Protein 7E78 (pdb70)

Structure (mmCIF, N/CA/C/O backbone):
data_7E78
#
_entry.id   7E78
#
_cell.length_a   243.616
_cell.length_b   74.449
_cell.length_c   125.585
_cell.angle_alpha   90.000
_cell.angle_beta   94.119
_cell.angle_gamma   90.000
#
_symmetry.space_group_name_H-M   'C 1 2 1'
#
loop_
_entity.id
_entity.type
_entity.pdbx_description
1 polymer 'Glucose-6-phosphate isomerase'
2 non-polymer 6-O-phosphono-alpha-D-glucopyranose
3 water water
#
loop_
_atom_site.group_PDB
_atom_site.id
_atom_site.type_symbol
_atom_site.label_atom_id
_atom_site.label_alt_id
_atom_site.label_comp_id
_atom_site.label_asym_id
_atom_site.label_entity_id
_atom_site.label_seq_id
_atom_site.pdbx_PDB_ins_code
_atom_site.Cartn_x
_atom_site.Cartn_y
_atom_site.Cartn_z
_atom_site.occupancy
_atom_site.B_iso_or_equiv
_atom_site.auth_seq_id
_atom_site.auth_comp_id
_atom_site.auth_asym_id
_atom_site.auth_atom_id
_atom_site.pdbx_PDB_model_num
ATOM 1 N N . ALA A 1 5 ? 1.80200 -44.75300 -37.99200 1.000 68.15757 5 ALA A N 1
ATOM 2 C CA . ALA A 1 5 ? 2.67000 -43.58900 -38.14000 1.000 69.30245 5 ALA A CA 1
ATOM 3 C C . ALA A 1 5 ? 1.84000 -42.33200 -38.38800 1.000 66.31261 5 ALA A C 1
ATOM 4 O O . ALA A 1 5 ? 1.11200 -41.87000 -37.51000 1.000 72.28701 5 ALA A O 1
ATOM 6 N N . LEU A 1 6 ? 1.96200 -41.78700 -39.59300 1.000 69.16568 6 LEU A N 1
ATOM 7 C CA . LEU A 1 6 ? 1.18100 -40.62700 -40.01600 1.000 63.22286 6 LEU A CA 1
ATOM 8 C C . LEU A 1 6 ? 1.19600 -40.62700 -41.53700 1.000 58.91972 6 LEU A C 1
ATOM 9 O O . LEU A 1 6 ? 2.27600 -40.57100 -42.13400 1.000 59.73824 6 LEU A O 1
ATOM 14 N N . ILE A 1 7 ? 0.01800 -40.70800 -42.16700 1.000 57.92438 7 ILE A N 1
ATOM 15 C CA . ILE A 1 7 ? -0.02000 -41.04400 -43.59400 1.000 57.34273 7 ILE A CA 1
ATOM 16 C C . ILE A 1 7 ? 0.75600 -40.03200 -44.42000 1.000 57.12691 7 ILE A C 1
ATOM 17 O O . ILE A 1 7 ? 1.38300 -40.39200 -45.42300 1.000 57.37694 7 ILE A O 1
ATOM 22 N N . SER A 1 8 ? 0.77400 -38.76900 -43.98600 1.000 57.99605 8 SER A N 1
ATOM 23 C CA . SER A 1 8 ? 1.40200 -37.68700 -44.73000 1.000 55.71420 8 SER A CA 1
ATOM 24 C C . SER A 1 8 ? 2.91800 -37.77000 -44.73500 1.000 57.91447 8 SER A C 1
ATOM 25 O O . SER A 1 8 ? 3.55700 -36.98600 -45.44300 1.000 57.92762 8 SER A O 1
ATOM 28 N N . ASP A 1 9 ? 3.50800 -38.67600 -43.95800 1.000 56.37235 9 ASP A N 1
ATOM 29 C CA . ASP A 1 9 ? 4.95300 -38.83400 -43.94200 1.000 59.56221 9 ASP A CA 1
ATOM 30 C C . ASP A 1 9 ? 5.43600 -39.95300 -44.86200 1.000 60.31756 9 ASP A C 1
ATOM 31 O O . ASP A 1 9 ? 6.63900 -40.02800 -45.14000 1.000 62.05198 9 ASP A O 1
ATOM 36 N N . THR A 1 10 ? 4.53500 -40.80300 -45.35000 1.000 60.42629 10 THR A N 1
ATOM 37 C CA . THR A 1 10 ? 4.93600 -42.00500 -46.06700 1.000 59.94992 10 THR A CA 1
ATOM 38 C C . THR A 1 10 ? 5.40100 -41.68200 -47.48300 1.000 60.35523 10 THR A C 1
ATOM 39 O O . THR A 1 10 ? 5.05900 -40.65000 -48.06400 1.000 59.54724 10 THR A O 1
ATOM 43 N N . ASP A 1 11 ? 6.19000 -42.59900 -48.04300 1.000 62.06566 11 ASP A N 1
ATOM 44 C CA . ASP A 1 11 ? 6.67000 -42.41800 -49.41000 1.000 60.19965 11 ASP A CA 1
ATOM 45 C C . ASP A 1 11 ? 5.51200 -42.41200 -50.39600 1.000 58.45207 11 ASP A C 1
ATOM 46 O O . ASP A 1 11 ? 5.52000 -41.65500 -51.37100 1.000 57.17034 11 ASP A O 1
ATOM 51 N N . GLN A 1 12 ? 4.49900 -43.24100 -50.14600 1.000 57.34112 12 GLN A N 1
ATOM 52 C CA . GLN A 1 12 ? 3.34800 -43.28800 -51.03700 1.000 55.52248 12 GLN A CA 1
ATOM 53 C C . GLN A 1 12 ? 2.68000 -41.92400 -51.12000 1.000 53.89071 12 GLN A C 1
ATOM 54 O O . GLN A 1 12 ? 2.18600 -41.52100 -52.18100 1.000 54.11179 12 GLN A O 1
ATOM 60 N N . TRP A 1 13 ? 2.69100 -41.18400 -50.01500 1.000 56.93711 13 TRP A N 1
ATOM 61 C CA . TRP A 1 13 ? 2.08800 -39.85900 -49.99000 1.000 54.03939 13 TRP A CA 1
ATOM 62 C C . TRP A 1 13 ? 2.95800 -38.85000 -50.72700 1.000 53.31036 13 TRP A C 1
ATOM 63 O O . TRP A 1 13 ? 2.44900 -38.02200 -51.48900 1.000 49.48095 13 TRP A O 1
ATOM 74 N N . LYS A 1 14 ? 4.27200 -38.89900 -50.50700 1.000 52.80085 14 LYS A N 1
ATOM 75 C CA . LYS A 1 14 ? 5.15000 -37.93700 -51.16000 1.000 52.92455 14 LYS A CA 1
ATOM 76 C C . LYS A 1 14 ? 5.21800 -38.19900 -52.65900 1.000 52.66399 14 LYS A C 1
ATOM 77 O O . LYS A 1 14 ? 5.30100 -37.25600 -53.45600 1.000 51.50333 14 LYS A O 1
ATOM 83 N N . ALA A 1 15 ? 5.15900 -39.47400 -53.06000 1.000 52.83484 15 ALA A N 1
ATOM 84 C CA . ALA A 1 15 ? 5.11300 -39.80400 -54.48300 1.000 52.04527 15 ALA A CA 1
ATOM 85 C C . ALA A 1 15 ? 3.87600 -39.19700 -55.12700 1.000 51.40046 15 ALA A C 1
ATOM 86 O O . ALA A 1 15 ? 3.97200 -38.43800 -56.09800 1.000 51.04252 15 ALA A O 1
ATOM 88 N N . LEU A 1 16 ? 2.70100 -39.48300 -54.56000 1.000 53.67982 16 LEU A N 1
ATOM 89 C CA . LEU A 1 16 ? 1.46700 -38.86000 -55.02700 1.000 52.05857 16 LEU A CA 1
ATOM 90 C C . LEU A 1 16 ? 1.56200 -37.34400 -55.04100 1.000 50.27678 16 LEU A C 1
ATOM 91 O O . LEU A 1 16 ? 0.89800 -36.68800 -55.84900 1.000 48.44235 16 LEU A O 1
ATOM 96 N N . GLN A 1 17 ? 2.36300 -36.76600 -54.14600 1.000 53.17250 17 GLN A N 1
ATOM 97 C CA . GLN A 1 17 ? 2.46900 -35.31400 -54.10300 1.000 51.68811 17 GLN A CA 1
ATOM 98 C C . GLN A 1 17 ? 3.20600 -34.78400 -55.32300 1.000 50.73273 17 GLN A C 1
ATOM 99 O O . GLN A 1 17 ? 2.78500 -33.79700 -55.93300 1.000 48.99831 17 GLN A O 1
ATOM 105 N N . ALA A 1 18 ? 4.31900 -35.41200 -55.69200 1.000 50.32446 18 ALA A N 1
ATOM 106 C CA . ALA A 1 18 ? 4.98400 -34.96700 -56.90400 1.000 50.23498 18 ALA A CA 1
ATOM 107 C C . ALA A 1 18 ? 4.15300 -35.31200 -58.13200 1.000 50.16392 18 ALA A C 1
ATOM 108 O O . ALA A 1 18 ? 4.14700 -34.55800 -59.11200 1.000 50.56923 18 ALA A O 1
ATOM 110 N N . HIS A 1 19 ? 3.40400 -36.41400 -58.06800 1.000 51.67754 19 HIS A N 1
ATOM 111 C CA . HIS A 1 19 ? 2.58900 -36.82400 -59.20500 1.000 50.78006 19 HIS A CA 1
ATOM 112 C C . HIS A 1 19 ? 1.62700 -35.72600 -59.62600 1.000 48.52453 19 HIS A C 1
ATOM 113 O O . HIS A 1 19 ? 1.23900 -35.66800 -60.79200 1.000 49.56150 19 HIS A O 1
ATOM 120 N N . VAL A 1 20 ? 1.21800 -34.86700 -58.68400 1.000 49.30306 20 VAL A N 1
ATOM 121 C CA . VAL A 1 20 ? 0.37100 -33.71800 -58.99900 1.000 48.37926 20 VAL A CA 1
ATOM 122 C C . VAL A 1 20 ? 0.99000 -32.88600 -60.10800 1.000 49.72153 20 VAL A C 1
ATOM 123 O O . VAL A 1 20 ? 0.29800 -32.42100 -61.01900 1.000 49.26621 20 VAL A O 1
ATOM 127 N N . GLY A 1 21 ? 2.30600 -32.70000 -60.06100 1.000 49.00495 21 GLY A N 1
ATOM 128 C CA . GLY A 1 21 ? 2.96900 -31.91700 -61.09300 1.000 50.47618 21 GLY A CA 1
ATOM 129 C C . GLY A 1 21 ? 2.83700 -32.51400 -62.48400 1.000 49.96559 21 GLY A C 1
ATOM 130 O O . GLY A 1 21 ? 2.74400 -31.78300 -63.47800 1.000 50.83411 21 GLY A O 1
ATOM 131 N N . ALA A 1 22 ? 2.82900 -33.84300 -62.58100 1.000 50.05946 22 ALA A N 1
ATOM 132 C CA . ALA A 1 22 ? 2.62700 -34.47200 -63.88600 1.000 48.65929 22 ALA A CA 1
ATOM 133 C C . ALA A 1 22 ? 1.19100 -34.31000 -64.34700 1.000 50.23316 22 ALA A C 1
ATOM 134 O O . ALA A 1 22 ? 0.93900 -34.02400 -65.52200 1.000 50.64374 22 ALA A O 1
ATOM 136 N N . ILE A 1 23 ? 0.23200 -34.46800 -63.42700 1.000 50.84504 23 ILE A N 1
ATOM 137 C CA . ILE A 1 23 ? -1.16200 -34.29900 -63.81100 1.000 48.65531 23 ILE A CA 1
ATOM 138 C C . ILE A 1 23 ? -1.40500 -32.86900 -64.27700 1.000 47.37357 23 ILE A C 1
ATOM 139 O O . ILE A 1 23 ? -2.14500 -32.63100 -65.24000 1.000 46.39188 23 ILE A O 1
ATOM 144 N N . HIS A 1 24 ? -0.74400 -31.90000 -63.63700 1.000 47.64239 24 HIS A N 1
ATOM 145 C CA . HIS A 1 24 ? -0.84200 -30.50300 -64.05600 1.000 49.12678 24 HIS A CA 1
ATOM 146 C C . HIS A 1 24 ? -0.27700 -30.24900 -65.44900 1.000 49.03993 24 HIS A C 1
ATOM 147 O O . HIS A 1 24 ? -0.54400 -29.19000 -66.02900 1.000 49.82949 24 HIS A O 1
ATOM 154 N N . LYS A 1 25 ? 0.51400 -31.16900 -65.99800 1.000 48.92929 25 LYS A N 1
ATOM 155 C CA . LYS A 1 25 ? 0.98200 -31.02800 -67.36800 1.000 48.03707 25 LYS A CA 1
ATOM 156 C C . LYS A 1 25 ? 0.00900 -31.62300 -68.36800 1.000 47.85810 25 LYS A C 1
ATOM 157 O O . LYS A 1 25 ? 0.29700 -31.62900 -69.56400 1.000 48.28710 25 LYS A O 1
ATOM 163 N N . THR A 1 26 ? -1.12600 -32.12800 -67.91300 1.000 44.67150 26 THR A N 1
ATOM 164 C CA . THR A 1 26 ? -2.16400 -32.62800 -68.79900 1.000 45.00838 26 THR A CA 1
ATOM 165 C C . THR A 1 26 ? -3.35100 -31.67900 -68.77000 1.000 44.03985 26 THR A C 1
ATOM 166 O O . THR A 1 26 ? -3.40000 -30.73200 -67.98200 1.000 46.86650 26 THR A O 1
ATOM 170 N N . HIS A 1 27 ? -4.31500 -31.95200 -69.64100 1.000 41.84098 27 HIS A N 1
ATOM 171 C CA . HIS A 1 27 ? -5.55800 -31.19600 -69.69800 1.000 41.23301 27 HIS A CA 1
ATOM 172 C C . HIS A 1 27 ? -6.63600 -32.15300 -70.16400 1.000 42.07785 27 HIS A C 1
ATOM 173 O O . HIS A 1 27 ? -6.43500 -32.89300 -71.13700 1.000 44.83345 27 HIS A O 1
ATOM 180 N N . LEU A 1 28 ? -7.77200 -32.13600 -69.47400 1.000 42.38858 28 LEU A N 1
ATOM 181 C CA . LEU A 1 28 ? -8.76300 -33.17900 -69.69600 1.000 41.85167 28 LEU A CA 1
ATOM 182 C C . LEU A 1 28 ? -9.25300 -33.21200 -71.13400 1.000 43.67558 28 LEU A C 1
ATOM 183 O O . LEU A 1 28 ? -9.68100 -34.27000 -71.60800 1.000 42.95444 28 LEU A O 1
ATOM 188 N N . ARG A 1 29 ? -9.21500 -32.07800 -71.84300 1.000 42.15126 29 ARG A N 1
ATOM 189 C CA . ARG A 1 29 ? -9.75400 -32.06800 -73.20300 1.000 41.67489 29 ARG A CA 1
ATOM 190 C C . ARG A 1 29 ? -8.92400 -32.92500 -74.16800 1.000 42.85398 29 ARG A C 1
ATOM 191 O O . ARG A 1 29 ? -9.44800 -33.36900 -75.19500 1.000 43.10401 29 ARG A O 1
ATOM 199 N N . ASP A 1 30 ? -7.65500 -33.17900 -73.84700 1.000 40.98397 30 ASP A N 1
ATOM 200 C CA . ASP A 1 30 ? -6.87200 -34.22500 -74.49400 1.000 43.40005 30 ASP A CA 1
ATOM 201 C C . ASP A 1 30 ? -7.11900 -35.59000 -73.86000 1.000 44.27121 30 ASP A C 1
ATOM 202 O O . ASP A 1 30 ? -7.38700 -36.56500 -74.57200 1.000 44.29490 30 ASP A O 1
ATOM 207 N N . LEU A 1 31 ? -7.01600 -35.67900 -72.52600 1.000 43.30892 31 LEU A N 1
ATOM 208 C CA . LEU A 1 31 ? -7.17000 -36.96100 -71.84300 1.000 40.95337 31 LEU A CA 1
ATOM 209 C C . LEU A 1 31 ? -8.47100 -37.64300 -72.21500 1.000 39.02946 31 LEU A C 1
ATOM 210 O O . LEU A 1 31 ? -8.55500 -38.87600 -72.20600 1.000 42.20352 31 LEU A O 1
ATOM 215 N N . MET A 1 32 ? -9.49100 -36.86400 -72.55200 1.000 41.48985 32 MET A N 1
ATOM 216 C CA . MET A 1 32 ? -10.78200 -37.45500 -72.84000 1.000 41.08980 32 MET A CA 1
ATOM 217 C C . MET A 1 32 ? -10.86600 -38.04100 -74.24800 1.000 42.97424 32 MET A C 1
ATOM 218 O O . MET A 1 32 ? -11.84200 -38.74300 -74.52900 1.000 43.42692 32 MET A O 1
ATOM 223 N N . THR A 1 33 ? -9.88000 -37.79500 -75.13200 1.000 42.37127 33 THR A N 1
ATOM 224 C CA . THR A 1 33 ? -9.89200 -38.48100 -76.42800 1.000 43.71617 33 THR A CA 1
ATOM 225 C C . THR A 1 33 ? -9.37300 -39.90100 -76.34300 1.000 45.31899 33 THR A C 1
ATOM 226 O O . THR A 1 33 ? -9.56300 -40.66500 -77.29000 1.000 46.05066 33 THR A O 1
ATOM 230 N N . ASP A 1 34 ? -8.69600 -40.26400 -75.26000 1.000 43.86348 34 ASP A N 1
ATOM 231 C CA . ASP A 1 34 ? -8.07600 -41.57700 -75.15300 1.000 44.34248 34 ASP A CA 1
ATOM 232 C C . ASP A 1 34 ? -9.14400 -42.59600 -74.78000 1.000 44.61357 34 ASP A C 1
ATOM 233 O O . ASP A 1 34 ? -9.60200 -42.63500 -73.63800 1.000 44.50040 34 ASP A O 1
ATOM 238 N N . ALA A 1 35 ? -9.51900 -43.44600 -75.73200 1.000 46.50365 35 ALA A N 1
ATOM 239 C CA . ALA A 1 35 ? -10.51000 -44.47900 -75.45200 1.000 45.98517 35 ALA A CA 1
ATOM 240 C C . ALA A 1 35 ? -9.99800 -45.50600 -74.44700 1.000 46.25362 35 ALA A C 1
ATOM 241 O O . ALA A 1 35 ? -10.79100 -46.08900 -73.70500 1.000 47.11951 35 ALA A O 1
ATOM 243 N N . ASP A 1 36 ? -8.69000 -45.77400 -74.43400 1.000 43.97787 36 ASP A N 1
ATOM 244 C CA . ASP A 1 36 ? -8.13700 -46.72500 -73.47500 1.000 47.67832 36 ASP A CA 1
ATOM 245 C C . ASP A 1 36 ? -8.28400 -46.19600 -72.06100 1.000 48.72844 36 ASP A C 1
ATOM 246 O O . ASP A 1 36 ? -8.75700 -46.90400 -71.16700 1.000 48.33892 36 ASP A O 1
ATOM 251 N N . ARG A 1 37 ? -7.86400 -44.95200 -71.84500 1.000 48.04277 37 ARG A N 1
ATOM 252 C CA . ARG A 1 37 ? -8.02300 -44.32400 -70.54200 1.000 46.81104 37 ARG A CA 1
ATOM 253 C C . ARG A 1 37 ? -9.48600 -44.30100 -70.11900 1.000 46.49258 37 ARG A C 1
ATOM 254 O O . ARG A 1 37 ? -9.83100 -44.77500 -69.02800 1.000 47.36637 37 ARG A O 1
ATOM 262 N N . CYS A 1 38 ? -10.36500 -43.76300 -70.97400 1.000 46.43117 38 CYS A N 1
ATOM 263 C CA . CYS A 1 38 ? -11.76300 -43.58300 -70.58700 1.000 45.23366 38 CYS A CA 1
ATOM 264 C C . CYS A 1 38 ? -12.39900 -44.89800 -70.15300 1.000 44.78887 38 CYS A C 1
ATOM 265 O O . CYS A 1 38 ? -13.14800 -44.94100 -69.16300 1.000 45.76794 38 CYS A O 1
ATOM 268 N N . LYS A 1 39 ? -12.12200 -45.97400 -70.89000 1.000 44.19655 39 LYS A N 1
ATOM 269 C CA . LYS A 1 39 ? -12.67800 -47.28900 -70.59400 1.000 45.64935 39 LYS A CA 1
ATOM 270 C C . LYS A 1 39 ? -12.15800 -47.83100 -69.26700 1.000 45.71252 39 LYS A C 1
ATOM 271 O O . LYS A 1 39 ? -12.88100 -48.52500 -68.55300 1.000 44.97033 39 LYS A O 1
ATOM 277 N N . ALA A 1 40 ? -10.91200 -47.52400 -68.92200 1.000 42.17742 40 ALA A N 1
ATOM 278 C CA . ALA A 1 40 ? -10.32000 -48.07400 -67.71500 1.000 44.15134 40 ALA A CA 1
ATOM 279 C C . ALA A 1 40 ? -10.78500 -47.34000 -66.46600 1.000 45.62783 40 ALA A C 1
ATOM 280 O O . ALA A 1 40 ? -10.91300 -47.96100 -65.40400 1.000 47.72282 40 ALA A O 1
ATOM 282 N N . MET A 1 41 ? -11.04700 -46.04100 -66.57200 1.000 45.00169 41 MET A N 1
ATOM 283 C CA . MET A 1 41 ? -11.47600 -45.25000 -65.42000 1.000 43.89367 41 MET A CA 1
ATOM 284 C C . MET A 1 41 ? -12.98600 -45.30800 -65.24400 1.000 43.13305 41 MET A C 1
ATOM 285 O O . MET A 1 41 ? -13.66400 -44.28800 -65.15400 1.000 41.85132 41 MET A O 1
ATOM 290 N N . THR A 1 42 ? -13.50700 -46.53200 -65.21600 1.000 45.08456 42 THR A N 1
ATOM 291 C CA . THR A 1 42 ? -14.89900 -46.79300 -64.92500 1.000 43.41330 42 THR A CA 1
ATOM 292 C C . THR A 1 42 ? -14.96300 -47.98100 -63.97200 1.000 42.85271 42 THR A C 1
ATOM 293 O O . THR A 1 42 ? -13.96200 -48.66400 -63.72900 1.000 43.26855 42 THR A O 1
ATOM 297 N N . ALA A 1 43 ? -16.15600 -48.20800 -63.41100 1.000 43.15490 43 ALA A N 1
ATOM 298 C CA . ALA A 1 43 ? -16.44900 -49.36900 -62.58000 1.000 45.60783 43 ALA A CA 1
ATOM 299 C C . ALA A 1 43 ? -17.95200 -49.56600 -62.57800 1.000 44.19187 43 ALA A C 1
ATOM 300 O O . ALA A 1 43 ? -18.71300 -48.62200 -62.81100 1.000 45.62098 43 ALA A O 1
ATOM 302 N N . GLU A 1 44 ? -18.37200 -50.79600 -62.28200 1.000 45.32377 44 GLU A N 1
ATOM 303 C CA . GLU A 1 44 ? -19.76800 -51.15000 -62.48500 1.000 46.73446 44 GLU A CA 1
ATOM 304 C C . GLU A 1 44 ? -20.17600 -52.28400 -61.55300 1.000 47.72406 44 GLU A C 1
ATOM 305 O O . GLU A 1 44 ? -19.41000 -53.23200 -61.32900 1.000 48.88209 44 GLU A O 1
ATOM 311 N N . PHE A 1 45 ? -21.40400 -52.18600 -61.04400 1.000 45.79361 45 PHE A N 1
ATOM 312 C CA . PHE A 1 45 ? -21.99300 -53.22700 -60.20700 1.000 46.08312 45 PHE A CA 1
ATOM 313 C C . PHE A 1 45 ? -23.51000 -53.12700 -60.29700 1.000 45.51199 45 PHE A C 1
ATOM 314 O O . PHE A 1 45 ? -24.08800 -52.09300 -59.95100 1.000 46.38842 45 PHE A O 1
ATOM 322 N N . GLU A 1 46 ? -24.14400 -54.20200 -60.76900 1.000 46.26026 46 GLU A N 1
ATOM 323 C CA . GLU A 1 46 ? -25.59100 -54.27200 -61.03000 1.000 47.89729 46 GLU A CA 1
ATOM 324 C C . GLU A 1 46 ? -25.98000 -53.03000 -61.83300 1.000 46.96823 46 GLU A C 1
ATOM 325 O O . GLU A 1 46 ? -25.27300 -52.68800 -62.79600 1.000 45.96285 46 GLU A O 1
ATOM 331 N N . GLY A 1 47 ? -27.06700 -52.34600 -61.49600 1.000 47.19666 47 GLY A N 1
ATOM 332 C CA . GLY A 1 47 ? -27.47100 -51.17100 -62.23600 1.000 45.57804 47 GLY A CA 1
ATOM 333 C C . GLY A 1 47 ? -26.74000 -49.89600 -61.86500 1.000 42.28028 47 GLY A C 1
ATOM 334 O O . GLY A 1 47 ? -27.26300 -48.80000 -62.07300 1.000 40.36952 47 GLY A O 1
ATOM 335 N N . VAL A 1 48 ? -25.52900 -50.00000 -61.33300 1.000 44.00957 48 VAL A N 1
ATOM 336 C CA . VAL A 1 48 ? -24.77800 -48.82400 -60.90800 1.000 42.16198 48 VAL A CA 1
ATOM 337 C C . VAL A 1 48 ? -23.50000 -48.76300 -61.72100 1.000 42.00933 48 VAL A C 1
ATOM 338 O O . VAL A 1 48 ? -22.62600 -49.62700 -61.57800 1.000 44.06221 48 VAL A O 1
ATOM 342 N N . PHE A 1 49 ? -23.37500 -47.73100 -62.54800 1.000 41.98741 49 PHE A N 1
ATOM 343 C CA . PHE A 1 49 ? -22.20000 -47.54500 -63.38300 1.000 42.41378 49 PHE A CA 1
ATOM 344 C C . PHE A 1 49 ? -21.48600 -46.26400 -62.98100 1.000 42.79803 49 PHE A C 1
ATOM 345 O O . PHE A 1 49 ? -22.10100 -45.19800 -62.93500 1.000 42.46905 49 PHE A O 1
ATOM 353 N N . LEU A 1 50 ? -20.18800 -46.36800 -62.71300 1.000 41.83428 50 LEU A N 1
ATOM 354 C CA . LEU A 1 50 ? -19.36100 -45.23100 -62.33400 1.000 41.38423 50 LEU A CA 1
ATOM 355 C C . LEU A 1 50 ? -18.41700 -44.92800 -63.48400 1.000 44.21878 50 LEU A C 1
ATOM 356 O O . LEU A 1 50 ? -17.68000 -45.81300 -63.92300 1.000 46.79540 50 LEU A O 1
ATOM 361 N N . ASP A 1 51 ? -18.46200 -43.69300 -63.98500 1.000 43.61193 51 ASP A N 1
ATOM 362 C CA . ASP A 1 51 ? -17.51400 -43.17600 -64.97000 1.000 43.66457 51 ASP A CA 1
ATOM 363 C C . ASP A 1 51 ? -16.74400 -42.07600 -64.25400 1.000 43.46455 51 ASP A C 1
ATOM 364 O O . ASP A 1 51 ? -17.32100 -41.05000 -63.88500 1.000 40.98530 51 ASP A O 1
ATOM 369 N N . TYR A 1 52 ? -15.45300 -42.28100 -64.04300 1.000 42.79196 52 TYR A N 1
ATOM 370 C CA . TYR A 1 52 ? -14.65700 -41.23500 -63.41900 1.000 40.45747 52 TYR A CA 1
ATOM 371 C C . TYR A 1 52 ? -13.54000 -40.78800 -64.35400 1.000 41.31021 52 TYR A C 1
ATOM 372 O O . TYR A 1 52 ? -12.52800 -40.24300 -63.91200 1.000 39.48104 52 TYR A O 1
ATOM 381 N N . SER A 1 53 ? -13.74100 -40.97200 -65.67300 1.000 43.30723 53 SER A N 1
ATOM 382 C CA . SER A 1 53 ? -12.72800 -40.54800 -66.63300 1.000 42.78085 53 SER A CA 1
ATOM 383 C C . SER A 1 53 ? -12.50000 -39.04800 -66.60200 1.000 42.05181 53 SER A C 1
ATOM 384 O O . SER A 1 53 ? -11.43600 -38.58700 -67.03500 1.000 43.88361 53 SER A O 1
ATOM 387 N N . ARG A 1 54 ? -13.46900 -38.29600 -66.09400 1.000 43.99679 54 ARG A N 1
ATOM 388 C CA . ARG A 1 54 ? -13.34100 -36.81700 -66.11000 1.000 43.39935 54 ARG A CA 1
ATOM 389 C C . ARG A 1 54 ? -12.62000 -36.34100 -64.85400 1.000 43.13616 54 ARG A C 1
ATOM 390 O O . ARG A 1 54 ? -12.70400 -35.15500 -64.53800 1.000 43.69412 54 ARG A O 1
ATOM 398 N N . GLN A 1 55 ? -11.95500 -37.25600 -64.16500 1.000 42.45105 55 GLN A N 1
ATOM 399 C CA . GLN A 1 55 ? -11.14300 -36.87000 -62.99800 1.000 42.11153 55 GLN A CA 1
ATOM 400 C C . GLN A 1 55 ? -9.78800 -36.41600 -63.53400 1.000 43.75910 55 GLN A C 1
ATOM 401 O O . GLN A 1 55 ? -9.38000 -36.92500 -64.57600 1.000 43.85648 55 GLN A O 1
ATOM 407 N N . GLN A 1 56 ? -9.11100 -35.52600 -62.81400 1.000 42.92387 56 GLN A N 1
ATOM 408 C CA . GLN A 1 56 ? -7.79600 -35.02300 -63.26400 1.000 42.94229 56 GLN A CA 1
ATOM 409 C C . GLN A 1 56 ? -6.80600 -36.10800 -62.89500 1.000 44.09243 56 GLN A C 1
ATOM 410 O O . GLN A 1 56 ? -6.11300 -35.95300 -61.89000 1.000 44.70829 56 GLN A O 1
ATOM 416 N N . ALA A 1 57 ? -6.76300 -37.16000 -63.70700 1.000 44.11869 57 ALA A N 1
ATOM 417 C CA . ALA A 1 57 ? -5.91900 -38.30400 -63.35100 1.000 44.31871 57 ALA A CA 1
ATOM 418 C C . ALA A 1 57 ? -5.81200 -39.32900 -64.47600 1.000 45.34778 57 ALA A C 1
ATOM 419 O O . ALA A 1 57 ? -6.57400 -39.23100 -65.43900 1.000 45.08986 57 ALA A O 1
ATOM 421 N N . THR A 1 58 ? -4.87300 -40.25600 -64.34700 1.000 45.18464 58 THR A N 1
ATOM 422 C CA . THR A 1 58 ? -4.66800 -41.36700 -65.26000 1.000 46.55322 58 THR A CA 1
ATOM 423 C C . THR A 1 58 ? -4.73100 -42.66800 -64.47600 1.000 47.25330 58 THR A C 1
ATOM 424 O O . THR A 1 58 ? -4.71700 -42.67900 -63.24100 1.000 48.37449 58 THR A O 1
ATOM 428 N N . THR A 1 59 ? -4.78100 -43.77500 -65.21300 1.000 45.82729 59 THR A N 1
ATOM 429 C CA . THR A 1 59 ? -4.71000 -45.08400 -64.57800 1.000 48.18284 59 THR A CA 1
ATOM 430 C C . THR A 1 59 ? -3.47000 -45.21800 -63.70700 1.000 50.04096 59 THR A C 1
ATOM 431 O O . THR A 1 59 ? -3.48700 -45.94900 -62.70900 1.000 51.74642 59 THR A O 1
ATOM 435 N N . GLU A 1 60 ? -2.38700 -44.52300 -64.07200 1.000 48.44820 60 GLU A N 1
ATOM 436 C CA . GLU A 1 60 ? -1.20000 -44.48600 -63.22200 1.000 50.73005 60 GLU A CA 1
ATOM 437 C C . GLU A 1 60 ? -1.47700 -43.74600 -61.91700 1.000 49.81678 60 GLU A C 1
ATOM 438 O O . GLU A 1 60 ? -1.04600 -44.19400 -60.85100 1.000 52.85925 60 GLU A O 1
ATOM 444 N N . THR A 1 61 ? -2.18000 -42.60900 -61.97700 1.000 50.14473 61 THR A N 1
ATOM 445 C CA . THR A 1 61 ? -2.61900 -41.94000 -60.75100 1.000 50.49477 61 THR A CA 1
ATOM 446 C C . THR A 1 61 ? -3.34700 -42.91800 -59.84400 1.000 50.41318 61 THR A C 1
ATOM 447 O O . THR A 1 61 ? -3.08200 -42.99900 -58.63700 1.000 50.31317 61 THR A O 1
ATOM 451 N N . VAL A 1 62 ? -4.27900 -43.67200 -60.42800 1.000 49.91781 62 VAL A N 1
ATOM 452 C CA . VAL A 1 62 ? -5.04100 -44.65600 -59.67300 1.000 50.44419 62 VAL A CA 1
ATOM 453 C C . VAL A 1 62 ? -4.12300 -45.75500 -59.15800 1.000 51.96279 62 VAL A C 1
ATOM 454 O O . VAL A 1 62 ? -4.29900 -46.26400 -58.04000 1.000 50.72317 62 VAL A O 1
ATOM 458 N N . ASP A 1 63 ? -3.13100 -46.14100 -59.96200 1.000 49.04588 63 ASP A N 1
ATOM 459 C CA . ASP A 1 63 ? -2.14200 -47.09600 -59.48100 1.000 51.46459 63 ASP A CA 1
ATOM 460 C C . ASP A 1 63 ? -1.47300 -46.58500 -58.21900 1.000 51.84095 63 ASP A C 1
ATOM 461 O O . ASP A 1 63 ? -1.23300 -47.34900 -57.27500 1.000 53.52536 63 ASP A O 1
ATOM 466 N N . LYS A 1 64 ? -1.15000 -45.29500 -58.18700 1.000 52.46782 64 LYS A N 1
ATOM 467 C CA . LYS A 1 64 ? -0.40500 -44.77800 -57.05000 1.000 53.09947 64 LYS A CA 1
ATOM 468 C C . LYS A 1 64 ? -1.30300 -44.63000 -55.83000 1.000 52.39676 64 LYS A C 1
ATOM 469 O O . LYS A 1 64 ? -0.85800 -44.86400 -54.69900 1.000 54.61281 64 LYS A O 1
ATOM 475 N N . LEU A 1 65 ? -2.56700 -44.26700 -56.03900 1.000 51.72147 65 LEU A N 1
ATOM 476 C CA . LEU A 1 65 ? -3.52300 -44.28300 -54.94300 1.000 51.82411 65 LEU A CA 1
ATOM 477 C C . LEU A 1 65 ? -3.63400 -45.67100 -54.33500 1.000 55.22978 65 LEU A C 1
ATOM 478 O O . LEU A 1 65 ? -3.74900 -45.80900 -53.11900 1.000 54.79815 65 LEU A O 1
ATOM 483 N N . PHE A 1 66 ? -3.56500 -46.71600 -55.15900 1.000 52.17864 66 PHE A N 1
ATOM 484 C CA . PHE A 1 66 ? -3.68200 -48.06600 -54.62300 1.000 52.80240 66 PHE A CA 1
ATOM 485 C C . PHE A 1 66 ? -2.53900 -48.38800 -53.67900 1.000 55.42640 66 PHE A C 1
ATOM 486 O O . PHE A 1 66 ? -2.73700 -49.05900 -52.66000 1.000 58.91103 66 PHE A O 1
ATOM 494 N N . LYS A 1 67 ? -1.33600 -47.92600 -54.00700 1.000 53.94179 67 LYS A N 1
ATOM 495 C CA . LYS A 1 67 ? -0.20100 -48.14700 -53.12800 1.000 55.98414 67 LYS A CA 1
ATOM 496 C C . LYS A 1 67 ? -0.27700 -47.28700 -51.87600 1.000 55.34196 67 LYS A C 1
ATOM 497 O O . LYS A 1 67 ? 0.31800 -47.64700 -50.85600 1.000 58.76342 67 LYS A O 1
ATOM 503 N N . LEU A 1 68 ? -1.01000 -46.17500 -51.91700 1.000 53.41261 68 LEU A N 1
ATOM 504 C CA . LEU A 1 68 ? -1.31200 -45.46500 -50.67800 1.000 55.29442 68 LEU A CA 1
ATOM 505 C C . LEU A 1 68 ? -2.32700 -46.23400 -49.85400 1.000 55.63393 68 LEU A C 1
ATOM 506 O O . LEU A 1 68 ? -2.18900 -46.34100 -48.63100 1.000 57.18149 68 LEU A O 1
ATOM 511 N N . ALA A 1 69 ? -3.36100 -46.76100 -50.51000 1.000 53.66587 69 ALA A N 1
ATOM 512 C CA . ALA A 1 69 ? -4.31100 -47.63000 -49.83300 1.000 52.47362 69 ALA A CA 1
ATOM 513 C C . ALA A 1 69 ? -3.60900 -48.80900 -49.17700 1.000 57.02417 69 ALA A C 1
ATOM 514 O O . ALA A 1 69 ? -4.00600 -49.25400 -48.09600 1.000 58.72700 69 ALA A O 1
ATOM 516 N N . GLU A 1 70 ? -2.56100 -49.32900 -49.81600 1.000 54.86631 70 GLU A N 1
ATOM 517 C CA . GLU A 1 70 ? -1.80200 -50.40800 -49.20100 1.000 56.77444 70 GLU A CA 1
ATOM 518 C C . GLU A 1 70 ? -1.05200 -49.91200 -47.97200 1.000 57.91405 70 GLU A C 1
ATOM 519 O O . GLU A 1 70 ? -1.19300 -50.47900 -46.88300 1.000 59.49845 70 GLU A O 1
ATOM 525 N N . ALA A 1 71 ? -0.24700 -48.85500 -48.12600 1.000 58.64498 71 ALA A N 1
ATOM 526 C CA . ALA A 1 71 ? 0.48300 -48.32900 -46.97900 1.000 58.07650 71 ALA A CA 1
ATOM 527 C C . ALA A 1 71 ? -0.47000 -47.98400 -45.85000 1.000 58.33969 71 ALA A C 1
ATOM 528 O O . ALA A 1 71 ? -0.13700 -48.17400 -44.67500 1.000 59.53983 71 ALA A O 1
ATOM 530 N N . ALA A 1 72 ? -1.68200 -47.54900 -46.18800 1.000 58.87049 72 ALA A N 1
ATOM 531 C CA . ALA A 1 72 ? -2.69700 -47.23300 -45.19700 1.000 57.23345 72 ALA A CA 1
ATOM 532 C C . ALA A 1 72 ? -3.39700 -48.46200 -44.62900 1.000 59.19685 72 ALA A C 1
ATOM 533 O O . ALA A 1 72 ? -4.20000 -48.31400 -43.69600 1.000 60.24171 72 ALA A O 1
ATOM 535 N N . LYS A 1 73 ? -3.11900 -49.65600 -45.15400 1.000 59.09735 73 LYS A N 1
ATOM 536 C CA . LYS A 1 73 ? -3.82500 -50.87500 -44.74300 1.000 59.56846 73 LYS A CA 1
ATOM 537 C C . LYS A 1 73 ? -5.34000 -50.72400 -44.90300 1.000 59.16052 73 LYS A C 1
ATOM 538 O O . LYS A 1 73 ? -6.11500 -51.16600 -44.05500 1.000 59.77112 73 LYS A O 1
ATOM 544 N N . LEU A 1 74 ? -5.76600 -50.10900 -46.01300 1.000 58.53563 74 LEU A N 1
ATOM 545 C CA . LEU A 1 74 ? -7.19200 -49.90700 -46.26200 1.000 57.51446 74 LEU A CA 1
ATOM 546 C C . LEU A 1 74 ? -7.95500 -51.22500 -46.22700 1.000 59.72525 74 LEU A C 1
ATOM 547 O O . LEU A 1 74 ? -9.00900 -51.32600 -45.58600 1.000 59.30941 74 LEU A O 1
ATOM 552 N N . LYS A 1 75 ? -7.45000 -52.23900 -46.93900 1.000 58.21143 75 LYS A N 1
ATOM 553 C CA . LYS A 1 75 ? -8.10700 -53.54200 -46.94000 1.000 58.86414 75 LYS A CA 1
ATOM 554 C C . LYS A 1 75 ? -8.33600 -54.03500 -45.51700 1.000 60.69331 75 LYS A C 1
ATOM 555 O O . LYS A 1 75 ? -9.43700 -54.48500 -45.18000 1.000 60.51960 75 LYS A O 1
ATOM 561 N N . GLU A 1 76 ? -7.31800 -53.89900 -44.65800 1.000 62.86032 76 GLU A N 1
ATOM 562 C CA . GLU A 1 76 ? -7.41900 -54.32000 -43.26200 1.000 63.08403 76 GLU A CA 1
ATOM 563 C C . GLU A 1 76 ? -8.56500 -53.62300 -42.54000 1.000 59.72573 76 GLU A C 1
ATOM 564 O O . GLU A 1 76 ? -9.42600 -54.27600 -41.93500 1.000 57.62548 76 GLU A O 1
ATOM 570 N N . LYS A 1 77 ? -8.56100 -52.28300 -42.55900 1.000 58.38036 77 LYS A N 1
ATOM 571 C CA . LYS A 1 77 ? -9.54900 -51.52000 -41.79800 1.000 58.48037 77 LYS A CA 1
ATOM 572 C C . LYS A 1 77 ? -10.96900 -51.85500 -42.23500 1.000 57.51710 77 LYS A C 1
ATOM 573 O O . LYS A 1 77 ? -11.89100 -51.87300 -41.41100 1.000 57.16442 77 LYS A O 1
ATOM 579 N N . ILE A 1 78 ? -11.16600 -52.13200 -43.52300 1.000 58.19021 78 ILE A N 1
ATOM 580 C CA . ILE A 1 78 ? -12.49000 -52.53700 -43.96900 1.000 57.30063 78 ILE A CA 1
ATOM 581 C C . ILE A 1 78 ? -12.85500 -53.88400 -43.36600 1.000 59.56669 78 ILE A C 1
ATOM 582 O O . ILE A 1 78 ? -13.99900 -54.10800 -42.94900 1.000 61.47218 78 ILE A O 1
ATOM 587 N N . ASP A 1 79 ? -11.89400 -54.80800 -43.32900 1.000 58.91322 79 ASP A N 1
ATOM 588 C CA . ASP A 1 79 ? -12.17500 -56.12200 -42.77500 1.000 61.86357 79 ASP A CA 1
ATOM 589 C C . ASP A 1 79 ? -12.48100 -56.01900 -41.28700 1.000 63.84539 79 ASP A C 1
ATOM 590 O O . ASP A 1 79 ? -13.46200 -56.60100 -40.80800 1.000 63.07687 79 ASP A O 1
ATOM 595 N N . LYS A 1 80 ? -11.68600 -55.24000 -40.54600 1.000 63.19983 80 LYS A N 1
ATOM 596 C CA . LYS A 1 80 ? -11.97600 -55.06700 -39.12700 1.000 62.82873 80 LYS A CA 1
ATOM 597 C C . LYS A 1 80 ? -13.36000 -54.46900 -38.91700 1.000 61.02589 80 LYS A C 1
ATOM 598 O O . LYS A 1 80 ? -14.10800 -54.93000 -38.04800 1.000 61.95758 80 LYS A O 1
ATOM 604 N N . MET A 1 81 ? -13.73400 -53.46500 -39.72000 1.000 62.62213 81 MET A N 1
ATOM 605 C CA . MET A 1 81 ? -15.09300 -52.93300 -39.63400 1.000 61.59569 81 MET A CA 1
ATOM 606 C C . MET A 1 81 ? -16.12000 -54.04200 -39.81500 1.000 61.49305 81 MET A C 1
ATOM 607 O O . MET A 1 81 ? -16.99400 -54.24300 -38.96000 1.000 59.53755 81 MET A O 1
ATOM 612 N N . PHE A 1 82 ? -15.99500 -54.80600 -40.90700 1.000 58.10037 82 PHE A N 1
ATOM 613 C CA . PHE A 1 82 ? -16.98600 -55.83400 -41.22200 1.000 59.13470 82 PHE A CA 1
ATOM 614 C C . PHE A 1 82 ? -17.01500 -56.95200 -40.18000 1.000 59.85584 82 PHE A C 1
ATOM 615 O O . PHE A 1 82 ? -18.08100 -57.51300 -39.91200 1.000 60.96124 82 PHE A O 1
ATOM 623 N N . LYS A 1 83 ? -15.86800 -57.29100 -39.59100 1.000 58.68066 83 LYS A N 1
ATOM 624 C CA . LYS A 1 83 ? -15.81200 -58.34400 -38.58100 1.000 63.23384 83 LYS A CA 1
ATOM 625 C C . LYS A 1 83 ? -16.36100 -57.91100 -37.23000 1.000 63.76811 83 LYS A C 1
ATOM 626 O O . LYS A 1 83 ? -16.64100 -58.76800 -36.38400 1.000 65.31830 83 LYS A O 1
ATOM 632 N N . GLY A 1 84 ? -16.52400 -56.62200 -36.99800 1.000 62.79183 84 GLY A N 1
ATOM 633 C CA . GLY A 1 84 ? -17.08700 -56.17000 -35.75100 1.000 63.09976 84 GLY A CA 1
ATOM 634 C C . GLY A 1 84 ? -16.08700 -55.63500 -34.76500 1.000 63.74194 84 GLY A C 1
ATOM 635 O O . GLY A 1 84 ? -16.47400 -55.30800 -33.63900 1.000 64.43940 84 GLY A O 1
ATOM 636 N N . GLU A 1 85 ? -14.81800 -55.53000 -35.14400 1.000 62.11175 85 GLU A N 1
ATOM 637 C CA . GLU A 1 85 ? -13.85300 -54.93400 -34.23900 1.000 62.56180 85 GLU A CA 1
ATOM 638 C C . GLU A 1 85 ? -14.27700 -53.51800 -33.88200 1.000 61.80382 85 GLU A C 1
ATOM 639 O O . GLU A 1 85 ? -14.97000 -52.83200 -34.64400 1.000 62.45126 85 GLU A O 1
ATOM 645 N N . LYS A 1 86 ? -13.88400 -53.10000 -32.68100 1.000 62.73826 86 LYS A N 1
ATOM 646 C CA . LYS A 1 86 ? -14.20000 -51.76700 -32.18000 1.000 61.35389 86 LYS A CA 1
ATOM 647 C C . LYS A 1 86 ? -13.14100 -50.81500 -32.72800 1.000 61.35126 86 LYS A C 1
ATOM 648 O O . LYS A 1 86 ? -12.20900 -50.39400 -32.03600 1.000 63.25938 86 LYS A O 1
ATOM 654 N N . ILE A 1 87 ? -13.29400 -50.47500 -34.01300 1.000 60.66577 87 ILE A N 1
ATOM 655 C CA . ILE A 1 87 ? -12.36000 -49.55100 -34.64300 1.000 59.74724 87 ILE A CA 1
ATOM 656 C C . ILE A 1 87 ? -12.62800 -48.11300 -34.21000 1.000 59.29192 87 ILE A C 1
ATOM 657 O O . ILE A 1 87 ? -11.76700 -47.24700 -34.38900 1.000 59.25244 87 ILE A O 1
ATOM 662 N N . ASN A 1 88 ? -13.79800 -47.83900 -33.63000 1.000 57.65436 88 ASN A N 1
ATOM 663 C CA . ASN A 1 88 ? -14.10300 -46.53600 -33.03600 1.000 56.68845 88 ASN A CA 1
ATOM 664 C C . ASN A 1 88 ? -13.39400 -46.44200 -31.67900 1.000 56.46474 88 ASN A C 1
ATOM 665 O O . ASN A 1 88 ? -14.01100 -46.50100 -30.61600 1.000 59.29929 88 ASN A O 1
ATOM 670 N N . THR A 1 89 ? -12.06500 -46.26500 -31.72700 1.000 56.33028 89 THR A N 1
ATOM 671 C CA . THR A 1 89 ? -11.22100 -46.40400 -30.53900 1.000 59.07797 89 THR A CA 1
ATOM 672 C C . THR A 1 89 ? -11.48000 -45.32800 -29.49500 1.000 60.88609 89 THR A C 1
ATOM 673 O O . THR A 1 89 ? -11.26000 -45.57200 -28.30300 1.000 60.50446 89 THR A O 1
ATOM 677 N N . THR A 1 90 ? -11.95200 -44.15200 -29.89400 1.000 57.75806 90 THR A N 1
ATOM 678 C CA . THR A 1 90 ? -12.12500 -43.09000 -28.91600 1.000 58.77134 90 THR A CA 1
ATOM 679 C C . THR A 1 90 ? -13.37900 -43.26800 -28.06700 1.000 58.16601 90 THR A C 1
ATOM 680 O O . THR A 1 90 ? -13.43800 -42.73000 -26.96000 1.000 59.15823 90 THR A O 1
ATOM 684 N N . GLU A 1 91 ? -14.38800 -43.97300 -28.57600 1.000 58.35441 91 GLU A N 1
ATOM 685 C CA . GLU A 1 91 ? -15.59800 -44.28200 -27.83000 1.000 59.56245 91 GLU A CA 1
ATOM 686 C C . GLU A 1 91 ? -15.67400 -45.76000 -27.46400 1.000 62.74968 91 GLU A C 1
ATOM 687 O O . GLU A 1 91 ? -16.61300 -46.16400 -26.76500 1.000 63.70242 91 GLU A O 1
ATOM 693 N N . ASN A 1 92 ? -14.70900 -46.56700 -27.92000 1.000 62.71742 92 ASN A N 1
ATOM 694 C CA . ASN A 1 92 ? -14.66400 -48.02700 -27.73600 1.000 63.45698 92 ASN A CA 1
ATOM 695 C C . ASN A 1 92 ? -15.96600 -48.69800 -28.18200 1.000 62.69900 92 ASN A C 1
ATOM 696 O O . ASN A 1 92 ? -16.64900 -49.38000 -27.40700 1.000 61.88048 92 ASN A O 1
ATOM 701 N N . ARG A 1 93 ? -16.29800 -48.51700 -29.45800 1.000 60.85010 93 ARG A N 1
ATOM 702 C CA . ARG A 1 93 ? -17.50100 -49.11900 -30.00400 1.000 60.22108 93 ARG A CA 1
ATOM 703 C C . ARG A 1 93 ? -17.18800 -49.79900 -31.32800 1.000 58.84460 93 ARG A C 1
ATOM 704 O O . ARG A 1 93 ? -16.22800 -49.45000 -32.01900 1.000 59.28149 93 ARG A O 1
ATOM 712 N N . SER A 1 94 ? -18.00900 -50.78400 -31.67500 1.000 60.65720 94 SER A N 1
ATOM 713 C CA . SER A 1 94 ? -17.93800 -51.36800 -32.99500 1.000 61.16516 94 SER A CA 1
ATOM 714 C C . SER A 1 94 ? -18.52100 -50.40200 -34.00900 1.000 60.09661 94 SER A C 1
ATOM 715 O O . SER A 1 94 ? -19.07800 -49.36000 -33.67200 1.000 60.25716 94 SER A O 1
ATOM 718 N N . VAL A 1 95 ? -18.39000 -50.76800 -35.27600 1.000 61.47511 95 VAL A N 1
ATOM 719 C CA . VAL A 1 95 ? -18.94300 -49.97600 -36.36200 1.000 58.04575 95 VAL A CA 1
ATOM 720 C C . VAL A 1 95 ? -19.64300 -50.94800 -37.28600 1.000 58.37473 95 VAL A C 1
ATOM 721 O O . VAL A 1 95 ? -19.00600 -51.59100 -38.12000 1.000 58.59318 95 VAL A O 1
ATOM 725 N N . LEU A 1 96 ? -20.94500 -51.10500 -37.12100 1.000 55.97280 96 LEU A N 1
ATOM 726 C CA . LEU A 1 96 ? -21.63200 -52.19900 -37.77900 1.000 56.57813 96 LEU A CA 1
ATOM 727 C C . LEU A 1 96 ? -22.96000 -51.72300 -38.33800 1.000 55.33851 96 LEU A C 1
ATOM 728 O O . LEU A 1 96 ? -23.99500 -52.37200 -38.17900 1.000 57.25979 96 LEU A O 1
ATOM 733 N N . HIS A 1 97 ? -22.94700 -50.58700 -39.03500 1.000 55.41085 97 HIS A N 1
ATOM 734 C CA . HIS A 1 97 ? -24.16000 -50.25100 -39.75200 1.000 54.86604 97 HIS A CA 1
ATOM 735 C C . HIS A 1 97 ? -24.40200 -51.24400 -40.87800 1.000 56.33727 97 HIS A C 1
ATOM 736 O O . HIS A 1 97 ? -25.53300 -51.36700 -41.35700 1.000 55.49244 97 HIS A O 1
ATOM 743 N N . VAL A 1 98 ? -23.36500 -51.99100 -41.26100 1.000 54.91853 98 VAL A N 1
ATOM 744 C CA . VAL A 1 98 ? -23.52100 -53.08800 -42.21200 1.000 55.15540 98 VAL A CA 1
ATOM 745 C C . VAL A 1 98 ? -24.49300 -54.13500 -41.67700 1.000 55.00012 98 VAL A C 1
ATOM 746 O O . VAL A 1 98 ? -25.29500 -54.70600 -42.43000 1.000 55.21593 98 VAL A O 1
ATOM 750 N N . ALA A 1 99 ? -24.46200 -54.37800 -40.36100 1.000 54.61060 99 ALA A N 1
ATOM 751 C CA . ALA A 1 99 ? -25.29400 -55.41500 -39.76700 1.000 56.63979 99 ALA A CA 1
ATOM 752 C C . ALA A 1 99 ? -26.77700 -55.07500 -39.78900 1.000 56.24764 99 ALA A C 1
ATOM 753 O O . ALA A 1 99 ? -27.59900 -55.98000 -39.64100 1.000 57.79519 99 ALA A O 1
ATOM 755 N N . LEU A 1 100 ? -27.14700 -53.80600 -39.97300 1.000 55.77002 100 LEU A N 1
ATOM 756 C CA . LEU A 1 100 ? -28.56700 -53.47800 -40.04500 1.000 55.75686 100 LEU A CA 1
ATOM 757 C C . LEU A 1 100 ? -29.22300 -54.06300 -41.28900 1.000 53.66977 100 LEU A C 1
ATOM 758 O O . LEU A 1 100 ? -30.42900 -54.34100 -41.27700 1.000 54.56462 100 LEU A O 1
ATOM 763 N N . ARG A 1 101 ? -28.46500 -54.24500 -42.37600 1.000 56.18195 101 ARG A N 1
ATOM 764 C CA . ARG A 1 101 ? -29.01300 -54.82300 -43.59500 1.000 56.02667 101 ARG A CA 1
ATOM 765 C C . ARG A 1 101 ? -28.42700 -56.20000 -43.88900 1.000 59.82186 101 ARG A C 1
ATOM 766 O O . ARG A 1 101 ? -28.46100 -56.65400 -45.03400 1.000 58.72436 101 ARG A O 1
ATOM 774 N N . ALA A 1 102 ? -27.90500 -56.88100 -42.87800 1.000 59.71040 102 ALA A N 1
ATOM 775 C CA . ALA A 1 102 ? -27.41700 -58.23400 -43.08100 1.000 61.18689 102 ALA A CA 1
ATOM 776 C C . ALA A 1 102 ? -28.58400 -59.22200 -43.11000 1.000 64.22673 102 ALA A C 1
ATOM 777 O O . ALA A 1 102 ? -29.67400 -58.92800 -42.60700 1.000 63.07922 102 ALA A O 1
ATOM 779 N N . PRO A 1 103 ? -28.38000 -60.46600 -43.62600 1.000 64.91698 103 PRO A N 1
ATOM 780 C CA . PRO A 1 103 ? -29.42400 -61.48200 -43.59400 1.000 65.87235 103 PRO A CA 1
ATOM 781 C C . PRO A 1 103 ? -29.42800 -62.21000 -42.24600 1.000 67.33306 103 PRO A C 1
ATOM 782 O O . PRO A 1 103 ? -28.49900 -62.03200 -41.50900 1.000 69.16485 103 PRO A O 1
ATOM 786 N N . ARG A 1 104 ? -30.45300 -63.01700 -41.96800 1.000 67.38522 104 ARG A N 1
ATOM 787 C CA . ARG A 1 104 ? -30.59000 -63.65100 -40.62800 1.000 68.02741 104 ARG A CA 1
ATOM 788 C C . ARG A 1 104 ? -29.42700 -64.59300 -40.31400 1.000 69.78288 104 ARG A C 1
ATOM 789 O O . ARG A 1 104 ? -28.95500 -64.57800 -39.16700 1.000 69.98027 104 ARG A O 1
ATOM 797 N N . ASP A 1 105 ? -28.96700 -65.36100 -41.29300 1.000 66.34268 105 ASP A N 1
ATOM 798 C CA . ASP A 1 105 ? -27.91600 -66.38100 -41.04700 1.000 69.29830 105 ASP A CA 1
ATOM 799 C C . ASP A 1 105 ? -26.56500 -65.72300 -40.80700 1.000 68.16921 105 ASP A C 1
ATOM 800 O O . ASP A 1 105 ? -25.63000 -66.44900 -40.45200 1.000 71.16168 105 ASP A O 1
ATOM 805 N N . ALA A 1 106 ? -26.45300 -64.41700 -41.02400 1.000 70.61655 106 ALA A N 1
ATOM 806 C CA . ALA A 1 106 ? -25.13100 -63.76600 -40.94700 1.000 68.88213 106 ALA A CA 1
ATOM 807 C C . ALA A 1 106 ? -24.53500 -63.84300 -39.54400 1.000 69.39272 106 ALA A C 1
ATOM 808 O O . ALA A 1 106 ? -25.30400 -63.86300 -38.57200 1.000 69.01636 106 ALA A O 1
ATOM 810 N N . VAL A 1 107 ? -23.20400 -63.90200 -39.46100 1.000 66.92749 107 VAL A N 1
ATOM 811 C CA . VAL A 1 107 ? -22.50300 -63.98500 -38.14900 1.000 69.17512 107 VAL A CA 1
ATOM 812 C C . VAL A 1 107 ? -21.61000 -62.75400 -37.96600 1.000 66.78273 107 VAL A C 1
ATOM 813 O O . VAL A 1 107 ? -20.44200 -62.81200 -38.38000 1.000 66.49585 107 VAL A O 1
ATOM 817 N N . ILE A 1 108 ? -22.13400 -61.69200 -37.34900 1.000 70.72442 108 ILE A N 1
ATOM 818 C CA . ILE A 1 108 ? -21.38300 -60.45400 -37.12700 1.000 69.17687 108 ILE A CA 1
ATOM 819 C C . ILE A 1 108 ? -21.25800 -60.21100 -35.62100 1.000 70.27700 108 ILE A C 1
ATOM 820 O O . ILE A 1 108 ? -22.26000 -59.96800 -34.93200 1.000 70.42175 108 ILE A O 1
ATOM 825 N N . ASN A 1 109 ? -20.02300 -60.23500 -35.12600 1.000 69.39732 109 ASN A N 1
ATOM 826 C CA . ASN A 1 109 ? -19.74800 -60.28800 -33.69900 1.000 70.57378 109 ASN A CA 1
ATOM 827 C C . ASN A 1 109 ? -19.30100 -58.94000 -33.16000 1.000 70.24216 109 ASN A C 1
ATOM 828 O O . ASN A 1 109 ? -18.34500 -58.34200 -33.67200 1.000 70.73696 109 ASN A O 1
ATOM 833 N N . SER A 1 110 ? -19.99400 -58.48400 -32.11500 1.000 70.42676 110 SER A N 1
ATOM 834 C CA . SER A 1 110 ? -19.54700 -57.40200 -31.24900 1.000 70.89787 110 SER A CA 1
ATOM 835 C C . SER A 1 110 ? -19.43900 -57.95900 -29.83700 1.000 74.95888 110 SER A C 1
ATOM 836 O O . SER A 1 110 ? -20.45000 -58.36600 -29.24900 1.000 71.82956 110 SER A O 1
ATOM 839 N N . ASP A 1 111 ? -18.21600 -57.98400 -29.30300 1.000 72.09986 111 ASP A N 1
ATOM 840 C CA . ASP A 1 111 ? -17.94300 -58.52800 -27.97300 1.000 75.25813 111 ASP A CA 1
ATOM 841 C C . ASP A 1 111 ? -18.39000 -59.98400 -27.88400 1.000 76.68725 111 ASP A C 1
ATOM 842 O O . ASP A 1 111 ? -19.19600 -60.36400 -27.02900 1.000 78.45851 111 ASP A O 1
ATOM 847 N N . GLY A 1 112 ? -17.88000 -60.79600 -28.81200 1.000 75.82013 112 GLY A N 1
ATOM 848 C CA . GLY A 1 112 ? -18.19100 -62.20900 -28.88800 1.000 75.55957 112 GLY A CA 1
ATOM 849 C C . GLY A 1 112 ? -19.64300 -62.55400 -29.13800 1.000 75.13584 112 GLY A C 1
ATOM 850 O O . GLY A 1 112 ? -19.94500 -63.73600 -29.33600 1.000 76.24913 112 GLY A O 1
ATOM 851 N N . VAL A 1 113 ? -20.55800 -61.58100 -29.14600 1.000 76.48361 113 VAL A N 1
ATOM 852 C CA . VAL A 1 113 ? -21.98200 -61.83800 -29.35600 1.000 75.74931 113 VAL A CA 1
ATOM 853 C C . VAL A 1 113 ? -22.34300 -61.50100 -30.79900 1.000 72.94634 113 VAL A C 1
ATOM 854 O O . VAL A 1 113 ? -21.99000 -60.42900 -31.30700 1.000 72.54629 113 VAL A O 1
ATOM 858 N N . ASN A 1 114 ? -23.06000 -62.40600 -31.45400 1.000 72.93171 114 ASN A N 1
ATOM 859 C CA . ASN A 1 114 ? -23.56800 -62.13400 -32.78800 1.000 71.57629 114 ASN A CA 1
ATOM 860 C C . ASN A 1 114 ? -24.73000 -61.15500 -32.69100 1.000 70.36035 114 ASN A C 1
ATOM 861 O O . ASN A 1 114 ? -25.68800 -61.39600 -31.95400 1.000 71.12887 114 ASN A O 1
ATOM 866 N N . VAL A 1 115 ? -24.65400 -60.04500 -33.43600 1.000 69.12852 115 VAL A N 1
ATOM 867 C CA . VAL A 1 115 ? -25.67200 -58.99800 -33.31700 1.000 67.93627 115 VAL A CA 1
ATOM 868 C C . VAL A 1 115 ? -26.83300 -59.18300 -34.27800 1.000 68.72584 115 VAL A C 1
ATOM 869 O O . VAL A 1 115 ? -27.89000 -58.56100 -34.08400 1.000 67.99680 115 VAL A O 1
ATOM 873 N N . VAL A 1 116 ? -26.67200 -60.02600 -35.30000 1.000 67.82416 116 VAL A N 1
ATOM 874 C CA . VAL A 1 116 ? -27.70200 -60.16500 -36.33200 1.000 67.31620 116 VAL A CA 1
ATOM 875 C C . VAL A 1 116 ? -29.05900 -60.57700 -35.76600 1.000 68.30316 116 VAL A C 1
ATOM 876 O O . VAL A 1 116 ? -30.07100 -59.95700 -36.13500 1.000 67.42411 116 VAL A O 1
ATOM 880 N N . PRO A 1 117 ? -29.16500 -61.59700 -34.90000 1.000 66.73244 117 PRO A N 1
ATOM 881 C CA . PRO A 1 117 ? -30.49500 -61.95200 -34.37800 1.000 67.67729 117 PRO A CA 1
ATOM 882 C C . PRO A 1 117 ? -31.22900 -60.78000 -33.76500 1.000 66.74033 117 PRO A C 1
ATOM 883 O O . PRO A 1 117 ? -32.45500 -60.67400 -33.90100 1.000 66.77718 117 PRO A O 1
ATOM 887 N N . GLU A 1 118 ? -30.51300 -59.88100 -33.09900 1.000 65.72669 118 GLU A N 1
ATOM 888 C CA . GLU A 1 118 ? -31.18700 -58.73500 -32.51300 1.000 67.32162 118 GLU A CA 1
ATOM 889 C C . GLU A 1 118 ? -31.61600 -57.73400 -33.57000 1.000 65.88460 118 GLU A C 1
ATOM 890 O O . GLU A 1 118 ? -32.69800 -57.14300 -33.45400 1.000 65.05819 118 GLU A O 1
ATOM 896 N N . VAL A 1 119 ? -30.78200 -57.53600 -34.60500 1.000 66.07810 119 VAL A N 1
ATOM 897 C CA . VAL A 1 119 ? -31.16300 -56.68200 -35.72900 1.000 63.14091 119 VAL A CA 1
ATOM 898 C C . VAL A 1 119 ? -32.49700 -57.14000 -36.30900 1.000 63.58570 119 VAL A C 1
ATOM 899 O O . VAL A 1 119 ? -33.45700 -56.36500 -36.38300 1.000 62.45398 119 VAL A O 1
ATOM 903 N N . TRP A 1 120 ? -32.58700 -58.41800 -36.69900 1.000 65.47798 120 TRP A N 1
ATOM 904 C CA . TRP A 1 120 ? -33.81400 -58.92500 -37.31700 1.000 65.38060 120 TRP A CA 1
ATOM 905 C C . TRP A 1 120 ? -34.98200 -58.99300 -36.33100 1.000 65.69906 120 TRP A C 1
ATOM 906 O O . TRP A 1 120 ? -36.14400 -58.98800 -36.76100 1.000 65.83855 120 TRP A O 1
ATOM 917 N N . ALA A 1 121 ? -34.69500 -59.03800 -35.02300 1.000 64.07734 121 ALA A N 1
ATOM 918 C CA . ALA A 1 121 ? -35.74700 -59.02300 -34.01100 1.000 64.93797 121 ALA A CA 1
ATOM 919 C C . ALA A 1 121 ? -36.50100 -57.69700 -34.01600 1.000 63.49832 121 ALA A C 1
ATOM 920 O O . ALA A 1 121 ? -37.74100 -57.66800 -33.98000 1.000 63.82731 121 ALA A O 1
ATOM 922 N N . VAL A 1 122 ? -35.76300 -56.58300 -34.05000 1.000 63.80778 122 VAL A N 1
ATOM 923 C CA . VAL A 1 122 ? -36.39700 -55.28200 -34.24000 1.000 62.34971 122 VAL A CA 1
ATOM 924 C C . VAL A 1 122 ? -37.08700 -55.22900 -35.59800 1.000 61.38906 122 VAL A C 1
ATOM 925 O O . VAL A 1 122 ? -38.21100 -54.72700 -35.72300 1.000 60.94691 122 VAL A O 1
ATOM 929 N N . LYS A 1 123 ? -36.43200 -55.76200 -36.63300 1.000 61.73990 123 LYS A N 1
ATOM 930 C CA . LYS A 1 123 ? -36.99800 -55.71300 -37.97800 1.000 61.03192 123 LYS A CA 1
ATOM 931 C C . LYS A 1 123 ? -38.33000 -56.44700 -38.03600 1.000 63.75066 123 LYS A C 1
ATOM 932 O O . LYS A 1 123 ? -39.34200 -55.88700 -38.47300 1.000 60.34499 123 LYS A O 1
ATOM 938 N N . ASP A 1 124 ? -38.34900 -57.70000 -37.56900 1.000 62.06428 124 ASP A N 1
ATOM 939 C CA . ASP A 1 124 ? -39.59700 -58.45500 -37.48500 1.000 62.83016 124 ASP A CA 1
ATOM 940 C C . ASP A 1 124 ? -40.64600 -57.71100 -36.65900 1.000 62.80121 124 ASP A C 1
ATOM 941 O O . ASP A 1 124 ? -41.83600 -57.70700 -37.00400 1.000 62.69857 124 ASP A O 1
ATOM 946 N N . LYS A 1 125 ? -40.21900 -57.04800 -35.58000 1.000 64.67786 125 LYS A N 1
ATOM 947 C CA . LYS A 1 125 ? -41.16400 -56.28500 -34.77500 1.000 63.21979 125 LYS A CA 1
ATOM 948 C C . LYS A 1 125 ? -41.74700 -55.12700 -35.57100 1.000 60.64580 125 LYS A C 1
ATOM 949 O O . LYS A 1 125 ? -42.96200 -54.88500 -35.52700 1.000 59.63252 125 LYS A O 1
ATOM 955 N N . ILE A 1 126 ? -40.89800 -54.40400 -36.31200 1.000 60.84632 126 ILE A N 1
ATOM 956 C CA . ILE A 1 126 ? -41.37600 -53.28300 -37.12400 1.000 59.27245 126 ILE A CA 1
ATOM 957 C C . ILE A 1 126 ? -42.40600 -53.76600 -38.13600 1.000 59.68039 126 ILE A C 1
ATOM 958 O O . ILE A 1 126 ? -43.50300 -53.20900 -38.24600 1.000 60.50681 126 ILE A O 1
ATOM 963 N N . LYS A 1 127 ? -42.06900 -54.81400 -38.88600 1.000 60.79356 127 LYS A N 1
ATOM 964 C CA . LYS A 1 127 ? -42.99000 -55.30500 -39.90900 1.000 60.91199 127 LYS A CA 1
ATOM 965 C C . LYS A 1 127 ? -44.35400 -55.61400 -39.30600 1.000 62.32795 127 LYS A C 1
ATOM 966 O O . LYS A 1 127 ? -45.38800 -55.15500 -39.81200 1.000 61.93053 127 LYS A O 1
ATOM 972 N N . GLN A 1 128 ? -44.37000 -56.37000 -38.20000 1.000 61.83398 128 GLN A N 1
ATOM 973 C CA . GLN A 1 128 ? -45.62800 -56.71800 -37.54600 1.000 61.66027 128 GLN A CA 1
ATOM 974 C C . GLN A 1 128 ? -46.43500 -55.46900 -37.20600 1.000 60.29169 128 GLN A C 1
ATOM 975 O O . GLN A 1 128 ? -47.63800 -55.39400 -37.49100 1.000 60.28642 128 GLN A O 1
ATOM 981 N N . PHE A 1 129 ? -45.77800 -54.46400 -36.61200 1.000 60.67670 129 PHE A N 1
ATOM 982 C CA . PHE A 1 129 ? -46.46400 -53.22100 -36.27300 1.000 60.00293 129 PHE A CA 1
ATOM 983 C C . PHE A 1 129 ? -46.97400 -52.50800 -37.52300 1.000 60.56616 129 PHE A C 1
ATOM 984 O O . PHE A 1 129 ? -48.09800 -51.98600 -37.53300 1.000 60.41877 129 PHE A O 1
ATOM 992 N N . SER A 1 130 ? -46.16400 -52.48800 -38.59500 1.000 60.60514 130 SER A N 1
ATOM 993 C CA . SER A 1 130 ? -46.53000 -51.72000 -39.78500 1.000 59.71819 130 SER A CA 1
ATOM 994 C C . SER A 1 130 ? -47.71900 -52.33200 -40.51700 1.000 60.21298 130 SER A C 1
ATOM 995 O O . SER A 1 130 ? -48.51100 -51.60000 -41.12200 1.000 59.29182 130 SER A O 1
ATOM 998 N N . GLU A 1 131 ? -47.86400 -53.66200 -40.47800 1.000 59.36925 131 GLU A N 1
ATOM 999 C CA . GLU A 1 131 ? -49.09500 -54.28100 -40.96900 1.000 61.04576 131 GLU A CA 1
ATOM 1000 C C . GLU A 1 131 ? -50.28400 -53.85100 -40.11300 1.000 62.41698 131 GLU A C 1
ATOM 1001 O O . GLU A 1 131 ? -51.27800 -53.31500 -40.62800 1.000 61.38528 131 GLU A O 1
ATOM 1007 N N . THR A 1 132 ? -50.17900 -54.06800 -38.79500 1.000 60.73557 132 THR A N 1
ATOM 1008 C CA . THR A 1 132 ? -51.17200 -53.58200 -37.84100 1.000 62.06731 132 THR A CA 1
ATOM 1009 C C . THR A 1 132 ? -51.51100 -52.12300 -38.09900 1.000 61.43829 132 THR A C 1
ATOM 1010 O O . THR A 1 132 ? -52.68700 -51.75300 -38.21700 1.000 62.03046 132 THR A O 1
ATOM 1014 N N . PHE A 1 133 ? -50.48000 -51.27900 -38.20400 1.000 61.64659 133 PHE A N 1
ATOM 1015 C CA . PHE A 1 133 ? -50.70900 -49.84900 -38.36400 1.000 60.27800 133 PHE A CA 1
ATOM 1016 C C . PHE A 1 133 ? -51.43200 -49.54700 -39.66700 1.000 58.83573 133 PHE A C 1
ATOM 1017 O O . PHE A 1 133 ? -52.40500 -48.78800 -39.69200 1.000 58.76466 133 PHE A O 1
ATOM 1025 N N . ARG A 1 134 ? -50.95700 -50.11600 -40.77000 1.000 62.38230 134 ARG A N 1
ATOM 1026 C CA . ARG A 1 134 ? -51.47900 -49.72000 -42.07000 1.000 61.19794 134 ARG A CA 1
ATOM 1027 C C . ARG A 1 134 ? -52.82700 -50.35900 -42.36800 1.000 62.10068 134 ARG A C 1
ATOM 1028 O O . ARG A 1 134 ? -53.59800 -49.80500 -43.16000 1.000 61.87960 134 ARG A O 1
ATOM 1036 N N . SER A 1 135 ? -53.13900 -51.48600 -41.72100 1.000 60.82128 135 SER A N 1
ATOM 1037 C CA . SER A 1 135 ? -54.43100 -52.14000 -41.89900 1.000 62.52412 135 SER A CA 1
ATOM 1038 C C . SER A 1 135 ? -55.59800 -51.30700 -41.37000 1.000 63.05576 135 SER A C 1
ATOM 1039 O O . SER A 1 135 ? -56.75000 -51.55400 -41.74800 1.000 64.31907 135 SER A O 1
ATOM 1042 N N . GLY A 1 136 ? -55.33300 -50.32200 -40.51700 1.000 62.50929 136 GLY A N 1
ATOM 1043 C CA . GLY A 1 136 ? -56.37900 -49.59700 -39.84200 1.000 63.80418 136 GLY A CA 1
ATOM 1044 C C . GLY A 1 136 ? -56.76400 -50.18000 -38.50200 1.000 65.10697 136 GLY A C 1
ATOM 1045 O O . GLY A 1 136 ? -57.45100 -49.50500 -37.71800 1.000 66.26237 136 GLY A O 1
ATOM 1046 N N . SER A 1 137 ? -56.32300 -51.41200 -38.21500 1.000 64.70097 137 SER A N 1
ATOM 1047 C CA . SER A 1 137 ? -56.63900 -52.05300 -36.94500 1.000 66.18010 137 SER A CA 1
ATOM 1048 C C . SER A 1 137 ? -56.16800 -51.20400 -35.77300 1.000 64.68255 137 SER A C 1
ATOM 1049 O O . SER A 1 137 ? -56.92000 -50.96500 -34.81900 1.000 65.54844 137 SER A O 1
ATOM 1052 N N . TRP A 1 138 ? -54.91900 -50.75700 -35.81600 1.000 62.85868 138 TRP A N 1
ATOM 1053 C CA . TRP A 1 138 ? -54.43100 -49.83200 -34.80500 1.000 62.44811 138 TRP A CA 1
ATOM 1054 C C . TRP A 1 138 ? -55.18200 -48.50500 -34.92000 1.000 60.84265 138 TRP A C 1
ATOM 1055 O O . TRP A 1 138 ? -55.12100 -47.83400 -35.95900 1.000 60.77948 138 TRP A O 1
ATOM 1066 N N . VAL A 1 139 ? -55.90400 -48.13100 -33.85700 1.000 61.50384 139 VAL A N 1
ATOM 1067 C CA . VAL A 1 139 ? -56.73000 -46.93100 -33.88600 1.000 61.44594 139 VAL A CA 1
ATOM 1068 C C . VAL A 1 139 ? -56.26700 -45.96400 -32.80300 1.000 60.86692 139 VAL A C 1
ATOM 1069 O O . VAL A 1 139 ? -55.49700 -46.31000 -31.90200 1.000 61.75650 139 VAL A O 1
ATOM 1073 N N . GLY A 1 140 ? -56.74800 -44.72600 -32.91100 1.000 61.09373 140 GLY A N 1
ATOM 1074 C CA . GLY A 1 140 ? -56.47000 -43.69800 -31.93200 1.000 60.86738 140 GLY A CA 1
ATOM 1075 C C . GLY A 1 140 ? -57.45500 -43.72700 -30.77800 1.000 64.96524 140 GLY A C 1
ATOM 1076 O O . GLY A 1 140 ? -58.23600 -44.66400 -30.60100 1.000 65.91536 140 GLY A O 1
ATOM 1077 N N . ALA A 1 141 ? -57.41200 -42.66000 -29.98000 1.000 64.28023 141 ALA A N 1
ATOM 1078 C CA . ALA A 1 141 ? -58.25700 -42.60400 -28.79400 1.000 66.01991 141 ALA A CA 1
ATOM 1079 C C . ALA A 1 141 ? -59.72300 -42.48500 -29.18200 1.000 67.11741 141 ALA A C 1
ATOM 1080 O O . ALA A 1 141 ? -60.59100 -43.12700 -28.57900 1.000 68.96763 141 ALA A O 1
ATOM 1082 N N . THR A 1 142 ? -60.01900 -41.66900 -30.19200 1.000 66.78374 142 THR A N 1
ATOM 1083 C CA . THR A 1 142 ? -61.37100 -41.59800 -30.73100 1.000 65.88100 142 THR A CA 1
ATOM 1084 C C . THR A 1 142 ? -61.73000 -42.82000 -31.55800 1.000 65.68098 142 THR A C 1
ATOM 1085 O O . THR A 1 142 ? -62.82000 -42.84000 -32.14500 1.000 64.34134 142 THR A O 1
ATOM 1089 N N . GLY A 1 143 ? -60.84900 -43.82500 -31.63300 1.000 64.28715 143 GLY A N 1
ATOM 1090 C CA . GLY A 1 143 ? -61.09000 -45.01800 -32.41900 1.000 65.78470 143 GLY A CA 1
ATOM 1091 C C . GLY A 1 143 ? -60.81500 -44.89800 -33.90500 1.000 63.75814 143 GLY A C 1
ATOM 1092 O O . GLY A 1 143 ? -60.87600 -45.91200 -34.61100 1.000 65.36886 143 GLY A O 1
ATOM 1093 N N . LYS A 1 144 ? -60.52700 -43.70400 -34.41200 1.000 64.39671 144 LYS A N 1
ATOM 1094 C CA . LYS A 1 144 ? -60.22500 -43.56800 -35.82300 1.000 63.82295 144 LYS A CA 1
ATOM 1095 C C . LYS A 1 144 ? -58.85600 -44.17600 -36.13500 1.000 62.26224 144 LYS A C 1
ATOM 1096 O O . LYS A 1 144 ? -57.96500 -44.19100 -35.28100 1.000 62.72545 144 LYS A O 1
ATOM 1102 N N . PRO A 1 145 ? -58.66400 -44.70000 -37.34200 1.000 62.38809 145 PRO A N 1
ATOM 1103 C CA . PRO A 1 145 ? -57.34300 -45.21300 -37.71700 1.000 61.40376 145 PRO A CA 1
ATOM 1104 C C . PRO A 1 145 ? -56.39100 -44.06700 -38.02100 1.000 60.14571 145 PRO A C 1
ATOM 1105 O O . PRO A 1 145 ? -56.79800 -42.98200 -38.44000 1.000 57.89544 145 PRO A O 1
ATOM 1109 N N . LEU A 1 146 ? -55.10000 -44.33700 -37.81300 1.000 60.68691 146 LEU A N 1
ATOM 1110 C CA . LEU A 1 146 ? -54.05200 -43.32300 -37.91300 1.000 57.48653 146 LEU A CA 1
ATOM 1111 C C . LEU A 1 146 ? -53.51200 -43.21200 -39.34100 1.000 56.13374 146 LEU A C 1
ATOM 1112 O O . LEU A 1 146 ? -52.92200 -44.16300 -39.86400 1.000 56.41008 146 LEU A O 1
ATOM 1117 N N . THR A 1 147 ? -53.69700 -42.03500 -39.95600 1.000 55.68659 147 THR A N 1
ATOM 1118 C CA . THR A 1 147 ? -53.27300 -41.71600 -41.32200 1.000 55.30497 147 THR A CA 1
ATOM 1119 C C . THR A 1 147 ? -51.84300 -41.20700 -41.38400 1.000 54.59699 147 THR A C 1
ATOM 1120 O O . THR A 1 147 ? -51.06900 -41.60600 -42.26400 1.000 53.59950 147 THR A O 1
ATOM 1124 N N . ASN A 1 148 ? -51.49000 -40.31000 -40.46900 1.000 53.18386 148 ASN A N 1
ATOM 1125 C CA . ASN A 1 148 ? -50.33400 -39.44700 -40.60600 1.000 52.04162 148 ASN A CA 1
ATOM 1126 C C . ASN A 1 148 ? -49.32100 -39.76100 -39.52400 1.000 52.01003 148 ASN A C 1
ATOM 1127 O O . ASN A 1 148 ? -49.69300 -40.01600 -38.37300 1.000 53.45231 148 ASN A O 1
ATOM 1132 N N . VAL A 1 149 ? -48.04100 -39.75000 -39.89600 1.000 51.87221 149 VAL A N 1
ATOM 1133 C CA . VAL A 1 149 ? -46.95500 -40.01100 -38.95900 1.000 49.70353 149 VAL A CA 1
ATOM 1134 C C . VAL A 1 149 ? -46.02600 -38.80800 -38.93600 1.000 48.21387 149 VAL A C 1
ATOM 1135 O O . VAL A 1 149 ? -45.66000 -38.28300 -39.99300 1.000 48.38232 149 VAL A O 1
ATOM 1139 N N . VAL A 1 150 ? -45.67600 -38.34600 -37.72900 1.000 48.23677 150 VAL A N 1
ATOM 1140 C CA . VAL A 1 150 ? -44.67600 -37.29900 -37.54500 1.000 48.11044 150 VAL A CA 1
ATOM 1141 C C . VAL A 1 150 ? -43.47300 -37.92400 -36.86200 1.000 48.77894 150 VAL A C 1
ATOM 1142 O O . VAL A 1 150 ? -43.61800 -38.61500 -35.84800 1.000 47.66828 150 VAL A O 1
ATOM 1146 N N . SER A 1 151 ? -42.29000 -37.68100 -37.42300 1.000 49.01454 151 SER A N 1
ATOM 1147 C CA . SER A 1 151 ? -41.03400 -38.23600 -36.93600 1.000 49.08560 151 SER A CA 1
ATOM 1148 C C . SER A 1 151 ? -40.24400 -37.09700 -36.30000 1.000 46.96956 151 SER A C 1
ATOM 1149 O O . SER A 1 151 ? -39.85900 -36.13100 -36.98200 1.000 44.94563 151 SER A O 1
ATOM 1152 N N . VAL A 1 152 ? -40.00600 -37.21200 -34.99200 1.000 45.66469 152 VAL A N 1
ATOM 1153 C CA . VAL A 1 152 ? -39.33000 -36.18200 -34.22000 1.000 45.45677 152 VAL A CA 1
ATOM 1154 C C . VAL A 1 152 ? -37.90300 -36.63900 -33.97300 1.000 45.50151 152 VAL A C 1
ATOM 1155 O O . VAL A 1 152 ? -37.66800 -37.69300 -33.36700 1.000 47.81494 152 VAL A O 1
ATOM 1159 N N . GLY A 1 153 ? -36.95500 -35.84900 -34.44700 1.000 45.08124 153 GLY A N 1
ATOM 1160 C CA . GLY A 1 153 ? -35.55400 -36.15100 -34.25400 1.000 45.15493 153 GLY A CA 1
ATOM 1161 C C . GLY A 1 153 ? -34.71600 -35.19700 -35.07000 1.000 46.96304 153 GLY A C 1
ATOM 1162 O O . GLY A 1 153 ? -35.22500 -34.38200 -35.84600 1.000 42.52304 153 GLY A O 1
ATOM 1163 N N . ILE A 1 154 ? -33.40400 -35.31700 -34.88600 1.000 47.71023 154 ILE A N 1
ATOM 1164 C CA . ILE A 1 154 ? -32.44800 -34.33300 -35.38500 1.000 46.60484 154 ILE A CA 1
ATOM 1165 C C . ILE A 1 154 ? -31.22300 -35.06800 -35.88500 1.000 46.67326 154 ILE A C 1
ATOM 1166 O O . ILE A 1 154 ? -30.88300 -36.14400 -35.38300 1.000 47.77340 154 ILE A O 1
ATOM 1171 N N . GLY A 1 155 ? -30.53600 -34.44700 -36.84300 1.000 44.92665 155 GLY A N 1
ATOM 1172 C CA . GLY A 1 155 ? -29.26100 -34.96400 -37.30500 1.000 42.74481 155 GLY A CA 1
ATOM 1173 C C . GLY A 1 155 ? -29.43600 -36.34900 -37.88400 1.000 44.08181 155 GLY A C 1
ATOM 1174 O O . GLY A 1 155 ? -30.26400 -36.56900 -38.77700 1.000 44.18445 155 GLY A O 1
ATOM 1175 N N . GLY A 1 156 ? -28.66900 -37.30400 -37.34500 1.000 45.04712 156 GLY A N 1
ATOM 1176 C CA . GLY A 1 156 ? -28.73600 -38.66700 -37.83900 1.000 44.92342 156 GLY A CA 1
ATOM 1177 C C . GLY A 1 156 ? -30.10800 -39.29200 -37.69900 1.000 46.00513 156 GLY A C 1
ATOM 1178 O O . GLY A 1 156 ? -30.48300 -40.16300 -38.48800 1.000 46.63678 156 GLY A O 1
ATOM 1179 N N . SER A 1 157 ? -30.87300 -38.87300 -36.70200 1.000 44.65543 157 SER A N 1
ATOM 1180 C CA . SER A 1 157 ? -32.22400 -39.39600 -36.53800 1.000 45.26340 157 SER A CA 1
ATOM 1181 C C . SER A 1 157 ? -33.19400 -38.78900 -37.53800 1.000 43.94219 157 SER A C 1
ATOM 1182 O O . SER A 1 157 ? -34.38300 -39.10700 -37.48500 1.000 45.55817 157 SER A O 1
ATOM 1185 N N . PHE A 1 158 ? -32.70400 -37.95900 -38.46100 1.000 44.70610 158 PHE A N 1
ATOM 1186 C CA . PHE A 1 158 ? -33.52400 -37.08900 -39.29500 1.000 43.53754 158 PHE A CA 1
ATOM 1187 C C . PHE A 1 158 ? -33.14700 -37.16900 -40.77600 1.000 42.67428 158 PHE A C 1
ATOM 1188 O O . PHE A 1 158 ? -33.99400 -37.44000 -41.62900 1.000 42.11368 158 PHE A O 1
ATOM 1196 N N . LEU A 1 159 ? -31.86600 -36.94200 -41.07400 1.000 42.81185 159 LEU A N 1
ATOM 1197 C CA . LEU A 1 159 ? -31.44400 -36.56700 -42.41900 1.000 41.63540 159 LEU A CA 1
ATOM 1198 C C . LEU A 1 159 ? -31.51000 -37.74600 -43.38400 1.000 42.65657 159 LEU A C 1
ATOM 1199 O O . LEU A 1 159 ? -31.98100 -37.60100 -44.51600 1.000 42.27758 159 LEU A O 1
ATOM 1204 N N . GLY A 1 160 ? -31.02700 -38.91100 -42.96000 1.000 40.76475 160 GLY A N 1
ATOM 1205 C CA . GLY A 1 160 ? -31.11100 -40.11200 -43.75400 1.000 40.48840 160 GLY A CA 1
ATOM 1206 C C . GLY A 1 160 ? -32.53600 -40.49800 -44.09200 1.000 41.43852 160 GLY A C 1
ATOM 1207 O O . GLY A 1 160 ? -32.87100 -40.75800 -45.25400 1.000 42.97818 160 GLY A O 1
ATOM 1208 N N . PRO A 1 161 ? -33.40500 -40.57500 -43.06900 1.000 42.41612 161 PRO A N 1
ATOM 1209 C CA . PRO A 1 161 ? -34.81800 -40.85300 -43.35400 1.000 42.71089 161 PRO A CA 1
ATOM 1210 C C . PRO A 1 161 ? -35.45300 -39.84000 -44.28100 1.000 41.55812 161 PRO A C 1
ATOM 1211 O O . PRO A 1 161 ? -36.22400 -40.22100 -45.17000 1.000 41.52127 161 PRO A O 1
ATOM 1215 N N . LEU A 1 162 ? -35.16100 -38.55600 -44.09000 1.000 43.34840 162 LEU A N 1
ATOM 1216 C CA . LEU A 1 162 ? -35.70900 -37.54400 -44.98400 1.000 41.28500 162 LEU A CA 1
ATOM 1217 C C . LEU A 1 162 ? -35.24800 -37.78400 -46.42300 1.000 41.35343 162 LEU A C 1
ATOM 1218 O O . LEU A 1 162 ? -36.04200 -37.67900 -47.37000 1.000 42.71148 162 LEU A O 1
ATOM 1223 N N . PHE A 1 163 ? -33.97300 -38.12200 -46.59700 1.000 43.13908 163 PHE A N 1
ATOM 1224 C CA . PHE A 1 163 ? -33.46800 -38.38600 -47.93400 1.000 42.14159 163 PHE A CA 1
ATOM 1225 C C . PHE A 1 163 ? -34.19800 -39.56700 -48.55500 1.000 43.89443 163 PHE A C 1
ATOM 1226 O O . PHE A 1 163 ? -34.80500 -39.44000 -49.62300 1.000 46.36315 163 PHE A O 1
ATOM 1234 N N . VAL A 1 164 ? -34.18800 -40.71300 -47.87500 1.000 44.68399 164 VAL A N 1
ATOM 1235 C CA . VAL A 1 164 ? -34.80500 -41.90800 -48.43500 1.000 45.26564 164 VAL A CA 1
ATOM 1236 C C . VAL A 1 164 ? -36.27300 -41.66400 -48.72200 1.000 45.60515 164 VAL A C 1
ATOM 1237 O O . VAL A 1 164 ? -36.81500 -42.14000 -49.72800 1.000 46.33155 164 VAL A O 1
ATOM 1241 N N . HIS A 1 165 ? -36.92400 -40.89200 -47.86000 1.000 44.72793 165 HIS A N 1
ATOM 1242 C CA . HIS A 1 165 ? -38.34800 -40.61000 -47.98900 1.000 44.92269 165 HIS A CA 1
ATOM 1243 C C . HIS A 1 165 ? -38.62200 -39.69900 -49.17700 1.000 44.82795 165 HIS A C 1
ATOM 1244 O O . HIS A 1 165 ? -39.58100 -39.91800 -49.92500 1.000 45.81227 165 HIS A O 1
ATOM 1251 N N . THR A 1 166 ? -37.79700 -38.67300 -49.37000 1.000 44.74251 166 THR A N 1
ATOM 1252 C CA . THR A 1 166 ? -37.97000 -37.81600 -50.54400 1.000 45.90844 166 THR A CA 1
ATOM 1253 C C . THR A 1 166 ? -37.78200 -38.60400 -51.83300 1.000 46.30586 166 THR A C 1
ATOM 1254 O O . THR A 1 166 ? -38.48700 -38.37200 -52.82400 1.000 44.81357 166 THR A O 1
ATOM 1258 N N . ALA A 1 167 ? -36.84600 -39.55100 -51.82900 1.000 47.32670 167 ALA A N 1
ATOM 1259 C CA . ALA A 1 167 ? -36.60400 -40.35900 -53.01800 1.000 46.20025 167 ALA A CA 1
ATOM 1260 C C . ALA A 1 167 ? -37.78500 -41.27200 -53.31500 1.000 45.65019 167 ALA A C 1
ATOM 1261 O O . ALA A 1 167 ? -38.16800 -41.44200 -54.47700 1.000 47.22669 167 ALA A O 1
ATOM 1263 N N . LEU A 1 168 ? -38.36300 -41.88400 -52.28200 1.000 46.44965 168 LEU A N 1
ATOM 1264 C CA . LEU A 1 168 ? -39.45100 -42.88100 -52.47700 1.000 47.59979 168 LEU A CA 1
ATOM 1265 C C . LEU A 1 168 ? -40.77800 -42.20400 -52.79200 1.000 48.87362 168 LEU A C 1
ATOM 1266 O O . LEU A 1 168 ? -41.62000 -42.85400 -53.41500 1.000 49.58160 168 LEU A O 1
ATOM 1271 N N . GLN A 1 169 ? -40.94800 -40.95200 -52.35300 1.000 49.15836 169 GLN A N 1
ATOM 1272 C CA . GLN A 1 169 ? -42.23300 -40.22100 -52.53300 1.000 49.85055 169 GLN A CA 1
ATOM 1273 C C . GLN A 1 169 ? -42.72400 -40.31800 -53.97900 1.000 48.92149 169 GLN A C 1
ATOM 1274 O O . GLN A 1 169 ? -43.95300 -40.39300 -54.17000 1.000 50.14532 169 GLN A O 1
ATOM 1280 N N . THR A 1 170 ? -41.81300 -40.30600 -54.95500 1.000 49.17025 170 THR A N 1
ATOM 1281 C CA . THR A 1 170 ? -42.26200 -40.28000 -56.37400 1.000 49.23868 170 THR A CA 1
ATOM 1282 C C . THR A 1 170 ? -42.08300 -41.64900 -57.03800 1.000 51.56001 170 THR A C 1
ATOM 1283 O O . THR A 1 170 ? -42.69600 -41.85900 -58.09300 1.000 50.54936 170 THR A O 1
ATOM 1287 N N . ASP A 1 171 ? -41.28500 -42.54600 -56.45400 1.000 51.00448 171 ASP A N 1
ATOM 1288 C CA . ASP A 1 171 ? -41.18200 -43.88500 -57.02500 1.000 48.33310 171 ASP A CA 1
ATOM 1289 C C . ASP A 1 171 ? -42.57600 -44.49200 -57.17900 1.000 51.69403 171 ASP A C 1
ATOM 1290 O O . ASP A 1 171 ? -43.33300 -44.54500 -56.20200 1.000 50.94658 171 ASP A O 1
ATOM 1295 N N . PRO A 1 172 ? -42.95000 -44.97900 -58.37000 1.000 51.03163 172 PRO A N 1
ATOM 1296 C CA . PRO A 1 172 ? -44.35400 -45.37000 -58.58300 1.000 51.35535 172 PRO A CA 1
ATOM 1297 C C . PRO A 1 172 ? -44.79300 -46.58900 -57.78700 1.000 53.97408 172 PRO A C 1
ATOM 1298 O O . PRO A 1 172 ? -45.99200 -46.71500 -57.49800 1.000 53.61615 172 PRO A O 1
ATOM 1302 N N . GLU A 1 173 ? -43.87600 -47.48500 -57.41400 1.000 54.32247 173 GLU A N 1
ATOM 1303 C CA . GLU A 1 173 ? -44.24000 -48.55100 -56.48400 1.000 55.94634 173 GLU A CA 1
ATOM 1304 C C . GLU A 1 173 ? -44.49800 -47.98600 -55.09100 1.000 54.70672 173 GLU A C 1
ATOM 1305 O O . GLU A 1 173 ? -45.59200 -48.14700 -54.53600 1.000 55.75948 173 GLU A O 1
ATOM 1311 N N . ALA A 1 174 ? -43.49500 -47.31500 -54.51500 1.000 53.04719 174 ALA A N 1
ATOM 1312 C CA . ALA A 1 174 ? -43.62400 -46.76200 -53.16800 1.000 52.86295 174 ALA A CA 1
ATOM 1313 C C . ALA A 1 174 ? -44.80700 -45.80500 -53.06800 1.000 52.93665 174 ALA A C 1
ATOM 1314 O O . ALA A 1 174 ? -45.62100 -45.90600 -52.14000 1.000 54.05520 174 ALA A O 1
ATOM 1316 N N . ALA A 1 175 ? -44.92600 -44.86800 -54.01600 1.000 50.74831 175 ALA A N 1
ATOM 1317 C CA . ALA A 1 175 ? -46.03100 -43.91400 -53.95800 1.000 53.61444 175 ALA A CA 1
ATOM 1318 C C . ALA A 1 175 ? -47.37300 -44.63200 -53.86200 1.000 55.46203 175 ALA A C 1
ATOM 1319 O O . ALA A 1 175 ? -48.25600 -44.22500 -53.09100 1.000 55.39886 175 ALA A O 1
ATOM 1321 N N . GLU A 1 176 ? -47.53000 -45.72600 -54.62200 1.000 54.87889 176 GLU A N 1
ATOM 1322 C CA . GLU A 1 176 ? -48.76100 -46.50800 -54.56400 1.000 56.23168 176 GLU A CA 1
ATOM 1323 C C . GLU A 1 176 ? -49.00100 -47.07900 -53.17000 1.000 57.31076 176 GLU A C 1
ATOM 1324 O O . GLU A 1 176 ? -50.13200 -47.06000 -52.67800 1.000 59.34521 176 GLU A O 1
ATOM 1330 N N . SER A 1 177 ? -47.95600 -47.59900 -52.52500 1.000 54.12345 177 SER A N 1
ATOM 1331 C CA . SER A 1 177 ? -48.09300 -48.13600 -51.17700 1.000 54.94987 177 SER A CA 1
ATOM 1332 C C . SER A 1 177 ? -48.24100 -47.03900 -50.11900 1.000 54.33137 177 SER A C 1
ATOM 1333 O O . SER A 1 177 ? -48.58700 -47.34500 -48.97000 1.000 54.43139 177 SER A O 1
ATOM 1336 N N . ALA A 1 178 ? -48.02200 -45.77900 -50.48200 1.000 54.52695 178 ALA A N 1
ATOM 1337 C CA . ALA A 1 178 ? -48.06500 -44.67100 -49.54600 1.000 55.54550 178 ALA A CA 1
ATOM 1338 C C . ALA A 1 178 ? -49.31400 -43.81700 -49.68700 1.000 56.31138 178 ALA A C 1
ATOM 1339 O O . ALA A 1 178 ? -49.43000 -42.80000 -48.99300 1.000 54.00321 178 ALA A O 1
ATOM 1341 N N . LYS A 1 179 ? -50.24900 -44.20400 -50.55200 1.000 56.70533 179 LYS A N 1
ATOM 1342 C CA . LYS A 1 179 ? -51.36500 -43.32500 -50.87000 1.000 57.65544 179 LYS A CA 1
ATOM 1343 C C . LYS A 1 179 ? -52.15400 -42.97900 -49.61400 1.000 55.47097 179 LYS A C 1
ATOM 1344 O O . LYS A 1 179 ? -52.26100 -43.78000 -48.68200 1.000 54.83405 179 LYS A O 1
ATOM 1350 N N . GLY A 1 180 ? -52.67300 -41.75700 -49.58500 1.000 55.67248 180 GLY A N 1
ATOM 1351 C CA . GLY A 1 180 ? -53.45300 -41.27900 -48.47600 1.000 57.30162 180 GLY A CA 1
ATOM 1352 C C . GLY A 1 180 ? -52.69000 -41.03500 -47.19600 1.000 56.89631 180 GLY A C 1
ATOM 1353 O O . GLY A 1 180 ? -53.30400 -40.59600 -46.21900 1.000 57.39374 180 GLY A O 1
ATOM 1354 N N . ARG A 1 181 ? -51.38600 -41.30000 -47.15400 1.000 54.36820 181 ARG A N 1
ATOM 1355 C CA . ARG A 1 181 ? -50.61800 -41.19000 -45.92600 1.000 52.84170 181 ARG A CA 1
ATOM 1356 C C . ARG A 1 181 ? -49.63600 -40.02600 -45.99600 1.000 53.75760 181 ARG A C 1
ATOM 1357 O O . ARG A 1 181 ? -49.12100 -39.67900 -47.06500 1.000 50.35456 181 ARG A O 1
ATOM 1365 N N . GLN A 1 182 ? -49.37700 -39.42900 -44.84000 1.000 51.67002 182 GLN A N 1
ATOM 1366 C CA . GLN A 1 182 ? -48.32400 -38.43500 -44.70700 1.000 50.46988 182 GLN A CA 1
ATOM 1367 C C . GLN A 1 182 ? -47.25900 -38.94200 -43.74800 1.000 48.29594 182 GLN A C 1
ATOM 1368 O O . GLN A 1 182 ? -47.55300 -39.66200 -42.78900 1.000 49.27237 182 GLN A O 1
ATOM 1374 N N . LEU A 1 183 ? -46.01400 -38.60800 -44.05900 1.000 48.70190 183 LEU A N 1
ATOM 1375 C CA . LEU A 1 183 ? -44.90900 -38.79000 -43.13400 1.000 47.22804 183 LEU A CA 1
ATOM 1376 C C . LEU A 1 183 ? -44.13200 -37.48300 -43.09200 1.000 47.04907 183 LEU A C 1
ATOM 1377 O O . LEU A 1 183 ? -43.52500 -37.08400 -44.08700 1.000 45.67786 183 LEU A O 1
ATOM 1382 N N . ARG A 1 184 ? -44.18100 -36.80700 -41.94800 1.000 46.65750 184 ARG A N 1
ATOM 1383 C CA . ARG A 1 184 ? -43.56800 -35.50000 -41.76800 1.000 47.36812 184 ARG A CA 1
ATOM 1384 C C . ARG A 1 184 ? -42.42300 -35.60000 -40.76700 1.000 45.98111 184 ARG A C 1
ATOM 1385 O O . ARG A 1 184 ? -42.37200 -36.50700 -39.93000 1.000 47.16809 184 ARG A O 1
ATOM 1393 N N . PHE A 1 185 ? -41.49700 -34.65200 -40.85500 1.000 44.92796 185 PHE A N 1
ATOM 1394 C CA . PHE A 1 185 ? -40.32000 -34.65400 -39.99800 1.000 44.93059 185 PHE A CA 1
ATOM 1395 C C . PHE A 1 185 ? -40.27400 -33.37100 -39.17900 1.000 45.46223 185 PHE A C 1
ATOM 1396 O O . PHE A 1 185 ? -40.15700 -32.27700 -39.73500 1.000 44.25945 185 PHE A O 1
ATOM 1404 N N . LEU A 1 186 ? -40.37200 -33.51000 -37.86400 1.000 43.32850 186 LEU A N 1
ATOM 1405 C CA . LEU A 1 186 ? -40.17500 -32.40400 -36.92500 1.000 42.37576 186 LEU A CA 1
ATOM 1406 C C . LEU A 1 186 ? -38.74600 -32.48700 -36.41800 1.000 42.13889 186 LEU A C 1
ATOM 1407 O O . LEU A 1 186 ? -38.36700 -33.48000 -35.78300 1.000 43.61538 186 LEU A O 1
ATOM 1412 N N . ALA A 1 187 ? -37.94800 -31.46700 -36.72000 1.000 43.24679 187 ALA A N 1
ATOM 1413 C CA . ALA A 1 187 ? -36.52400 -31.60600 -36.45800 1.000 43.06782 187 ALA A CA 1
ATOM 1414 C C . ALA A 1 187 ? -35.95600 -30.44400 -35.66200 1.000 43.04940 187 ALA A C 1
ATOM 1415 O O . ALA A 1 187 ? -35.28600 -30.65600 -34.64700 1.000 43.67579 187 ALA A O 1
ATOM 1417 N N . ASN A 1 188 ? -36.20400 -29.21900 -36.11600 1.000 45.08079 188 ASN A N 1
ATOM 1418 C CA . ASN A 1 188 ? -35.65400 -28.06100 -35.42900 1.000 44.49650 188 ASN A CA 1
ATOM 1419 C C . ASN A 1 188 ? -36.35200 -27.87200 -34.08400 1.000 45.97037 188 ASN A C 1
ATOM 1420 O O . ASN A 1 188 ? -37.52000 -28.22700 -33.91900 1.000 46.33883 188 ASN A O 1
ATOM 1425 N N . VAL A 1 189 ? -35.62800 -27.31500 -33.11000 1.000 44.77594 189 VAL A N 1
ATOM 1426 C CA . VAL A 1 189 ? -36.30300 -26.93000 -31.87400 1.000 46.24980 189 VAL A CA 1
ATOM 1427 C C . VAL A 1 189 ? -37.09600 -25.64000 -32.05600 1.000 45.42602 189 VAL A C 1
ATOM 1428 O O . VAL A 1 189 ? -38.01500 -25.36300 -31.25700 1.000 45.86554 189 VAL A O 1
ATOM 1432 N N . ASP A 1 190 ? -36.76700 -24.85400 -33.09100 1.000 45.06153 190 ASP A N 1
ATOM 1433 C CA . ASP A 1 190 ? -37.51600 -23.65900 -33.44300 1.000 45.01153 190 ASP A CA 1
ATOM 1434 C C . ASP A 1 190 ? -39.01200 -23.98000 -33.43400 1.000 46.09850 190 ASP A C 1
ATOM 1435 O O . ASP A 1 190 ? -39.45400 -24.87500 -34.17700 1.000 46.55645 190 ASP A O 1
ATOM 1440 N N . PRO A 1 191 ? -39.80900 -23.31600 -32.59200 1.000 45.11808 191 PRO A N 1
ATOM 1441 C CA . PRO A 1 191 ? -41.24800 -23.61600 -32.57600 1.000 45.77079 191 PRO A CA 1
ATOM 1442 C C . PRO A 1 191 ? -41.93700 -23.38800 -33.92600 1.000 45.21020 191 PRO A C 1
ATOM 1443 O O . PRO A 1 191 ? -43.03000 -23.93400 -34.14000 1.000 46.38403 191 PRO A O 1
ATOM 1447 N N . VAL A 1 192 ? -41.32600 -22.63800 -34.85900 1.000 44.49532 192 VAL A N 1
ATOM 1448 C CA . VAL A 1 192 ? -41.87000 -22.59100 -36.21500 1.000 44.26635 192 VAL A CA 1
ATOM 1449 C C . VAL A 1 192 ? -41.95700 -23.99500 -36.80200 1.000 46.89561 192 VAL A C 1
ATOM 1450 O O . VAL A 1 192 ? -42.91300 -24.33100 -37.51500 1.000 47.25355 192 VAL A O 1
ATOM 1454 N N . ASP A 1 193 ? -40.96200 -24.83800 -36.51900 1.000 44.93814 193 ASP A N 1
ATOM 1455 C CA . ASP A 1 193 ? -40.95900 -26.16700 -37.11500 1.000 44.68811 193 ASP A CA 1
ATOM 1456 C C . ASP A 1 193 ? -42.02000 -27.06300 -36.49000 1.000 45.71192 193 ASP A C 1
ATOM 1457 O O . ASP A 1 193 ? -42.50800 -28.00000 -37.13800 1.000 45.74087 193 ASP A O 1
ATOM 1462 N N . VAL A 1 194 ? -42.39000 -26.79300 -35.23800 1.000 44.46616 194 VAL A N 1
ATOM 1463 C CA . VAL A 1 194 ? -43.51300 -27.49800 -34.63300 1.000 45.11887 194 VAL A CA 1
ATOM 1464 C C . VAL A 1 194 ? -44.81200 -27.08200 -35.30500 1.000 45.60314 194 VAL A C 1
ATOM 1465 O O . VAL A 1 194 ? -45.59900 -27.92500 -35.74500 1.000 47.47178 194 VAL A O 1
ATOM 1469 N N . ALA A 1 195 ? -45.04100 -25.77100 -35.40600 1.000 44.90877 195 ALA A N 1
ATOM 1470 C CA . ALA A 1 195 ? -46.23500 -25.26800 -36.07100 1.000 45.27460 195 ALA A CA 1
ATOM 1471 C C . ALA A 1 195 ? -46.38400 -25.85100 -37.46700 1.000 44.66400 195 ALA A C 1
ATOM 1472 O O . ALA A 1 195 ? -47.48500 -26.24800 -37.86400 1.000 45.24038 195 ALA A O 1
ATOM 1474 N N . ARG A 1 196 ? -45.28000 -25.90900 -38.22500 1.000 46.26212 196 ARG A N 1
ATOM 1475 C CA . ARG A 1 196 ? -45.31000 -26.49700 -39.56400 1.000 48.25972 196 ARG A CA 1
ATOM 1476 C C . ARG A 1 196 ? -45.67300 -27.97800 -39.51300 1.000 48.40974 196 ARG A C 1
ATOM 1477 O O . ARG A 1 196 ? -46.58300 -28.42900 -40.21900 1.000 49.08877 196 ARG A O 1
ATOM 1485 N N . SER A 1 197 ? -44.98700 -28.75100 -38.66600 1.000 46.39609 197 SER A N 1
ATOM 1486 C CA . SER A 1 197 ? -45.21700 -30.19400 -38.64200 1.000 46.84877 197 SER A CA 1
ATOM 1487 C C . SER A 1 197 ? -46.67200 -30.56300 -38.31700 1.000 48.04628 197 SER A C 1
ATOM 1488 O O . SER A 1 197 ? -47.17900 -31.55700 -38.84800 1.000 49.56752 197 SER A O 1
ATOM 1491 N N . ILE A 1 198 ? -47.37200 -29.78600 -37.47900 1.000 47.64531 198 ILE A N 1
ATOM 1492 C CA . ILE A 1 198 ? -48.75000 -30.12800 -37.10900 1.000 49.44553 198 ILE A CA 1
ATOM 1493 C C . ILE A 1 198 ? -49.77900 -29.38200 -37.93600 1.000 50.57461 198 ILE A C 1
ATOM 1494 O O . ILE A 1 198 ? -50.98300 -29.59300 -37.73800 1.000 50.11140 198 ILE A O 1
ATOM 1499 N N . LYS A 1 199 ? -49.34600 -28.50700 -38.84400 1.000 52.57594 199 LYS A N 1
ATOM 1500 C CA . LYS A 1 199 ? -50.26100 -27.75900 -39.70400 1.000 53.22338 199 LYS A CA 1
ATOM 1501 C C . LYS A 1 199 ? -51.20600 -28.70500 -40.44100 1.000 52.73122 199 LYS A C 1
ATOM 1502 O O . LYS A 1 199 ? -50.77500 -29.68200 -41.07000 1.000 50.46253 199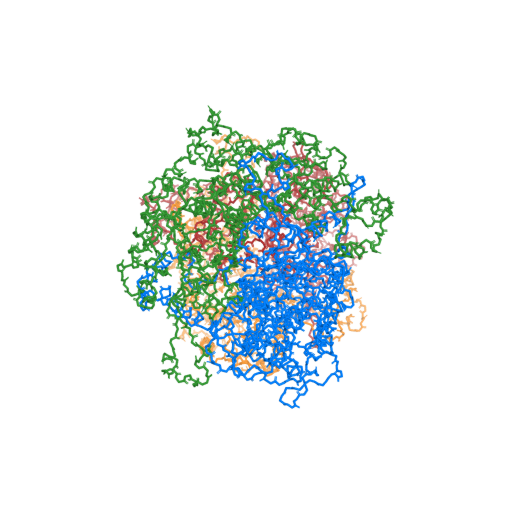 LYS A O 1
ATOM 1508 N N . ASP A 1 200 ? -52.50500 -28.41700 -40.33100 1.000 53.66612 200 ASP A N 1
ATOM 1509 C CA . ASP A 1 200 ? -53.57600 -29.22300 -40.91200 1.000 55.23999 200 ASP A CA 1
ATOM 1510 C C . ASP A 1 200 ? -53.61100 -30.65700 -40.36000 1.000 54.97680 200 ASP A C 1
ATOM 1511 O O . ASP A 1 200 ? -54.21500 -31.54300 -40.96500 1.000 54.27935 200 ASP A O 1
ATOM 1516 N N . LEU A 1 201 ? -52.99800 -30.93800 -39.22000 1.000 52.57176 201 LEU A N 1
ATOM 1517 C CA . LEU A 1 201 ? -53.07300 -32.28300 -38.67200 1.000 51.32161 201 LEU A CA 1
ATOM 1518 C C . LEU A 1 201 ? -54.13300 -32.36100 -37.57500 1.000 52.11644 201 LEU A C 1
ATOM 1519 O O . LEU A 1 201 ? -54.36300 -31.40000 -36.83100 1.000 52.44543 201 LEU A O 1
ATOM 1524 N N . ASP A 1 202 ? -54.79300 -33.52100 -37.50200 1.000 51.66932 202 ASP A N 1
ATOM 1525 C CA . ASP A 1 202 ? -55.70900 -33.85500 -36.41500 1.000 54.83549 202 ASP A CA 1
ATOM 1526 C C . ASP A 1 202 ? -55.03500 -34.88400 -35.52900 1.000 54.71442 202 ASP A C 1
ATOM 1527 O O . ASP A 1 202 ? -54.74600 -35.99400 -36.00000 1.000 55.21711 202 ASP A O 1
ATOM 1532 N N . PRO A 1 203 ? -54.79600 -34.58400 -34.25200 1.000 53.73454 203 PRO A N 1
ATOM 1533 C CA . PRO A 1 203 ? -54.16800 -35.58800 -33.37300 1.000 54.85047 203 PRO A CA 1
ATOM 1534 C C . PRO A 1 203 ? -54.92400 -36.89700 -33.31100 1.000 55.82164 203 PRO A C 1
ATOM 1535 O O . PRO A 1 203 ? -54.32300 -37.92500 -32.97400 1.000 56.42697 203 PRO A O 1
ATOM 1539 N N . ALA A 1 204 ? -56.22200 -36.90200 -33.63000 1.000 55.79780 204 ALA A N 1
ATOM 1540 C CA . ALA A 1 204 ? -56.97000 -38.15500 -33.59600 1.000 57.15323 204 ALA A CA 1
ATOM 1541 C C . ALA A 1 204 ? -56.42300 -39.14200 -34.61700 1.000 56.54263 204 ALA A C 1
ATOM 1542 O O . ALA A 1 204 ? -56.31100 -40.34100 -34.32800 1.000 57.57960 204 ALA A O 1
ATOM 1544 N N . THR A 1 205 ? -56.06200 -38.65400 -35.81100 1.000 56.21782 205 THR A N 1
ATOM 1545 C CA . THR A 1 205 ? -55.56700 -39.47900 -36.90800 1.000 56.81789 205 THR A CA 1
ATOM 1546 C C . THR A 1 205 ? -54.05200 -39.42100 -37.05100 1.000 56.08096 205 THR A C 1
ATOM 1547 O O . THR A 1 205 ? -53.52200 -39.77200 -38.11200 1.000 55.58880 205 THR A O 1
ATOM 1551 N N . THR A 1 206 ? -53.34500 -38.96900 -36.02000 1.000 56.23155 206 THR A N 1
ATOM 1552 C CA . THR A 1 206 ? -51.90600 -38.75500 -36.08200 1.000 54.61556 206 THR A CA 1
ATOM 1553 C C . THR A 1 206 ? -51.18200 -39.75800 -35.19300 1.000 53.81547 206 THR A C 1
ATOM 1554 O O . THR A 1 206 ? -51.64600 -40.08500 -34.10000 1.000 55.38408 206 THR A O 1
ATOM 1558 N N . LEU A 1 207 ? -50.05600 -40.26000 -35.67100 1.000 53.49887 207 LEU A N 1
ATOM 1559 C CA . LEU A 1 207 ? -49.15200 -41.06700 -34.86900 1.000 52.79615 207 LEU A CA 1
ATOM 1560 C C . LEU A 1 207 ? -47.80100 -40.37000 -34.81400 1.000 51.69865 207 LEU A C 1
ATOM 1561 O O . LEU A 1 207 ? -47.32800 -39.84400 -35.82400 1.000 50.21953 207 LEU A O 1
ATOM 1566 N N . VAL A 1 208 ? -47.17900 -40.35300 -33.63700 1.000 50.67297 208 VAL A N 1
ATOM 1567 C CA . VAL A 1 208 ? -45.90200 -39.68000 -33.42900 1.000 49.90972 208 VAL A CA 1
ATOM 1568 C C . VAL A 1 208 ? -44.84800 -40.72900 -33.12200 1.000 50.95721 208 VAL A C 1
ATOM 1569 O O . VAL A 1 208 ? -45.09000 -41.66300 -32.34800 1.000 54.33920 208 VAL A O 1
ATOM 1573 N N . VAL A 1 209 ? -43.67800 -40.57500 -33.73100 1.000 49.98948 209 VAL A N 1
ATOM 1574 C CA . VAL A 1 209 ? -42.54500 -41.46500 -33.52700 1.000 51.13172 209 VAL A CA 1
ATOM 1575 C C . VAL A 1 209 ? -41.38000 -40.60400 -33.06800 1.000 49.74735 209 VAL A C 1
ATOM 1576 O O . VAL A 1 209 ? -40.95800 -39.68700 -33.78800 1.000 48.38929 209 VAL A O 1
ATOM 1580 N N . VAL A 1 210 ? -40.85900 -40.88800 -31.88200 1.000 49.37308 210 VAL A N 1
ATOM 1581 C CA . VAL A 1 210 ? -39.77000 -40.10200 -31.32600 1.000 49.69680 210 VAL A CA 1
ATOM 1582 C C . VAL A 1 210 ? -38.47300 -40.86500 -31.55100 1.000 49.76260 210 VAL A C 1
ATOM 1583 O O . VAL A 1 210 ? -38.30700 -41.99200 -31.06400 1.000 51.77073 210 VAL A O 1
ATOM 1587 N N . VAL A 1 211 ? -37.54600 -40.25300 -32.28900 1.000 48.18802 211 VAL A N 1
ATOM 1588 C CA . VAL A 1 211 ? -36.30900 -40.91500 -32.69000 1.000 49.74874 211 VAL A CA 1
ATOM 1589 C C . VAL A 1 211 ? -35.13100 -40.11700 -32.15100 1.000 49.40396 211 VAL A C 1
ATOM 1590 O O . VAL A 1 211 ? -34.98500 -38.92800 -32.46500 1.000 48.42226 211 VAL A O 1
ATOM 1594 N N . SER A 1 212 ? -34.28500 -40.78300 -31.36000 1.000 49.19443 212 SER A N 1
ATOM 1595 C CA . SER A 1 212 ? -33.05100 -40.20800 -30.83600 1.000 52.38691 212 SER A CA 1
ATOM 1596 C C . SER A 1 212 ? -32.17600 -41.30500 -30.26800 1.000 55.97419 212 SER A C 1
ATOM 1597 O O . SER A 1 212 ? -32.64300 -42.07200 -29.42600 1.000 58.11128 212 SER A O 1
ATOM 1600 N N . LYS A 1 213 ? -30.91500 -41.38700 -30.68600 1.000 53.10953 213 LYS A N 1
ATOM 1601 C CA . LYS A 1 213 ? -30.08100 -42.48800 -30.22000 1.000 54.86763 213 LYS A CA 1
ATOM 1602 C C . LYS A 1 213 ? -29.94400 -42.45900 -28.70100 1.000 55.98882 213 LYS A C 1
ATOM 1603 O O . LYS A 1 213 ? -29.97900 -43.50600 -28.03500 1.000 58.44174 213 LYS A O 1
ATOM 1609 N N . THR A 1 214 ? -29.85600 -41.26400 -28.13200 1.000 56.36132 214 THR A N 1
ATOM 1610 C CA . THR A 1 214 ? -29.63800 -41.09200 -26.70100 1.000 55.53754 214 THR A CA 1
ATOM 1611 C C . THR A 1 214 ? -30.92700 -40.91000 -25.91500 1.000 54.91641 214 THR A C 1
ATOM 1612 O O . THR A 1 214 ? -30.93700 -41.12700 -24.69600 1.000 58.0852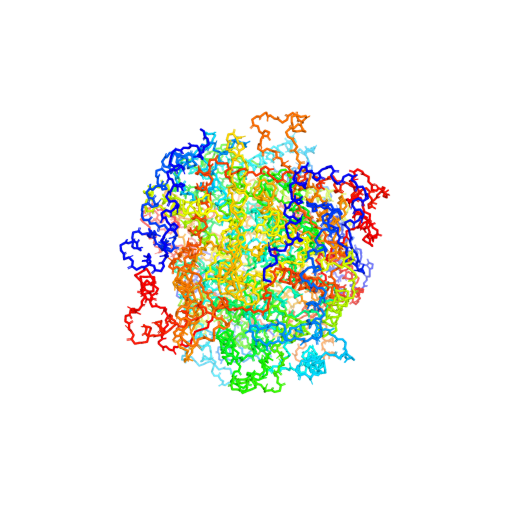1 214 THR A O 1
ATOM 1616 N N . PHE A 1 215 ? -32.00300 -40.50500 -26.58900 1.000 54.40060 215 PHE A N 1
ATOM 1617 C CA . PHE A 1 215 ? -33.26500 -40.08000 -25.98600 1.000 54.73748 215 PHE A CA 1
ATOM 1618 C C . PHE A 1 215 ? -33.08100 -38.93700 -24.98600 1.000 57.45360 215 PHE A C 1
ATOM 1619 O O . PHE A 1 215 ? -33.99800 -38.63700 -24.21400 1.000 58.16684 215 PHE A O 1
ATOM 1627 N N . THR A 1 216 ? -31.91800 -38.27200 -25.02400 1.000 54.74934 216 THR A N 1
ATOM 1628 C CA . THR A 1 216 ? -31.61900 -37.12400 -24.18300 1.000 55.85737 216 THR A CA 1
ATOM 1629 C C . THR A 1 216 ? -31.30800 -35.85600 -24.96900 1.000 53.22284 216 THR A C 1
ATOM 1630 O O . THR A 1 216 ? -30.96900 -34.84200 -24.35200 1.000 53.19126 216 THR A O 1
ATOM 1634 N N . THR A 1 217 ? -31.37900 -35.87200 -26.29900 1.000 53.83082 217 THR A N 1
ATOM 1635 C CA . THR A 1 217 ? -30.98600 -34.68800 -27.06200 1.000 54.23877 217 THR A CA 1
ATOM 1636 C C . THR A 1 217 ? -32.00500 -33.57500 -26.84100 1.000 54.13349 217 THR A C 1
ATOM 1637 O O . THR A 1 217 ? -33.21200 -33.77100 -27.02900 1.000 54.74672 217 THR A O 1
ATOM 1641 N N . ALA A 1 218 ? -31.49900 -32.40900 -26.44300 1.000 52.85615 218 ALA A N 1
ATOM 1642 C CA . ALA A 1 218 ? -32.34600 -31.36500 -25.87700 1.000 50.91381 218 ALA A CA 1
ATOM 1643 C C . ALA A 1 218 ? -33.46100 -30.96600 -26.83200 1.000 49.05306 218 ALA A C 1
ATOM 1644 O O . ALA A 1 218 ? -34.62800 -30.85800 -26.43300 1.000 48.16611 218 ALA A O 1
ATOM 1646 N N . GLU A 1 219 ? -33.12500 -30.76200 -28.11000 1.000 51.94706 219 GLU A N 1
ATOM 1647 C CA . GLU A 1 219 ? -34.12100 -30.29600 -29.06600 1.000 49.97051 219 GLU A CA 1
ATOM 1648 C C . GLU A 1 219 ? -35.20300 -31.34600 -29.29600 1.000 50.25212 219 GLU A C 1
ATOM 1649 O O . GLU A 1 219 ? -36.40100 -31.02600 -29.29500 1.000 49.02566 219 GLU A O 1
ATOM 1655 N N . THR A 1 220 ? -34.80100 -32.60600 -29.48900 1.000 47.93717 220 THR A N 1
ATOM 1656 C CA . THR A 1 220 ? -35.77300 -33.65800 -29.75800 1.000 47.80294 220 THR A CA 1
ATOM 1657 C C . THR A 1 220 ? -36.73100 -33.85200 -28.57800 1.000 49.79002 220 THR A C 1
ATOM 1658 O O . THR A 1 220 ? -37.94900 -33.93800 -28.76800 1.000 50.73224 220 THR A O 1
ATOM 1662 N N . MET A 1 221 ? -36.20800 -33.87400 -27.34900 1.000 48.85841 221 MET A N 1
ATOM 1663 C CA . MET A 1 221 ? -37.07900 -34.11200 -26.19200 1.000 50.21647 221 MET A CA 1
ATOM 1664 C C . MET A 1 221 ? -38.07900 -32.97300 -25.98800 1.000 49.69009 221 MET A C 1
ATOM 1665 O O . MET A 1 221 ? -39.25000 -33.21900 -25.67200 1.000 50.52703 221 MET A O 1
ATOM 1670 N N . LEU A 1 222 ? -37.65200 -31.72200 -26.17500 1.000 48.10339 222 LEU A N 1
ATOM 1671 C CA . LEU A 1 222 ? -38.60200 -30.62100 -26.03900 1.000 48.55345 222 LEU A CA 1
ATOM 1672 C C . LEU A 1 222 ? -39.69700 -30.70800 -27.10300 1.000 47.41384 222 LEU A C 1
ATOM 1673 O O . LEU A 1 222 ? -40.88600 -30.57000 -26.79300 1.000 47.77441 222 LEU A O 1
ATOM 1678 N N . ASN A 1 223 ? -39.31600 -30.95100 -28.36200 1.000 48.77715 223 ASN A N 1
ATOM 1679 C CA . ASN A 1 223 ? -40.31700 -31.20700 -29.39800 1.000 48.25604 223 ASN A CA 1
ATOM 1680 C C . ASN A 1 223 ? -41.19900 -32.39200 -29.02000 1.000 49.54040 223 ASN A C 1
ATOM 1681 O O . ASN A 1 223 ? -42.41800 -32.36100 -29.22900 1.000 49.77201 223 ASN A O 1
ATOM 1686 N N . ALA A 1 224 ? -40.59800 -33.44100 -28.45400 1.000 46.99125 224 ALA A N 1
ATOM 1687 C CA . ALA A 1 224 ? -41.37000 -34.60800 -28.04100 1.000 49.84159 224 ALA A CA 1
ATOM 1688 C C . ALA A 1 224 ? -42.39600 -34.24200 -26.96400 1.000 50.59432 224 ALA A C 1
ATOM 1689 O O . ALA A 1 224 ? -43.59600 -34.52400 -27.10400 1.000 50.63380 224 ALA A O 1
ATOM 1691 N N . ARG A 1 225 ? -41.94500 -33.59600 -25.88500 1.000 50.46691 225 ARG A N 1
ATOM 1692 C CA . ARG A 1 225 ? -42.90600 -33.17600 -24.87400 1.000 51.11435 225 ARG A CA 1
ATOM 1693 C C . ARG A 1 225 ? -43.87200 -32.14400 -25.44000 1.000 50.80905 225 ARG A C 1
ATOM 1694 O O . ARG A 1 225 ? -45.03400 -32.07400 -25.00900 1.000 50.40637 225 ARG A O 1
ATOM 1702 N N . THR A 1 226 ? -43.43600 -31.38500 -26.45400 1.000 50.83730 226 THR A N 1
ATOM 1703 C CA . THR A 1 226 ? -44.32500 -30.39600 -27.04200 1.000 50.23197 226 THR A CA 1
ATOM 1704 C C . THR A 1 226 ? -45.43200 -31.06800 -27.83300 1.000 50.35830 226 THR A C 1
ATOM 1705 O O . THR A 1 226 ? -46.59600 -30.65700 -27.74100 1.000 50.93468 226 THR A O 1
ATOM 1709 N N . ILE A 1 227 ? -45.09500 -32.11700 -28.60000 1.000 51.55343 227 ILE A N 1
ATOM 1710 C CA . ILE A 1 227 ? -46.10700 -32.80500 -29.40000 1.000 51.75345 227 ILE A CA 1
ATOM 1711 C C . ILE A 1 227 ? -46.96300 -33.72500 -28.52400 1.000 53.50629 227 ILE A C 1
ATOM 1712 O O . ILE A 1 227 ? -48.12900 -34.00100 -28.84800 1.000 55.20913 227 ILE A O 1
ATOM 1717 N N . LYS A 1 228 ? -46.41000 -34.20900 -27.40500 1.000 51.27121 228 LYS A N 1
ATOM 1718 C CA . LYS A 1 228 ? -47.23200 -34.87800 -26.39900 1.000 54.18472 228 LYS A CA 1
ATOM 1719 C C . LYS A 1 228 ? -48.34300 -33.96200 -25.90300 1.000 55.26117 228 LYS A C 1
ATOM 1720 O O . LYS A 1 228 ? -49.51600 -34.35000 -25.88600 1.000 56.62712 228 LYS A O 1
ATOM 1726 N N . GLU A 1 229 ? -47.99200 -32.73300 -25.50400 1.000 55.98750 229 GLU A N 1
ATOM 1727 C CA . GLU A 1 229 ? -49.01300 -31.78700 -25.05600 1.000 54.87947 229 GLU A CA 1
ATOM 1728 C C . GLU A 1 229 ? -50.06900 -31.53900 -26.12500 1.000 56.39018 229 GLU A C 1
ATOM 1729 O O . GLU A 1 229 ? -51.24800 -31.34700 -25.79100 1.000 57.26133 229 GLU A O 1
ATOM 1735 N N . TRP A 1 230 ? -49.67100 -31.53800 -27.40700 1.000 55.68360 230 TRP A N 1
ATOM 1736 C CA . TRP A 1 230 ? -50.62900 -31.35400 -28.49500 1.000 55.42830 230 TRP A CA 1
ATOM 1737 C C . TRP A 1 230 ? -51.67100 -32.45800 -28.48700 1.000 56.84163 230 TRP A C 1
ATOM 1738 O O . TRP A 1 230 ? -52.85700 -32.21200 -28.74400 1.000 56.08101 230 TRP A O 1
ATOM 1749 N N . ILE A 1 231 ? -51.24300 -33.67600 -28.15000 1.000 57.61507 231 ILE A N 1
ATOM 1750 C CA . ILE A 1 231 ? -52.11200 -34.84700 -28.17800 1.000 58.30199 231 ILE A CA 1
ATOM 1751 C C . ILE A 1 231 ? -52.99300 -34.90900 -26.93000 1.000 60.62859 231 ILE A C 1
ATOM 1752 O O . ILE A 1 231 ? -54.19900 -35.17100 -27.01600 1.000 63.06835 231 ILE A O 1
ATOM 1757 N N . VAL A 1 232 ? -52.40800 -34.70200 -25.74800 1.000 58.70950 232 VAL A N 1
ATOM 1758 C CA . VAL A 1 232 ? -53.23100 -34.76300 -24.54500 1.000 60.96767 232 VAL A CA 1
ATOM 1759 C C . VAL A 1 232 ? -54.23500 -33.62300 -24.52400 1.000 61.44667 232 VAL A C 1
ATOM 1760 O O . VAL A 1 232 ? -55.37900 -33.81600 -24.11200 1.000 61.65196 232 VAL A O 1
ATOM 1764 N N . SER A 1 233 ? -53.85200 -32.44400 -25.01400 1.000 59.03007 233 SER A N 1
ATOM 1765 C CA . SER A 1 233 ? -54.74900 -31.29700 -24.98000 1.000 61.95674 233 SER A CA 1
ATOM 1766 C C . SER A 1 233 ? -55.99900 -31.52600 -25.82200 1.000 64.56758 233 SER A C 1
ATOM 1767 O O . SER A 1 233 ? -57.02100 -30.87200 -25.59600 1.000 65.75720 233 SER A O 1
ATOM 1770 N N . SER A 1 234 ? -55.94700 -32.43900 -26.79200 1.000 63.98932 234 SER A N 1
ATOM 1771 C CA . SER A 1 234 ? -57.11000 -32.70500 -27.63400 1.000 64.48149 234 SER A CA 1
ATOM 1772 C C . SER A 1 234 ? -57.79700 -34.02200 -27.31000 1.000 64.38674 234 SER A C 1
ATOM 1773 O O . SER A 1 234 ? -59.01800 -34.13300 -27.48400 1.000 65.41844 234 SER A O 1
ATOM 1776 N N . LEU A 1 235 ? -57.04400 -35.01800 -26.85100 1.000 63.75380 235 LEU A N 1
ATOM 1777 C CA . LEU A 1 235 ? -57.54900 -36.37600 -26.75800 1.000 62.69841 235 LEU A CA 1
ATOM 1778 C C . LEU A 1 235 ? -57.39700 -36.97000 -25.36600 1.000 63.61957 235 LEU A C 1
ATOM 1779 O O . LEU A 1 235 ? -57.74300 -38.13900 -25.17500 1.000 64.93026 235 LEU A O 1
ATOM 1784 N N . GLY A 1 236 ? -56.88200 -36.21000 -24.39900 1.000 64.20716 236 GLY A N 1
ATOM 1785 C CA . GLY A 1 236 ? -56.73900 -36.68100 -23.04500 1.000 65.36520 236 GLY A CA 1
ATOM 1786 C C . GLY A 1 236 ? -55.39900 -37.34000 -22.80200 1.000 64.73354 236 GLY A C 1
ATOM 1787 O O . GLY A 1 236 ? -54.73300 -37.80400 -23.72500 1.000 63.49655 236 GLY A O 1
ATOM 1788 N N . PRO A 1 237 ? -54.98600 -37.40900 -21.53500 1.000 64.51980 237 PRO A N 1
ATOM 1789 C CA . PRO A 1 237 ? -53.65700 -37.95800 -21.20400 1.000 63.81182 237 PRO A CA 1
ATOM 1790 C C . PRO A 1 237 ? -53.54000 -39.46200 -21.39000 1.000 64.52506 237 PRO A C 1
ATOM 1791 O O . PRO A 1 237 ? -52.43800 -40.01100 -21.25700 1.000 63.09595 237 PRO A O 1
ATOM 1795 N N . GLN A 1 238 ? -54.64600 -40.14400 -21.65800 1.000 65.25805 238 GLN A N 1
ATOM 1796 C CA . GLN A 1 238 ? -54.61600 -41.56000 -21.99300 1.000 66.49241 238 GLN A CA 1
ATOM 1797 C C . GLN A 1 238 ? -54.18600 -41.78500 -23.43300 1.000 65.67653 238 GLN A C 1
ATOM 1798 O O . GLN A 1 238 ? -53.62500 -42.84100 -23.75700 1.000 65.42913 238 GLN A O 1
ATOM 1804 N N . ALA A 1 239 ? -54.43300 -40.79800 -24.29700 1.000 64.76626 239 ALA A N 1
ATOM 1805 C CA . ALA A 1 239 ? -54.19300 -40.91000 -25.73000 1.000 64.28462 239 ALA A CA 1
ATOM 1806 C C . ALA A 1 239 ? -52.71400 -41.09900 -26.04700 1.000 62.89761 239 ALA A C 1
ATOM 1807 O O . ALA A 1 239 ? -52.35100 -41.26800 -27.21300 1.000 62.60021 239 ALA A O 1
ATOM 1809 N N . VAL A 1 240 ? -51.85100 -41.10200 -25.03000 1.000 62.96090 240 VAL A N 1
ATOM 1810 C CA . VAL A 1 240 ? -50.41500 -41.12600 -25.29000 1.000 62.01078 240 VAL A CA 1
ATOM 1811 C C . VAL A 1 240 ? -49.94200 -42.51700 -25.69000 1.000 62.35556 240 VAL A C 1
ATOM 1812 O O . VAL A 1 240 ? -49.23200 -42.67600 -26.68700 1.000 61.92393 240 VAL A O 1
ATOM 1816 N N . SER A 1 241 ? -50.29300 -43.54600 -24.91900 1.000 61.87064 241 SER A N 1
ATOM 1817 C CA . SER A 1 241 ? -49.86200 -44.88800 -25.29900 1.000 62.38123 241 SER A CA 1
ATOM 1818 C C . SER A 1 241 ? -50.38500 -45.30400 -26.67400 1.000 62.22068 241 SER A C 1
ATOM 1819 O O . SER A 1 241 ? -49.87100 -46.27300 -27.24300 1.000 62.31806 241 SER A O 1
ATOM 1822 N N . LYS A 1 242 ? -51.39000 -44.59200 -27.21000 1.000 60.98724 242 LYS A N 1
ATOM 1823 C CA . LYS A 1 242 ? -52.00800 -44.86800 -28.50700 1.000 62.29529 242 LYS A CA 1
ATOM 1824 C C . LYS A 1 242 ? -51.40900 -44.04600 -29.64500 1.000 61.61100 242 LYS A C 1
ATOM 1825 O O . LYS A 1 242 ? -51.39800 -44.50400 -30.80000 1.000 60.26347 242 LYS A O 1
ATOM 1831 N N . HIS A 1 243 ? -50.92400 -42.83900 -29.37000 1.000 60.32589 243 HIS A N 1
ATOM 1832 C CA . HIS A 1 243 ? -50.49500 -41.95500 -30.44100 1.000 58.44934 243 HIS A CA 1
ATOM 1833 C C . HIS A 1 243 ? -48.98500 -41.69900 -30.47100 1.000 57.31237 243 HIS A C 1
ATOM 1834 O O . HIS A 1 243 ? -48.52100 -40.96600 -31.35000 1.000 55.64375 243 HIS A O 1
ATOM 1841 N N . MET A 1 244 ? -48.19900 -42.30800 -29.57800 1.000 56.95509 244 MET A N 1
ATOM 1842 C CA . MET A 1 244 ? -46.76500 -42.03800 -29.49000 1.000 56.05762 244 MET A CA 1
ATOM 1843 C C . MET A 1 244 ? -45.97200 -43.32600 -29.33000 1.000 56.88666 244 MET A C 1
ATOM 1844 O O . MET A 1 244 ? -46.27800 -44.15000 -28.46300 1.000 58.29473 244 MET A O 1
ATOM 1849 N N . ILE A 1 245 ? -44.92700 -43.47400 -30.14800 1.000 55.67455 245 ILE A N 1
ATOM 1850 C CA . ILE A 1 245 ? -43.97300 -44.57600 -30.05400 1.000 56.56413 245 ILE A CA 1
ATOM 1851 C C . ILE A 1 245 ? -42.56700 -43.99200 -30.17500 1.000 56.29568 245 ILE A C 1
ATOM 1852 O O . ILE A 1 245 ? -42.39000 -42.81600 -30.49100 1.000 55.58507 245 ILE A O 1
ATOM 1857 N N . ALA A 1 246 ? -41.55000 -44.82100 -29.92600 1.000 55.97924 246 ALA A N 1
ATOM 1858 C CA . ALA A 1 246 ? -40.19400 -44.29500 -29.82600 1.000 54.55539 246 ALA A CA 1
ATOM 1859 C C . ALA A 1 246 ? -39.16500 -45.24300 -30.43400 1.000 54.51591 246 ALA A C 1
ATOM 1860 O O . ALA A 1 246 ? -39.35800 -46.46200 -30.44800 1.000 55.52129 246 ALA A O 1
ATOM 1862 N N . VAL A 1 247 ? -38.05900 -44.65700 -30.93300 1.000 53.17882 247 VAL A N 1
ATOM 1863 C CA . VAL A 1 247 ? -36.87300 -45.37700 -31.40900 1.000 53.55255 247 VAL A CA 1
ATOM 1864 C C . VAL A 1 247 ? -35.66300 -44.80000 -30.68400 1.000 53.76573 247 VAL A C 1
ATOM 1865 O O . VAL A 1 247 ? -35.50000 -43.57300 -30.64800 1.000 52.07079 247 VAL A O 1
ATOM 1869 N N . SER A 1 248 ? -34.80100 -45.66900 -30.14200 1.000 54.58659 248 SER A N 1
ATOM 1870 C CA . SER A 1 248 ? -33.63300 -45.21400 -29.38600 1.000 55.39722 248 SER A CA 1
ATOM 1871 C C . SER A 1 248 ? -32.77700 -46.41200 -28.99800 1.000 55.87885 248 SER A C 1
ATOM 1872 O O . SER A 1 248 ? -33.14500 -47.56800 -29.22400 1.000 57.54221 248 SER A O 1
ATOM 1875 N N . THR A 1 249 ? -31.61200 -46.10400 -28.41400 1.000 60.55105 249 THR A N 1
ATOM 1876 C CA . THR A 1 249 ? -30.71600 -47.07900 -27.79700 1.000 58.81400 249 THR A CA 1
ATOM 1877 C C . THR A 1 249 ? -31.01800 -47.25700 -26.32000 1.000 59.50882 249 THR A C 1
ATOM 1878 O O . THR A 1 249 ? -30.79600 -48.34000 -25.76500 1.000 59.99309 249 THR A O 1
ATOM 1882 N N . ASN A 1 250 ? -31.61900 -46.24000 -25.69000 1.000 61.48258 250 ASN A N 1
ATOM 1883 C CA . ASN A 1 250 ? -31.94000 -46.28200 -24.23500 1.000 61.60101 250 ASN A CA 1
ATOM 1884 C C . ASN A 1 250 ? -33.44400 -46.42100 -24.01700 1.000 61.90631 250 ASN A C 1
ATOM 1885 O O . ASN A 1 250 ? -34.13100 -45.40000 -24.06400 1.000 61.99317 250 ASN A O 1
ATOM 1890 N N . LEU A 1 251 ? -33.90300 -47.61500 -23.67100 1.000 61.43295 251 LEU A N 1
ATOM 1891 C CA . LEU A 1 251 ? -35.34800 -47.87900 -23.48200 1.000 62.60677 251 LEU A CA 1
ATOM 1892 C C . LEU A 1 251 ? -35.81200 -47.47200 -22.07900 1.000 64.15170 251 LEU A C 1
ATOM 1893 O O . LEU A 1 251 ? -37.01400 -47.25900 -21.90700 1.000 63.77007 251 LEU A O 1
ATOM 1898 N N . LYS A 1 252 ? -34.90700 -47.44200 -21.10400 1.000 63.85020 252 LYS A N 1
ATOM 1899 C CA . LYS A 1 252 ? -35.28300 -47.00000 -19.73600 1.000 65.02403 252 LYS A CA 1
ATOM 1900 C C . LYS A 1 252 ? -35.79100 -45.57100 -19.86700 1.000 63.22645 252 LYS A C 1
ATOM 1901 O O . LYS A 1 252 ? -36.89100 -45.28500 -19.38900 1.000 63.52648 252 LYS A O 1
ATOM 1907 N N . LEU A 1 253 ? -35.02200 -44.72500 -20.52700 1.000 64.53056 253 LEU A N 1
ATOM 1908 C CA . LEU A 1 253 ? -35.44400 -43.35700 -20.80100 1.000 62.91195 253 LEU A CA 1
ATOM 1909 C C . LEU A 1 253 ? -36.71300 -43.31100 -21.64800 1.000 62.01974 253 LEU A C 1
ATOM 1910 O O . LEU A 1 253 ? -37.51800 -42.38600 -21.50100 1.000 61.41177 253 LEU A O 1
ATOM 1915 N N . VAL A 1 254 ? -36.92800 -44.29900 -22.51900 1.000 60.86915 254 VAL A N 1
ATOM 1916 C CA . VAL A 1 254 ? -38.15800 -44.30800 -23.30800 1.000 60.49279 254 VAL A CA 1
ATOM 1917 C C . VAL A 1 254 ? -39.36200 -44.60300 -22.42000 1.000 61.56660 254 VAL A C 1
ATOM 1918 O O . VAL A 1 254 ? -40.43000 -43.99500 -22.58200 1.000 61.24025 254 VAL A O 1
ATOM 1922 N N . LYS A 1 255 ? -39.17500 -45.49700 -21.45300 1.000 61.66394 255 LYS A N 1
ATOM 1923 C CA . LYS A 1 255 ? -40.26800 -45.77900 -20.49000 1.000 63.80103 255 LYS A CA 1
ATOM 1924 C C . LYS A 1 255 ? -40.51600 -44.50900 -19.68700 1.000 65.79601 255 LYS A C 1
ATOM 1925 O O . LYS A 1 255 ? -41.68900 -44.16700 -19.47300 1.000 64.99328 255 LYS A O 1
ATOM 1931 N N . GLU A 1 256 ? -39.43900 -43.83200 -19.30000 1.000 60.90766 256 GLU A N 1
ATOM 1932 C CA . GLU A 1 256 ? -39.56200 -42.62400 -18.45500 1.000 62.96580 256 GLU A CA 1
ATOM 1933 C C . GLU A 1 256 ? -40.34800 -41.54300 -19.20200 1.000 61.85514 256 GLU A C 1
ATOM 1934 O O . GLU A 1 256 ? -41.13200 -40.84000 -18.55100 1.000 61.46299 256 GLU A O 1
ATOM 1940 N N . PHE A 1 257 ? -40.13400 -41.41200 -20.50900 1.000 62.83157 257 PHE A N 1
ATOM 1941 C CA . PHE A 1 257 ? -40.89900 -40.42100 -21.30300 1.000 59.71804 257 PHE A CA 1
ATOM 1942 C C . PHE A 1 257 ? -42.38900 -40.69200 -21.11500 1.000 57.82834 257 PHE A C 1
ATOM 1943 O O . PHE A 1 257 ? -43.16800 -39.73000 -21.14700 1.000 56.13340 257 PHE A O 1
ATOM 1951 N N . GLY A 1 258 ? -42.76000 -41.96100 -20.92600 1.000 60.62894 258 GLY A N 1
ATOM 1952 C CA . GLY A 1 258 ? -44.16400 -42.30400 -20.78800 1.000 60.60262 258 GLY A CA 1
ATOM 1953 C C . GLY A 1 258 ? -44.74600 -43.04300 -21.97900 1.000 59.27615 258 GLY A C 1
ATOM 1954 O O . GLY A 1 258 ? -45.93900 -42.91300 -22.28300 1.000 60.09730 258 GLY A O 1
ATOM 1955 N N . ILE A 1 259 ? -43.92000 -43.81800 -22.67200 1.000 61.29283 259 ILE A N 1
ATOM 1956 C CA . ILE A 1 259 ? -44.34700 -44.54500 -23.86300 1.000 62.05608 259 ILE A CA 1
ATOM 1957 C C . ILE A 1 259 ? -44.33200 -46.03200 -23.53900 1.000 64.44321 259 ILE A C 1
ATOM 1958 O O . ILE A 1 259 ? -43.39300 -46.52400 -22.89800 1.000 65.30647 259 ILE A O 1
ATOM 1963 N N . ASP A 1 260 ? -45.40500 -46.72600 -23.94400 1.000 65.65372 260 ASP A N 1
ATOM 1964 C CA . ASP A 1 260 ? -45.59800 -48.15800 -23.74000 1.000 65.92744 260 ASP A CA 1
ATOM 1965 C C . ASP A 1 260 ? -44.32800 -48.94200 -24.08600 1.000 66.02482 260 ASP A C 1
ATOM 1966 O O . ASP A 1 260 ? -43.84000 -48.84600 -25.22300 1.000 66.70385 260 ASP A O 1
ATOM 1971 N N . PRO A 1 261 ? -43.78300 -49.73200 -23.15300 1.000 66.40286 261 PRO A N 1
ATOM 1972 C CA . PRO A 1 261 ? -42.47800 -50.37400 -23.39200 1.000 65.66593 261 PRO A CA 1
ATOM 1973 C C . PRO A 1 261 ? -42.42000 -51.24700 -24.63200 1.000 65.66067 261 PRO A C 1
ATOM 1974 O O . PRO A 1 261 ? -41.35900 -51.32300 -25.26500 1.000 65.21851 261 PRO A O 1
ATOM 1978 N N . ASN A 1 262 ? -43.50400 -51.91500 -25.00900 1.000 66.22249 262 ASN A N 1
ATOM 1979 C CA . ASN A 1 262 ? -43.47000 -52.66300 -26.25400 1.000 66.59885 262 ASN A CA 1
ATOM 1980 C C . ASN A 1 262 ? -43.78100 -51.79300 -27.46400 1.000 65.98298 262 ASN A C 1
ATOM 1981 O O . ASN A 1 262 ? -43.89100 -52.31100 -28.58000 1.000 64.60650 262 ASN A O 1
ATOM 1986 N N . ASN A 1 263 ? -43.93300 -50.48800 -27.26300 1.000 64.93078 263 ASN A N 1
ATOM 1987 C CA . ASN A 1 263 ? -43.93200 -49.53100 -28.35600 1.000 63.42797 263 ASN A CA 1
ATOM 1988 C C . ASN A 1 263 ? -42.58900 -48.82800 -28.47700 1.000 62.16729 263 ASN A C 1
ATOM 1989 O O . ASN A 1 263 ? -42.52700 -47.69700 -28.97500 1.000 60.84082 263 ASN A O 1
ATOM 1994 N N . ALA A 1 264 ? -41.52200 -49.47000 -28.01100 1.000 61.25742 264 ALA A N 1
ATOM 1995 C CA . ALA A 1 264 ? -40.16100 -49.01300 -28.22300 1.000 60.44417 264 ALA A CA 1
ATOM 1996 C C . ALA A 1 264 ? -39.47800 -49.93700 -29.22300 1.000 62.38124 264 ALA A C 1
ATOM 1997 O O . ALA A 1 264 ? -39.72300 -51.14700 -29.21900 1.000 61.92855 264 ALA A O 1
ATOM 1999 N N . PHE A 1 265 ? -38.62000 -49.37300 -30.07900 1.000 59.04923 265 PHE A N 1
ATOM 2000 C CA . PHE A 1 265 ? -37.88800 -50.14100 -31.08300 1.000 58.20176 265 PHE A CA 1
ATOM 2001 C C . PHE A 1 265 ? -36.39900 -49.84400 -30.95600 1.000 58.65708 265 PHE A C 1
ATOM 2002 O O . PHE A 1 265 ? -35.97200 -48.70900 -31.17900 1.000 57.30955 265 PHE A O 1
ATOM 2010 N N . ALA A 1 266 ? -35.60800 -50.86000 -30.63600 1.000 56.43992 266 ALA A N 1
ATOM 2011 C CA . ALA A 1 266 ? -34.21200 -50.63800 -30.29600 1.000 56.29253 266 ALA A CA 1
ATOM 2012 C C . ALA A 1 266 ? -33.31700 -50.44700 -31.52100 1.000 55.11081 266 ALA A C 1
ATOM 2013 O O . ALA A 1 266 ? -33.61000 -50.92100 -32.62800 1.000 54.72656 266 ALA A O 1
ATOM 2015 N N . PHE A 1 267 ? -32.20000 -49.75100 -31.29500 1.000 57.71888 267 PHE A N 1
ATOM 2016 C CA . PHE A 1 267 ? -30.95600 -49.99200 -32.01800 1.000 57.84784 267 PHE A CA 1
ATOM 2017 C C . PHE A 1 267 ? -29.80700 -49.79900 -31.03700 1.000 58.78480 267 PHE A C 1
ATOM 2018 O O . PHE A 1 267 ? -30.02500 -49.62300 -29.83800 1.000 59.20590 267 PHE A O 1
ATOM 2026 N N . TRP A 1 268 ? -28.57300 -49.83700 -31.53900 1.000 57.92826 268 TRP A N 1
ATOM 2027 C CA . TRP A 1 268 ? -27.42800 -50.14700 -30.69300 1.000 59.40212 268 TRP A CA 1
ATOM 2028 C C . TRP A 1 268 ? -26.29600 -49.14200 -30.83900 1.000 59.54951 268 TRP A C 1
ATOM 2029 O O . TRP A 1 268 ? -26.23700 -48.35400 -31.78800 1.000 58.33883 268 TRP A O 1
ATOM 2040 N N . ASP A 1 269 ? -25.36500 -49.21500 -29.88100 1.000 59.67591 269 ASP A N 1
ATOM 2041 C CA . ASP A 1 269 ? -24.28600 -48.23400 -29.79500 1.000 59.93647 269 ASP A CA 1
ATOM 2042 C C . ASP A 1 269 ? -23.35600 -48.25900 -31.00900 1.000 58.59420 269 ASP A C 1
ATOM 2043 O O . ASP A 1 269 ? -22.70700 -47.24300 -31.28500 1.000 56.44657 269 ASP A O 1
ATOM 2048 N N . TRP A 1 270 ? -23.28500 -49.38100 -31.73700 1.000 58.61592 270 TRP A N 1
ATOM 2049 C CA . TRP A 1 270 ? -22.43000 -49.50600 -32.91700 1.000 57.17365 270 TRP A CA 1
ATOM 2050 C C . TRP A 1 270 ? -23.12800 -49.04900 -34.18700 1.000 55.93666 270 TRP A C 1
ATOM 2051 O O . TRP A 1 270 ? -22.67300 -49.37900 -35.28700 1.000 55.69715 270 TRP A O 1
ATOM 2062 N N . VAL A 1 271 ? -24.22200 -48.31100 -34.05200 1.000 54.37788 271 VAL A N 1
ATOM 2063 C CA . VAL A 1 271 ? -24.90500 -47.66300 -35.15900 1.000 53.08299 271 VAL A CA 1
ATOM 2064 C C . VAL A 1 271 ? -24.68400 -46.16900 -34.99300 1.000 53.52515 271 VAL A C 1
ATOM 2065 O O . VAL A 1 271 ? -25.25400 -45.55800 -34.08200 1.000 55.01480 271 VAL A O 1
ATOM 2069 N N . GLY A 1 272 ? -23.86000 -45.57600 -35.85600 1.000 52.86047 272 GLY A N 1
ATOM 2070 C CA . GLY A 1 272 ? -23.72600 -44.13400 -35.84900 1.000 52.12880 272 GLY A CA 1
ATOM 2071 C C . GLY A 1 272 ? -25.03500 -43.45800 -36.20200 1.000 49.69956 272 GLY A C 1
ATOM 2072 O O . GLY A 1 272 ? -25.86600 -44.01200 -36.92100 1.000 47.10978 272 GLY A O 1
ATOM 2073 N N . GLY A 1 273 ? -25.23700 -42.25400 -35.66200 1.000 49.70829 273 GLY A N 1
ATOM 2074 C CA . GLY A 1 273 ? -26.40400 -41.48300 -36.06400 1.000 48.65290 273 GLY A CA 1
ATOM 2075 C C . GLY A 1 273 ? -26.44400 -41.25400 -37.56400 1.000 47.47645 273 GLY A C 1
ATOM 2076 O O . GLY A 1 273 ? -27.45700 -41.50900 -38.22400 1.000 47.10798 273 GLY A O 1
ATOM 2077 N N . ARG A 1 274 ? -25.33000 -40.80900 -38.12600 1.000 47.00161 274 ARG A N 1
ATOM 2078 C CA . ARG A 1 274 ? -25.21300 -40.57800 -39.56300 1.000 43.91440 274 ARG A CA 1
ATOM 2079 C C . ARG A 1 274 ? -25.09900 -41.86400 -40.38100 1.000 47.32533 274 ARG A C 1
ATOM 2080 O O . ARG A 1 274 ? -24.95800 -41.78400 -41.61900 1.000 46.02255 274 ARG A O 1
ATOM 2088 N N . TYR A 1 275 ? -25.13100 -43.03300 -39.72900 1.000 46.54066 275 TYR A N 1
ATOM 2089 C CA . TYR A 1 275 ? -25.16900 -44.33300 -40.39100 1.000 47.66448 275 TYR A CA 1
ATOM 2090 C C . TYR A 1 275 ? -26.35000 -45.16000 -39.91400 1.000 47.71448 275 TYR A C 1
ATOM 2091 O O . TYR A 1 275 ? -26.25300 -46.38500 -39.84000 1.000 48.88305 275 TYR A O 1
ATOM 2100 N N . SER A 1 276 ? -27.45500 -44.51500 -39.55500 1.000 46.03081 276 SER A N 1
ATOM 2101 C CA . SER A 1 276 ? -28.50600 -45.20800 -38.83800 1.000 47.29938 276 SER A CA 1
ATOM 2102 C C . SER A 1 276 ? -29.79400 -45.36600 -39.62500 1.000 46.67826 276 SER A C 1
ATOM 2103 O O . SER A 1 276 ? -30.70200 -46.03600 -39.14300 1.000 47.74944 276 SER A O 1
ATOM 2106 N N . VAL A 1 277 ? -29.90500 -44.80600 -40.83000 1.000 46.28970 277 VAL A N 1
ATOM 2107 C CA . VAL A 1 277 ? -31.18400 -44.91600 -41.53300 1.000 45.70805 277 VAL A CA 1
ATOM 2108 C C . VAL A 1 277 ? -31.56600 -46.37100 -41.81500 1.000 49.47166 277 VAL A C 1
ATOM 2109 O O . VAL A 1 277 ? -32.75600 -46.67700 -41.94600 1.000 49.26374 277 VAL A O 1
ATOM 2113 N N . CYS A 1 278 ? -30.60100 -47.29400 -41.85900 1.000 47.56531 278 CYS A N 1
ATOM 2114 C CA . CYS A 1 278 ? -30.96300 -48.69500 -42.07300 1.000 50.26037 278 CYS A CA 1
ATOM 2115 C C . CYS A 1 278 ? -31.40000 -49.40600 -40.80000 1.000 52.60802 278 CYS A C 1
ATOM 2116 O O . CYS A 1 278 ? -31.78900 -50.57600 -40.86800 1.000 52.10269 278 CYS A O 1
ATOM 2119 N N . SER A 1 279 ? -31.33800 -48.73700 -39.65500 1.000 50.02666 279 SER A N 1
ATOM 2120 C CA . SER A 1 279 ? -31.88900 -49.25400 -38.41100 1.000 50.89255 279 SER A CA 1
ATOM 2121 C C . SER A 1 279 ? -33.34700 -48.81700 -38.29100 1.000 51.50842 279 SER A C 1
ATOM 2122 O O . SER A 1 279 ? -33.92500 -48.22900 -39.21700 1.000 50.46092 279 SER A O 1
ATOM 2125 N N . ALA A 1 280 ? -33.94400 -49.07400 -37.11700 1.000 52.27385 280 ALA A N 1
ATOM 2126 C CA . ALA A 1 280 ? -35.31600 -48.66300 -36.86700 1.000 52.25279 280 ALA A CA 1
ATOM 2127 C C . ALA A 1 280 ? -35.48800 -47.16000 -37.00600 1.000 50.66050 280 ALA A C 1
ATOM 2128 O O . ALA A 1 280 ? -36.61900 -46.68500 -37.15700 1.000 50.22886 280 ALA A O 1
ATOM 2130 N N . VAL A 1 281 ? -34.38900 -46.40800 -36.95800 1.000 50.57070 281 VAL A N 1
ATOM 2131 C CA . VAL A 1 281 ? -34.45100 -44.96800 -37.18200 1.000 50.63650 281 VAL A CA 1
ATOM 2132 C C . VAL A 1 281 ? -35.15200 -44.66300 -38.49700 1.000 49.64428 281 VAL A C 1
ATOM 2133 O O . VAL A 1 281 ? -36.05600 -43.82200 -38.56600 1.000 46.85710 281 VAL A O 1
ATOM 2137 N N . GLY A 1 282 ? -34.75000 -45.34700 -39.55700 1.000 50.26760 282 GLY A N 1
ATOM 2138 C CA . GLY A 1 282 ? -35.43100 -45.18600 -40.82000 1.000 49.11746 282 GLY A CA 1
ATOM 2139 C C . GLY A 1 282 ? -36.48700 -46.24200 -41.06900 1.000 50.07021 282 GLY A C 1
ATOM 2140 O O . GLY A 1 282 ? -37.60000 -45.91800 -41.50100 1.000 49.67016 282 GLY A O 1
ATOM 2141 N N . VAL A 1 283 ? -36.16000 -47.50400 -40.76800 1.000 49.27561 283 VAL A N 1
ATOM 2142 C CA . VAL A 1 283 ? -37.02700 -48.61400 -41.16100 1.000 52.15227 283 VAL A CA 1
ATOM 2143 C C . VAL A 1 283 ? -38.42500 -48.45800 -40.56900 1.000 52.99185 283 VAL A C 1
ATOM 2144 O O . VAL A 1 283 ? -39.42500 -48.81200 -41.21100 1.000 51.99962 283 VAL A O 1
ATOM 2148 N N . LEU A 1 284 ? -38.53100 -47.90700 -39.33800 1.000 53.36117 284 LEU A N 1
ATOM 2149 C CA . LEU A 1 284 ? -39.84500 -47.82800 -38.70200 1.000 52.72689 284 LEU A CA 1
ATOM 2150 C C . LEU A 1 284 ? -40.73700 -46.78300 -39.36500 1.000 51.06353 284 LEU A C 1
ATOM 2151 O O . LEU A 1 284 ? -41.79900 -47.15100 -39.89200 1.000 51.13722 284 LEU A O 1
ATOM 2156 N N . PRO A 1 285 ? -40.38500 -45.49000 -39.39200 1.000 51.28535 285 PRO A N 1
ATOM 2157 C CA . PRO A 1 285 ? -41.28900 -44.54100 -40.06600 1.000 49.19037 285 PRO A CA 1
ATOM 2158 C C . PRO A 1 285 ? -41.48500 -44.85600 -41.54400 1.000 49.24827 285 PRO A C 1
ATOM 2159 O O . PRO A 1 285 ? -42.59400 -44.69100 -42.07200 1.000 50.12469 285 PRO A O 1
ATOM 2163 N N . LEU A 1 286 ? -40.43700 -45.31700 -42.23100 1.000 49.97513 286 LEU A N 1
ATOM 2164 C CA . LEU A 1 286 ? -40.57600 -45.63600 -43.64900 1.000 49.37769 286 LEU A CA 1
ATOM 2165 C C . LEU A 1 286 ? -41.53400 -46.80100 -43.86200 1.000 50.72259 286 LEU A C 1
ATOM 2166 O O . LEU A 1 286 ? -42.37700 -46.75200 -44.76600 1.000 50.54362 286 LEU A O 1
ATOM 2171 N N . SER A 1 287 ? -41.45300 -47.83700 -43.01200 1.000 50.32551 287 SER A N 1
ATOM 2172 C CA . SER A 1 287 ? -42.39200 -48.95500 -43.12100 1.000 51.71778 287 SER A CA 1
ATOM 2173 C C . SER A 1 287 ? -43.83000 -48.51000 -42.91700 1.000 52.95214 287 SER A C 1
ATOM 2174 O O . SER A 1 287 ? -44.74800 -49.10600 -43.48300 1.000 53.82066 287 SER A O 1
ATOM 2177 N N . LEU A 1 288 ? -44.04900 -47.47800 -42.10900 1.000 52.42700 288 LEU A N 1
ATOM 2178 C CA . LEU A 1 288 ? -45.41000 -47.01100 -41.87400 1.000 52.87969 288 LEU A CA 1
ATOM 2179 C C . LEU A 1 288 ? -45.95100 -46.27300 -43.09000 1.000 51.83483 288 LEU A C 1
ATOM 2180 O O . LEU A 1 288 ? -47.15000 -46.34400 -43.39000 1.000 52.54280 288 LEU A O 1
ATOM 2185 N N . GLN A 1 289 ? -45.08000 -45.54500 -43.79200 1.000 52.51653 289 GLN A N 1
ATOM 2186 C CA . GLN A 1 289 ? -45.50100 -44.82300 -44.98400 1.000 51.59274 289 GLN A CA 1
ATOM 2187 C C . GLN A 1 289 ? -45.58100 -45.74900 -46.20000 1.000 51.88751 289 GLN A C 1
ATOM 2188 O O . GLN A 1 289 ? -46.51600 -45.64200 -47.00000 1.000 52.55601 289 GLN A O 1
ATOM 2194 N N . TYR A 1 290 ? -44.65000 -46.69600 -46.32000 1.000 52.98317 290 TYR A N 1
ATOM 2195 C CA . TYR A 1 290 ? -44.44800 -47.44400 -47.55700 1.000 53.33848 290 TYR A CA 1
ATOM 2196 C C . TYR A 1 290 ? -44.69100 -48.94300 -47.45100 1.000 55.92037 290 TYR A C 1
ATOM 2197 O O . TYR A 1 290 ? -44.71700 -49.62100 -48.48600 1.000 57.10998 290 TYR A O 1
ATOM 2206 N N . GLY A 1 291 ? -44.91000 -49.47100 -46.25500 1.000 53.93660 291 GLY A N 1
ATOM 2207 C CA . GLY A 1 291 ? -44.98900 -50.90600 -46.05500 1.000 54.16031 291 GLY A CA 1
ATOM 2208 C C . GLY A 1 291 ? -43.59600 -51.45400 -45.85500 1.000 54.57878 291 GLY A C 1
ATOM 2209 O O . GLY A 1 291 ? -42.64300 -50.88800 -46.38500 1.000 54.21032 291 GLY A O 1
ATOM 2210 N N . PHE A 1 292 ? -43.45300 -52.55400 -45.11000 1.000 54.80415 292 PHE A N 1
ATOM 2211 C CA . PHE A 1 292 ? -42.14100 -53.12700 -44.84400 1.000 55.16998 292 PHE A CA 1
ATOM 2212 C C . PHE A 1 292 ? -41.44700 -53.74600 -46.05700 1.000 53.18553 292 PHE A C 1
ATOM 2213 O O . PHE A 1 292 ? -40.20800 -53.78000 -46.08300 1.000 52.72232 292 PHE A O 1
ATOM 2221 N N . PRO A 1 293 ? -42.17100 -54.30400 -47.04100 1.000 55.59874 293 PRO A N 1
ATOM 2222 C CA . PRO A 1 293 ? -41.46700 -54.85700 -48.22700 1.000 55.89088 293 PRO A CA 1
ATOM 2223 C C . PRO A 1 293 ? -40.68300 -53.81900 -49.01300 1.000 54.49071 293 PRO A C 1
ATOM 2224 O O . PRO A 1 293 ? -39.53400 -54.07300 -49.40500 1.000 53.35899 293 PRO A O 1
ATOM 2228 N N . ILE A 1 294 ? -41.29100 -52.66200 -49.28500 1.000 55.34776 294 ILE A N 1
ATOM 2229 C CA . ILE A 1 294 ? -40.56400 -51.57300 -49.93100 1.000 53.12644 294 ILE A CA 1
ATOM 2230 C C . ILE A 1 294 ? -39.28200 -51.27000 -49.16300 1.000 52.95273 294 ILE A C 1
ATOM 2231 O O . ILE A 1 294 ? -38.19500 -51.19200 -49.74900 1.000 51.90787 294 ILE A O 1
ATOM 2236 N N . VAL A 1 295 ? -39.38600 -51.12400 -47.82800 1.000 50.07665 295 VAL A N 1
ATOM 2237 C CA . VAL A 1 295 ? -38.20700 -50.86800 -46.99200 1.000 49.69766 295 VAL A CA 1
ATOM 2238 C C . VAL A 1 295 ? -37.22600 -52.03600 -47.06000 1.000 50.56092 295 VAL A C 1
ATOM 2239 O O . VAL A 1 295 ? -36.00400 -51.84200 -47.02400 1.000 49.96348 295 VAL A O 1
ATOM 2243 N N . GLN A 1 296 ? -37.73900 -53.27100 -47.14100 1.000 49.44891 296 GLN A N 1
ATOM 2244 C CA . GLN A 1 296 ? -36.85000 -54.42400 -47.28700 1.000 52.42558 296 GLN A CA 1
ATOM 2245 C C . GLN A 1 296 ? -36.06900 -54.37700 -48.59900 1.000 53.17830 296 GLN A C 1
ATOM 2246 O O . GLN A 1 296 ? -34.92700 -54.84700 -48.65200 1.000 53.78364 296 GLN A O 1
ATOM 2252 N N . LYS A 1 297 ? -36.66000 -53.82200 -49.66300 1.000 52.92076 297 LYS A N 1
ATOM 2253 C CA . LYS A 1 297 ? -35.92500 -53.71000 -50.92700 1.000 51.71008 297 LYS A CA 1
ATOM 2254 C C . LYS A 1 297 ? -34.84000 -52.64900 -50.83600 1.000 50.40993 297 LYS A C 1
ATOM 2255 O O . LYS A 1 297 ? -33.79300 -52.76800 -51.48800 1.000 50.85735 297 LYS A O 1
ATOM 2261 N N . PHE A 1 298 ? -35.08800 -51.59900 -50.05100 1.000 49.54078 298 PHE A N 1
ATOM 2262 C CA . PHE A 1 298 ? -34.05700 -50.60500 -49.77700 1.000 48.32748 298 PHE A CA 1
ATOM 2263 C C . PHE A 1 298 ? -32.89100 -51.23200 -49.02600 1.000 50.35667 298 PHE A C 1
ATOM 2264 O O . PHE A 1 298 ? -31.73100 -51.10000 -49.44200 1.000 50.46984 298 PHE A O 1
ATOM 2272 N N . LEU A 1 299 ? -33.18500 -51.97100 -47.95300 1.000 48.11052 299 LEU A N 1
ATOM 2273 C CA . LEU A 1 299 ? -32.12900 -52.61100 -47.17700 1.000 51.36880 299 LEU A CA 1
ATOM 2274 C C . LEU A 1 299 ? -31.32000 -53.57000 -48.03000 1.000 49.20802 299 LEU A C 1
ATOM 2275 O O . LEU A 1 299 ? -30.10000 -53.68000 -47.86200 1.000 49.30540 299 LEU A O 1
ATOM 2280 N N . GLU A 1 300 ? -31.98600 -54.28300 -48.94800 1.000 50.72537 300 GLU A N 1
ATOM 2281 C CA . GLU A 1 300 ? -31.28100 -55.19900 -49.84500 1.000 51.34123 300 GLU A CA 1
ATOM 2282 C C . GLU A 1 300 ? -30.35900 -54.44100 -50.79200 1.000 50.85433 300 GLU A C 1
ATOM 2283 O O . GLU A 1 300 ? -29.25400 -54.90800 -51.10400 1.000 50.05424 300 GLU A O 1
ATOM 2289 N N . GLY A 1 301 ? -30.79900 -53.27700 -51.27200 1.000 50.05354 301 GLY A N 1
ATOM 2290 C CA . GLY A 1 301 ? -29.89600 -52.42700 -52.02700 1.000 48.04803 301 GLY A CA 1
ATOM 2291 C C . GLY A 1 301 ? -28.64000 -52.11600 -51.24100 1.000 49.80351 301 GLY A C 1
ATOM 2292 O O . GLY A 1 301 ? -27.52500 -52.34500 -51.71400 1.000 49.73508 301 GLY A O 1
ATOM 2293 N N . ALA A 1 302 ? -28.81000 -51.63700 -50.00100 1.000 48.06708 302 ALA A N 1
ATOM 2294 C CA . ALA A 1 302 ? -27.65400 -51.34800 -49.15800 1.000 48.55135 302 ALA A CA 1
ATOM 2295 C C . ALA A 1 302 ? -26.78300 -52.58900 -48.97400 1.000 51.06218 302 ALA A C 1
ATOM 2296 O O . ALA A 1 302 ? -25.54900 -52.51400 -49.05800 1.000 52.14915 302 ALA A O 1
ATOM 2298 N N . SER A 1 303 ? -27.41200 -53.74600 -48.73800 1.000 48.23773 303 SER A N 1
ATOM 2299 C CA . SER A 1 303 ? -26.64700 -54.96600 -48.49200 1.000 52.45402 303 SER A CA 1
ATOM 2300 C C . SER A 1 303 ? -25.76500 -55.33200 -49.68600 1.000 52.66984 303 SER A C 1
ATOM 2301 O O . SER A 1 303 ? -24.62200 -55.77300 -49.50100 1.000 53.24885 303 SER A O 1
ATOM 2304 N N . SER A 1 304 ? -26.27000 -55.16600 -50.91700 1.000 52.58619 304 SER A N 1
ATOM 2305 C CA . SER A 1 304 ? -25.48100 -55.59600 -52.07400 1.000 51.10444 304 SER A CA 1
ATOM 2306 C C . SER A 1 304 ? -24.17000 -54.82900 -52.15300 1.000 50.90705 304 SER A C 1
ATOM 2307 O O . SER A 1 304 ? -23.11500 -55.41500 -52.43300 1.000 50.55964 304 SER A O 1
ATOM 2310 N N . ILE A 1 305 ? -24.20700 -53.53000 -51.85500 1.000 50.16084 305 ILE A N 1
ATOM 2311 C CA . ILE A 1 305 ? -22.98500 -52.73800 -51.89200 1.000 49.36601 305 ILE A CA 1
ATOM 2312 C C . ILE A 1 305 ? -22.03200 -53.18000 -50.79500 1.000 51.74261 305 ILE A C 1
ATOM 2313 O O . ILE A 1 305 ? -20.81600 -53.26000 -51.01200 1.000 50.80829 305 ILE A O 1
ATOM 2318 N N . ASP A 1 306 ? -22.57000 -53.49100 -49.60300 1.000 49.61964 306 ASP A N 1
ATOM 2319 C CA . ASP A 1 306 ? -21.74400 -53.99400 -48.51100 1.000 51.53040 306 ASP A CA 1
ATOM 2320 C C . ASP A 1 306 ? -20.89100 -55.17100 -48.95900 1.000 53.98859 306 ASP A C 1
ATOM 2321 O O . ASP A 1 306 ? -19.66800 -55.18000 -48.77200 1.000 55.17557 306 ASP A O 1
ATOM 2326 N N . ASN A 1 307 ? -21.52800 -56.17100 -49.57200 1.000 53.57165 307 ASN A N 1
ATOM 2327 C CA . ASN A 1 307 ? -20.79500 -57.30900 -50.11800 1.000 54.63494 307 ASN A CA 1
ATOM 2328 C C . ASN A 1 307 ? -19.85500 -56.87500 -51.23600 1.000 53.71641 307 ASN A C 1
ATOM 2329 O O . ASN A 1 307 ? -18.67300 -57.24300 -51.24800 1.000 53.71904 307 ASN A O 1
ATOM 2334 N N . HIS A 1 308 ? -20.36200 -56.08800 -52.18700 1.000 55.45190 308 HIS A N 1
ATOM 2335 C CA . HIS A 1 308 ? -19.48800 -55.55800 -53.22900 1.000 51.69619 308 HIS A CA 1
ATOM 2336 C C . HIS A 1 308 ? -18.28400 -54.84800 -52.63100 1.000 52.75421 308 HIS A C 1
ATOM 2337 O O . HIS A 1 308 ? -17.14200 -55.07700 -53.04500 1.000 53.74117 308 HIS A O 1
ATOM 2344 N N . PHE A 1 309 ? -18.52900 -53.97100 -51.65400 1.000 49.88539 309 PHE A N 1
ATOM 2345 C CA . PHE A 1 309 ? -17.45400 -53.18400 -51.06100 1.000 49.69590 309 PHE A CA 1
ATOM 2346 C C . PHE A 1 309 ? -16.44900 -54.07500 -50.34600 1.000 51.62245 309 PHE A C 1
ATOM 2347 O O . PHE A 1 309 ? -15.23900 -53.82300 -50.38600 1.000 52.06987 309 PHE A O 1
ATOM 2355 N N . HIS A 1 310 ? -16.92800 -55.14400 -49.71700 1.000 51.71737 310 HIS A N 1
ATOM 2356 C CA . HIS A 1 310 ? -16.08200 -55.95100 -48.85000 1.000 54.59140 310 HIS A CA 1
ATOM 2357 C C . HIS A 1 310 ? -15.21800 -56.92800 -49.63000 1.000 55.71259 310 HIS A C 1
ATOM 2358 O O . HIS A 1 310 ? -14.11900 -57.27100 -49.17700 1.000 57.53913 310 HIS A O 1
ATOM 2365 N N . THR A 1 311 ? -15.68500 -57.37800 -50.80000 1.000 53.46815 311 THR A N 1
ATOM 2366 C CA . THR A 1 311 ? -15.06100 -58.48700 -51.50600 1.000 55.29205 311 THR A CA 1
ATOM 2367 C C . THR A 1 311 ? -14.40600 -58.09400 -52.82100 1.000 55.96319 311 THR A C 1
ATOM 2368 O O . THR A 1 311 ? -13.44400 -58.74900 -53.23600 1.000 56.25533 311 THR A O 1
ATOM 2372 N N . SER A 1 312 ? -14.89600 -57.04400 -53.47600 1.000 55.27601 312 SER A N 1
ATOM 2373 C CA . SER A 1 312 ? -14.44200 -56.72400 -54.82300 1.000 54.77069 312 SER A CA 1
ATOM 2374 C C . SER A 1 312 ? -13.03900 -56.13000 -54.79700 1.000 54.43907 312 SER A C 1
ATOM 2375 O O . SER A 1 312 ? -12.70300 -55.32500 -53.92200 1.000 55.16810 312 SER A O 1
ATOM 2378 N N . SER A 1 313 ? -12.21600 -56.54700 -55.75700 1.000 56.06764 313 SER A N 1
ATOM 2379 C CA . SER A 1 313 ? -10.87600 -56.00000 -55.91200 1.000 56.22293 313 SER A CA 1
ATOM 2380 C C . SER A 1 313 ? -10.93100 -54.49000 -56.13400 1.000 53.20414 313 SER A C 1
ATOM 2381 O O . SER A 1 313 ? -11.93600 -53.94500 -56.59600 1.000 51.80924 313 SER A O 1
ATOM 2384 N N . PHE A 1 314 ? -9.83600 -53.80300 -55.79600 1.000 53.03671 314 PHE A N 1
ATOM 2385 C CA . PHE A 1 314 ? -9.91100 -52.35000 -55.67300 1.000 51.44704 314 PHE A CA 1
ATOM 2386 C C . PHE A 1 314 ? -10.24800 -51.66800 -57.00100 1.000 50.64695 314 PHE A C 1
ATOM 2387 O O . PHE A 1 314 ? -10.94400 -50.65100 -57.00700 1.000 51.39967 314 PHE A O 1
ATOM 2395 N N . GLU A 1 315 ? -9.79900 -52.21500 -58.13400 1.000 51.43215 315 GLU A N 1
ATOM 2396 C CA . GLU A 1 315 ? -10.04700 -51.56800 -59.41800 1.000 52.04275 315 GLU A CA 1
ATOM 2397 C C . GLU A 1 315 ? -11.47400 -51.75500 -59.91300 1.000 51.19264 315 GLU A C 1
ATOM 2398 O O . GLU A 1 315 ? -11.87600 -51.06500 -60.85800 1.000 49.91617 315 GLU A O 1
ATOM 2404 N N . LYS A 1 316 ? -12.24800 -52.65000 -59.30000 1.000 50.05408 316 LYS A N 1
ATOM 2405 C CA . LYS A 1 316 ? -13.67700 -52.73900 -59.55000 1.000 49.16713 316 LYS A CA 1
ATOM 2406 C C . LYS A 1 316 ? -14.51200 -52.23200 -58.37800 1.000 50.69626 316 LYS A C 1
ATOM 2407 O O . LYS A 1 316 ? -15.74400 -52.31600 -58.43300 1.000 50.19620 316 LYS A O 1
ATOM 2413 N N . ASN A 1 317 ? -13.87700 -51.71600 -57.31800 1.000 49.03477 317 ASN A N 1
ATOM 2414 C CA . ASN A 1 317 ? -14.53800 -51.45000 -56.03800 1.000 47.52143 317 ASN A CA 1
ATOM 2415 C C . ASN A 1 317 ? -15.01800 -50.00700 -56.03600 1.000 45.23958 317 ASN A C 1
ATOM 2416 O O . ASN A 1 317 ? -14.22500 -49.07500 -55.89000 1.000 44.14997 317 ASN A O 1
ATOM 2421 N N . ILE A 1 318 ? -16.32200 -49.81600 -56.17200 1.000 45.73136 318 ILE A N 1
ATOM 2422 C CA . ILE A 1 318 ? -16.85000 -48.47500 -56.39800 1.000 44.01537 318 ILE A CA 1
ATOM 2423 C C . ILE A 1 318 ? -16.64500 -47.58100 -55.17700 1.000 46.45514 318 ILE A C 1
ATOM 2424 O O . ILE A 1 318 ? -16.19900 -46.43500 -55.34600 1.000 44.72335 318 ILE A O 1
ATOM 2429 N N . PRO A 1 319 ? -16.93300 -48.03100 -53.94200 1.000 45.61952 319 PRO A N 1
ATOM 2430 C CA . PRO A 1 319 ? -16.63200 -47.16300 -52.79200 1.000 45.34054 319 PRO A CA 1
ATOM 2431 C C . PRO A 1 319 ? -15.15000 -46.93200 -52.57600 1.000 47.83031 319 PRO A C 1
ATOM 2432 O O . PRO A 1 319 ? -14.76800 -45.83500 -52.16000 1.000 46.58280 319 PRO A O 1
ATOM 2436 N N . VAL A 1 320 ? -14.30000 -47.92900 -52.82900 1.000 48.29019 320 VAL A N 1
ATOM 2437 C CA . VAL A 1 320 ? -12.86200 -47.71200 -52.67800 1.000 47.57958 320 VAL A CA 1
ATOM 2438 C C . VAL A 1 320 ? -12.36900 -46.68400 -53.68900 1.000 46.62157 320 VAL A C 1
ATOM 2439 O O . VAL A 1 320 ? -11.60500 -45.76700 -53.34700 1.000 45.67672 320 VAL A O 1
ATOM 2443 N N . LEU A 1 321 ? -12.79400 -46.81800 -54.95200 1.000 47.28573 321 LEU A N 1
ATOM 2444 C CA . LEU A 1 321 ? -12.37700 -45.84900 -55.96200 1.000 46.75146 321 LEU A CA 1
ATOM 2445 C C . LEU A 1 321 ? -12.88800 -44.45900 -55.62100 1.000 45.95136 321 LEU A C 1
ATOM 2446 O O . LEU A 1 321 ? -12.14200 -43.47800 -55.72100 1.000 46.23824 321 LEU A O 1
ATOM 2451 N N . LEU A 1 322 ? -14.15900 -44.35200 -55.22300 1.000 45.69056 322 LEU A N 1
ATOM 2452 C CA . LEU A 1 322 ? -14.71800 -43.04400 -54.88200 1.000 44.66149 322 LEU A CA 1
ATOM 2453 C C . LEU A 1 322 ? -13.93600 -42.38300 -53.75500 1.000 44.01405 322 LEU A C 1
ATOM 2454 O O . LEU A 1 322 ? -13.61100 -41.19300 -53.82500 1.000 44.24302 322 LEU A O 1
ATOM 2459 N N . GLY A 1 323 ? -13.62400 -43.14600 -52.70600 1.000 44.43985 323 GLY A N 1
ATOM 2460 C CA . GLY A 1 323 ? -12.96600 -42.55900 -51.55200 1.000 45.32153 323 GLY A CA 1
ATOM 2461 C C . GLY A 1 323 ? -11.55400 -42.11200 -51.86600 1.000 46.77171 323 GLY A C 1
ATOM 2462 O O . GLY A 1 323 ? -11.08600 -41.09500 -51.33800 1.000 45.64526 323 GLY A O 1
ATOM 2463 N N . LEU A 1 324 ? -10.86100 -42.85600 -52.74100 1.000 45.83375 324 LEU A N 1
ATOM 2464 C CA . LEU A 1 324 ? -9.49300 -42.51300 -53.10900 1.000 46.76018 324 LEU A CA 1
ATOM 2465 C C . LEU A 1 324 ? -9.45500 -41.34400 -54.08100 1.000 45.12051 324 LEU A C 1
ATOM 2466 O O . LEU A 1 324 ? -8.54100 -40.51500 -54.02900 1.000 45.00471 324 LEU A O 1
ATOM 2471 N N . LEU A 1 325 ? -10.41900 -41.27500 -54.99300 1.000 46.30356 325 LEU A N 1
ATOM 2472 C CA . LEU A 1 325 ? -10.49600 -40.09900 -55.84600 1.000 44.21910 325 LEU A CA 1
ATOM 2473 C C . LEU A 1 325 ? -10.76000 -38.85500 -55.01600 1.000 42.96632 325 LEU A C 1
ATOM 2474 O O . LEU A 1 325 ? -10.15700 -37.80400 -55.25200 1.000 42.22412 325 LEU A O 1
ATOM 2479 N N . SER A 1 326 ? -11.65300 -38.95900 -54.02900 1.000 43.77796 326 SER A N 1
ATOM 2480 C CA . SER A 1 326 ? -11.97000 -37.80300 -53.19200 1.000 44.02009 326 SER A CA 1
ATOM 2481 C C . SER A 1 326 ? -10.77700 -37.38700 -52.34300 1.000 43.58846 326 SER A C 1
ATOM 2482 O O . SER A 1 326 ? -10.53000 -36.19200 -52.15500 1.000 44.06747 326 SER A O 1
ATOM 2485 N N . VAL A 1 327 ? -10.03000 -38.35400 -51.81400 1.000 41.25284 327 VAL A N 1
ATOM 2486 C CA . VAL A 1 327 ? -8.78600 -38.02100 -51.12800 1.000 42.49510 327 VAL A CA 1
ATOM 2487 C C . VAL A 1 327 ? -7.81400 -37.34700 -52.09100 1.000 43.79262 327 VAL A C 1
ATOM 2488 O O . VAL A 1 327 ? -7.18700 -36.32600 -51.76300 1.000 42.75039 327 VAL A O 1
ATOM 2492 N N . TRP A 1 328 ? -7.65400 -37.93400 -53.28600 1.000 46.73734 328 TRP A N 1
ATOM 2493 C CA . TRP A 1 328 ? -6.82400 -37.32800 -54.32900 1.000 44.99765 328 TRP A CA 1
ATOM 2494 C C . TRP A 1 328 ? -7.19800 -35.86900 -54.52800 1.000 42.22364 328 TRP A C 1
ATOM 2495 O O . TRP A 1 328 ? -6.35600 -34.97000 -54.39800 1.000 42.59737 328 TRP A O 1
ATOM 2506 N N . ASN A 1 329 ? -8.47900 -35.61100 -54.77900 1.000 41.51985 329 ASN A N 1
ATOM 2507 C CA . ASN A 1 329 ? -8.90300 -34.24100 -55.02100 1.000 41.34088 329 ASN A CA 1
ATOM 2508 C C . ASN A 1 329 ? -8.66800 -33.36300 -53.80100 1.000 42.36205 329 ASN A C 1
ATOM 2509 O O . ASN A 1 329 ? -8.33800 -32.18700 -53.95800 1.000 43.14899 329 ASN A O 1
ATOM 2514 N N . VAL A 1 330 ? -8.82200 -33.90900 -52.59000 1.000 40.41834 330 VAL A N 1
ATOM 2515 C CA . VAL A 1 330 ? -8.71800 -33.08200 -51.38100 1.000 40.97367 330 VAL A CA 1
ATOM 2516 C C . VAL A 1 330 ? -7.26400 -32.82100 -51.02200 1.000 41.59216 330 VAL A C 1
ATOM 2517 O O . VAL A 1 330 ? -6.83400 -31.67300 -50.89100 1.000 40.79207 330 VAL A O 1
ATOM 2521 N N . SER A 1 331 ? -6.49300 -33.87800 -50.83700 1.000 40.20139 331 SER A N 1
ATOM 2522 C CA . SER A 1 331 ? -5.18600 -33.74700 -50.22600 1.000 42.79117 331 SER A CA 1
ATOM 2523 C C . SER A 1 331 ? -4.06300 -33.49000 -51.21600 1.000 44.63350 331 SER A C 1
ATOM 2524 O O . SER A 1 331 ? -3.01500 -32.96800 -50.81700 1.000 43.92815 331 SER A O 1
ATOM 2527 N N . PHE A 1 332 ? -4.24300 -33.82700 -52.49300 1.000 44.48873 332 PHE A N 1
ATOM 2528 C CA . PHE A 1 332 ? -3.18900 -33.58200 -53.46100 1.000 44.09395 332 PHE A CA 1
ATOM 2529 C C . PHE A 1 332 ? -3.55300 -32.50700 -54.46600 1.000 43.69390 332 PHE A C 1
ATOM 2530 O O . PHE A 1 332 ? -2.75300 -31.61500 -54.70000 1.000 45.64677 332 PHE A O 1
ATOM 2538 N N . LEU A 1 333 ? -4.76500 -32.49400 -54.99900 1.000 45.47666 333 LEU A N 1
ATOM 2539 C CA . LEU A 1 333 ? -5.12300 -31.39600 -55.88300 1.000 41.74463 333 LEU A CA 1
ATOM 2540 C C . LEU A 1 333 ? -5.54300 -30.14300 -55.13300 1.000 45.24768 333 LEU A C 1
ATOM 2541 O O . LEU A 1 333 ? -5.68900 -29.09000 -55.76100 1.000 43.06058 333 LEU A O 1
ATOM 2546 N N . GLY A 1 334 ? -5.74800 -30.22800 -53.81800 1.000 43.86013 334 GLY A N 1
ATOM 2547 C CA . GLY A 1 334 ? -5.98000 -29.06000 -52.99300 1.000 41.60459 334 GLY A CA 1
ATOM 2548 C C . GLY A 1 334 ? -7.40700 -28.56600 -52.91800 1.000 41.62565 334 GLY A C 1
ATOM 2549 O O . GLY A 1 334 ? -7.63300 -27.47100 -52.39700 1.000 42.52313 334 GLY A O 1
ATOM 2550 N N . TYR A 1 335 ? -8.37200 -29.33200 -53.40100 1.000 44.08451 335 TYR A N 1
ATOM 2551 C CA . TYR A 1 335 ? -9.74000 -28.82600 -53.52700 1.000 42.92122 335 TYR A CA 1
ATOM 2552 C C . TYR A 1 335 ? -10.47500 -28.91200 -52.19000 1.000 43.03702 335 TYR A C 1
ATOM 2553 O O . TYR A 1 335 ? -10.68300 -30.01800 -51.67600 1.000 43.11334 335 TYR A O 1
ATOM 2562 N N . PRO A 1 336 ? -10.90400 -27.78400 -51.60800 1.000 40.94776 336 PRO A N 1
ATOM 2563 C CA . PRO A 1 336 ? -11.50100 -27.83400 -50.26800 1.000 42.15580 336 PRO A CA 1
ATOM 2564 C C . PRO A 1 336 ? -12.94800 -28.26800 -50.24100 1.000 44.49292 336 PRO A C 1
ATOM 2565 O O . PRO A 1 336 ? -13.41200 -28.66900 -49.16900 1.000 45.92731 336 PRO A O 1
ATOM 2569 N N . ALA A 1 337 ? -13.66800 -28.23300 -51.36000 1.000 41.47472 337 ALA A N 1
ATOM 2570 C CA . ALA A 1 337 ? -15.09400 -28.51900 -51.36000 1.000 40.01139 337 ALA A CA 1
ATOM 2571 C C . ALA A 1 337 ? -15.43000 -29.59700 -52.38700 1.000 41.50894 337 ALA A C 1
ATOM 2572 O O . ALA A 1 337 ? -14.63700 -29.91200 -53.27800 1.000 42.73277 337 ALA A O 1
ATOM 2574 N N . ARG A 1 338 ? -16.64000 -30.14300 -52.25600 1.000 41.13309 338 ARG A N 1
ATOM 2575 C CA . ARG A 1 338 ? -17.17000 -31.19700 -53.10700 1.000 41.39891 338 ARG A CA 1
ATOM 2576 C C . ARG A 1 338 ? -18.64500 -30.92300 -53.35100 1.000 42.71749 338 ARG A C 1
ATOM 2577 O O . ARG A 1 338 ? -19.36400 -30.53400 -52.43300 1.000 40.17508 338 ARG A O 1
ATOM 2585 N N . ALA A 1 339 ? -19.10400 -31.10500 -54.58100 1.000 42.95298 339 ALA A N 1
ATOM 2586 C CA . ALA A 1 339 ? -20.49100 -30.81800 -54.91600 1.000 41.37648 339 ALA A CA 1
ATOM 2587 C C . ALA A 1 339 ? -21.22900 -32.11900 -55.20600 1.000 41.54755 339 ALA A C 1
ATOM 2588 O O . ALA A 1 339 ? -20.72400 -32.97500 -55.94100 1.000 41.81600 339 ALA A O 1
ATOM 2590 N N . ILE A 1 340 ? -22.38900 -32.28700 -54.56700 1.000 41.35010 340 ILE A N 1
ATOM 2591 C CA . ILE A 1 340 ? -23.29900 -33.40500 -54.78500 1.000 42.13967 340 ILE A CA 1
ATOM 2592 C C . ILE A 1 340 ? -24.36600 -32.85400 -55.70800 1.000 41.37905 340 ILE A C 1
ATOM 2593 O O . ILE A 1 340 ? -25.10900 -31.95100 -55.32100 1.000 41.53696 340 ILE A O 1
ATOM 2598 N N . LEU A 1 341 ? -24.43700 -33.34200 -56.94300 1.000 42.06452 341 LEU A N 1
ATOM 2599 C CA . LEU A 1 341 ? -25.30000 -32.73300 -57.95100 1.000 42.30139 341 LEU A CA 1
ATOM 2600 C C . LEU A 1 341 ? -26.15800 -33.81000 -58.59800 1.000 44.41743 341 LEU A C 1
ATOM 2601 O O . LEU A 1 341 ? -25.92300 -34.20300 -59.74600 1.000 42.45930 341 LEU A O 1
ATOM 2606 N N . PRO A 1 342 ? -27.15300 -34.32400 -57.87600 1.000 40.44988 342 PRO A N 1
ATOM 2607 C CA . PRO A 1 342 ? -28.07900 -35.28700 -58.48200 1.000 39.56294 342 PRO A CA 1
ATOM 2608 C C . PRO A 1 342 ? -28.92800 -34.61000 -59.54100 1.000 41.44737 342 PRO A C 1
ATOM 2609 O O . PRO A 1 342 ? -29.48900 -33.54100 -59.31400 1.000 40.21564 342 PRO A O 1
ATOM 2613 N N . TYR A 1 343 ? -29.02500 -35.23400 -60.70500 1.000 40.93969 343 TYR A N 1
ATOM 2614 C CA . TYR A 1 343 ? -29.93300 -34.71300 -61.72200 1.000 40.57912 343 TYR A CA 1
ATOM 2615 C C . TYR A 1 343 ? -31.28500 -35.40000 -61.57500 1.000 41.87401 343 TYR A C 1
ATOM 2616 O O . TYR A 1 343 ? -31.78700 -36.08700 -62.45900 1.000 41.44764 343 TYR A O 1
ATOM 2625 N N . SER A 1 344 ? -31.85900 -35.19400 -60.38900 1.000 41.87264 344 SER A N 1
ATOM 2626 C CA . SER A 1 344 ? -33.12900 -35.81000 -60.01900 1.000 42.09899 344 SER A CA 1
ATOM 2627 C C . SER A 1 344 ? -33.77200 -35.00100 -58.90700 1.000 43.43336 344 SER A C 1
ATOM 2628 O O . SER A 1 344 ? -33.16200 -34.82400 -57.84800 1.000 42.58062 344 SER A O 1
ATOM 2631 N N . GLN A 1 345 ? -35.00500 -34.54500 -59.11800 1.000 45.28635 345 GLN A N 1
ATOM 2632 C CA . GLN A 1 345 ? -35.69600 -33.87700 -58.01700 1.000 46.10750 345 GLN A CA 1
ATOM 2633 C C . GLN A 1 345 ? -35.98200 -34.83500 -56.86700 1.000 45.13370 345 GLN A C 1
ATOM 2634 O O . GLN A 1 345 ? -36.03900 -34.41200 -55.71000 1.000 43.85723 345 GLN A O 1
ATOM 2640 N N . ALA A 1 346 ? -36.15800 -36.12100 -57.15200 1.000 44.52684 346 ALA A N 1
ATOM 2641 C CA . ALA A 1 346 ? -36.43200 -37.05100 -56.06300 1.000 44.07152 346 ALA A CA 1
ATOM 2642 C C . ALA A 1 346 ? -35.25100 -37.18200 -55.12100 1.000 43.34512 346 ALA A C 1
ATOM 2643 O O . ALA A 1 346 ? -35.43700 -37.54400 -53.94900 1.000 44.92952 346 ALA A O 1
ATOM 2645 N N . LEU A 1 347 ? -34.04500 -36.90300 -55.60200 1.000 41.35284 347 LEU A N 1
ATOM 2646 C CA . LEU A 1 347 ? -32.85700 -36.88500 -54.76100 1.000 40.98437 347 LEU A CA 1
ATOM 2647 C C . LEU A 1 347 ? -32.60000 -35.50800 -54.16400 1.000 40.45536 347 LEU A C 1
ATOM 2648 O O . LEU A 1 347 ? -31.46200 -35.18200 -53.80400 1.000 40.14743 347 LEU A O 1
ATOM 2653 N N . GLU A 1 348 ? -33.64700 -34.69400 -54.05600 1.000 43.82846 348 GLU A N 1
ATOM 2654 C CA . GLU A 1 348 ? -33.50300 -33.33800 -53.54400 1.000 43.61001 348 GLU A CA 1
ATOM 2655 C C . GLU A 1 348 ? -32.91800 -33.29800 -52.13800 1.000 43.19154 348 GLU A C 1
ATOM 2656 O O . GLU A 1 348 ? -32.26300 -32.31700 -51.77700 1.000 42.79149 348 GLU A O 1
ATOM 2662 N N . LYS A 1 349 ? -33.15000 -34.32200 -51.31800 1.000 42.45054 349 LYS A N 1
ATOM 2663 C CA . LYS A 1 349 ? -32.64800 -34.28500 -49.95100 1.000 42.85585 349 LYS A CA 1
ATOM 2664 C C . LYS A 1 349 ? -31.42500 -35.16200 -49.76900 1.000 42.57687 349 LYS A C 1
ATOM 2665 O O . LYS A 1 349 ? -31.07400 -35.51900 -48.63400 1.000 41.11880 349 LYS A O 1
ATOM 2671 N N . LEU A 1 350 ? -30.76900 -35.50000 -50.87100 1.000 41.33554 350 LEU A N 1
ATOM 2672 C CA . LEU A 1 350 ? -29.56100 -36.31200 -50.82300 1.000 40.17224 350 LEU A CA 1
ATOM 2673 C C . LEU A 1 350 ? -28.39700 -35.52000 -50.25500 1.000 40.92233 350 LEU A C 1
ATOM 2674 O O . LEU A 1 350 ? -27.73500 -35.95900 -49.30200 1.000 41.59083 350 LEU A O 1
ATOM 2679 N N . ALA A 1 351 ? -28.10500 -34.36700 -50.86000 1.000 38.85186 351 ALA A N 1
ATOM 2680 C CA . ALA A 1 351 ? -26.98900 -33.55500 -50.38500 1.000 39.87567 351 ALA A CA 1
ATOM 2681 C C . ALA A 1 351 ? -27.05500 -33.22600 -48.88500 1.000 40.43100 351 ALA A C 1
ATOM 2682 O O . ALA A 1 351 ? -26.01400 -33.33200 -48.21600 1.000 39.45720 351 ALA A O 1
ATOM 2684 N N . PRO A 1 352 ? -28.19500 -32.82300 -48.29700 1.000 40.70300 352 PRO A N 1
ATOM 2685 C CA . PRO A 1 352 ? -28.17600 -32.55300 -46.84600 1.000 41.59521 352 PRO A CA 1
ATOM 2686 C C . PRO A 1 352 ? -27.77000 -33.75200 -46.01000 1.000 40.61088 352 PRO A C 1
ATOM 2687 O O . PRO A 1 352 ? -27.11600 -33.58100 -44.97100 1.000 41.73733 352 PRO A O 1
ATOM 2691 N N . HIS A 1 353 ? -28.11700 -34.96700 -46.43300 1.000 39.84195 353 HIS A N 1
ATOM 2692 C CA . HIS A 1 353 ? -27.67000 -36.12600 -45.67600 1.000 40.68152 353 HIS A CA 1
ATOM 2693 C C . HIS A 1 353 ? -26.17400 -36.35500 -45.85100 1.000 41.65269 353 HIS A C 1
ATOM 2694 O O . HIS A 1 353 ? -25.48700 -36.73600 -44.89700 1.000 43.02128 353 HIS A O 1
ATOM 2701 N N . ILE A 1 354 ? -25.64400 -36.12300 -47.06000 1.000 41.17086 354 ILE A N 1
ATOM 2702 C CA . ILE A 1 354 ? -24.21800 -36.34400 -47.30500 1.000 41.04453 354 ILE A CA 1
ATOM 2703 C C . ILE A 1 354 ? -23.38300 -35.30700 -46.56000 1.000 39.91282 354 ILE A C 1
ATOM 2704 O O . ILE A 1 354 ? -22.27300 -35.60600 -46.10100 1.000 40.85504 354 ILE A O 1
ATOM 2709 N N . GLN A 1 355 ? -23.89000 -34.07100 -46.44500 1.000 40.14532 355 GLN A N 1
ATOM 2710 C CA . GLN A 1 355 ? -23.24500 -33.07200 -45.59500 1.000 40.14795 355 GLN A CA 1
ATOM 2711 C C . GLN A 1 355 ? -22.93400 -33.65300 -44.22700 1.000 42.52192 355 GLN A C 1
ATOM 2712 O O . GLN A 1 355 ? -21.78600 -33.62900 -43.77000 1.000 44.65639 355 GLN A O 1
ATOM 2718 N N . GLN A 1 356 ? -23.94800 -34.22400 -43.58000 1.000 39.67853 356 GLN A N 1
ATOM 2719 C CA . GLN A 1 356 ? -23.72400 -34.79800 -42.25600 1.000 43.22106 356 GLN A CA 1
ATOM 2720 C C . GLN A 1 356 ? -22.86600 -36.05200 -42.34000 1.000 43.33950 356 GLN A C 1
ATOM 2721 O O . GLN A 1 356 ? -21.92800 -36.22300 -41.55400 1.000 47.02152 356 GLN A O 1
ATOM 2727 N N . LEU A 1 357 ? -23.17100 -36.94400 -43.28600 1.000 42.37362 357 LEU A N 1
ATOM 2728 C CA . LEU A 1 357 ? -22.45900 -38.21300 -43.34500 1.000 43.78169 357 LEU A CA 1
ATOM 2729 C C . LEU A 1 357 ? -20.96100 -37.99300 -43.51200 1.000 45.83720 357 LEU A C 1
ATOM 2730 O O . LEU A 1 357 ? -20.15000 -38.67000 -42.86700 1.000 48.46383 357 LEU A O 1
ATOM 2735 N N . SER A 1 358 ? -20.57900 -37.03400 -44.35800 1.000 44.85604 358 SER A N 1
ATOM 2736 C CA . SER A 1 358 ? -19.17300 -36.75100 -44.64700 1.000 42.45575 358 SER A CA 1
ATOM 2737 C C . SER A 1 358 ? -18.54000 -35.77600 -43.65700 1.000 43.64011 358 SER A C 1
ATOM 2738 O O . SER A 1 358 ? -17.42900 -36.01600 -43.18200 1.000 45.22188 358 SER A O 1
ATOM 2741 N N . MET A 1 359 ? -19.18700 -34.64900 -43.38100 1.000 41.91108 359 MET A N 1
ATOM 2742 C CA . MET A 1 359 ? -18.47600 -33.62000 -42.62700 1.000 42.11900 359 MET A CA 1
ATOM 2743 C C . MET A 1 359 ? -18.40300 -33.94000 -41.13600 1.000 46.14054 359 MET A C 1
ATOM 2744 O O . MET A 1 359 ? -17.43800 -33.54900 -40.46900 1.000 46.47479 359 MET A O 1
ATOM 2749 N N . GLU A 1 360 ? -19.38700 -34.65900 -40.60100 1.000 41.69057 360 GLU A N 1
ATOM 2750 C CA . GLU A 1 360 ? -19.29600 -35.08100 -39.20800 1.000 45.22257 360 GLU A CA 1
ATOM 2751 C C . GLU A 1 360 ? -18.33700 -36.25800 -39.04800 1.000 47.33598 360 GLU A C 1
ATOM 2752 O O . GLU A 1 360 ? -17.66600 -36.36500 -38.01800 1.000 46.90961 360 GLU A O 1
ATOM 2758 N N . SER A 1 361 ? -18.22200 -37.12800 -40.06200 1.000 43.97386 361 SER A N 1
ATOM 2759 C CA . SER A 1 361 ? -17.28500 -38.24200 -39.95800 1.000 44.77922 361 SER A CA 1
ATOM 2760 C C . SER A 1 361 ? -15.84000 -37.77400 -40.10100 1.000 45.08715 361 SER A C 1
ATOM 2761 O O . SER A 1 361 ? -14.95200 -38.22700 -39.37000 1.000 48.24016 361 SER A O 1
ATOM 2764 N N . ASN A 1 362 ? -15.57800 -36.87200 -41.04700 1.000 44.87156 362 ASN A N 1
ATOM 2765 C CA . ASN A 1 362 ? -14.22100 -36.61100 -41.50200 1.000 45.93485 362 ASN A CA 1
ATOM 2766 C C . ASN A 1 362 ? -13.73800 -35.20100 -41.19600 1.000 45.92959 362 ASN A C 1
ATOM 2767 O O . ASN A 1 362 ? -12.56600 -34.90100 -41.44600 1.000 48.61149 362 ASN A O 1
ATOM 2772 N N . GLY A 1 363 ? -14.59500 -34.33600 -40.65900 1.000 44.59361 363 GLY A N 1
ATOM 2773 C CA . GLY A 1 363 ? -14.14400 -33.03500 -40.20600 1.000 45.59636 363 GLY A CA 1
ATOM 2774 C C . GLY A 1 363 ? -13.43100 -33.13700 -38.87400 1.000 48.24668 363 GLY A C 1
ATOM 2775 O O . GLY A 1 363 ? -13.97000 -32.72100 -37.85200 1.000 48.74937 363 GLY A O 1
ATOM 2776 N N . LYS A 1 364 ? -12.21500 -33.67500 -38.88600 1.000 46.43952 364 LYS A N 1
ATOM 2777 C CA . LYS A 1 364 ? -11.45600 -34.00700 -37.68900 1.000 46.89484 364 LYS A CA 1
ATOM 2778 C C . LYS A 1 364 ? -10.07400 -33.38600 -37.79300 1.000 46.29214 364 LYS A C 1
ATOM 2779 O O . LYS A 1 364 ? -9.54600 -33.22800 -38.89100 1.000 45.46836 364 LYS A O 1
ATOM 2785 N N . GLY A 1 365 ? -9.47300 -33.05800 -36.64800 1.000 46.19633 365 GLY A N 1
ATOM 2786 C CA . GLY A 1 365 ? -8.16200 -32.42700 -36.67100 1.000 47.64124 365 GLY A CA 1
ATOM 2787 C C . GLY A 1 365 ? -6.99300 -33.26900 -36.18000 1.000 50.36262 365 GLY A C 1
ATOM 2788 O O . GLY A 1 365 ? -5.83800 -32.82500 -36.18500 1.000 50.51264 365 GLY A O 1
ATOM 2789 N N . VAL A 1 366 ? -7.27000 -34.48400 -35.72800 1.000 51.33267 366 VAL A N 1
ATOM 2790 C CA . VAL A 1 366 ? -6.23400 -35.33600 -35.16900 1.000 51.88010 366 VAL A CA 1
ATOM 2791 C C . VAL A 1 366 ? -6.42100 -36.74700 -35.71100 1.000 51.79851 366 VAL A C 1
ATOM 2792 O O . VAL A 1 366 ? -7.53200 -37.16000 -36.06100 1.000 49.87986 366 VAL A O 1
ATOM 2796 N N . SER A 1 367 ? -5.31900 -37.48400 -35.79500 1.000 52.01326 367 SER A N 1
ATOM 2797 C CA . SER A 1 367 ? -5.40900 -38.86700 -36.21200 1.000 51.55531 367 SER A CA 1
ATOM 2798 C C . SER A 1 367 ? -6.16700 -39.67700 -35.17000 1.000 53.87928 367 SER A C 1
ATOM 2799 O O . SER A 1 367 ? -6.50500 -39.19400 -34.08200 1.000 53.54239 367 SER A O 1
ATOM 2802 N N . ILE A 1 368 ? -6.44700 -40.93300 -35.51900 1.000 53.35315 368 ILE A N 1
ATOM 2803 C CA . ILE A 1 368 ? -7.19600 -41.78800 -34.61500 1.000 53.14523 368 ILE A CA 1
ATOM 2804 C C . ILE A 1 368 ? -6.38800 -42.08800 -33.35900 1.000 54.10060 368 ILE A C 1
ATOM 2805 O O . ILE A 1 368 ? -6.94000 -42.59800 -32.38800 1.000 53.68213 368 ILE A O 1
ATOM 2810 N N . ASP A 1 369 ? -5.08600 -41.79600 -33.38000 1.000 54.92306 369 ASP A N 1
ATOM 2811 C CA . ASP A 1 369 ? -4.17800 -41.91900 -32.25100 1.000 57.61286 369 ASP A CA 1
ATOM 2812 C C . ASP A 1 369 ? -3.96700 -40.59900 -31.52400 1.000 57.15228 369 ASP A C 1
ATOM 2813 O O . ASP A 1 369 ? -3.06900 -40.50700 -30.68200 1.000 58.37085 369 ASP A O 1
ATOM 2818 N N . GLY A 1 370 ? -4.73500 -39.56600 -31.85500 1.000 56.67771 370 GLY A N 1
ATOM 2819 C CA . GLY A 1 370 ? -4.55700 -38.28500 -31.20700 1.000 56.13290 370 GLY A CA 1
ATOM 2820 C C . GLY A 1 370 ? -3.37600 -37.46900 -31.68900 1.000 57.35147 370 GLY A C 1
ATOM 2821 O O . GLY A 1 370 ? -3.08400 -36.43300 -31.08100 1.000 59.61227 370 GLY A O 1
ATOM 2822 N N . VAL A 1 371 ? -2.67800 -37.89700 -32.75000 1.000 57.88089 371 VAL A N 1
ATOM 2823 C CA . VAL A 1 371 ? -1.66100 -37.04600 -33.36200 1.000 57.78088 371 VAL A CA 1
ATOM 2824 C C . VAL A 1 371 ? -2.34700 -35.90800 -34.10100 1.000 55.36480 371 VAL A C 1
ATOM 2825 O O . VAL A 1 371 ? -3.31500 -36.12600 -34.83900 1.000 54.03569 371 VAL A O 1
ATOM 2829 N N . ARG A 1 372 ? -1.84100 -34.68900 -33.91400 1.000 56.10215 372 ARG A N 1
ATOM 2830 C CA . ARG A 1 372 ? -2.37700 -33.53800 -34.67500 1.000 56.18637 372 ARG A CA 1
ATOM 2831 C C . ARG A 1 372 ? -2.00300 -33.73000 -36.14000 1.000 55.23889 372 ARG A C 1
ATOM 2832 O O . ARG A 1 372 ? -0.86100 -34.12500 -36.41300 1.000 54.99939 372 ARG A O 1
ATOM 2840 N N . LEU A 1 373 ? -2.93200 -33.43100 -37.03900 1.000 55.35152 373 LEU A N 1
ATOM 2841 C CA . LEU A 1 373 ? -2.69100 -33.66400 -38.47300 1.000 55.71998 373 LEU A CA 1
ATOM 2842 C C . LEU A 1 373 ? -1.98200 -32.47100 -39.10400 1.000 54.55669 373 LEU A C 1
ATOM 2843 O O . LEU A 1 373 ? -2.44000 -31.33600 -38.94100 1.000 53.56709 373 LEU A O 1
ATOM 2848 N N . PRO A 1 374 ? -0.90400 -32.68800 -39.86400 1.000 54.49263 374 PRO A N 1
ATOM 2849 C CA . PRO A 1 374 ? -0.21000 -31.58100 -40.53200 1.000 53.44514 374 PRO A CA 1
ATOM 2850 C C . PRO A 1 374 ? -0.84000 -31.14500 -41.84400 1.000 51.91337 374 PRO A C 1
ATOM 2851 O O . PRO A 1 374 ? -0.24800 -30.32900 -42.55300 1.000 53.59779 374 PRO A O 1
ATOM 2855 N N . TYR A 1 375 ? -2.00400 -31.67900 -42.18400 1.000 50.70201 375 TYR A N 1
ATOM 2856 C CA . TYR A 1 375 ? -2.78200 -31.27600 -43.34200 1.000 50.32565 375 TYR A CA 1
ATOM 2857 C C . TYR A 1 375 ? -4.23900 -31.30800 -42.90900 1.000 49.77295 375 TYR A C 1
ATOM 2858 O O . TYR A 1 375 ? -4.58000 -31.88800 -41.87700 1.000 52.00743 375 TYR A O 1
ATOM 2867 N N . GLU A 1 376 ? -5.11800 -30.76600 -43.73900 1.000 50.98251 376 GLU A N 1
ATOM 2868 C CA . GLU A 1 376 ? -6.53000 -30.78100 -43.41200 1.000 49.81395 376 GLU A CA 1
ATOM 2869 C C . GLU A 1 376 ? -7.21800 -31.94200 -44.12000 1.000 51.01410 376 GLU A C 1
ATOM 2870 O O . GLU A 1 376 ? -6.75500 -32.42300 -45.15500 1.000 51.02462 376 GLU A O 1
ATOM 2876 N N . ALA A 1 377 ? -8.32200 -32.42000 -43.55600 1.000 50.94390 377 ALA A N 1
ATOM 2877 C CA . ALA A 1 377 ? -8.91100 -33.66100 -44.10000 1.000 49.46741 377 ALA A CA 1
ATOM 2878 C C . ALA A 1 377 ? -10.29900 -33.49100 -44.70800 1.000 47.06449 377 ALA A C 1
ATOM 2879 O O . ALA A 1 377 ? -10.38400 -33.08500 -45.86400 1.000 44.83001 377 ALA A O 1
ATOM 2881 N N . GLY A 1 378 ? -11.34200 -33.73300 -43.92200 1.000 48.16600 378 GLY A N 1
ATOM 2882 C CA . GLY A 1 378 ? -12.70600 -33.76300 -44.46800 1.000 45.48673 378 GLY A CA 1
ATOM 2883 C C . GLY A 1 378 ? -13.06200 -32.53400 -45.25100 1.000 44.80770 378 GLY A C 1
ATOM 2884 O O . GLY A 1 378 ? -12.81500 -31.43300 -44.77400 1.000 43.27857 378 GLY A O 1
ATOM 2885 N N . GLU A 1 379 ? -13.67900 -32.74900 -46.39900 1.000 44.18923 379 GLU A N 1
ATOM 2886 C CA . GLU A 1 379 ? -13.99000 -31.62700 -47.29600 1.000 45.19198 379 GLU A CA 1
ATOM 2887 C C . GLU A 1 379 ? -15.35500 -31.04200 -47.00200 1.000 43.71549 379 GLU A C 1
ATOM 2888 O O . GLU A 1 379 ? -16.17400 -31.71700 -46.38800 1.000 43.91025 379 GLU A O 1
ATOM 2894 N N . ILE A 1 380 ? -15.53000 -29.78700 -47.36900 1.000 42.63649 380 ILE A N 1
ATOM 2895 C CA . ILE A 1 380 ? -16.84900 -29.17700 -47.29700 1.000 42.47858 380 ILE A CA 1
ATOM 2896 C C . ILE A 1 380 ? -17.71400 -29.74500 -48.42100 1.000 44.73938 380 ILE A C 1
ATOM 2897 O O . ILE A 1 380 ? -17.33100 -29.70800 -49.59500 1.000 44.79465 380 ILE A O 1
ATOM 2902 N N . ASP A 1 381 ? -18.87000 -30.31100 -48.06800 1.000 44.30095 381 ASP A N 1
ATOM 2903 C CA . ASP A 1 381 ? -19.81100 -30.84100 -49.04700 1.000 43.64560 381 ASP A CA 1
ATOM 2904 C C . ASP A 1 381 ? -21.03900 -29.94400 -49.13400 1.000 42.06120 381 ASP A C 1
ATOM 2905 O O . ASP A 1 381 ? -21.41500 -29.27800 -48.16100 1.000 41.78749 381 ASP A O 1
ATOM 2910 N N . PHE A 1 382 ? -21.63600 -29.91300 -50.32100 1.000 43.54467 382 PHE A N 1
ATOM 2911 C CA . PHE A 1 382 ? -22.86200 -29.17400 -50.56000 1.000 43.41571 382 PHE A CA 1
ATOM 2912 C C . PHE A 1 382 ? -23.44400 -29.65500 -51.87800 1.000 43.02092 382 PHE A C 1
ATOM 2913 O O . PHE A 1 382 ? -22.77800 -30.36400 -52.65500 1.000 42.08397 382 PHE A O 1
ATOM 2921 N N . GLY A 1 383 ? -24.69200 -29.25300 -52.12800 1.000 42.89451 383 GLY A N 1
ATOM 2922 C CA . GLY A 1 383 ? -25.30400 -29.54200 -53.41000 1.000 42.75765 383 GLY A CA 1
ATOM 2923 C C . GLY A 1 383 ? -26.71800 -28.99700 -53.50500 1.000 43.53932 383 GLY A C 1
ATOM 2924 O O . GLY A 1 383 ? -27.32000 -28.55400 -52.52000 1.000 41.62330 383 GLY A O 1
ATOM 2925 N N . GLU A 1 384 ? -27.20900 -28.99300 -54.73600 1.000 40.34187 384 GLU A N 1
ATOM 2926 C CA . GLU A 1 384 ? -28.60500 -28.85000 -55.10400 1.000 41.48674 384 GLU A CA 1
ATOM 2927 C C . GLU A 1 384 ? -28.82800 -29.82300 -56.25600 1.000 42.81322 384 GLU A C 1
ATOM 2928 O O . GLU A 1 384 ? -27.87000 -30.22700 -56.91900 1.000 42.95271 384 GLU A O 1
ATOM 2934 N N . PRO A 1 385 ? -30.06900 -30.22500 -56.49900 1.000 42.36683 385 PRO A N 1
ATOM 2935 C CA . PRO A 1 385 ? -30.31500 -31.09100 -57.66000 1.000 41.67201 385 PRO A CA 1
ATOM 2936 C C . PRO A 1 385 ? -30.15500 -30.33200 -58.97100 1.000 42.47474 385 PRO A C 1
ATOM 2937 O O . PRO A 1 385 ? -30.40300 -29.12700 -59.06400 1.000 41.80361 385 PRO A O 1
ATOM 2941 N N . GLY A 1 386 ? -29.70000 -31.05600 -59.99800 1.000 40.96773 386 GLY A N 1
ATOM 2942 C CA . GLY A 1 386 ? -29.81100 -30.55200 -61.34500 1.000 41.49938 386 GLY A CA 1
ATOM 2943 C C . GLY A 1 386 ? -31.21000 -30.77700 -61.87300 1.000 42.24684 386 GLY A C 1
ATOM 2944 O O . GLY A 1 386 ? -31.87600 -31.73800 -61.51000 1.000 42.62846 386 GLY A O 1
ATOM 2945 N N . THR A 1 387 ? -31.66600 -29.87300 -62.73300 1.000 41.64585 387 THR A N 1
ATOM 2946 C CA . THR A 1 387 ? -30.86100 -28.78400 -63.23000 1.000 41.81429 387 THR A CA 1
ATOM 2947 C C . THR A 1 387 ? -30.92100 -27.52600 -62.35900 1.000 43.00128 387 THR A C 1
ATOM 2948 O O . THR A 1 387 ? -30.46300 -26.46900 -62.78100 1.000 44.11983 387 THR A O 1
ATOM 2952 N N . ASN A 1 388 ? -31.52600 -27.61800 -61.17600 1.000 43.37339 388 ASN A N 1
ATOM 2953 C CA . ASN A 1 388 ? -31.68800 -26.42600 -60.33700 1.000 43.57868 388 ASN A CA 1
ATOM 2954 C C . ASN A 1 388 ? -30.34400 -25.75600 -60.10500 1.000 43.06283 388 ASN A C 1
ATOM 2955 O O . ASN A 1 388 ? -30.15300 -24.58400 -60.43700 1.000 45.29204 388 ASN A O 1
ATOM 2960 N N . GLY A 1 389 ? -29.38900 -26.51000 -59.55200 1.000 42.93992 389 GLY A N 1
ATOM 2961 C CA . GLY A 1 389 ? -28.09500 -25.95700 -59.21000 1.000 42.00297 389 GLY A CA 1
ATOM 2962 C C . GLY A 1 389 ? -27.37000 -25.38300 -60.39300 1.000 43.35050 389 GLY A C 1
ATOM 2963 O O . GLY A 1 389 ? -26.53500 -24.48800 -60.22900 1.000 42.05824 389 GLY A O 1
ATOM 2964 N N . GLN A 1 390 ? -27.67100 -25.88900 -61.59400 1.000 43.02844 390 GLN A N 1
ATOM 2965 C CA . GLN A 1 390 ? -27.15000 -25.30300 -62.80800 1.000 42.04411 390 GLN A CA 1
ATOM 2966 C C . GLN A 1 390 ? -27.41500 -23.80800 -62.86500 1.000 43.21793 390 GLN A C 1
ATOM 2967 O O . GLN A 1 390 ? -26.53500 -23.02600 -63.25100 1.000 43.28373 390 GLN A O 1
ATOM 2973 N N . HIS A 1 391 ? -28.63000 -23.38700 -62.51400 1.000 43.37797 391 HIS A N 1
ATOM 2974 C CA . HIS A 1 391 ? -28.97200 -21.97900 -62.60700 1.000 44.31229 391 HIS A CA 1
ATOM 2975 C C . HIS A 1 391 ? -28.73200 -21.24500 -61.29800 1.000 44.73340 391 HIS A C 1
ATOM 2976 O O . HIS A 1 391 ? -29.26000 -20.14300 -61.10200 1.000 45.81774 391 HIS A O 1
ATOM 2983 N N . SER A 1 392 ? -27.93400 -21.83800 -60.40300 1.000 44.44394 392 SER A N 1
ATOM 2984 C CA . SER A 1 392 ? -27.54500 -21.19000 -59.16000 1.000 42.82006 392 SER A CA 1
ATOM 2985 C C . SER A 1 392 ? -26.03900 -20.97700 -59.09400 1.000 41.24356 392 SER A C 1
ATOM 2986 O O . SER A 1 392 ? -25.58700 -19.85100 -59.26200 1.000 42.12787 392 SER A O 1
ATOM 2989 N N . PHE A 1 393 ? -25.24200 -21.99600 -58.82400 1.000 40.98246 393 PHE A N 1
ATOM 2990 C CA . PHE A 1 393 ? -23.83800 -21.75200 -58.52200 1.000 40.85087 393 PHE A CA 1
ATOM 2991 C C . PHE A 1 393 ? -22.87000 -22.26100 -59.57500 1.000 42.77478 393 PHE A C 1
ATOM 2992 O O . PHE A 1 393 ? -21.66600 -22.04800 -59.42500 1.000 43.18010 393 PHE A O 1
ATOM 3000 N N . TYR A 1 394 ? -23.35900 -22.92800 -60.62600 1.000 44.05025 394 TYR A N 1
ATOM 3001 C CA . TYR A 1 394 ? -22.47500 -23.47300 -61.65900 1.000 42.19213 394 TYR A CA 1
ATOM 3002 C C . TYR A 1 394 ? -21.58800 -22.39800 -62.30300 1.000 41.56837 394 TYR A C 1
ATOM 3003 O O . TYR A 1 394 ? -20.47000 -22.69400 -62.73600 1.000 42.49480 394 TYR A O 1
ATOM 3012 N N . GLN A 1 395 ? -22.05300 -21.15600 -62.36900 1.000 40.43101 395 GLN A N 1
ATOM 3013 C CA . GLN A 1 395 ? -21.20300 -20.04500 -62.77900 1.000 41.16530 395 GLN A CA 1
ATOM 3014 C C . GLN A 1 395 ? -19.84200 -20.08600 -62.09700 1.000 42.58653 395 GLN A C 1
ATOM 3015 O O . GLN A 1 395 ? -18.80500 -19.89200 -62.74600 1.000 40.48101 395 GLN A O 1
ATOM 3021 N N . LEU A 1 396 ? -19.83700 -20.34600 -60.79100 1.000 42.22777 396 LEU A N 1
ATOM 3022 C CA . LEU A 1 396 ? -18.58500 -20.40000 -60.04400 1.000 41.33819 396 LEU A CA 1
ATOM 3023 C C . LEU A 1 396 ? -17.82600 -21.68000 -60.36500 1.000 38.91948 396 LEU A C 1
ATOM 3024 O O . LEU A 1 396 ? -16.59900 -21.66800 -60.51100 1.000 38.93001 396 LEU A O 1
ATOM 3029 N N . ILE A 1 397 ? -18.53500 -22.79400 -60.48700 1.000 38.69865 397 ILE A N 1
ATOM 3030 C CA . ILE A 1 397 ? -17.83800 -24.04800 -60.74100 1.000 39.39873 397 ILE A CA 1
ATOM 3031 C C . ILE A 1 397 ? -17.14800 -24.04200 -62.10800 1.000 40.91997 397 ILE A C 1
ATOM 3032 O O . ILE A 1 397 ? -16.11900 -24.70400 -62.27800 1.000 42.08327 397 ILE A O 1
ATOM 3037 N N . HIS A 1 398 ? -17.67000 -23.27400 -63.08500 1.000 39.67431 398 HIS A N 1
ATOM 3038 C CA . HIS A 1 398 ? -17.03300 -23.18300 -64.40500 1.000 39.97697 398 HIS A CA 1
ATOM 3039 C C . HIS A 1 398 ? -15.95300 -22.10800 -64.46800 1.000 41.50084 398 HIS A C 1
ATOM 3040 O O . HIS A 1 398 ? -14.94100 -22.30000 -65.14800 1.000 41.49821 398 HIS A O 1
ATOM 3047 N N . GLN A 1 399 ? -16.12800 -20.97700 -63.77700 1.000 40.42494 399 GLN A N 1
ATOM 3048 C CA . GLN A 1 399 ? -15.21500 -19.86400 -63.97400 1.000 40.85393 399 GLN A CA 1
ATOM 3049 C C . GLN A 1 399 ? -14.58000 -19.32700 -62.70600 1.000 41.53033 399 GLN A C 1
ATOM 3050 O O . GLN A 1 399 ? -13.73300 -18.43400 -62.80800 1.000 42.37517 399 GLN A O 1
ATOM 3056 N N . GLY A 1 400 ? -14.95900 -19.83200 -61.52700 1.000 42.75524 400 GLY A N 1
ATOM 3057 C CA . GLY A 1 400 ? -14.37000 -19.43300 -60.25900 1.000 43.72115 400 GLY A CA 1
ATOM 3058 C C . GLY A 1 400 ? -13.55700 -20.56100 -59.64100 1.000 42.22097 400 GLY A C 1
ATOM 3059 O O . GLY A 1 400 ? -12.83800 -21.26700 -60.36100 1.000 40.54972 400 GLY A O 1
ATOM 3060 N N . ARG A 1 401 ? -13.66800 -20.75900 -58.32500 1.000 43.05259 401 ARG A N 1
ATOM 3061 C CA . ARG A 1 401 ? -12.92900 -21.82700 -57.65600 1.000 41.01024 401 ARG A CA 1
ATOM 3062 C C . ARG A 1 401 ? -13.27300 -23.18800 -58.25300 1.000 41.22079 401 ARG A C 1
ATOM 3063 O O . ARG A 1 401 ? -14.42300 -23.46600 -58.61400 1.000 40.52070 401 ARG A O 1
ATOM 3071 N N . VAL A 1 402 ? -12.27600 -24.03600 -58.36400 1.000 40.42062 402 VAL A N 1
ATOM 3072 C CA . VAL A 1 402 ? -12.51300 -25.38400 -58.84700 1.000 41.62076 402 VAL A CA 1
ATOM 3073 C C . VAL A 1 402 ? -13.18600 -26.17700 -57.74400 1.000 41.46548 402 VAL A C 1
ATOM 3074 O O . VAL A 1 402 ? -12.81600 -26.07000 -56.57400 1.000 40.11269 402 VAL A O 1
ATOM 3078 N N . ILE A 1 403 ? -14.21500 -26.93200 -58.11600 1.000 43.69705 403 ILE A N 1
ATOM 3079 C CA . ILE A 1 403 ? -14.97100 -27.77600 -57.19300 1.000 41.94684 403 ILE A CA 1
ATOM 3080 C C . ILE A 1 403 ? -15.23800 -29.11300 -57.87400 1.000 40.20189 403 ILE A C 1
ATOM 3081 O O . ILE A 1 403 ? -16.03400 -29.17400 -58.82100 1.000 40.08346 403 ILE A O 1
ATOM 3086 N N . PRO A 1 404 ? -14.60700 -30.19900 -57.41800 1.000 40.76932 404 PRO A N 1
ATOM 3087 C CA . PRO A 1 404 ? -14.94100 -31.52800 -57.93900 1.000 41.23253 404 PRO A CA 1
ATOM 3088 C C . PRO A 1 404 ? -16.40900 -31.84400 -57.71000 1.000 43.39069 404 PRO A C 1
ATOM 3089 O O . PRO A 1 404 ? -16.96000 -31.59100 -56.63300 1.000 43.02222 404 PRO A O 1
ATOM 3093 N N . CYS A 1 405 ? -17.03800 -32.39900 -58.73800 1.000 42.97295 405 CYS A N 1
ATOM 3094 C CA . CYS A 1 405 ? -18.46200 -32.65800 -58.75300 1.000 42.64922 405 CYS A CA 1
ATOM 3095 C C . CYS A 1 405 ? -18.71300 -34.14800 -58.82500 1.000 44.47576 405 CYS A C 1
ATOM 3096 O O . CYS A 1 405 ? -18.02700 -34.87600 -59.55200 1.000 43.87042 405 CYS A O 1
ATOM 3099 N N . ASP A 1 406 ? -19.69200 -34.57300 -58.04900 1.000 42.47130 406 ASP A N 1
ATOM 3100 C CA . ASP A 1 406 ? -20.35900 -35.85400 -58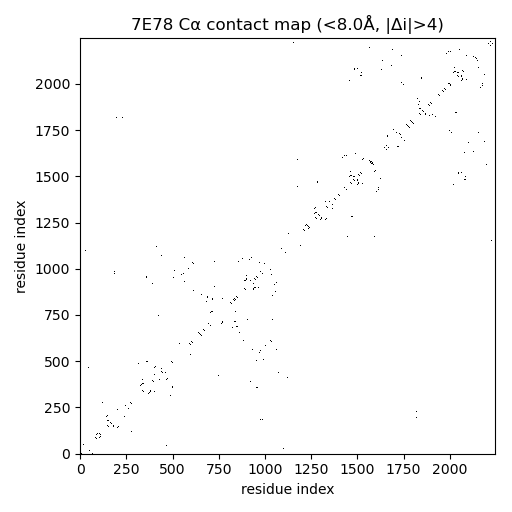.19100 1.000 42.39234 406 ASP A CA 1
ATOM 3101 C C . ASP A 1 406 ? -21.63000 -35.58400 -58.98800 1.000 42.60289 406 ASP A C 1
ATOM 3102 O O . ASP A 1 406 ? -22.52100 -34.87200 -58.50900 1.000 41.98177 406 ASP A O 1
ATOM 3107 N N . PHE A 1 407 ? -21.72500 -36.13400 -60.19000 1.000 39.36315 407 PHE A N 1
ATOM 3108 C CA . PHE A 1 407 ? -22.95300 -36.05800 -60.96800 1.000 39.73951 407 PHE A CA 1
ATOM 3109 C C . PHE A 1 407 ? -23.64800 -37.40100 -60.87000 1.000 39.15786 407 PHE A C 1
ATOM 3110 O O . PHE A 1 407 ? -23.00900 -38.43900 -61.05700 1.000 38.61306 407 PHE A O 1
ATOM 3118 N N . ILE A 1 408 ? -24.94800 -37.38400 -60.58400 1.000 37.99242 408 ILE A N 1
ATOM 3119 C CA . ILE A 1 408 ? -25.71700 -38.61100 -60.49000 1.000 37.90557 408 ILE A CA 1
ATOM 3120 C C . ILE A 1 408 ? -26.91900 -38.48800 -61.40900 1.000 38.65303 408 ILE A C 1
ATOM 3121 O O . ILE A 1 408 ? -27.67500 -37.51600 -61.32300 1.000 38.46353 408 ILE A O 1
ATOM 3126 N N . GLY A 1 409 ? -27.07700 -39.46200 -62.30100 1.000 39.78634 409 GLY A N 1
ATOM 3127 C CA . GLY A 1 409 ? -28.18200 -39.46900 -63.23000 1.000 39.27575 409 GLY A CA 1
ATOM 3128 C C . GLY A 1 409 ? -28.78500 -40.85200 -63.29500 1.000 40.12322 409 GLY A C 1
ATOM 3129 O O . GLY A 1 409 ? -28.13600 -41.85100 -62.97900 1.000 39.92583 409 GLY A O 1
ATOM 3130 N N . VAL A 1 410 ? -30.05300 -40.88900 -63.69700 1.000 41.24520 410 VAL A N 1
ATOM 3131 C CA . VAL A 1 410 ? -30.85300 -42.10700 -63.69400 1.000 41.50576 410 VAL A CA 1
ATOM 3132 C C . VAL A 1 410 ? -31.39700 -42.36500 -65.09400 1.000 43.26913 410 VAL A C 1
ATOM 3133 O O . VAL A 1 410 ? -31.96700 -41.46600 -65.72600 1.000 43.66654 410 VAL A O 1
ATOM 3137 N N . ILE A 1 411 ? -31.26500 -43.61100 -65.55200 1.000 44.98214 411 ILE A N 1
ATOM 3138 C CA . ILE A 1 411 ? -31.72400 -43.94700 -66.89900 1.000 42.82398 411 ILE A CA 1
ATOM 3139 C C . ILE A 1 411 ? -33.23500 -43.81900 -66.98800 1.000 44.41102 411 ILE A C 1
ATOM 3140 O O . ILE A 1 411 ? -33.75800 -42.93800 -67.67700 1.000 44.95319 411 ILE A O 1
ATOM 3145 N N . LYS A 1 412 ? -33.95000 -44.64500 -66.23100 1.000 42.68541 412 LYS A N 1
ATOM 3146 C CA . LYS A 1 412 ? -35.40500 -44.64000 -66.25600 1.000 44.44088 412 LYS A CA 1
ATOM 3147 C C . LYS A 1 412 ? -35.97200 -43.56900 -65.32700 1.000 45.63313 412 LYS A C 1
ATOM 3148 O O . LYS A 1 412 ? -35.58900 -43.48700 -64.16100 1.000 45.06990 412 LYS A O 1
ATOM 3154 N N . SER A 1 413 ? -36.89900 -42.76200 -65.84600 1.000 45.36681 413 SER A N 1
ATOM 3155 C CA . SER A 1 413 ? -37.55000 -41.73000 -65.05200 1.000 45.60631 413 SER A CA 1
ATOM 3156 C C . SER A 1 413 ? -38.61400 -42.33200 -64.13600 1.000 45.97478 413 SER A C 1
ATOM 3157 O O . SER A 1 413 ? -39.40000 -43.19000 -64.54700 1.000 46.04584 413 SER A O 1
ATOM 3160 N N . GLN A 1 414 ? -38.65600 -41.84800 -62.88500 1.000 44.59995 414 GLN A N 1
ATOM 3161 C CA . GLN A 1 414 ? -39.75200 -42.22100 -61.99300 1.000 45.49216 414 GLN A CA 1
ATOM 3162 C C . GLN A 1 414 ? -41.09000 -41.72800 -62.51500 1.000 46.29752 414 GLN A C 1
ATOM 3163 O O . GLN A 1 414 ? -42.12700 -42.33000 -62.23300 1.000 47.31870 414 GLN A O 1
ATOM 3169 N N . GLN A 1 415 ? -41.08800 -40.63100 -63.26200 1.000 44.81072 415 GLN A N 1
ATOM 3170 C CA . GLN A 1 415 ? -42.30500 -39.90000 -63.61600 1.000 44.85283 415 GLN A CA 1
ATOM 3171 C C . GLN A 1 415 ? -42.17400 -39.39900 -65.04600 1.000 45.52659 415 GLN A C 1
ATOM 3172 O O . GLN A 1 415 ? -42.03700 -38.19700 -65.29000 1.000 46.31353 415 GLN A O 1
ATOM 3178 N N . PRO A 1 416 ? -42.21500 -40.30500 -66.03000 1.000 46.81808 416 PRO A N 1
ATOM 3179 C CA . PRO A 1 416 ? -41.95200 -39.88700 -67.41000 1.000 45.98113 416 PRO A CA 1
ATOM 3180 C C . PRO A 1 416 ? -43.08700 -39.04500 -67.98100 1.000 47.67081 416 PRO A C 1
ATOM 3181 O O . PRO A 1 416 ? -44.26600 -39.27600 -67.70200 1.000 48.05507 416 PRO A O 1
ATOM 3185 N N . VAL A 1 417 ? -42.70800 -38.05000 -68.78100 1.000 48.56665 417 VAL A N 1
ATOM 3186 C CA . VAL A 1 417 ? -43.63000 -37.09500 -69.38500 1.000 49.87470 417 VAL A CA 1
ATOM 3187 C C . VAL A 1 417 ? -43.15200 -36.79100 -70.79900 1.000 51.42752 417 VAL A C 1
ATOM 3188 O O . VAL A 1 417 ? -41.95900 -36.54100 -71.01300 1.000 49.56414 417 VAL A O 1
ATOM 3192 N N . TYR A 1 418 ? -44.07900 -36.80300 -71.76200 1.000 50.49927 418 TYR A N 1
ATOM 3193 C CA . TYR A 1 418 ? -43.77400 -36.42300 -73.13600 1.000 49.71496 418 TYR A CA 1
ATOM 3194 C C . TYR A 1 418 ? -44.93900 -35.65800 -73.74300 1.000 50.56770 418 TYR A C 1
ATOM 3195 O O . TYR A 1 418 ? -46.10200 -36.01100 -73.54200 1.000 51.64414 418 TYR A O 1
ATOM 3204 N N . LEU A 1 419 ? -44.61700 -34.61000 -74.49000 1.000 49.36600 419 LEU A N 1
ATOM 3205 C CA . LEU A 1 419 ? -45.60100 -33.85700 -75.25500 1.000 51.04778 419 LEU A CA 1
ATOM 3206 C C . LEU A 1 419 ? -45.42400 -34.17100 -76.73200 1.000 51.95578 419 LEU A C 1
ATOM 3207 O O . LEU A 1 419 ? -44.30300 -34.11400 -77.24400 1.000 51.33466 419 LEU A O 1
ATOM 3212 N N . LYS A 1 420 ? -46.52200 -34.50700 -77.40600 1.000 50.68600 420 LYS A N 1
ATOM 3213 C CA . LYS A 1 420 ? -46.46300 -34.77800 -78.83600 1.000 52.66256 420 LYS A CA 1
ATOM 3214 C C . LYS A 1 420 ? -45.83800 -33.58900 -79.55300 1.000 54.15484 420 LYS A C 1
ATOM 3215 O O . LYS A 1 420 ? -46.22700 -32.43900 -79.33300 1.000 54.89177 420 LYS A O 1
ATOM 3221 N N . GLY A 1 421 ? -44.82300 -33.86400 -80.36100 1.000 54.80737 421 GLY A N 1
ATOM 3222 C CA . GLY A 1 421 ? -44.19900 -32.83200 -81.14700 1.000 55.18900 421 GLY A CA 1
ATOM 3223 C C . GLY A 1 421 ? -43.03600 -32.13900 -80.48300 1.000 54.59419 421 GLY A C 1
ATOM 3224 O O . GLY A 1 421 ? -42.37100 -31.31900 -81.13900 1.000 56.86552 421 GLY A O 1
ATOM 3225 N N . GLU A 1 422 ? -42.76900 -32.43300 -79.21200 1.000 53.07980 422 GLU A N 1
ATOM 3226 C CA . GLU A 1 422 ? -41.58300 -31.91500 -78.54200 1.000 51.71122 422 GLU A CA 1
ATOM 3227 C C . GLU A 1 422 ? -40.33000 -32.58600 -79.08200 1.000 51.30590 422 GLU A C 1
ATOM 3228 O O . GLU A 1 422 ? -40.32800 -33.77500 -79.40300 1.000 51.38749 422 GLU A O 1
ATOM 3234 N N . THR A 1 423 ? -39.24200 -31.82500 -79.14900 1.000 50.12452 423 THR A N 1
ATOM 3235 C CA . THR A 1 423 ? -38.02500 -32.39700 -79.71000 1.000 49.84553 423 THR A CA 1
ATOM 3236 C C . THR A 1 423 ? -37.47200 -33.52800 -78.83800 1.000 47.12416 423 THR A C 1
ATOM 3237 O O . THR A 1 423 ? -36.92800 -34.50200 -79.37100 1.000 47.17943 423 THR A O 1
ATOM 3241 N N . VAL A 1 424 ? -37.63100 -33.43300 -77.50700 1.000 49.38343 424 VAL A N 1
ATOM 3242 C CA . VAL A 1 424 ? -37.23400 -34.47700 -76.56300 1.000 47.96747 424 VAL A CA 1
ATOM 3243 C C . VAL A 1 424 ? -38.26300 -34.58300 -75.44500 1.000 49.33868 424 VAL A C 1
ATOM 3244 O O . VAL A 1 424 ? -38.97800 -33.63100 -75.13300 1.000 49.34658 424 VAL A O 1
ATOM 3248 N N . SER A 1 425 ? -38.29100 -35.75100 -74.80600 1.000 48.91218 425 SER A N 1
ATOM 3249 C CA . SER A 1 425 ? -39.07500 -35.94500 -73.59200 1.000 48.20683 425 SER A CA 1
ATOM 3250 C C . SER A 1 425 ? -38.47100 -35.15600 -72.43500 1.000 44.95381 425 SER A C 1
ATOM 3251 O O . SER A 1 425 ? -37.28400 -34.82700 -72.42700 1.000 44.24057 425 SER A O 1
ATOM 3254 N N . ASN A 1 426 ? -39.30200 -34.86800 -71.43000 1.000 46.65836 426 ASN A N 1
ATOM 3255 C CA . ASN A 1 426 ? -38.84200 -34.00600 -70.35000 1.000 45.43453 426 ASN A CA 1
ATOM 3256 C C . ASN A 1 426 ? -37.66600 -34.63100 -69.61000 1.000 43.52115 426 ASN A C 1
ATOM 3257 O O . ASN A 1 426 ? -36.67200 -33.95000 -69.33100 1.000 42.72631 426 ASN A O 1
ATOM 3262 N N . HIS A 1 427 ? -37.73100 -35.93700 -69.33000 1.000 44.83053 427 HIS A N 1
ATOM 3263 C CA . HIS A 1 427 ? -36.58100 -36.61000 -68.73300 1.000 43.45668 427 HIS A CA 1
ATOM 3264 C C . HIS A 1 427 ? -35.35500 -36.56300 -69.64500 1.000 44.10939 427 HIS A C 1
ATOM 3265 O O . HIS A 1 427 ? -34.22300 -36.45500 -69.15300 1.000 43.44089 427 HIS A O 1
ATOM 3272 N N . ASP A 1 428 ? -35.55200 -36.63000 -70.97300 1.000 43.53094 428 ASP A N 1
ATOM 3273 C CA . ASP A 1 428 ? -34.41000 -36.53400 -71.88800 1.000 43.40461 428 ASP A CA 1
ATOM 3274 C C . ASP A 1 428 ? -33.84300 -35.12300 -71.90300 1.000 43.22564 428 ASP A C 1
ATOM 3275 O O . ASP A 1 428 ? -32.62400 -34.93700 -71.97100 1.000 44.32577 428 ASP A O 1
ATOM 3280 N N . GLU A 1 429 ? -34.71900 -34.11900 -71.84900 1.000 42.98324 429 GLU A N 1
ATOM 3281 C CA . GLU A 1 429 ? -34.27700 -32.73900 -71.68500 1.000 43.69385 429 GLU A CA 1
ATOM 3282 C C . GLU A 1 429 ? -33.45000 -32.57300 -70.42300 1.000 44.09127 429 GLU A C 1
ATOM 3283 O O . GLU A 1 429 ? -32.45500 -31.83900 -70.41700 1.000 44.40710 429 GLU A O 1
ATOM 3289 N N . LEU A 1 430 ? -33.85700 -33.23600 -69.33700 1.000 44.96029 430 LEU A N 1
ATOM 3290 C CA . LEU A 1 430 ? -33.07400 -33.18800 -68.10900 1.000 43.43906 430 LEU A CA 1
ATOM 3291 C C . LEU A 1 430 ? -31.72200 -33.85100 -68.31300 1.000 42.86794 430 LEU A C 1
ATOM 3292 O O . LEU A 1 430 ? -30.67500 -33.32100 -67.91000 1.000 41.39408 430 LEU A O 1
ATOM 3297 N N . MET A 1 431 ? -31.72500 -35.01400 -68.95000 1.000 41.70504 431 MET A N 1
ATOM 3298 C CA . MET A 1 431 ? -30.48800 -35.77000 -69.05100 1.000 39.89956 431 MET A CA 1
ATOM 3299 C C . MET A 1 431 ? -29.48300 -35.14900 -70.01300 1.000 40.20749 431 MET A C 1
ATOM 3300 O O . MET A 1 431 ? -28.28000 -35.37500 -69.83900 1.000 40.66018 431 MET A O 1
ATOM 3305 N N . SER A 1 432 ? -29.91300 -34.33000 -70.98500 1.000 38.89073 432 SER A N 1
ATOM 3306 C CA . SER A 1 432 ? -28.90400 -33.75800 -71.87100 1.000 41.03836 432 SER A CA 1
ATOM 3307 C C . SER A 1 432 ? -28.08600 -32.69900 -71.15300 1.000 41.55947 432 SER A C 1
ATOM 3308 O O . SER A 1 432 ? -26.95300 -32.41300 -71.56500 1.000 42.39115 432 SER A O 1
ATOM 3311 N N . ASN A 1 433 ? -28.61400 -32.14400 -70.05600 1.000 42.80385 433 ASN A N 1
ATOM 3312 C CA . ASN A 1 433 ? -27.76800 -31.38400 -69.14500 1.000 40.91941 433 ASN A CA 1
ATOM 3313 C C . ASN A 1 433 ? -26.82000 -32.30700 -68.38600 1.000 40.13774 433 ASN A C 1
ATOM 3314 O O . ASN A 1 433 ? -25.63600 -31.99000 -68.20000 1.000 39.19552 433 ASN A O 1
ATOM 3319 N N . PHE A 1 434 ? -27.32500 -33.44500 -67.91800 1.000 40.49980 434 PHE A N 1
ATOM 3320 C CA . PHE A 1 434 ? -26.48400 -34.35700 -67.14800 1.000 38.93645 434 PHE A CA 1
ATOM 3321 C C . PHE A 1 434 ? -25.28100 -34.82800 -67.96200 1.000 40.17081 434 PHE A C 1
ATOM 3322 O O . PHE A 1 434 ? -24.19200 -35.02200 -67.41100 1.000 39.90499 434 PHE A O 1
ATOM 3330 N N . PHE A 1 435 ? -25.47100 -35.04500 -69.28800 1.000 38.51871 435 PHE A N 1
ATOM 3331 C CA . PHE A 1 435 ? -24.38900 -35.51000 -70.16000 1.000 38.02918 435 PHE A CA 1
ATOM 3332 C C . PHE A 1 435 ? -23.47000 -34.37200 -70.61300 1.000 41.08218 435 PHE A C 1
ATOM 3333 O O . PHE A 1 435 ? -22.28100 -34.60800 -70.84800 1.000 43.12453 435 PHE A O 1
ATOM 3341 N N . ALA A 1 436 ? -23.98800 -33.13700 -70.71600 1.000 39.74150 436 ALA A N 1
ATOM 3342 C CA . ALA A 1 436 ? -23.22400 -31.99400 -71.22800 1.000 39.77835 436 ALA A CA 1
ATOM 3343 C C . ALA A 1 436 ? -22.30900 -31.36400 -70.18000 1.000 39.96521 436 ALA A C 1
ATOM 3344 O O . ALA A 1 436 ? -21.16400 -31.00100 -70.48600 1.000 40.01259 436 ALA A O 1
ATOM 3346 N N . GLN A 1 437 ? -22.80900 -31.17900 -68.95300 1.000 39.68325 437 GLN A N 1
ATOM 3347 C CA . GLN A 1 437 ? -22.05400 -30.43400 -67.94400 1.000 38.30940 437 GLN A CA 1
ATOM 3348 C C . GLN A 1 437 ? -20.69700 -31.04900 -67.63400 1.000 37.72512 437 GLN A C 1
ATOM 3349 O O . GLN A 1 437 ? -19.71400 -30.29300 -67.55600 1.000 38.21202 437 GLN A O 1
ATOM 3355 N N . PRO A 1 438 ? -20.55500 -32.36400 -67.44200 1.000 39.50091 438 PRO A N 1
ATOM 3356 C CA . PRO A 1 438 ? -19.20300 -32.89800 -67.21700 1.000 39.93254 438 PRO A CA 1
ATOM 3357 C C . PRO A 1 438 ? -18.24300 -32.59100 -68.35900 1.000 40.35101 438 PRO A C 1
ATOM 3358 O O . PRO A 1 438 ? -17.16600 -32.02200 -68.11600 1.000 39.48775 438 PRO A O 1
ATOM 3362 N N . ASP A 1 439 ? -18.60500 -32.94600 -69.60600 1.000 40.97327 439 ASP A N 1
ATOM 3363 C CA . ASP A 1 439 ? -17.80000 -32.56500 -70.76600 1.000 40.23634 439 ASP A CA 1
ATOM 3364 C C . ASP A 1 439 ? -17.46500 -31.07600 -70.76700 1.000 40.66534 439 ASP A C 1
ATOM 3365 O O . ASP A 1 439 ? -16.31700 -30.69300 -71.04500 1.000 40.75482 439 ASP A O 1
ATOM 3370 N N . ALA A 1 440 ? -18.44500 -30.21200 -70.45700 1.000 38.94090 440 ALA A N 1
ATOM 3371 C CA . ALA A 1 440 ? -18.16100 -28.77500 -70.49500 1.000 39.79890 440 ALA A CA 1
ATOM 3372 C C . ALA A 1 440 ? -17.14800 -28.37000 -69.44500 1.000 40.17790 440 ALA A C 1
ATOM 3373 O O . ALA A 1 440 ? -16.40300 -27.41500 -69.65700 1.000 41.70439 440 ALA A O 1
ATOM 3375 N N . LEU A 1 441 ? -17.08900 -29.08400 -68.31600 1.000 39.32055 441 LEU A N 1
ATOM 3376 C CA . LEU A 1 441 ? -16.12000 -28.72800 -67.28700 1.000 39.49688 441 LEU A CA 1
ATOM 3377 C C . LEU A 1 441 ? -14.76200 -29.30600 -67.61900 1.000 39.10473 441 LEU A C 1
ATOM 3378 O O . LEU A 1 441 ? -13.73000 -28.71400 -67.28500 1.000 39.28370 441 LEU A O 1
ATOM 3383 N N . ALA A 1 442 ? -14.75800 -30.48100 -68.23900 1.000 38.43236 442 ALA A N 1
ATOM 3384 C CA . ALA A 1 442 ? -13.51000 -31.07600 -68.70600 1.000 39.95360 442 ALA A CA 1
ATOM 3385 C C . ALA A 1 442 ? -12.88400 -30.26900 -69.85400 1.000 41.01425 442 ALA A C 1
ATOM 3386 O O . ALA A 1 442 ? -11.67900 -29.99200 -69.84000 1.000 42.80920 442 ALA A O 1
ATOM 3388 N N . TYR A 1 443 ? -13.68300 -29.84900 -70.84000 1.000 40.91444 443 TYR A N 1
ATOM 3389 C CA . TYR A 1 443 ? -13.09400 -29.27100 -72.05900 1.000 42.00405 443 TYR A CA 1
ATOM 3390 C C . TYR A 1 443 ? -12.79600 -27.78000 -71.96200 1.000 43.37263 443 TYR A C 1
ATOM 3391 O O . TYR A 1 443 ? -11.77000 -27.31800 -72.47800 1.000 43.54897 443 TYR A O 1
ATOM 3400 N N . GLY A 1 444 ? -13.65500 -27.00500 -71.32900 1.000 42.75278 444 GLY A N 1
ATOM 3401 C CA . GLY A 1 444 ? -13.36100 -25.59600 -71.40500 1.000 44.11610 444 GLY A CA 1
ATOM 3402 C C . GLY A 1 444 ? -13.66300 -25.07100 -72.80300 1.000 44.07136 444 GLY A C 1
ATOM 3403 O O . GLY A 1 444 ? -14.30400 -25.72600 -73.60900 1.000 43.36864 444 GLY A O 1
ATOM 3404 N N . LYS A 1 445 ? -13.19900 -23.84800 -73.05600 1.000 45.55903 445 LYS A N 1
ATOM 3405 C CA . LYS A 1 445 ? -13.41300 -23.16500 -74.33600 1.000 46.36966 445 LYS A CA 1
ATOM 3406 C C . LYS A 1 445 ? -12.39800 -22.03200 -74.41800 1.000 48.23567 445 LYS A C 1
ATOM 3407 O O . LYS A 1 445 ? -12.53100 -21.02900 -73.71400 1.000 47.54611 445 LYS A O 1
ATOM 3413 N N . THR A 1 446 ? -11.40100 -22.18300 -75.29500 1.000 48.37643 446 THR A N 1
ATOM 3414 C CA . THR A 1 446 ? -10.22400 -21.32600 -75.28400 1.000 50.43720 446 THR A CA 1
ATOM 3415 C C . THR A 1 446 ? -10.50900 -19.97800 -75.93900 1.000 50.87936 446 THR A C 1
ATOM 3416 O O . THR A 1 446 ? -11.44500 -19.84000 -76.72600 1.000 50.72144 446 THR A O 1
ATOM 3420 N N . PRO A 1 447 ? -9.73300 -18.95400 -75.60000 1.000 48.69023 447 PRO A N 1
ATOM 3421 C CA . PRO A 1 447 ? -9.84000 -17.70300 -76.35100 1.000 51.31422 447 PRO A CA 1
ATOM 3422 C C . PRO A 1 447 ? -9.70000 -17.91400 -77.85300 1.000 52.56964 447 PRO A C 1
ATOM 3423 O O . PRO A 1 447 ? -10.40000 -17.25400 -78.63500 1.000 55.36734 447 PRO A O 1
ATOM 3427 N N . GLU A 1 448 ? -8.84600 -18.85500 -78.27300 1.000 51.39678 448 GLU A N 1
ATOM 3428 C CA . GLU A 1 448 ? -8.66800 -19.12200 -79.69800 1.000 54.02341 448 GLU A CA 1
ATOM 3429 C C . GLU A 1 448 ? -9.98700 -19.52200 -80.34600 1.000 53.77601 448 GLU A C 1
ATOM 3430 O O . GLU A 1 448 ? -10.38200 -18.94300 -81.36100 1.000 54.73666 448 GLU A O 1
ATOM 3436 N N . GLN A 1 449 ? -10.71400 -20.46800 -79.74200 1.000 52.53097 449 GLN A N 1
ATOM 3437 C CA . GLN A 1 449 ? -12.04800 -20.79200 -80.24800 1.000 52.91786 449 GLN A CA 1
ATOM 3438 C C . GLN A 1 449 ? -12.95100 -19.56100 -80.29400 1.000 53.79955 449 GLN A C 1
ATOM 3439 O O . GLN A 1 449 ? -13.70600 -19.37700 -81.25500 1.000 54.01800 449 GLN A O 1
ATOM 3445 N N . LEU A 1 450 ? -12.90700 -18.71600 -79.24900 1.000 53.58273 450 LEU A N 1
ATOM 3446 C CA . LEU A 1 450 ? -13.83600 -17.59000 -79.16300 1.000 53.16162 450 LEU A CA 1
ATOM 3447 C C . LEU A 1 450 ? -13.54800 -16.56300 -80.24500 1.000 55.77246 450 LEU A C 1
ATOM 3448 O O . LEU A 1 450 ? -14.46800 -16.03600 -80.88000 1.000 56.89365 450 LEU A O 1
ATOM 3453 N N . HIS A 1 451 ? -12.26700 -16.24900 -80.44400 1.000 53.77323 451 HIS A N 1
ATOM 3454 C CA . HIS A 1 451 ? -11.85900 -15.39500 -81.55200 1.000 56.34196 451 HIS A CA 1
ATOM 3455 C C . HIS A 1 451 ? -12.25600 -16.01300 -82.89100 1.000 58.64750 451 HIS A C 1
ATOM 3456 O O . HIS A 1 451 ? -12.72100 -15.31100 -83.80000 1.000 59.81606 451 HIS A O 1
ATOM 3463 N N . SER A 1 452 ? -12.09700 -17.33000 -83.02400 1.000 57.09815 452 SER A N 1
ATOM 3464 C CA . SER A 1 452 ? -12.58400 -18.02700 -84.20700 1.000 57.89035 452 SER A CA 1
ATOM 3465 C C . SER A 1 452 ? -14.10400 -18.02200 -84.30800 1.000 56.99814 452 SER A C 1
ATOM 3466 O O . SER A 1 452 ? -14.64300 -18.47800 -85.31800 1.000 57.77455 452 SER A O 1
ATOM 3469 N N . GLU A 1 453 ? -14.81600 -17.54900 -83.28800 1.000 58.04012 453 GLU A N 1
ATOM 3470 C CA . GLU A 1 453 ? -16.25600 -17.36500 -83.40500 1.000 58.10591 453 GLU A CA 1
ATOM 3471 C C . GLU A 1 453 ? -16.63700 -15.89900 -83.53300 1.000 58.65598 453 GLU A C 1
ATOM 3472 O O . GLU A 1 453 ? -17.83000 -15.57700 -83.55700 1.000 60.28512 453 GLU A O 1
ATOM 3478 N N . LYS A 1 454 ? -15.65200 -15.01000 -83.64300 1.000 56.64043 454 LYS A N 1
ATOM 3479 C CA . LYS A 1 454 ? -15.90000 -13.57700 -83.78700 1.000 59.08283 454 LYS A CA 1
ATOM 3480 C C . LYS A 1 454 ? -16.59000 -13.01800 -82.54400 1.000 57.77478 454 LYS A C 1
ATOM 3481 O O . LYS A 1 454 ? -17.51300 -12.20200 -82.63700 1.000 59.81450 454 LYS A O 1
ATOM 3487 N N . VAL A 1 455 ? -16.16400 -13.49600 -81.37800 1.000 56.64999 455 VAL A N 1
ATOM 3488 C CA . VAL A 1 455 ? -16.44000 -12.80800 -80.11400 1.000 55.45511 455 VAL A CA 1
ATOM 3489 C C . VAL A 1 455 ? -15.51300 -11.60000 -80.01500 1.000 56.09729 455 VAL A C 1
ATOM 3490 O O . VAL A 1 455 ? -14.28600 -11.76100 -80.14400 1.000 53.91019 455 VAL A O 1
ATOM 3494 N N . PRO A 1 456 ? -16.04200 -10.40100 -79.80300 1.000 55.15846 456 PRO A N 1
ATOM 3495 C CA . PRO A 1 456 ? -15.18100 -9.21500 -79.73900 1.000 55.62694 456 PRO A CA 1
ATOM 3496 C C . PRO A 1 456 ? -14.03200 -9.42100 -78.76700 1.000 54.09781 456 PRO A C 1
ATOM 3497 O O . PRO A 1 456 ? -14.17600 -10.08400 -77.73700 1.000 54.68472 456 PRO A O 1
ATOM 3501 N N . GLU A 1 457 ? -12.87700 -8.85100 -79.10800 1.000 56.80610 457 GLU A N 1
ATOM 3502 C CA . GLU A 1 457 ? -11.66600 -9.11300 -78.33700 1.000 57.66673 457 GLU A CA 1
ATOM 3503 C C . GLU A 1 457 ? -11.82000 -8.69300 -76.87800 1.000 58.35628 457 GLU A C 1
ATOM 3504 O O . GLU A 1 457 ? -11.13400 -9.23200 -75.99800 1.000 57.16667 457 GLU A O 1
ATOM 3510 N N . ASN A 1 458 ? -12.72400 -7.75100 -76.59600 1.000 57.50779 458 ASN A N 1
ATOM 3511 C CA . ASN A 1 458 ? -12.89900 -7.26200 -75.23600 1.000 56.97352 458 ASN A CA 1
ATOM 3512 C C . ASN A 1 458 ? -13.80300 -8.16700 -74.39900 1.000 54.44164 458 ASN A C 1
ATOM 3513 O O . ASN A 1 458 ? -13.74400 -8.11100 -73.16700 1.000 54.12844 458 ASN A O 1
ATOM 3518 N N . LEU A 1 459 ? -14.61700 -9.00200 -75.03800 1.000 55.85261 459 LEU A N 1
ATOM 3519 C CA . LEU A 1 459 ? -15.46200 -9.96200 -74.35700 1.000 54.80775 459 LEU A CA 1
ATOM 3520 C C . LEU A 1 459 ? -14.81700 -11.32800 -74.21400 1.000 52.77329 459 LEU A C 1
ATOM 3521 O O . LEU A 1 459 ? -15.34100 -12.16400 -73.46300 1.000 52.09953 459 LEU A O 1
ATOM 3526 N N . ILE A 1 460 ? -13.71400 -11.56700 -74.91600 1.000 53.03560 460 ILE A N 1
ATOM 3527 C CA . ILE A 1 460 ? -13.09700 -12.92500 -74.93300 1.000 51.78282 460 ILE A CA 1
ATOM 3528 C C . ILE A 1 460 ? -12.70600 -13.39300 -73.53100 1.000 50.43266 460 ILE A C 1
ATOM 3529 O O . ILE A 1 460 ? -13.02600 -14.53100 -73.18700 1.000 48.42452 460 ILE A O 1
ATOM 3534 N N . SER A 1 461 ? -12.05700 -12.53900 -72.75400 1.000 51.18571 461 SER A N 1
ATOM 3535 C CA . SER A 1 461 ? -11.56400 -12.94300 -71.41900 1.000 50.90147 461 SER A CA 1
ATOM 3536 C C . SER A 1 461 ? -12.73500 -13.33800 -70.52100 1.000 49.03809 461 SER A C 1
ATOM 3537 O O . SER A 1 461 ? -12.58900 -14.29800 -69.76100 1.000 47.13523 461 SER A O 1
ATOM 3540 N N . HIS A 1 462 ? -13.84800 -12.61900 -70.61700 1.000 48.61608 462 HIS A N 1
ATOM 3541 C CA . HIS A 1 462 ? -15.02900 -12.87400 -69.75700 1.000 49.09771 462 HIS A CA 1
ATOM 3542 C C . HIS A 1 462 ? -15.77200 -14.13900 -70.19400 1.000 48.82926 462 HIS A C 1
ATOM 3543 O O . HIS A 1 462 ? -16.49300 -14.70100 -69.35900 1.000 46.18947 462 HIS A O 1
ATOM 3550 N N . LYS A 1 463 ? -15.61300 -14.56700 -71.44700 1.000 46.79753 463 LYS A N 1
ATOM 3551 C CA . LYS A 1 463 ? -16.31400 -15.73200 -71.97200 1.000 46.10008 463 LYS A CA 1
ATOM 3552 C C . LYS A 1 463 ? -15.41100 -16.95300 -72.09100 1.000 44.80782 463 LYS A C 1
ATOM 3553 O O . LYS A 1 463 ? -15.83600 -17.97700 -72.63600 1.000 43.53924 463 LYS A O 1
ATOM 3559 N N . THR A 1 464 ? -14.19000 -16.87200 -71.56800 1.000 48.20317 464 THR A N 1
ATOM 3560 C CA . THR A 1 464 ? -13.23800 -17.97400 -71.60400 1.000 46.26609 464 THR A CA 1
ATOM 3561 C C . THR A 1 464 ? -13.58100 -19.01000 -70.53600 1.000 45.39494 464 THR A C 1
ATOM 3562 O O . THR A 1 464 ? -13.94700 -18.65100 -69.41300 1.000 43.66052 464 THR A O 1
ATOM 3566 N N . PHE A 1 465 ? -13.48300 -20.29700 -70.89100 1.000 45.64362 465 PHE A N 1
ATOM 3567 C CA . PHE A 1 465 ? -13.60000 -21.39800 -69.93400 1.000 44.61191 465 PHE A CA 1
ATOM 3568 C C . PHE A 1 465 ? -12.30500 -22.19100 -69.95600 1.000 47.07273 465 PHE A C 1
ATOM 3569 O O . PHE A 1 465 ? -11.93100 -22.73000 -70.99800 1.000 47.15696 465 PHE A O 1
ATOM 3577 N N . GLN A 1 466 ? -11.64800 -22.29900 -68.79800 1.000 45.91512 466 GLN A N 1
ATOM 3578 C CA . GLN A 1 466 ? -10.32300 -22.90700 -68.75600 1.000 47.02315 466 GLN A CA 1
ATOM 3579 C C . GLN A 1 466 ? -10.37800 -24.41600 -68.89600 1.000 45.89406 466 GLN A C 1
ATOM 3580 O O . GLN A 1 466 ? -9.40700 -25.02600 -69.36500 1.000 45.24662 466 GLN A O 1
ATOM 3586 N N . GLY A 1 467 ? -11.48000 -25.02600 -68.50600 1.000 42.57909 467 GLY A N 1
ATOM 3587 C CA . GLY A 1 467 ? -11.59800 -26.45900 -68.58600 1.000 41.03680 467 GLY A CA 1
ATOM 3588 C C . GLY A 1 467 ? -10.67200 -27.15700 -67.61200 1.000 43.43183 467 GLY A C 1
ATOM 3589 O O . GLY A 1 467 ? -10.13300 -26.57600 -66.66900 1.000 44.16086 467 GLY A O 1
ATOM 3590 N N . ASN A 1 468 ? -10.50600 -28.45200 -67.85700 1.000 41.32697 468 ASN A N 1
ATOM 3591 C CA . ASN A 1 468 ? -9.68300 -29.30900 -66.99900 1.000 41.79019 468 ASN A CA 1
ATOM 3592 C C . ASN A 1 468 ? -10.16900 -29.26100 -65.54200 1.000 41.74545 468 ASN A C 1
ATOM 3593 O O . ASN A 1 468 ? -9.37400 -29.28200 -64.59500 1.000 40.10051 468 ASN A O 1
ATOM 3598 N N . ARG A 1 469 ? -11.50200 -29.18100 -65.35700 1.000 42.39578 469 ARG A N 1
ATOM 3599 C CA . ARG A 1 469 ? -12.14000 -29.17600 -64.03200 1.000 41.31670 469 ARG A CA 1
ATOM 3600 C C . ARG A 1 469 ? -12.84400 -30.49200 -63.80300 1.000 41.43513 469 ARG A C 1
ATOM 3601 O O . ARG A 1 469 ? -13.61400 -30.94700 -64.66100 1.000 41.87729 469 ARG A O 1
ATOM 3609 N N . PRO A 1 470 ? -12.56900 -31.14000 -62.68400 1.000 42.47326 470 PRO A N 1
ATOM 3610 C CA . PRO A 1 470 ? -12.88100 -32.56100 -62.54700 1.000 41.75739 470 PRO A CA 1
ATOM 3611 C C . PRO A 1 470 ? -14.30300 -32.85000 -62.09900 1.000 41.44156 470 PRO A C 1
ATOM 3612 O O . PRO A 1 470 ? -14.93100 -32.11900 -61.32200 1.000 39.97033 470 PRO A O 1
ATOM 3616 N N . SER A 1 471 ? -14.78500 -33.99100 -62.56800 1.000 40.37688 471 SER A N 1
ATOM 3617 C CA . SER A 1 471 ? -16.10300 -34.44200 -62.20600 1.000 39.47151 471 SER A CA 1
ATOM 3618 C C . SER A 1 471 ? -16.13600 -35.93800 -62.39600 1.000 41.84548 471 SER A C 1
ATOM 3619 O O . SER A 1 471 ? -15.33100 -36.50600 -63.13900 1.000 42.91140 471 SER A O 1
ATOM 3622 N N . LEU A 1 472 ? -17.06500 -36.57800 -61.70200 1.000 37.60972 472 LEU A N 1
ATOM 3623 C CA . LEU A 1 472 ? -17.38700 -37.96200 -61.98800 1.000 39.30466 472 LEU A CA 1
ATOM 3624 C C . LEU A 1 472 ? -18.88900 -38.07700 -62.15600 1.000 39.49942 472 LEU A C 1
ATOM 3625 O O . LEU A 1 472 ? -19.64300 -37.17300 -61.79900 1.000 39.63891 472 LEU A O 1
ATOM 3630 N N . SER A 1 473 ? -19.30700 -39.20200 -62.72600 1.000 39.91848 473 SER A N 1
ATOM 3631 C CA . SER A 1 473 ? -20.69000 -39.40800 -63.11900 1.000 40.31064 473 SER A CA 1
ATOM 3632 C C . SER A 1 473 ? -21.11000 -40.81100 -62.70200 1.000 41.11863 473 SER A C 1
ATOM 3633 O O . SER A 1 473 ? -20.37900 -41.77200 -62.95300 1.000 39.79742 473 SER A O 1
ATOM 3636 N N . PHE A 1 474 ? -22.26600 -40.91200 -62.03300 1.000 41.53828 474 PHE A N 1
ATOM 3637 C CA . PHE A 1 474 ? -22.95000 -42.17300 -61.76800 1.000 42.13309 474 PHE A CA 1
ATOM 3638 C C . PHE A 1 474 ? -24.14900 -42.26500 -62.69800 1.000 40.55658 474 PHE A C 1
ATOM 3639 O O . PHE A 1 474 ? -24.95200 -41.32700 -62.76100 1.000 40.19601 474 PHE A O 1
ATOM 3647 N N . LEU A 1 475 ? -24.32400 -43.41300 -63.34500 1.000 42.08983 475 LEU A N 1
ATOM 3648 C CA . LEU A 1 475 ? -25.50600 -43.67600 -64.15600 1.000 43.01100 475 LEU A CA 1
ATOM 3649 C C . LEU A 1 475 ? -26.23600 -44.85700 -63.53700 1.000 45.07440 475 LEU A C 1
ATOM 3650 O O . LEU A 1 475 ? -25.68300 -45.96300 -63.44300 1.000 43.12943 475 LEU A O 1
ATOM 3655 N N . LEU A 1 476 ? -27.45800 -44.60300 -63.06800 1.000 45.38194 476 LEU A N 1
ATOM 3656 C CA . LEU A 1 476 ? -28.28400 -45.59600 -62.40400 1.000 45.22139 476 LEU A CA 1
ATOM 3657 C C . LEU A 1 476 ? -29.36600 -46.07600 -63.36700 1.000 44.04230 476 LEU A C 1
ATOM 3658 O O . LEU A 1 476 ? -29.92900 -45.28600 -64.13400 1.000 44.24759 476 LEU A O 1
ATOM 3663 N N . SER A 1 477 ? -29.64100 -47.38200 -63.33100 1.000 44.77636 477 SER A N 1
ATOM 3664 C CA . SER A 1 477 ? -30.66200 -47.95000 -64.20200 1.000 45.25274 477 SER A CA 1
ATOM 3665 C C . SER A 1 477 ? -32.04900 -47.44200 -63.84400 1.000 45.44750 477 SER A C 1
ATOM 3666 O O . SER A 1 477 ? -32.90100 -47.29700 -64.72800 1.000 44.23946 477 SER A O 1
ATOM 3669 N N . SER A 1 478 ? -32.28300 -47.15000 -62.56700 1.000 46.73415 478 SER A N 1
ATOM 3670 C CA . SER A 1 478 ? -33.59400 -46.75900 -62.06300 1.000 46.56834 478 SER A CA 1
ATOM 3671 C C . SER A 1 478 ? -33.39400 -46.17700 -60.67000 1.000 45.97353 478 SER A C 1
ATOM 3672 O O . SER A 1 478 ? -32.30400 -46.26300 -60.09300 1.000 45.73403 478 SER A O 1
ATOM 3675 N N . LEU A 1 479 ? -34.45200 -45.57100 -60.13300 1.000 45.02480 479 LEU A N 1
ATOM 3676 C CA . LEU A 1 479 ? -34.41200 -45.03300 -58.76800 1.000 44.99849 479 LEU A CA 1
ATOM 3677 C C . LEU A 1 479 ? -35.56300 -45.62700 -57.95200 1.000 46.13810 479 LEU A C 1
ATOM 3678 O O . LEU A 1 479 ? -36.44600 -44.92200 -57.46600 1.000 48.23045 479 LEU A O 1
ATOM 3683 N N . SER A 1 480 ? -35.56300 -46.94400 -57.81600 1.000 46.28468 480 SER A N 1
ATOM 3684 C CA . SER A 1 480 ? -36.52100 -47.59800 -56.94900 1.000 47.56642 480 SER A CA 1
ATOM 3685 C C . SER A 1 480 ? -35.89200 -47.73700 -55.56600 1.000 47.99805 480 SER A C 1
ATOM 3686 O O . SER A 1 480 ? -34.76900 -47.29100 -55.32300 1.000 47.28480 480 SER A O 1
ATOM 3689 N N . ALA A 1 481 ? -36.60900 -48.37800 -54.64700 1.000 46.56707 481 ALA A N 1
ATOM 3690 C CA . ALA A 1 481 ? -36.09800 -48.50900 -53.28500 1.000 48.03304 481 ALA A CA 1
ATOM 3691 C C . ALA A 1 481 ? -34.74500 -49.20600 -53.26700 1.000 48.75154 481 ALA A C 1
ATOM 3692 O O . ALA A 1 481 ? -33.83200 -48.79700 -52.53800 1.000 47.76722 481 ALA A O 1
ATOM 3694 N N . TYR A 1 482 ? -34.60100 -50.25700 -54.07600 1.000 46.88103 482 TYR A N 1
ATOM 3695 C CA . TYR A 1 482 ? -33.36800 -51.03800 -54.10000 1.000 48.11275 482 TYR A CA 1
ATOM 3696 C C . TYR A 1 482 ? -32.16500 -50.17900 -54.47400 1.000 47.63112 482 TYR A C 1
ATOM 3697 O O . TYR A 1 482 ? -31.09500 -50.30100 -53.86500 1.000 48.99181 482 TYR A O 1
ATOM 3706 N N . GLU A 1 483 ? -32.32200 -49.30100 -55.47400 1.000 47.68414 483 GLU A N 1
ATOM 3707 C CA . GLU A 1 483 ? -31.20800 -48.47200 -55.93000 1.000 45.83129 483 GLU A CA 1
ATOM 3708 C C . GLU A 1 483 ? -30.93600 -47.32100 -54.97100 1.000 45.89182 483 GLU A C 1
ATOM 3709 O O . GLU A 1 483 ? -29.78300 -46.90400 -54.81700 1.000 45.73128 483 GLU A O 1
ATOM 3715 N N . ILE A 1 484 ? -31.97900 -46.78900 -54.32900 1.000 43.75182 484 ILE A N 1
ATOM 3716 C CA . ILE A 1 484 ? -31.75700 -45.80600 -53.27400 1.000 43.86236 484 ILE A CA 1
ATOM 3717 C C . ILE A 1 484 ? -30.90300 -46.41200 -52.16700 1.000 48.64188 484 ILE A C 1
ATOM 3718 O O . ILE A 1 484 ? -29.99200 -45.76300 -51.63700 1.000 48.27605 484 ILE A O 1
ATOM 3723 N N . GLY A 1 485 ? -31.15000 -47.68000 -51.83000 1.000 45.95699 485 GLY A N 1
ATOM 3724 C CA . GLY A 1 485 ? -30.34600 -48.32300 -50.80300 1.000 45.57800 485 GLY A CA 1
ATOM 3725 C C . GLY A 1 485 ? -28.89900 -48.50700 -51.21400 1.000 46.56496 485 GLY A C 1
ATOM 3726 O O . GLY A 1 485 ? -27.99200 -48.39900 -50.38100 1.000 47.00185 485 GLY A O 1
ATOM 3727 N N . GLN A 1 486 ? -28.66300 -48.77600 -52.50800 1.000 47.12865 486 GLN A N 1
ATOM 3728 C CA . GLN A 1 486 ? -27.29600 -48.90700 -53.01400 1.000 46.44436 486 GLN A CA 1
ATOM 3729 C C . GLN A 1 486 ? -26.56500 -47.56900 -52.97900 1.000 45.09156 486 GLN A C 1
ATOM 3730 O O . GLN A 1 486 ? -25.38900 -47.49700 -52.59800 1.000 46.87862 486 GLN A O 1
ATOM 3736 N N . LEU A 1 487 ? -27.24000 -46.49900 -53.41900 1.000 45.13191 487 LEU A N 1
ATOM 3737 C CA . LEU A 1 487 ? -26.65700 -45.16100 -53.38400 1.000 43.98703 487 LEU A CA 1
ATOM 3738 C C . LEU A 1 487 ? -26.28900 -44.77200 -51.95800 1.000 45.58196 487 LEU A C 1
ATOM 3739 O O . LEU A 1 487 ? -25.17400 -44.30800 -51.69200 1.000 45.15033 487 LEU A O 1
ATOM 3744 N N . LEU A 1 488 ? -27.22200 -44.95400 -51.02800 1.000 41.58180 488 LEU A N 1
ATOM 3745 C CA . LEU A 1 488 ? -26.90800 -44.77400 -49.61400 1.000 42.42138 488 LEU A CA 1
ATOM 3746 C C . LEU A 1 488 ? -25.63800 -45.52100 -49.22400 1.000 43.69785 488 LEU A C 1
ATOM 3747 O O . LEU A 1 488 ? -24.71400 -44.93600 -48.64600 1.000 44.66638 488 LEU A O 1
ATOM 3752 N N . SER A 1 489 ? -25.56400 -46.81600 -49.55400 1.000 43.54278 489 SER A N 1
ATOM 3753 C CA . SER A 1 489 ? -24.44800 -47.61600 -49.06600 1.000 44.44289 489 SER A CA 1
ATOM 3754 C C . SER A 1 489 ? -23.13500 -47.20600 -49.71800 1.000 47.14321 489 SER A C 1
ATOM 3755 O O . SER A 1 489 ? -22.08600 -47.22800 -49.06000 1.000 47.06689 489 SER A O 1
ATOM 3758 N N . ILE A 1 490 ? -23.17500 -46.80100 -50.99200 1.000 46.36378 490 ILE A N 1
ATOM 3759 C CA . ILE A 1 490 ? -21.96900 -46.34100 -51.67300 1.000 44.65831 490 ILE A CA 1
ATOM 3760 C C . ILE A 1 490 ? -21.34100 -45.17800 -50.91700 1.000 44.16614 490 ILE A C 1
ATOM 3761 O O . ILE A 1 490 ? -20.13100 -45.15400 -50.66100 1.000 45.52157 490 ILE A O 1
ATOM 3766 N N . TYR A 1 491 ? -22.15400 -44.18900 -50.55600 1.000 43.98002 491 TYR A N 1
ATOM 3767 C CA . TYR A 1 491 ? -21.61800 -42.99400 -49.91500 1.000 44.78012 491 TYR A CA 1
ATOM 3768 C C . TYR A 1 491 ? -21.16900 -43.26700 -48.47400 1.000 45.95131 491 TYR A C 1
ATOM 3769 O O . TYR A 1 491 ? -20.16300 -42.71000 -48.02100 1.000 45.01699 491 TYR A O 1
ATOM 3778 N N . GLU A 1 492 ? -21.89900 -44.11000 -47.73000 1.000 43.60467 492 GLU A N 1
ATOM 3779 C CA . GLU A 1 492 ? -21.44800 -44.45200 -46.37700 1.000 45.47595 492 GLU A CA 1
ATOM 3780 C C . GLU A 1 492 ? -20.05100 -45.05200 -46.41800 1.000 47.39987 492 GLU A C 1
ATOM 3781 O O . GLU A 1 492 ? -19.20700 -44.74700 -45.56800 1.000 47.17352 492 GLU A O 1
ATOM 3787 N N . HIS A 1 493 ? -19.78000 -45.89300 -47.42300 1.000 46.30107 493 HIS A N 1
ATOM 3788 C CA . HIS A 1 493 ? -18.50300 -46.59400 -47.47900 1.000 46.69585 493 HIS A CA 1
ATOM 3789 C C . HIS A 1 493 ? -17.41200 -45.73200 -48.09200 1.000 47.28803 493 HIS A C 1
ATOM 3790 O O . HIS A 1 493 ? -16.24100 -45.86000 -47.71600 1.000 49.45145 493 HIS A O 1
ATOM 3797 N N . ARG A 1 494 ? -17.76600 -44.86400 -49.04400 1.000 50.85380 494 ARG A N 1
ATOM 3798 C CA . ARG A 1 494 ? -16.80800 -43.88400 -49.55100 1.000 50.32742 494 ARG A CA 1
ATOM 3799 C C . ARG A 1 494 ? -16.24900 -43.04100 -48.41300 1.000 49.33256 494 ARG A C 1
ATOM 3800 O O . ARG A 1 494 ? -15.03500 -42.85200 -48.30200 1.000 48.45614 494 ARG A O 1
ATOM 3808 N N . ILE A 1 495 ? -17.12600 -42.53000 -47.55100 1.000 45.43475 495 ILE A N 1
ATOM 3809 C CA . ILE A 1 495 ? -16.67900 -41.65300 -46.47100 1.000 46.02956 495 ILE A CA 1
ATOM 3810 C C . ILE A 1 495 ? -15.75900 -42.40800 -45.51800 1.000 47.64554 495 ILE A C 1
ATOM 3811 O O . ILE A 1 495 ? -14.74100 -41.87300 -45.05200 1.000 48.96938 495 ILE A O 1
ATOM 3816 N N . ALA A 1 496 ? -16.09700 -43.66500 -45.21700 1.000 45.15071 496 ALA A N 1
ATOM 3817 C CA . ALA A 1 496 ? -15.23100 -44.47100 -44.36400 1.000 46.26400 496 ALA A CA 1
ATOM 3818 C C . ALA A 1 496 ? -13.86200 -44.65200 -44.99900 1.000 46.96672 496 ALA A C 1
ATOM 3819 O O . ALA A 1 496 ? -12.83600 -44.49900 -44.32500 1.000 46.97198 496 ALA A O 1
ATOM 3821 N N . VAL A 1 497 ? -13.83300 -44.96100 -46.30500 1.000 44.65211 497 VAL A N 1
ATOM 3822 C CA . VAL A 1 497 ? -12.57200 -45.12900 -47.03600 1.000 44.81529 497 VAL A CA 1
ATOM 3823 C C . VAL A 1 497 ? -11.68300 -43.90700 -46.85100 1.000 44.97057 497 VAL A C 1
ATOM 3824 O O . VAL A 1 497 ? -10.47500 -44.01700 -46.60900 1.000 48.06831 497 VAL A O 1
ATOM 3828 N N . GLN A 1 498 ? -12.27200 -42.72200 -46.98500 1.000 46.01369 498 GLN A N 1
ATOM 3829 C CA . GLN A 1 498 ? -11.51100 -41.48100 -46.85900 1.000 47.07434 498 GLN A CA 1
ATOM 3830 C C . GLN A 1 498 ? -10.92100 -41.34400 -45.46500 1.000 48.13763 498 GLN A C 1
ATOM 3831 O O . GLN A 1 498 ? -9.73900 -41.01800 -45.31000 1.000 48.70612 498 GLN A O 1
ATOM 3837 N N . GLY A 1 499 ? -11.74000 -41.58100 -44.43300 1.000 45.57467 499 GLY A N 1
ATOM 3838 C CA . GLY A 1 499 ? -11.22900 -41.55300 -43.07000 1.000 47.24592 499 GLY A CA 1
ATOM 3839 C C . GLY A 1 499 ? -10.11500 -42.55500 -42.84600 1.000 47.55386 499 GLY A C 1
ATOM 3840 O O . GLY A 1 499 ? -9.13800 -42.26600 -42.15000 1.000 50.38577 499 GLY A O 1
ATOM 3841 N N . PHE A 1 500 ? -10.23600 -43.73800 -43.45400 1.000 45.57776 500 PHE A N 1
ATOM 3842 C CA . PHE A 1 500 ? -9.21500 -44.76800 -43.30900 1.000 46.92792 500 PHE A CA 1
ATOM 3843 C C . PHE A 1 500 ? -7.90400 -44.36900 -43.99100 1.000 49.29137 500 PHE A C 1
ATOM 3844 O O . PHE A 1 500 ? -6.81700 -44.57800 -43.43800 1.000 53.08393 500 PHE A O 1
ATOM 3852 N N . ILE A 1 501 ? -7.97200 -43.85200 -45.22100 1.000 48.86656 501 ILE A N 1
ATOM 3853 C CA . ILE A 1 501 ? -6.75100 -43.35700 -45.84500 1.000 48.80603 501 ILE A CA 1
ATOM 3854 C C . ILE A 1 501 ? -6.13900 -42.26500 -44.98500 1.000 48.84551 501 ILE A C 1
ATOM 3855 O O . ILE A 1 501 ? -4.93600 -42.26600 -44.70700 1.000 51.30107 501 ILE A O 1
ATOM 3860 N N . TRP A 1 502 ? -6.96000 -41.30100 -44.57300 1.000 48.47340 502 TRP A N 1
ATOM 3861 C CA . TRP A 1 502 ? -6.46900 -40.21100 -43.74000 1.000 49.40510 502 TRP A CA 1
ATOM 3862 C C . TRP A 1 502 ? -6.00700 -40.68800 -42.37100 1.000 52.00804 502 TRP A C 1
ATOM 3863 O O . TRP A 1 502 ? -5.17900 -40.02000 -41.75300 1.000 53.08185 502 TRP A O 1
ATOM 3874 N N . GLY A 1 503 ? -6.49000 -41.83400 -41.90200 1.000 49.50176 503 GLY A N 1
ATOM 3875 C CA . GLY A 1 503 ? -6.07600 -42.33700 -40.60500 1.000 50.17289 503 GLY A CA 1
ATOM 3876 C C . GLY A 1 503 ? -6.77300 -41.69100 -39.42900 1.000 49.52281 503 GLY A C 1
ATOM 3877 O O . GLY A 1 503 ? -6.17000 -41.56400 -38.36000 1.000 52.03101 503 GLY A O 1
ATOM 3878 N N . ILE A 1 504 ? -8.02400 -41.27100 -39.60200 1.000 49.89504 504 ILE A N 1
ATOM 3879 C CA . ILE A 1 504 ? -8.77900 -40.54700 -38.58700 1.000 51.56629 504 ILE A CA 1
ATOM 3880 C C . ILE A 1 504 ? -9.95400 -41.41500 -38.15400 1.000 53.17701 504 ILE A C 1
ATOM 3881 O O . ILE A 1 504 ? -10.25800 -42.43700 -38.77000 1.000 55.89312 504 ILE A O 1
ATOM 3886 N N . ASN A 1 505 ? -10.63000 -40.99700 -37.09000 1.000 51.72804 505 ASN A N 1
ATOM 3887 C CA . ASN A 1 505 ? -11.81000 -41.73400 -36.64900 1.000 50.85162 505 ASN A CA 1
ATOM 3888 C C . ASN A 1 505 ? -13.02100 -41.10400 -37.31900 1.000 49.51199 505 ASN A C 1
ATOM 3889 O O . ASN A 1 505 ? -13.49000 -40.03300 -36.92100 1.000 49.76202 505 ASN A O 1
ATOM 3894 N N . SER A 1 506 ? -13.51900 -41.77200 -38.35500 1.000 48.80544 506 SER A N 1
ATOM 3895 C CA . SER A 1 506 ? -14.73400 -41.31800 -39.00600 1.000 48.63963 506 SER A CA 1
ATOM 3896 C C . SER A 1 506 ? -15.96600 -41.47400 -38.12700 1.000 49.13442 506 SER A C 1
ATOM 3897 O O . SER A 1 506 ? -17.06100 -41.10700 -38.55600 1.000 48.12114 506 SER A O 1
ATOM 3900 N N . PHE A 1 507 ? -15.85100 -41.98000 -36.90300 1.000 51.45752 507 PHE A N 1
ATOM 3901 C CA . PHE A 1 507 ? -17.06000 -42.40900 -36.20900 1.000 50.90745 507 PHE A CA 1
ATOM 3902 C C . PHE A 1 507 ? -17.32800 -41.76200 -34.84500 1.000 50.55741 507 PHE A C 1
ATOM 3903 O O . PHE A 1 507 ? -18.43800 -41.92800 -34.32500 1.000 50.78376 507 PHE A O 1
ATOM 3911 N N . ASP A 1 508 ? -16.39900 -40.98200 -34.27900 1.000 51.58535 508 ASP A N 1
ATOM 3912 C CA . ASP A 1 508 ? -16.73000 -40.19400 -33.09500 1.000 51.45376 508 ASP A CA 1
ATOM 3913 C C . ASP A 1 508 ? -17.20300 -38.80500 -33.51300 1.000 50.09044 508 ASP A C 1
ATOM 3914 O O . ASP A 1 508 ? -17.20700 -38.44700 -34.69700 1.000 53.66192 508 ASP A O 1
ATOM 3919 N N . GLN A 1 509 ? -17.59700 -38.00000 -32.53500 1.000 50.10592 509 GLN A N 1
ATOM 3920 C CA . GLN A 1 509 ? -18.10000 -36.66400 -32.83300 1.000 49.71114 509 GLN A CA 1
ATOM 3921 C C . GLN A 1 509 ? -17.93600 -35.75700 -31.62000 1.000 49.86642 509 GLN A C 1
ATOM 3922 O O . GLN A 1 509 ? -18.88200 -35.11900 -31.16000 1.000 49.76378 509 GLN A O 1
ATOM 3928 N N . TRP A 1 510 ? -16.71200 -35.67200 -31.11300 1.000 51.20766 510 TRP A N 1
ATOM 3929 C CA . TRP A 1 510 ? -16.43400 -34.80200 -29.98000 1.000 52.20778 510 TRP A CA 1
ATOM 3930 C C . TRP A 1 510 ? -16.65300 -33.33400 -30.31100 1.000 51.92091 510 TRP A C 1
ATOM 3931 O O . TRP A 1 510 ? -17.00500 -32.55000 -29.42400 1.000 50.79709 510 TRP A O 1
ATOM 3942 N N . GLY A 1 511 ? -16.47800 -32.94600 -31.57600 1.000 48.45282 511 GLY A N 1
ATOM 3943 C CA . GLY A 1 511 ? -16.61900 -31.56400 -31.96500 1.000 47.21056 511 GLY A CA 1
ATOM 3944 C C . GLY A 1 511 ? -17.97400 -30.95100 -31.71300 1.000 48.32122 511 GLY A C 1
ATOM 3945 O O . GLY A 1 511 ? -18.13700 -29.75200 -31.95400 1.000 50.15039 511 GLY A O 1
ATOM 3946 N N . VAL A 1 512 ? -18.95600 -31.71800 -31.24500 1.000 48.01559 512 VAL A N 1
ATOM 3947 C CA . VAL A 1 512 ? -20.26200 -31.12800 -30.98600 1.000 49.21837 512 VAL A CA 1
ATOM 3948 C C . VAL A 1 512 ? -20.44300 -30.75500 -29.51200 1.000 51.08175 512 VAL A C 1
ATOM 3949 O O . VAL A 1 512 ? -21.33900 -29.96200 -29.19400 1.000 52.62667 512 VAL A O 1
ATOM 3953 N N . GLU A 1 513 ? -19.58500 -31.25800 -28.61400 1.000 51.08077 513 GLU A N 1
ATOM 3954 C CA . GLU A 1 513 ? -19.84100 -31.13900 -27.17600 1.000 51.03603 513 GLU A CA 1
ATOM 3955 C C . GLU A 1 513 ? -19.77700 -29.69100 -26.70300 1.000 52.05720 513 GLU A C 1
ATOM 3956 O O . GLU A 1 513 ? -20.65100 -29.23400 -25.95600 1.000 51.37028 513 GLU A O 1
ATOM 3962 N N . LEU A 1 514 ? -18.73900 -28.95900 -27.11100 1.000 50.60789 514 LEU A N 1
ATOM 3963 C CA . LEU A 1 514 ? -18.49900 -27.64200 -26.53800 1.000 50.92109 514 LEU A CA 1
ATOM 3964 C C . LEU A 1 514 ? -19.66300 -26.69700 -26.79800 1.000 50.31575 514 LEU A C 1
ATOM 3965 O O . LEU A 1 514 ? -20.01100 -25.88300 -25.93300 1.000 51.71329 514 LEU A O 1
ATOM 3970 N N . GLY A 1 515 ? -20.26700 -26.77100 -27.98300 1.000 50.29482 515 GLY A N 1
ATOM 3971 C CA . GLY A 1 515 ? -21.46900 -25.99000 -28.22400 1.000 49.46578 515 GLY A CA 1
ATOM 3972 C C . GLY A 1 515 ? -22.60000 -26.39500 -27.29200 1.000 50.19218 515 GLY A C 1
ATOM 3973 O O . GLY A 1 515 ? -23.37400 -25.55100 -26.83100 1.000 50.26587 515 GLY A O 1
ATOM 3974 N N . LYS A 1 516 ? -22.71500 -27.69600 -27.01400 1.000 49.35552 516 LYS A N 1
ATOM 3975 C CA . LYS A 1 516 ? -23.74900 -28.16900 -26.10400 1.000 50.16877 516 LYS A CA 1
ATOM 3976 C C . LYS A 1 516 ? -23.53900 -27.59600 -24.71000 1.000 52.95068 516 LYS A C 1
ATOM 3977 O O . LYS A 1 516 ? -24.48500 -27.09200 -24.09400 1.000 53.07701 516 LYS A O 1
ATOM 3983 N N . SER A 1 517 ? -22.29600 -27.65100 -24.20700 1.000 50.90902 517 SER A N 1
ATOM 3984 C CA . SER A 1 517 ? -22.00800 -27.16700 -22.85600 1.000 50.45634 517 SER A CA 1
ATOM 3985 C C . SER A 1 517 ? -22.42900 -25.71400 -22.70100 1.000 51.15905 517 SER A C 1
ATOM 3986 O O . SER A 1 517 ? -23.27400 -25.38700 -21.86300 1.000 51.82756 517 SER A O 1
ATOM 3989 N N . LEU A 1 518 ? -21.88500 -24.83400 -23.54800 1.000 49.79885 518 LEU A N 1
ATOM 3990 C CA . LEU A 1 518 ? -22.17900 -23.41100 -23.42500 1.000 49.84622 518 LEU A CA 1
ATOM 3991 C C . LEU A 1 518 ? -23.64100 -23.09100 -23.70400 1.000 47.93810 518 LEU A C 1
ATOM 3992 O O . LEU A 1 518 ? -24.14200 -22.06900 -23.22000 1.000 47.88809 518 LEU A O 1
ATOM 3997 N N . ALA A 1 519 ? -24.34500 -23.94800 -24.44100 1.000 46.98943 519 ALA A N 1
ATOM 3998 C CA . ALA A 1 519 ? -25.76400 -23.70200 -24.65200 1.000 46.39199 519 ALA A CA 1
ATOM 3999 C C . ALA A 1 519 ? -26.56400 -23.98600 -23.39000 1.000 47.66583 519 ALA A C 1
ATOM 4000 O O . ALA A 1 519 ? -27.56700 -23.30900 -23.14400 1.000 47.64740 519 ALA A O 1
ATOM 4002 N N . SER A 1 520 ? -26.13900 -24.98400 -22.59600 1.000 48.58497 520 SER A N 1
ATOM 4003 C CA . SER A 1 520 ? -26.72000 -25.20900 -21.27400 1.000 50.54047 520 SER A CA 1
ATOM 4004 C C . SER A 1 520 ? -26.55200 -23.97900 -20.40800 1.000 51.09053 520 SER A C 1
ATOM 4005 O O . SER A 1 520 ? -27.48900 -23.53500 -19.74100 1.000 51.39057 520 SER A O 1
ATOM 4008 N N . THR A 1 521 ? -25.34700 -23.42300 -20.40000 1.000 50.18183 521 THR A N 1
ATOM 4009 C CA . THR A 1 521 ? -25.09500 -22.24900 -19.59000 1.000 51.01877 521 THR A CA 1
ATOM 4010 C C . THR A 1 521 ? -25.97700 -21.08700 -20.01700 1.000 50.17657 521 THR A C 1
ATOM 4011 O O . THR A 1 521 ? -26.45900 -20.31700 -19.17300 1.000 50.95561 521 THR A O 1
ATOM 4015 N N . VAL A 1 522 ? -26.21000 -20.94900 -21.32000 1.000 50.20960 522 VAL A N 1
ATOM 4016 C CA . VAL A 1 522 ? -27.13200 -19.92600 -21.79300 1.000 49.41213 522 VAL A CA 1
ATOM 4017 C C . VAL A 1 522 ? -28.55300 -20.24600 -21.34500 1.000 49.60689 522 VAL A C 1
ATOM 4018 O O . VAL A 1 522 ? -29.27400 -19.36400 -20.85000 1.000 49.84903 522 VAL A O 1
ATOM 4022 N N . ARG A 1 523 ? -28.97700 -21.51200 -21.49900 1.000 49.75712 523 ARG A N 1
ATOM 4023 C CA . ARG A 1 523 ? -30.31100 -21.92000 -21.05400 1.000 50.08085 523 ARG A CA 1
ATOM 4024 C C . ARG A 1 523 ? -30.52100 -21.62800 -19.56500 1.000 51.63893 523 ARG A C 1
ATOM 4025 O O . ARG A 1 523 ? -31.62300 -21.24400 -19.15400 1.000 51.86790 523 ARG A O 1
ATOM 4033 N N . LYS A 1 524 ? -29.49000 -21.84700 -18.74100 1.000 51.75535 524 LYS A N 1
ATOM 4034 C CA . LYS A 1 524 ? -29.59700 -21.49200 -17.33000 1.000 53.29501 524 LYS A CA 1
ATOM 4035 C C . LYS A 1 524 ? -29.82100 -20.00200 -17.17900 1.000 53.22921 524 LYS A C 1
ATOM 4036 O O . LYS A 1 524 ? -30.72500 -19.56800 -16.45800 1.000 53.88982 524 LYS A O 1
ATOM 4042 N N . GLN A 1 525 ? -29.00400 -19.20000 -17.85600 1.000 55.47949 525 GLN A N 1
ATOM 4043 C CA . GLN A 1 525 ? -29.14600 -17.75200 -17.75700 1.000 55.47685 525 GLN A CA 1
ATOM 4044 C C . GLN A 1 525 ? -30.54500 -17.29200 -18.15900 1.000 54.68465 525 GLN A C 1
ATOM 4045 O O . GLN A 1 525 ? -31.11800 -16.39500 -17.53000 1.000 55.22156 525 GLN A O 1
ATOM 4051 N N . LEU A 1 526 ? -31.11700 -17.90200 -19.19700 1.000 54.04037 526 LEU A N 1
ATOM 4052 C CA . LEU A 1 526 ? -32.42000 -17.46700 -19.68800 1.000 53.29291 526 LEU A CA 1
ATOM 4053 C C . LEU A 1 526 ? -33.51200 -17.76500 -18.67100 1.000 54.29303 526 LEU A C 1
ATOM 4054 O O . LEU A 1 526 ? -34.38800 -16.92600 -18.42900 1.000 54.45621 526 LEU A O 1
ATOM 4059 N N . HIS A 1 527 ? -33.47400 -18.95200 -18.06100 1.000 51.67239 527 HIS A N 1
ATOM 4060 C CA . HIS A 1 527 ? -34.41900 -19.26200 -16.99600 1.000 52.78569 527 HIS A CA 1
ATOM 4061 C C . HIS A 1 527 ? -34.26000 -18.29300 -15.82300 1.000 54.06479 527 HIS A C 1
ATOM 4062 O O . HIS A 1 527 ? -35.22500 -17.65000 -15.39700 1.000 54.53326 527 HIS A O 1
ATOM 4069 N N . ALA A 1 528 ? -33.03300 -18.17300 -15.30900 1.000 54.71889 528 ALA A N 1
ATOM 4070 C CA . ALA A 1 528 ? -32.75200 -17.23300 -14.23300 1.000 56.01378 528 ALA A CA 1
ATOM 4071 C C . ALA A 1 528 ? -33.30900 -15.84900 -14.53600 1.000 56.52173 528 ALA A C 1
ATOM 4072 O O . ALA A 1 528 ? -33.86200 -15.19300 -13.64900 1.000 58.74305 528 ALA A O 1
ATOM 4074 N N . SER A 1 529 ? -33.19800 -15.39300 -15.78100 1.000 56.24855 529 SER A N 1
ATOM 4075 C CA . SER A 1 529 ? -33.67900 -14.05800 -16.12000 1.000 55.85903 529 SER A CA 1
ATOM 4076 C C . SER A 1 529 ? -35.17600 -14.03300 -16.42400 1.000 55.31422 529 SER A C 1
ATOM 4077 O O . SER A 1 529 ? -35.86600 -13.08100 -16.04600 1.000 55.68795 529 SER A O 1
ATOM 4080 N N . ARG A 1 530 ? -35.69900 -15.05500 -17.10400 1.000 57.10152 530 ARG A N 1
ATOM 4081 C CA . ARG A 1 530 ? -37.11900 -15.06100 -17.45600 1.000 56.64620 530 ARG A CA 1
ATOM 4082 C C . ARG A 1 530 ? -37.99300 -15.30400 -16.23000 1.000 57.94636 530 ARG A C 1
ATOM 4083 O O . ARG A 1 530 ? -38.97900 -14.59000 -16.00700 1.000 59.66499 530 ARG A O 1
ATOM 4091 N N . MET A 1 531 ? -37.64600 -16.31500 -15.42200 1.000 56.15730 531 MET A N 1
ATOM 4092 C CA . MET A 1 531 ? -38.45500 -16.74400 -14.28200 1.000 57.41798 531 MET A CA 1
ATOM 4093 C C . MET A 1 531 ? -38.03300 -16.12300 -12.95300 1.000 58.93132 531 MET A C 1
ATOM 4094 O O . MET A 1 531 ? -38.85600 -16.04500 -12.03400 1.000 59.92618 531 MET A O 1
ATOM 4099 N N . GLU A 1 532 ? -36.78400 -15.68300 -12.80400 1.000 57.88400 532 GLU A N 1
ATOM 4100 C CA . GLU A 1 532 ? -36.31700 -15.19200 -11.51700 1.000 59.59736 532 GLU A CA 1
ATOM 4101 C C . GLU A 1 532 ? -35.86200 -13.73900 -11.52500 1.000 59.40787 532 GLU A C 1
ATOM 4102 O O . GLU A 1 532 ? -35.44800 -13.23200 -10.46800 1.000 60.72381 532 GLU A O 1
ATOM 4108 N N . GLY A 1 533 ? -35.94100 -13.05200 -12.66600 1.000 57.68850 533 GLY A N 1
ATOM 4109 C CA . GLY A 1 533 ? -35.52200 -11.66600 -12.76600 1.000 57.70955 533 GLY A CA 1
ATOM 4110 C C . GLY A 1 533 ? -34.03900 -11.43100 -12.61600 1.000 58.18856 533 GLY A C 1
ATOM 4111 O O . GLY A 1 533 ? -33.62500 -10.28400 -12.42200 1.000 58.63861 533 GLY A O 1
ATOM 4112 N N . LYS A 1 534 ? -33.22500 -12.47800 -12.71200 1.000 58.02696 534 LYS A N 1
ATOM 4113 C CA . LYS A 1 534 ? -31.81200 -12.34500 -12.41900 1.000 61.34051 534 LYS A CA 1
ATOM 4114 C C . LYS A 1 534 ? -31.12400 -11.52100 -13.51700 1.000 59.52451 534 LYS A C 1
ATOM 4115 O O . LYS A 1 534 ? -31.55800 -11.52500 -14.67400 1.000 56.13726 534 LYS A O 1
ATOM 4121 N N . PRO A 1 535 ? -30.09100 -10.75200 -13.16400 1.000 61.39667 535 PRO A N 1
ATOM 4122 C CA . PRO A 1 535 ? -29.30200 -10.04900 -14.18300 1.000 60.10177 535 PRO A CA 1
ATOM 4123 C C . PRO A 1 535 ? -28.50000 -11.02300 -15.02900 1.000 59.39643 535 PRO A C 1
ATOM 4124 O O . PRO A 1 535 ? -28.35800 -12.20200 -14.70300 1.000 59.48065 535 PRO A O 1
ATOM 4128 N N . VAL A 1 536 ? -27.93000 -10.49600 -16.11600 1.000 56.71517 536 VAL A N 1
ATOM 4129 C CA . VAL A 1 536 ? -27.02900 -11.27500 -16.96100 1.000 55.88613 536 VAL A CA 1
ATOM 4130 C C . VAL A 1 536 ? -25.62000 -11.20000 -16.37900 1.000 57.01784 536 VAL A C 1
ATOM 4131 O O . VAL A 1 536 ? -25.11500 -10.10800 -16.08300 1.000 57.67318 536 VAL A O 1
ATOM 4135 N N . GLU A 1 537 ? -24.97400 -12.35800 -16.23600 1.000 54.74970 537 GLU A N 1
ATOM 4136 C CA . GLU A 1 537 ? -23.72200 -12.42800 -15.49600 1.000 56.47623 537 GLU A CA 1
ATOM 4137 C C . GLU A 1 537 ? -22.91400 -13.63500 -15.95200 1.000 55.03921 537 GLU A C 1
ATOM 4138 O O . GLU A 1 537 ? -23.46300 -14.72500 -16.14300 1.000 54.50230 537 GLU A O 1
ATOM 4144 N N . GLY A 1 538 ? -21.61000 -13.43500 -16.13300 1.000 56.03819 538 GLY A N 1
ATOM 4145 C CA . GLY A 1 538 ? -20.72500 -14.52500 -16.49200 1.000 55.82501 538 GLY A CA 1
ATOM 4146 C C . GLY A 1 538 ? -20.48900 -14.70800 -17.97400 1.000 54.13533 538 GLY A C 1
ATOM 4147 O O . GLY A 1 538 ? -20.04700 -15.78700 -18.38800 1.000 53.66948 538 GLY A O 1
ATOM 4148 N N . PHE A 1 539 ? -20.77300 -13.69200 -18.78400 1.000 54.37950 539 PHE A N 1
ATOM 4149 C CA . PHE A 1 539 ? -20.54500 -13.70800 -20.21400 1.000 52.82142 539 PHE A CA 1
ATOM 4150 C C . PHE A 1 539 ? -19.62300 -12.56000 -20.58200 1.000 52.92932 539 PHE A C 1
ATOM 4151 O O . PHE A 1 539 ? -19.48800 -11.58400 -19.83300 1.000 53.98998 539 PHE A O 1
ATOM 4159 N N . ASN A 1 540 ? -18.97000 -12.69500 -21.73800 1.000 52.25085 540 ASN A N 1
ATOM 4160 C CA . ASN A 1 540 ? -18.11100 -11.63900 -22.23400 1.000 52.26401 540 ASN A CA 1
ATOM 4161 C C . ASN A 1 540 ? -18.98800 -10.46200 -22.64200 1.000 51.73763 540 ASN A C 1
ATOM 4162 O O . ASN A 1 540 ? -20.21300 -10.58800 -22.70600 1.000 51.12440 540 ASN A O 1
ATOM 4167 N N . PRO A 1 541 ? -18.39600 -9.29200 -22.90400 1.000 52.54954 541 PRO A N 1
ATOM 4168 C CA . PRO A 1 541 ? -19.24100 -8.10000 -23.13000 1.000 53.16277 541 PRO A CA 1
ATOM 4169 C C . PRO A 1 541 ? -20.13400 -8.19200 -24.36400 1.000 50.76248 541 PRO A C 1
ATOM 4170 O O . PRO A 1 541 ? -21.29900 -7.77000 -24.31100 1.000 49.72551 541 PRO A O 1
ATOM 4174 N N . SER A 1 542 ? -19.62300 -8.72700 -25.47700 1.000 51.46695 542 SER A N 1
ATOM 4175 C CA . SER A 1 542 ? -20.46800 -8.96100 -26.64500 1.000 49.94834 542 SER A CA 1
ATOM 4176 C C . SER A 1 542 ? -21.69300 -9.79100 -26.27800 1.000 49.57198 542 SER A C 1
ATOM 4177 O O . SER A 1 542 ? -22.83300 -9.40300 -26.55900 1.000 49.04297 542 SER A O 1
ATOM 4180 N N . SER A 1 543 ? -21.47200 -10.93500 -25.62700 1.000 48.96240 543 SER A N 1
ATOM 4181 C CA . SER A 1 543 ? -22.57500 -11.83900 -25.31000 1.000 49.04136 543 SER A CA 1
ATOM 4182 C C . SER A 1 543 ? -23.53500 -11.23400 -24.28200 1.000 51.16003 543 SER A C 1
ATOM 4183 O O . SER A 1 543 ? -24.76100 -11.40000 -24.39400 1.000 50.67840 543 SER A O 1
ATOM 4186 N N . ALA A 1 544 ? -23.00000 -10.53000 -23.27800 1.000 51.70488 544 ALA A N 1
ATOM 4187 C CA . ALA A 1 544 ? -23.84900 -9.81000 -22.33800 1.000 52.59709 544 ALA A CA 1
ATOM 4188 C C . ALA A 1 544 ? -24.86800 -8.94500 -23.07200 1.000 51.78647 544 ALA A C 1
ATOM 4189 O O . ALA A 1 544 ? -26.07900 -9.08000 -22.86600 1.000 51.66277 544 ALA A O 1
ATOM 4191 N N . SER A 1 545 ? -24.39700 -8.06800 -23.95600 1.000 53.44571 545 SER A N 1
ATOM 4192 C CA . SER A 1 545 ? -25.30500 -7.16600 -24.66600 1.000 54.99326 545 SER A CA 1
ATOM 4193 C C . SER A 1 545 ? -26.34100 -7.93000 -25.50700 1.000 53.57204 545 SER A C 1
ATOM 4194 O O . SER A 1 545 ? -27.54400 -7.63800 -25.43300 1.000 51.36915 545 SER A O 1
ATOM 4197 N N . LEU A 1 546 ? -25.89200 -8.90600 -26.31900 1.000 50.97806 546 LEU A N 1
ATOM 4198 C CA . LEU A 1 546 ? -26.81800 -9.71600 -27.12100 1.000 49.81213 546 LEU A CA 1
ATOM 4199 C C . LEU A 1 546 ? -27.92200 -10.32200 -26.25700 1.000 50.22797 546 LEU A C 1
ATOM 4200 O O . LEU A 1 546 ? -29.10400 -10.29200 -26.62300 1.000 49.71738 546 LEU A O 1
ATOM 4205 N N . LEU A 1 547 ? -27.54700 -10.87700 -25.09400 1.000 48.81570 547 LEU A N 1
ATOM 4206 C CA . LEU A 1 547 ? -28.52900 -11.48200 -24.18800 1.000 49.40524 547 LEU A CA 1
ATOM 4207 C C . LEU A 1 547 ? -29.48100 -10.44300 -23.59800 1.000 49.98689 547 LEU A C 1
ATOM 4208 O O . LEU A 1 547 ? -30.68800 -10.69000 -23.49100 1.000 49.87109 547 LEU A O 1
ATOM 4213 N N . THR A 1 548 ? -28.95500 -9.28400 -23.19100 1.000 50.01400 548 THR A N 1
ATOM 4214 C CA . THR A 1 548 ? -29.81500 -8.21700 -22.69000 1.000 50.64566 548 THR A CA 1
ATOM 4215 C C . THR A 1 548 ? -30.80500 -7.75000 -23.75100 1.000 52.26954 548 THR A C 1
ATOM 4216 O O . THR A 1 548 ? -31.99600 -7.56700 -23.46200 1.000 49.79556 548 THR A O 1
ATOM 4220 N N . ARG A 1 549 ? -30.33700 -7.56400 -24.99200 1.000 53.69712 549 ARG A N 1
ATOM 4221 C CA . ARG A 1 549 ? -31.23500 -7.12900 -26.05500 1.000 52.77859 549 ARG A CA 1
ATOM 4222 C C . ARG A 1 549 ? -32.36100 -8.12500 -26.24900 1.000 52.18641 549 ARG A C 1
ATOM 4223 O O . ARG A 1 549 ? -33.49800 -7.73800 -26.53500 1.000 52.01008 549 ARG A O 1
ATOM 4231 N N . PHE A 1 550 ? -32.06500 -9.41200 -26.06400 1.000 51.38117 550 PHE A N 1
ATOM 4232 C CA . PHE A 1 550 ? -33.04500 -10.47100 -26.28100 1.000 50.83637 550 PHE A CA 1
ATOM 4233 C C . PHE A 1 550 ? -34.02600 -10.57100 -25.11200 1.000 51.76279 550 PHE A C 1
ATOM 4234 O O . PHE A 1 550 ? -35.23500 -10.74100 -25.32200 1.000 51.46013 550 PHE A O 1
ATOM 4242 N N . LEU A 1 551 ? -33.52100 -10.45600 -23.88100 1.000 50.76224 551 LEU A N 1
ATOM 4243 C CA . LEU A 1 551 ? -34.38300 -10.50000 -22.70200 1.000 51.78341 551 LEU A CA 1
ATOM 4244 C C . LEU A 1 551 ? -35.22100 -9.24200 -22.56600 1.000 52.17293 551 LEU A C 1
ATOM 4245 O O . LEU A 1 551 ? -36.30500 -9.29900 -21.98000 1.000 52.78353 551 LEU A O 1
ATOM 4250 N N . ALA A 1 552 ? -34.76400 -8.13100 -23.14800 1.000 56.32364 552 ALA A N 1
ATOM 4251 C CA . ALA A 1 552 ? -35.51600 -6.87800 -23.12500 1.000 56.71579 552 ALA A CA 1
ATOM 4252 C C . ALA A 1 552 ? -36.98100 -7.08400 -23.48300 1.000 56.23679 552 ALA A C 1
ATOM 4253 O O . ALA A 1 552 ? -37.87000 -6.46400 -22.88700 1.000 56.84475 552 ALA A O 1
ATOM 4255 N N . VAL A 1 553 ? -37.24500 -7.95300 -24.45000 1.000 55.00065 553 VAL A N 1
ATOM 4256 C CA . VAL A 1 553 ? -38.59800 -8.21500 -24.93300 1.000 55.30858 553 VAL A CA 1
ATOM 4257 C C . VAL A 1 553 ? -39.19600 -9.32600 -24.08000 1.000 57.68255 553 VAL A C 1
ATOM 4258 O O . VAL A 1 553 ? -38.69300 -10.45700 -24.07400 1.000 57.74045 553 VAL A O 1
ATOM 4262 N N . LYS A 1 554 ? -40.25900 -8.99400 -23.32300 1.000 61.27228 554 LYS A N 1
ATOM 4263 C CA . LYS A 1 554 ? -40.89000 -9.97600 -22.44900 1.000 61.29070 554 LYS A CA 1
ATOM 4264 C C . LYS A 1 554 ? -42.00300 -10.69400 -23.20300 1.000 60.10109 554 LYS A C 1
ATOM 4265 O O . LYS A 1 554 ? -42.63400 -10.10700 -24.09300 1.000 60.14056 554 LYS A O 1
ATOM 4271 N N . PRO A 1 555 ? -42.26900 -11.95400 -22.86300 1.000 63.09827 555 PRO A N 1
ATOM 4272 C CA . PRO A 1 555 ? -43.29300 -12.71100 -23.59300 1.000 64.02469 555 PRO A CA 1
ATOM 4273 C C . PRO A 1 555 ? -44.68700 -12.23500 -23.21300 1.000 66.73554 555 PRO A C 1
ATOM 4274 O O . PRO A 1 555 ? -44.93800 -11.82800 -22.07400 1.000 69.20426 555 PRO A O 1
ATOM 4278 N N . SER A 1 556 ? -45.59500 -12.28000 -24.19000 1.000 69.98520 556 SER A N 1
ATOM 4279 C CA . SER A 1 556 ? -46.93200 -11.70700 -24.07100 1.000 69.70095 556 SER A CA 1
ATOM 4280 C C . SER A 1 556 ? -47.92400 -12.65900 -23.41600 1.000 68.88507 556 SER A C 1
ATOM 4281 O O . SER A 1 556 ? -49.11300 -12.33300 -23.32000 1.000 70.23786 556 SER A O 1
ATOM 4284 N N . THR A 1 557 ? -47.45500 -13.85000 -22.97200 1.000 67.97045 557 THR A N 1
ATOM 4285 C CA . THR A 1 557 ? -48.30600 -14.84900 -22.36700 1.000 67.84938 557 THR A CA 1
ATOM 4286 C C . THR A 1 557 ? -48.15600 -14.80300 -20.85000 1.000 67.40986 557 THR A C 1
ATOM 4287 O O . THR A 1 557 ? -47.13100 -14.34900 -20.32900 1.000 67.26510 557 THR A O 1
ATOM 4291 N N . PRO A 1 558 ? -49.17900 -15.21000 -20.10200 1.000 67.75388 558 PRO A N 1
ATOM 4292 C CA . PRO A 1 558 ? -49.08500 -15.15300 -18.63900 1.000 66.37213 558 PRO A CA 1
ATOM 4293 C C . PRO A 1 558 ? -48.09300 -16.18100 -18.10500 1.000 64.25609 558 PRO A C 1
ATOM 4294 O O . PRO A 1 558 ? -47.77900 -17.19100 -18.74200 1.000 63.07963 558 PRO A O 1
ATOM 4298 N N . TYR A 1 559 ? -47.57700 -15.88300 -16.91800 1.000 63.18113 559 TYR A N 1
ATOM 4299 C CA . TYR A 1 559 ? -46.54300 -16.69500 -16.28400 1.000 60.92559 559 TYR A CA 1
ATOM 4300 C C . TYR A 1 559 ? -46.87000 -18.18200 -16.35000 1.000 61.03087 559 TYR A C 1
ATOM 4301 O O . TYR A 1 559 ? -48.00700 -18.59000 -16.10600 1.000 62.05994 559 TYR A O 1
ATOM 4310 N N . ASP A 1 560 ? -45.86400 -18.98500 -16.68300 1.000 56.25383 560 ASP A N 1
ATOM 4311 C CA . ASP A 1 560 ? -45.94900 -20.44900 -16.62000 1.000 57.02498 560 ASP A CA 1
ATOM 4312 C C . ASP A 1 560 ? -47.18400 -21.00200 -17.34300 1.000 58.56990 560 ASP A C 1
ATOM 4313 O O . ASP A 1 560 ? -47.70600 -22.05500 -16.97200 1.000 58.53306 560 ASP A O 1
ATOM 4318 N N . THR A 1 561 ? -47.65700 -20.31200 -18.38700 1.000 59.51976 561 THR A N 1
ATOM 4319 C CA . THR A 1 561 ? -48.89000 -20.67100 -19.09100 1.000 59.59346 561 THR A CA 1
ATOM 4320 C C . THR A 1 561 ? -48.57600 -21.33900 -20.42500 1.000 58.31962 561 THR A C 1
ATOM 4321 O O . THR A 1 561 ? -47.80200 -20.80700 -21.23200 1.000 56.43782 561 THR A O 1
ATOM 4325 N N . THR A 1 562 ? -49.22100 -22.48000 -20.66600 1.000 61.17538 562 THR A N 1
ATOM 4326 C CA . THR A 1 562 ? -48.96700 -23.26200 -21.86700 1.000 55.88527 562 THR A CA 1
ATOM 4327 C C . THR A 1 562 ? -49.57400 -22.60000 -23.09500 1.000 55.43785 562 THR A C 1
ATOM 4328 O O . THR A 1 562 ? -50.77300 -22.31600 -23.13900 1.000 55.16676 562 THR A O 1
ATOM 4332 N N . VAL A 1 563 ? -48.75200 -22.39100 -24.11300 1.000 56.63295 563 VAL A N 1
ATOM 4333 C CA . VAL A 1 563 ? -49.21200 -21.85700 -25.39000 1.000 55.26700 563 VAL A CA 1
ATOM 4334 C C . VAL A 1 563 ? -48.76300 -22.79800 -26.50600 1.000 52.50088 563 VAL A C 1
ATOM 4335 O O . VAL A 1 563 ? -47.64700 -23.32700 -26.46600 1.000 51.02439 563 VAL A O 1
ATOM 4339 N N . LEU A 1 564 ? -49.65300 -23.05300 -27.47700 1.000 53.38863 564 LEU A N 1
ATOM 4340 C CA . LEU A 1 564 ? -49.32800 -23.81700 -28.68800 1.000 54.25716 564 LEU A CA 1
ATOM 4341 C C . LEU A 1 564 ? -49.45400 -22.91000 -29.91600 1.000 55.11516 564 LEU A C 1
ATOM 4342 O O . LEU A 1 564 ? -49.90100 -21.76400 -29.77600 1.000 54.82039 564 LEU A O 1
ATOM 4347 N N . PRO A 1 565 ? -49.04700 -23.34800 -31.15300 1.000 58.08510 565 PRO A N 1
ATOM 4348 C CA . PRO A 1 565 ? -48.92200 -22.36500 -32.25000 1.000 57.16657 565 PRO A CA 1
ATOM 4349 C C . PRO A 1 565 ? -50.18300 -22.02000 -33.04300 1.000 57.80349 565 PRO A C 1
ATOM 4350 O O . PRO A 1 565 ? -51.30100 -22.35400 -32.63400 1.000 56.68493 565 PRO A O 1
ATOM 4354 N N . LYS A 1 566 ? -49.99900 -21.32100 -34.17300 1.000 62.44551 566 LYS A N 1
ATOM 4355 C CA . LYS A 1 566 ? -51.07600 -20.94200 -35.12200 1.000 63.96938 566 LYS A CA 1
ATOM 4356 C C . LYS A 1 566 ? -52.30700 -20.30100 -34.44900 1.000 66.40651 566 LYS A C 1
ATOM 4357 O O . LYS A 1 566 ? -53.02900 -19.48800 -35.05500 1.000 65.98541 566 LYS A O 1
ATOM 4363 N N . PRO B 1 4 ? -8.40600 0.11400 -63.63500 1.000 69.39897 4 PRO C N 1
ATOM 4364 C CA . PRO B 1 4 ? -7.05700 -0.16000 -64.12900 1.000 69.21737 4 PRO C CA 1
ATOM 4365 C C . PRO B 1 4 ? -6.27400 -1.18400 -63.29800 1.000 68.76995 4 PRO C C 1
ATOM 4366 O O . PRO B 1 4 ? -6.36200 -2.38800 -63.57800 1.000 70.30434 4 PRO C O 1
ATOM 4370 N N . ALA B 1 5 ? -5.51800 -0.71300 -62.30600 1.000 71.16853 5 ALA C N 1
ATOM 4371 C CA . ALA B 1 5 ? -4.61500 -1.59200 -61.57400 1.000 68.55243 5 ALA C CA 1
ATOM 4372 C C . ALA B 1 5 ? -5.38800 -2.67500 -60.82800 1.000 62.78595 5 ALA C C 1
ATOM 4373 O O . ALA B 1 5 ? -6.42500 -2.41000 -60.21300 1.000 66.04160 5 ALA C O 1
ATOM 4375 N N . LEU B 1 6 ? -4.88100 -3.90600 -60.88400 1.000 65.26650 6 LEU C N 1
ATOM 4376 C CA . LEU B 1 6 ? -5.47100 -4.97000 -60.08500 1.000 60.20010 6 LEU C CA 1
ATOM 4377 C C . LEU B 1 6 ? -5.40700 -4.61600 -58.60000 1.000 56.34701 6 LEU C C 1
ATOM 4378 O O . LEU B 1 6 ? -4.39500 -4.10800 -58.10400 1.000 57.11289 6 LEU C O 1
ATOM 4383 N N . ILE B 1 7 ? -6.50900 -4.86600 -57.88800 1.000 57.17444 7 ILE C N 1
ATOM 4384 C CA . ILE B 1 7 ? -6.56300 -4.42100 -56.49800 1.000 57.57975 7 ILE C CA 1
ATOM 4385 C C . ILE B 1 7 ? -5.42500 -5.04800 -55.70900 1.000 57.63502 7 ILE C C 1
ATOM 4386 O O . ILE B 1 7 ? -4.82800 -4.39700 -54.84500 1.000 58.34037 7 ILE C O 1
ATOM 4391 N N . SER B 1 8 ? -5.04500 -6.27800 -56.05600 1.000 56.78417 8 SER C N 1
ATOM 4392 C CA . SER B 1 8 ? -3.97700 -6.99800 -55.38000 1.000 56.83944 8 SER C CA 1
ATOM 4393 C C . SER B 1 8 ? -2.61000 -6.38200 -55.60700 1.000 58.74493 8 SER C C 1
ATOM 4394 O O . SER B 1 8 ? -1.63700 -6.86700 -55.01800 1.000 59.55555 8 SER C O 1
ATOM 4397 N N . ASP B 1 9 ? -2.50500 -5.34600 -56.43700 1.000 57.72290 9 ASP C N 1
ATOM 4398 C CA . ASP B 1 9 ? -1.24700 -4.63700 -56.61300 1.000 60.68641 9 ASP C CA 1
ATOM 4399 C C . ASP B 1 9 ? -1.11700 -3.42100 -55.71000 1.000 63.28936 9 ASP C C 1
ATOM 4400 O O . ASP B 1 9 ? 0.00700 -2.96000 -55.47400 1.000 65.32644 9 ASP C O 1
ATOM 4405 N N . THR B 1 10 ? -2.23200 -2.89600 -55.20700 1.000 61.47317 10 THR C N 1
ATOM 4406 C CA . THR B 1 10 ? -2.21400 -1.65400 -54.44600 1.000 61.70741 10 THR C CA 1
ATOM 4407 C C . THR B 1 10 ? -1.48700 -1.82800 -53.11600 1.000 62.12324 10 THR C C 1
ATOM 4408 O O . THR B 1 10 ? -1.45400 -2.91700 -52.53400 1.000 61.53370 10 THR C O 1
ATOM 4412 N N . ASP B 1 11 ? -0.88100 -0.73200 -52.64700 1.000 61.48380 11 ASP C N 1
ATOM 4413 C CA . ASP B 1 11 ? -0.23500 -0.73900 -51.33700 1.000 63.69196 11 ASP C CA 1
ATOM 4414 C C . ASP B 1 11 ? -1.21200 -1.16100 -50.24900 1.000 61.77594 11 ASP C C 1
ATOM 4415 O O . ASP B 1 11 ? -0.85200 -1.89800 -49.32400 1.000 60.50211 11 ASP C O 1
ATOM 4420 N N . GLN B 1 12 ? -2.45100 -0.68400 -50.34000 1.000 61.89494 12 GLN C N 1
ATOM 4421 C CA . GLN B 1 12 ? -3.46400 -1.05500 -49.36800 1.000 59.91838 12 GLN C CA 1
ATOM 4422 C C . GLN B 1 12 ? -3.62400 -2.56600 -49.31000 1.000 58.99196 12 GLN C C 1
ATOM 4423 O O . GLN B 1 12 ? -3.59200 -3.16800 -48.23200 1.000 59.76837 12 GLN C O 1
ATOM 4429 N N . TRP B 1 13 ? -3.77200 -3.20300 -50.46900 1.000 60.17650 13 TRP C N 1
ATOM 4430 C CA . TRP B 1 13 ? -3.91300 -4.65100 -50.49600 1.000 57.50776 13 TRP C CA 1
ATOM 4431 C C . TRP B 1 13 ? -2.73500 -5.33200 -49.81600 1.000 57.66567 13 TRP C C 1
ATOM 4432 O O . TRP B 1 13 ? -2.91100 -6.23900 -48.99800 1.000 59.16059 13 TRP C O 1
ATOM 4443 N N . LYS B 1 14 ? -1.52000 -4.91500 -50.15100 1.000 57.68282 14 LYS C N 1
ATOM 4444 C CA . LYS B 1 14 ? -0.35600 -5.49200 -49.49400 1.000 59.69096 14 LYS C CA 1
ATOM 4445 C C . LYS B 1 14 ? -0.29200 -5.09300 -48.02200 1.000 61.66225 14 LYS C C 1
ATOM 4446 O O . LYS B 1 14 ? 0.19600 -5.86800 -47.19000 1.000 62.18073 14 LYS C O 1
ATOM 4452 N N . ALA B 1 15 ? -0.78000 -3.89800 -47.68100 1.000 60.18297 15 ALA C N 1
ATOM 4453 C CA . ALA B 1 15 ? -0.77700 -3.48100 -46.28400 1.000 60.47511 15 ALA C CA 1
ATOM 4454 C C . ALA B 1 15 ? -1.61500 -4.43400 -45.43600 1.000 59.84609 15 ALA C C 1
ATOM 4455 O O . ALA B 1 15 ? -1.24300 -4.76200 -44.30600 1.000 59.40130 15 ALA C O 1
ATOM 4457 N N . LEU B 1 16 ? -2.71900 -4.94100 -45.99600 1.000 61.01892 16 LEU C N 1
ATOM 4458 C CA . LEU B 1 16 ? -3.54500 -5.9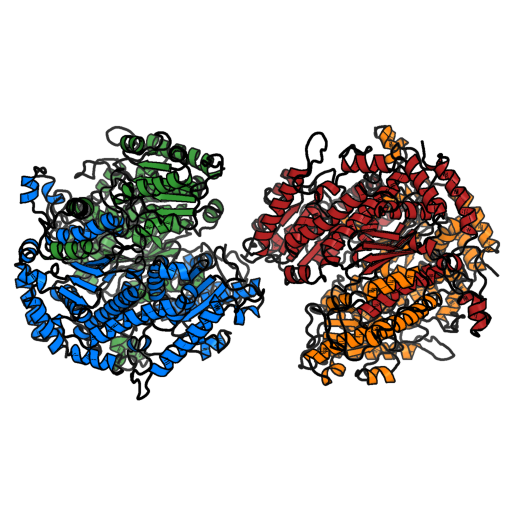1800 -45.29400 1.000 59.77140 16 LEU C CA 1
ATOM 4459 C C . LEU B 1 16 ? -2.85300 -7.27300 -45.19800 1.000 60.36095 16 LEU C C 1
ATOM 4460 O O . LEU B 1 16 ? -3.06700 -8.01600 -44.23200 1.000 57.71326 16 LEU C O 1
ATOM 4465 N N . GLN B 1 17 ? -2.01700 -7.60700 -46.18200 1.000 60.15008 17 GLN C N 1
ATOM 4466 C CA . GLN B 1 17 ? -1.32200 -8.88900 -46.15400 1.000 60.45011 17 GLN C CA 1
ATOM 4467 C C . GLN B 1 17 ? -0.25500 -8.91000 -45.07100 1.000 61.27390 17 GLN C C 1
ATOM 4468 O O . GLN B 1 17 ? -0.02700 -9.94500 -44.43900 1.000 60.26062 17 GLN C O 1
ATOM 4474 N N . ALA B 1 18 ? 0.41600 -7.78100 -44.84400 1.000 61.19333 18 ALA C N 1
ATOM 4475 C CA . ALA B 1 18 ? 1.28800 -7.67700 -43.67900 1.000 63.04355 18 ALA C CA 1
ATOM 4476 C C . ALA B 1 18 ? 0.49100 -7.76900 -42.39400 1.000 63.43834 18 ALA C C 1
ATOM 4477 O O . ALA B 1 18 ? 0.95900 -8.34000 -41.39900 1.000 64.87009 18 ALA C O 1
ATOM 4479 N N . HIS B 1 19 ? -0.71300 -7.20200 -42.38900 1.000 64.11374 19 HIS C N 1
ATOM 4480 C CA . HIS B 1 19 ? -1.51400 -7.19700 -41.17400 1.000 62.90306 19 HIS C CA 1
ATOM 4481 C C . HIS B 1 19 ? -1.88500 -8.60800 -40.73900 1.000 61.46868 19 HIS C C 1
ATOM 4482 O O . HIS B 1 19 ? -2.04600 -8.86100 -39.54000 1.000 61.92663 19 HIS C O 1
ATOM 4489 N N . VAL B 1 20 ? -1.99800 -9.53900 -41.69400 1.000 60.75881 20 VAL C N 1
ATOM 4490 C CA . VAL B 1 20 ? -2.41200 -10.90300 -41.38100 1.000 59.73500 20 VAL C CA 1
ATOM 4491 C C . VAL B 1 20 ? -1.47500 -11.53900 -40.36600 1.000 62.19319 20 VAL C C 1
ATOM 4492 O O . VAL B 1 20 ? -1.91700 -12.22900 -39.44200 1.000 61.18254 20 VAL C O 1
ATOM 4496 N N . GLY B 1 21 ? -0.17100 -11.32300 -40.51800 1.000 61.38299 21 GLY C N 1
ATOM 4497 C CA . GLY B 1 21 ? 0.77700 -11.90100 -39.58300 1.000 62.96213 21 GLY C CA 1
ATOM 4498 C C . GLY B 1 21 ? 0.58300 -11.39900 -38.16900 1.000 64.14648 21 GLY C C 1
ATOM 4499 O O . GLY B 1 21 ? 0.85400 -12.11900 -37.20500 1.000 66.31779 21 GLY C O 1
ATOM 4500 N N . ALA B 1 22 ? 0.09500 -10.16800 -38.02000 1.000 63.76561 22 ALA C N 1
ATOM 4501 C CA . ALA B 1 22 ? -0.15000 -9.63500 -36.68600 1.000 62.92340 22 ALA C CA 1
ATOM 4502 C C . ALA B 1 22 ? -1.38400 -10.26800 -36.06100 1.000 62.66284 22 ALA C C 1
ATOM 4503 O O . ALA B 1 22 ? -1.37800 -10.61900 -34.87500 1.000 63.31029 22 ALA C O 1
ATOM 4505 N N . ILE B 1 23 ? -2.45100 -10.42600 -36.84100 1.000 62.48546 23 ILE C N 1
ATOM 4506 C CA . ILE B 1 23 ? -3.65300 -11.07400 -36.32800 1.000 61.56956 23 ILE C CA 1
ATOM 4507 C C . ILE B 1 23 ? -3.36300 -12.52400 -35.97500 1.000 61.98276 23 ILE C C 1
ATOM 4508 O O . ILE B 1 23 ? -3.87200 -13.04700 -34.97400 1.000 63.53295 23 ILE C O 1
ATOM 4513 N N . HIS B 1 24 ? -2.51700 -13.18500 -36.76900 1.000 61.45962 24 HIS C N 1
ATOM 4514 C CA . HIS B 1 24 ? -2.12500 -14.56000 -36.47500 1.000 62.03074 24 HIS C CA 1
ATOM 4515 C C . HIS B 1 24 ? -1.52900 -14.69500 -35.07800 1.000 64.23364 24 HIS C C 1
ATOM 4516 O O . HIS B 1 24 ? -1.57500 -15.77900 -34.48600 1.000 66.30494 24 HIS C O 1
ATOM 4523 N N . LYS B 1 25 ? -0.97200 -13.61900 -34.52700 1.000 63.83841 25 LYS C N 1
ATOM 4524 C CA . LYS B 1 25 ? -0.40400 -13.71300 -33.19100 1.000 65.41755 25 LYS C CA 1
ATOM 4525 C C . LYS B 1 25 ? -1.45900 -13.60000 -32.10200 1.000 64.86222 25 LYS C C 1
ATOM 4526 O O . LYS B 1 25 ? -1.14000 -13.80900 -30.93200 1.000 63.97264 25 LYS C O 1
ATOM 4532 N N . THR B 1 26 ? -2.70700 -13.31800 -32.45600 1.000 62.50788 26 THR C N 1
ATOM 4533 C CA . THR B 1 26 ? -3.76200 -13.10400 -31.48100 1.000 61.94992 26 THR C CA 1
ATOM 4534 C C . THR B 1 26 ? -4.75300 -14.26500 -31.47300 1.000 60.88927 26 THR C C 1
ATOM 4535 O O . THR B 1 26 ? -4.83400 -15.05400 -32.42000 1.000 60.67871 26 THR C O 1
ATOM 4539 N N . HIS B 1 27 ? -5.50500 -14.36400 -30.36800 1.000 59.79629 27 HIS C N 1
ATOM 4540 C CA . HIS B 1 27 ? -6.50300 -15.40700 -30.16500 1.000 57.64603 27 HIS C CA 1
ATOM 4541 C C . HIS B 1 27 ? -7.80900 -14.77200 -29.73000 1.000 55.60368 27 HIS C C 1
ATOM 4542 O O . HIS B 1 27 ? -7.80600 -13.83300 -28.93400 1.000 56.52221 27 HIS C O 1
ATOM 4549 N N . LEU B 1 28 ? -8.93300 -15.28300 -30.23900 1.000 53.99924 28 LEU C N 1
ATOM 4550 C CA . LEU B 1 28 ? -10.21500 -14.69900 -29.84500 1.000 53.69394 28 LEU C CA 1
ATOM 4551 C C . LEU B 1 28 ? -10.54600 -14.91200 -28.35800 1.000 57.50229 28 LEU C C 1
ATOM 4552 O O . LEU B 1 28 ? -11.30300 -14.11500 -27.79200 1.000 56.47585 28 LEU C O 1
ATOM 4557 N N . ARG B 1 29 ? -10.00100 -15.95000 -27.70800 1.000 54.83400 29 ARG C N 1
ATOM 4558 C CA . ARG B 1 29 ? -10.26200 -16.13200 -26.27700 1.000 55.85780 29 ARG C CA 1
ATOM 4559 C C . ARG B 1 29 ? -9.85200 -14.90100 -25.48700 1.000 57.35272 29 ARG C C 1
ATOM 4560 O O . ARG B 1 29 ? -10.50200 -14.55800 -24.49400 1.000 56.30523 29 ARG C O 1
ATOM 4568 N N . ASP B 1 30 ? -8.79000 -14.22100 -25.92200 1.000 57.73957 30 ASP C N 1
ATOM 4569 C CA . ASP B 1 30 ? -8.31000 -13.02000 -25.25800 1.000 59.46873 30 ASP C CA 1
ATOM 4570 C C . ASP B 1 30 ? -9.01300 -11.77800 -25.78100 1.000 58.87392 30 ASP C C 1
ATOM 4571 O O . ASP B 1 30 ? -9.38900 -10.90200 -24.99600 1.000 61.13998 30 ASP C O 1
ATOM 4576 N N . LEU B 1 31 ? -9.22200 -11.70500 -27.09600 1.000 58.82961 31 LEU C N 1
ATOM 4577 C CA . LEU B 1 31 ? -9.80800 -10.51100 -27.69500 1.000 57.78738 31 LEU C CA 1
ATOM 4578 C C . LEU B 1 31 ? -11.22900 -10.27600 -27.21700 1.000 58.59274 31 LEU C C 1
ATOM 4579 O O . LEU B 1 31 ? -11.69500 -9.13000 -27.18600 1.000 60.80880 31 LEU C O 1
ATOM 4584 N N . MET B 1 32 ? -11.93800 -11.34000 -26.87300 1.000 59.55091 32 MET C N 1
ATOM 4585 C CA . MET B 1 32 ? -13.33300 -11.21400 -26.49900 1.000 58.63238 32 MET C CA 1
ATOM 4586 C C . MET B 1 32 ? -13.52000 -10.81000 -25.05400 1.000 61.85645 32 MET C C 1
ATOM 4587 O O . MET B 1 32 ? -14.65100 -10.87000 -24.56200 1.000 62.59075 32 MET C O 1
ATOM 4592 N N . THR B 1 33 ? -12.45600 -10.41500 -24.35200 1.000 60.07330 33 THR C N 1
ATOM 4593 C CA . THR B 1 33 ? -12.63700 -9.78600 -23.05100 1.000 62.17881 33 THR C CA 1
ATOM 4594 C C . THR B 1 33 ? -12.61100 -8.26800 -23.12600 1.000 62.94469 33 THR C C 1
ATOM 4595 O O . THR B 1 33 ? -13.07500 -7.60700 -22.18700 1.000 63.73952 33 THR C O 1
ATOM 4599 N N . ASP B 1 34 ? -12.12000 -7.71200 -24.22800 1.000 63.73874 34 ASP C N 1
ATOM 4600 C CA . ASP B 1 34 ? -11.98600 -6.26600 -24.39300 1.000 64.21775 34 ASP C CA 1
ATOM 4601 C C . ASP B 1 34 ? -13.35300 -5.64600 -24.65200 1.000 63.49134 34 ASP C C 1
ATOM 4602 O O . ASP B 1 34 ? -13.89000 -5.74500 -25.75800 1.000 61.85957 34 ASP C O 1
ATOM 4607 N N . ALA B 1 35 ? -13.90900 -4.97500 -23.63700 1.000 64.55413 35 ALA C N 1
ATOM 4608 C CA . ALA B 1 35 ? -15.19200 -4.29500 -23.80300 1.000 63.72509 35 ALA C CA 1
ATOM 4609 C C . ALA B 1 35 ? -15.14100 -3.28600 -24.94700 1.000 63.51453 35 ALA C C 1
ATOM 4610 O O . ALA B 1 35 ? -16.08100 -3.18500 -25.74400 1.000 63.02237 35 ALA C O 1
ATOM 4612 N N . ASP B 1 36 ? -14.04100 -2.54100 -25.06000 1.000 65.79201 36 ASP C N 1
ATOM 4613 C CA . ASP B 1 36 ? -14.00100 -1.46700 -26.04600 1.000 65.66567 36 ASP C CA 1
ATOM 4614 C C . ASP B 1 36 ? -13.85800 -2.01200 -27.46500 1.000 63.42330 36 ASP C C 1
ATOM 4615 O O . ASP B 1 36 ? -14.53700 -1.53700 -28.38400 1.000 63.24433 36 ASP C O 1
ATOM 4620 N N . ARG B 1 37 ? -12.98200 -2.99900 -27.66800 1.000 64.11118 37 ARG C N 1
ATOM 4621 C CA . ARG B 1 37 ? -12.88500 -3.63700 -28.97500 1.000 62.02935 37 ARG C CA 1
ATOM 4622 C C . ARG B 1 37 ? -14.24800 -4.16100 -29.41200 1.000 60.22651 37 ARG C C 1
ATOM 4623 O O . ARG B 1 37 ? -14.76400 -3.78900 -30.47200 1.000 59.71855 37 ARG C O 1
ATOM 4631 N N . CYS B 1 38 ? -14.87400 -4.97800 -28.56100 1.000 58.69227 38 CYS C N 1
ATOM 4632 C CA . CYS B 1 38 ? -16.11000 -5.65900 -28.92700 1.000 59.47131 38 CYS C CA 1
ATOM 4633 C C . CYS B 1 38 ? -17.27400 -4.69300 -29.09900 1.000 58.33696 38 CYS C C 1
ATOM 4634 O O . CYS B 1 38 ? -18.18000 -4.97100 -29.89200 1.000 56.79730 38 CYS C O 1
ATOM 4637 N N . LYS B 1 39 ? -17.29900 -3.58600 -28.34100 1.000 59.00712 39 LYS C N 1
ATOM 4638 C CA . LYS B 1 39 ? -18.32200 -2.56300 -28.55900 1.000 59.35716 39 LYS C CA 1
ATOM 4639 C C . LYS B 1 39 ? -18.08200 -1.83100 -29.87600 1.000 58.68866 39 LYS C C 1
ATOM 4640 O O . LYS B 1 39 ? -19.03400 -1.40100 -30.54100 1.000 57.24112 39 LYS C O 1
ATOM 4646 N N . ALA B 1 40 ? -16.81300 -1.67300 -30.26500 1.000 56.86488 40 ALA C N 1
ATOM 4647 C CA . ALA B 1 40 ? -16.50700 -1.00300 -31.52000 1.000 57.42810 40 ALA C CA 1
ATOM 4648 C C . ALA B 1 40 ? -16.99000 -1.83000 -32.70200 1.000 55.99898 40 ALA C C 1
ATOM 4649 O O . ALA B 1 40 ? -17.55500 -1.29700 -33.66300 1.000 55.68052 40 ALA C O 1
ATOM 4651 N N . MET B 1 41 ? -16.82300 -3.14000 -32.61700 1.000 55.59258 41 MET C N 1
ATOM 4652 C CA . MET B 1 41 ? -17.09600 -4.03000 -33.73800 1.000 53.55812 41 MET C CA 1
ATOM 4653 C C . MET B 1 41 ? -18.55000 -4.49500 -33.73000 1.000 52.55537 41 MET C C 1
ATOM 4654 O O . MET B 1 41 ? -18.84900 -5.68600 -33.68600 1.000 51.35523 41 MET C O 1
ATOM 4659 N N . THR B 1 42 ? -19.44400 -3.51000 -33.75100 1.000 50.67950 42 THR C N 1
ATOM 4660 C CA . THR B 1 42 ? -20.87800 -3.69500 -33.91100 1.000 49.93730 42 THR C CA 1
ATOM 4661 C C . THR B 1 42 ? -21.38500 -2.58200 -34.81300 1.000 50.06363 42 THR C C 1
ATOM 4662 O O . THR B 1 42 ? -20.69800 -1.58600 -35.05100 1.000 51.01375 42 THR C O 1
ATOM 4666 N N . ALA B 1 43 ? -22.61900 -2.74400 -35.27300 1.000 47.09002 43 ALA C N 1
ATOM 4667 C CA . ALA B 1 43 ? -23.31900 -1.72200 -36.03500 1.000 47.41111 43 ALA C CA 1
ATOM 4668 C C . ALA B 1 43 ? -24.79300 -2.06600 -35.95700 1.000 47.14002 43 ALA C C 1
ATOM 4669 O O . ALA B 1 43 ? -25.15700 -3.20100 -35.64500 1.000 46.28992 43 ALA C O 1
ATOM 4671 N N . GLU B 1 44 ? -25.64300 -1.09400 -36.26500 1.000 45.25160 44 GLU C N 1
ATOM 4672 C CA . GLU B 1 44 ? -27.04900 -1.26900 -35.92900 1.000 45.35951 44 GLU C CA 1
ATOM 4673 C C . GLU B 1 44 ? -27.89900 -0.31500 -36.75300 1.000 46.80179 44 GLU C C 1
ATOM 4674 O O . GLU B 1 44 ? -27.58500 0.87100 -36.84400 1.000 50.23115 44 GLU C O 1
ATOM 4680 N N . PHE B 1 45 ? -28.96500 -0.83100 -37.38300 1.000 48.71636 45 PHE C N 1
ATOM 4681 C CA . PHE B 1 45 ? -29.92300 0.00500 -38.15400 1.000 49.29801 45 PHE C CA 1
ATOM 4682 C C . PHE B 1 45 ? -31.32400 -0.52500 -37.88600 1.000 49.44540 45 PHE C C 1
ATOM 4683 O O . PHE B 1 45 ? -31.57000 -1.68400 -38.20700 1.000 50.32182 45 PHE C O 1
ATOM 4691 N N . GLU B 1 46 ? -32.19900 0.29900 -37.32600 1.000 50.56101 46 GLU C N 1
ATOM 4692 C CA . GLU B 1 46 ? -33.57100 -0.13000 -36.95200 1.000 52.08751 46 GLU C CA 1
ATOM 4693 C C . GLU B 1 46 ? -33.54200 -1.47200 -36.22100 1.000 51.61640 46 GLU C C 1
ATOM 4694 O O . GLU B 1 46 ? -32.75600 -1.61400 -35.27000 1.000 51.87696 46 GLU C O 1
ATOM 4700 N N . GLY B 1 47 ? -34.37700 -2.41100 -36.65300 1.000 51.68316 47 GLY C N 1
ATOM 4701 C CA . GLY B 1 47 ? -34.47300 -3.71800 -35.97900 1.000 50.83306 47 GLY C CA 1
ATOM 4702 C C . GLY B 1 47 ? -33.30400 -4.63800 -36.24600 1.000 46.47464 47 GLY C C 1
ATOM 4703 O O . GLY B 1 47 ? -33.36400 -5.77500 -35.80400 1.000 45.12975 47 GLY C O 1
ATOM 4704 N N . VAL B 1 48 ? -32.25800 -4.15500 -36.90700 1.000 48.37799 48 VAL C N 1
ATOM 4705 C CA . VAL B 1 48 ? -31.14000 -5.02500 -37.27000 1.000 48.08322 48 VAL C CA 1
ATOM 4706 C C . VAL B 1 48 ? -29.91800 -4.63700 -36.45000 1.000 47.52789 48 VAL C C 1
ATOM 4707 O O . VAL B 1 48 ? -29.37900 -3.53700 -36.61900 1.000 47.64896 48 VAL C O 1
ATOM 4711 N N . PHE B 1 49 ? -29.45200 -5.55700 -35.60700 1.000 45.68466 49 PHE C N 1
ATOM 4712 C CA . PHE B 1 49 ? -28.20900 -5.39300 -34.86100 1.000 46.25315 49 PHE C CA 1
ATOM 4713 C C . PHE B 1 49 ? -27.17800 -6.35400 -35.43900 1.000 45.41357 49 PHE C C 1
ATOM 4714 O O . PHE B 1 49 ? -27.49800 -7.50900 -35.73000 1.000 45.82415 49 PHE C O 1
ATOM 4722 N N . LEU B 1 50 ? -25.95800 -5.87000 -35.65900 1.000 48.03251 50 LEU C N 1
ATOM 4723 C CA . LEU B 1 50 ? -24.88700 -6.70200 -36.20200 1.000 46.96923 50 LEU C CA 1
ATOM 4724 C C . LEU B 1 50 ? -23.71600 -6.64400 -35.24100 1.000 47.70352 50 LEU C C 1
ATOM 4725 O O . LEU B 1 50 ? -23.19100 -5.56300 -34.96300 1.000 49.13791 50 LEU C O 1
ATOM 4730 N N . ASP B 1 51 ? -23.31800 -7.80400 -34.73700 1.000 46.35226 51 ASP C N 1
ATOM 4731 C CA . ASP B 1 51 ? -22.16500 -7.94900 -33.85800 1.000 47.17868 51 ASP C CA 1
ATOM 4732 C C . ASP B 1 51 ? -21.14100 -8.79300 -34.60400 1.000 47.53398 51 ASP C C 1
ATOM 4733 O O . ASP B 1 51 ? -21.40800 -9.95800 -34.92900 1.000 47.24710 51 ASP C O 1
ATOM 4738 N N . TYR B 1 52 ? -19.98000 -8.20300 -34.88800 1.000 48.08708 52 TYR C N 1
ATOM 4739 C CA . TYR B 1 52 ? -18.91400 -8.92900 -35.56500 1.000 46.35267 52 TYR C CA 1
ATOM 4740 C C . TYR B 1 52 ? -17.64200 -8.98200 -34.72900 1.000 47.90811 52 TYR C C 1
ATOM 4741 O O . TYR B 1 52 ? -16.55800 -9.21000 -35.26800 1.000 46.72376 52 TYR C O 1
ATOM 4750 N N . SER B 1 53 ? -17.76800 -8.82100 -33.40100 1.000 47.65931 53 SER C N 1
ATOM 4751 C CA . SER B 1 53 ? -16.63000 -8.93500 -32.49600 1.000 49.88589 53 SER C CA 1
ATOM 4752 C C . SER B 1 53 ? -15.92600 -10.28600 -32.57100 1.000 49.44636 53 SER C C 1
ATOM 4753 O O . SER B 1 53 ? -14.77300 -10.39500 -32.14500 1.000 49.77535 53 SER C O 1
ATOM 4756 N N . ARG B 1 54 ? -16.57800 -11.31400 -33.09500 1.000 47.40003 54 ARG C N 1
ATOM 4757 C CA . ARG B 1 54 ? -15.94700 -12.61500 -33.24500 1.000 47.37898 54 ARG C CA 1
ATOM 4758 C C . ARG B 1 54 ? -15.25800 -12.80600 -34.60800 1.000 48.92916 54 ARG C C 1
ATOM 4759 O O . ARG B 1 54 ? -14.97300 -13.94800 -34.99300 1.000 50.73727 54 ARG C O 1
ATOM 4767 N N . GLN B 1 55 ? -14.98300 -11.72900 -35.34100 1.000 51.06152 55 GLN C N 1
ATOM 4768 C CA . GLN B 1 55 ? -14.06500 -11.86800 -36.46700 1.000 49.22709 55 GLN C CA 1
ATOM 4769 C C . GLN B 1 55 ? -12.63700 -11.93000 -35.93500 1.000 49.99560 55 GLN C C 1
ATOM 4770 O O . GLN B 1 55 ? -12.35600 -11.48900 -34.82100 1.000 52.06953 55 GLN C O 1
ATOM 4776 N N . GLN B 1 56 ? -11.73400 -12.51300 -36.72200 1.000 49.65777 56 GLN C N 1
ATOM 4777 C CA . GLN B 1 56 ? -10.30800 -12.45500 -36.39700 1.000 52.02121 56 GLN C CA 1
ATOM 4778 C C . GLN B 1 56 ? -9.81600 -11.07300 -36.80600 1.000 53.37663 56 GLN C C 1
ATOM 4779 O O . GLN B 1 56 ? -9.26600 -10.86500 -37.88800 1.000 54.01882 56 GLN C O 1
ATOM 4785 N N . ALA B 1 57 ? -10.03300 -10.09900 -35.92400 1.000 55.32983 57 ALA C N 1
ATOM 4786 C CA . ALA B 1 57 ? -9.81400 -8.72200 -36.33700 1.000 54.91399 57 ALA C CA 1
ATOM 4787 C C . ALA B 1 57 ? -9.75800 -7.80100 -35.13000 1.000 57.03530 57 ALA C C 1
ATOM 4788 O O . ALA B 1 57 ? -10.43900 -8.02800 -34.12700 1.000 56.16151 57 ALA C O 1
ATOM 4790 N N . THR B 1 58 ? -8.93700 -6.75900 -35.24600 1.000 58.16505 58 THR C N 1
ATOM 4791 C CA . THR B 1 58 ? -8.95400 -5.60100 -34.36600 1.000 59.32308 58 THR C CA 1
ATOM 4792 C C . THR B 1 58 ? -9.53400 -4.41800 -35.11900 1.000 58.59931 58 THR C C 1
ATOM 4793 O O . THR B 1 58 ? -9.75800 -4.47700 -36.33500 1.000 57.20177 58 THR C O 1
ATOM 4797 N N . THR B 1 59 ? -9.77500 -3.33600 -34.37300 1.000 58.66446 59 THR C N 1
ATOM 4798 C CA . THR B 1 59 ? -10.20000 -2.09100 -34.99700 1.000 59.11452 59 THR C CA 1
ATOM 4799 C C . THR B 1 59 ? -9.19800 -1.63500 -36.04800 1.000 59.44614 59 THR C C 1
ATOM 4800 O O . THR B 1 59 ? -9.58200 -1.01900 -37.04900 1.000 59.05662 59 THR C O 1
ATOM 4804 N N . GLU B 1 60 ? -7.91400 -1.93900 -35.84600 1.000 59.07082 60 GLU C N 1
ATOM 4805 C CA . GLU B 1 60 ? -6.91400 -1.60700 -36.85100 1.000 60.20517 60 GLU C CA 1
ATOM 4806 C C . GLU B 1 60 ? -7.17200 -2.35900 -38.15200 1.000 59.49456 60 GLU C C 1
ATOM 4807 O O . GLU B 1 60 ? -7.05300 -1.78400 -39.24000 1.000 59.25242 60 GLU C O 1
ATOM 4813 N N . THR B 1 61 ? -7.51800 -3.64700 -38.06000 1.000 59.72055 61 THR C N 1
ATOM 4814 C CA . THR B 1 61 ? -7.89000 -4.40800 -39.24900 1.000 59.24154 61 THR C CA 1
ATOM 4815 C C . THR B 1 61 ? -8.97800 -3.68200 -40.01300 1.000 60.19166 61 THR C C 1
ATOM 4816 O O . THR B 1 61 ? -8.88700 -3.48100 -41.22800 1.000 59.91267 61 THR C O 1
ATOM 4820 N N . VAL B 1 62 ? -10.00600 -3.25200 -39.29100 1.000 59.49123 62 VAL C N 1
ATOM 4821 C CA . VAL B 1 62 ? -11.12600 -2.56600 -39.91100 1.000 58.76220 62 VAL C CA 1
ATOM 4822 C C . VAL B 1 62 ? -10.67300 -1.24700 -40.50700 1.000 59.77811 62 VAL C C 1
ATOM 4823 O O . VAL B 1 62 ? -11.09200 -0.87200 -41.60800 1.000 59.95708 62 VAL C O 1
ATOM 4827 N N . ASP B 1 63 ? -9.80600 -0.52700 -39.80000 1.000 59.04404 63 ASP C N 1
ATOM 4828 C CA . ASP B 1 63 ? -9.26400 0.70600 -40.35300 1.000 60.12048 63 ASP C CA 1
ATOM 4829 C C . ASP B 1 63 ? -8.47800 0.42300 -41.62800 1.000 60.89426 63 ASP C C 1
ATOM 4830 O O . ASP B 1 63 ? -8.64900 1.10800 -42.64300 1.000 63.21559 63 ASP C O 1
ATOM 4835 N N . LYS B 1 64 ? -7.62700 -0.60600 -41.60200 1.000 60.43584 64 LYS C N 1
ATOM 4836 C CA . LYS B 1 64 ? -6.87400 -0.96300 -42.79500 1.000 59.98315 64 LYS C CA 1
ATOM 4837 C C . LYS B 1 64 ? -7.79700 -1.40300 -43.92600 1.000 58.79880 64 LYS C C 1
ATOM 4838 O O . LYS B 1 64 ? -7.54000 -1.09200 -45.09400 1.000 59.28833 64 LYS C O 1
ATOM 4844 N N . LEU B 1 65 ? -8.88500 -2.10700 -43.59500 1.000 59.34168 65 LEU C N 1
ATOM 4845 C CA . LEU B 1 65 ? -9.87800 -2.49000 -44.59200 1.000 57.66780 65 LEU C CA 1
ATOM 4846 C C . LEU B 1 65 ? -10.59200 -1.29000 -45.19700 1.000 58.95743 65 LEU C C 1
ATOM 4847 O O . LEU B 1 65 ? -11.08500 -1.38000 -46.32300 1.000 58.55212 65 LEU C O 1
ATOM 4852 N N . PHE B 1 66 ? -10.67700 -0.18200 -44.47200 1.000 57.00982 66 PHE C N 1
ATOM 4853 C CA . PHE B 1 66 ? -11.36800 0.98500 -44.99300 1.000 57.29407 66 PHE C CA 1
ATOM 4854 C C . PHE B 1 66 ? -10.53700 1.69800 -46.04400 1.000 59.44959 66 PHE C C 1
ATOM 4855 O O . PHE B 1 66 ? -11.08400 2.22500 -47.01800 1.000 60.81817 66 PHE C O 1
ATOM 4863 N N . LYS B 1 67 ? -9.22200 1.76000 -45.84600 1.000 59.19343 67 LYS C N 1
ATOM 4864 C CA . LYS B 1 67 ? -8.38200 2.40600 -46.83900 1.000 60.81468 67 LYS C CA 1
ATOM 4865 C C . LYS B 1 67 ? -8.29300 1.56300 -48.10600 1.000 59.01183 67 LYS C C 1
ATOM 4866 O O . LYS B 1 67 ? -8.17700 2.11400 -49.20500 1.000 60.07512 67 LYS C O 1
ATOM 4872 N N . LEU B 1 68 ? -8.37800 0.23600 -47.98200 1.000 58.63404 68 LEU C N 1
ATOM 4873 C CA . LEU B 1 68 ? -8.56900 -0.59600 -49.16400 1.000 57.56549 68 LEU C CA 1
ATOM 4874 C C . LEU B 1 68 ? -9.84200 -0.19500 -49.90300 1.000 58.50771 68 LEU C C 1
ATOM 4875 O O . LEU B 1 68 ? -9.83200 -0.00600 -51.12500 1.000 60.15001 68 LEU C O 1
ATOM 4880 N N . ALA B 1 69 ? -10.94700 -0.03200 -49.16700 1.000 57.10633 69 ALA C N 1
ATOM 4881 C CA . ALA B 1 69 ? -12.21200 0.36800 -49.78000 1.000 57.26687 69 ALA C CA 1
ATOM 4882 C C . ALA B 1 69 ? -12.09600 1.70800 -50.50100 1.000 60.37514 69 ALA C C 1
ATOM 4883 O O . ALA B 1 69 ? -12.65100 1.87800 -51.59300 1.000 60.31198 69 ALA C O 1
ATOM 4885 N N . GLU B 1 70 ? -11.39400 2.67700 -49.90400 1.000 59.13213 70 GLU C N 1
ATOM 4886 C CA . GLU B 1 70 ? -11.13100 3.93100 -50.60600 1.000 61.26923 70 GLU C CA 1
ATOM 4887 C C . GLU B 1 70 ? -10.27400 3.69800 -51.84400 1.000 62.54833 70 GLU C C 1
ATOM 4888 O O . GLU B 1 70 ? -10.55500 4.24400 -52.91800 1.000 62.03248 70 GLU C O 1
ATOM 4894 N N . ALA B 1 71 ? -9.19200 2.91900 -51.70400 1.000 61.52571 71 ALA C N 1
ATOM 4895 C CA . ALA B 1 71 ? -8.30700 2.68600 -52.84100 1.000 61.69151 71 ALA C CA 1
ATOM 4896 C C . ALA B 1 71 ? -9.04400 1.99500 -53.98000 1.000 59.25701 71 ALA C C 1
ATOM 4897 O O . ALA B 1 71 ? -8.72100 2.21200 -55.14700 1.000 60.69139 71 ALA C O 1
ATOM 4899 N N . ALA B 1 72 ? -10.05500 1.19900 -53.66500 1.000 60.23795 72 ALA C N 1
ATOM 4900 C CA . ALA B 1 72 ? -10.86000 0.53100 -54.67200 1.000 59.94055 72 ALA C CA 1
ATOM 4901 C C . ALA B 1 72 ? -12.05500 1.35600 -55.10800 1.000 59.31942 72 ALA C C 1
ATOM 4902 O O . ALA B 1 72 ? -12.85500 0.87900 -55.91800 1.000 57.92452 72 ALA C O 1
ATOM 4904 N N . LYS B 1 73 ? -12.19900 2.56800 -54.58300 1.000 58.86154 73 LYS C N 1
ATOM 4905 C CA . LYS B 1 73 ? -13.27700 3.47500 -54.97400 1.000 59.60637 73 LYS C CA 1
ATOM 4906 C C . LYS B 1 73 ? -14.65800 2.86700 -54.70900 1.000 57.33241 73 LYS C C 1
ATOM 4907 O O . LYS B 1 73 ? -15.55600 2.92000 -55.55100 1.000 58.02460 73 LYS C O 1
ATOM 4913 N N . LEU B 1 74 ? -14.83000 2.29700 -53.51100 1.000 57.14979 74 LEU C N 1
ATOM 4914 C CA . LEU B 1 74 ? -16.07700 1.60800 -53.18700 1.000 56.01018 74 LEU C CA 1
ATOM 4915 C C . LEU B 1 74 ? -17.25900 2.56500 -53.13700 1.000 57.65512 74 LEU C C 1
ATOM 4916 O O . LEU B 1 74 ? -18.34400 2.23800 -53.63000 1.000 57.87620 74 LEU C O 1
ATOM 4921 N N . LYS B 1 75 ? -17.09100 3.73400 -52.50800 1.000 56.43979 75 LYS C N 1
ATOM 4922 C CA . LYS B 1 75 ? -18.19900 4.67800 -52.42200 1.000 56.82141 75 LYS C CA 1
ATOM 4923 C C . LYS B 1 75 ? -18.66800 5.10500 -53.81200 1.000 58.13210 75 LYS C C 1
ATOM 4924 O O . LYS B 1 75 ? -19.87000 5.10400 -54.10000 1.000 58.46898 75 LYS C O 1
ATOM 4930 N N . GLU B 1 76 ? -17.73100 5.46300 -54.69500 1.000 58.49785 76 GLU C N 1
ATOM 4931 C CA . GLU B 1 76 ? -18.11600 5.88400 -56.04000 1.000 59.65325 76 GLU C CA 1
ATOM 4932 C C . GLU B 1 76 ? -18.84300 4.77100 -56.78600 1.000 58.11886 76 GLU C C 1
ATOM 4933 O O . GLU B 1 76 ? -19.85400 5.01700 -57.45400 1.000 58.04253 76 GLU C O 1
ATOM 4939 N N . LYS B 1 77 ? -18.34700 3.53900 -56.68200 1.000 57.69844 77 LYS C N 1
ATOM 4940 C CA . LYS B 1 77 ? -19.00300 2.43100 -57.36200 1.000 56.16931 77 LYS C CA 1
ATOM 4941 C C . LYS B 1 77 ? -20.42800 2.23400 -56.86900 1.000 57.78266 77 LYS C C 1
ATOM 4942 O O . LYS B 1 77 ? -21.30200 1.83000 -57.64500 1.000 55.08497 77 LYS C O 1
ATOM 4948 N N . ILE B 1 78 ? -20.68400 2.52500 -55.58800 1.000 59.19475 78 ILE C N 1
ATOM 4949 C CA . ILE B 1 78 ? -22.02100 2.35400 -55.02800 1.000 57.55245 78 ILE C CA 1
ATOM 4950 C C . ILE B 1 78 ? -22.96600 3.42700 -55.55800 1.000 57.99197 78 ILE C C 1
ATOM 4951 O O . ILE B 1 78 ? -24.10400 3.14000 -55.95500 1.000 57.21030 78 ILE C O 1
ATOM 4956 N N . ASP B 1 79 ? -22.52000 4.68400 -55.54700 1.000 56.57665 79 ASP C N 1
ATOM 4957 C CA . ASP B 1 79 ? -23.34500 5.74700 -56.10500 1.000 58.67953 79 ASP C CA 1
ATOM 4958 C C . ASP B 1 79 ? -23.59900 5.51000 -57.59400 1.000 57.90575 79 ASP C C 1
ATOM 4959 O O . ASP B 1 79 ? -24.71900 5.70000 -58.07900 1.000 57.38990 79 ASP C O 1
ATOM 4964 N N . LYS B 1 80 ? -22.57900 5.05700 -58.32800 1.000 57.44069 80 LYS C N 1
ATOM 4965 C CA . LYS B 1 80 ? -22.76700 4.83200 -59.75800 1.000 57.35121 80 LYS C CA 1
ATOM 4966 C C . LYS B 1 80 ? -23.85800 3.79700 -60.00500 1.000 56.86957 80 LYS C C 1
ATOM 4967 O O . LYS B 1 80 ? -24.70100 3.97600 -60.89300 1.000 56.93011 80 LYS C O 1
ATOM 4973 N N . MET B 1 81 ? -23.87800 2.72300 -59.21000 1.000 55.41490 81 MET C N 1
ATOM 4974 C CA . MET B 1 81 ? -24.98600 1.77700 -59.25900 1.000 55.35963 81 MET C CA 1
ATOM 4975 C C . MET B 1 81 ? -26.31500 2.48600 -59.03300 1.000 56.18868 81 MET C C 1
ATOM 4976 O O . MET B 1 81 ? -27.23800 2.38900 -59.85200 1.000 55.20172 81 MET C O 1
ATOM 4981 N N . PHE B 1 82 ? -26.41800 3.21800 -57.91200 1.000 56.09057 82 PHE C N 1
ATOM 4982 C CA . PHE B 1 82 ? -27.67000 3.88000 -57.55600 1.000 56.13268 82 PHE C CA 1
ATOM 4983 C C . PHE B 1 82 ? -28.06700 4.92000 -58.59100 1.000 59.60941 82 PHE C C 1
ATOM 4984 O O . PHE B 1 82 ? -29.26100 5.16600 -58.79800 1.000 61.50437 82 PHE C O 1
ATOM 4992 N N . LYS B 1 83 ? -27.09400 5.52700 -59.26200 1.000 55.63098 83 LYS C N 1
ATOM 4993 C CA . LYS B 1 83 ? -27.41300 6.50900 -60.28500 1.000 58.25234 83 LYS C CA 1
ATOM 4994 C C . LYS B 1 83 ? -27.81500 5.87600 -61.61100 1.000 58.29182 83 LYS C C 1
ATOM 4995 O O . LYS B 1 83 ? -28.05900 6.60900 -62.57600 1.000 60.34470 83 LYS C O 1
ATOM 5001 N N . GLY B 1 84 ? -27.91200 4.55200 -61.68600 1.000 56.27232 84 GLY C N 1
ATOM 5002 C CA . GLY B 1 84 ? -28.34500 3.90400 -62.90800 1.000 56.32232 84 GLY C CA 1
ATOM 5003 C C . GLY B 1 84 ? -27.33100 3.89500 -64.02700 1.000 58.31204 84 GLY C C 1
ATOM 5004 O O . GLY B 1 84 ? -27.70100 3.63300 -65.17800 1.000 58.10412 84 GLY C O 1
ATOM 5005 N N . GLU B 1 85 ? -26.06900 4.17800 -63.73400 1.000 55.10651 85 GLU C N 1
ATOM 5006 C CA . GLU B 1 85 ? -25.02800 4.04300 -64.73400 1.000 55.02229 85 GLU C CA 1
ATOM 5007 C C . GLU B 1 85 ? -24.84400 2.58400 -65.10900 1.000 54.92228 85 GLU C C 1
ATOM 5008 O O . GLU B 1 85 ? -25.12100 1.67800 -64.32400 1.000 54.56697 85 GLU C O 1
ATOM 5014 N N . LYS B 1 86 ? -24.38300 2.35600 -66.33900 1.000 54.50017 86 LYS C N 1
ATOM 5015 C CA . LYS B 1 86 ? -24.25000 0.99400 -66.85000 1.000 54.76862 86 LYS C CA 1
ATOM 5016 C C . LYS B 1 86 ? -22.93200 0.38800 -66.35600 1.000 54.90021 86 LYS C C 1
ATOM 5017 O O . LYS B 1 86 ? -21.95500 0.23200 -67.09000 1.000 53.72639 86 LYS C O 1
ATOM 5023 N N . ILE B 1 87 ? -22.92700 0.03000 -65.06400 1.000 56.51134 87 ILE C N 1
ATOM 5024 C CA . ILE B 1 87 ? -21.73100 -0.54600 -64.45400 1.000 52.71352 87 ILE C CA 1
ATOM 5025 C C . ILE B 1 87 ? -21.55500 -2.02200 -64.80400 1.000 51.21597 87 ILE C C 1
ATOM 5026 O O . ILE B 1 87 ? -20.43400 -2.54600 -64.71000 1.000 52.26873 87 ILE C O 1
ATOM 5031 N N . ASN B 1 88 ? -22.62700 -2.71400 -65.19300 1.000 50.19298 88 ASN C N 1
ATOM 5032 C CA . ASN B 1 88 ? -22.50000 -4.05400 -65.76100 1.000 51.73790 88 ASN C CA 1
ATOM 5033 C C . ASN B 1 88 ? -21.97800 -3.85600 -67.18200 1.000 53.72235 88 ASN C C 1
ATOM 5034 O O . ASN B 1 88 ? -22.73200 -3.81600 -68.15700 1.000 54.33032 88 ASN C O 1
ATOM 5039 N N . THR B 1 89 ? -20.65100 -3.71500 -67.29200 1.000 52.56368 89 THR C N 1
ATOM 5040 C CA . THR B 1 89 ? -20.04000 -3.26700 -68.54000 1.000 54.06912 89 THR C CA 1
ATOM 5041 C C . THR B 1 89 ? -20.02100 -4.37000 -69.60400 1.000 53.41115 89 THR C C 1
ATOM 5042 O O . THR B 1 89 ? -20.18300 -4.07800 -70.79500 1.000 53.56117 89 THR C O 1
ATOM 5046 N N . THR B 1 90 ? -19.89100 -5.64500 -69.20800 1.000 53.78132 90 THR C N 1
ATOM 5047 C CA . THR B 1 90 ? -19.80400 -6.70100 -70.21700 1.000 53.36022 90 THR C CA 1
ATOM 5048 C C . THR B 1 90 ? -21.13200 -6.96600 -70.90700 1.000 54.18137 90 THR C C 1
ATOM 5049 O O . THR B 1 90 ? -21.13600 -7.52900 -72.00500 1.000 56.72641 90 THR C O 1
ATOM 5053 N N . GLU B 1 91 ? -22.25600 -6.61800 -70.28500 1.000 53.18258 91 GLU C N 1
ATOM 5054 C CA . GLU B 1 91 ? -23.54300 -6.66100 -70.96300 1.000 53.39313 91 GLU C CA 1
ATOM 5055 C C . GLU B 1 91 ? -24.05100 -5.27000 -71.31800 1.000 55.83816 91 GLU C C 1
ATOM 5056 O O . GLU B 1 91 ? -25.10600 -5.15000 -71.95700 1.000 56.05135 91 GLU C O 1
ATOM 5062 N N . ASN B 1 92 ? -23.31400 -4.22400 -70.94200 1.000 53.51502 92 ASN C N 1
ATOM 5063 C CA . ASN B 1 92 ? -23.71400 -2.83500 -71.12900 1.000 56.03375 92 ASN C CA 1
ATOM 5064 C C . ASN B 1 92 ? -25.12100 -2.57900 -70.58200 1.000 57.40496 92 ASN C C 1
ATOM 5065 O O . ASN B 1 92 ? -26.04000 -2.18100 -71.30000 1.000 60.16319 92 ASN C O 1
ATOM 5070 N N . ARG B 1 93 ? -25.28200 -2.81100 -69.27900 1.000 58.72768 93 ARG C N 1
ATOM 5071 C CA . ARG B 1 93 ? -26.57900 -2.68300 -68.63500 1.000 55.68521 93 ARG C CA 1
ATOM 5072 C C . ARG B 1 93 ? -26.45800 -1.84600 -67.37300 1.000 55.48782 93 ARG C C 1
ATOM 5073 O O . ARG B 1 93 ? -25.43500 -1.87700 -66.68500 1.000 55.20094 93 ARG C O 1
ATOM 5081 N N . SER B 1 94 ? -27.51700 -1.10000 -67.07500 1.000 55.59574 94 SER C N 1
ATOM 5082 C CA . SER B 1 94 ? -27.68100 -0.54800 -65.73800 1.000 53.26914 94 SER C CA 1
ATOM 5083 C C . SER B 1 94 ? -27.87700 -1.68800 -64.74100 1.000 52.77961 94 SER C C 1
ATOM 5084 O O . SER B 1 94 ? -28.23600 -2.81000 -65.11500 1.000 52.17954 94 SER C O 1
ATOM 5087 N N . VAL B 1 95 ? -27.64100 -1.39000 -63.45700 1.000 54.35066 95 VAL C N 1
ATOM 5088 C CA . VAL B 1 95 ? -27.80000 -2.35800 -62.36200 1.000 50.93973 95 VAL C CA 1
ATOM 5089 C C . VAL B 1 95 ? -28.69900 -1.69300 -61.31900 1.000 51.37925 95 VAL C C 1
ATOM 5090 O O . VAL B 1 95 ? -28.22900 -0.96000 -60.43900 1.000 52.71362 95 VAL C O 1
ATOM 5094 N N . LEU B 1 96 ? -30.00600 -1.93200 -61.41100 1.000 52.90557 96 LEU C N 1
ATOM 5095 C CA . LEU B 1 96 ? -30.95600 -1.16700 -60.61300 1.000 52.80819 96 LEU C CA 1
ATOM 5096 C C . LEU B 1 96 ? -32.03800 -2.05300 -59.99200 1.000 52.40288 96 LEU C C 1
ATOM 5097 O O . LEU B 1 96 ? -33.23600 -1.84200 -60.17200 1.000 53.08718 96 LEU C O 1
ATOM 5102 N N . HIS B 1 97 ? -31.63200 -3.05500 -59.21000 1.000 53.21306 97 HIS C N 1
ATOM 5103 C CA . HIS B 1 97 ? -32.63400 -3.70000 -58.36900 1.000 52.28137 97 HIS C CA 1
ATOM 5104 C C . HIS B 1 97 ? -33.19100 -2.72200 -57.34300 1.000 53.61574 97 HIS C C 1
ATOM 5105 O O . HIS B 1 97 ? -34.37700 -2.80100 -57.01600 1.000 49.94951 97 HIS C O 1
ATOM 5112 N N . VAL B 1 98 ? -32.38100 -1.75800 -56.87700 1.000 51.99852 98 VAL C N 1
ATOM 5113 C CA . VAL B 1 98 ? -32.86400 -0.80200 -55.87500 1.000 52.05905 98 VAL C CA 1
ATOM 5114 C C . VAL B 1 98 ? -34.04000 0.00300 -56.40900 1.000 53.11971 98 VAL C C 1
ATOM 5115 O O . VAL B 1 98 ? -34.91900 0.41100 -55.63900 1.000 52.91968 98 VAL C O 1
ATOM 5119 N N . ALA B 1 99 ? -34.08500 0.25100 -57.72300 1.000 52.46702 99 ALA C N 1
ATOM 5120 C CA . ALA B 1 99 ? -35.20000 1.01200 -58.26800 1.000 53.74349 99 ALA C CA 1
ATOM 5121 C C . ALA B 1 99 ? -36.51400 0.24700 -58.19900 1.000 54.70150 99 ALA C C 1
ATOM 5122 O O . ALA B 1 99 ? -37.57800 0.86400 -58.31100 1.000 56.08588 99 ALA C O 1
ATOM 5124 N N . LEU B 1 100 ? -36.46900 -1.07100 -57.99800 1.000 54.62957 100 LEU C N 1
ATOM 5125 C CA . LEU B 1 100 ? -37.70400 -1.84000 -57.87300 1.000 53.88211 100 LEU C CA 1
ATOM 5126 C C . LEU B 1 100 ? -38.44000 -1.53200 -56.57600 1.000 55.52967 100 LEU C C 1
ATOM 5127 O O . LEU B 1 100 ? -39.65300 -1.74200 -56.49200 1.000 57.16671 100 LEU C O 1
ATOM 5132 N N . ARG B 1 101 ? -37.72900 -1.07000 -55.55000 1.000 54.89905 101 ARG C N 1
ATOM 5133 C CA . ARG B 1 101 ? -38.35200 -0.75600 -54.26900 1.000 56.45977 101 ARG C CA 1
ATOM 5134 C C . ARG B 1 101 ? -38.20200 0.71600 -53.91400 1.000 57.21249 101 ARG C C 1
ATOM 5135 O O . ARG B 1 101 ? -38.39100 1.09000 -52.76000 1.000 57.30724 101 ARG C O 1
ATOM 5143 N N . ALA B 1 102 ? -37.85700 1.55400 -54.88100 1.000 57.40403 102 ALA C N 1
ATOM 5144 C CA . ALA B 1 102 ? -37.69400 2.97000 -54.62200 1.000 57.59353 102 ALA C CA 1
ATOM 5145 C C . ALA B 1 102 ? -39.06300 3.63800 -54.48000 1.000 58.94632 102 ALA C C 1
ATOM 5146 O O . ALA B 1 102 ? -40.07000 3.11800 -54.96700 1.000 59.26478 102 ALA C O 1
ATOM 5148 N N . PRO B 1 103 ? -39.13500 4.77400 -53.78600 1.000 60.68292 103 PRO C N 1
ATOM 5149 C CA . PRO B 1 103 ? -40.43700 5.40100 -53.54300 1.000 62.63316 103 PRO C CA 1
ATOM 5150 C C . PRO B 1 103 ? -40.98900 6.02700 -54.80700 1.000 64.28336 103 PRO C C 1
ATOM 5151 O O . PRO B 1 103 ? -40.25000 6.40900 -55.71900 1.000 63.90699 103 PRO C O 1
ATOM 5155 N N . ARG B 1 104 ? -42.31900 6.15100 -54.83900 1.000 60.26078 104 ARG C N 1
ATOM 5156 C CA . ARG B 1 104 ? -42.99900 6.58300 -56.06000 1.000 64.59025 104 ARG C CA 1
ATOM 5157 C C . ARG B 1 104 ? -42.47100 7.91200 -56.60800 1.000 68.31701 104 ARG C C 1
ATOM 5158 O O . ARG B 1 104 ? -42.61900 8.17600 -57.80600 1.000 68.64337 104 ARG C O 1
ATOM 5166 N N . ASP B 1 105 ? -41.82900 8.73400 -55.77800 1.000 64.80454 105 ASP C N 1
ATOM 5167 C CA . ASP B 1 105 ? -41.38300 10.05800 -56.19300 1.000 67.61014 105 ASP C CA 1
ATOM 5168 C C . ASP B 1 105 ? -39.94200 10.09200 -56.69200 1.000 66.08627 105 ASP C C 1
ATOM 5169 O O . ASP B 1 105 ? -39.49200 11.14100 -57.16800 1.000 67.62067 105 ASP C O 1
ATOM 5174 N N . ALA B 1 106 ? -39.21600 8.98000 -56.61300 1.000 66.81363 106 ALA C N 1
ATOM 5175 C CA . ALA B 1 106 ? -37.78600 8.99400 -56.87800 1.000 64.66337 106 ALA C CA 1
ATOM 5176 C C . ALA B 1 106 ? -37.50600 9.12500 -58.37300 1.000 64.60021 106 ALA C C 1
ATOM 5177 O O . ALA B 1 106 ? -38.33400 8.78600 -59.22300 1.000 64.16331 106 ALA C O 1
ATOM 5179 N N . VAL B 1 107 ? -36.31500 9.63100 -58.68500 1.000 63.30592 107 VAL C N 1
ATOM 5180 C CA . VAL B 1 107 ? -35.85800 9.82700 -60.06300 1.000 64.04549 107 VAL C CA 1
ATOM 5181 C C . VAL B 1 107 ? -34.56500 9.03900 -60.24000 1.000 62.72954 107 VAL C C 1
ATOM 5182 O O . VAL B 1 107 ? -33.51900 9.42000 -59.69700 1.000 62.25843 107 VAL C O 1
ATOM 5186 N N . ILE B 1 108 ? -34.63700 7.94000 -60.99300 1.000 64.87879 108 ILE C N 1
ATOM 5187 C CA . ILE B 1 108 ? -33.50300 7.05200 -61.24500 1.000 63.66549 108 ILE C CA 1
ATOM 5188 C C . ILE B 1 108 ? -33.46400 6.78700 -62.74600 1.000 64.60244 108 ILE C C 1
ATOM 5189 O O . ILE B 1 108 ? -34.30700 6.05200 -63.27800 1.000 64.13133 108 ILE C O 1
ATOM 5194 N N . ASN B 1 109 ? -32.48900 7.36900 -63.42700 1.000 63.39337 109 ASN C N 1
ATOM 5195 C CA . ASN B 1 109 ? -32.46600 7.31800 -64.87300 1.000 64.12504 109 ASN C CA 1
ATOM 5196 C C . ASN B 1 109 ? -31.63100 6.14300 -65.35500 1.000 63.88290 109 ASN C C 1
ATOM 5197 O O . ASN B 1 109 ? -30.54400 5.88300 -64.83000 1.000 63.94607 109 ASN C O 1
ATOM 5202 N N . SER B 1 110 ? -32.17900 5.41200 -66.33000 1.000 63.39492 110 SER C N 1
ATOM 5203 C CA . SER B 1 110 ? -31.43400 4.46900 -67.15400 1.000 61.61049 110 SER C CA 1
ATOM 5204 C C . SER B 1 110 ? -31.70700 4.79800 -68.61800 1.000 63.94498 110 SER C C 1
ATOM 5205 O O . SER B 1 110 ? -32.85600 5.03700 -69.00200 1.000 65.19250 110 SER C O 1
ATOM 5208 N N . ASP B 1 111 ? -30.65500 4.81500 -69.43400 1.000 59.20328 111 ASP C N 1
ATOM 5209 C CA . ASP B 1 111 ? -30.79900 5.13100 -70.85900 1.000 63.30114 111 ASP C CA 1
ATOM 5210 C C . ASP B 1 111 ? -31.57600 6.42400 -71.06900 1.000 63.94596 111 ASP C C 1
ATOM 5211 O O . ASP B 1 111 ? -32.37700 6.53800 -71.99700 1.000 65.75670 111 ASP C O 1
ATOM 5216 N N . GLY B 1 112 ? -31.38000 7.38900 -70.17300 1.000 63.73732 112 GLY C N 1
ATOM 5217 C CA . GLY B 1 112 ? -31.96100 8.70200 -70.32800 1.000 66.01654 112 GLY C CA 1
ATOM 5218 C C . GLY B 1 112 ? -33.37700 8.86300 -69.81800 1.000 66.44291 112 GLY C C 1
ATOM 5219 O O . GLY B 1 112 ? -33.89700 9.98700 -69.83400 1.000 68.45894 112 GLY C O 1
ATOM 5220 N N . VAL B 1 113 ? -34.02200 7.79600 -69.36900 1.000 66.93386 113 VAL C N 1
ATOM 5221 C CA . VAL B 1 113 ? -35.39700 7.87800 -68.90000 1.000 67.31811 113 VAL C CA 1
ATOM 5222 C C . VAL B 1 113 ? -35.44400 7.47700 -67.43300 1.000 65.62844 113 VAL C C 1
ATOM 5223 O O . VAL B 1 113 ? -34.68000 6.61900 -66.98200 1.000 63.68610 113 VAL C O 1
ATOM 5227 N N . ASN B 1 114 ? -36.34200 8.10600 -66.68300 1.000 68.26721 114 ASN C N 1
ATOM 5228 C CA . ASN B 1 114 ? -36.55900 7.72000 -65.29600 1.000 65.77481 114 ASN C CA 1
ATOM 5229 C C . ASN B 1 114 ? -37.35100 6.41800 -65.25400 1.000 64.90891 114 ASN C C 1
ATOM 5230 O O . ASN B 1 114 ? -38.46000 6.34300 -65.79600 1.000 66.99337 114 ASN C O 1
ATOM 5235 N N . VAL B 1 115 ? -36.79500 5.39400 -64.59800 1.000 64.97185 115 VAL C N 1
ATOM 5236 C CA . VAL B 1 115 ? -37.39100 4.06300 -64.66100 1.000 63.85856 115 VAL C CA 1
ATOM 5237 C C . VAL B 1 115 ? -38.40000 3.80800 -63.55700 1.000 62.81370 115 VAL C C 1
ATOM 5238 O O . VAL B 1 115 ? -39.13400 2.81400 -63.63100 1.000 61.57671 115 VAL C O 1
ATOM 5242 N N . VAL B 1 116 ? -38.46700 4.67100 -62.54200 1.000 63.23950 116 VAL C N 1
ATOM 5243 C CA . VAL B 1 116 ? -39.38900 4.43900 -61.42700 1.000 62.76576 116 VAL C CA 1
ATOM 5244 C C . VAL B 1 116 ? -40.85100 4.44200 -61.86100 1.000 63.96854 116 VAL C C 1
ATOM 5245 O O . VAL B 1 116 ? -41.58200 3.51300 -61.48300 1.000 63.11054 116 VAL C O 1
ATOM 5249 N N . PRO B 1 117 ? -41.34700 5.44200 -62.60900 1.000 62.22441 117 PRO C N 1
ATOM 5250 C CA . PRO B 1 117 ? -42.77800 5.44500 -62.95100 1.000 63.85092 117 PRO C CA 1
ATOM 5251 C C . PRO B 1 117 ? -43.23500 4.16700 -63.60800 1.000 64.51679 117 PRO C C 1
ATOM 5252 O O . PRO B 1 117 ? -44.37300 3.73200 -63.39300 1.000 64.81156 117 PRO C O 1
ATOM 5256 N N . GLU B 1 118 ? -42.37100 3.53700 -64.40000 1.000 65.19887 118 GLU C N 1
ATOM 5257 C CA . GLU B 1 118 ? -42.72000 2.24900 -64.97800 1.000 65.32257 118 GLU C CA 1
ATOM 5258 C C . GLU B 1 118 ? -42.57300 1.11600 -63.97100 1.000 61.87479 118 GLU C C 1
ATOM 5259 O O . GLU B 1 118 ? -43.31200 0.12900 -64.05600 1.000 60.57200 118 GLU C O 1
ATOM 5265 N N . VAL B 1 119 ? -41.63600 1.22600 -63.02300 1.000 65.56158 119 VAL C N 1
ATOM 5266 C CA . VAL B 1 119 ? -41.58100 0.25400 -61.93000 1.000 62.87705 119 VAL C CA 1
ATOM 5267 C C . VAL B 1 119 ? -42.89800 0.25300 -61.17500 1.000 61.51373 119 VAL C C 1
ATOM 5268 O O . VAL B 1 119 ? -43.48000 -0.80300 -60.90400 1.000 61.29528 119 VAL C O 1
ATOM 5272 N N . TRP B 1 120 ? -43.38700 1.44300 -60.82000 1.000 61.14442 120 TRP C N 1
ATOM 5273 C CA . TRP B 1 120 ? -44.67000 1.52700 -60.13400 1.000 62.32088 120 TRP C CA 1
ATOM 5274 C C . TRP B 1 120 ? -45.83500 1.19200 -61.05100 1.000 65.05542 120 TRP C C 1
ATOM 5275 O O . TRP B 1 120 ? -46.89600 0.79200 -60.56200 1.000 66.24503 120 TRP C O 1
ATOM 5286 N N . ALA B 1 121 ? -45.65900 1.33700 -62.36700 1.000 62.37630 121 ALA C N 1
ATOM 5287 C CA . ALA B 1 121 ? -46.70500 0.91300 -63.28800 1.000 63.16850 121 ALA C CA 1
ATOM 5288 C C . ALA B 1 121 ? -47.02400 -0.56100 -63.10700 1.000 60.98666 121 ALA C C 1
ATOM 5289 O O . ALA B 1 121 ? -48.19500 -0.95900 -63.11400 1.000 62.10784 121 ALA C O 1
ATOM 5291 N N . VAL B 1 122 ? -45.99400 -1.38500 -62.92900 1.000 61.14071 122 VAL C N 1
ATOM 5292 C CA . VAL B 1 122 ? -46.21700 -2.81400 -62.74600 1.000 61.77236 122 VAL C CA 1
ATOM 5293 C C . VAL B 1 122 ? -46.81500 -3.08800 -61.37000 1.000 62.12767 122 VAL C C 1
ATOM 5294 O O . VAL B 1 122 ? -47.76700 -3.86900 -61.23700 1.000 62.74353 122 VAL C O 1
ATOM 5298 N N . LYS B 1 123 ? -46.26100 -2.45700 -60.32900 1.000 63.77490 123 LYS C N 1
ATOM 5299 C CA . LYS B 1 123 ? -46.73200 -2.68900 -58.96500 1.000 62.78531 123 LYS C CA 1
ATOM 5300 C C . LYS B 1 123 ? -48.23300 -2.48300 -58.85700 1.000 62.74846 123 LYS C C 1
ATOM 5301 O O . LYS B 1 123 ? -48.95800 -3.33400 -58.32600 1.000 61.45620 123 LYS C O 1
ATOM 5307 N N . ASP B 1 124 ? -48.71800 -1.35600 -59.37600 1.000 62.30042 124 ASP C N 1
ATOM 5308 C CA . ASP B 1 124 ? -50.14500 -1.07900 -59.30400 1.000 62.96366 124 ASP C CA 1
ATOM 5309 C C . ASP B 1 124 ? -50.94600 -2.06600 -60.14500 1.000 64.32961 124 ASP C C 1
ATOM 5310 O O . ASP B 1 124 ? -52.01700 -2.52100 -59.72000 1.000 64.97179 124 ASP C O 1
ATOM 5315 N N . LYS B 1 125 ? -50.42900 -2.44000 -61.32600 1.000 63.16761 125 LYS C N 1
ATOM 5316 C CA . LYS B 1 125 ? -51.10900 -3.45300 -62.13100 1.000 63.88348 125 LYS C CA 1
ATOM 5317 C C . LYS B 1 125 ? -51.17000 -4.79000 -61.40000 1.000 62.17275 125 LYS C C 1
ATOM 5318 O O . LYS B 1 125 ? -52.18200 -5.49700 -61.47100 1.000 62.96495 125 LYS C O 1
ATOM 5324 N N . ILE B 1 126 ? -50.09800 -5.15500 -60.69600 1.000 64.70860 126 ILE C N 1
ATOM 5325 C CA . ILE B 1 126 ? -50.12800 -6.36300 -59.87300 1.000 62.74258 126 ILE C CA 1
ATOM 5326 C C . ILE B 1 126 ? -51.13900 -6.21500 -58.74300 1.000 62.60572 126 ILE C C 1
ATOM 5327 O O . ILE B 1 126 ? -51.88500 -7.15200 -58.43000 1.000 63.10052 126 ILE C O 1
ATOM 5332 N N . LYS B 1 127 ? -51.19000 -5.03000 -58.12600 1.000 62.17165 127 LYS C N 1
ATOM 5333 C CA . LYS B 1 127 ? -52.12300 -4.79400 -57.02300 1.000 63.93239 127 LYS C CA 1
ATOM 5334 C C . LYS B 1 127 ? -53.56400 -4.99600 -57.47900 1.000 65.83525 127 LYS C C 1
ATOM 5335 O O . LYS B 1 127 ? -54.32000 -5.77200 -56.87800 1.000 66.97486 127 LYS C O 1
ATOM 5341 N N . GLN B 1 128 ? -53.95300 -4.31400 -58.56000 1.000 64.30507 128 GLN C N 1
ATOM 5342 C CA . GLN B 1 128 ? -55.29200 -4.47800 -59.11800 1.000 66.38953 128 GLN C CA 1
ATOM 5343 C C . GLN B 1 128 ? -55.58500 -5.94300 -59.42800 1.000 67.02908 128 GLN C C 1
ATOM 5344 O O . GLN B 1 128 ? -56.61800 -6.48400 -59.01200 1.000 68.52137 128 GLN C O 1
ATOM 5350 N N . PHE B 1 129 ? -54.67600 -6.60700 -60.15600 1.000 66.92864 129 PHE C N 1
ATOM 5351 C CA . PHE B 1 129 ? -54.87200 -8.02300 -60.44000 1.000 65.37845 129 PHE C CA 1
ATOM 5352 C C . PHE B 1 129 ? -54.96300 -8.82900 -59.14700 1.000 65.83377 129 PHE C C 1
ATOM 5353 O O . PHE B 1 129 ? -55.84100 -9.68900 -59.00700 1.000 67.21025 129 PHE C O 1
ATOM 5361 N N . SER B 1 130 ? -54.08200 -8.54700 -58.18000 1.000 65.49624 130 SER C N 1
ATOM 5362 C CA . SER B 1 130 ? -54.09100 -9.30700 -56.93000 1.000 63.91710 130 SER C CA 1
ATOM 5363 C C . SER B 1 130 ? -55.43300 -9.19100 -56.22100 1.000 65.49887 130 SER C C 1
ATOM 5364 O O . SER B 1 130 ? -55.94400 -10.18100 -55.68400 1.000 66.43846 130 SER C O 1
ATOM 5367 N N . GLU B 1 131 ? -56.02400 -7.99100 -56.20900 1.000 64.18916 131 GLU C N 1
ATOM 5368 C CA . GLU B 1 131 ? -57.32200 -7.83800 -55.55600 1.000 66.04465 131 GLU C CA 1
ATOM 5369 C C . GLU B 1 131 ? -58.41400 -8.52800 -56.35400 1.000 66.73947 131 GLU C C 1
ATOM 5370 O O . GLU B 1 131 ? -59.27900 -9.19600 -55.77900 1.000 67.75012 131 GLU C O 1
ATOM 5376 N N . THR B 1 132 ? -58.37800 -8.39900 -57.68400 1.000 66.57760 132 THR C N 1
ATOM 5377 C CA . THR B 1 132 ? -59.33000 -9.12100 -58.52300 1.000 67.69352 132 THR C CA 1
ATOM 5378 C C . THR B 1 132 ? -59.15300 -10.62700 -58.37100 1.000 67.39612 132 THR C C 1
ATOM 5379 O O . THR B 1 132 ? -60.13400 -11.38100 -58.36500 1.000 67.91460 132 THR C O 1
ATOM 5383 N N . PHE B 1 133 ? -57.90900 -11.08300 -58.21600 1.000 68.45222 133 PHE C N 1
ATOM 5384 C CA . PHE B 1 133 ? -57.66000 -12.51100 -58.04200 1.000 67.38630 133 PHE C CA 1
ATOM 5385 C C . PHE B 1 133 ? -58.14800 -12.99100 -56.68500 1.000 66.89677 133 PHE C C 1
ATOM 5386 O O . PHE B 1 133 ? -58.96900 -13.91200 -56.59500 1.000 66.95467 133 PHE C O 1
ATOM 5394 N N . ARG B 1 134 ? -57.62800 -12.39500 -55.61600 1.000 66.79602 134 ARG C N 1
ATOM 5395 C CA . ARG B 1 134 ? -57.92400 -12.90500 -54.25200 1.000 64.18254 134 ARG C CA 1
ATOM 5396 C C . ARG B 1 134 ? -59.40800 -12.78600 -53.89200 1.000 64.31940 134 ARG C C 1
ATOM 5397 O O . ARG B 1 134 ? -59.86400 -13.54600 -53.02900 1.000 63.90356 134 ARG C O 1
ATOM 5405 N N . SER B 1 135 ? -60.13500 -11.88400 -54.54300 1.000 64.68877 135 SER C N 1
ATOM 5406 C CA . SER B 1 135 ? -61.53700 -11.67400 -54.20500 1.000 66.80481 135 SER C CA 1
ATOM 5407 C C . SER B 1 135 ? -62.47700 -12.59300 -54.97300 1.000 68.34184 135 SER C C 1
ATOM 5408 O O . SER B 1 135 ? -63.69500 -12.43300 -54.87300 1.000 70.04994 135 SER C O 1
ATOM 5411 N N . GLY B 1 136 ? -61.94800 -13.55400 -55.72700 1.000 67.80268 136 GLY C N 1
ATOM 5412 C CA . GLY B 1 136 ? -62.77400 -14.50900 -56.42700 1.000 69.00282 136 GLY C CA 1
ATOM 5413 C C . GLY B 1 136 ? -63.39100 -14.02600 -57.72000 1.000 70.74777 136 GLY C C 1
ATOM 5414 O O . GLY B 1 136 ? -64.00900 -14.83300 -58.42400 1.000 69.92398 136 GLY C O 1
ATOM 5415 N N . SER B 1 137 ? -63.25000 -12.74500 -58.07300 1.000 68.74679 137 SER C N 1
ATOM 5416 C CA . SER B 1 137 ? -63.80600 -12.28700 -59.34400 1.000 71.79452 137 SER C CA 1
ATOM 5417 C C . SER B 1 137 ? -62.99700 -12.75700 -60.55300 1.000 71.16287 137 SER C C 1
ATOM 5418 O O . SER B 1 137 ? -63.45400 -12.58100 -61.68800 1.000 71.84979 137 SER C O 1
ATOM 5421 N N . TRP B 1 138 ? -61.81900 -13.34100 -60.34800 1.000 73.45662 138 TRP C N 1
ATOM 5422 C CA . TRP B 1 138 ? -61.05500 -13.96200 -61.42600 1.000 71.21161 138 TRP C CA 1
ATOM 5423 C C . TRP B 1 138 ? -61.34700 -15.45700 -61.36900 1.000 71.21161 138 TRP C C 1
ATOM 5424 O O . TRP B 1 138 ? -60.91200 -16.14900 -60.44000 1.000 70.88263 138 TRP C O 1
ATOM 5435 N N . VAL B 1 139 ? -62.09200 -15.95000 -62.35300 1.000 73.19988 139 VAL C N 1
ATOM 5436 C CA . VAL B 1 139 ? -62.68200 -17.27700 -62.27400 1.000 72.89458 139 VAL C CA 1
ATOM 5437 C C . VAL B 1 139 ? -62.05000 -18.19700 -63.30400 1.000 71.57337 139 VAL C C 1
ATOM 5438 O O . VAL B 1 139 ? -61.40100 -17.76200 -64.26100 1.000 71.99973 139 VAL C O 1
ATOM 5442 N N . GLY B 1 140 ? -62.25800 -19.49400 -63.09700 1.000 74.64375 140 GLY C N 1
ATOM 5443 C CA . GLY B 1 140 ? -61.73200 -20.51400 -63.97400 1.000 73.05409 140 GLY C CA 1
ATOM 5444 C C . GLY B 1 140 ? -62.62100 -20.74700 -65.18100 1.000 76.02813 140 GLY C C 1
ATOM 5445 O O . GLY B 1 140 ? -63.48000 -19.93600 -65.53800 1.000 78.25208 140 GLY C O 1
ATOM 5446 N N . ALA B 1 141 ? -62.38700 -21.89300 -65.83500 1.000 72.68402 141 ALA C N 1
ATOM 5447 C CA . ALA B 1 141 ? -63.20100 -22.28100 -66.98300 1.000 75.57648 141 ALA C CA 1
ATOM 5448 C C . ALA B 1 141 ? -64.47800 -22.98900 -66.54300 1.000 76.89505 141 ALA C C 1
ATOM 5449 O O . ALA B 1 141 ? -65.54400 -22.75100 -67.11500 1.000 79.41641 141 ALA C O 1
ATOM 5451 N N . THR B 1 142 ? -64.40000 -23.85400 -65.53400 1.000 75.30869 142 THR C N 1
ATOM 5452 C CA . THR B 1 142 ? -65.60900 -24.34900 -64.89000 1.000 76.02456 142 THR C CA 1
ATOM 5453 C C . THR B 1 142 ? -66.19300 -23.33600 -63.88500 1.000 78.05376 142 THR C C 1
ATOM 5454 O O . THR B 1 142 ? -67.02300 -23.71400 -63.04200 1.000 79.53551 142 THR C O 1
ATOM 5458 N N . GLY B 1 143 ? -65.77300 -22.06800 -63.96300 1.000 75.12543 143 GLY C N 1
ATOM 5459 C CA . GLY B 1 143 ? -66.34300 -20.99800 -63.16700 1.000 77.21516 143 GLY C CA 1
ATOM 5460 C C . GLY B 1 143 ? -65.82000 -20.86900 -61.75200 1.000 76.14135 143 GLY C C 1
ATOM 5461 O O . GLY B 1 143 ? -66.09600 -19.85200 -61.10000 1.000 77.20463 143 GLY C O 1
ATOM 5462 N N . LYS B 1 144 ? -65.07900 -21.85400 -61.24700 1.000 75.69051 144 LYS C N 1
ATOM 5463 C CA . LYS B 1 144 ? -64.60000 -21.75800 -59.88100 1.000 74.61670 144 LYS C CA 1
ATOM 5464 C C . LYS B 1 144 ? -63.53100 -20.67000 -59.75300 1.000 73.49288 144 LYS C C 1
ATOM 5465 O O . LYS B 1 144 ? -62.85700 -20.32900 -60.72600 1.000 73.21916 144 LYS C O 1
ATOM 5471 N N . PRO B 1 145 ? -63.38900 -20.07800 -58.56800 1.000 74.00311 145 PRO C N 1
ATOM 5472 C CA . PRO B 1 145 ? -62.30000 -19.12100 -58.35100 1.000 72.71085 145 PRO C CA 1
ATOM 5473 C C . PRO B 1 145 ? -60.99900 -19.85400 -58.06200 1.000 70.93959 145 PRO C C 1
ATOM 5474 O O . PRO B 1 145 ? -60.97900 -20.89300 -57.39300 1.000 71.42649 145 PRO C O 1
ATOM 5478 N N . LEU B 1 146 ? -59.90100 -19.29700 -58.56500 1.000 70.13354 146 LEU C N 1
ATOM 5479 C CA . LEU B 1 146 ? -58.59500 -19.92000 -58.40100 1.000 68.09645 146 LEU C CA 1
ATOM 5480 C C . LEU B 1 146 ? -58.03500 -19.65300 -57.00500 1.000 66.26728 146 LEU C C 1
ATOM 5481 O O . LEU B 1 146 ? -58.08000 -18.52200 -56.50900 1.000 66.92262 146 LEU C O 1
ATOM 5486 N N . THR B 1 147 ? -57.50100 -20.69400 -56.37400 1.000 67.40291 147 THR C N 1
ATOM 5487 C CA . THR B 1 147 ? -56.88600 -20.55700 -55.06100 1.000 64.76048 147 THR C CA 1
ATOM 5488 C C . THR B 1 147 ? -55.46400 -21.08500 -55.00300 1.000 62.36283 147 THR C C 1
ATOM 5489 O O . THR B 1 147 ? -54.79900 -20.90300 -53.97800 1.000 59.75725 147 THR C O 1
ATOM 5493 N N . ASN B 1 148 ? -54.98100 -21.71700 -56.06700 1.000 60.69274 148 ASN C N 1
ATOM 5494 C CA . ASN B 1 148 ? -53.68100 -22.36300 -56.08200 1.000 58.68460 148 ASN C CA 1
ATOM 5495 C C . ASN B 1 148 ? -52.85700 -21.79600 -57.22500 1.000 58.20560 148 ASN C C 1
ATOM 5496 O O . ASN B 1 148 ? -53.33700 -21.70700 -58.36000 1.000 60.94540 148 ASN C O 1
ATOM 5501 N N . VAL B 1 149 ? -51.63100 -21.38800 -56.91900 1.000 57.52255 149 VAL C N 1
ATOM 5502 C CA . VAL B 1 149 ? -50.75300 -20.74200 -57.88500 1.000 57.15935 149 VAL C CA 1
ATOM 5503 C C . VAL B 1 149 ? -49.49600 -21.58600 -58.03600 1.000 56.74614 149 VAL C C 1
ATOM 5504 O O . VAL B 1 149 ? -48.86500 -21.94500 -57.03500 1.000 55.43283 149 VAL C O 1
ATOM 5508 N N . VAL B 1 150 ? -49.15100 -21.91500 -59.28300 1.000 56.22384 150 VAL C N 1
ATOM 5509 C CA . VAL B 1 150 ? -47.86600 -22.51600 -59.63100 1.000 53.36297 150 VAL C CA 1
ATOM 5510 C C . VAL B 1 150 ? -47.04200 -21.45600 -60.33500 1.000 53.80513 150 VAL C C 1
ATOM 5511 O O . VAL B 1 150 ? -47.41500 -20.98600 -61.41900 1.000 55.71588 150 VAL C O 1
ATOM 5515 N N . SER B 1 151 ? -45.93000 -21.07100 -59.72000 1.000 52.54948 151 SER C N 1
ATOM 5516 C CA . SER B 1 151 ? -44.95500 -20.20000 -60.36500 1.000 52.75740 151 SER C CA 1
ATOM 5517 C C . SER B 1 151 ? -43.91200 -21.06800 -61.05900 1.000 51.58094 151 SER C C 1
ATOM 5518 O O . SER B 1 151 ? -43.25600 -21.88900 -60.41300 1.000 49.21223 151 SER C O 1
ATOM 5521 N N . VAL B 1 152 ? -43.78100 -20.91400 -62.37500 1.000 51.78792 152 VAL C N 1
ATOM 5522 C CA . VAL B 1 152 ? -42.82500 -21.69500 -63.15400 1.000 50.23773 152 VAL C CA 1
ATOM 5523 C C . VAL B 1 152 ? -41.63600 -20.80700 -63.48300 1.000 48.20854 152 VAL C C 1
ATOM 5524 O O . VAL B 1 152 ? -41.78900 -19.75100 -64.11500 1.000 50.08508 152 VAL C O 1
ATOM 5528 N N . GLY B 1 153 ? -40.45500 -21.23400 -63.06600 1.000 46.74229 153 GLY C N 1
ATOM 5529 C CA . GLY B 1 153 ? -39.26500 -20.43600 -63.28500 1.000 47.17392 153 GLY C CA 1
ATOM 5530 C C . GLY B 1 153 ? -38.10500 -21.11700 -62.59800 1.000 46.14485 153 GLY C C 1
ATOM 5531 O O . GLY B 1 153 ? -38.27900 -22.07700 -61.84300 1.000 44.02881 153 GLY C O 1
ATOM 5532 N N . ILE B 1 154 ? -36.89800 -20.64500 -62.91200 1.000 46.96443 154 ILE C N 1
ATOM 5533 C CA . ILE B 1 154 ? -35.67900 -21.26000 -62.41400 1.000 45.58005 154 ILE C CA 1
ATOM 5534 C C . ILE B 1 154 ? -34.70600 -20.15800 -62.02700 1.000 45.73796 154 ILE C C 1
ATOM 5535 O O . ILE B 1 154 ? -34.84600 -19.00300 -62.43300 1.000 50.70172 154 ILE C O 1
ATOM 5540 N N . GLY B 1 155 ? -33.68000 -20.54200 -61.27500 1.000 42.86774 155 GLY C N 1
ATOM 5541 C CA . GLY B 1 155 ? -32.63300 -19.58300 -60.96000 1.000 43.15725 155 GLY C CA 1
ATOM 5542 C C . GLY B 1 155 ? -33.21200 -18.42000 -60.18200 1.000 46.26552 155 GLY C C 1
ATOM 5543 O O . GLY B 1 155 ? -34.08300 -18.59800 -59.32400 1.000 49.38695 155 GLY C O 1
ATOM 5544 N N . GLY B 1 156 ? -32.76300 -17.20900 -60.51900 1.000 46.12950 156 GLY C N 1
ATOM 5545 C CA . GLY B 1 156 ? -33.28700 -15.99700 -59.90900 1.000 47.02961 156 GLY C CA 1
ATOM 5546 C C . GLY B 1 156 ? -34.77200 -15.77800 -60.13100 1.000 49.09301 156 GLY C C 1
ATOM 5547 O O . GLY B 1 156 ? -35.33700 -14.86300 -59.52200 1.000 49.48780 156 GLY C O 1
ATOM 5548 N N . SER B 1 157 ? -35.40500 -16.56400 -61.00400 1.000 46.09237 157 SER C N 1
ATOM 5549 C CA . SER B 1 157 ? -36.85500 -16.58300 -61.14100 1.000 45.68443 157 SER C CA 1
ATOM 5550 C C . SER B 1 157 ? -37.52900 -17.51000 -60.13600 1.000 46.89773 157 SER C C 1
ATOM 5551 O O . SER B 1 157 ? -38.75600 -17.63600 -60.16700 1.000 48.70848 157 SER C O 1
ATOM 5554 N N . PHE B 1 158 ? -36.76600 -18.12500 -59.22500 1.000 47.73019 158 PHE C N 1
ATOM 5555 C CA . PHE B 1 158 ? -37.25400 -19.19000 -58.35700 1.000 46.91694 158 PHE C CA 1
ATOM 5556 C C . PHE B 1 158 ? -36.75300 -19.01000 -56.92100 1.000 45.03776 158 PHE C C 1
ATOM 5557 O O . PHE B 1 158 ? -37.55200 -18.78800 -56.01100 1.000 46.40372 158 PHE C O 1
ATOM 5565 N N . LEU B 1 159 ? -35.42900 -19.02900 -56.72800 1.000 45.52737 159 LEU C N 1
ATOM 5566 C CA . LEU B 1 159 ? -34.85000 -19.12700 -55.38900 1.000 45.62739 159 LEU C CA 1
ATOM 5567 C C . LEU B 1 159 ? -35.18900 -17.92100 -54.52400 1.000 46.93017 159 LEU C C 1
ATOM 5568 O O . LEU B 1 159 ? -35.38700 -18.05500 -53.30900 1.000 46.44064 159 LEU C O 1
ATOM 5573 N N . GLY B 1 160 ? -35.21700 -16.73400 -55.11800 1.000 46.01486 160 GLY C N 1
ATOM 5574 C CA . GLY B 1 160 ? -35.53800 -15.53500 -54.38500 1.000 44.48309 160 GLY C CA 1
ATOM 5575 C C . GLY B 1 160 ? -36.96600 -15.55900 -53.87000 1.000 47.83086 160 GLY C C 1
ATOM 5576 O O . GLY B 1 160 ? -37.22700 -15.37300 -52.67800 1.000 47.37291 160 GLY C O 1
ATOM 5577 N N . PRO B 1 161 ? -37.92900 -15.76400 -54.77800 1.000 46.85566 161 PRO C N 1
ATOM 5578 C CA . PRO B 1 161 ? -39.32100 -15.90000 -54.32700 1.000 47.68734 161 PRO C CA 1
ATOM 5579 C C . PRO B 1 161 ? -39.54900 -17.04000 -53.35100 1.000 48.00317 161 PRO C C 1
ATOM 5580 O O . PRO B 1 161 ? -40.30300 -16.86200 -52.38800 1.000 48.44006 161 PRO C O 1
ATOM 5584 N N . LEU B 1 162 ? -38.93900 -18.20800 -53.57600 1.000 49.57701 162 LEU C N 1
ATOM 5585 C CA . LEU B 1 162 ? -39.09700 -19.31100 -52.63600 1.000 46.61349 162 LEU C CA 1
ATOM 5586 C C . LEU B 1 162 ? -38.66100 -18.89400 -51.24400 1.000 46.91879 162 LEU C C 1
ATOM 5587 O O . LEU B 1 162 ? -39.34600 -19.18200 -50.26000 1.000 45.99763 162 LEU C O 1
ATOM 5592 N N . PHE B 1 163 ? -37.52500 -18.20900 -51.15600 1.000 45.36203 163 PHE C N 1
ATOM 5593 C CA . PHE B 1 163 ? -37.00300 -17.75100 -49.87700 1.000 46.09633 163 PHE C CA 1
ATOM 5594 C C . PHE B 1 163 ? -38.01800 -16.89200 -49.13700 1.000 45.61206 163 PHE C C 1
ATOM 5595 O O . PHE B 1 163 ? -38.30000 -17.12000 -47.95500 1.000 46.58060 163 PHE C O 1
ATOM 5603 N N . VAL B 1 164 ? -38.58500 -15.89800 -49.81700 1.000 46.09564 164 VAL C N 1
ATOM 5604 C CA . VAL B 1 164 ? -39.49500 -14.98800 -49.13300 1.000 47.08523 164 VAL C CA 1
ATOM 5605 C C . VAL B 1 164 ? -40.79600 -15.69900 -48.76100 1.000 48.05640 164 VAL C C 1
ATOM 5606 O O . VAL B 1 164 ? -41.38300 -15.44400 -47.70200 1.000 49.13021 164 VAL C O 1
ATOM 5610 N N . HIS B 1 165 ? -41.26600 -16.59700 -49.62500 1.000 48.35538 165 HIS C N 1
ATOM 5611 C CA . HIS B 1 165 ? -42.47600 -17.36500 -49.34300 1.000 49.45814 165 HIS C CA 1
ATOM 5612 C C . HIS B 1 165 ? -42.28700 -18.26500 -48.12800 1.000 46.84730 165 HIS C C 1
ATOM 5613 O O . HIS B 1 165 ? -43.21900 -18.45500 -47.34000 1.000 46.53411 165 HIS C O 1
ATOM 5620 N N . THR B 1 166 ? -41.09900 -18.85300 -47.97600 1.000 47.55610 166 THR C N 1
ATOM 5621 C CA . THR B 1 166 ? -40.85000 -19.72000 -46.83200 1.000 48.26934 166 THR C CA 1
ATOM 5622 C C . THR B 1 166 ? -40.68300 -18.91600 -45.56600 1.000 48.24302 166 THR C C 1
ATOM 5623 O O . THR B 1 166 ? -40.95100 -19.42100 -44.47200 1.000 50.05114 166 THR C O 1
ATOM 5627 N N . ALA B 1 167 ? -40.23200 -17.67100 -45.69500 1.000 46.70726 167 ALA C N 1
ATOM 5628 C CA . ALA B 1 167 ? -40.08500 -16.81100 -44.53200 1.000 46.55461 167 ALA C CA 1
ATOM 5629 C C . ALA B 1 167 ? -41.41700 -16.21800 -44.08700 1.000 46.73094 167 ALA C C 1
ATOM 5630 O O . ALA B 1 167 ? -41.62400 -16.00800 -42.88900 1.000 47.78896 167 ALA C O 1
ATOM 5632 N N . LEU B 1 168 ? -42.32500 -15.94800 -45.02400 1.000 45.21262 168 LEU C N 1
ATOM 5633 C CA . LEU B 1 168 ? -43.63300 -15.41300 -44.68200 1.000 46.63648 168 LEU C CA 1
ATOM 5634 C C . LEU B 1 168 ? -44.62500 -16.48800 -44.27500 1.000 47.69450 168 LEU C C 1
ATOM 5635 O O . LEU B 1 168 ? -45.66000 -16.15700 -43.68600 1.000 49.55262 168 LEU C O 1
ATOM 5640 N N . GLN B 1 169 ? -44.34600 -17.75300 -44.59800 1.000 48.88137 169 GLN C N 1
ATOM 5641 C CA . GLN B 1 169 ? -45.30500 -18.82800 -44.35100 1.000 48.86032 169 GLN C CA 1
ATOM 5642 C C . GLN B 1 169 ? -45.77400 -18.86600 -42.90200 1.000 49.08403 169 GLN C C 1
ATOM 5643 O O . GLN B 1 169 ? -46.95300 -19.11500 -42.62500 1.000 49.44460 169 GLN C O 1
ATOM 5649 N N . THR B 1 170 ? -44.86700 -18.65300 -41.95900 1.000 47.76404 170 THR C N 1
ATOM 5650 C CA . THR B 1 170 ? -45.20600 -18.82800 -40.55500 1.000 47.82984 170 THR C CA 1
ATOM 5651 C C . THR B 1 170 ? -45.23500 -17.51900 -39.77300 1.000 47.70351 170 THR C C 1
ATOM 5652 O O . THR B 1 170 ? -45.25700 -17.55900 -38.53700 1.000 49.07209 170 THR C O 1
ATOM 5656 N N . ASP B 1 171 ? -45.24100 -16.37600 -40.45500 1.000 48.06177 171 ASP C N 1
ATOM 5657 C CA . ASP B 1 171 ? -45.44200 -15.08800 -39.80000 1.000 49.35403 171 ASP C CA 1
ATOM 5658 C C . ASP B 1 171 ? -46.93700 -14.87200 -39.61800 1.000 50.57260 171 ASP C C 1
ATOM 5659 O O . ASP B 1 171 ? -47.69800 -15.05600 -40.57700 1.000 50.29888 171 ASP C O 1
ATOM 5664 N N . PRO B 1 172 ? -47.40700 -14.55600 -38.39700 1.000 48.89764 172 PRO C N 1
ATOM 5665 C CA . PRO B 1 172 ? -48.86000 -14.57700 -38.15300 1.000 50.06883 172 PRO C CA 1
ATOM 5666 C C . PRO B 1 172 ? -49.64600 -13.68900 -39.10200 1.000 52.45859 172 PRO C C 1
ATOM 5667 O O . PRO B 1 172 ? -50.65100 -14.13900 -39.66100 1.000 53.50871 172 PRO C O 1
ATOM 5671 N N . GLU B 1 173 ? -49.22400 -12.43900 -39.29600 1.000 52.76371 173 GLU C N 1
ATOM 5672 C CA . GLU B 1 173 ? -49.98200 -11.54400 -40.16500 1.000 54.71132 173 GLU C CA 1
ATOM 5673 C C . GLU B 1 173 ? -50.10100 -12.12000 -41.57000 1.000 53.29009 173 GLU C C 1
ATOM 5674 O O . GLU B 1 173 ? -51.21200 -12.31000 -42.07700 1.000 53.09796 173 GLU C O 1
ATOM 5680 N N . ALA B 1 174 ? -48.96600 -12.45500 -42.19500 1.000 53.01591 174 ALA C N 1
ATOM 5681 C CA . ALA B 1 174 ? -48.98300 -12.96200 -43.56800 1.000 52.17371 174 ALA C CA 1
ATOM 5682 C C . ALA B 1 174 ? -49.74300 -14.27900 -43.66800 1.000 52.92643 174 ALA C C 1
ATOM 5683 O O . ALA B 1 174 ? -50.62700 -14.43500 -44.51800 1.000 53.80022 174 ALA C O 1
ATOM 5685 N N . ALA B 1 175 ? -49.41300 -15.23500 -42.79200 1.000 52.92071 175 ALA C N 1
ATOM 5686 C CA . ALA B 1 175 ? -50.11900 -16.51000 -42.72600 1.000 52.14693 175 ALA C CA 1
ATOM 5687 C C . ALA B 1 175 ? -51.63400 -16.32600 -42.74700 1.000 53.69712 175 ALA C C 1
ATOM 5688 O O . ALA B 1 175 ? -52.35200 -17.05600 -43.44200 1.000 56.54220 175 ALA C O 1
ATOM 5690 N N . GLU B 1 176 ? -52.13700 -15.35000 -41.98200 1.000 54.83771 176 GLU C N 1
ATOM 5691 C CA . GLU B 1 176 ? -53.56600 -15.05800 -42.01400 1.000 57.52225 176 GLU C CA 1
ATOM 5692 C C . GLU B 1 176 ? -54.00300 -14.64500 -43.41200 1.000 58.41446 176 GLU C C 1
ATOM 5693 O O . GLU B 1 176 ? -54.97900 -15.18100 -43.95200 1.000 58.84083 176 GLU C O 1
ATOM 5699 N N . SER B 1 177 ? -53.28400 -13.69500 -44.02200 1.000 56.38106 177 SER C N 1
ATOM 5700 C CA . SER B 1 177 ? -53.68500 -13.21600 -45.33600 1.000 56.83901 177 SER C CA 1
ATOM 5701 C C . SER B 1 177 ? -53.62500 -14.31800 -46.39200 1.000 56.25999 177 SER C C 1
ATOM 5702 O O . SER B 1 177 ? -54.25800 -14.18500 -47.44500 1.000 57.53120 177 SER C O 1
ATOM 5705 N N . ALA B 1 178 ? -52.90200 -15.41300 -46.13300 1.000 56.74786 178 ALA C N 1
ATOM 5706 C CA . ALA B 1 178 ? -52.70800 -16.46300 -47.13000 1.000 57.31635 178 ALA C CA 1
ATOM 5707 C C . ALA B 1 178 ? -53.51000 -17.70900 -46.78300 1.000 57.74535 178 ALA C C 1
ATOM 5708 O O . ALA B 1 178 ? -53.17000 -18.82300 -47.19800 1.000 56.95841 178 ALA C O 1
ATOM 5710 N N . LYS B 1 179 ? -54.58600 -17.51500 -46.02800 1.000 58.13130 179 LYS C N 1
ATOM 5711 C CA . LYS B 1 179 ? -55.39700 -18.61600 -45.52800 1.000 59.03930 179 LYS C CA 1
ATOM 5712 C C . LYS B 1 179 ? -56.04300 -19.37700 -46.68400 1.000 59.44725 179 LYS C C 1
ATOM 5713 O O . LYS B 1 179 ? -56.64700 -18.77800 -47.57700 1.000 61.59751 179 LYS C O 1
ATOM 5719 N N . GLY B 1 180 ? -55.89300 -20.70300 -46.67300 1.000 59.16101 180 GLY C N 1
ATOM 5720 C CA . GLY B 1 180 ? -56.48600 -21.57200 -47.67600 1.000 59.87952 180 GLY C CA 1
ATOM 5721 C C . GLY B 1 180 ? -55.88200 -21.50300 -49.06300 1.000 60.77962 180 GLY C C 1
ATOM 5722 O O . GLY B 1 180 ? -56.41000 -22.14000 -49.98000 1.000 62.39034 180 GLY C O 1
ATOM 5723 N N . ARG B 1 181 ? -54.79900 -20.74600 -49.25000 1.000 59.39939 181 ARG C N 1
ATOM 5724 C CA . ARG B 1 181 ? -54.14800 -20.57100 -50.54100 1.000 57.35704 181 ARG C CA 1
ATOM 5725 C C . ARG B 1 181 ? -52.80900 -21.29600 -50.55600 1.000 57.03331 181 ARG C C 1
ATOM 5726 O O . ARG B 1 181 ? -52.10700 -21.33500 -49.54300 1.000 55.95950 181 ARG C O 1
ATOM 5734 N N . GLN B 1 182 ? -52.44600 -21.85000 -51.71800 1.000 57.44781 182 GLN C N 1
ATOM 5735 C CA . GLN B 1 182 ? -51.15200 -22.49500 -51.90300 1.000 56.28188 182 GLN C CA 1
ATOM 5736 C C . GLN B 1 182 ? -50.30000 -21.70000 -52.87900 1.000 57.03197 182 GLN C C 1
ATOM 5737 O O . GLN B 1 182 ? -50.81600 -21.06900 -53.80800 1.000 58.41635 182 GLN C O 1
ATOM 5743 N N . LEU B 1 183 ? -48.98600 -21.72100 -52.65100 1.000 55.62630 183 LEU C N 1
ATOM 5744 C CA . LEU B 1 183 ? -48.01800 -21.20700 -53.61700 1.000 55.42365 183 LEU C CA 1
ATOM 5745 C C . LEU B 1 183 ? -46.90700 -22.23500 -53.79200 1.000 53.76292 183 LEU C C 1
ATOM 5746 O O . LEU B 1 183 ? -46.07000 -22.40900 -52.89900 1.000 53.14969 183 LEU C O 1
ATOM 5751 N N . ARG B 1 184 ? -46.91300 -22.91300 -54.94300 1.000 53.70291 184 ARG C N 1
ATOM 5752 C CA . ARG B 1 184 ? -45.93500 -23.92800 -55.30500 1.000 52.18168 184 ARG C CA 1
ATOM 5753 C C . ARG B 1 184 ? -45.00200 -23.41300 -56.40000 1.000 51.05523 184 ARG C C 1
ATOM 5754 O O . ARG B 1 184 ? -45.35900 -22.52500 -57.18100 1.000 53.15548 184 ARG C O 1
ATOM 5762 N N . PHE B 1 185 ? -43.80000 -23.98700 -56.45700 1.000 48.45942 185 PHE C N 1
ATOM 5763 C CA . PHE B 1 185 ? -42.77900 -23.58000 -57.41700 1.000 49.97276 185 PHE C CA 1
ATOM 5764 C C . PHE B 1 185 ? -42.37300 -24.77700 -58.26600 1.000 49.20424 185 PHE C C 1
ATOM 5765 O O . PHE B 1 185 ? -41.85800 -25.77300 -57.74600 1.000 49.21740 185 PHE C O 1
ATOM 5773 N N . LEU B 1 186 ? -42.64500 -24.68600 -59.56200 1.000 48.63275 186 LEU C N 1
ATOM 5774 C CA . LEU B 1 186 ? -42.12500 -25.62800 -60.55400 1.000 47.43261 186 LEU C CA 1
ATOM 5775 C C . LEU B 1 186 ? -40.82800 -25.04700 -61.09800 1.000 47.35102 186 LEU C C 1
ATOM 5776 O O . LEU B 1 186 ? -40.84300 -24.02600 -61.79300 1.000 49.69867 186 LEU C O 1
ATOM 5781 N N . ALA B 1 187 ? -39.70100 -25.66100 -60.74200 1.000 46.80910 187 ALA C N 1
ATOM 5782 C CA . ALA B 1 187 ? -38.40300 -25.17500 -61.19900 1.000 46.31168 187 ALA C CA 1
ATOM 5783 C C . ALA B 1 187 ? -37.70600 -26.19800 -62.08500 1.000 47.49340 187 ALA C C 1
ATOM 5784 O O . ALA B 1 187 ? -37.44700 -25.91800 -63.26000 1.000 49.44363 187 ALA C O 1
ATOM 5786 N N . ASN B 1 188 ? -37.43000 -27.38500 -61.56000 1.000 46.98888 188 ASN C N 1
ATOM 5787 C CA . ASN B 1 188 ? -36.65600 -28.37300 -62.28400 1.000 45.42290 188 ASN C CA 1
ATOM 5788 C C . ASN B 1 188 ? -37.35900 -28.78900 -63.58000 1.000 45.13076 188 ASN C C 1
ATOM 5789 O O . ASN B 1 188 ? -38.59200 -28.77700 -63.69100 1.000 45.40711 188 ASN C O 1
ATOM 5794 N N . VAL B 1 189 ? -36.55000 -29.16300 -64.57400 1.000 43.80264 189 VAL C N 1
ATOM 5795 C CA . VAL B 1 189 ? -37.10200 -29.77600 -65.77100 1.000 45.19755 189 VAL C CA 1
ATOM 5796 C C . VAL B 1 189 ? -37.36500 -31.25700 -65.55900 1.000 44.90541 189 VAL C C 1
ATOM 5797 O O . VAL B 1 189 ? -38.19300 -31.84200 -66.27600 1.000 45.36072 189 VAL C O 1
ATOM 5801 N N . ASP B 1 190 ? -36.68000 -31.87800 -64.59500 1.000 45.40892 190 ASP C N 1
ATOM 5802 C CA . ASP B 1 190 ? -36.95600 -33.24600 -64.17900 1.000 45.18521 190 ASP C CA 1
ATOM 5803 C C . ASP B 1 190 ? -38.46100 -33.40100 -64.08700 1.000 46.22744 190 ASP C C 1
ATOM 5804 O O . ASP B 1 190 ? -39.10700 -32.68700 -63.30700 1.000 46.54327 190 ASP C O 1
ATOM 5809 N N . PRO B 1 191 ? -39.06200 -34.27000 -64.89500 1.000 44.82770 191 PRO C N 1
ATOM 5810 C CA . PRO B 1 191 ? -40.52400 -34.37900 -64.87100 1.000 47.19114 191 PRO C CA 1
ATOM 5811 C C . PRO B 1 191 ? -41.07600 -34.77800 -63.51300 1.000 48.27285 191 PRO C C 1
ATOM 5812 O O . PRO B 1 191 ? -42.27200 -34.59400 -63.28000 1.000 47.77542 191 PRO C O 1
ATOM 5816 N N . VAL B 1 192 ? -40.24900 -35.31500 -62.61400 1.000 48.39358 192 VAL C N 1
ATOM 5817 C CA . VAL B 1 192 ? -40.69300 -35.55800 -61.23700 1.000 48.24093 192 VAL C CA 1
ATOM 5818 C C . VAL B 1 192 ? -41.17500 -34.25900 -60.58800 1.000 46.86971 192 VAL C C 1
ATOM 5819 O O . VAL B 1 192 ? -42.23800 -34.22100 -59.96100 1.000 48.24356 192 VAL C O 1
ATOM 5823 N N . ASP B 1 193 ? -40.39600 -33.17700 -60.71800 1.000 46.06059 193 ASP C N 1
ATOM 5824 C CA . ASP B 1 193 ? -40.82300 -31.87500 -60.19700 1.000 46.22640 193 ASP C CA 1
ATOM 5825 C C . ASP B 1 193 ? -42.18400 -31.46600 -60.75300 1.000 49.82420 193 ASP C C 1
ATOM 5826 O O . ASP B 1 193 ? -43.01300 -30.89500 -60.03100 1.000 53.13776 193 ASP C O 1
ATOM 5831 N N . VAL B 1 194 ? -42.42700 -31.75800 -62.04100 1.000 48.09020 194 VAL C N 1
ATOM 5832 C CA . VAL B 1 194 ? -43.71600 -31.47100 -62.66800 1.000 48.87187 194 VAL C CA 1
ATOM 5833 C C . VAL B 1 194 ? -44.82900 -32.23300 -61.96300 1.000 49.74829 194 VAL C C 1
ATOM 5834 O O . VAL B 1 194 ? -45.84600 -31.64900 -61.56600 1.000 52.85130 194 VAL C O 1
ATOM 5838 N N . ALA B 1 195 ? -44.64300 -33.54500 -61.76900 1.000 50.35457 195 ALA C N 1
ATOM 5839 C CA . ALA B 1 195 ? -45.60000 -34.32300 -60.98300 1.000 51.18362 195 ALA C CA 1
ATOM 5840 C C . ALA B 1 195 ? -45.84200 -33.69300 -59.61300 1.000 53.51021 195 ALA C C 1
ATOM 5841 O O . ALA B 1 195 ? -46.99200 -33.55300 -59.18400 1.000 54.63929 195 ALA C O 1
ATOM 5843 N N . ARG B 1 196 ? -44.76800 -33.30300 -58.91800 1.000 52.90277 196 ARG C N 1
ATOM 5844 C CA . ARG B 1 196 ? -44.88400 -32.70000 -57.58600 1.000 51.37100 196 ARG C CA 1
ATOM 5845 C C . ARG B 1 196 ? -45.80200 -31.49000 -57.60800 1.000 52.24479 196 ARG C C 1
ATOM 5846 O O . ARG B 1 196 ? -46.77500 -31.41100 -56.85500 1.000 53.91604 196 ARG C O 1
ATOM 5854 N N . SER B 1 197 ? -45.50100 -30.52700 -58.47700 1.000 51.21551 197 SER C N 1
ATOM 5855 C CA . SER B 1 197 ? -46.19600 -29.25700 -58.41500 1.000 51.76821 197 SER C CA 1
ATOM 5856 C C . SER B 1 197 ? -47.67700 -29.36600 -58.76100 1.000 52.48408 197 SER C C 1
ATOM 5857 O O . SER B 1 197 ? -48.44200 -28.46800 -58.39000 1.000 53.17890 197 SER C O 1
ATOM 5860 N N . ILE B 1 198 ? -48.10800 -30.42000 -59.46200 1.000 52.54618 198 ILE C N 1
ATOM 5861 C CA . ILE B 1 198 ? -49.52500 -30.58000 -59.78000 1.000 54.38062 198 ILE C CA 1
ATOM 5862 C C . ILE B 1 198 ? -50.22900 -31.58300 -58.87700 1.000 55.45180 198 ILE C C 1
ATOM 5863 O O . ILE B 1 198 ? -51.43200 -31.81400 -59.05700 1.000 56.20978 198 ILE C O 1
ATOM 5868 N N . LYS B 1 199 ? -49.52300 -32.20900 -57.93700 1.000 54.10410 199 LYS C N 1
ATOM 5869 C CA . LYS B 1 199 ? -50.15500 -33.22300 -57.10400 1.000 58.20459 199 LYS C CA 1
ATOM 5870 C C . LYS B 1 199 ? -51.23400 -32.59100 -56.23300 1.000 59.07311 199 LYS C C 1
ATOM 5871 O O . LYS B 1 199 ? -51.08300 -31.46400 -55.74900 1.000 58.58358 199 LYS C O 1
ATOM 5877 N N . ASP B 1 200 ? -52.34100 -33.32000 -56.06100 1.000 61.10874 200 ASP C N 1
ATOM 5878 C CA . ASP B 1 200 ? -53.48100 -32.85000 -55.27400 1.000 61.56143 200 ASP C CA 1
ATOM 5879 C C . ASP B 1 200 ? -53.95100 -31.48300 -55.74500 1.000 62.07991 200 ASP C C 1
ATOM 5880 O O . ASP B 1 200 ? -54.35100 -30.64400 -54.94500 1.000 63.45639 200 ASP C O 1
ATOM 5885 N N . LEU B 1 201 ? -53.86100 -31.21700 -57.03500 1.000 62.39624 201 LEU C N 1
ATOM 5886 C CA . LEU B 1 201 ? -54.27900 -29.92800 -57.55100 1.000 62.10147 201 LEU C CA 1
ATOM 5887 C C . LEU B 1 201 ? -55.43100 -30.09100 -58.52400 1.000 64.04644 201 LEU C C 1
ATOM 5888 O O . LEU B 1 201 ? -55.66100 -31.16900 -59.08300 1.000 65.08604 201 LEU C O 1
ATOM 5893 N N . ASP B 1 202 ? -56.14000 -28.98700 -58.73100 1.000 63.28949 202 ASP C N 1
ATOM 5894 C CA . ASP B 1 202 ? -57.25600 -28.94100 -59.65500 1.000 64.87390 202 ASP C CA 1
ATOM 5895 C C . ASP B 1 202 ? -56.92600 -27.94500 -60.75300 1.000 65.70821 202 ASP C C 1
ATOM 5896 O O . ASP B 1 202 ? -56.66400 -26.76900 -60.45400 1.000 67.12943 202 ASP C O 1
ATOM 5901 N N . PRO B 1 203 ? -56.89800 -28.35900 -62.01800 1.000 65.93355 203 PRO C N 1
ATOM 5902 C CA . PRO B 1 203 ? -56.72200 -27.37200 -63.09500 1.000 65.87302 203 PRO C CA 1
ATOM 5903 C C . PRO B 1 203 ? -57.75900 -26.26700 -63.05000 1.000 66.27043 203 PRO C C 1
ATOM 5904 O O . PRO B 1 203 ? -57.45100 -25.11400 -63.37500 1.000 65.82301 203 PRO C O 1
ATOM 5908 N N . ALA B 1 204 ? -58.98600 -26.58800 -62.63700 1.000 66.87785 204 ALA C N 1
ATOM 5909 C CA . ALA B 1 204 ? -60.04800 -25.59100 -62.62600 1.000 68.12800 204 ALA C CA 1
ATOM 5910 C C . ALA B 1 204 ? -59.80700 -24.51200 -61.57500 1.000 68.72281 204 ALA C C 1
ATOM 5911 O O . ALA B 1 204 ? -60.30100 -23.38500 -61.71400 1.000 69.93874 204 ALA C O 1
ATOM 5913 N N . THR B 1 205 ? -59.04500 -24.82300 -60.53300 1.000 65.92245 205 THR C N 1
ATOM 5914 C CA . THR B 1 205 ? -58.83100 -23.90600 -59.42600 1.000 66.20406 205 THR C CA 1
ATOM 5915 C C . THR B 1 205 ? -57.39300 -23.43500 -59.32600 1.000 65.92508 205 THR C C 1
ATOM 5916 O O . THR B 1 205 ? -57.02300 -22.82500 -58.31400 1.000 66.54884 205 THR C O 1
ATOM 5920 N N . THR B 1 206 ? -56.56700 -23.72900 -60.32500 1.000 66.01616 206 THR C N 1
ATOM 5921 C CA . THR B 1 206 ? -55.14800 -23.42400 -60.27000 1.000 62.94210 206 THR C CA 1
ATOM 5922 C C . THR B 1 206 ? -54.81500 -22.32600 -61.26500 1.000 62.29466 206 THR C C 1
ATOM 5923 O O . THR B 1 206 ? -55.24000 -22.38400 -62.42200 1.000 65.20290 206 THR C O 1
ATOM 5927 N N . LEU B 1 207 ? -54.07900 -21.31700 -60.80700 1.000 60.38663 207 LEU C N 1
ATOM 5928 C CA . LEU B 1 207 ? -53.48700 -20.31600 -61.68300 1.000 60.95512 207 LEU C CA 1
ATOM 5929 C C . LEU B 1 207 ? -52.01900 -20.65200 -61.90700 1.000 59.18648 207 LEU C C 1
ATOM 5930 O O . LEU B 1 207 ? -51.33400 -21.12100 -60.99200 1.000 55.81239 207 LEU C O 1
ATOM 5935 N N . VAL B 1 208 ? -51.54400 -20.41800 -63.12900 1.000 58.36520 208 VAL C N 1
ATOM 5936 C CA . VAL B 1 208 ? -50.15400 -20.66300 -63.49000 1.000 57.39666 208 VAL C CA 1
ATOM 5937 C C . VAL B 1 208 ? -49.50800 -19.34300 -63.87400 1.000 59.06002 208 VAL C C 1
ATOM 5938 O O . VAL B 1 208 ? -50.05300 -18.58300 -64.68200 1.000 61.08131 208 VAL C O 1
ATOM 5942 N N . VAL B 1 209 ? -48.35100 -19.07100 -63.28900 1.000 57.47254 209 VAL C N 1
ATOM 5943 C CA . VAL B 1 209 ? -47.55800 -17.89600 -63.61600 1.000 56.44347 209 VAL C CA 1
ATOM 5944 C C . VAL B 1 209 ? -46.21500 -18.38500 -64.14400 1.000 53.84579 209 VAL C C 1
ATOM 5945 O O . VAL B 1 209 ? -45.55700 -19.21400 -63.50700 1.000 51.45077 209 VAL C O 1
ATOM 5949 N N . VAL B 1 210 ? -45.81900 -17.89100 -65.31300 1.000 55.97512 210 VAL C N 1
ATOM 5950 C CA . VAL B 1 210 ? -44.57100 -18.29600 -65.94900 1.000 54.98289 210 VAL C CA 1
ATOM 5951 C C . VAL B 1 210 ? -43.58800 -17.14700 -65.79800 1.000 54.56705 210 VAL C C 1
ATOM 5952 O O . VAL B 1 210 ? -43.85300 -16.03600 -66.26600 1.000 55.15660 210 VAL C O 1
ATOM 5956 N N . VAL B 1 211 ? -42.46600 -17.40200 -65.13300 1.000 53.67067 211 VAL C N 1
ATOM 5957 C CA . VAL B 1 211 ? -41.48800 -16.36700 -64.81200 1.000 54.04176 211 VAL C CA 1
ATOM 5958 C C . VAL B 1 211 ? -40.18800 -16.70500 -65.53400 1.000 54.64973 211 VAL C C 1
ATOM 5959 O O . VAL B 1 211 ? -39.54600 -17.71900 -65.23800 1.000 51.73886 211 VAL C O 1
ATOM 5963 N N . SER B 1 212 ? -39.78900 -15.85900 -66.47300 1.000 53.80953 212 SER C N 1
ATOM 5964 C CA . SER B 1 212 ? -38.47200 -15.99200 -67.07300 1.000 52.98575 212 SER C CA 1
ATOM 5965 C C . SER B 1 212 ? -38.08500 -14.64600 -67.63600 1.000 54.73069 212 SER C C 1
ATOM 5966 O O . SER B 1 212 ? -38.83600 -14.07200 -68.43200 1.000 55.42551 212 SER C O 1
ATOM 5969 N N . LYS B 1 213 ? -36.92300 -14.14700 -67.22700 1.000 50.21320 213 LYS C N 1
ATOM 5970 C CA . LYS B 1 213 ? -36.47600 -12.88000 -67.77300 1.000 53.97418 213 LYS C CA 1
ATOM 5971 C C . LYS B 1 213 ? -36.43400 -12.90400 -69.29600 1.000 55.99021 213 LYS C C 1
ATOM 5972 O O . LYS B 1 213 ? -36.55100 -11.84900 -69.93500 1.000 58.48525 213 LYS C O 1
ATOM 5978 N N . THR B 1 214 ? -36.32900 -14.09700 -69.88700 1.000 56.72364 214 THR C N 1
ATOM 5979 C CA . THR B 1 214 ? -36.12600 -14.28100 -71.31800 1.000 57.38425 214 THR C CA 1
ATOM 5980 C C . THR B 1 214 ? -37.29800 -14.91100 -72.05300 1.000 58.08696 214 THR C C 1
ATOM 5981 O O . THR B 1 214 ? -37.43900 -14.68500 -73.25800 1.000 59.87665 214 THR C O 1
ATOM 5985 N N . PHE B 1 215 ? -38.11400 -15.71500 -71.37300 1.000 58.88811 215 PHE C N 1
ATOM 5986 C CA . PHE B 1 215 ? -39.13800 -16.55100 -72.00000 1.000 58.29593 215 PHE C CA 1
ATOM 5987 C C . PHE B 1 215 ? -38.55400 -17.49200 -73.06500 1.000 58.46174 215 PHE C C 1
ATOM 5988 O O . PHE B 1 215 ? -39.27700 -17.96600 -73.95300 1.000 59.17762 215 PHE C O 1
ATOM 5996 N N . THR B 1 216 ? -37.24800 -17.77800 -72.99600 1.000 57.13367 216 THR C N 1
ATOM 5997 C CA . THR B 1 216 ? -36.59900 -18.75800 -73.85900 1.000 57.33369 216 THR C CA 1
ATOM 5998 C C . THR B 1 216 ? -35.85300 -19.83300 -73.09700 1.000 54.40702 216 THR C C 1
ATOM 5999 O O . THR B 1 216 ? -35.51100 -20.86200 -73.69000 1.000 52.54364 216 THR C O 1
ATOM 6003 N N . THR B 1 217 ? -35.55400 -19.60300 -71.82500 1.000 54.25426 217 THR C N 1
ATOM 6004 C CA . THR B 1 217 ? -34.90800 -20.58900 -70.97100 1.000 52.84619 217 THR C CA 1
ATOM 6005 C C . THR B 1 217 ? -35.50400 -21.97500 -71.16500 1.000 51.34601 217 THR C C 1
ATOM 6006 O O . THR B 1 217 ? -36.72000 -22.15900 -71.08600 1.000 53.26203 217 THR C O 1
ATOM 6010 N N . ALA B 1 218 ? -34.63300 -22.95500 -71.41000 1.000 52.99466 218 ALA C N 1
ATOM 6011 C CA . ALA B 1 218 ? -35.09800 -24.25000 -71.90100 1.000 51.85241 218 ALA C CA 1
ATOM 6012 C C . ALA B 1 218 ? -35.96000 -24.97000 -70.87000 1.000 49.93376 218 ALA C C 1
ATOM 6013 O O . ALA B 1 218 ? -37.03900 -25.48400 -71.19700 1.000 48.06249 218 ALA C O 1
ATOM 6015 N N . GLU B 1 219 ? -35.49700 -25.03800 -69.61400 1.000 50.27120 219 GLU C N 1
ATOM 6016 C CA . GLU B 1 219 ? -36.25000 -25.79500 -68.61700 1.000 48.04462 219 GLU C CA 1
ATOM 6017 C C . GLU B 1 219 ? -37.59000 -25.13000 -68.30900 1.000 49.75272 219 GLU C C 1
ATOM 6018 O O . GLU B 1 219 ? -38.61400 -25.81600 -68.21700 1.000 52.12143 219 GLU C O 1
ATOM 6024 N N . THR B 1 220 ? -37.61400 -23.79600 -68.18500 1.000 48.13324 220 THR C N 1
ATOM 6025 C CA . THR B 1 220 ? -38.86200 -23.10300 -67.85500 1.000 48.40959 220 THR C CA 1
ATOM 6026 C C . THR B 1 220 ? -39.88300 -23.22100 -68.98300 1.000 50.86514 220 THR C C 1
ATOM 6027 O O . THR B 1 220 ? -41.06600 -23.46800 -68.72800 1.000 52.59167 220 THR C O 1
ATOM 6031 N N . MET B 1 221 ? -39.45300 -23.04600 -70.23800 1.000 50.43699 221 MET C N 1
ATOM 6032 C CA . MET B 1 221 ? -40.41800 -23.07200 -71.32800 1.000 51.36078 221 MET C CA 1
ATOM 6033 C C . MET B 1 221 ? -40.97900 -24.46500 -71.55600 1.000 50.12116 221 MET C C 1
ATOM 6034 O O . MET B 1 221 ? -42.15400 -24.59600 -71.90900 1.000 50.94494 221 MET C O 1
ATOM 6039 N N . LEU B 1 222 ? -40.19000 -25.51800 -71.32300 1.000 48.19737 222 LEU C N 1
ATOM 6040 C CA . LEU B 1 222 ? -40.75900 -26.86100 -71.41700 1.000 50.14761 222 LEU C CA 1
ATOM 6041 C C . LEU B 1 222 ? -41.72100 -27.12700 -70.26700 1.000 49.72387 222 LEU C C 1
ATOM 6042 O O . LEU B 1 222 ? -42.75700 -27.78000 -70.45100 1.000 49.21591 222 LEU C O 1
ATOM 6047 N N . ASN B 1 223 ? -41.39000 -26.64600 -69.07100 1.000 49.38582 223 ASN C N 1
ATOM 6048 C CA . ASN B 1 223 ? -42.35300 -26.68700 -67.97200 1.000 48.39623 223 ASN C CA 1
ATOM 6049 C C . ASN B 1 223 ? -43.59700 -25.89000 -68.32400 1.000 50.91232 223 ASN C C 1
ATOM 6050 O O . ASN B 1 223 ? -44.72700 -26.34400 -68.11000 1.000 51.15446 223 ASN C O 1
ATOM 6055 N N . ALA B 1 224 ? -43.39500 -24.69300 -68.87500 1.000 49.32093 224 ALA C N 1
ATOM 6056 C CA . ALA B 1 224 ? -44.50300 -23.84600 -69.29500 1.000 51.28695 224 ALA C CA 1
ATOM 6057 C C . ALA B 1 224 ? -45.40300 -24.56200 -70.29100 1.000 53.47669 224 ALA C C 1
ATOM 6058 O O . ALA B 1 224 ? -46.63400 -24.48300 -70.19400 1.000 55.27427 224 ALA C O 1
ATOM 6060 N N . ARG B 1 225 ? -44.80800 -25.27000 -71.25400 1.000 52.53784 225 ARG C N 1
ATOM 6061 C CA . ARG B 1 225 ? -45.61800 -26.00400 -72.22100 1.000 54.01697 225 ARG C CA 1
ATOM 6062 C C . ARG B 1 225 ? -46.21700 -27.26200 -71.61100 1.000 52.21149 225 ARG C C 1
ATOM 6063 O O . ARG B 1 225 ? -47.32400 -27.66000 -71.98300 1.000 52.65364 225 ARG C O 1
ATOM 6071 N N . THR B 1 226 ? -45.52100 -27.88600 -70.66000 1.000 53.14465 226 THR C N 1
ATOM 6072 C CA . THR B 1 226 ? -46.05800 -29.08400 -70.02900 1.000 52.18138 226 THR C CA 1
ATOM 6073 C C . THR B 1 226 ? -47.28100 -28.76100 -69.17200 1.000 53.06569 226 THR C C 1
ATOM 6074 O O . THR B 1 226 ? -48.32900 -29.40700 -69.30300 1.000 53.20781 226 THR C O 1
ATOM 6078 N N . ILE B 1 227 ? -47.17400 -27.75200 -68.29700 1.000 52.72025 227 ILE C N 1
ATOM 6079 C CA . ILE B 1 227 ? -48.30900 -27.42600 -67.44300 1.000 53.86513 227 ILE C CA 1
ATOM 6080 C C . ILE B 1 227 ? -49.45600 -26.86300 -68.27000 1.000 56.55229 227 ILE C C 1
ATOM 6081 O O . ILE B 1 227 ? -50.62900 -27.09000 -67.95300 1.000 57.46029 227 ILE C O 1
ATOM 6086 N N . LYS B 1 228 ? -49.14700 -26.16800 -69.36200 1.000 56.32451 228 LYS C N 1
ATOM 6087 C CA . LYS B 1 228 ? -50.19100 -25.66800 -70.25000 1.000 59.65386 228 LYS C CA 1
ATOM 6088 C C . LYS B 1 228 ? -51.00800 -26.80000 -70.86400 1.000 60.87243 228 LYS C C 1
ATOM 6089 O O . LYS B 1 228 ? -52.21700 -26.64500 -71.08400 1.000 62.39103 228 LYS C O 1
ATOM 6095 N N . GLU B 1 229 ? -50.38000 -27.94700 -71.12900 1.000 60.05486 229 GLU C N 1
ATOM 6096 C CA . GLU B 1 229 ? -51.13100 -29.07100 -71.68200 1.000 61.68401 229 GLU C CA 1
ATOM 6097 C C . GLU B 1 229 ? -51.96700 -29.75500 -70.60900 1.000 62.17354 229 GLU C C 1
ATOM 6098 O O . GLU B 1 229 ? -53.09200 -30.19400 -70.87700 1.000 65.23706 229 GLU C O 1
ATOM 6104 N N . TRP B 1 230 ? -51.42900 -29.85700 -69.39400 1.000 61.93332 230 TRP C N 1
ATOM 6105 C CA . TRP B 1 230 ? -52.22300 -30.33000 -68.26700 1.000 61.86226 230 TRP C CA 1
ATOM 6106 C C . TRP B 1 230 ? -53.52000 -29.55200 -68.14500 1.000 64.77840 230 TRP C C 1
ATOM 6107 O O . TRP B 1 230 ? -54.56400 -30.12200 -67.80700 1.000 67.07605 230 TRP C O 1
ATOM 6118 N N . ILE B 1 231 ? -53.47200 -28.25600 -68.44000 1.000 64.36868 231 ILE C N 1
ATOM 6119 C CA . ILE B 1 231 ? -54.66600 -27.42600 -68.37500 1.000 64.22919 231 ILE C CA 1
ATOM 6120 C C . ILE B 1 231 ? -55.60500 -27.74000 -69.53600 1.000 66.44524 231 ILE C C 1
ATOM 6121 O O . ILE B 1 231 ? -56.82700 -27.82300 -69.35300 1.000 67.65592 231 ILE C O 1
ATOM 6126 N N . VAL B 1 232 ? -55.05900 -27.93800 -70.74200 1.000 65.88128 232 VAL C N 1
ATOM 6127 C CA . VAL B 1 232 ? -55.91800 -28.20400 -71.89100 1.000 67.80519 232 VAL C CA 1
ATOM 6128 C C . VAL B 1 232 ? -56.46700 -29.62500 -71.84800 1.000 67.72360 232 VAL C C 1
ATOM 6129 O O . VAL B 1 232 ? -57.60100 -29.87600 -72.27900 1.000 68.23682 232 VAL C O 1
ATOM 6133 N N . SER B 1 233 ? -55.69000 -30.57300 -71.32300 1.000 68.19125 233 SER C N 1
ATOM 6134 C CA . SER B 1 233 ? -56.19600 -31.93000 -71.16000 1.000 69.40982 233 SER C CA 1
ATOM 6135 C C . SER B 1 233 ? -57.47300 -31.95300 -70.33700 1.000 69.97304 233 SER C C 1
ATOM 6136 O O . SER B 1 233 ? -58.36600 -32.76400 -70.60100 1.000 70.91263 233 SER C O 1
ATOM 6139 N N . SER B 1 234 ? -57.58600 -31.05700 -69.35400 1.000 69.83255 234 SER C N 1
ATOM 6140 C CA . SER B 1 234 ? -58.66300 -31.09400 -68.37100 1.000 71.25903 234 SER C CA 1
ATOM 6141 C C . SER B 1 234 ? -59.70100 -29.99100 -68.53200 1.000 72.69868 234 SER C C 1
ATOM 6142 O O . SER B 1 234 ? -60.81100 -30.13500 -68.00900 1.000 72.97240 234 SER C O 1
ATOM 6145 N N . LEU B 1 235 ? -59.38000 -28.91000 -69.24700 1.000 70.80309 235 LEU C N 1
ATOM 6146 C CA . LEU B 1 235 ? -60.25200 -27.73900 -69.32000 1.000 71.20577 235 LEU C CA 1
ATOM 6147 C C . LEU B 1 235 ? -60.48100 -27.21000 -70.72400 1.000 71.80584 235 LEU C C 1
ATOM 6148 O O . LEU B 1 235 ? -61.41200 -26.42200 -70.91000 1.000 74.47195 235 LEU C O 1
ATOM 6153 N N . GLY B 1 236 ? -59.66900 -27.58200 -71.70900 1.000 72.20794 236 GLY C N 1
ATOM 6154 C CA . GLY B 1 236 ? -59.93100 -27.18200 -73.06700 1.000 73.67917 236 GLY C CA 1
ATOM 6155 C C . GLY B 1 236 ? -59.00800 -26.08800 -73.56300 1.000 72.82907 236 GLY C C 1
ATOM 6156 O O . GLY B 1 236 ? -58.42200 -25.32600 -72.78700 1.000 70.09716 236 GLY C O 1
ATOM 6157 N N . PRO B 1 237 ? -58.88800 -25.98500 -74.89000 1.000 73.45281 237 PRO C N 1
ATOM 6158 C CA . PRO B 1 237 ? -57.88800 -25.07800 -75.48600 1.000 74.20816 237 PRO C CA 1
ATOM 6159 C C . PRO B 1 237 ? -58.06800 -23.61900 -75.11600 1.000 75.68992 237 PRO C C 1
ATOM 6160 O O . PRO B 1 237 ? -57.09300 -22.85700 -75.16000 1.000 75.30303 237 PRO C O 1
ATOM 6164 N N . GLN B 1 238 ? -59.27800 -23.19700 -74.76800 1.000 75.36864 238 GLN C N 1
ATOM 6165 C CA . GLN B 1 238 ? -59.49600 -21.79800 -74.44400 1.000 76.88461 238 GLN C CA 1
ATOM 6166 C C . GLN B 1 238 ? -59.20700 -21.47800 -72.99100 1.000 75.57129 238 GLN C C 1
ATOM 6167 O O . GLN B 1 238 ? -58.96900 -20.30600 -72.67100 1.000 75.64762 238 GLN C O 1
ATOM 6173 N N . ALA B 1 239 ? -59.20200 -22.48800 -72.11400 1.000 74.56091 239 ALA C N 1
ATOM 6174 C CA . ALA B 1 239 ? -58.89100 -22.25700 -70.70700 1.000 73.56079 239 ALA C CA 1
ATOM 6175 C C . ALA B 1 239 ? -57.56000 -21.54600 -70.51900 1.000 72.33960 239 ALA C C 1
ATOM 6176 O O . ALA B 1 239 ? -57.34600 -20.90700 -69.48800 1.000 72.10009 239 ALA C O 1
ATOM 6178 N N . VAL B 1 240 ? -56.66900 -21.62600 -71.50600 1.000 74.79233 240 VAL C N 1
ATOM 6179 C CA . VAL B 1 240 ? -55.31500 -21.10100 -71.34700 1.000 71.74986 240 VAL C CA 1
ATOM 6180 C C . VAL B 1 240 ? -55.33400 -19.64500 -70.90000 1.000 71.54983 240 VAL C C 1
ATOM 6181 O O . VAL B 1 240 ? -54.59600 -19.25300 -69.98900 1.000 69.90753 240 VAL C O 1
ATOM 6185 N N . SER B 1 241 ? -56.19300 -18.82700 -71.51400 1.000 71.57380 241 SER C N 1
ATOM 6186 C CA . SER B 1 241 ? -56.20400 -17.39500 -71.21200 1.000 72.31600 241 SER C CA 1
ATOM 6187 C C . SER B 1 241 ? -56.58900 -17.11200 -69.75800 1.000 72.05281 241 SER C C 1
ATOM 6188 O O . SER B 1 241 ? -56.03500 -16.20100 -69.12900 1.000 73.26874 241 SER C O 1
ATOM 6191 N N . LYS B 1 242 ? -57.53600 -17.86100 -69.20200 1.000 72.01340 242 LYS C N 1
ATOM 6192 C CA . LYS B 1 242 ? -57.93100 -17.58900 -67.82500 1.000 72.22132 242 LYS C CA 1
ATOM 6193 C C . LYS B 1 242 ? -57.10400 -18.35100 -66.80000 1.000 70.34478 242 LYS C C 1
ATOM 6194 O O . LYS B 1 242 ? -57.27000 -18.11000 -65.60000 1.000 71.47912 242 LYS C O 1
ATOM 6200 N N . HIS B 1 243 ? -56.21400 -19.25300 -67.21900 1.000 71.41955 243 HIS C N 1
ATOM 6201 C CA . HIS B 1 243 ? -55.48100 -20.05700 -66.25000 1.000 68.22970 243 HIS C CA 1
ATOM 6202 C C . HIS B 1 243 ? -53.96800 -19.85400 -66.26900 1.000 66.28210 243 HIS C C 1
ATOM 6203 O O . HIS B 1 243 ? -53.27600 -20.46700 -65.44400 1.000 64.12921 243 HIS C O 1
ATOM 6210 N N . MET B 1 244 ? -53.42800 -19.01100 -67.16100 1.000 63.61881 244 MET C N 1
ATOM 6211 C CA . MET B 1 244 ? -51.99200 -18.76600 -67.19800 1.000 61.34222 244 MET C CA 1
ATOM 6212 C C . MET B 1 244 ? -51.70600 -17.28400 -67.38300 1.000 62.14232 244 MET C C 1
ATOM 6213 O O . MET B 1 244 ? -52.38400 -16.60500 -68.15800 1.000 64.48997 244 MET C O 1
ATOM 6218 N N . ILE B 1 245 ? -50.68700 -16.79300 -66.67300 1.000 58.30348 245 ILE C N 1
ATOM 6219 C CA . ILE B 1 245 ? -50.13700 -15.44800 -66.83800 1.000 59.66154 245 ILE C CA 1
ATOM 6220 C C . ILE B 1 245 ? -48.61400 -15.54500 -66.79400 1.000 59.30097 245 ILE C C 1
ATOM 6221 O O . ILE B 1 245 ? -48.05200 -16.61900 -66.57100 1.000 58.74827 245 ILE C O 1
ATOM 6226 N N . ALA B 1 246 ? -47.93300 -14.41200 -66.97900 1.000 57.97019 246 ALA C N 1
ATOM 6227 C CA . ALA B 1 246 ? -46.49200 -14.48600 -67.18100 1.000 57.02797 246 ALA C CA 1
ATOM 6228 C C . ALA B 1 246 ? -45.78200 -13.22200 -66.70700 1.000 55.59885 246 ALA C C 1
ATOM 6229 O O . ALA B 1 246 ? -46.35000 -12.12700 -66.69800 1.000 57.27011 246 ALA C O 1
ATOM 6231 N N . VAL B 1 247 ? -44.52000 -13.39100 -66.32200 1.000 54.69122 247 VAL C N 1
ATOM 6232 C CA . VAL B 1 247 ? -43.63000 -12.30200 -65.93700 1.000 56.57828 247 VAL C CA 1
ATOM 6233 C C . VAL B 1 247 ? -42.35500 -12.46600 -66.75100 1.000 58.50746 247 VAL C C 1
ATOM 6234 O O . VAL B 1 247 ? -41.72700 -13.53100 -66.70900 1.000 56.02822 247 VAL C O 1
ATOM 6238 N N . SER B 1 248 ? -41.96800 -11.42100 -67.48100 1.000 56.83847 248 SER C N 1
ATOM 6239 C CA . SER B 1 248 ? -40.81000 -11.51700 -68.35600 1.000 58.69133 248 SER C CA 1
ATOM 6240 C C . SER B 1 248 ? -40.40200 -10.11900 -68.79300 1.000 61.44429 248 SER C C 1
ATOM 6241 O O . SER B 1 248 ? -41.15400 -9.15300 -68.63400 1.000 63.56296 248 SER C O 1
ATOM 6244 N N . THR B 1 249 ? -39.18500 -10.02700 -69.33700 1.000 63.39193 249 THR C N 1
ATOM 6245 C CA . THR B 1 249 ? -38.71600 -8.80200 -69.97500 1.000 62.81554 249 THR C CA 1
ATOM 6246 C C . THR B 1 249 ? -39.24900 -8.67400 -71.39300 1.000 63.40245 249 THR C C 1
ATOM 6247 O O . THR B 1 249 ? -39.46000 -7.56000 -71.88400 1.000 66.16594 249 THR C O 1
ATOM 6251 N N . ASN B 1 250 ? -39.50000 -9.79600 -72.04300 1.000 63.10017 250 ASN C N 1
ATOM 6252 C CA . ASN B 1 250 ? -39.82500 -9.84000 -73.46200 1.000 66.08737 250 ASN C CA 1
ATOM 6253 C C . ASN B 1 250 ? -41.27800 -10.27600 -73.62800 1.000 65.83734 250 ASN C C 1
ATOM 6254 O O . ASN B 1 250 ? -41.58300 -11.47200 -73.61200 1.000 66.42952 250 ASN C O 1
ATOM 6259 N N . LEU B 1 251 ? -42.16500 -9.30600 -73.82600 1.000 66.38770 251 LEU C N 1
ATOM 6260 C CA . LEU B 1 251 ? -43.61400 -9.61700 -73.90000 1.000 66.96408 251 LEU C CA 1
ATOM 6261 C C . LEU B 1 251 ? -44.00300 -10.07400 -75.30400 1.000 68.36688 251 LEU C C 1
ATOM 6262 O O . LEU B 1 251 ? -45.06300 -10.69100 -75.43200 1.000 67.54836 251 LEU C O 1
ATOM 6267 N N . LYS B 1 252 ? -43.17300 -9.79200 -76.30400 1.000 68.86948 252 LYS C N 1
ATOM 6268 C CA . LYS B 1 252 ? -43.45000 -10.31200 -77.66800 1.000 70.49863 252 LYS C CA 1
ATOM 6269 C C . LYS B 1 252 ? -43.44800 -11.84300 -77.59100 1.000 68.75368 252 LYS C C 1
ATOM 6270 O O . LYS B 1 252 ? -44.33100 -12.46600 -78.21300 1.000 70.05647 252 LYS C O 1
ATOM 6276 N N . LEU B 1 253 ? -42.51000 -12.41900 -76.82800 1.000 69.49379 253 LEU C N 1
ATOM 6277 C CA . LEU B 1 253 ? -42.45400 -13.87000 -76.69300 1.000 68.53841 253 LEU C CA 1
ATOM 6278 C C . LEU B 1 253 ? -43.59700 -14.40900 -75.84100 1.000 68.89635 253 LEU C C 1
ATOM 6279 O O . LEU B 1 253 ? -44.01700 -15.55700 -76.02900 1.000 69.02005 253 LEU C O 1
ATOM 6284 N N . VAL B 1 254 ? -44.13100 -13.59600 -74.92500 1.000 66.80540 254 VAL C N 1
ATOM 6285 C CA . VAL B 1 254 ? -45.26100 -14.05300 -74.12000 1.000 66.18953 254 VAL C CA 1
ATOM 6286 C C . VAL B 1 254 ? -46.52000 -14.15100 -74.97600 1.000 69.51888 254 VAL C C 1
ATOM 6287 O O . VAL B 1 254 ? -47.30100 -15.10800 -74.85100 1.000 69.55046 254 VAL C O 1
ATOM 6291 N N . LYS B 1 255 ? -46.74200 -13.16300 -75.84800 1.000 66.50008 255 LYS C N 1
ATOM 6292 C CA . LYS B 1 255 ? -47.88200 -13.20000 -76.76000 1.000 69.11355 255 LYS C CA 1
ATOM 6293 C C . LYS B 1 255 ? -47.87900 -14.49000 -77.56900 1.000 69.57414 255 LYS C C 1
ATOM 6294 O O . LYS B 1 255 ? -48.90000 -15.18500 -77.65900 1.000 70.15578 255 LYS C O 1
ATOM 6300 N N . GLU B 1 256 ? -46.71200 -14.84700 -78.12800 1.000 70.77855 256 GLU C N 1
ATOM 6301 C CA . GLU B 1 256 ? -46.58900 -16.02200 -78.98500 1.000 70.36271 256 GLU C CA 1
ATOM 6302 C C . GLU B 1 256 ? -46.71800 -17.32900 -78.21400 1.000 67.80714 256 GLU C C 1
ATOM 6303 O O . GLU B 1 256 ? -46.98100 -18.36800 -78.83200 1.000 64.41726 256 GLU C O 1
ATOM 6309 N N . PHE B 1 257 ? -46.53800 -17.30800 -76.88500 1.000 69.58463 257 PHE C N 1
ATOM 6310 C CA . PHE B 1 257 ? -46.76100 -18.52100 -76.10300 1.000 65.77365 257 PHE C CA 1
ATOM 6311 C C . PHE B 1 257 ? -48.24600 -18.80000 -75.90900 1.000 65.99999 257 PHE C C 1
ATOM 6312 O O . PHE B 1 257 ? -48.61100 -19.91600 -75.52800 1.000 65.73680 257 PHE C O 1
ATOM 6320 N N . GLY B 1 258 ? -49.11000 -17.83100 -76.19700 1.000 67.44026 258 GLY C N 1
ATOM 6321 C CA . GLY B 1 258 ? -50.53900 -18.00600 -76.03500 1.000 68.76410 258 GLY C CA 1
ATOM 6322 C C . GLY B 1 258 ? -51.10600 -17.37600 -74.78900 1.000 68.55618 258 GLY C C 1
ATOM 6323 O O . GLY B 1 258 ? -52.18100 -17.79700 -74.33100 1.000 68.92201 258 GLY C O 1
ATOM 6324 N N . ILE B 1 259 ? -50.41600 -16.39900 -74.21200 1.000 67.91169 259 ILE C N 1
ATOM 6325 C CA . ILE B 1 259 ? -50.87300 -15.70400 -73.01500 1.000 69.03814 259 ILE C CA 1
ATOM 6326 C C . ILE B 1 259 ? -51.29500 -14.30200 -73.42700 1.000 70.48831 259 ILE C C 1
ATOM 6327 O O . ILE B 1 259 ? -50.56600 -13.61800 -74.15700 1.000 71.27525 259 ILE C O 1
ATOM 6332 N N . ASP B 1 260 ? -52.48500 -13.90500 -73.00100 1.000 68.08173 260 ASP C N 1
ATOM 6333 C CA . ASP B 1 260 ? -53.01300 -12.59300 -73.32700 1.000 70.38200 260 ASP C CA 1
ATOM 6334 C C . ASP B 1 260 ? -51.98600 -11.51600 -72.97200 1.000 70.35832 260 ASP C C 1
ATOM 6335 O O . ASP B 1 260 ? -51.37400 -11.57800 -71.89300 1.000 70.05302 260 ASP C O 1
ATOM 6340 N N . PRO B 1 261 ? -51.74500 -10.54400 -73.85400 1.000 69.59065 261 PRO C N 1
ATOM 6341 C CA . PRO B 1 261 ? -50.71100 -9.53100 -73.57000 1.000 69.13534 261 PRO C CA 1
ATOM 6342 C C . PRO B 1 261 ? -51.03400 -8.61900 -72.38900 1.000 68.62738 261 PRO C C 1
ATOM 6343 O O . PRO B 1 261 ? -50.11700 -7.98200 -71.86200 1.000 68.36419 261 PRO C O 1
ATOM 6347 N N . ASN B 1 262 ? -52.29300 -8.53000 -71.95700 1.000 71.63716 262 ASN C N 1
ATOM 6348 C CA . ASN B 1 262 ? -52.62700 -7.79800 -70.74200 1.000 70.77390 262 ASN C CA 1
ATOM 6349 C C . ASN B 1 262 ? -52.50600 -8.65500 -69.48400 1.000 67.36560 262 ASN C C 1
ATOM 6350 O O . ASN B 1 262 ? -52.66400 -8.13400 -68.37200 1.000 65.58907 262 ASN C O 1
ATOM 6355 N N . ASN B 1 263 ? -52.24000 -9.95200 -69.62400 1.000 69.11615 263 ASN C N 1
ATOM 6356 C CA . ASN B 1 263 ? -51.90000 -10.80000 -68.49000 1.000 66.48425 263 ASN C CA 1
ATOM 6357 C C . ASN B 1 263 ? -50.39400 -11.03400 -68.39400 1.000 65.77364 263 ASN C C 1
ATOM 6358 O O . ASN B 1 263 ? -49.95000 -12.08300 -67.91100 1.000 64.87616 263 ASN C O 1
ATOM 6363 N N . ALA B 1 264 ? -49.60100 -10.07400 -68.86700 1.000 64.83242 264 ALA C N 1
ATOM 6364 C CA . ALA B 1 264 ? -48.14500 -10.13300 -68.83000 1.000 63.25855 264 ALA C CA 1
ATOM 6365 C C . ALA B 1 264 ? -47.61500 -8.98100 -67.98800 1.000 61.90049 264 ALA C C 1
ATOM 6366 O O . ALA B 1 264 ? -47.97500 -7.82300 -68.22300 1.000 62.83745 264 ALA C O 1
ATOM 6368 N N . PHE B 1 265 ? -46.74100 -9.29100 -67.03300 1.000 61.88715 265 PHE C N 1
ATOM 6369 C CA . PHE B 1 265 ? -46.24400 -8.31400 -66.06900 1.000 61.79241 265 PHE C CA 1
ATOM 6370 C C . PHE B 1 265 ? -44.74100 -8.17600 -66.23900 1.000 60.57910 265 PHE C C 1
ATOM 6371 O O . PHE B 1 265 ? -43.99900 -9.13700 -66.02000 1.000 58.52359 265 PHE C O 1
ATOM 6379 N N . ALA B 1 266 ? -44.29200 -6.98400 -66.60000 1.000 60.60815 266 ALA C N 1
ATOM 6380 C CA . ALA B 1 266 ? -42.96000 -6.82000 -67.15200 1.000 59.63172 266 ALA C CA 1
ATOM 6381 C C . ALA B 1 266 ? -41.93600 -6.47300 -66.08300 1.000 57.86045 266 ALA C C 1
ATOM 6382 O O . ALA B 1 266 ? -42.24300 -5.80500 -65.09400 1.000 58.23945 266 ALA C O 1
ATOM 6384 N N . PHE B 1 267 ? -40.70700 -6.94900 -66.29100 1.000 57.82045 267 PHE C N 1
ATOM 6385 C CA . PHE B 1 267 ? -39.56300 -6.31800 -65.64900 1.000 58.63108 267 PHE C CA 1
ATOM 6386 C C . PHE B 1 267 ? -38.47000 -6.06500 -66.68000 1.000 59.19957 267 PHE C C 1
ATOM 6387 O O . PHE B 1 267 ? -38.69300 -6.23000 -67.88100 1.000 59.82596 267 PHE C O 1
ATOM 6395 N N . TRP B 1 268 ? -37.29800 -5.63100 -66.23600 1.000 56.89286 268 TRP C N 1
ATOM 6396 C CA . TRP B 1 268 ? -36.34800 -4.99000 -67.12600 1.000 56.69020 268 TRP C CA 1
ATOM 6397 C C . TRP B 1 268 ? -35.01100 -5.71000 -67.09100 1.000 55.55059 268 TRP C C 1
ATOM 6398 O O . TRP B 1 268 ? -34.72800 -6.49600 -66.19100 1.000 55.17160 268 TRP C O 1
ATOM 6409 N N . ASP B 1 269 ? -34.20500 -5.46100 -68.11900 1.000 56.35704 269 ASP C N 1
ATOM 6410 C CA . ASP B 1 269 ? -32.91600 -6.12500 -68.23300 1.000 56.00436 269 ASP C CA 1
ATOM 6411 C C . ASP B 1 269 ? -31.89400 -5.59100 -67.23900 1.000 54.04360 269 ASP C C 1
ATOM 6412 O O . ASP B 1 269 ? -30.87600 -6.25500 -67.01600 1.000 52.48815 269 ASP C O 1
ATOM 6417 N N . TRP B 1 270 ? -32.14400 -4.42000 -66.63100 1.000 54.08354 270 TRP C N 1
ATOM 6418 C CA . TRP B 1 270 ? -31.32600 -3.91300 -65.53000 1.000 54.29409 270 TRP C CA 1
ATOM 6419 C C . TRP B 1 270 ? -31.72000 -4.51900 -64.18500 1.000 54.45990 270 TRP C C 1
ATOM 6420 O O . TRP B 1 270 ? -31.23200 -4.05700 -63.14500 1.000 54.96522 270 TRP C O 1
ATOM 6431 N N . VAL B 1 271 ? -32.59500 -5.52500 -64.21000 1.000 55.83923 271 VAL C N 1
ATOM 6432 C CA . VAL B 1 271 ? -32.96700 -6.34000 -63.05500 1.000 51.43344 271 VAL C CA 1
ATOM 6433 C C . VAL B 1 271 ? -32.22500 -7.65900 -63.20100 1.000 50.18855 271 VAL C C 1
ATOM 6434 O O . VAL B 1 271 ? -32.65000 -8.53000 -63.96700 1.000 48.93840 271 VAL C O 1
ATOM 6438 N N . GLY B 1 272 ? -31.12200 -7.81900 -62.47800 1.000 50.29349 272 GLY C N 1
ATOM 6439 C CA . GLY B 1 272 ? -30.46000 -9.11200 -62.45400 1.000 49.25916 272 GLY C CA 1
ATOM 6440 C C . GLY B 1 272 ? -31.41000 -10.20200 -61.98700 1.000 48.87490 272 GLY C C 1
ATOM 6441 O O . GLY B 1 272 ? -32.28100 -9.97000 -61.14500 1.000 47.72476 272 GLY C O 1
ATOM 6442 N N . GLY B 1 273 ? -31.26500 -11.39700 -62.57300 1.000 48.50993 273 GLY C N 1
ATOM 6443 C CA . GLY B 1 273 ? -32.04600 -12.54800 -62.14600 1.000 46.48074 273 GLY C CA 1
ATOM 6444 C C . GLY B 1 273 ? -32.00600 -12.78700 -60.63900 1.000 45.53325 273 GLY C C 1
ATOM 6445 O O . GLY B 1 273 ? -33.03200 -12.77100 -59.94700 1.000 45.59905 273 GLY C O 1
ATOM 6446 N N . ARG B 1 274 ? -30.81200 -12.99900 -60.12500 1.000 45.38503 274 ARG C N 1
ATOM 6447 C CA . ARG B 1 274 ? -30.58800 -13.18700 -58.71300 1.000 45.10342 274 ARG C CA 1
ATOM 6448 C C . ARG B 1 274 ? -30.84200 -11.90700 -57.91000 1.000 47.66951 274 ARG C C 1
ATOM 6449 O O . ARG B 1 274 ? -30.62300 -11.94200 -56.68200 1.000 46.84047 274 ARG C O 1
ATOM 6457 N N . TYR B 1 275 ? -31.28900 -10.81500 -58.55100 1.000 47.12689 275 TYR C N 1
ATOM 6458 C CA . TYR B 1 275 ? -31.72000 -9.62100 -57.82700 1.000 48.05859 275 TYR C CA 1
ATOM 6459 C C . TYR B 1 275 ? -33.14500 -9.21600 -58.19700 1.000 48.65603 275 TYR C C 1
ATOM 6460 O O . TYR B 1 275 ? -33.48400 -8.03400 -58.13000 1.000 50.92998 275 TYR C O 1
ATOM 6469 N N . SER B 1 276 ? -33.99400 -10.17300 -58.57800 1.000 46.05541 276 SER C N 1
ATOM 6470 C CA . SER B 1 276 ? -35.26500 -9.86600 -59.22600 1.000 47.43979 276 SER C CA 1
ATOM 6471 C C . SER B 1 276 ? -36.49800 -10.09400 -58.35400 1.000 47.88721 276 SER C C 1
ATOM 6472 O O . SER B 1 276 ? -37.61400 -9.82500 -58.82000 1.000 48.76626 276 SER C O 1
ATOM 6475 N N . VAL B 1 277 ? -36.33600 -10.56600 -57.11300 1.000 47.51143 277 VAL C N 1
ATOM 6476 C CA . VAL B 1 277 ? -37.49800 -10.89200 -56.27600 1.000 48.46155 277 VAL C CA 1
ATOM 6477 C C . VAL B 1 277 ? -38.33400 -9.64800 -55.98000 1.000 49.62221 277 VAL C C 1
ATOM 6478 O O . VAL B 1 277 ? -39.56300 -9.71700 -55.88500 1.000 50.84341 277 VAL C O 1
ATOM 6482 N N . CYS B 1 278 ? -37.69300 -8.49100 -55.85800 1.000 47.76965 278 CYS C N 1
ATOM 6483 C CA . CYS B 1 278 ? -38.45600 -7.27200 -55.63800 1.000 48.99085 278 CYS C CA 1
ATOM 6484 C C . CYS B 1 278 ? -39.19200 -6.79100 -56.88200 1.000 50.43576 278 CYS C C 1
ATOM 6485 O O . CYS B 1 278 ? -40.03900 -5.90100 -56.76300 1.000 51.62275 278 CYS C O 1
ATOM 6488 N N . SER B 1 279 ? -38.88800 -7.34300 -58.06700 1.000 48.55530 279 SER C N 1
ATOM 6489 C CA . SER B 1 279 ? -39.60600 -6.99700 -59.28700 1.000 51.21878 279 SER C CA 1
ATOM 6490 C C . SER B 1 279 ? -40.86100 -7.86000 -59.37900 1.000 53.77961 279 SER C C 1
ATOM 6491 O O . SER B 1 279 ? -41.18200 -8.62500 -58.46900 1.000 54.14281 279 SER C O 1
ATOM 6494 N N . ALA B 1 280 ? -41.57300 -7.77500 -60.50500 1.000 55.37063 280 ALA C N 1
ATOM 6495 C CA . ALA B 1 280 ? -42.76400 -8.60000 -60.68800 1.000 55.59960 280 ALA C CA 1
ATOM 6496 C C . ALA B 1 280 ? -42.47600 -10.08400 -60.50000 1.000 54.47842 280 ALA C C 1
ATOM 6497 O O . ALA B 1 280 ? -43.40600 -10.85100 -60.25000 1.000 52.04655 280 ALA C O 1
ATOM 6499 N N . VAL B 1 281 ? -41.20800 -10.49600 -60.62000 1.000 56.46066 281 VAL C N 1
ATOM 6500 C CA . VAL B 1 281 ? -40.82200 -11.89200 -60.40500 1.000 53.62085 281 VAL C CA 1
ATOM 6501 C C . VAL B 1 281 ? -41.39000 -12.41800 -59.08600 1.000 53.41293 281 VAL C C 1
ATOM 6502 O O . VAL B 1 281 ? -42.00200 -13.49100 -59.03400 1.000 52.96288 281 VAL C O 1
ATOM 6506 N N . GLY B 1 282 ? -41.18600 -11.67500 -57.99900 1.000 54.49517 282 GLY C N 1
ATOM 6507 C CA . GLY B 1 282 ? -41.65300 -12.10200 -56.68900 1.000 52.13436 282 GLY C CA 1
ATOM 6508 C C . GLY B 1 282 ? -42.91700 -11.40700 -56.21400 1.000 52.03435 282 GLY C C 1
ATOM 6509 O O . GLY B 1 282 ? -43.76400 -12.00600 -55.54400 1.000 52.75549 282 GLY C O 1
ATOM 6510 N N . VAL B 1 283 ? -43.05900 -10.13100 -56.57600 1.000 52.44630 283 VAL C N 1
ATOM 6511 C CA . VAL B 1 283 ? -44.19100 -9.33000 -56.10900 1.000 54.70447 283 VAL C CA 1
ATOM 6512 C C . VAL B 1 283 ? -45.50500 -9.90000 -56.62900 1.000 56.15464 283 VAL C C 1
ATOM 6513 O O . VAL B 1 283 ? -46.45700 -10.07500 -55.86900 1.000 55.37034 283 VAL C O 1
ATOM 6517 N N . LEU B 1 284 ? -45.58000 -10.21200 -57.93000 1.000 54.71936 284 LEU C N 1
ATOM 6518 C CA . LEU B 1 284 ? -46.79900 -10.83400 -58.45100 1.000 56.23796 284 LEU C CA 1
ATOM 6519 C C . LEU B 1 284 ? -47.18400 -12.09000 -57.67100 1.000 55.17731 284 LEU C C 1
ATOM 6520 O O . LEU B 1 284 ? -48.25600 -12.09100 -57.04200 1.000 57.39600 284 LEU C O 1
ATOM 6525 N N . PRO B 1 285 ? -46.38200 -13.16600 -57.64100 1.000 56.51263 285 PRO C N 1
ATOM 6526 C CA . PRO B 1 285 ? -46.86100 -14.38700 -56.96100 1.000 55.29933 285 PRO C CA 1
ATOM 6527 C C . PRO B 1 285 ? -47.04000 -14.21200 -55.46000 1.000 56.09416 285 PRO C C 1
ATOM 6528 O O . PRO B 1 285 ? -47.98600 -14.76500 -54.88300 1.000 56.66528 285 PRO C O 1
ATOM 6532 N N . LEU B 1 286 ? -46.15600 -13.46300 -54.80500 1.000 55.84180 286 LEU C N 1
ATOM 6533 C CA . LEU B 1 286 ? -46.33000 -13.23900 -53.37800 1.000 54.12580 286 LEU C CA 1
ATOM 6534 C C . LEU B 1 286 ? -47.58500 -12.42900 -53.10000 1.000 55.56282 286 LEU C C 1
ATOM 6535 O O . LEU B 1 286 ? -48.25900 -12.65900 -52.08600 1.000 55.55229 286 LEU C O 1
ATOM 6540 N N . SER B 1 287 ? -47.92700 -11.50000 -53.99900 1.000 54.97824 287 SER C N 1
ATOM 6541 C CA . SER B 1 287 ? -49.14000 -10.71400 -53.81600 1.000 55.72306 287 SER C CA 1
ATOM 6542 C C . SER B 1 287 ? -50.39300 -11.56500 -53.96700 1.000 56.34945 287 SER C C 1
ATOM 6543 O O . SER B 1 287 ? -51.39900 -11.30000 -53.29900 1.000 56.94426 287 SER C O 1
ATOM 6546 N N . LEU B 1 288 ? -50.36900 -12.58900 -54.82300 1.000 57.05709 288 LEU C N 1
ATOM 6547 C CA . LEU B 1 288 ? -51.53300 -13.46400 -54.89900 1.000 57.46503 288 LEU C CA 1
ATOM 6548 C C . LEU B 1 288 ? -51.68700 -14.29300 -53.62900 1.000 56.71231 288 LEU C C 1
ATOM 6549 O O . LEU B 1 288 ? -52.81200 -14.58700 -53.21300 1.000 56.92813 288 LEU C O 1
ATOM 6554 N N . GLN B 1 289 ? -50.57500 -14.67700 -53.00500 1.000 56.65200 289 GLN C N 1
ATOM 6555 C CA . GLN B 1 289 ? -50.64800 -15.49000 -51.80400 1.000 55.11760 289 GLN C CA 1
ATOM 6556 C C . GLN B 1 289 ? -50.95800 -14.62800 -50.57100 1.000 56.27827 289 GLN C C 1
ATOM 6557 O O . GLN B 1 289 ? -51.90900 -14.91000 -49.83300 1.000 56.74412 289 GLN C O 1
ATOM 6563 N N . TYR B 1 290 ? -50.20800 -13.54000 -50.37300 1.000 56.11195 290 TYR C N 1
ATOM 6564 C CA . TYR B 1 290 ? -50.26000 -12.74500 -49.15000 1.000 56.55411 290 TYR C CA 1
ATOM 6565 C C . TYR B 1 290 ? -50.87500 -11.36700 -49.33500 1.000 56.91204 290 TYR C C 1
ATOM 6566 O O . TYR B 1 290 ? -50.91700 -10.59600 -48.37300 1.000 56.99626 290 TYR C O 1
ATOM 6575 N N . GLY B 1 291 ? -51.33400 -11.02100 -50.53700 1.000 54.95637 291 GLY C N 1
ATOM 6576 C CA . GLY B 1 291 ? -51.89200 -9.69800 -50.75600 1.000 56.02229 291 GLY C CA 1
ATOM 6577 C C . GLY B 1 291 ? -50.83100 -8.63500 -50.90200 1.000 56.00650 291 GLY C C 1
ATOM 6578 O O . GLY B 1 291 ? -49.76400 -8.72700 -50.29900 1.000 55.00638 291 GLY C O 1
ATOM 6579 N N . PHE B 1 292 ? -51.11100 -7.62300 -51.71800 1.000 55.87604 292 PHE C N 1
ATOM 6580 C CA . PHE B 1 292 ? -50.11400 -6.59200 -51.97500 1.000 57.42096 292 PHE C CA 1
ATOM 6581 C C . PHE B 1 292 ? -49.74400 -5.76000 -50.74500 1.000 56.06027 292 PHE C C 1
ATOM 6582 O O . PHE B 1 292 ? -48.62200 -5.21600 -50.72700 1.000 55.38913 292 PHE C O 1
ATOM 6590 N N . PRO B 1 293 ? -50.61400 -5.58400 -49.73100 1.000 56.56266 293 PRO C N 1
ATOM 6591 C CA . PRO B 1 293 ? -50.14900 -4.96200 -48.47500 1.000 56.32316 293 PRO C CA 1
ATOM 6592 C C . PRO B 1 293 ? -48.96900 -5.66300 -47.82600 1.000 55.21776 293 PRO C C 1
ATOM 6593 O O . PRO B 1 293 ? -48.01300 -4.98900 -47.42100 1.000 54.91773 293 PRO C O 1
ATOM 6597 N N . ILE B 1 294 ? -49.00600 -6.99400 -47.70300 1.000 56.81315 294 ILE C N 1
ATOM 6598 C CA . ILE B 1 294 ? -47.87700 -7.69800 -47.09900 1.000 53.48907 294 ILE C CA 1
ATOM 6599 C C . ILE B 1 294 ? -46.62400 -7.53000 -47.95400 1.000 54.15231 294 ILE C C 1
ATOM 6600 O O . ILE B 1 294 ? -45.52500 -7.29200 -47.43300 1.000 54.24969 294 ILE C O 1
ATOM 6605 N N . VAL B 1 295 ? -46.77100 -7.60800 -49.28000 1.000 53.36798 295 VAL C N 1
ATOM 6606 C CA . VAL B 1 295 ? -45.59700 -7.54600 -50.13900 1.000 53.71276 295 VAL C CA 1
ATOM 6607 C C . VAL B 1 295 ? -45.01700 -6.14300 -50.14900 1.000 54.54444 295 VAL C C 1
ATOM 6608 O O . VAL B 1 295 ? -43.79200 -5.96000 -50.19500 1.000 53.74697 295 VAL C O 1
ATOM 6612 N N . GLN B 1 296 ? -45.87900 -5.12500 -50.13600 1.000 54.88260 296 GLN C N 1
ATOM 6613 C CA . GLN B 1 296 ? -45.36800 -3.76200 -50.12500 1.000 56.03801 296 GLN C CA 1
ATOM 6614 C C . GLN B 1 296 ? -44.54500 -3.49700 -48.87000 1.000 54.20357 296 GLN C C 1
ATOM 6615 O O . GLN B 1 296 ? -43.61300 -2.68200 -48.90400 1.000 54.13251 296 GLN C O 1
ATOM 6621 N N . LYS B 1 297 ? -44.85100 -4.19900 -47.77000 1.000 52.53275 297 LYS C N 1
ATOM 6622 C CA . LYS B 1 297 ? -44.06000 -4.06200 -46.54800 1.000 51.97479 297 LYS C CA 1
ATOM 6623 C C . LYS B 1 297 ? -42.65900 -4.62000 -46.75300 1.000 50.81149 297 LYS C C 1
ATOM 6624 O O . LYS B 1 297 ? -41.66200 -3.99400 -46.37000 1.000 51.13258 297 LYS C O 1
ATOM 6630 N N . PHE B 1 298 ? -42.58000 -5.81500 -47.34200 1.000 52.73994 298 PHE C N 1
ATOM 6631 C CA . PHE B 1 298 ? -41.30400 -6.39500 -47.75700 1.000 50.13437 298 PHE C CA 1
ATOM 6632 C C . PHE B 1 298 ? -40.48400 -5.42200 -48.60200 1.000 50.51599 298 PHE C C 1
ATOM 6633 O O . PHE B 1 298 ? -39.27500 -5.26500 -48.38900 1.000 50.17911 298 PHE C O 1
ATOM 6641 N N . LEU B 1 299 ? -41.12600 -4.73600 -49.55100 1.000 49.77816 299 LEU C N 1
ATOM 6642 C CA . LEU B 1 299 ? -40.38600 -3.78600 -50.37400 1.000 52.01264 299 LEU C CA 1
ATOM 6643 C C . LEU B 1 299 ? -39.83800 -2.64600 -49.53500 1.000 52.13633 299 LEU C C 1
ATOM 6644 O O . LEU B 1 299 ? -38.67500 -2.25800 -49.68400 1.000 51.80998 299 LEU C O 1
ATOM 6649 N N . GLU B 1 300 ? -40.65900 -2.10400 -48.63600 1.000 50.19905 300 GLU C N 1
ATOM 6650 C CA . GLU B 1 300 ? -40.21800 -0.97100 -47.82800 1.000 53.35996 300 GLU C CA 1
ATOM 6651 C C . GLU B 1 300 ? -39.06400 -1.34700 -46.91900 1.000 52.03348 300 GLU C C 1
ATOM 6652 O O . GLU B 1 300 ? -38.17500 -0.52100 -46.68000 1.000 53.81264 300 GLU C O 1
ATOM 6658 N N . GLY B 1 301 ? -39.04700 -2.58300 -46.42300 1.000 51.19162 301 GLY C N 1
ATOM 6659 C CA . GLY B 1 301 ? -37.89100 -3.07500 -45.70400 1.000 50.02043 301 GLY C CA 1
ATOM 6660 C C . GLY B 1 301 ? -36.65800 -3.01600 -46.58300 1.000 49.36246 301 GLY C C 1
ATOM 6661 O O . GLY B 1 301 ? -35.65200 -2.38500 -46.23300 1.000 49.50458 301 GLY C O 1
ATOM 6662 N N . ALA B 1 302 ? -36.73800 -3.65300 -47.75100 1.000 50.07921 302 ALA C N 1
ATOM 6663 C CA . ALA B 1 302 ? -35.61800 -3.60200 -48.68500 1.000 49.05803 302 ALA C CA 1
ATOM 6664 C C . ALA B 1 302 ? -35.23500 -2.15700 -49.00400 1.000 49.92130 302 ALA C C 1
ATOM 6665 O O . ALA B 1 302 ? -34.04800 -1.80100 -48.99600 1.000 50.57137 302 ALA C O 1
ATOM 6667 N N . SER B 1 303 ? -36.23600 -1.30300 -49.25800 1.000 49.49159 303 SER C N 1
ATOM 6668 C CA . SER B 1 303 ? -35.96700 0.10500 -49.52700 1.000 53.49997 303 SER C CA 1
ATOM 6669 C C . SER B 1 303 ? -35.25100 0.77500 -48.36100 1.000 52.11033 303 SER C C 1
ATOM 6670 O O . SER B 1 303 ? -34.44800 1.69300 -48.57100 1.000 52.36299 303 SER C O 1
ATOM 6673 N N . SER B 1 304 ? -35.50800 0.32400 -47.13400 1.000 49.86849 304 SER C N 1
ATOM 6674 C CA . SER B 1 304 ? -34.88300 0.97300 -45.98700 1.000 52.17666 304 SER C CA 1
ATOM 6675 C C . SER B 1 304 ? -33.38600 0.70100 -45.93000 1.000 51.52658 304 SER C C 1
ATOM 6676 O O . SER B 1 304 ? -32.62300 1.57500 -45.49200 1.000 51.37393 304 SER C O 1
ATOM 6679 N N . ILE B 1 305 ? -32.94600 -0.49200 -46.35500 1.000 51.92175 305 ILE C N 1
ATOM 6680 C CA . ILE B 1 305 ? -31.51400 -0.79400 -46.36000 1.000 51.05849 305 ILE C CA 1
ATOM 6681 C C . ILE B 1 305 ? -30.82000 -0.13400 -47.55400 1.000 51.62172 305 ILE C C 1
ATOM 6682 O O . ILE B 1 305 ? -29.66800 0.30700 -47.43900 1.000 51.79806 305 ILE C O 1
ATOM 6687 N N . ASP B 1 306 ? -31.50800 -0.05600 -48.70100 1.000 51.54227 306 ASP C N 1
ATOM 6688 C CA . ASP B 1 306 ? -31.00800 0.68100 -49.86500 1.000 52.65030 306 ASP C CA 1
ATOM 6689 C C . ASP B 1 306 ? -30.55100 2.08600 -49.49600 1.000 54.22943 306 ASP C C 1
ATOM 6690 O O . ASP B 1 306 ? -29.47500 2.53400 -49.91900 1.000 54.85846 306 ASP C O 1
ATOM 6695 N N . ASN B 1 307 ? -31.37400 2.80300 -48.71600 1.000 53.07084 307 ASN C N 1
ATOM 6696 C CA . ASN B 1 307 ? -31.00700 4.13800 -48.25700 1.000 55.72905 307 ASN C CA 1
ATOM 6697 C C . ASN B 1 307 ? -29.84200 4.07700 -47.27900 1.000 56.00540 307 ASN C C 1
ATOM 6698 O O . ASN B 1 307 ? -28.89600 4.87400 -47.37300 1.000 57.32924 307 ASN C O 1
ATOM 6703 N N . HIS B 1 308 ? -29.90600 3.14000 -46.32700 1.000 58.95662 308 HIS C N 1
ATOM 6704 C CA . HIS B 1 308 ? -28.81700 2.93100 -45.37600 1.000 57.01955 308 HIS C CA 1
ATOM 6705 C C . HIS B 1 308 ? -27.49800 2.63900 -46.08300 1.000 54.28764 308 HIS C C 1
ATOM 6706 O O . HIS B 1 308 ? -26.45800 3.22700 -45.76300 1.000 53.75600 308 HIS C O 1
ATOM 6713 N N . PHE B 1 309 ? -27.52700 1.71400 -47.04400 1.000 53.50238 309 PHE C N 1
ATOM 6714 C CA . PHE B 1 309 ? -26.32300 1.32600 -47.77000 1.000 53.41553 309 PHE C CA 1
ATOM 6715 C C . PHE B 1 309 ? -25.77300 2.47600 -48.61000 1.000 53.68398 309 PHE C C 1
ATOM 6716 O O . PHE B 1 309 ? -24.55200 2.64900 -48.71400 1.000 53.86821 309 PHE C O 1
ATOM 6724 N N . HIS B 1 310 ? -26.66200 3.28900 -49.19100 1.000 54.05225 310 HIS C N 1
ATOM 6725 C CA . HIS B 1 310 ? -26.24700 4.39000 -50.05500 1.000 55.60769 310 HIS C CA 1
ATOM 6726 C C . HIS B 1 310 ? -25.64300 5.56300 -49.27300 1.000 57.24473 310 HIS C C 1
ATOM 6727 O O . HIS B 1 310 ? -24.72200 6.22900 -49.76900 1.000 58.30012 310 HIS C O 1
ATOM 6734 N N . THR B 1 311 ? -26.13300 5.83500 -48.05100 1.000 59.61563 311 THR C N 1
ATOM 6735 C CA . THR B 1 311 ? -25.83800 7.09300 -47.38400 1.000 59.12346 311 THR C CA 1
ATOM 6736 C C . THR B 1 311 ? -25.07400 6.96400 -46.07800 1.000 60.38414 311 THR C C 1
ATOM 6737 O O . THR B 1 311 ? -24.43500 7.93500 -45.66800 1.000 61.35531 311 THR C O 1
ATOM 6741 N N . SER B 1 312 ? -25.12600 5.81900 -45.41100 1.000 60.52972 312 SER C N 1
ATOM 6742 C CA . SER B 1 312 ? -24.50300 5.68400 -44.10400 1.000 60.56920 312 SER C CA 1
ATOM 6743 C C . SER B 1 312 ? -22.99100 5.56200 -44.24100 1.000 60.54025 312 SER C C 1
ATOM 6744 O O . SER B 1 312 ? -22.48200 4.93600 -45.17600 1.000 60.19284 312 SER C O 1
ATOM 6747 N N . SER B 1 313 ? -22.27500 6.17100 -43.29800 1.000 61.02800 313 SER C N 1
ATOM 6748 C CA . SER B 1 313 ? -20.82500 6.06700 -43.25300 1.000 62.06233 313 SER C CA 1
ATOM 6749 C C . SER B 1 313 ? -20.39700 4.60800 -43.09600 1.000 60.15158 313 SER C C 1
ATOM 6750 O O . SER B 1 313 ? -21.19100 3.73400 -42.73900 1.000 58.12502 313 SER C O 1
ATOM 6753 N N . PHE B 1 314 ? -19.11400 4.34600 -43.36000 1.000 61.28822 314 PHE C N 1
ATOM 6754 C CA . PHE B 1 314 ? -18.66700 2.95800 -43.44400 1.000 60.43286 314 PHE C CA 1
ATOM 6755 C C . PHE B 1 314 ? -18.55500 2.30600 -42.06700 1.000 58.43262 314 PHE C C 1
ATOM 6756 O O . PHE B 1 314 ? -18.70000 1.08600 -41.95700 1.000 54.89009 314 PHE C O 1
ATOM 6764 N N . GLU B 1 315 ? -18.30400 3.07700 -41.00700 1.000 58.87185 315 GLU C N 1
ATOM 6765 C CA . GLU B 1 315 ? -18.24400 2.44900 -39.69200 1.000 60.16938 315 GLU C CA 1
ATOM 6766 C C . GLU B 1 315 ? -19.61800 1.98300 -39.23200 1.000 59.72722 315 GLU C C 1
ATOM 6767 O O . GLU B 1 315 ? -19.70900 1.03600 -38.44500 1.000 60.37466 315 GLU C O 1
ATOM 6773 N N . LYS B 1 316 ? -20.68500 2.61000 -39.73500 1.000 57.94731 316 LYS C N 1
ATOM 6774 C CA . LYS B 1 316 ? -22.06600 2.27700 -39.40400 1.000 58.23681 316 LYS C CA 1
ATOM 6775 C C . LYS B 1 316 ? -22.77700 1.47800 -40.48800 1.000 57.19722 316 LYS C C 1
ATOM 6776 O O . LYS B 1 316 ? -23.94400 1.11700 -40.30000 1.000 54.51531 316 LYS C O 1
ATOM 6782 N N . ASN B 1 317 ? -22.11400 1.20700 -41.61500 1.000 57.24015 317 ASN C N 1
ATOM 6783 C CA . ASN B 1 317 ? -22.76300 0.65900 -42.80200 1.000 54.04503 317 ASN C CA 1
ATOM 6784 C C . ASN B 1 317 ? -22.70500 -0.86300 -42.74600 1.000 52.41588 317 ASN C C 1
ATOM 6785 O O . ASN B 1 317 ? -21.63400 -1.46200 -42.87100 1.000 51.64737 317 ASN C O 1
ATOM 6790 N N . ILE B 1 318 ? -23.85800 -1.48900 -42.57500 1.000 52.76944 318 ILE C N 1
ATOM 6791 C CA . ILE B 1 318 ? -23.88900 -2.93200 -42.37400 1.000 51.21400 318 ILE C CA 1
ATOM 6792 C C . ILE B 1 318 ? -23.50200 -3.66400 -43.65800 1.000 50.66130 318 ILE C C 1
ATOM 6793 O O . ILE B 1 318 ? -22.60700 -4.52200 -43.60500 1.000 47.91886 318 ILE C O 1
ATOM 6798 N N . PRO B 1 319 ? -24.10500 -3.37400 -44.82500 1.000 50.96166 319 PRO C N 1
ATOM 6799 C CA . PRO B 1 319 ? -23.62700 -4.04900 -46.04400 1.000 49.87732 319 PRO C CA 1
ATOM 6800 C C . PRO B 1 319 ? -22.14200 -3.84700 -46.30000 1.000 49.34041 319 PRO C C 1
ATOM 6801 O O . PRO B 1 319 ? -21.45500 -4.79200 -46.71600 1.000 49.29041 319 PRO C O 1
ATOM 6805 N N . VAL B 1 320 ? -21.61500 -2.64800 -46.03800 1.000 49.28053 320 VAL C N 1
ATOM 6806 C CA . VAL B 1 320 ? -20.19700 -2.42500 -46.29200 1.000 50.47015 320 VAL C CA 1
ATOM 6807 C C . VAL B 1 320 ? -19.36100 -3.26400 -45.34200 1.000 51.60713 320 VAL C C 1
ATOM 6808 O O . VAL B 1 320 ? -18.45800 -3.99400 -45.76700 1.000 49.15157 320 VAL C O 1
ATOM 6812 N N . LEU B 1 321 ? -19.66900 -3.19400 -44.04200 1.000 50.25053 321 LEU C N 1
ATOM 6813 C CA . LEU B 1 321 ? -18.91400 -3.96300 -43.06000 1.000 49.12934 321 LEU C CA 1
ATOM 6814 C C . LEU B 1 321 ? -18.92100 -5.44600 -43.41300 1.000 46.95013 321 LEU C C 1
ATOM 6815 O O . LEU B 1 321 ? -17.87100 -6.09500 -43.46600 1.000 47.68180 321 LEU C O 1
ATOM 6820 N N . LEU B 1 322 ? -20.09700 -5.98700 -43.71200 1.000 48.25384 322 LEU C N 1
ATOM 6821 C CA . LEU B 1 322 ? -20.19500 -7.40300 -44.05100 1.000 47.58798 322 LEU C CA 1
ATOM 6822 C C . LEU B 1 322 ? -19.28900 -7.76700 -45.22000 1.000 46.10622 322 LEU C C 1
ATOM 6823 O O . LEU B 1 322 ? -18.51200 -8.72700 -45.13800 1.000 44.08756 322 LEU C O 1
ATOM 6828 N N . GLY B 1 323 ? -19.36700 -6.99900 -46.31200 1.000 45.31803 323 GLY C N 1
ATOM 6829 C CA . GLY B 1 323 ? -18.60300 -7.33100 -47.51000 1.000 47.13930 323 GLY C CA 1
ATOM 6830 C C . GLY B 1 323 ? -17.10100 -7.21600 -47.31700 1.000 48.26312 323 GLY C C 1
ATOM 6831 O O . GLY B 1 323 ? -16.34200 -8.04400 -47.82300 1.000 49.48432 323 GLY C O 1
ATOM 6832 N N . LEU B 1 324 ? -16.65500 -6.19600 -46.57000 1.000 47.89877 324 LEU C N 1
ATOM 6833 C CA . LEU B 1 324 ? -15.23400 -6.03800 -46.26600 1.000 47.99352 324 LEU C CA 1
ATOM 6834 C C . LEU B 1 324 ? -14.71900 -7.16200 -45.37300 1.000 48.25408 324 LEU C C 1
ATOM 6835 O O . LEU B 1 324 ? -13.61000 -7.66800 -45.57600 1.000 47.55136 324 LEU C O 1
ATOM 6840 N N . LEU B 1 325 ? -15.49400 -7.54800 -44.35900 1.000 48.40115 325 LEU C N 1
ATOM 6841 C CA . LEU B 1 325 ? -15.08100 -8.66300 -43.51300 1.000 46.55882 325 LEU C CA 1
ATOM 6842 C C . LEU B 1 325 ? -15.07200 -9.97200 -44.28300 1.000 47.26417 325 LEU C C 1
ATOM 6843 O O . LEU B 1 325 ? -14.27400 -10.86700 -43.98400 1.000 48.23007 325 LEU C O 1
ATOM 6848 N N . SER B 1 326 ? -15.95500 -10.10600 -45.26500 1.000 47.04173 326 SER C N 1
ATOM 6849 C CA . SER B 1 326 ? -15.92600 -11.29200 -46.11600 1.000 46.67853 326 SER C CA 1
ATOM 6850 C C . SER B 1 326 ? -14.68200 -11.31400 -47.00800 1.000 46.38376 326 SER C C 1
ATOM 6851 O O . SER B 1 326 ? -14.03900 -12.36200 -47.17300 1.000 47.45231 326 SER C O 1
ATOM 6854 N N . VAL B 1 327 ? -14.31700 -10.17100 -47.59000 1.000 45.36943 327 VAL C N 1
ATOM 6855 C CA . VAL B 1 327 ? -13.06300 -10.12200 -48.33400 1.000 47.22228 327 VAL C CA 1
ATOM 6856 C C . VAL B 1 327 ? -11.89100 -10.44000 -47.41100 1.000 48.66193 327 VAL C C 1
ATOM 6857 O O . VAL B 1 327 ? -10.97900 -11.18800 -47.78900 1.000 49.12251 327 VAL C O 1
ATOM 6861 N N . TRP B 1 328 ? -11.89900 -9.86900 -46.18700 1.000 48.32301 328 TRP C N 1
ATOM 6862 C CA . TRP B 1 328 ? -10.87300 -10.17000 -45.18500 1.000 49.17312 328 TRP C CA 1
ATOM 6863 C C . TRP B 1 328 ? -10.72700 -11.67800 -44.98100 1.000 48.82307 328 TRP C C 1
ATOM 6864 O O . TRP B 1 328 ? -9.63000 -12.23600 -45.13000 1.000 49.27313 328 TRP C O 1
ATOM 6875 N N . ASN B 1 329 ? -11.83800 -12.35900 -44.67800 1.000 48.80111 329 ASN C N 1
ATOM 6876 C CA . ASN B 1 329 ? -11.79200 -13.80500 -44.47500 1.000 47.45884 329 ASN C CA 1
ATOM 6877 C C . ASN B 1 329 ? -11.32100 -14.54100 -45.73000 1.000 47.11143 329 ASN C C 1
ATOM 6878 O O . ASN B 1 329 ? -10.51700 -15.47900 -45.63600 1.000 48.09576 329 ASN C O 1
ATOM 6883 N N . VAL B 1 330 ? -11.82300 -14.14500 -46.90800 1.000 48.12586 330 VAL C N 1
ATOM 6884 C CA . VAL B 1 330 ? -11.54000 -14.89000 -48.14300 1.000 48.58118 330 VAL C CA 1
ATOM 6885 C C . VAL B 1 330 ? -10.11300 -14.63100 -48.61500 1.000 50.00503 330 VAL C C 1
ATOM 6886 O O . VAL B 1 330 ? -9.29800 -15.55500 -48.72900 1.000 48.00742 330 VAL C O 1
ATOM 6890 N N . SER B 1 331 ? -9.79500 -13.36500 -48.89400 1.000 49.15314 331 SER C N 1
ATOM 6891 C CA . SER B 1 331 ? -8.59400 -13.00400 -49.63700 1.000 49.77690 331 SER C CA 1
ATOM 6892 C C . SER B 1 331 ? -7.37300 -12.77300 -48.76000 1.000 50.83492 331 SER C C 1
ATOM 6893 O O . SER B 1 331 ? -6.25500 -12.72900 -49.28400 1.000 50.81386 331 SER C O 1
ATOM 6896 N N . PHE B 1 332 ? -7.53500 -12.63400 -47.44800 1.000 52.08198 332 PHE C N 1
ATOM 6897 C CA . PHE B 1 332 ? -6.37200 -12.41600 -46.59500 1.000 51.44769 332 PHE C CA 1
ATOM 6898 C C . PHE B 1 332 ? -6.16700 -13.48300 -45.54000 1.000 51.57139 332 PHE C C 1
ATOM 6899 O O . PHE B 1 332 ? -5.01700 -13.79600 -45.22000 1.000 54.31646 332 PHE C O 1
ATOM 6907 N N . LEU B 1 333 ? -7.23400 -14.07100 -45.01600 1.000 50.27499 333 LEU C N 1
ATOM 6908 C CA . LEU B 1 333 ? -7.08200 -15.23600 -44.15800 1.000 50.84874 333 LEU C CA 1
ATOM 6909 C C . LEU B 1 333 ? -7.22900 -16.54700 -44.92400 1.000 50.81453 333 LEU C C 1
ATOM 6910 O O . LEU B 1 333 ? -6.90100 -17.60100 -44.37200 1.000 52.46999 333 LEU C O 1
ATOM 6915 N N . GLY B 1 334 ? -7.70600 -16.51200 -46.16800 1.000 49.05179 334 GLY C N 1
ATOM 6916 C CA . GLY B 1 334 ? -7.67300 -17.68100 -47.02700 1.000 48.15432 334 GLY C CA 1
ATOM 6917 C C . GLY B 1 334 ? -8.78700 -18.68500 -46.84200 1.000 48.79650 334 GLY C C 1
ATOM 6918 O O . GLY B 1 334 ? -8.61100 -19.85800 -47.18100 1.000 49.55712 334 GLY C O 1
ATOM 6919 N N . TYR B 1 335 ? -9.93100 -18.27300 -46.30300 1.000 48.38550 335 TYR C N 1
ATOM 6920 C CA . TYR B 1 335 ? -11.03400 -19.19300 -46.05000 1.000 48.30655 335 TYR C CA 1
ATOM 6921 C C . TYR B 1 335 ? -11.86400 -19.33100 -47.31100 1.000 47.36170 335 TYR C C 1
ATOM 6922 O O . TYR B 1 335 ? -12.51100 -18.35700 -47.71400 1.000 46.89585 335 TYR C O 1
ATOM 6931 N N . PRO B 1 336 ? -11.90100 -20.50800 -47.94900 1.000 44.49205 336 PRO C N 1
ATOM 6932 C CA . PRO B 1 336 ? -12.58200 -20.62200 -49.24900 1.000 44.70523 336 PRO C CA 1
ATOM 6933 C C . PRO B 1 336 ? -14.09200 -20.74800 -49.16300 1.000 44.89736 336 PRO C C 1
ATOM 6934 O O . PRO B 1 336 ? -14.75600 -20.51400 -50.17900 1.000 43.40507 336 PRO C O 1
ATOM 6938 N N . ALA B 1 337 ? -14.66000 -21.11400 -48.01000 1.000 45.39117 337 ALA C N 1
ATOM 6939 C CA . ALA B 1 337 ? -16.09800 -21.28500 -47.85600 1.000 42.49872 337 ALA C CA 1
ATOM 6940 C C . ALA B 1 337 ? -16.63100 -20.39200 -46.74500 1.000 42.53293 337 ALA C C 1
ATOM 6941 O O . ALA B 1 337 ? -15.88300 -19.83200 -45.94400 1.000 43.88309 337 ALA C O 1
ATOM 6943 N N . ARG B 1 338 ? -17.95400 -20.27000 -46.73600 1.000 41.84315 338 ARG C N 1
ATOM 6944 C CA . ARG B 1 338 ? -18.68600 -19.43000 -45.80700 1.000 43.93814 338 ARG C CA 1
ATOM 6945 C C . ARG B 1 338 ? -20.03200 -20.08800 -45.53700 1.000 44.78824 338 ARG C C 1
ATOM 6946 O O . ARG B 1 338 ? -20.68100 -20.57500 -46.46700 1.000 42.89064 338 ARG C O 1
ATOM 6954 N N . ALA B 1 339 ? -20.43800 -20.11800 -44.27100 1.000 43.97302 339 ALA C N 1
ATOM 6955 C CA . ALA B 1 339 ? -21.64800 -20.81400 -43.85200 1.000 41.77538 339 ALA C CA 1
ATOM 6956 C C . ALA B 1 339 ? -22.72900 -19.81700 -43.43900 1.000 42.93605 339 ALA C C 1
ATOM 6957 O O . ALA B 1 339 ? -22.48400 -18.91300 -42.62800 1.000 42.57548 339 ALA C O 1
ATOM 6959 N N . ILE B 1 340 ? -23.91400 -19.96600 -44.02000 1.000 41.47693 340 ILE C N 1
ATOM 6960 C CA . ILE B 1 340 ? -25.07600 -19.14400 -43.70100 1.000 42.93500 340 ILE C CA 1
ATOM 6961 C C . ILE B 1 340 ? -25.90400 -19.95500 -42.72500 1.000 43.79826 340 ILE C C 1
ATOM 6962 O O . ILE B 1 340 ? -26.53800 -20.93300 -43.12500 1.000 42.98501 340 ILE C O 1
ATOM 6967 N N . LEU B 1 341 ? -25.89000 -19.58900 -41.43700 1.000 41.37602 341 LEU C N 1
ATOM 6968 C CA . LEU B 1 341 ? -26.48500 -20.41600 -40.38600 1.000 42.97095 341 LEU C CA 1
ATOM 6969 C C . LEU B 1 341 ? -27.57000 -19.60700 -39.68300 1.000 44.24479 341 LEU C C 1
ATOM 6970 O O . LEU B 1 341 ? -27.30500 -18.96800 -38.65500 1.000 42.83409 341 LEU C O 1
ATOM 6975 N N . PRO B 1 342 ? -28.82400 -19.51900 -40.20600 1.000 43.73410 342 PRO C N 1
ATOM 6976 C CA . PRO B 1 342 ? -29.87900 -18.78400 -39.51100 1.000 43.17088 342 PRO C CA 1
ATOM 6977 C C . PRO B 1 342 ? -30.66700 -19.63700 -38.50600 1.000 44.23416 342 PRO C C 1
ATOM 6978 O O . PRO B 1 342 ? -31.11400 -20.70400 -38.85500 1.000 43.82359 342 PRO C O 1
ATOM 6982 N N . TYR B 1 343 ? -30.82500 -19.13400 -37.28100 1.000 44.01202 343 TYR C N 1
ATOM 6983 C CA . TYR B 1 343 ? -31.57900 -19.88700 -36.24600 1.000 45.91751 343 TYR C CA 1
ATOM 6984 C C . TYR B 1 343 ? -33.07900 -19.67400 -36.45800 1.000 46.12016 343 TYR C C 1
ATOM 6985 O O . TYR B 1 343 ? -33.74700 -19.16600 -35.53800 1.000 47.25188 343 TYR C O 1
ATOM 6994 N N . SER B 1 344 ? -33.57800 -20.03700 -37.64300 1.000 43.70197 344 SER C N 1
ATOM 6995 C CA . SER B 1 344 ? -35.02600 -19.92600 -37.94000 1.000 44.65209 344 SER C CA 1
ATOM 6996 C C . SER B 1 344 ? -35.36800 -20.95400 -39.01400 1.000 45.50745 344 SER C C 1
ATOM 6997 O O . SER B 1 344 ? -34.72600 -20.92500 -40.06200 1.000 43.57564 344 SER C O 1
ATOM 7000 N N . GLN B 1 345 ? -36.38100 -21.77700 -38.79300 1.000 45.85448 345 GLN C N 1
ATOM 7001 C CA . GLN B 1 345 ? -36.78200 -22.70400 -39.86800 1.000 42.78569 345 GLN C CA 1
ATOM 7002 C C . GLN B 1 345 ? -37.51700 -21.86600 -40.90000 1.000 43.45946 345 GLN C C 1
ATOM 7003 O O . GLN B 1 345 ? -37.65100 -22.31500 -42.03400 1.000 44.56749 345 GLN C O 1
ATOM 7009 N N . ALA B 1 346 ? -37.95900 -20.67700 -40.50500 1.000 44.81517 346 ALA C N 1
ATOM 7010 C CA . ALA B 1 346 ? -38.59500 -19.84300 -41.51800 1.000 45.30733 346 ALA C CA 1
ATOM 7011 C C . ALA B 1 346 ? -37.59700 -19.39800 -42.58300 1.000 44.94676 346 ALA C C 1
ATOM 7012 O O . ALA B 1 346 ? -37.97600 -19.22800 -43.74600 1.000 44.10193 346 ALA C O 1
ATOM 7014 N N . LEU B 1 347 ? -36.33500 -19.19000 -42.18900 1.000 44.82279 347 LEU C N 1
ATOM 7015 C CA . LEU B 1 347 ? -35.23600 -18.84800 -43.07800 1.000 43.22523 347 LEU C CA 1
ATOM 7016 C C . LEU B 1 347 ? -34.57900 -20.08600 -43.67900 1.000 43.34103 347 LEU C C 1
ATOM 7017 O O . LEU B 1 347 ? -33.41300 -20.03000 -44.08400 1.000 42.79886 347 LEU C O 1
ATOM 7022 N N . GLU B 1 348 ? -35.30200 -21.20300 -43.72400 1.000 44.51529 348 GLU C N 1
ATOM 7023 C CA . GLU B 1 348 ? -34.76200 -22.43600 -44.27900 1.000 44.14682 348 GLU C CA 1
ATOM 7024 C C . GLU B 1 348 ? -34.25000 -22.24200 -45.70900 1.000 45.38381 348 GLU C C 1
ATOM 7025 O O . GLU B 1 348 ? -33.14900 -22.68900 -46.04400 1.000 44.61530 348 GLU C O 1
ATOM 7031 N N . LYS B 1 349 ? -35.03100 -21.57700 -46.56100 1.000 43.26263 349 LYS C N 1
ATOM 7032 C CA . LYS B 1 349 ? -34.66100 -21.33500 -47.94700 1.000 43.75743 349 LYS C CA 1
ATOM 7033 C C . LYS B 1 349 ? -33.81400 -20.08500 -48.12200 1.000 44.69175 349 LYS C C 1
ATOM 7034 O O . LYS B 1 349 ? -33.80400 -19.49800 -49.20800 1.000 46.06823 349 LYS C O 1
ATOM 7040 N N . LEU B 1 350 ? -33.10800 -19.65300 -47.08000 1.000 43.32850 350 LEU C N 1
ATOM 7041 C CA . LEU B 1 350 ? -32.26700 -18.47500 -47.23600 1.000 43.66012 350 LEU C CA 1
ATOM 7042 C C . LEU B 1 350 ? -30.92100 -18.85200 -47.83100 1.000 43.21269 350 LEU C C 1
ATOM 7043 O O . LEU B 1 350 ? -30.43100 -18.17100 -48.73900 1.000 44.19965 350 LEU C O 1
ATOM 7048 N N . ALA B 1 351 ? -30.30400 -19.91600 -47.31800 1.000 42.48908 351 ALA C N 1
ATOM 7049 C CA . ALA B 1 351 ? -29.00400 -20.32400 -47.83800 1.000 42.88123 351 ALA C CA 1
ATOM 7050 C C . ALA B 1 351 ? -29.06700 -20.65500 -49.32200 1.000 42.81544 351 ALA C C 1
ATOM 7051 O O . ALA B 1 351 ? -28.19900 -20.17700 -50.06900 1.000 40.76519 351 ALA C O 1
ATOM 7053 N N . PRO B 1 352 ? -30.04300 -21.41800 -49.82400 1.000 43.19063 352 PRO C N 1
ATOM 7054 C CA . PRO B 1 352 ? -30.05600 -21.67000 -51.27600 1.000 43.76701 352 PRO C CA 1
ATOM 7055 C C . PRO B 1 352 ? -30.09700 -20.39800 -52.10400 1.000 46.03834 352 PRO C C 1
ATOM 7056 O O . PRO B 1 352 ? -29.44800 -20.34000 -53.15600 1.000 45.80673 352 PRO C O 1
ATOM 7060 N N . HIS B 1 353 ? -30.80800 -19.36100 -51.64900 1.000 43.55386 353 HIS C N 1
ATOM 7061 C CA . HIS B 1 353 ? -30.86300 -18.12500 -52.42400 1.000 43.80126 353 HIS C CA 1
ATOM 7062 C C . HIS B 1 353 ? -29.54300 -17.36200 -52.35800 1.000 44.48819 353 HIS C C 1
ATOM 7063 O O . HIS B 1 353 ? -29.09200 -16.80300 -53.36700 1.000 44.78822 353 HIS C O 1
ATOM 7070 N N . ILE B 1 354 ? -28.92700 -17.30100 -51.17300 1.000 44.52355 354 ILE C N 1
ATOM 7071 C CA . ILE B 1 354 ? -27.61100 -16.67800 -51.01000 1.000 44.04717 354 ILE C CA 1
ATOM 7072 C C . ILE B 1 354 ? -26.57000 -17.40700 -51.85400 1.000 43.03916 354 ILE C C 1
ATOM 7073 O O . ILE B 1 354 ? -25.61700 -16.79700 -52.35700 1.000 44.92886 354 ILE C O 1
ATOM 7078 N N . GLN B 1 355 ? -26.73500 -18.71900 -52.01600 1.000 43.17499 355 GLN C N 1
ATOM 7079 C CA . GLN B 1 355 ? -25.85900 -19.49700 -52.87800 1.000 43.33554 355 GLN C CA 1
ATOM 7080 C C . GLN B 1 355 ? -25.81900 -18.91800 -54.28600 1.000 43.80138 355 GLN C C 1
ATOM 7081 O O . GLN B 1 355 ? -24.74600 -18.61900 -54.81700 1.000 46.14640 355 GLN C O 1
ATOM 7087 N N . GLN B 1 356 ? -26.98500 -18.74500 -54.90800 1.000 41.56702 356 GLN C N 1
ATOM 7088 C CA . GLN B 1 356 ? -27.00100 -18.12700 -56.22600 1.000 43.89624 356 GLN C CA 1
ATOM 7089 C C . GLN B 1 356 ? -26.46200 -16.70800 -56.15900 1.000 45.89911 356 GLN C C 1
ATOM 7090 O O . GLN B 1 356 ? -25.49700 -16.36400 -56.84600 1.000 45.18324 356 GLN C O 1
ATOM 7096 N N . LEU B 1 357 ? -27.06500 -15.87600 -55.30300 1.000 44.95950 357 LEU C N 1
ATOM 7097 C CA . LEU B 1 357 ? -26.72900 -14.45400 -55.24400 1.000 43.61986 357 LEU C CA 1
ATOM 7098 C C . LEU B 1 357 ? -25.22700 -14.24100 -55.13300 1.000 44.53576 357 LEU C C 1
ATOM 7099 O O . LEU B 1 357 ? -24.65600 -13.37700 -55.80900 1.000 46.29650 357 LEU C O 1
ATOM 7104 N N . SER B 1 358 ? -24.57000 -15.05500 -54.31400 1.000 43.41500 358 SER C N 1
ATOM 7105 C CA . SER B 1 358 ? -23.16000 -14.93100 -53.97400 1.000 43.59134 358 SER C CA 1
ATOM 7106 C C . SER B 1 358 ? -22.23800 -15.57000 -55.01400 1.000 44.70200 358 SER C C 1
ATOM 7107 O O . SER B 1 358 ? -21.27500 -14.94800 -55.46500 1.000 45.13363 358 SER C O 1
ATOM 7110 N N . MET B 1 359 ? -22.51000 -16.81700 -55.38700 1.000 43.89987 359 MET C N 1
ATOM 7111 C CA . MET B 1 359 ? -21.57100 -17.55900 -56.22200 1.000 44.25781 359 MET C CA 1
ATOM 7112 C C . MET B 1 359 ? -21.74900 -17.24600 -57.71000 1.000 44.83419 359 MET C C 1
ATOM 7113 O O . MET B 1 359 ? -20.77200 -17.26400 -58.47100 1.000 43.22347 359 MET C O 1
ATOM 7118 N N . GLU B 1 360 ? -22.97000 -16.94300 -58.14500 1.000 42.99263 360 GLU C N 1
ATOM 7119 C CA . GLU B 1 360 ? -23.15400 -16.51800 -59.52900 1.000 45.09025 360 GLU C CA 1
ATOM 7120 C C . GLU B 1 360 ? -22.67300 -15.09300 -59.74500 1.000 47.33526 360 GLU C C 1
ATOM 7121 O O . GLU B 1 360 ? -22.33300 -14.72300 -60.87200 1.000 49.37235 360 GLU C O 1
ATOM 7127 N N . SER B 1 361 ? -22.67700 -14.26600 -58.70000 1.000 43.51815 361 SER C N 1
ATOM 7128 C CA . SER B 1 361 ? -22.14900 -12.91400 -58.81800 1.000 43.55236 361 SER C CA 1
ATOM 7129 C C . SER B 1 361 ? -20.63100 -12.88800 -58.80100 1.000 45.29994 361 SER C C 1
ATOM 7130 O O . SER B 1 361 ? -20.01100 -12.16600 -59.59100 1.000 46.36059 361 SER C O 1
ATOM 7133 N N . ASN B 1 362 ? -20.01000 -13.63300 -57.89500 1.000 43.42360 362 ASN C N 1
ATOM 7134 C CA . ASN B 1 362 ? -18.58600 -13.48800 -57.67100 1.000 43.32622 362 ASN C CA 1
ATOM 7135 C C . ASN B 1 362 ? -17.77200 -14.72600 -58.01500 1.000 43.61573 362 ASN C C 1
ATOM 7136 O O . ASN B 1 362 ? -16.54800 -14.70500 -57.83500 1.000 43.27885 362 ASN C O 1
ATOM 7141 N N . GLY B 1 363 ? -18.39300 -15.77800 -58.54900 1.000 43.48986 363 GLY C N 1
ATOM 7142 C CA . GLY B 1 363 ? -17.63000 -16.87300 -59.11000 1.000 43.53460 363 GLY C CA 1
ATOM 7143 C C . GLY B 1 363 ? -17.05400 -16.47900 -60.46200 1.000 44.64263 363 GLY C C 1
ATOM 7144 O O . GLY B 1 363 ? -17.51900 -16.95400 -61.50300 1.000 44.30312 363 GLY C O 1
ATOM 7145 N N . LYS B 1 364 ? -16.04600 -15.59900 -60.44200 1.000 42.68493 364 LYS C N 1
ATOM 7146 C CA . LYS B 1 364 ? -15.46500 -14.96800 -61.61700 1.000 45.91953 364 LYS C CA 1
ATOM 7147 C C . LYS B 1 364 ? -13.94900 -15.11900 -61.56100 1.000 48.57774 364 LYS C C 1
ATOM 7148 O O . LYS B 1 364 ? -13.35400 -15.07900 -60.48100 1.000 45.29051 364 LYS C O 1
ATOM 7154 N N . GLY B 1 365 ? -13.32300 -15.28500 -62.73600 1.000 48.02301 365 GLY C N 1
ATOM 7155 C CA . GLY B 1 365 ? -11.88300 -15.47000 -62.81900 1.000 46.63337 365 GLY C CA 1
ATOM 7156 C C . GLY B 1 365 ? -11.09200 -14.27600 -63.32600 1.000 48.05196 365 GLY C C 1
ATOM 7157 O O . GLY B 1 365 ? -9.85700 -14.26600 -63.24900 1.000 49.40213 365 GLY C O 1
ATOM 7158 N N . VAL B 1 366 ? -11.78200 -13.26100 -63.85100 1.000 47.73733 366 VAL C N 1
ATOM 7159 C CA . VAL B 1 366 ? -11.12500 -12.09300 -64.42100 1.000 50.27711 366 VAL C CA 1
ATOM 7160 C C . VAL B 1 366 ? -11.69600 -10.82300 -63.79400 1.000 50.53503 366 VAL C C 1
ATOM 7161 O O . VAL B 1 366 ? -12.81700 -10.79900 -63.28300 1.000 50.16920 366 VAL C O 1
ATOM 7165 N N . SER B 1 367 ? -10.90300 -9.75400 -63.84200 1.000 52.31776 367 SER C N 1
ATOM 7166 C CA . SER B 1 367 ? -11.38400 -8.44600 -63.42200 1.000 52.24670 367 SER C CA 1
ATOM 7167 C C . SER B 1 367 ? -12.48900 -7.97200 -64.35900 1.000 53.96270 367 SER C C 1
ATOM 7168 O O . SER B 1 367 ? -12.77500 -8.58900 -65.38600 1.000 52.63622 367 SER C O 1
ATOM 7171 N N . ILE B 1 368 ? -13.11500 -6.85100 -63.99800 1.000 52.39622 368 ILE C N 1
ATOM 7172 C CA . ILE B 1 368 ? -14.17800 -6.33200 -64.85000 1.000 52.84364 368 ILE C CA 1
ATOM 7173 C C . ILE B 1 368 ? -13.61300 -5.82800 -66.17900 1.000 54.80441 368 ILE C C 1
ATOM 7174 O O . ILE B 1 368 ? -14.34200 -5.74700 -67.17500 1.000 55.20445 368 ILE C O 1
ATOM 7179 N N . ASP B 1 369 ? -12.31600 -5.53700 -66.22900 1.000 55.41244 369 ASP C N 1
ATOM 7180 C CA . ASP B 1 369 ? -11.65000 -5.12300 -67.45500 1.000 57.57323 369 ASP C CA 1
ATOM 7181 C C . ASP B 1 369 ? -11.05900 -6.29400 -68.23100 1.000 56.89946 369 ASP C C 1
ATOM 7182 O O . ASP B 1 369 ? -10.43600 -6.07900 -69.26900 1.000 56.87577 369 ASP C O 1
ATOM 7187 N N . GLY B 1 370 ? -11.22900 -7.52400 -67.76300 1.000 55.11887 370 GLY C N 1
ATOM 7188 C CA . GLY B 1 370 ? -10.74000 -8.66800 -68.50800 1.000 54.30561 370 GLY C CA 1
ATOM 7189 C C . GLY B 1 370 ? -9.35900 -9.16200 -68.13400 1.000 53.69764 370 GLY C C 1
ATOM 7190 O O . GLY B 1 370 ? -8.84400 -10.06800 -68.80300 1.000 56.14004 370 GLY C O 1
ATOM 7191 N N . VAL B 1 371 ? -8.74600 -8.59800 -67.09900 1.000 52.70854 371 VAL C N 1
ATOM 7192 C CA . VAL B 1 371 ? -7.47900 -9.09300 -66.57200 1.000 53.02437 371 VAL C CA 1
ATOM 7193 C C . VAL B 1 371 ? -7.70800 -10.34900 -65.73000 1.000 52.31375 371 VAL C C 1
ATOM 7194 O O . VAL B 1 371 ? -8.51900 -10.35300 -64.79000 1.000 50.73725 371 VAL C O 1
ATOM 7198 N N . ARG B 1 372 ? -6.98200 -11.41900 -66.05400 1.000 50.99773 372 ARG C N 1
ATOM 7199 C CA . ARG B 1 372 ? -7.10700 -12.66100 -65.30800 1.000 51.56622 372 ARG C CA 1
ATOM 7200 C C . ARG B 1 372 ? -6.68100 -12.43600 -63.86300 1.000 52.32421 372 ARG C C 1
ATOM 7201 O O . ARG B 1 372 ? -5.57900 -11.94500 -63.59900 1.000 54.23233 372 ARG C O 1
ATOM 7209 N N . LEU B 1 373 ? -7.56600 -12.77500 -62.92800 1.000 51.84812 373 LEU C N 1
ATOM 7210 C CA . LEU B 1 373 ? -7.29500 -12.53100 -61.51500 1.000 52.19816 373 LEU C CA 1
ATOM 7211 C C . LEU B 1 373 ? -6.18200 -13.44000 -61.01600 1.000 50.20845 373 LEU C C 1
ATOM 7212 O O . LEU B 1 373 ? -6.25900 -14.66300 -61.19200 1.000 48.54246 373 LEU C O 1
ATOM 7217 N N . PRO B 1 374 ? -5.15200 -12.88500 -60.31800 1.000 47.51578 374 PRO C N 1
ATOM 7218 C CA . PRO B 1 374 ? -4.06400 -13.68900 -59.78000 1.000 49.12386 374 PRO C CA 1
ATOM 7219 C C . PRO B 1 374 ? -4.50100 -14.30400 -58.45100 1.000 50.97935 374 PRO C C 1
ATOM 7220 O O . PRO B 1 374 ? -3.77500 -15.10800 -57.92400 1.000 52.85852 374 PRO C O 1
ATOM 7224 N N . TYR B 1 375 ? -5.67100 -13.90800 -57.95800 1.000 51.22616 375 TYR C N 1
ATOM 7225 C CA . TYR B 1 375 ? -6.22900 -14.47200 -56.70600 1.000 49.55228 375 TYR C CA 1
ATOM 7226 C C . TYR B 1 375 ? -7.60900 -15.05300 -57.00500 1.000 47.99683 375 TYR C C 1
ATOM 7227 O O . TYR B 1 375 ? -8.20300 -14.71600 -58.03500 1.000 47.20199 375 TYR C O 1
ATOM 7236 N N . GLU B 1 376 ? -8.10700 -15.86400 -56.08400 1.000 48.73831 376 GLU C N 1
ATOM 7237 C CA . GLU B 1 376 ? -9.45500 -16.44000 -56.26300 1.000 48.05665 376 GLU C CA 1
ATOM 7238 C C . GLU B 1 376 ? -10.47700 -15.52100 -55.59800 1.000 47.46974 376 GLU C C 1
ATOM 7239 O O . GLU B 1 376 ? -10.20000 -15.01500 -54.50400 1.000 45.65637 376 GLU C O 1
ATOM 7245 N N . ALA B 1 377 ? -11.60600 -15.31500 -56.26100 1.000 49.26172 377 ALA C N 1
ATOM 7246 C CA . ALA B 1 377 ? -12.68100 -14.45800 -55.73400 1.000 50.03023 377 ALA C CA 1
ATOM 7247 C C . ALA B 1 377 ? -13.96100 -15.27600 -55.74200 1.000 48.55901 377 ALA C C 1
ATOM 7248 O O . ALA B 1 377 ? -14.13600 -16.07000 -56.67800 1.000 49.16697 377 ALA C O 1
ATOM 7250 N N . GLY B 1 378 ? -14.82800 -15.07300 -54.77100 1.000 46.52120 378 GLY C N 1
ATOM 7251 C CA . GLY B 1 378 ? -16.12000 -15.76700 -54.78100 1.000 43.73665 378 GLY C CA 1
ATOM 7252 C C . GLY B 1 378 ? -16.04900 -16.96200 -53.87700 1.000 44.12354 378 GLY C C 1
ATOM 7253 O O . GLY B 1 378 ? -15.51200 -17.97200 -54.30400 1.000 41.64430 378 GLY C O 1
ATOM 7254 N N . GLU B 1 379 ? -16.59800 -16.83600 -52.67700 1.000 44.15157 379 GLU C N 1
ATOM 7255 C CA . GLU B 1 379 ? -16.52900 -17.92400 -51.67600 1.000 42.54875 379 GLU C CA 1
ATOM 7256 C C . GLU B 1 379 ? -17.54200 -19.01500 -51.98600 1.000 42.09606 379 GLU C C 1
ATOM 7257 O O . GLU B 1 379 ? -18.49000 -18.74300 -52.72500 1.000 42.31451 379 GLU C O 1
ATOM 7263 N N . ILE B 1 380 ? -17.31300 -20.19600 -51.43000 1.000 41.45623 380 ILE C N 1
ATOM 7264 C CA . ILE B 1 380 ? -18.30400 -21.28900 -51.57000 1.000 41.63257 380 ILE C CA 1
ATOM 7265 C C . ILE B 1 380 ? -19.29800 -21.13000 -50.41900 1.000 42.30633 380 ILE C C 1
ATOM 7266 O O . ILE B 1 380 ? -18.89500 -21.28000 -49.26900 1.000 41.07461 380 ILE C O 1
ATOM 7271 N N . ASP B 1 381 ? -20.54900 -20.82400 -50.73300 1.000 42.01485 381 ASP C N 1
ATOM 7272 C CA . ASP B 1 381 ? -21.56300 -20.58400 -49.71300 1.000 42.39911 381 ASP C CA 1
ATOM 7273 C C . ASP B 1 381 ? -22.41600 -21.82400 -49.50100 1.000 42.62018 381 ASP C C 1
ATOM 7274 O O . ASP B 1 381 ? -22.87600 -22.43900 -50.46900 1.000 43.00444 381 ASP C O 1
ATOM 7279 N N . PHE B 1 382 ? -22.62900 -22.18700 -48.23400 1.000 42.88558 382 PHE C N 1
ATOM 7280 C CA . PHE B 1 382 ? -23.60600 -23.21200 -47.88800 1.000 42.30130 382 PHE C CA 1
ATOM 7281 C C . PHE B 1 382 ? -24.21600 -22.89900 -46.52700 1.000 43.61988 382 PHE C C 1
ATOM 7282 O O . PHE B 1 382 ? -23.81500 -21.96200 -45.82300 1.000 42.25919 382 PHE C O 1
ATOM 7290 N N . GLY B 1 383 ? -25.20100 -23.70300 -46.17000 1.000 42.98098 383 GLY C N 1
ATOM 7291 C CA . GLY B 1 383 ? -25.72100 -23.66300 -44.82900 1.000 43.07309 383 GLY C CA 1
ATOM 7292 C C . GLY B 1 383 ? -27.01200 -24.43100 -44.72000 1.000 44.29692 383 GLY C C 1
ATOM 7293 O O . GLY B 1 383 ? -27.60500 -24.87500 -45.71700 1.000 41.94664 383 GLY C O 1
ATOM 7294 N N . GLU B 1 384 ? -27.42500 -24.57400 -43.46400 1.000 43.66986 384 GLU C N 1
ATOM 7295 C CA . GLU B 1 384 ? -28.72500 -25.06800 -43.04800 1.000 44.26467 384 GLU C CA 1
ATOM 7296 C C . GLU B 1 384 ? -29.13400 -24.26900 -41.82200 1.000 45.30427 384 GLU C C 1
ATOM 7297 O O . GLU B 1 384 ? -28.28300 -23.66100 -41.16400 1.000 45.08056 384 GLU C O 1
ATOM 7303 N N . PRO B 1 385 ? -30.42200 -24.20400 -41.51600 1.000 42.80493 385 PRO C N 1
ATOM 7304 C CA . PRO B 1 385 ? -30.83600 -23.43700 -40.33100 1.000 43.76820 385 PRO C CA 1
ATOM 7305 C C . PRO B 1 385 ? -30.47700 -24.12200 -39.00300 1.000 44.73937 385 PRO C C 1
ATOM 7306 O O . PRO B 1 385 ? -30.51100 -25.34800 -38.87300 1.000 44.49197 385 PRO C O 1
ATOM 7310 N N . GLY B 1 386 ? -30.10900 -23.30800 -38.01100 1.000 42.11749 386 GLY C N 1
ATOM 7311 C CA . GLY B 1 386 ? -29.95300 -23.82900 -36.66700 1.000 41.48057 386 GLY C CA 1
ATOM 7312 C C . GLY B 1 386 ? -31.32400 -24.09800 -36.04300 1.000 43.01234 386 GLY C C 1
ATOM 7313 O O . GLY B 1 386 ? -32.29900 -23.37800 -36.28600 1.000 43.69400 386 GLY C O 1
ATOM 7314 N N . THR B 1 387 ? -31.41300 -25.16700 -35.25800 1.000 41.48870 387 THR C N 1
ATOM 7315 C CA . THR B 1 387 ? -30.31800 -26.02400 -34.81800 1.000 41.86769 387 THR C CA 1
ATOM 7316 C C . THR B 1 387 ? -29.96500 -27.21500 -35.73000 1.000 41.52818 387 THR C C 1
ATOM 7317 O O . THR B 1 387 ? -29.04000 -27.96100 -35.39900 1.000 42.50461 387 THR C O 1
ATOM 7321 N N . ASN B 1 388 ? -30.72200 -27.42300 -36.82200 1.000 42.99698 388 ASN C N 1
ATOM 7322 C CA . ASN B 1 388 ? -30.47900 -28.54500 -37.73500 1.000 42.44428 388 ASN C CA 1
ATOM 7323 C C . ASN B 1 388 ? -29.00100 -28.69000 -38.08100 1.000 41.78367 388 ASN C C 1
ATOM 7324 O O . ASN B 1 388 ? -28.40600 -29.76200 -37.90600 1.000 46.22894 388 ASN C O 1
ATOM 7329 N N . GLY B 1 389 ? -28.39900 -27.60800 -38.59100 1.000 41.15068 389 GLY C N 1
ATOM 7330 C CA . GLY B 1 389 ? -27.02300 -27.69100 -39.03800 1.000 43.29304 389 GLY C CA 1
ATOM 7331 C C . GLY B 1 389 ? -26.09000 -28.08200 -37.92200 1.000 43.93259 389 GLY C C 1
ATOM 7332 O O . GLY B 1 389 ? -25.09900 -28.78100 -38.15300 1.000 44.00891 389 GLY C O 1
ATOM 7333 N N . GLN B 1 390 ? -26.41200 -27.65400 -36.69300 1.000 42.61071 390 GLN C N 1
ATOM 7334 C CA . GLN B 1 390 ? -25.61600 -28.00600 -35.52200 1.000 41.98695 390 GLN C CA 1
ATOM 7335 C C . GLN B 1 390 ? -25.37000 -29.50500 -35.44100 1.000 42.05802 390 GLN C C 1
ATOM 7336 O O . GLN B 1 390 ? -24.27300 -29.95200 -35.08900 1.000 43.40291 390 GLN C O 1
ATOM 7342 N N . HIS B 1 391 ? -26.38300 -30.30200 -35.74000 1.000 43.67784 391 HIS C N 1
ATOM 7343 C CA . HIS B 1 391 ? -26.23300 -31.74200 -35.67700 1.000 45.15170 391 HIS C CA 1
ATOM 7344 C C . HIS B 1 391 ? -25.85900 -32.35200 -37.02600 1.000 46.70452 391 HIS C C 1
ATOM 7345 O O . HIS B 1 391 ? -25.76200 -33.58000 -37.13100 1.000 49.34431 391 HIS C O 1
ATOM 7352 N N . SER B 1 392 ? -25.60700 -31.52400 -38.04300 1.000 45.22975 392 SER C N 1
ATOM 7353 C CA . SER B 1 392 ? -25.10100 -32.03900 -39.31500 1.000 43.99276 392 SER C CA 1
ATOM 7354 C C . SER B 1 392 ? -23.59500 -31.84900 -39.44800 1.000 43.45849 392 SER C C 1
ATOM 7355 O O . SER B 1 392 ? -22.84100 -32.82500 -39.38800 1.000 46.78784 392 SER C O 1
ATOM 7358 N N . PHE B 1 393 ? -23.13900 -30.60800 -39.61500 1.000 43.85931 393 PHE C N 1
ATOM 7359 C CA . PHE B 1 393 ? -21.75500 -30.35600 -39.99900 1.000 44.83048 393 PHE C CA 1
ATOM 7360 C C . PHE B 1 393 ? -20.94400 -29.50500 -39.03000 1.000 44.69626 393 PHE C C 1
ATOM 7361 O O . PHE B 1 393 ? -19.73900 -29.34700 -39.24700 1.000 43.95669 393 PHE C O 1
ATOM 7369 N N . TYR B 1 394 ? -21.54100 -28.95600 -37.96700 1.000 42.60415 394 TYR C N 1
ATOM 7370 C CA . TYR B 1 394 ? -20.74200 -28.14400 -37.04100 1.000 43.03841 394 TYR C CA 1
ATOM 7371 C C . TYR B 1 394 ? -19.53200 -28.90100 -36.48300 1.000 44.65966 394 TYR C C 1
ATOM 7372 O O . TYR B 1 394 ? -18.56400 -28.26900 -36.05500 1.000 44.44911 394 TYR C O 1
ATOM 7381 N N . GLN B 1 395 ? -19.56200 -30.23600 -36.48000 1.000 44.03280 395 GLN C N 1
ATOM 7382 C CA . GLN B 1 395 ? -18.39700 -31.00700 -36.05100 1.000 43.22481 395 GLN C CA 1
ATOM 7383 C C . GLN B 1 395 ? -17.14600 -30.57500 -36.80000 1.000 43.42220 395 GLN C C 1
ATOM 7384 O O . GLN B 1 395 ? -16.07300 -30.40300 -36.20000 1.000 44.03544 395 GLN C O 1
ATOM 7390 N N . LEU B 1 396 ? -17.26500 -30.39200 -38.12500 1.000 45.09866 396 LEU C N 1
ATOM 7391 C CA . LEU B 1 396 ? -16.11800 -29.94600 -38.90300 1.000 44.24856 396 LEU C CA 1
ATOM 7392 C C . LEU B 1 396 ? -15.82300 -28.48200 -38.62300 1.000 42.75628 396 LEU C C 1
ATOM 7393 O O . LEU B 1 396 ? -14.65900 -28.06400 -38.61900 1.000 44.04327 396 LEU C O 1
ATOM 7398 N N . ILE B 1 397 ? -16.86700 -27.68200 -38.42900 1.000 41.72678 397 ILE C N 1
ATOM 7399 C CA . ILE B 1 397 ? -16.65100 -26.26300 -38.20200 1.000 44.74294 397 ILE C CA 1
ATOM 7400 C C . ILE B 1 397 ? -15.86400 -26.03900 -36.92300 1.000 44.54291 397 ILE C C 1
ATOM 7401 O O . ILE B 1 397 ? -15.07100 -25.09900 -36.83300 1.000 43.35593 397 ILE C O 1
ATOM 7406 N N . HIS B 1 398 ? -16.02200 -26.92500 -35.93400 1.000 44.30530 398 HIS C N 1
ATOM 7407 C CA . HIS B 1 398 ? -15.31300 -26.75300 -34.67400 1.000 45.91602 398 HIS C CA 1
ATOM 7408 C C . HIS B 1 398 ? -13.93200 -27.39200 -34.70200 1.000 47.04247 398 HIS C C 1
ATOM 7409 O O . HIS B 1 398 ? -12.98100 -26.83800 -34.14500 1.000 46.43450 398 HIS C O 1
ATOM 7416 N N . GLN B 1 399 ? -13.78200 -28.55400 -35.34800 1.000 45.22425 399 GLN C N 1
ATOM 7417 C CA . GLN B 1 399 ? -12.52600 -29.29000 -35.25500 1.000 46.17963 399 GLN C CA 1
ATOM 7418 C C . GLN B 1 399 ? -11.86000 -29.62700 -36.58600 1.000 45.73484 399 GLN C C 1
ATOM 7419 O O . GLN B 1 399 ? -10.74800 -30.16500 -36.56600 1.000 47.13764 399 GLN C O 1
ATOM 7425 N N . GLY B 1 400 ? -12.49800 -29.34200 -37.72700 1.000 47.56705 400 GLY C N 1
ATOM 7426 C CA . GLY B 1 400 ? -11.86800 -29.52500 -39.02800 1.000 46.68536 400 GLY C CA 1
ATOM 7427 C C . GLY B 1 400 ? -11.52900 -28.20300 -39.68900 1.000 44.83514 400 GLY C C 1
ATOM 7428 O O . GLY B 1 400 ? -11.02600 -27.28600 -39.03200 1.000 47.19069 400 GLY C O 1
ATOM 7429 N N . ARG B 1 401 ? -11.81400 -28.08500 -40.98500 1.000 47.06558 401 ARG C N 1
ATOM 7430 C CA . ARG B 1 401 ? -11.52300 -26.85500 -41.71000 1.000 46.65764 401 ARG C CA 1
ATOM 7431 C C . ARG B 1 401 ? -12.25800 -25.66800 -41.10400 1.000 46.48656 401 ARG C C 1
ATOM 7432 O O . ARG B 1 401 ? -13.43000 -25.75900 -40.72000 1.000 46.08125 401 ARG C O 1
ATOM 7440 N N . VAL B 1 402 ? -11.56500 -24.54200 -41.02100 1.000 48.07619 402 VAL C N 1
ATOM 7441 C CA . VAL B 1 402 ? -12.15300 -23.32700 -40.47500 1.000 47.14186 402 VAL C CA 1
ATOM 7442 C C . VAL B 1 402 ? -13.09100 -22.70200 -41.49700 1.000 45.18900 402 VAL C C 1
ATOM 7443 O O . VAL B 1 402 ? -12.68600 -22.39700 -42.61900 1.000 43.44932 402 VAL C O 1
ATOM 7447 N N . ILE B 1 403 ? -14.33900 -22.47000 -41.09700 1.000 46.82183 403 ILE C N 1
ATOM 7448 C CA . ILE B 1 403 ? -15.34300 -21.87100 -41.97600 1.000 45.57957 403 ILE C CA 1
ATOM 7449 C C . ILE B 1 403 ? -16.01400 -20.70000 -41.26600 1.000 46.65339 403 ILE C C 1
ATOM 7450 O O . ILE B 1 403 ? -16.84200 -20.91800 -40.37500 1.000 47.04028 403 ILE C O 1
ATOM 7455 N N . PRO B 1 404 ? -15.72500 -19.45800 -41.65300 1.000 46.65948 404 PRO C N 1
ATOM 7456 C CA . PRO B 1 404 ? -16.41200 -18.31400 -41.04600 1.000 45.61198 404 PRO C CA 1
ATOM 7457 C C . PRO B 1 404 ? -17.91400 -18.43700 -41.25400 1.000 46.20153 404 PRO C C 1
ATOM 7458 O O . PRO B 1 404 ? -18.36800 -18.84600 -42.33100 1.000 46.44629 404 PRO C O 1
ATOM 7462 N N . CYS B 1 405 ? -18.68000 -18.06300 -40.22000 1.000 44.94143 405 CYS C N 1
ATOM 7463 C CA . CYS B 1 405 ? -20.12500 -18.26300 -40.15300 1.000 43.84393 405 CYS C CA 1
ATOM 7464 C C . CYS B 1 405 ? -20.89700 -16.95100 -40.05700 1.000 43.13331 405 CYS C C 1
ATOM 7465 O O . CYS B 1 405 ? -20.45600 -15.98800 -39.41400 1.000 43.21753 405 CYS C O 1
ATOM 7468 N N . ASP B 1 406 ? -22.07100 -16.93300 -40.68600 1.000 41.56006 406 ASP C N 1
ATOM 7469 C CA . ASP B 1 406 ? -23.11200 -15.94400 -40.41800 1.000 43.08656 406 ASP C CA 1
ATOM 7470 C C . ASP B 1 406 ? -24.15100 -16.58900 -39.49500 1.000 43.83139 406 ASP C C 1
ATOM 7471 O O . ASP B 1 406 ? -24.88500 -17.48900 -39.91900 1.000 44.16300 406 ASP C O 1
ATOM 7476 N N . PHE B 1 407 ? -24.22700 -16.13600 -38.23800 1.000 42.75479 407 PHE C N 1
ATOM 7477 C CA . PHE B 1 407 ? -25.34600 -16.50200 -37.36500 1.000 42.72058 407 PHE C CA 1
ATOM 7478 C C . PHE B 1 407 ? -26.41900 -15.42200 -37.45300 1.000 42.48108 407 PHE C C 1
ATOM 7479 O O . PHE B 1 407 ? -26.11700 -14.23700 -37.32500 1.000 43.51541 407 PHE C O 1
ATOM 7487 N N . ILE B 1 408 ? -27.65900 -15.83400 -37.70500 1.000 41.86979 408 ILE C N 1
ATOM 7488 C CA . ILE B 1 408 ? -28.82200 -14.94800 -37.72200 1.000 43.10151 408 ILE C CA 1
ATOM 7489 C C . ILE B 1 408 ? -29.81000 -15.43800 -36.65300 1.000 43.92530 408 ILE C C 1
ATOM 7490 O O . ILE B 1 408 ? -30.23300 -16.60200 -36.66900 1.000 42.40933 408 ILE C O 1
ATOM 7495 N N . GLY B 1 409 ? -30.14800 -14.55900 -35.71100 1.000 43.70824 409 GLY C N 1
ATOM 7496 C CA . GLY B 1 409 ? -31.14600 -14.86500 -34.70700 1.000 44.55834 409 GLY C CA 1
ATOM 7497 C C . GLY B 1 409 ? -32.19100 -13.77200 -34.66900 1.000 45.44529 409 GLY C C 1
ATOM 7498 O O . GLY B 1 409 ? -31.91300 -12.61300 -34.97500 1.000 44.44254 409 GLY C O 1
ATOM 7499 N N . VAL B 1 410 ? -33.41600 -14.16300 -34.29900 1.000 43.77771 410 VAL C N 1
ATOM 7500 C CA . VAL B 1 410 ? -34.55000 -13.25000 -34.21800 1.000 44.58044 410 VAL C CA 1
ATOM 7501 C C . VAL B 1 410 ? -35.04700 -13.24000 -32.77600 1.000 45.84111 410 VAL C C 1
ATOM 7502 O O . VAL B 1 410 ? -35.13800 -14.28900 -32.12800 1.000 45.95955 410 VAL C O 1
ATOM 7506 N N . ILE B 1 411 ? -35.35300 -12.05400 -32.26000 1.000 44.89244 411 ILE C N 1
ATOM 7507 C CA . ILE B 1 411 ? -35.77200 -11.96200 -30.86400 1.000 45.90572 411 ILE C CA 1
ATOM 7508 C C . ILE B 1 411 ? -37.21300 -12.44000 -30.70800 1.000 46.10048 411 ILE C C 1
ATOM 7509 O O . ILE B 1 411 ? -37.49100 -13.42300 -30.01500 1.000 46.42420 411 ILE C O 1
ATOM 7514 N N . LYS B 1 412 ? -38.14600 -11.76900 -31.37200 1.000 47.36921 412 LYS C N 1
ATOM 7515 C CA . LYS B 1 412 ? -39.55400 -12.13300 -31.30400 1.000 46.96653 412 LYS C CA 1
ATOM 7516 C C . LYS B 1 412 ? -39.80900 -13.36500 -32.17100 1.000 47.81137 412 LYS C C 1
ATOM 7517 O O . LYS B 1 412 ? -39.48900 -13.36200 -33.36600 1.000 46.42962 412 LYS C O 1
ATOM 7523 N N . SER B 1 413 ? -40.36300 -14.42400 -31.57500 1.000 47.25535 413 SER C N 1
ATOM 7524 C CA . SER B 1 413 ? -40.68700 -15.61800 -32.33900 1.000 50.25571 413 SER C CA 1
ATOM 7525 C C . SER B 1 413 ? -41.94200 -15.40500 -33.18200 1.000 49.66616 413 SER C C 1
ATOM 7526 O O . SER B 1 413 ? -42.85300 -14.66700 -32.79400 1.000 49.97673 413 SER C O 1
ATOM 7529 N N . GLN B 1 414 ? -41.98300 -16.06400 -34.34500 1.000 46.33826 414 GLN C N 1
ATOM 7530 C CA . GLN B 1 414 ? -43.17000 -16.02500 -35.20000 1.000 46.48038 414 GLN C CA 1
ATOM 7531 C C . GLN B 1 414 ? -44.30100 -16.86500 -34.62400 1.000 48.57800 414 GLN C C 1
ATOM 7532 O O . GLN B 1 414 ? -45.48000 -16.59900 -34.89100 1.000 48.66485 414 GLN C O 1
ATOM 7538 N N . GLN B 1 415 ? -43.95500 -17.92400 -33.91000 1.000 47.76387 415 GLN C N 1
ATOM 7539 C CA . GLN B 1 415 ? -44.90500 -18.95000 -33.48900 1.000 48.44553 415 GLN C CA 1
ATOM 7540 C C . GLN B 1 415 ? -44.45700 -19.41900 -32.12000 1.000 49.80359 415 GLN C C 1
ATOM 7541 O O . GLN B 1 415 ? -43.89800 -20.51100 -31.97200 1.000 48.94559 415 GLN C O 1
ATOM 7547 N N . PRO B 1 416 ? -44.65200 -18.58800 -31.09000 1.000 47.69744 416 PRO C N 1
ATOM 7548 C CA . PRO B 1 416 ? -44.06800 -18.89500 -29.77700 1.000 48.07117 416 PRO C CA 1
ATOM 7549 C C . PRO B 1 416 ? -44.76200 -20.06600 -29.10100 1.000 49.25026 416 PRO C C 1
ATOM 7550 O O . PRO B 1 416 ? -45.97500 -20.25600 -29.21600 1.000 48.71072 416 PRO C O 1
ATOM 7554 N N . VAL B 1 417 ? -43.96900 -20.87000 -28.40600 1.000 48.98673 417 VAL C N 1
ATOM 7555 C CA . VAL B 1 417 ? -44.47700 -22.04800 -27.72900 1.000 48.78145 417 VAL C CA 1
ATOM 7556 C C . VAL B 1 417 ? -43.85100 -22.10500 -26.34300 1.000 50.44480 417 VAL C C 1
ATOM 7557 O O . VAL B 1 417 ? -42.64200 -21.89000 -26.19600 1.000 49.35783 417 VAL C O 1
ATOM 7561 N N . TYR B 1 418 ? -44.67600 -22.39200 -25.33100 1.000 48.26855 418 TYR C N 1
ATOM 7562 C CA . TYR B 1 418 ? -44.19200 -22.67300 -23.98700 1.000 49.29762 418 TYR C CA 1
ATOM 7563 C C . TYR B 1 418 ? -45.08000 -23.73700 -23.36700 1.000 50.37144 418 TYR C C 1
ATOM 7564 O O . TYR B 1 418 ? -46.30600 -23.70600 -23.51600 1.000 50.70042 418 TYR C O 1
ATOM 7573 N N . LEU B 1 419 ? -44.45300 -24.67400 -22.67400 1.000 49.21871 419 LEU C N 1
ATOM 7574 C CA . LEU B 1 419 ? -45.16100 -25.68700 -21.91100 1.000 50.45044 419 LEU C CA 1
ATOM 7575 C C . LEU B 1 419 ? -45.00200 -25.38700 -20.42200 1.000 51.71901 419 LEU C C 1
ATOM 7576 O O . LEU B 1 419 ? -43.90200 -25.05500 -19.95800 1.000 51.73744 419 LEU C O 1
ATOM 7581 N N . LYS B 1 420 ? -46.10700 -25.48200 -19.68100 1.000 52.46560 420 LYS C N 1
ATOM 7582 C CA . LYS B 1 420 ? -46.07700 -25.18100 -18.25100 1.000 53.77891 420 LYS C CA 1
ATOM 7583 C C . LYS B 1 420 ? -45.08000 -26.08700 -17.54000 1.000 54.43689 420 LYS C C 1
ATOM 7584 O O . LYS B 1 420 ? -45.15200 -27.31500 -17.64700 1.000 54.63165 420 LYS C O 1
ATOM 7590 N N . GLY B 1 421 ? -44.14800 -25.48200 -16.81100 1.000 52.29685 421 GLY C N 1
ATOM 7591 C CA . GLY B 1 421 ? -43.13800 -26.21200 -16.08800 1.000 53.06537 421 GLY C CA 1
ATOM 7592 C C . GLY B 1 421 ? -41.79400 -26.28500 -16.77900 1.000 52.12052 421 GLY C C 1
ATOM 7593 O O . GLY B 1 421 ? -40.79100 -26.60000 -16.11900 1.000 52.82323 421 GLY C O 1
ATOM 7594 N N . GLU B 1 422 ? -41.74400 -26.01200 -18.08700 1.000 51.73141 422 GLU C N 1
ATOM 7595 C CA . GLU B 1 422 ? -40.48300 -26.04700 -18.81400 1.000 50.79182 422 GLU C CA 1
ATOM 7596 C C . GLU B 1 422 ? -39.53800 -24.95600 -18.32200 1.000 50.93131 422 GLU C C 1
ATOM 7597 O O . GLU B 1 422 ? -39.95900 -23.83800 -18.00900 1.000 51.13397 422 GLU C O 1
ATOM 7603 N N . THR B 1 423 ? -38.24900 -25.30200 -18.24900 1.000 49.64369 423 THR C N 1
ATOM 7604 C CA . THR B 1 423 ? -37.21600 -24.35300 -17.83600 1.000 50.48064 423 THR C CA 1
ATOM 7605 C C . THR B 1 423 ? -37.21700 -23.10200 -18.71400 1.000 50.58065 423 THR C C 1
ATOM 7606 O O . THR B 1 423 ? -37.09700 -21.97800 -18.21000 1.000 51.65972 423 THR C O 1
ATOM 7610 N N . VAL B 1 424 ? -37.31800 -23.28500 -20.04000 1.000 50.73478 424 VAL C N 1
ATOM 7611 C CA . VAL B 1 424 ? -37.33500 -22.18900 -21.00600 1.000 48.81876 424 VAL C CA 1
ATOM 7612 C C . VAL B 1 424 ? -38.34500 -22.49400 -22.09900 1.000 47.87128 424 VAL C C 1
ATOM 7613 O O . VAL B 1 424 ? -38.68000 -23.65000 -22.36400 1.000 47.89234 424 VAL C O 1
ATOM 7617 N N . SER B 1 425 ? -38.82800 -21.43400 -22.73200 1.000 48.57707 425 SER C N 1
ATOM 7618 C CA . SER B 1 425 ? -39.74200 -21.57900 -23.83800 1.000 47.62959 425 SER C CA 1
ATOM 7619 C C . SER B 1 425 ? -39.01800 -22.22900 -25.02100 1.000 46.49261 425 SER C C 1
ATOM 7620 O O . SER B 1 425 ? -37.78800 -22.32700 -25.05500 1.000 46.28206 425 SER C O 1
ATOM 7623 N N . ASN B 1 426 ? -39.79600 -22.68800 -25.99100 1.000 47.55860 426 ASN C N 1
ATOM 7624 C CA . ASN B 1 426 ? -39.18600 -23.35300 -27.14300 1.000 46.53479 426 ASN C CA 1
ATOM 7625 C C . ASN B 1 426 ? -38.24800 -22.39600 -27.87800 1.000 45.55836 426 ASN C C 1
ATOM 7626 O O . ASN B 1 426 ? -37.06700 -22.69700 -28.08000 1.000 45.15568 426 ASN C O 1
ATOM 7631 N N . HIS B 1 427 ? -38.73500 -21.19700 -28.20400 1.000 47.38708 427 HIS C N 1
ATOM 7632 C CA . HIS B 1 427 ? -37.89700 -20.20600 -28.87100 1.000 46.61857 427 HIS C CA 1
ATOM 7633 C C . HIS B 1 427 ? -36.66000 -19.85100 -28.05800 1.000 47.07126 427 HIS C C 1
ATOM 7634 O O . HIS B 1 427 ? -35.60600 -19.54900 -28.63800 1.000 46.45276 427 HIS C O 1
ATOM 7641 N N . ASP B 1 428 ? -36.77000 -19.85800 -26.71900 1.000 46.28249 428 ASP C N 1
ATOM 7642 C CA . ASP B 1 428 ? -35.60300 -19.61800 -25.88000 1.000 46.92467 428 ASP C CA 1
ATOM 7643 C C . ASP B 1 428 ? -34.61800 -20.78100 -25.94800 1.000 46.83782 428 ASP C C 1
ATOM 7644 O O . ASP B 1 428 ? -33.40000 -20.56900 -25.90400 1.000 46.81150 428 ASP C O 1
ATOM 7649 N N . GLU B 1 429 ? -35.11300 -22.01700 -26.03600 1.000 46.43027 429 GLU C N 1
ATOM 7650 C CA . GLU B 1 429 ? -34.21200 -23.15000 -26.23900 1.000 46.39343 429 GLU C CA 1
ATOM 7651 C C . GLU B 1 429 ? -33.42100 -22.99900 -27.53400 1.000 45.11433 429 GLU C C 1
ATOM 7652 O O . GLU B 1 429 ? -32.20500 -23.22900 -27.56500 1.000 45.11169 429 GLU C O 1
ATOM 7658 N N . LEU B 1 430 ? -34.11000 -22.61600 -28.61400 1.000 47.37855 430 LEU C N 1
ATOM 7659 C CA . LEU B 1 430 ? -33.45500 -22.38500 -29.89700 1.000 46.19683 430 LEU C CA 1
ATOM 7660 C C . LEU B 1 430 ? -32.37200 -21.32700 -29.78000 1.000 46.13892 430 LEU C C 1
ATOM 7661 O O . LEU B 1 430 ? -31.25000 -21.51400 -30.27600 1.000 45.72045 430 LEU C O 1
ATOM 7666 N N . MET B 1 431 ? -32.68100 -20.22300 -29.09200 1.000 45.55741 431 MET C N 1
ATOM 7667 C CA . MET B 1 431 ? -31.75700 -19.10200 -29.04400 1.000 45.42055 431 MET C CA 1
ATOM 7668 C C . MET B 1 431 ? -30.58400 -19.35300 -28.12400 1.000 45.96272 431 MET C C 1
ATOM 7669 O O . MET B 1 431 ? -29.57500 -18.66100 -28.23700 1.000 45.92851 431 MET C O 1
ATOM 7674 N N . SER B 1 432 ? -30.65800 -20.35100 -27.25800 1.000 44.77452 432 SER C N 1
ATOM 7675 C CA . SER B 1 432 ? -29.53600 -20.56900 -26.35900 1.000 45.73253 432 SER C CA 1
ATOM 7676 C C . SER B 1 432 ? -28.33100 -21.10500 -27.10600 1.000 45.12719 432 SER C C 1
ATOM 7677 O O . SER B 1 432 ? -27.18900 -20.88800 -26.67800 1.000 45.65357 432 SER C O 1
ATOM 7680 N N . ASN B 1 433 ? -28.58000 -21.85200 -28.19600 1.000 43.89164 433 ASN C N 1
ATOM 7681 C CA . ASN B 1 433 ? -27.51700 -22.28200 -29.09600 1.000 43.22840 433 ASN C CA 1
ATOM 7682 C C . ASN B 1 433 ? -27.02200 -21.11600 -29.93600 1.000 42.43094 433 ASN C C 1
ATOM 7683 O O . ASN B 1 433 ? -25.81500 -20.96100 -30.14800 1.000 42.37830 433 ASN C O 1
ATOM 7688 N N . PHE B 1 434 ? -27.94700 -20.27900 -30.40700 1.000 42.73624 434 PHE C N 1
ATOM 7689 C CA . PHE B 1 434 ? -27.58400 -19.06300 -31.12200 1.000 42.15986 434 PHE C CA 1
ATOM 7690 C C . PHE B 1 434 ? -26.59700 -18.19700 -30.35100 1.000 43.93112 434 PHE C C 1
ATOM 7691 O O . PHE B 1 434 ? -25.69400 -17.60200 -30.94800 1.000 43.82058 434 PHE C O 1
ATOM 7699 N N . PHE B 1 435 ? -26.75700 -18.08700 -29.01400 1.000 43.51815 435 PHE C N 1
ATOM 7700 C CA . PHE B 1 435 ? -25.80200 -17.30200 -28.24500 1.000 44.49195 435 PHE C CA 1
ATOM 7701 C C . PHE B 1 435 ? -24.55900 -18.09800 -27.87200 1.000 45.05780 435 PHE C C 1
ATOM 7702 O O . PHE B 1 435 ? -23.48100 -17.51100 -27.73500 1.000 45.52365 435 PHE C O 1
ATOM 7710 N N . ALA B 1 436 ? -24.66700 -19.42000 -27.73300 1.000 44.18374 436 ALA C N 1
ATOM 7711 C CA . ALA B 1 436 ? -23.51300 -20.21200 -27.31100 1.000 45.58918 436 ALA C CA 1
ATOM 7712 C C . ALA B 1 436 ? -22.54300 -20.49200 -28.46500 1.000 44.28902 436 ALA C C 1
ATOM 7713 O O . ALA B 1 436 ? -21.33500 -20.26300 -28.33600 1.000 44.71539 436 ALA C O 1
ATOM 7715 N N . GLN B 1 437 ? -23.04900 -21.02400 -29.58500 1.000 44.67574 437 GLN C N 1
ATOM 7716 C CA . GLN B 1 437 ? -22.18200 -21.48400 -30.67400 1.000 43.92301 437 GLN C CA 1
ATOM 7717 C C . GLN B 1 437 ? -21.10700 -20.47500 -31.07200 1.000 43.80984 437 GLN C C 1
ATOM 7718 O O . GLN B 1 437 ? -19.93000 -20.86600 -31.13000 1.000 44.10988 437 GLN C O 1
ATOM 7724 N N . PRO B 1 438 ? -21.40600 -19.18600 -31.30700 1.000 46.37571 438 PRO C N 1
ATOM 7725 C CA . PRO B 1 438 ? -20.32600 -18.25100 -31.66500 1.000 44.67287 438 PRO C CA 1
ATOM 7726 C C . PRO B 1 438 ? -19.26600 -18.09800 -30.60200 1.000 46.05199 438 PRO C C 1
ATOM 7727 O O . PRO B 1 438 ? -18.10700 -17.84000 -30.93900 1.000 45.88355 438 PRO C O 1
ATOM 7731 N N . ASP B 1 439 ? -19.62200 -18.22200 -29.32100 1.000 46.71548 439 ASP C N 1
ATOM 7732 C CA . ASP B 1 439 ? -18.61000 -18.17800 -28.26800 1.000 48.19986 439 ASP C CA 1
ATOM 7733 C C . ASP B 1 439 ? -17.81800 -19.47900 -28.20600 1.000 48.54201 439 ASP C C 1
ATOM 7734 O O . ASP B 1 439 ? -16.59600 -19.46100 -28.01600 1.000 51.50816 439 ASP C O 1
ATOM 7739 N N . ALA B 1 440 ? -18.49600 -20.61800 -28.34300 1.000 47.70538 440 ALA C N 1
ATOM 7740 C CA . ALA B 1 440 ? -17.78500 -21.88400 -28.49500 1.000 49.41085 440 ALA C CA 1
ATOM 7741 C C . ALA B 1 440 ? -16.74800 -21.80400 -29.60800 1.000 47.79223 440 ALA C C 1
ATOM 7742 O O . ALA B 1 440 ? -15.61000 -22.26000 -29.44400 1.000 48.57917 440 ALA C O 1
ATOM 7744 N N . LEU B 1 441 ? -17.10800 -21.18200 -30.72900 1.000 47.61623 441 LEU C N 1
ATOM 7745 C CA . LEU B 1 441 ? -16.17600 -21.09100 -31.86000 1.000 46.95563 441 LEU C CA 1
ATOM 7746 C C . LEU B 1 441 ? -15.02500 -20.14500 -31.55900 1.000 47.81099 441 LEU C C 1
ATOM 7747 O O . LEU B 1 441 ? -13.89000 -20.38400 -31.99000 1.000 48.00838 441 LEU C O 1
ATOM 7752 N N . ALA B 1 442 ? -15.28000 -19.10800 -30.77100 1.000 49.40839 442 ALA C N 1
ATOM 7753 C CA . ALA B 1 442 ? -14.23700 -18.13300 -30.49100 1.000 50.28744 442 ALA C CA 1
ATOM 7754 C C . ALA B 1 442 ? -13.22200 -18.65500 -29.47600 1.000 51.89816 442 ALA C C 1
ATOM 7755 O O . ALA B 1 442 ? -12.01100 -18.53700 -29.68800 1.000 52.44296 442 ALA C O 1
ATOM 7757 N N . TYR B 1 443 ? -13.68400 -19.25700 -28.38000 1.000 52.08877 443 TYR C N 1
ATOM 7758 C CA . TYR B 1 443 ? -12.77500 -19.56000 -27.27600 1.000 53.83898 443 TYR C CA 1
ATOM 7759 C C . TYR B 1 443 ? -12.08500 -20.91600 -27.38800 1.000 54.12585 443 TYR C C 1
ATOM 7760 O O . TYR B 1 443 ? -10.97300 -21.06500 -26.86400 1.000 55.33652 443 TYR C O 1
ATOM 7769 N N . GLY B 1 444 ? -12.70600 -21.91000 -28.03200 1.000 52.77936 444 GLY C N 1
ATOM 7770 C CA . GLY B 1 444 ? -12.22100 -23.28400 -27.97200 1.000 53.29258 444 GLY C CA 1
ATOM 7771 C C . GLY B 1 444 ? -12.09500 -23.83300 -26.55600 1.000 55.11385 444 GLY C C 1
ATOM 7772 O O . GLY B 1 444 ? -12.56500 -23.20700 -25.59400 1.000 55.89289 444 GLY C O 1
ATOM 7773 N N . LYS B 1 445 ? -11.46100 -24.99700 -26.40100 1.000 56.09453 445 LYS C N 1
ATOM 7774 C CA . LYS B 1 445 ? -11.19100 -25.53600 -25.07100 1.000 57.82631 445 LYS C CA 1
ATOM 7775 C C . LYS B 1 445 ? -9.81800 -26.18400 -25.07600 1.000 58.40533 445 LYS C C 1
ATOM 7776 O O . LYS B 1 445 ? -9.57800 -27.14500 -25.81000 1.000 58.42902 445 LYS C O 1
ATOM 7782 N N . THR B 1 446 ? -8.93500 -25.68500 -24.23100 1.000 60.46415 446 THR C N 1
ATOM 7783 C CA . THR B 1 446 ? -7.54300 -26.07700 -24.27300 1.000 62.98024 446 THR C CA 1
ATOM 7784 C C . THR B 1 446 ? -7.36100 -27.49400 -23.72300 1.000 66.68858 446 THR C C 1
ATOM 7785 O O . THR B 1 446 ? -8.27800 -28.06800 -23.13300 1.000 68.32562 446 THR C O 1
ATOM 7789 N N . PRO B 1 447 ? -6.19700 -28.11200 -23.95400 1.000 64.39301 447 PRO C N 1
ATOM 7790 C CA . PRO B 1 447 ? -5.92900 -29.40500 -23.30500 1.000 66.50642 447 PRO C CA 1
ATOM 7791 C C . PRO B 1 447 ? -5.70300 -29.28700 -21.81200 1.000 69.73839 447 PRO C C 1
ATOM 7792 O O . PRO B 1 447 ? -6.10800 -30.18700 -21.06100 1.000 71.24383 447 PRO C O 1
ATOM 7796 N N . GLU B 1 448 ? -5.05600 -28.20800 -21.36000 1.000 70.18130 448 GLU C N 1
ATOM 7797 C CA . GLU B 1 448 ? -4.99100 -27.92600 -19.93200 1.000 68.81271 448 GLU C CA 1
ATOM 7798 C C . GLU B 1 448 ? -6.38800 -27.86600 -19.34000 1.000 67.92050 448 GLU C C 1
ATOM 7799 O O . GLU B 1 448 ? -6.66700 -28.49900 -18.31200 1.000 69.50227 448 GLU C O 1
ATOM 7805 N N . GLN B 1 449 ? -7.29000 -27.11100 -19.98200 1.000 67.19464 449 GLN C N 1
ATOM 7806 C CA . GLN B 1 449 ? -8.66500 -27.04800 -19.49800 1.000 66.92355 449 GLN C CA 1
ATOM 7807 C C . GLN B 1 449 ? -9.28200 -28.43300 -19.41100 1.000 66.84459 449 GLN C C 1
ATOM 7808 O O . GLN B 1 449 ? -10.06100 -28.71100 -18.49200 1.000 68.65534 449 GLN C O 1
ATOM 7814 N N . LEU B 1 450 ? -8.92400 -29.31900 -20.34200 1.000 66.91771 450 LEU C N 1
ATOM 7815 C CA . LEU B 1 450 ? -9.41900 -30.69200 -20.33200 1.000 67.08878 450 LEU C CA 1
ATOM 7816 C C . LEU B 1 450 ? -8.75800 -31.52800 -19.23900 1.000 69.67857 450 LEU C C 1
ATOM 7817 O O . LEU B 1 450 ? -9.43800 -32.28400 -18.53900 1.000 70.29443 450 LEU C O 1
ATOM 7822 N N . HIS B 1 451 ? -7.43500 -31.42200 -19.09900 1.000 68.85569 451 HIS C N 1
ATOM 7823 C CA . HIS B 1 451 ? -6.73000 -32.16900 -18.06500 1.000 71.33493 451 HIS C CA 1
ATOM 7824 C C . HIS B 1 451 ? -7.09000 -31.64900 -16.68100 1.000 72.76668 451 HIS C C 1
ATOM 7825 O O . HIS B 1 451 ? -7.11400 -32.41700 -15.71100 1.000 73.21410 451 HIS C O 1
ATOM 7832 N N . SER B 1 452 ? -7.37300 -30.34900 -16.58300 1.000 72.06227 452 SER C N 1
ATOM 7833 C CA . SER B 1 452 ? -7.95400 -29.79700 -15.37100 1.000 72.57812 452 SER C CA 1
ATOM 7834 C C . SER B 1 452 ? -9.22100 -30.54800 -14.99000 1.000 72.54127 452 SER C C 1
ATOM 7835 O O . SER B 1 452 ? -9.50200 -30.74800 -13.80700 1.000 74.40465 452 SER C O 1
ATOM 7838 N N . GLU B 1 453 ? -9.98900 -30.99500 -15.98000 1.000 72.41936 453 GLU C N 1
ATOM 7839 C CA . GLU B 1 453 ? -11.22000 -31.72700 -15.72300 1.000 71.81403 453 GLU C CA 1
ATOM 7840 C C . GLU B 1 453 ? -11.01000 -33.24100 -15.72300 1.000 73.21156 453 GLU C C 1
ATOM 7841 O O . GLU B 1 453 ? -11.97200 -33.99100 -15.92100 1.000 73.71688 453 GLU C O 1
ATOM 7847 N N . LYS B 1 454 ? -9.77300 -33.69600 -15.50200 1.000 70.76953 454 LYS C N 1
ATOM 7848 C CA . LYS B 1 454 ? -9.43800 -35.11700 -15.37300 1.000 72.47763 454 LYS C CA 1
ATOM 7849 C C . LYS B 1 454 ? -9.87500 -35.93400 -16.58600 1.000 71.11430 454 LYS C C 1
ATOM 7850 O O . LYS B 1 454 ? -10.19900 -37.11700 -16.45300 1.000 71.08272 454 LYS C O 1
ATOM 7856 N N . VAL B 1 455 ? -9.89700 -35.31500 -17.76200 1.000 69.64266 455 VAL C N 1
ATOM 7857 C CA . VAL B 1 455 ? -10.14600 -36.05100 -19.01200 1.000 69.19787 455 VAL C CA 1
ATOM 7858 C C . VAL B 1 455 ? -8.96800 -36.98100 -19.28400 1.000 69.22419 455 VAL C C 1
ATOM 7859 O O . VAL B 1 455 ? -7.80800 -36.53500 -19.21600 1.000 70.64015 455 VAL C O 1
ATOM 7863 N N . PRO B 1 456 ? -9.20000 -38.26100 -19.58700 1.000 67.32416 456 PRO C N 1
ATOM 7864 C CA . PRO B 1 456 ? -8.07900 -39.19200 -19.79500 1.000 69.23492 456 PRO C CA 1
ATOM 7865 C C . PRO B 1 456 ? -7.13500 -38.69600 -20.87500 1.000 70.19819 456 PRO C C 1
ATOM 7866 O O . PRO B 1 456 ? -7.56400 -38.28700 -21.95900 1.000 68.11899 456 PRO C O 1
ATOM 7870 N N . GLU B 1 457 ? -5.83700 -38.75100 -20.57100 1.000 70.03108 457 GLU C N 1
ATOM 7871 C CA . GLU B 1 457 ? -4.84100 -38.18000 -21.47000 1.000 71.09173 457 GLU C CA 1
ATOM 7872 C C . GLU B 1 457 ? -5.04200 -38.63200 -22.90700 1.000 68.55985 457 GLU C C 1
ATOM 7873 O O . GLU B 1 457 ? -4.93400 -37.82900 -23.84200 1.000 67.77554 457 GLU C O 1
ATOM 7879 N N . ASN B 1 458 ? -5.34400 -39.91300 -23.10500 1.000 68.58335 458 ASN C N 1
ATOM 7880 C CA . ASN B 1 458 ? -5.51800 -40.43700 -24.45200 1.000 67.89379 458 ASN C CA 1
ATOM 7881 C C . ASN B 1 458 ? -6.68900 -39.79300 -25.19000 1.000 65.11451 458 ASN C C 1
ATOM 7882 O O . ASN B 1 458 ? -6.78700 -39.93700 -26.41500 1.000 65.15662 458 ASN C O 1
ATOM 7887 N N . LEU B 1 459 ? -7.58700 -39.10700 -24.48100 1.000 66.81461 459 LEU C N 1
ATOM 7888 C CA . LEU B 1 459 ? -8.73100 -38.47700 -25.12500 1.000 64.66172 459 LEU C CA 1
ATOM 7889 C C . LEU B 1 459 ? -8.57700 -36.97500 -25.31100 1.000 64.60119 459 LEU C C 1
ATOM 7890 O O . LEU B 1 459 ? -9.26700 -36.40400 -26.16300 1.000 62.96678 459 LEU C O 1
ATOM 7895 N N . ILE B 1 460 ? -7.69500 -36.32900 -24.54800 1.000 62.81460 460 ILE C N 1
ATOM 7896 C CA . ILE B 1 460 ? -7.59700 -34.87300 -24.58900 1.000 61.49866 460 ILE C CA 1
ATOM 7897 C C . ILE B 1 460 ? -7.33800 -34.38700 -26.01700 1.000 61.56972 460 ILE C C 1
ATOM 7898 O O . ILE B 1 460 ? -7.93700 -33.40300 -26.46800 1.000 60.32220 460 ILE C O 1
ATOM 7903 N N . SER B 1 461 ? -6.46600 -35.07800 -26.75500 1.000 60.30979 461 SER C N 1
ATOM 7904 C CA . SER B 1 461 ? -6.26700 -34.73900 -28.16600 1.000 61.33360 461 SER C CA 1
ATOM 7905 C C . SER B 1 461 ? -7.58600 -34.67800 -28.92100 1.000 56.89885 461 SER C C 1
ATOM 7906 O O . SER B 1 461 ? -7.82300 -33.75300 -29.70700 1.000 55.29077 461 SER C O 1
ATOM 7909 N N . HIS B 1 462 ? -8.45600 -35.66000 -28.68800 1.000 57.70904 462 HIS C N 1
ATOM 7910 C CA . HIS B 1 462 ? -9.70600 -35.76000 -29.42200 1.000 56.20097 462 HIS C CA 1
ATOM 7911 C C . HIS B 1 462 ? -10.74500 -34.76800 -28.93900 1.000 55.53247 462 HIS C C 1
ATOM 7912 O O . HIS B 1 462 ? -11.70500 -34.49500 -29.66800 1.000 54.01386 462 HIS C O 1
ATOM 7919 N N . LYS B 1 463 ? -10.57400 -34.21100 -27.73900 1.000 57.17944 463 LYS C N 1
ATOM 7920 C CA . LYS B 1 463 ? -11.55900 -33.30400 -27.16400 1.000 56.77676 463 LYS C CA 1
ATOM 7921 C C . LYS B 1 463 ? -11.13200 -31.84400 -27.21900 1.000 56.05036 463 LYS C C 1
ATOM 7922 O O . LYS B 1 463 ? -11.95500 -30.96600 -26.94300 1.000 55.65557 463 LYS C O 1
ATOM 7928 N N . THR B 1 464 ? -9.88100 -31.56900 -27.57200 1.000 56.96457 464 THR C N 1
ATOM 7929 C CA . THR B 1 464 ? -9.43300 -30.19600 -27.76100 1.000 56.05394 464 THR C CA 1
ATOM 7930 C C . THR B 1 464 ? -10.30300 -29.45800 -28.77200 1.000 53.96684 464 THR C C 1
ATOM 7931 O O . THR B 1 464 ? -10.69400 -30.01500 -29.80100 1.000 52.88250 464 THR C O 1
ATOM 7935 N N . PHE B 1 465 ? -10.60300 -28.19700 -28.47700 1.000 54.73324 465 PHE C N 1
ATOM 7936 C CA . PHE B 1 465 ? -11.11200 -27.25000 -29.46300 1.000 53.19095 465 PHE C CA 1
ATOM 7937 C C . PHE B 1 465 ? -10.09100 -26.12900 -29.56400 1.000 53.41729 465 PHE C C 1
ATOM 7938 O O . PHE B 1 465 ? -9.71700 -25.53500 -28.54700 1.000 53.86472 465 PHE C O 1
ATOM 7946 N N . GLN B 1 466 ? -9.61600 -25.85300 -30.77900 1.000 54.61868 466 GLN C N 1
ATOM 7947 C CA . GLN B 1 466 ? -8.62900 -24.78900 -30.92200 1.000 55.78461 466 GLN C CA 1
ATOM 7948 C C . GLN B 1 466 ? -9.24200 -23.41200 -30.71700 1.000 53.40012 466 GLN C C 1
ATOM 7949 O O . GLN B 1 466 ? -8.57600 -22.51000 -30.20400 1.000 54.26075 466 GLN C O 1
ATOM 7955 N N . GLY B 1 467 ? -10.49900 -23.23600 -31.08200 1.000 53.21930 467 GLY C N 1
ATOM 7956 C CA . GLY B 1 467 ? -11.10000 -21.92100 -30.98600 1.000 52.83505 467 GLY C CA 1
ATOM 7957 C C . GLY B 1 467 ? -10.48700 -20.94300 -31.97500 1.000 52.09022 467 GLY C C 1
ATOM 7958 O O . GLY B 1 467 ? -9.83900 -21.32100 -32.94700 1.000 52.45868 467 GLY C O 1
ATOM 7959 N N . ASN B 1 468 ? -10.72000 -19.65700 -31.70900 1.000 52.26969 468 ASN C N 1
ATOM 7960 C CA . ASN B 1 468 ? -10.21400 -18.58200 -32.56200 1.000 51.75647 468 ASN C CA 1
ATOM 7961 C C . ASN B 1 468 ? -10.74700 -18.71300 -33.99000 1.000 51.33536 468 ASN C C 1
ATOM 7962 O O . ASN B 1 468 ? -10.12500 -18.24700 -34.95000 1.000 52.38286 468 ASN C O 1
ATOM 7967 N N . ARG B 1 469 ? -11.87700 -19.37000 -34.13000 1.000 49.64634 469 ARG C N 1
ATOM 7968 C CA . ARG B 1 469 ? -12.59300 -19.51900 -35.38100 1.000 48.13563 469 ARG C CA 1
ATOM 7969 C C . ARG B 1 469 ? -13.64300 -18.42600 -35.48200 1.000 47.56451 469 ARG C C 1
ATOM 7970 O O . ARG B 1 469 ? -14.31800 -18.13900 -34.48800 1.000 48.50410 469 ARG C O 1
ATOM 7978 N N . PRO B 1 470 ? -13.77000 -17.74900 -36.62100 1.000 49.41697 470 PRO C N 1
ATOM 7979 C CA . PRO B 1 470 ? -14.52000 -16.49400 -36.63900 1.000 48.55371 470 PRO C CA 1
ATOM 7980 C C . PRO B 1 470 ? -15.98800 -16.68000 -36.97100 1.000 47.52727 470 PRO C C 1
ATOM 7981 O O . PRO B 1 470 ? -16.39800 -17.63900 -37.63100 1.000 45.90602 470 PRO C O 1
ATOM 7985 N N . SER B 1 471 ? -16.77300 -15.70700 -36.51200 1.000 44.14467 471 SER C N 1
ATOM 7986 C CA . SER B 1 471 ? -18.21600 -15.70700 -36.69100 1.000 43.24193 471 SER C CA 1
ATOM 7987 C C . SER B 1 471 ? -18.73000 -14.28400 -36.56400 1.000 43.06033 471 SER C C 1
ATOM 7988 O O . SER B 1 471 ? -18.06200 -13.40700 -36.01100 1.000 43.92622 471 SER C O 1
ATOM 7991 N N . LEU B 1 472 ? -19.94100 -14.06400 -37.05400 1.000 43.27492 472 LEU C N 1
ATOM 7992 C CA . LEU B 1 472 ? -20.62200 -12.80200 -36.82900 1.000 43.77761 472 LEU C CA 1
ATOM 7993 C C . LEU B 1 472 ? -22.08500 -13.11500 -36.58700 1.000 42.96962 472 LEU C C 1
ATOM 7994 O O . LEU B 1 472 ? -22.58500 -14.15600 -37.02300 1.000 42.39586 472 LEU C O 1
ATOM 7999 N N . SER B 1 473 ? -22.76600 -12.22200 -35.86400 1.000 45.02641 473 SER C N 1
ATOM 8000 C CA . SER B 1 473 ? -24.13000 -12.47000 -35.42000 1.000 45.17906 473 SER C CA 1
ATOM 8001 C C . SER B 1 473 ? -25.02100 -11.29400 -35.79200 1.000 45.80018 473 SER C C 1
ATOM 8002 O O . SER B 1 473 ? -24.77300 -10.16100 -35.36600 1.000 46.18707 473 SER C O 1
ATOM 8005 N N . PHE B 1 474 ? -26.03600 -11.56900 -36.61000 1.000 46.67620 474 PHE C N 1
ATOM 8006 C CA . PHE B 1 474 ? -27.20000 -10.70700 -36.77600 1.000 47.39471 474 PHE C CA 1
ATOM 8007 C C . PHE B 1 474 ? -28.20300 -11.00600 -35.65800 1.000 47.20521 474 PHE C C 1
ATOM 8008 O O . PHE B 1 474 ? -28.48200 -12.17100 -35.36100 1.000 47.16837 474 PHE C O 1
ATOM 8016 N N . LEU B 1 475 ? -28.75400 -9.95400 -35.04500 1.000 45.64124 475 LEU C N 1
ATOM 8017 C CA . LEU B 1 475 ? -29.87100 -10.08200 -34.11000 1.000 46.14130 475 LEU C CA 1
ATOM 8018 C C . LEU B 1 475 ? -30.99300 -9.17500 -34.60900 1.000 46.28868 475 LEU C C 1
ATOM 8019 O O . LEU B 1 475 ? -30.85400 -7.94200 -34.60400 1.000 46.92034 475 LEU C O 1
ATOM 8024 N N . LEU B 1 476 ? -32.09500 -9.77800 -35.04600 1.000 44.66343 476 LEU C N 1
ATOM 8025 C CA . LEU B 1 476 ? -33.19900 -9.04600 -35.65900 1.000 44.77134 476 LEU C CA 1
ATOM 8026 C C . LEU B 1 476 ? -34.35900 -8.87200 -34.67400 1.000 46.01359 476 LEU C C 1
ATOM 8027 O O . LEU B 1 476 ? -34.63000 -9.74800 -33.84700 1.000 45.10822 476 LEU C O 1
ATOM 8032 N N . SER B 1 477 ? -35.06300 -7.73800 -34.80700 1.000 46.69290 477 SER C N 1
ATOM 8033 C CA . SER B 1 477 ? -36.18100 -7.42800 -33.91400 1.000 47.90621 477 SER C CA 1
ATOM 8034 C C . SER B 1 477 ? -37.26900 -8.47400 -34.05100 1.000 48.23256 477 SER C C 1
ATOM 8035 O O . SER B 1 477 ? -37.76500 -9.02100 -33.05400 1.000 48.10623 477 SER C O 1
ATOM 8038 N N . SER B 1 478 ? -37.63000 -8.78100 -35.29600 1.000 45.81800 478 SER C N 1
ATOM 8039 C CA . SER B 1 478 ? -38.68300 -9.72700 -35.61200 1.000 46.97867 478 SER C CA 1
ATOM 8040 C C . SER B 1 478 ? -38.45400 -10.18400 -37.04300 1.000 44.68892 478 SER C C 1
ATOM 8041 O O . SER B 1 478 ? -37.56000 -9.70000 -37.73600 1.000 44.37836 478 SER C O 1
ATOM 8044 N N . LEU B 1 479 ? -39.28200 -11.10100 -37.47900 1.000 45.66725 479 LEU C N 1
ATOM 8045 C CA . LEU B 1 479 ? -39.14900 -11.68300 -38.80100 1.000 45.27247 479 LEU C CA 1
ATOM 8046 C C . LEU B 1 479 ? -40.49800 -11.56500 -39.49000 1.000 45.84359 479 LEU C C 1
ATOM 8047 O O . LEU B 1 479 ? -41.18900 -12.55700 -39.69300 1.000 45.26194 479 LEU C O 1
ATOM 8052 N N . SER B 1 480 ? -40.88200 -10.35200 -39.84000 1.000 45.99270 480 SER C N 1
ATOM 8053 C CA . SER B 1 480 ? -42.05300 -10.14900 -40.67200 1.000 47.02966 480 SER C CA 1
ATOM 8054 C C . SER B 1 480 ? -41.60000 -9.65100 -42.03400 1.000 46.28221 480 SER C C 1
ATOM 8055 O O . SER B 1 480 ? -40.40300 -9.48700 -42.28000 1.000 45.45842 480 SER C O 1
ATOM 8058 N N . ALA B 1 481 ? -42.58800 -9.37400 -42.89500 1.000 48.79297 481 ALA C N 1
ATOM 8059 C CA . ALA B 1 481 ? -42.33300 -8.94700 -44.26900 1.000 49.03247 481 ALA C CA 1
ATOM 8060 C C . ALA B 1 481 ? -41.30500 -7.82200 -44.33300 1.000 49.07459 481 ALA C C 1
ATOM 8061 O O . ALA B 1 481 ? -40.36900 -7.86700 -45.13800 1.000 47.02434 481 ALA C O 1
ATOM 8063 N N . TYR B 1 482 ? -41.46800 -6.79900 -43.49400 1.000 46.57579 482 TYR C N 1
ATOM 8064 C CA . TYR B 1 482 ? -40.53600 -5.67600 -43.50600 1.000 46.85477 482 TYR C CA 1
ATOM 8065 C C . TYR B 1 482 ? -39.10900 -6.14600 -43.27500 1.000 48.28389 482 TYR C C 1
ATOM 8066 O O . TYR B 1 482 ? -38.18700 -5.75800 -44.01200 1.000 45.38354 482 TYR C O 1
ATOM 8075 N N . GLU B 1 483 ? -38.91700 -7.00400 -42.26600 1.000 46.30189 483 GLU C N 1
ATOM 8076 C CA . GLU B 1 483 ? -37.57500 -7.41900 -41.87600 1.000 45.23860 483 GLU C CA 1
ATOM 8077 C C . GLU B 1 483 ? -37.00200 -8.44000 -42.84500 1.000 44.13058 483 GLU C C 1
ATOM 8078 O O . GLU B 1 483 ? -35.79400 -8.45600 -43.10100 1.000 43.42260 483 GLU C O 1
ATOM 8084 N N . ILE B 1 484 ? -37.83900 -9.33400 -43.34700 1.000 46.39158 484 ILE C N 1
ATOM 8085 C CA . ILE B 1 484 ? -37.39600 -10.21400 -44.41900 1.000 45.37040 484 ILE C CA 1
ATOM 8086 C C . ILE B 1 484 ? -36.77300 -9.38600 -45.54300 1.000 45.93099 484 ILE C C 1
ATOM 8087 O O . ILE B 1 484 ? -35.63300 -9.63300 -45.96300 1.000 45.22038 484 ILE C O 1
ATOM 8092 N N . GLY B 1 485 ? -37.47300 -8.32300 -45.96600 1.000 46.56303 485 GLY C N 1
ATOM 8093 C CA . GLY B 1 485 ? -36.95900 -7.46400 -47.03200 1.000 47.37102 485 GLY C CA 1
ATOM 8094 C C . GLY B 1 485 ? -35.64400 -6.79500 -46.67700 1.000 47.87108 485 GLY C C 1
ATOM 8095 O O . GLY B 1 485 ? -34.77600 -6.62100 -47.54100 1.000 46.59461 485 GLY C O 1
ATOM 8096 N N . GLN B 1 486 ? -35.47600 -6.40900 -45.39900 1.000 46.89236 486 GLN C N 1
ATOM 8097 C CA . GLN B 1 486 ? -34.20500 -5.84600 -44.95200 1.000 45.47114 486 GLN C CA 1
ATOM 8098 C C . GLN B 1 486 ? -33.08400 -6.88200 -45.01700 1.000 45.15005 486 GLN C C 1
ATOM 8099 O O . GLN B 1 486 ? -31.95300 -6.56100 -45.41100 1.000 45.05267 486 GLN C O 1
ATOM 8105 N N . LEU B 1 487 ? -33.36700 -8.12100 -44.60700 1.000 45.96816 487 LEU C N 1
ATOM 8106 C CA . LEU B 1 487 ? -32.35900 -9.17200 -44.69800 1.000 44.69696 487 LEU C CA 1
ATOM 8107 C C . LEU B 1 487 ? -31.92300 -9.37400 -46.13900 1.000 44.64432 487 LEU C C 1
ATOM 8108 O O . LEU B 1 487 ? -30.72500 -9.44500 -46.43500 1.000 43.28363 487 LEU C O 1
ATOM 8113 N N . LEU B 1 488 ? -32.89700 -9.46200 -47.04800 1.000 44.50870 488 LEU C N 1
ATOM 8114 C CA . LEU B 1 488 ? -32.59800 -9.65200 -48.45900 1.000 45.15088 488 LEU C CA 1
ATOM 8115 C C . LEU B 1 488 ? -31.72200 -8.52300 -48.97900 1.000 45.51408 488 LEU C C 1
ATOM 8116 O O . LEU B 1 488 ? -30.70900 -8.76500 -49.65000 1.000 45.08245 488 LEU C O 1
ATOM 8121 N N . SER B 1 489 ? -32.07400 -7.27700 -48.64800 1.000 45.48449 489 SER C N 1
ATOM 8122 C CA . SER B 1 489 ? -31.31100 -6.16000 -49.18900 1.000 45.73189 489 SER C CA 1
ATOM 8123 C C . SER B 1 489 ? -29.88300 -6.18500 -48.66800 1.000 46.86887 489 SER C C 1
ATOM 8124 O O . SER B 1 489 ? -28.94200 -5.83200 -49.39000 1.000 46.23985 489 SER C O 1
ATOM 8127 N N . ILE B 1 490 ? -29.69700 -6.65900 -47.43800 1.000 47.49347 490 ILE C N 1
ATOM 8128 C CA . ILE B 1 490 ? -28.37500 -6.64000 -46.82400 1.000 46.26964 490 ILE C CA 1
ATOM 8129 C C . ILE B 1 490 ? -27.43800 -7.60800 -47.53200 1.000 43.77197 490 ILE C C 1
ATOM 8130 O O . ILE B 1 490 ? -26.24400 -7.33700 -47.68300 1.000 44.81420 490 ILE C O 1
ATOM 8135 N N . TYR B 1 491 ? -27.95500 -8.74500 -47.98400 1.000 44.27900 491 TYR C N 1
ATOM 8136 C CA . TYR B 1 491 ? -27.08800 -9.67400 -48.70600 1.000 45.64232 491 TYR C CA 1
ATOM 8137 C C . TYR B 1 491 ? -26.87500 -9.24700 -50.16700 1.000 45.67390 491 TYR C C 1
ATOM 8138 O O . TYR B 1 491 ? -25.74700 -9.32800 -50.66700 1.000 45.18964 491 TYR C O 1
ATOM 8147 N N . GLU B 1 492 ? -27.91700 -8.75300 -50.85700 1.000 44.50731 492 GLU C N 1
ATOM 8148 C CA . GLU B 1 492 ? -27.71600 -8.20300 -52.19700 1.000 45.19950 492 GLU C CA 1
ATOM 8149 C C . GLU B 1 492 ? -26.61900 -7.15700 -52.19200 1.000 47.74717 492 GLU C C 1
ATOM 8150 O O . GLU B 1 492 ? -25.74700 -7.15700 -53.06800 1.000 46.09961 492 GLU C O 1
ATOM 8156 N N . HIS B 1 493 ? -26.62100 -6.27000 -51.19000 1.000 46.09990 493 HIS C N 1
ATOM 8157 C CA . HIS B 1 493 ? -25.60800 -5.22900 -51.16600 1.000 46.99211 493 HIS C CA 1
ATOM 8158 C C . HIS B 1 493 ? -24.25600 -5.74200 -50.67500 1.000 46.19991 493 HIS C C 1
ATOM 8159 O O . HIS B 1 493 ? -23.21400 -5.25000 -51.12700 1.000 46.82104 493 HIS C O 1
ATOM 8166 N N . ARG B 1 494 ? -24.23600 -6.73500 -49.78000 1.000 45.77779 494 ARG C N 1
ATOM 8167 C CA . ARG B 1 494 ? -22.96000 -7.29000 -49.33700 1.000 45.33300 494 ARG C CA 1
ATOM 8168 C C . ARG B 1 494 ? -22.21600 -7.95100 -50.48600 1.000 45.52513 494 ARG C C 1
ATOM 8169 O O . ARG B 1 494 ? -20.98900 -7.84300 -50.59200 1.000 46.70948 494 ARG C O 1
ATOM 8177 N N . ILE B 1 495 ? -22.94200 -8.67600 -51.33700 1.000 44.55000 495 ILE C N 1
ATOM 8178 C CA . ILE B 1 495 ? -22.28800 -9.36800 -52.43600 1.000 45.43695 495 ILE C CA 1
ATOM 8179 C C . ILE B 1 495 ? -21.69900 -8.36200 -53.41400 1.000 47.21611 495 ILE C C 1
ATOM 8180 O O . ILE B 1 495 ? -20.53900 -8.48800 -53.83300 1.000 48.98474 495 ILE C O 1
ATOM 8185 N N . ALA B 1 496 ? -22.45900 -7.31300 -53.74000 1.000 46.64452 496 ALA C N 1
ATOM 8186 C CA . ALA B 1 496 ? -21.93200 -6.26100 -54.60900 1.000 48.58685 496 ALA C CA 1
ATOM 8187 C C . ALA B 1 496 ? -20.68200 -5.61500 -54.01300 1.000 48.97111 496 ALA C C 1
ATOM 8188 O O . ALA B 1 496 ? -19.75000 -5.26900 -54.74400 1.000 48.55527 496 ALA C O 1
ATOM 8190 N N . VAL B 1 497 ? -20.62700 -5.46600 -52.68100 1.000 47.30785 497 VAL C N 1
ATOM 8191 C CA . VAL B 1 497 ? -19.44400 -4.85100 -52.07600 1.000 47.56051 497 VAL C CA 1
ATOM 8192 C C . VAL B 1 497 ? -18.22300 -5.74800 -52.22900 1.000 46.83148 497 VAL C C 1
ATOM 8193 O O . VAL B 1 497 ? -17.12300 -5.27000 -52.53300 1.000 47.66052 497 VAL C O 1
ATOM 8197 N N . GLN B 1 498 ? -18.37900 -7.04900 -51.99300 1.000 47.83087 498 GLN C N 1
ATOM 8198 C CA . GLN B 1 498 ? -17.27600 -7.96300 -52.26200 1.000 47.34134 498 GLN C CA 1
ATOM 8199 C C . GLN B 1 498 ? -16.84900 -7.87600 -53.72800 1.000 48.95732 498 GLN C C 1
ATOM 8200 O O . GLN B 1 498 ? -15.65000 -7.85800 -54.02900 1.000 48.65202 498 GLN C O 1
ATOM 8206 N N . GLY B 1 499 ? -17.81600 -7.79300 -54.65100 1.000 47.02023 499 GLY C N 1
ATOM 8207 C CA . GLY B 1 499 ? -17.46700 -7.68400 -56.05700 1.000 47.57030 499 GLY C CA 1
ATOM 8208 C C . GLY B 1 499 ? -16.75700 -6.38300 -56.37100 1.000 49.85215 499 GLY C C 1
ATOM 8209 O O . GLY B 1 499 ? -15.78300 -6.36200 -57.12600 1.000 49.99690 499 GLY C O 1
ATOM 8210 N N . PHE B 1 500 ? -17.22100 -5.28400 -55.77400 1.000 47.22595 500 PHE C N 1
ATOM 8211 C CA . PHE B 1 500 ? -16.56300 -4.00100 -55.97300 1.000 48.52610 500 PHE C CA 1
ATOM 8212 C C . PHE B 1 500 ? -15.13700 -4.03400 -55.44700 1.000 49.48938 500 PHE C C 1
ATOM 8213 O O . PHE B 1 500 ? -14.20200 -3.60600 -56.13100 1.000 49.57623 500 PHE C O 1
ATOM 8221 N N . ILE B 1 501 ? -14.95100 -4.50000 -54.21200 1.000 50.48147 501 ILE C N 1
ATOM 8222 C CA . ILE B 1 501 ? -13.59500 -4.58300 -53.67500 1.000 51.72636 501 ILE C CA 1
ATOM 8223 C C . ILE B 1 501 ? -12.73500 -5.44800 -54.58300 1.000 50.74466 501 ILE C C 1
ATOM 8224 O O . ILE B 1 501 ? -11.62800 -5.07000 -54.97300 1.000 51.73952 501 ILE C O 1
ATOM 8229 N N . TRP B 1 502 ? -13.24900 -6.60900 -54.95300 1.000 52.60720 502 TRP C N 1
ATOM 8230 C CA . TRP B 1 502 ? -12.51400 -7.49000 -55.84700 1.000 51.30704 502 TRP C CA 1
ATOM 8231 C C . TRP B 1 502 ? -12.33500 -6.89700 -57.23600 1.000 52.82565 502 TRP C C 1
ATOM 8232 O O . TRP B 1 502 ? -11.45000 -7.34200 -57.96900 1.000 53.14937 502 TRP C O 1
ATOM 8243 N N . GLY B 1 503 ? -13.14500 -5.92000 -57.61200 1.000 49.71836 503 GLY C N 1
ATOM 8244 C CA . GLY B 1 503 ? -12.98400 -5.27400 -58.92600 1.000 51.98968 503 GLY C CA 1
ATOM 8245 C C . GLY B 1 503 ? -13.45300 -6.17600 -60.05000 1.000 49.38411 503 GLY C C 1
ATOM 8246 O O . GLY B 1 503 ? -12.85000 -6.14400 -61.11700 1.000 51.41593 503 GLY C O 1
ATOM 8247 N N . ILE B 1 504 ? -14.49200 -6.95700 -59.79600 1.000 49.64344 504 ILE C N 1
ATOM 8248 C CA . ILE B 1 504 ? -15.02400 -7.90200 -60.81200 1.000 51.05413 504 ILE C CA 1
ATOM 8249 C C . ILE B 1 504 ? -16.42100 -7.44100 -61.20100 1.000 52.34113 504 ILE C C 1
ATOM 8250 O O . ILE B 1 504 ? -16.90800 -6.47700 -60.60500 1.000 51.66473 504 ILE C O 1
ATOM 8255 N N . ASN B 1 505 ? -17.02700 -8.10900 -62.17500 1.000 49.85156 505 ASN C N 1
ATOM 8256 C CA . ASN B 1 505 ? -18.41900 -7.78300 -62.55700 1.000 49.98842 505 ASN C CA 1
ATOM 8257 C C . ASN B 1 505 ? -19.34900 -8.72500 -61.79200 1.000 46.50379 505 ASN C C 1
ATOM 8258 O O . ASN B 1 505 ? -19.54200 -9.85000 -62.24800 1.000 46.07216 505 ASN C O 1
ATOM 8263 N N . SER B 1 506 ? -19.88100 -8.26900 -60.66100 1.000 48.39221 506 SER C N 1
ATOM 8264 C CA . SER B 1 506 ? -20.82600 -9.08100 -59.91200 1.000 46.85518 506 SER C CA 1
ATOM 8265 C C . SER B 1 506 ? -22.10500 -9.35600 -60.68500 1.000 46.69201 506 SER C C 1
ATOM 8266 O O . SER B 1 506 ? -22.86600 -10.24200 -60.29300 1.000 44.57596 506 SER C O 1
ATOM 8269 N N . PHE B 1 507 ? -22.36200 -8.64300 -61.77500 1.000 47.12394 507 PHE C N 1
ATOM 8270 C CA . PHE B 1 507 ? -23.70900 -8.59300 -62.32300 1.000 47.73454 507 PHE C CA 1
ATOM 8271 C C . PHE B 1 507 ? -23.86000 -9.27700 -63.68100 1.000 47.98720 507 PHE C C 1
ATOM 8272 O O . PHE B 1 507 ? -24.90600 -9.11700 -64.32300 1.000 48.88205 507 PHE C O 1
ATOM 8280 N N . ASP B 1 508 ? -22.84800 -10.05800 -64.07300 1.000 48.70523 508 ASP C N 1
ATOM 8281 C CA . ASP B 1 508 ? -22.91500 -10.84400 -65.33300 1.000 48.77366 508 ASP C CA 1
ATOM 8282 C C . ASP B 1 508 ? -22.88600 -12.33600 -64.99900 1.000 47.81565 508 ASP C C 1
ATOM 8283 O O . ASP B 1 508 ? -22.72500 -12.66900 -63.82100 1.000 45.74961 508 ASP C O 1
ATOM 8288 N N . GLN B 1 509 ? -23.04800 -13.18700 -66.01200 1.000 50.60630 509 GLN C N 1
ATOM 8289 C CA . GLN B 1 509 ? -23.05700 -14.66100 -65.82000 1.000 49.01138 509 GLN C CA 1
ATOM 8290 C C . GLN B 1 509 ? -22.71100 -15.35500 -67.14800 1.000 49.70093 509 GLN C C 1
ATOM 8291 O O . GLN B 1 509 ? -23.61700 -15.91000 -67.76900 1.000 49.78778 509 GLN C O 1
ATOM 8297 N N . TRP B 1 510 ? -21.45000 -15.31200 -67.56800 1.000 45.51971 510 TRP C N 1
ATOM 8298 C CA . TRP B 1 510 ? -21.05300 -15.92100 -68.86100 1.000 47.06463 510 TRP C CA 1
ATOM 8299 C C . TRP B 1 510 ? -20.69200 -17.38000 -68.62200 1.000 45.78816 510 TRP C C 1
ATOM 8300 O O . TRP B 1 510 ? -20.70300 -18.14500 -69.58900 1.000 43.78266 510 TRP C O 1
ATOM 8311 N N . GLY B 1 511 ? -20.38900 -17.72600 -67.37500 1.000 43.69813 511 GLY C N 1
ATOM 8312 C CA . GLY B 1 511 ? -20.02300 -19.07600 -67.00500 1.000 43.38757 511 GLY C CA 1
ATOM 8313 C C . GLY B 1 511 ? -21.10900 -20.09800 -67.22200 1.000 44.07186 511 GLY C C 1
ATOM 8314 O O . GLY B 1 511 ? -20.83900 -21.29600 -67.10000 1.000 41.33732 511 GLY C O 1
ATOM 8315 N N . VAL B 1 512 ? -22.32600 -19.66500 -67.55100 1.000 42.35209 512 VAL C N 1
ATOM 8316 C CA . VAL B 1 512 ? -23.40100 -20.61300 -67.80900 1.000 43.22325 512 VAL C CA 1
ATOM 8317 C C . VAL B 1 512 ? -23.55700 -20.94100 -69.29500 1.000 43.53908 512 VAL C C 1
ATOM 8318 O O . VAL B 1 512 ? -24.30200 -21.86800 -69.64400 1.000 43.66541 512 VAL C O 1
ATOM 8322 N N . GLU B 1 513 ? -22.85900 -20.23300 -70.18600 1.000 44.95168 513 GLU C N 1
ATOM 8323 C CA . GLU B 1 513 ? -23.14900 -20.38300 -71.61200 1.000 43.88050 513 GLU C CA 1
ATOM 8324 C C . GLU B 1 513 ? -22.66800 -21.72200 -72.16200 1.000 44.13053 513 GLU C C 1
ATOM 8325 O O . GLU B 1 513 ? -23.35100 -22.33100 -72.99300 1.000 44.88852 513 GLU C O 1
ATOM 8331 N N . LEU B 1 514 ? -21.52200 -22.22100 -71.69300 1.000 44.40735 514 LEU C N 1
ATOM 8332 C CA . LEU B 1 514 ? -20.97400 -23.43400 -72.28900 1.000 43.90465 514 LEU C CA 1
ATOM 8333 C C . LEU B 1 514 ? -21.83500 -24.65600 -71.99600 1.000 43.55988 514 LEU C C 1
ATOM 8334 O O . LEU B 1 514 ? -22.00300 -25.51700 -72.86800 1.000 43.09930 514 LEU C O 1
ATOM 8339 N N . GLY B 1 515 ? -22.37300 -24.76200 -70.78100 1.000 41.73047 515 GLY C N 1
ATOM 8340 C CA . GLY B 1 515 ? -23.23600 -25.88500 -70.45100 1.000 39.93552 515 GLY C CA 1
ATOM 8341 C C . GLY B 1 515 ? -24.51800 -25.88700 -71.26000 1.000 40.05659 515 GLY C C 1
ATOM 8342 O O . GLY B 1 515 ? -25.01400 -26.94400 -71.65300 1.000 39.92236 515 GLY C O 1
ATOM 8343 N N . LYS B 1 516 ? -25.06000 -24.70300 -71.55100 1.000 39.75035 516 LYS C N 1
ATOM 8344 C CA . LYS B 1 516 ? -26.23000 -24.62700 -72.42700 1.000 41.72427 516 LYS C CA 1
ATOM 8345 C C . LYS B 1 516 ? -25.91200 -25.11300 -73.84300 1.000 44.58251 516 LYS C C 1
ATOM 8346 O O . LYS B 1 516 ? -26.71900 -25.82300 -74.46000 1.000 44.18246 516 LYS C O 1
ATOM 8352 N N . SER B 1 517 ? -24.74200 -24.73700 -74.37600 1.000 44.30797 517 SER C N 1
ATOM 8353 C CA . SER B 1 517 ? -24.36700 -25.13200 -75.73600 1.000 43.65263 517 SER C CA 1
ATOM 8354 C C . SER B 1 517 ? -24.30500 -26.64400 -75.87900 1.000 42.36564 517 SER C C 1
ATOM 8355 O O . SER B 1 517 ? -24.95600 -27.23400 -76.75200 1.000 43.62368 517 SER C O 1
ATOM 8358 N N . LEU B 1 518 ? -23.51300 -27.28500 -75.02400 1.000 43.70771 518 LEU C N 1
ATOM 8359 C CA . LEU B 1 518 ? -23.30200 -28.72100 -75.11700 1.000 43.23133 518 LEU C CA 1
ATOM 8360 C C . LEU B 1 518 ? -24.58000 -29.49700 -74.84100 1.000 43.74192 518 LEU C C 1
ATOM 8361 O O . LEU B 1 518 ? -24.78200 -30.58300 -75.39800 1.000 42.70495 518 LEU C O 1
ATOM 8366 N N . ALA B 1 519 ? -25.45700 -28.95700 -73.98100 1.000 43.51085 519 ALA C N 1
ATOM 8367 C CA . ALA B 1 519 ? -26.74100 -29.59900 -73.71600 1.000 42.58442 519 ALA C CA 1
ATOM 8368 C C . ALA B 1 519 ? -27.64300 -29.59400 -74.94600 1.000 43.87405 519 ALA C C 1
ATOM 8369 O O . ALA B 1 519 ? -28.40600 -30.53900 -75.15300 1.000 44.52149 519 ALA C O 1
ATOM 8371 N N . SER B 1 520 ? -27.58000 -28.54100 -75.76700 1.000 41.65688 520 SER C N 1
ATOM 8372 C CA . SER B 1 520 ? -28.34200 -28.53900 -77.01400 1.000 45.01781 520 SER C CA 1
ATOM 8373 C C . SER B 1 520 ? -27.72500 -29.49100 -78.03700 1.000 44.73356 520 SER C C 1
ATOM 8374 O O . SER B 1 520 ? -28.44500 -30.14800 -78.79900 1.000 44.65987 520 SER C O 1
ATOM 8377 N N . THR B 1 521 ? -26.39600 -29.58900 -78.05900 1.000 44.73619 521 THR C N 1
ATOM 8378 C CA . THR B 1 521 ? -25.75900 -30.63000 -78.84200 1.000 45.14940 521 THR C CA 1
ATOM 8379 C C . THR B 1 521 ? -26.17000 -32.02400 -78.36500 1.000 44.18612 521 THR C C 1
ATOM 8380 O O . THR B 1 521 ? -26.44600 -32.91000 -79.18900 1.000 43.60711 521 THR C O 1
ATOM 8384 N N . VAL B 1 522 ? -26.25300 -32.24500 -77.05100 1.000 44.15582 522 VAL C N 1
ATOM 8385 C CA . VAL B 1 522 ? -26.74400 -33.54800 -76.61300 1.000 42.87146 522 VAL C CA 1
ATOM 8386 C C . VAL B 1 522 ? -28.21700 -33.70000 -76.95300 1.000 43.71103 522 VAL C C 1
ATOM 8387 O O . VAL B 1 522 ? -28.65000 -34.75900 -77.42500 1.000 42.82409 522 VAL C O 1
ATOM 8391 N N . ARG B 1 523 ? -29.01500 -32.65600 -76.72000 1.000 42.29882 523 ARG C N 1
ATOM 8392 C CA . ARG B 1 523 ? -30.43200 -32.76900 -77.04300 1.000 42.28566 523 ARG C CA 1
ATOM 8393 C C . ARG B 1 523 ? -30.63900 -33.18600 -78.49900 1.000 43.90428 523 ARG C C 1
ATOM 8394 O O . ARG B 1 523 ? -31.54100 -33.97000 -78.80400 1.000 44.29117 523 ARG C O 1
ATOM 8402 N N . LYS B 1 524 ? -29.82900 -32.65200 -79.41600 1.000 43.57490 524 LYS C N 1
ATOM 8403 C CA . LYS B 1 524 ? -29.98900 -33.02500 -80.82300 1.000 45.51724 524 LYS C CA 1
ATOM 8404 C C . LYS B 1 524 ? -29.64100 -34.48900 -81.03600 1.000 43.99074 524 LYS C C 1
ATOM 8405 O O . LYS B 1 524 ? -30.34000 -35.20000 -81.76300 1.000 45.21457 524 LYS C O 1
ATOM 8411 N N . GLN B 1 525 ? -28.57900 -34.96700 -80.38200 1.000 46.06901 525 GLN C N 1
ATOM 8412 C CA . GLN B 1 525 ? -28.26400 -36.39400 -80.39900 1.000 47.08492 525 GLN C CA 1
ATOM 8413 C C . GLN B 1 525 ? -29.40200 -37.23700 -79.83200 1.000 47.05860 525 GLN C C 1
ATOM 8414 O O . GLN B 1 525 ? -29.63800 -38.35300 -80.29800 1.000 46.48748 525 GLN C O 1
ATOM 8420 N N . LEU B 1 526 ? -30.12900 -36.72900 -78.84600 1.000 45.58779 526 LEU C N 1
ATOM 8421 C CA . LEU B 1 526 ? -31.14900 -37.56800 -78.22300 1.000 45.14827 526 LEU C CA 1
ATOM 8422 C C . LEU B 1 526 ? -32.38200 -37.67200 -79.10100 1.000 46.36157 526 LEU C C 1
ATOM 8423 O O . LEU B 1 526 ? -32.98800 -38.74300 -79.20200 1.000 47.03797 526 LEU C O 1
ATOM 8428 N N . HIS B 1 527 ? -32.75900 -36.56700 -79.73800 1.000 44.74833 527 HIS C N 1
ATOM 8429 C CA . HIS B 1 527 ? -33.83100 -36.60300 -80.72500 1.000 46.11165 527 HIS C CA 1
ATOM 8430 C C . HIS B 1 527 ? -33.50100 -37.56100 -81.87200 1.000 47.93029 527 HIS C C 1
ATOM 8431 O O . HIS B 1 527 ? -34.29800 -38.44700 -82.20600 1.000 48.23822 527 HIS C O 1
ATOM 8438 N N . ALA B 1 528 ? -32.33000 -37.39000 -82.49500 1.000 48.26915 528 ALA C N 1
ATOM 8439 C CA . ALA B 1 528 ? -31.98500 -38.21200 -83.64500 1.000 48.32969 528 ALA C CA 1
ATOM 8440 C C . ALA B 1 528 ? -32.00200 -39.69500 -83.30400 1.000 49.02977 528 ALA C C 1
ATOM 8441 O O . ALA B 1 528 ? -32.33400 -40.51600 -84.15900 1.000 49.57720 528 ALA C O 1
ATOM 8443 N N . SER B 1 529 ? -31.64300 -40.05900 -82.06900 1.000 48.95481 529 SER C N 1
ATOM 8444 C CA . SER B 1 529 ? -31.63700 -41.47100 -81.69200 1.000 48.50475 529 SER C CA 1
ATOM 8445 C C . SER B 1 529 ? -33.02100 -41.96600 -81.31200 1.000 48.62582 529 SER C C 1
ATOM 8446 O O . SER B 1 529 ? -33.41400 -43.06800 -81.70800 1.000 49.52066 529 SER C O 1
ATOM 8449 N N . ARG B 1 530 ? -33.75800 -41.19200 -80.51700 1.000 48.53761 530 ARG C N 1
ATOM 8450 C CA . ARG B 1 530 ? -35.07900 -41.63600 -80.08600 1.000 49.65880 530 ARG C CA 1
ATOM 8451 C C . ARG B 1 530 ? -36.04200 -41.66700 -81.26000 1.000 51.30899 530 ARG C C 1
ATOM 8452 O O . ARG B 1 530 ? -36.74900 -42.65600 -81.47800 1.000 53.23291 530 ARG C O 1
ATOM 8460 N N . MET B 1 531 ? -36.06300 -40.59500 -82.03900 1.000 50.08070 531 MET C N 1
ATOM 8461 C CA . MET B 1 531 ? -37.03300 -40.43400 -83.11300 1.000 49.84646 531 MET C CA 1
ATOM 8462 C C . MET B 1 531 ? -36.56600 -41.01700 -84.43900 1.000 52.02304 531 MET C C 1
ATOM 8463 O O . MET B 1 531 ? -37.39000 -41.53100 -85.20300 1.000 53.07053 531 MET C O 1
ATOM 8468 N N . GLU B 1 532 ? -35.26800 -40.96100 -84.73000 1.000 52.06014 532 GLU C N 1
ATOM 8469 C CA . GLU B 1 532 ? -34.76600 -41.38200 -86.02400 1.000 52.31280 532 GLU C CA 1
ATOM 8470 C C . GLU B 1 532 ? -33.86700 -42.61000 -85.98200 1.000 50.91263 532 GLU C C 1
ATOM 8471 O O . GLU B 1 532 ? -33.48600 -43.09700 -87.05200 1.000 51.97066 532 GLU C O 1
ATOM 8477 N N . GLY B 1 533 ? -33.52200 -43.13000 -84.80300 1.000 50.58318 533 GLY C N 1
ATOM 8478 C CA . GLY B 1 533 ? -32.73400 -44.35100 -84.73700 1.000 51.67805 533 GLY C CA 1
ATOM 8479 C C . GLY B 1 533 ? -31.29100 -44.19800 -85.16100 1.000 50.69635 533 GLY C C 1
ATOM 8480 O O . GLY B 1 533 ? -30.62600 -45.20200 -85.44800 1.000 48.75401 533 GLY C O 1
ATOM 8481 N N . LYS B 1 534 ? -30.78700 -42.95100 -85.21600 1.000 51.83727 534 LYS C N 1
ATOM 8482 C CA . LYS B 1 534 ? -29.44800 -42.57900 -85.65300 1.000 53.91120 534 LYS C CA 1
ATOM 8483 C C . LYS B 1 534 ? -28.42800 -42.90500 -84.55600 1.000 51.78726 534 LYS C C 1
ATOM 8484 O O . LYS B 1 534 ? -28.71000 -42.73100 -83.36700 1.000 50.65555 534 LYS C O 1
ATOM 8490 N N . PRO B 1 535 ? -27.23400 -43.37600 -84.92100 1.000 52.56883 535 PRO C N 1
ATOM 8491 C CA . PRO B 1 535 ? -26.24600 -43.77200 -83.90100 1.000 51.80031 535 PRO C CA 1
ATOM 8492 C C . PRO B 1 535 ? -25.78100 -42.60000 -83.04800 1.000 51.13971 535 PRO C C 1
ATOM 8493 O O . PRO B 1 535 ? -26.08100 -41.43900 -83.32100 1.000 52.39249 535 PRO C O 1
ATOM 8497 N N . VAL B 1 536 ? -25.01100 -42.91800 -82.00500 1.000 47.94391 536 VAL C N 1
ATOM 8498 C CA . VAL B 1 536 ? -24.33900 -41.87700 -81.23400 1.000 47.49912 536 VAL C CA 1
ATOM 8499 C C . VAL B 1 536 ? -23.05300 -41.51900 -81.96000 1.000 48.71243 536 VAL C C 1
ATOM 8500 O O . VAL B 1 536 ? -22.21100 -42.38600 -82.19800 1.000 48.45976 536 VAL C O 1
ATOM 8504 N N . GLU B 1 537 ? -22.89900 -40.24400 -82.31500 1.000 48.11919 537 GLU C N 1
ATOM 8505 C CA . GLU B 1 537 ? -21.76400 -39.80300 -83.10700 1.000 48.09814 537 GLU C CA 1
ATOM 8506 C C . GLU B 1 537 ? -21.33100 -38.41300 -82.66100 1.000 47.94285 537 GLU C C 1
ATOM 8507 O O . GLU B 1 537 ? -22.16400 -37.57000 -82.32100 1.000 47.64282 537 GLU C O 1
ATOM 8513 N N . GLY B 1 538 ? -20.01800 -38.17900 -82.66200 1.000 46.77224 538 GLY C N 1
ATOM 8514 C CA . GLY B 1 538 ? -19.46300 -36.87500 -82.34800 1.000 46.62749 538 GLY C CA 1
ATOM 8515 C C . GLY B 1 538 ? -19.10800 -36.61300 -80.89500 1.000 46.63538 538 GLY C C 1
ATOM 8516 O O . GLY B 1 538 ? -18.83300 -35.46000 -80.54100 1.000 49.23832 538 GLY C O 1
ATOM 8517 N N . PHE B 1 539 ? -19.09600 -37.63200 -80.04300 1.000 47.29782 539 PHE C N 1
ATOM 8518 C CA . PHE B 1 539 ? -18.78600 -37.45200 -78.63200 1.000 47.06622 539 PHE C CA 1
ATOM 8519 C C . PHE B 1 539 ? -17.53200 -38.23100 -78.29800 1.000 46.29244 539 PHE C C 1
ATOM 8520 O O . PHE B 1 539 ? -17.16600 -39.17500 -78.99700 1.000 45.85818 539 PHE C O 1
ATOM 8528 N N . ASN B 1 540 ? -16.88400 -37.84500 -77.21300 1.000 42.50943 540 ASN C N 1
ATOM 8529 C CA . ASN B 1 540 ? -15.72100 -38.58000 -76.75600 1.000 44.03856 540 ASN C CA 1
ATOM 8530 C C . ASN B 1 540 ? -16.13400 -39.97100 -76.26600 1.000 43.70431 540 ASN C C 1
ATOM 8531 O O . ASN B 1 540 ? -17.32100 -40.25700 -76.10900 1.000 43.04108 540 ASN C O 1
ATOM 8536 N N . PRO B 1 541 ? -15.17300 -40.88400 -76.08200 1.000 43.79760 541 PRO C N 1
ATOM 8537 C CA . PRO B 1 541 ? -15.55200 -42.27700 -75.80000 1.000 44.24503 541 PRO C CA 1
ATOM 8538 C C . PRO B 1 541 ? -16.31200 -42.45700 -74.49800 1.000 42.92908 541 PRO C C 1
ATOM 8539 O O . PRO B 1 541 ? -17.10500 -43.40000 -74.38400 1.000 41.31310 541 PRO C O 1
ATOM 8543 N N . SER B 1 542 ? -16.09600 -41.59300 -73.50200 1.000 43.00310 542 SER C N 1
ATOM 8544 C CA . SER B 1 542 ? -16.87900 -41.69100 -72.26900 1.000 42.00561 542 SER C CA 1
ATOM 8545 C C . SER B 1 542 ? -18.31800 -41.26600 -72.51800 1.000 41.67399 542 SER C C 1
ATOM 8546 O O . SER B 1 542 ? -19.25800 -42.01200 -72.22400 1.000 43.06363 542 SER C O 1
ATOM 8549 N N . SER B 1 543 ? -18.50300 -40.06200 -73.07300 1.000 40.88793 543 SER C N 1
ATOM 8550 C CA . SER B 1 543 ? -19.84100 -39.56900 -73.37000 1.000 40.91688 543 SER C CA 1
ATOM 8551 C C . SER B 1 543 ? -20.58000 -40.51000 -74.29800 1.000 41.36430 543 SER C C 1
ATOM 8552 O O . SER B 1 543 ? -21.79100 -40.71600 -74.15000 1.000 41.10111 543 SER C O 1
ATOM 8555 N N . ALA B 1 544 ? -19.87600 -41.07800 -75.28200 1.000 42.63788 544 ALA C N 1
ATOM 8556 C CA . ALA B 1 544 ? -20.55000 -41.96400 -76.21600 1.000 41.92727 544 ALA C CA 1
ATOM 8557 C C . ALA B 1 544 ? -21.05500 -43.20900 -75.50600 1.000 41.40615 544 ALA C C 1
ATOM 8558 O O . ALA B 1 544 ? -22.18100 -43.64900 -75.74300 1.000 42.34047 544 ALA C O 1
ATOM 8560 N N . SER B 1 545 ? -20.24000 -43.78100 -74.61400 1.000 41.21037 545 SER C N 1
ATOM 8561 C CA . SER B 1 545 ? -20.68100 -44.94200 -73.82800 1.000 44.56341 545 SER C CA 1
ATOM 8562 C C . SER B 1 545 ? -21.86700 -44.61100 -72.91200 1.000 42.06837 545 SER C C 1
ATOM 8563 O O . SER B 1 545 ? -22.82500 -45.38900 -72.80700 1.000 40.38133 545 SER C O 1
ATOM 8566 N N . LEU B 1 546 ? -21.80300 -43.47500 -72.20900 1.000 42.73847 546 LEU C N 1
ATOM 8567 C CA . LEU B 1 546 ? -22.89700 -43.09400 -71.31500 1.000 41.64623 546 LEU C CA 1
ATOM 8568 C C . LEU B 1 546 ? -24.19400 -42.89800 -72.08300 1.000 42.99639 546 LEU C C 1
ATOM 8569 O O . LEU B 1 546 ? -25.24800 -43.40800 -71.67700 1.000 42.59108 546 LEU C O 1
ATOM 8574 N N . LEU B 1 547 ? -24.13600 -42.13400 -73.19000 1.000 42.98881 547 LEU C N 1
ATOM 8575 C CA . LEU B 1 547 ? -25.30700 -41.96000 -74.04400 1.000 41.72024 547 LEU C CA 1
ATOM 8576 C C . LEU B 1 547 ? -25.79600 -43.29900 -74.57000 1.000 42.91512 547 LEU C C 1
ATOM 8577 O O . LEU B 1 547 ? -27.00500 -43.53600 -74.67200 1.000 42.66509 547 LEU C O 1
ATOM 8582 N N . THR B 1 548 ? -24.86800 -44.19100 -74.91300 1.000 41.63140 548 THR C N 1
ATOM 8583 C CA . THR B 1 548 ? -25.27000 -45.50600 -75.40300 1.000 43.61058 548 THR C CA 1
ATOM 8584 C C . THR B 1 548 ? -25.98000 -46.29900 -74.31300 1.000 43.85798 548 THR C C 1
ATOM 8585 O O . THR B 1 548 ? -26.94900 -47.01500 -74.59200 1.000 42.58151 548 THR C O 1
ATOM 8589 N N . ARG B 1 549 ? -25.52800 -46.16000 -73.05800 1.000 45.93542 549 ARG C N 1
ATOM 8590 C CA . ARG B 1 549 ? -26.22600 -46.79000 -71.93700 1.000 44.36944 549 ARG C CA 1
ATOM 8591 C C . ARG B 1 549 ? -27.63000 -46.21700 -71.76900 1.000 43.39038 549 ARG C C 1
ATOM 8592 O O . ARG B 1 549 ? -28.60500 -46.96400 -71.66500 1.000 45.25639 549 ARG C O 1
ATOM 8600 N N . PHE B 1 550 ? -27.74600 -44.88900 -71.75800 1.000 44.07955 550 PHE C N 1
ATOM 8601 C CA . PHE B 1 550 ? -29.03700 -44.22500 -71.58500 1.000 43.96638 550 PHE C CA 1
ATOM 8602 C C . PHE B 1 550 ? -30.03500 -44.66100 -72.65100 1.000 46.39825 550 PHE C C 1
ATOM 8603 O O . PHE B 1 550 ? -31.14000 -45.12300 -72.33400 1.000 45.37708 550 PHE C O 1
ATOM 8611 N N . LEU B 1 551 ? -29.65700 -44.50200 -73.92800 1.000 44.36968 551 LEU C N 1
ATOM 8612 C CA . LEU B 1 551 ? -30.54300 -44.77700 -75.05600 1.000 46.08567 551 LEU C CA 1
ATOM 8613 C C . LEU B 1 551 ? -30.79600 -46.26000 -75.25600 1.000 45.31716 551 LEU C C 1
ATOM 8614 O O . LEU B 1 551 ? -31.76000 -46.61800 -75.94500 1.000 44.82236 551 LEU C O 1
ATOM 8619 N N . ALA B 1 552 ? -29.96800 -47.12800 -74.66600 1.000 45.50517 552 ALA C N 1
ATOM 8620 C CA . ALA B 1 552 ? -30.22500 -48.56200 -74.73200 1.000 48.90032 552 ALA C CA 1
ATOM 8621 C C . ALA B 1 552 ? -31.56300 -48.93500 -74.12000 1.000 48.32393 552 ALA C C 1
ATOM 8622 O O . ALA B 1 552 ? -32.08000 -50.02200 -74.40600 1.000 49.26615 552 ALA C O 1
ATOM 8624 N N . VAL B 1 553 ? -32.12200 -48.07700 -73.27400 1.000 47.32566 553 VAL C N 1
ATOM 8625 C CA . VAL B 1 553 ? -33.42900 -48.29800 -72.66900 1.000 47.40725 553 VAL C CA 1
ATOM 8626 C C . VAL B 1 553 ? -34.42900 -47.52500 -73.51500 1.000 47.80203 553 VAL C C 1
ATOM 8627 O O . VAL B 1 553 ? -34.45800 -46.29100 -73.49700 1.000 47.78098 553 VAL C O 1
ATOM 8631 N N . LYS B 1 554 ? -35.18900 -48.25600 -74.31900 1.000 52.83293 554 LYS C N 1
ATOM 8632 C CA . LYS B 1 554 ? -36.13600 -47.68300 -75.26200 1.000 56.05700 554 LYS C CA 1
ATOM 8633 C C . LYS B 1 554 ? -37.43900 -47.34200 -74.54300 1.000 59.84956 554 LYS C C 1
ATOM 8634 O O . LYS B 1 554 ? -37.87200 -48.07700 -73.64700 1.000 57.72826 554 LYS C O 1
ATOM 8640 N N . PRO B 1 555 ? -38.08800 -46.24000 -74.92100 1.000 58.55376 555 PRO C N 1
ATOM 8641 C CA . PRO B 1 555 ? -39.23900 -45.76500 -74.14400 1.000 62.73847 555 PRO C CA 1
ATOM 8642 C C . PRO B 1 555 ? -40.37100 -46.77500 -74.19900 1.000 64.72555 555 PRO C C 1
ATOM 8643 O O . PRO B 1 555 ? -40.41800 -47.65700 -75.05900 1.000 66.35733 555 PRO C O 1
ATOM 8647 N N . SER B 1 556 ? -41.28800 -46.64400 -73.25400 1.000 64.01549 556 SER C N 1
ATOM 8648 C CA . SER B 1 556 ? -42.43400 -47.53600 -73.23100 1.000 66.17101 556 SER C CA 1
ATOM 8649 C C . SER B 1 556 ? -43.63400 -46.98300 -73.99100 1.000 67.46064 556 SER C C 1
ATOM 8650 O O . SER B 1 556 ? -44.53400 -47.74900 -74.35200 1.000 68.42128 556 SER C O 1
ATOM 8653 N N . THR B 1 557 ? -43.64800 -45.70600 -74.26200 1.000 63.70246 557 THR C N 1
ATOM 8654 C CA . THR B 1 557 ? -44.77800 -44.97000 -74.79900 1.000 63.51823 557 THR C CA 1
ATOM 8655 C C . THR B 1 557 ? -44.85700 -45.13600 -76.31200 1.000 64.83418 557 THR C C 1
ATOM 8656 O O . THR B 1 557 ? -43.82500 -45.10800 -76.98800 1.000 65.54216 557 THR C O 1
ATOM 8660 N N . PRO B 1 558 ? -46.05500 -45.31000 -76.87200 1.000 64.28639 558 PRO C N 1
ATOM 8661 C CA . PRO B 1 558 ? -46.17200 -45.35700 -78.33400 1.000 62.91517 558 PRO C CA 1
ATOM 8662 C C . PRO B 1 558 ? -45.59300 -44.09700 -78.95100 1.000 60.15168 558 PRO C C 1
ATOM 8663 O O . PRO B 1 558 ? -45.63000 -43.01900 -78.36100 1.000 58.79099 558 PRO C O 1
ATOM 8667 N N . TYR B 1 559 ? -45.04600 -44.25100 -80.14900 1.000 60.10444 559 TYR C N 1
ATOM 8668 C CA . TYR B 1 559 ? -44.23000 -43.21000 -80.75200 1.000 58.12525 559 TYR C CA 1
ATOM 8669 C C . TYR B 1 559 ? -44.95500 -41.87000 -80.81600 1.000 59.53595 559 TYR C C 1
ATOM 8670 O O . TYR B 1 559 ? -46.10700 -41.79000 -81.24700 1.000 60.33604 559 TYR C O 1
ATOM 8679 N N . ASP B 1 560 ? -44.25700 -40.81700 -80.39200 1.000 54.87834 560 ASP C N 1
ATOM 8680 C CA . ASP B 1 560 ? -44.74400 -39.43500 -80.47500 1.000 55.06784 560 ASP C CA 1
ATOM 8681 C C . ASP B 1 560 ? -46.11100 -39.24600 -79.80200 1.000 56.34168 560 ASP C C 1
ATOM 8682 O O . ASP B 1 560 ? -46.97100 -38.51100 -80.29700 1.000 56.19692 560 ASP C O 1
ATOM 8687 N N . THR B 1 561 ? -46.31800 -39.90000 -78.65800 1.000 54.79986 561 THR C N 1
ATOM 8688 C CA . THR B 1 561 ? -47.60700 -39.90200 -77.96600 1.000 55.80788 561 THR C CA 1
ATOM 8689 C C . THR B 1 561 ? -47.48900 -39.18700 -76.61400 1.000 55.03410 561 THR C C 1
ATOM 8690 O O . THR B 1 561 ? -46.53600 -39.42400 -75.86200 1.000 53.94449 561 THR C O 1
ATOM 8694 N N . THR B 1 562 ? -48.45100 -38.30500 -76.31400 1.000 53.77057 562 THR C N 1
ATOM 8695 C CA . THR B 1 562 ? -48.37400 -37.47700 -75.11300 1.000 54.31537 562 THR C CA 1
ATOM 8696 C C . THR B 1 562 ? -48.70400 -38.28200 -73.86300 1.000 54.78385 562 THR C C 1
ATOM 8697 O O . THR B 1 562 ? -49.68700 -39.02600 -73.82300 1.000 52.93362 562 THR C O 1
ATOM 8701 N N . VAL B 1 563 ? -47.88000 -38.12200 -72.83500 1.000 51.67266 563 VAL C N 1
ATOM 8702 C CA . VAL B 1 563 ? -48.12100 -38.76000 -71.54500 1.000 55.33099 563 VAL C CA 1
ATOM 8703 C C . VAL B 1 563 ? -47.84000 -37.76200 -70.42800 1.000 54.80461 563 VAL C C 1
ATOM 8704 O O . VAL B 1 563 ? -46.79200 -37.10600 -70.41300 1.000 51.55159 563 VAL C O 1
ATOM 8708 N N . LEU B 1 564 ? -48.78200 -37.63600 -69.50500 1.000 60.59031 564 LEU C N 1
ATOM 8709 C CA . LEU B 1 564 ? -48.63600 -36.82300 -68.30600 1.000 56.84512 564 LEU C CA 1
ATOM 8710 C C . LEU B 1 564 ? -48.72800 -37.72000 -67.08100 1.000 57.12937 564 LEU C C 1
ATOM 8711 O O . LEU B 1 564 ? -49.15400 -38.87700 -67.19000 1.000 56.39243 564 LEU C O 1
ATOM 8716 N N . PRO B 1 565 ? -48.28700 -37.24300 -65.90000 1.000 56.86451 565 PRO C N 1
ATOM 8717 C CA . PRO B 1 565 ? -48.30300 -38.09800 -64.69900 1.000 58.35153 565 PRO C CA 1
ATOM 8718 C C . PRO B 1 565 ? -49.70000 -38.48300 -64.24000 1.000 57.13296 565 PRO C C 1
ATOM 8719 O O . PRO B 1 565 ? -50.57200 -37.66800 -64.51600 1.000 56.25391 565 PRO C O 1
ATOM 8723 N N . ALA C 1 5 ? -117.68600 -29.00200 11.18000 1.000 76.61171 5 ALA B N 1
ATOM 8724 C CA . ALA C 1 5 ? -118.11200 -29.77200 10.02100 1.000 77.71974 5 ALA B CA 1
ATOM 8725 C C . ALA C 1 5 ? -117.18900 -29.49000 8.83800 1.000 74.79570 5 ALA B C 1
ATOM 8726 O O . ALA C 1 5 ? -116.15800 -30.13500 8.66100 1.000 80.63061 5 ALA B O 1
ATOM 8728 N N . LEU C 1 6 ? -117.58300 -28.51700 8.02600 1.000 78.59697 6 LEU B N 1
ATOM 8729 C CA . LEU C 1 6 ? -116.76800 -28.01100 6.93200 1.000 72.84102 6 LEU B CA 1
ATOM 8730 C C . LEU C 1 6 ? -116.60800 -26.51500 7.12800 1.000 68.89318 6 LEU B C 1
ATOM 8731 O O . LEU C 1 6 ? -117.58500 -25.82800 7.44400 1.000 69.90382 6 LEU B O 1
ATOM 8736 N N . ILE C 1 7 ? -115.38100 -26.01700 6.95500 1.000 68.43126 7 ILE B N 1
ATOM 8737 C CA . ILE C 1 7 ? -115.13100 -24.58500 7.11700 1.000 68.10754 7 ILE B CA 1
ATOM 8738 C C . ILE C 1 7 ? -115.95100 -23.76700 6.13300 1.000 68.24440 7 ILE B C 1
ATOM 8739 O O . ILE C 1 7 ? -116.28100 -22.60700 6.40300 1.000 68.63128 7 ILE B O 1
ATOM 8744 N N . SER C 1 8 ? -116.28300 -24.34500 4.97900 1.000 68.03839 8 SER B N 1
ATOM 8745 C CA . SER C 1 8 ? -117.04600 -23.62700 3.97500 1.000 66.18290 8 SER B CA 1
ATOM 8746 C C . SER C 1 8 ? -118.48700 -23.40500 4.39100 1.000 68.36211 8 SER B C 1
ATOM 8747 O O . SER C 1 8 ? -119.20900 -22.67700 3.70000 1.000 68.74374 8 SER B O 1
ATOM 8750 N N . ASP C 1 9 ? -118.92000 -24.01600 5.49300 1.000 68.25191 9 ASP B N 1
ATOM 8751 C CA . ASP C 1 9 ? -120.26200 -23.80300 6.00800 1.000 71.43124 9 ASP B CA 1
ATOM 8752 C C . ASP C 1 9 ? -120.34000 -22.68400 7.02700 1.000 72.15501 9 ASP B C 1
ATOM 8753 O O . ASP C 1 9 ? -121.44700 -22.26500 7.36700 1.000 73.98155 9 ASP B O 1
ATOM 8758 N N . THR C 1 10 ? -119.21300 -22.19500 7.52900 1.000 71.32700 10 THR B N 1
ATOM 8759 C CA . THR C 1 10 ? -119.29800 -21.21300 8.59600 1.000 70.81378 10 THR B CA 1
ATOM 8760 C C . THR C 1 10 ? -119.60100 -19.82300 8.03900 1.000 71.57703 10 THR B C 1
ATOM 8761 O O . THR C 1 10 ? -119.59400 -19.58200 6.83200 1.000 71.10856 10 THR B O 1
ATOM 8765 N N . ASP C 1 11 ? -119.89800 -18.90500 8.95700 1.000 72.13965 11 ASP B N 1
ATOM 8766 C CA . ASP C 1 11 ? -120.29200 -17.55700 8.58100 1.000 70.65526 11 ASP B CA 1
ATOM 8767 C C . ASP C 1 11 ? -119.10200 -16.72000 8.16600 1.000 69.18140 11 ASP B C 1
ATOM 8768 O O . ASP C 1 11 ? -119.23700 -15.84100 7.30700 1.000 68.36288 11 ASP B O 1
ATOM 8773 N N . GLN C 1 12 ? -117.94600 -16.96200 8.77800 1.000 69.93165 12 GLN B N 1
ATOM 8774 C CA . GLN C 1 12 ? -116.73200 -16.29100 8.34000 1.000 68.33935 12 GLN B CA 1
ATOM 8775 C C . GLN C 1 12 ? -116.45300 -16.59300 6.87300 1.000 66.98656 12 GLN B C 1
ATOM 8776 O O . GLN C 1 12 ? -116.12400 -15.69100 6.09600 1.000 67.64190 12 GLN B O 1
ATOM 8782 N N . TRP C 1 13 ? -116.62500 -17.85500 6.47100 1.000 70.28607 13 TRP B N 1
ATOM 8783 C CA . TRP C 1 13 ? -116.45200 -18.22900 5.07000 1.000 67.66997 13 TRP B CA 1
ATOM 8784 C C . TRP C 1 13 ? -117.45600 -17.51800 4.18100 1.000 67.37519 13 TRP B C 1
ATOM 8785 O O . TRP C 1 13 ? -117.11700 -17.06500 3.08200 1.000 63.96426 13 TRP B O 1
ATOM 8796 N N . LYS C 1 14 ? -118.70700 -17.44200 4.62600 1.000 68.43674 14 LYS B N 1
ATOM 8797 C CA . LYS C 1 14 ? -119.71100 -16.74400 3.84500 1.000 68.97628 14 LYS B CA 1
ATOM 8798 C C . LYS C 1 14 ? -119.45700 -15.24600 3.85400 1.000 69.11050 14 LYS B C 1
ATOM 8799 O O . LYS C 1 14 ? -119.67600 -14.57200 2.83800 1.000 68.40516 14 LYS B O 1
ATOM 8805 N N . ALA C 1 15 ? -118.94600 -14.72000 4.97500 1.000 68.18900 15 ALA B N 1
ATOM 8806 C CA . ALA C 1 15 ? -118.66600 -13.28900 5.08100 1.000 67.81001 15 ALA B CA 1
ATOM 8807 C C . ALA C 1 15 ? -117.61400 -12.84700 4.07400 1.000 67.55998 15 ALA B C 1
ATOM 8808 O O . ALA C 1 15 ? -117.65200 -11.70800 3.59000 1.000 67.78895 15 ALA B O 1
ATOM 8810 N N . LEU C 1 16 ? -116.69200 -13.74600 3.73100 1.000 68.77797 16 LEU B N 1
ATOM 8811 C CA . LEU C 1 16 ? -115.62700 -13.52600 2.76200 1.000 67.50150 16 LEU B CA 1
ATOM 8812 C C . LEU C 1 16 ? -116.09900 -13.68700 1.32300 1.000 66.03290 16 LEU B C 1
ATOM 8813 O O . LEU C 1 16 ? -115.76500 -12.85500 0.47300 1.000 64.74064 16 LEU B O 1
ATOM 8818 N N . GLN C 1 17 ? -116.86700 -14.73800 1.02300 1.000 68.49592 17 GLN B N 1
ATOM 8819 C CA . GLN C 1 17 ? -117.44200 -14.85900 -0.31500 1.000 67.36684 17 GLN B CA 1
ATOM 8820 C C . GLN C 1 17 ? -118.22200 -13.60700 -0.68400 1.000 66.91679 17 GLN B C 1
ATOM 8821 O O . GLN C 1 17 ? -118.14600 -13.12600 -1.82000 1.000 65.62716 17 GLN B O 1
ATOM 8827 N N . ALA C 1 18 ? -118.96600 -13.05400 0.27900 1.000 65.26860 18 ALA B N 1
ATOM 8828 C CA . ALA C 1 18 ? -119.66300 -11.79300 0.05000 1.000 65.71339 18 ALA B CA 1
ATOM 8829 C C . ALA C 1 18 ? -118.67900 -10.66500 -0.21600 1.000 65.94763 18 ALA B C 1
ATOM 8830 O O . ALA C 1 18 ? -118.90700 -9.81500 -1.08600 1.000 66.83195 18 ALA B O 1
ATOM 8832 N N . HIS C 1 19 ? -117.57700 -10.63900 0.53400 1.000 66.90666 19 HIS B N 1
ATOM 8833 C CA . HIS C 1 19 ? -116.58700 -9.58800 0.36800 1.000 66.29606 19 HIS B CA 1
ATOM 8834 C C . HIS C 1 19 ? -116.01900 -9.55600 -1.04300 1.000 64.36951 19 HIS B C 1
ATOM 8835 O O . HIS C 1 19 ? -115.49800 -8.51700 -1.46500 1.000 65.73020 19 HIS B O 1
ATOM 8842 N N . VAL C 1 20 ? -116.13800 -10.65700 -1.79300 1.000 65.27865 20 VAL B N 1
ATOM 8843 C CA . VAL C 1 20 ? -115.51400 -10.73200 -3.11200 1.000 64.57067 20 VAL B CA 1
ATOM 8844 C C . VAL C 1 20 ? -116.17300 -9.75800 -4.08000 1.000 66.27614 20 VAL B C 1
ATOM 8845 O O . VAL C 1 20 ? -115.50000 -9.15300 -4.92500 1.000 66.03927 20 VAL B O 1
ATOM 8849 N N . GLY C 1 21 ? -117.49500 -9.59600 -3.98800 1.000 64.52907 21 GLY B N 1
ATOM 8850 C CA . GLY C 1 21 ? -118.15600 -8.61400 -4.83000 1.000 66.35297 21 GLY B CA 1
ATOM 8851 C C . GLY C 1 21 ? -117.67100 -7.20300 -4.57200 1.000 66.12663 21 GLY B C 1
ATOM 8852 O O . GLY C 1 21 ? -117.65600 -6.36800 -5.48500 1.000 67.31098 21 GLY B O 1
ATOM 8853 N N . ALA C 1 22 ? -117.25400 -6.92100 -3.33700 1.000 66.36590 22 ALA B N 1
ATOM 8854 C CA . ALA C 1 22 ? -116.68500 -5.61500 -3.02300 1.000 65.22366 22 ALA B CA 1
ATOM 8855 C C . ALA C 1 22 ? -115.33800 -5.43200 -3.71200 1.000 66.88439 22 ALA B C 1
ATOM 8856 O O . ALA C 1 22 ? -115.10500 -4.42500 -4.39200 1.000 67.58710 22 ALA B O 1
ATOM 8858 N N . ILE C 1 23 ? -114.44300 -6.41300 -3.56500 1.000 66.81191 23 ILE B N 1
ATOM 8859 C CA . ILE C 1 23 ? -113.12200 -6.31500 -4.18500 1.000 64.67218 23 ILE B CA 1
ATOM 8860 C C . ILE C 1 23 ? -113.22300 -6.24500 -5.71400 1.000 63.52205 23 ILE B C 1
ATOM 8861 O O . ILE C 1 23 ? -112.41600 -5.56500 -6.36900 1.000 62.65615 23 ILE B O 1
ATOM 8866 N N . HIS C 1 24 ? -114.21300 -6.91900 -6.31200 1.000 63.50283 24 HIS B N 1
ATOM 8867 C CA . HIS C 1 24 ? -114.33700 -6.85600 -7.76700 1.000 65.05565 24 HIS B CA 1
ATOM 8868 C C . HIS C 1 24 ? -114.63700 -5.44600 -8.23900 1.000 65.22672 24 HIS B C 1
ATOM 8869 O O . HIS C 1 24 ? -114.23400 -5.06700 -9.33900 1.000 65.99260 24 HIS B O 1
ATOM 8876 N N . LYS C 1 25 ? -115.29000 -4.63800 -7.40600 1.000 66.21726 25 LYS B N 1
ATOM 8877 C CA . LYS C 1 25 ? -115.55100 -3.25000 -7.76400 1.000 65.60930 25 LYS B CA 1
ATOM 8878 C C . LYS C 1 25 ? -114.29800 -2.38200 -7.76800 1.000 65.47507 25 LYS B C 1
ATOM 8879 O O . LYS C 1 25 ? -114.37600 -1.21900 -8.18300 1.000 66.08304 25 LYS B O 1
ATOM 8885 N N . THR C 1 26 ? -113.15600 -2.90700 -7.34100 1.000 60.86854 26 THR B N 1
ATOM 8886 C CA . THR C 1 26 ? -111.92900 -2.13900 -7.22500 1.000 61.86340 26 THR B CA 1
ATOM 8887 C C . THR C 1 26 ? -110.93200 -2.55300 -8.29500 1.000 61.03699 26 THR B C 1
ATOM 8888 O O . THR C 1 26 ? -111.06800 -3.58900 -8.95700 1.000 63.36621 26 THR B O 1
ATOM 8892 N N . HIS C 1 27 ? -109.90300 -1.72600 -8.43400 1.000 58.52723 27 HIS B N 1
ATOM 8893 C CA . HIS C 1 27 ? -108.79700 -2.01500 -9.31500 1.000 58.09823 27 HIS B CA 1
ATOM 8894 C C . HIS C 1 27 ? -107.51500 -1.60400 -8.62000 1.000 59.77212 27 HIS B C 1
ATOM 8895 O O . HIS C 1 27 ? -107.45500 -0.54900 -7.98300 1.000 63.03567 27 HIS B O 1
ATOM 8902 N N . LEU C 1 28 ? -106.49000 -2.44100 -8.77200 1.000 60.29033 28 LEU B N 1
ATOM 8903 C CA . LEU C 1 28 ? -105.21500 -2.20900 -8.11000 1.000 60.52983 28 LEU B CA 1
ATOM 8904 C C . LEU C 1 28 ? -104.57600 -0.88100 -8.49200 1.000 62.93538 28 LEU B C 1
ATOM 8905 O O . LEU C 1 28 ? -103.80000 -0.34500 -7.69500 1.000 62.97749 28 LEU B O 1
ATOM 8910 N N . ARG C 1 29 ? -104.86700 -0.33000 -9.67600 1.000 61.06644 29 ARG B N 1
ATOM 8911 C CA . ARG C 1 29 ? -104.23800 0.94100 -10.02800 1.000 61.06117 29 ARG B CA 1
ATOM 8912 C C . ARG C 1 29 ? -104.67800 2.04900 -9.08100 1.000 62.69295 29 ARG B C 1
ATOM 8913 O O . ARG C 1 29 ? -103.90100 2.96500 -8.78600 1.000 63.62464 29 ARG B O 1
ATOM 8921 N N . ASP C 1 30 ? -105.90800 1.96600 -8.57500 1.000 60.12748 30 ASP B N 1
ATOM 8922 C CA . ASP C 1 30 ? -106.37900 2.93700 -7.60000 1.000 63.03573 30 ASP B CA 1
ATOM 8923 C C . ASP C 1 30 ? -105.92700 2.56100 -6.19500 1.000 64.53064 30 ASP B C 1
ATOM 8924 O O . ASP C 1 30 ? -105.43900 3.41300 -5.44500 1.000 65.37548 30 ASP B O 1
ATOM 8929 N N . LEU C 1 31 ? -106.03500 1.27800 -5.84500 1.000 64.87513 31 LEU B N 1
ATOM 8930 C CA . LEU C 1 31 ? -105.62700 0.83700 -4.52000 1.000 62.95121 31 LEU B CA 1
ATOM 8931 C C . LEU C 1 31 ? -104.14200 1.07200 -4.27600 1.000 61.94583 31 LEU B C 1
ATOM 8932 O O . LEU C 1 31 ? -103.73900 1.32900 -3.13600 1.000 65.80419 31 LEU B O 1
ATOM 8937 N N . MET C 1 32 ? -103.31500 1.00500 -5.31500 1.000 62.06840 32 MET B N 1
ATOM 8938 C CA . MET C 1 32 ? -101.88300 1.16300 -5.09300 1.000 62.50530 32 MET B CA 1
ATOM 8939 C C . MET C 1 32 ? -101.46100 2.61700 -4.95800 1.000 65.17404 32 MET B C 1
ATOM 8940 O O . MET C 1 32 ? -100.26500 2.88800 -4.79200 1.000 66.36102 32 MET B O 1
ATOM 8945 N N . THR C 1 33 ? -102.39600 3.55400 -5.02800 1.000 64.54757 33 THR B N 1
ATOM 8946 C CA . THR C 1 33 ? -102.08500 4.93700 -4.71200 1.000 66.65308 33 THR B CA 1
ATOM 8947 C C . THR C 1 33 ? -102.31400 5.26700 -3.24200 1.000 68.92967 33 THR B C 1
ATOM 8948 O O . THR C 1 33 ? -102.03900 6.39800 -2.83200 1.000 70.44038 33 THR B O 1
ATOM 8952 N N . ASP C 1 34 ? -102.79100 4.31300 -2.43700 1.000 66.60908 34 ASP B N 1
ATOM 8953 C CA . ASP C 1 34 ? -103.08300 4.55000 -1.02300 1.000 67.54340 34 ASP B CA 1
ATOM 8954 C C . ASP C 1 34 ? -101.85900 4.19400 -0.18200 1.000 68.61458 34 ASP B C 1
ATOM 8955 O O . ASP C 1 34 ? -101.57900 3.01100 0.05200 1.000 68.26717 34 ASP B O 1
ATOM 8960 N N . ALA C 1 35 ? -101.15000 5.22200 0.30000 1.000 69.03788 35 ALA B N 1
ATOM 8961 C CA . ALA C 1 35 ? -99.98000 4.98100 1.14100 1.000 69.22211 35 ALA B CA 1
ATOM 8962 C C . ALA C 1 35 ? -100.35700 4.23400 2.41200 1.000 69.41950 35 ALA B C 1
ATOM 8963 O O . ALA C 1 35 ? -99.62900 3.32800 2.83900 1.000 70.34856 35 ALA B O 1
ATOM 8965 N N . ASP C 1 36 ? -101.49200 4.59700 3.03100 1.000 66.58351 36 ASP B N 1
ATOM 8966 C CA . ASP C 1 36 ? -101.90400 3.94000 4.26600 1.000 70.13657 36 ASP B CA 1
ATOM 8967 C C . ASP C 1 36 ? -102.14900 2.45400 4.03800 1.000 70.36028 36 ASP B C 1
ATOM 8968 O O . ASP C 1 36 ? -101.70400 1.61000 4.82900 1.000 69.98128 36 ASP B O 1
ATOM 8973 N N . ARG C 1 37 ? -102.85300 2.11400 2.95500 1.000 69.46312 37 ARG B N 1
ATOM 8974 C CA . ARG C 1 37 ? -103.04500 0.70700 2.61100 1.000 67.27075 37 ARG B CA 1
ATOM 8975 C C . ARG C 1 37 ? -101.70900 0.02000 2.35800 1.000 67.30233 37 ARG B C 1
ATOM 8976 O O . ARG C 1 37 ? -101.43600 -1.05800 2.90400 1.000 67.81029 37 ARG B O 1
ATOM 8984 N N . CYS C 1 38 ? -100.86100 0.64000 1.53200 1.000 66.44438 38 CYS B N 1
ATOM 8985 C CA . CYS C 1 38 ? -99.55400 0.06900 1.22800 1.000 65.62323 38 CYS B CA 1
ATOM 8986 C C . CYS C 1 38 ? -98.75200 -0.19400 2.49500 1.000 65.87589 38 CYS B C 1
ATOM 8987 O O . CYS C 1 38 ? -98.13700 -1.25500 2.63300 1.000 66.67599 38 CYS B O 1
ATOM 8990 N N . LYS C 1 39 ? -98.73700 0.76000 3.42900 1.000 64.07199 39 LYS B N 1
ATOM 8991 C CA . LYS C 1 39 ? -97.98700 0.56000 4.66700 1.000 66.11171 39 LYS B CA 1
ATOM 8992 C C . LYS C 1 39 ? -98.59900 -0.54700 5.51600 1.000 65.53796 39 LYS B C 1
ATOM 8993 O O . LYS C 1 39 ? -97.87500 -1.37100 6.08400 1.000 64.82472 39 LYS B O 1
ATOM 8999 N N . ALA C 1 40 ? -99.92900 -0.58200 5.61500 1.000 62.06728 40 ALA B N 1
ATOM 9000 C CA . ALA C 1 40 ? -100.58600 -1.60400 6.42300 1.000 63.10425 40 ALA B CA 1
ATOM 9001 C C . ALA C 1 40 ? -100.32600 -2.99900 5.87900 1.000 63.68063 40 ALA B C 1
ATOM 9002 O O . ALA C 1 40 ? -100.09100 -3.94000 6.63800 1.000 65.35189 40 ALA B O 1
ATOM 9004 N N . MET C 1 41 ? -100.34800 -3.15600 4.56500 1.000 64.94993 41 MET B N 1
ATOM 9005 C CA . MET C 1 41 ? -100.25100 -4.48800 3.96900 1.000 62.91284 41 MET B CA 1
ATOM 9006 C C . MET C 1 41 ? -98.78700 -4.92000 3.77500 1.000 62.76809 41 MET B C 1
ATOM 9007 O O . MET C 1 41 ? -98.35200 -5.30800 2.68500 1.000 61.32581 41 MET B O 1
ATOM 9012 N N . THR C 1 42 ? -98.02800 -4.85600 4.87800 1.000 59.68247 42 THR B N 1
ATOM 9013 C CA . THR C 1 42 ? -96.64200 -5.30900 4.93600 1.000 58.59813 42 THR B CA 1
ATOM 9014 C C . THR C 1 42 ? -96.40600 -6.03300 6.25700 1.000 57.89541 42 THR B C 1
ATOM 9015 O O . THR C 1 42 ? -97.18800 -5.90900 7.19800 1.000 58.03753 42 THR B O 1
ATOM 9019 N N . ALA C 1 43 ? -95.33900 -6.83100 6.28800 1.000 53.78406 43 ALA B N 1
ATOM 9020 C CA . ALA C 1 43 ? -94.84500 -7.45400 7.50700 1.000 56.22646 43 ALA B CA 1
ATOM 9021 C C . ALA C 1 43 ? -93.35100 -7.65500 7.34500 1.000 55.57638 43 ALA B C 1
ATOM 9022 O O . ALA C 1 43 ? -92.84500 -7.80600 6.23100 1.000 57.02129 43 ALA B O 1
ATOM 9024 N N . GLU C 1 44 ? -92.64700 -7.66900 8.46800 1.000 51.79247 44 GLU B N 1
ATOM 9025 C CA . GLU C 1 44 ? -91.19900 -7.77200 8.42500 1.000 53.96115 44 GLU B CA 1
ATOM 9026 C C . GLU C 1 44 ? -90.71000 -8.56500 9.62700 1.000 54.84021 44 GLU B C 1
ATOM 9027 O O . GLU C 1 44 ? -91.30400 -8.52000 10.70200 1.000 55.83243 44 GLU B O 1
ATOM 9033 N N . PHE C 1 45 ? -89.66800 -9.37100 9.39400 1.000 55.65540 45 PHE B N 1
ATOM 9034 C CA . PHE C 1 45 ? -89.03000 -10.15100 10.48400 1.000 55.83700 45 PHE B CA 1
ATOM 9035 C C . PHE C 1 45 ? -87.54200 -10.22600 10.13900 1.000 55.74225 45 PHE B C 1
ATOM 9036 O O . PHE C 1 45 ? -87.21500 -10.88100 9.12800 1.000 56.25547 45 PHE B O 1
ATOM 9044 N N . GLU C 1 46 ? -86.69100 -9.55100 10.91800 1.000 57.30054 46 GLU B N 1
ATOM 9045 C CA . GLU C 1 46 ? -85.22900 -9.51200 10.63500 1.000 59.12445 46 GLU B CA 1
ATOM 9046 C C . GLU C 1 46 ? -84.99100 -9.05500 9.19000 1.000 58.44805 46 GLU B C 1
ATOM 9047 O O . GLU C 1 46 ? -85.41200 -7.93000 8.85500 1.000 57.64795 46 GLU B O 1
ATOM 9053 N N . GLY C 1 47 ? -84.35100 -9.89300 8.36800 1.000 60.70710 47 GLY B N 1
ATOM 9054 C CA . GLY C 1 47 ? -84.00900 -9.48800 6.99000 1.000 59.25693 47 GLY B CA 1
ATOM 9055 C C . GLY C 1 47 ? -85.14600 -9.70200 6.00600 1.000 56.01970 47 GLY B C 1
ATOM 9056 O O . GLY C 1 47 ? -85.10700 -9.07800 4.92700 1.000 54.34055 47 GLY B O 1
ATOM 9057 N N . VAL C 1 48 ? -86.12300 -10.54800 6.35000 1.000 56.32147 48 VAL B N 1
ATOM 9058 C CA . VAL C 1 48 ? -87.20400 -10.85800 5.41400 1.000 53.43428 48 VAL B CA 1
ATOM 9059 C C . VAL C 1 48 ? -88.22700 -9.72400 5.42300 1.000 53.60272 48 VAL B C 1
ATOM 9060 O O . VAL C 1 48 ? -88.76200 -9.37400 6.48100 1.000 55.75824 48 VAL B O 1
ATOM 9064 N N . PHE C 1 49 ? -88.53800 -9.17300 4.23700 1.000 54.15737 49 PHE B N 1
ATOM 9065 C CA . PHE C 1 49 ? -89.57900 -8.15300 4.11300 1.000 54.72586 49 PHE B CA 1
ATOM 9066 C C . PHE C 1 49 ? -90.66800 -8.63400 3.17000 1.000 53.99156 49 PHE B C 1
ATOM 9067 O O . PHE C 1 49 ? -90.37700 -9.02400 2.03100 1.000 53.33359 49 PHE B O 1
ATOM 9075 N N . LEU C 1 50 ? -91.91400 -8.59500 3.63500 1.000 54.02538 50 LEU B N 1
ATOM 9076 C CA . LEU C 1 50 ? -93.06600 -9.02800 2.85400 1.000 52.50941 50 LEU B CA 1
ATOM 9077 C C . LEU C 1 50 ? -93.96400 -7.83500 2.57400 1.000 55.60978 50 LEU B C 1
ATOM 9078 O O . LEU C 1 50 ? -94.52800 -7.24100 3.49500 1.000 58.40748 50 LEU B O 1
ATOM 9083 N N . ASP C 1 51 ? -94.08400 -7.48900 1.30400 1.000 58.31558 51 ASP B N 1
ATOM 9084 C CA . ASP C 1 51 ? -95.02900 -6.49500 0.82500 1.000 58.36559 51 ASP B CA 1
ATOM 9085 C C . ASP C 1 51 ? -96.08900 -7.24800 0.03000 1.000 56.94700 51 ASP B C 1
ATOM 9086 O O . ASP C 1 51 ? -95.79900 -7.79500 -1.04600 1.000 54.07297 51 ASP B O 1
ATOM 9091 N N . TYR C 1 52 ? -97.31000 -7.28400 0.55600 1.000 59.78534 52 TYR B N 1
ATOM 9092 C CA . TYR C 1 52 ? -98.43200 -7.91400 -0.12400 1.000 56.37967 52 TYR B CA 1
ATOM 9093 C C . TYR C 1 52 ? -99.49600 -6.90400 -0.53900 1.000 57.16134 52 TYR B C 1
ATOM 9094 O O . TYR C 1 52 ? -100.68400 -7.23300 -0.57500 1.000 54.54261 52 TYR B O 1
ATOM 9103 N N . SER C 1 53 ? -99.09200 -5.67500 -0.87700 1.000 58.32063 53 SER B N 1
ATOM 9104 C CA . SER C 1 53 ? -100.07600 -4.65700 -1.22600 1.000 57.77057 53 SER B CA 1
ATOM 9105 C C . SER C 1 53 ? -100.63700 -4.84100 -2.62700 1.000 56.35461 53 SER B C 1
ATOM 9106 O O . SER C 1 53 ? -101.65500 -4.22600 -2.95200 1.000 57.89690 53 SER B O 1
ATOM 9109 N N . ARG C 1 54 ? -100.01700 -5.67600 -3.45700 1.000 59.22221 54 ARG B N 1
ATOM 9110 C CA . ARG C 1 54 ? -100.55100 -5.97600 -4.77900 1.000 57.92469 54 ARG B CA 1
ATOM 9111 C C . ARG C 1 54 ? -101.50300 -7.16000 -4.75800 1.000 56.74034 54 ARG B C 1
ATOM 9112 O O . ARG C 1 54 ? -101.81500 -7.71400 -5.82100 1.000 56.75086 54 ARG B O 1
ATOM 9120 N N . GLN C 1 55 ? -101.94300 -7.56200 -3.57000 1.000 57.91168 55 GLN B N 1
ATOM 9121 C CA . GLN C 1 55 ? -103.06800 -8.46800 -3.41700 1.000 56.66679 55 GLN B CA 1
ATOM 9122 C C . GLN C 1 55 ? -104.36000 -7.76000 -3.78900 1.000 57.90378 55 GLN B C 1
ATOM 9123 O O . GLN C 1 55 ? -104.51400 -6.55300 -3.58000 1.000 58.38805 55 GLN B O 1
ATOM 9129 N N . GLN C 1 56 ? -105.29200 -8.52400 -4.35500 1.000 58.10075 56 GLN B N 1
ATOM 9130 C CA . GLN C 1 56 ? -106.65900 -8.05500 -4.57200 1.000 57.64543 56 GLN B CA 1
ATOM 9131 C C . GLN C 1 56 ? -107.36500 -8.05100 -3.21400 1.000 58.47974 56 GLN B C 1
ATOM 9132 O O . GLN C 1 56 ? -108.17400 -8.92700 -2.88400 1.000 58.31919 56 GLN B O 1
ATOM 9138 N N . ALA C 1 57 ? -107.04500 -7.04500 -2.39700 1.000 59.59492 57 ALA B N 1
ATOM 9139 C CA . ALA C 1 57 ? -107.48900 -7.06400 -1.01100 1.000 59.54491 57 ALA B CA 1
ATOM 9140 C C . ALA C 1 57 ? -107.30800 -5.69600 -0.38000 1.000 61.38987 57 ALA B C 1
ATOM 9141 O O . ALA C 1 57 ? -106.53200 -4.86700 -0.85300 1.000 61.95573 57 ALA B O 1
ATOM 9143 N N . THR C 1 58 ? -108.03300 -5.48200 0.70700 1.000 61.06613 58 THR B N 1
ATOM 9144 C CA . THR C 1 58 ? -107.87600 -4.30900 1.54900 1.000 63.21376 58 THR B CA 1
ATOM 9145 C C . THR C 1 58 ? -107.51100 -4.75800 2.95200 1.000 63.89542 58 THR B C 1
ATOM 9146 O O . THR C 1 58 ? -107.40200 -5.95600 3.23600 1.000 64.25599 58 THR B O 1
ATOM 9150 N N . THR C 1 59 ? -107.34200 -3.77300 3.84100 1.000 60.24264 59 THR B N 1
ATOM 9151 C CA . THR C 1 59 ? -107.17600 -4.08200 5.25300 1.000 62.55081 59 THR B CA 1
ATOM 9152 C C . THR C 1 59 ? -108.44300 -4.66800 5.83700 1.000 63.16930 59 THR B C 1
ATOM 9153 O O . THR C 1 59 ? -108.36500 -5.41900 6.81300 1.000 64.42472 59 THR B O 1
ATOM 9157 N N . GLU C 1 60 ? -109.60600 -4.35500 5.25600 1.000 63.53995 60 GLU B N 1
ATOM 9158 C CA . GLU C 1 60 ? -110.82100 -5.06100 5.64700 1.000 64.53744 60 GLU B CA 1
ATOM 9159 C C . GLU C 1 60 ? -110.75000 -6.52900 5.26100 1.000 62.70038 60 GLU B C 1
ATOM 9160 O O . GLU C 1 60 ? -111.21400 -7.40000 6.01100 1.000 64.81905 60 GLU B O 1
ATOM 9166 N N . THR C 1 61 ? -110.17500 -6.82200 4.08600 1.000 61.64864 61 THR B N 1
ATOM 9167 C CA . THR C 1 61 ? -110.04600 -8.21200 3.66100 1.000 61.27491 61 THR B CA 1
ATOM 9168 C C . THR C 1 61 ? -109.16200 -8.99000 4.62600 1.000 61.11436 61 THR B C 1
ATOM 9169 O O . THR C 1 61 ? -109.47400 -10.13300 4.99000 1.000 60.01686 61 THR B O 1
ATOM 9173 N N . VAL C 1 62 ? -108.05100 -8.38600 5.04800 1.000 61.52317 62 VAL B N 1
ATOM 9174 C CA . VAL C 1 62 ? -107.20200 -9.01600 6.05000 1.000 62.11535 62 VAL B CA 1
ATOM 9175 C C . VAL C 1 62 ? -107.99000 -9.27100 7.33500 1.000 62.82596 62 VAL B C 1
ATOM 9176 O O . VAL C 1 62 ? -107.95400 -10.37700 7.89100 1.000 60.73097 62 VAL B O 1
ATOM 9180 N N . ASP C 1 63 ? -108.72100 -8.25100 7.81800 1.000 62.80280 63 ASP B N 1
ATOM 9181 C CA . ASP C 1 63 ? -109.53500 -8.41000 9.02900 1.000 64.47142 63 ASP B CA 1
ATOM 9182 C C . ASP C 1 63 ? -110.49800 -9.57600 8.90100 1.000 63.37392 63 ASP B C 1
ATOM 9183 O O . ASP C 1 63 ? -110.65900 -10.36600 9.83700 1.000 64.28193 63 ASP B O 1
ATOM 9188 N N . LYS C 1 64 ? -111.11000 -9.69900 7.73700 1.000 66.69491 64 LYS B N 1
ATOM 9189 C CA . LYS C 1 64 ? -112.12300 -10.75900 7.55900 1.000 66.33961 64 LYS B CA 1
ATOM 9190 C C . LYS C 1 64 ? -111.46000 -12.14500 7.57900 1.000 65.27369 64 LYS B C 1
ATOM 9191 O O . LYS C 1 64 ? -112.04600 -13.05600 8.17600 1.000 67.03179 64 LYS B O 1
ATOM 9197 N N . LEU C 1 65 ? -110.30200 -12.29800 6.93400 1.000 63.20725 65 LEU B N 1
ATOM 9198 C CA . LEU C 1 65 ? -109.64600 -13.60700 6.90600 1.000 62.89668 65 LEU B CA 1
ATOM 9199 C C . LEU C 1 65 ? -109.13900 -14.00700 8.29700 1.000 65.97337 65 LEU B C 1
ATOM 9200 O O . LEU C 1 65 ? -109.15300 -15.19200 8.65900 1.000 64.88640 65 LEU B O 1
ATOM 9205 N N . PHE C 1 66 ? -108.65700 -13.03200 9.07100 1.000 61.24011 66 PHE B N 1
ATOM 9206 C CA . PHE C 1 66 ? -108.31200 -13.26900 10.47000 1.000 61.68490 66 PHE B CA 1
ATOM 9207 C C . PHE C 1 66 ? -109.46300 -13.91900 11.23200 1.000 63.06138 66 PHE B C 1
ATOM 9208 O O . PHE C 1 66 ? -109.24800 -14.78600 12.08800 1.000 66.20650 66 PHE B O 1
ATOM 9216 N N . LYS C 1 67 ? -110.69800 -13.51000 10.94100 1.000 64.18230 67 LYS B N 1
ATOM 9217 C CA . LYS C 1 67 ? -111.83700 -14.11800 11.62000 1.000 65.88513 67 LYS B CA 1
ATOM 9218 C C . LYS C 1 67 ? -112.17200 -15.48700 11.04800 1.000 64.87449 67 LYS B C 1
ATOM 9219 O O . LYS C 1 67 ? -112.69200 -16.34000 11.76800 1.000 67.91959 67 LYS B O 1
ATOM 9225 N N . LEU C 1 68 ? -111.86500 -15.73100 9.77400 1.000 62.74367 68 LEU B N 1
ATOM 9226 C CA . LEU C 1 68 ? -111.94300 -17.09600 9.28000 1.000 64.29912 68 LEU B CA 1
ATOM 9227 C C . LEU C 1 68 ? -110.94000 -17.97200 10.00900 1.000 64.35965 68 LEU B C 1
ATOM 9228 O O . LEU C 1 68 ? -111.24200 -19.11700 10.35700 1.000 65.50716 68 LEU B O 1
ATOM 9233 N N . ALA C 1 69 ? -109.73700 -17.44200 10.25100 1.000 61.63541 69 ALA B N 1
ATOM 9234 C CA . ALA C 1 69 ? -108.70400 -18.21300 10.92900 1.000 60.16944 69 ALA B CA 1
ATOM 9235 C C . ALA C 1 69 ? -109.12800 -18.57000 12.34900 1.000 64.44890 69 ALA B C 1
ATOM 9236 O O . ALA C 1 69 ? -108.86400 -19.68300 12.82200 1.000 65.82538 69 ALA B O 1
ATOM 9238 N N . GLU C 1 70 ? -109.78000 -17.63400 13.04600 1.000 63.25986 70 GLU B N 1
ATOM 9239 C CA . GLU C 1 70 ? -110.30200 -17.92300 14.37600 1.000 65.02849 70 GLU B CA 1
ATOM 9240 C C . GLU C 1 70 ? -111.34400 -19.03600 14.32400 1.000 65.77595 70 GLU B C 1
ATOM 9241 O O . GLU C 1 70 ? -111.24400 -20.02500 15.06300 1.000 67.13927 70 GLU B O 1
ATOM 9247 N N . ALA C 1 71 ? -112.34800 -18.89800 13.44800 1.000 64.64142 71 ALA B N 1
ATOM 9248 C CA . ALA C 1 71 ? -113.34100 -19.95700 13.30700 1.000 63.75710 71 ALA B CA 1
ATOM 9249 C C . ALA C 1 71 ? -112.67000 -21.29600 13.01000 1.000 63.78342 71 ALA B C 1
ATOM 9250 O O . ALA C 1 71 ? -113.08400 -22.33600 13.53600 1.000 64.81512 71 ALA B O 1
ATOM 9252 N N . ALA C 1 72 ? -111.59700 -21.28100 12.19600 1.000 64.20228 72 ALA B N 1
ATOM 9253 C CA . ALA C 1 72 ? -110.84100 -22.48400 11.86000 1.000 62.36521 72 ALA B CA 1
ATOM 9254 C C . ALA C 1 72 ? -109.82300 -22.89400 12.92600 1.000 64.11016 72 ALA B C 1
ATOM 9255 O O . ALA C 1 72 ? -109.12900 -23.89600 12.73100 1.000 64.93657 72 ALA B O 1
ATOM 9257 N N . LYS C 1 73 ? -109.72000 -22.15900 14.03800 1.000 64.98905 73 LYS B N 1
ATOM 9258 C CA . LYS C 1 73 ? -108.83900 -22.51500 15.15900 1.000 65.54438 73 LYS B CA 1
ATOM 9259 C C . LYS C 1 73 ? -107.37900 -22.62600 14.71500 1.000 65.21802 73 LYS B C 1
ATOM 9260 O O . LYS C 1 73 ? -106.69300 -23.61300 14.98600 1.000 65.67860 73 LYS B O 1
ATOM 9266 N N . LEU C 1 74 ? -106.90100 -21.58500 14.03400 1.000 62.13853 74 LEU B N 1
ATOM 9267 C CA . LEU C 1 74 ? -105.56700 -21.64300 13.44200 1.000 61.19895 74 LEU B CA 1
ATOM 9268 C C . LEU C 1 74 ? -104.48300 -21.63700 14.51100 1.000 63.52817 74 LEU B C 1
ATOM 9269 O O . LEU C 1 74 ? -103.58700 -22.48700 14.49600 1.000 63.00969 74 LEU B O 1
ATOM 9274 N N . LYS C 1 75 ? -104.53300 -20.66700 15.43200 1.000 59.73985 75 LYS B N 1
ATOM 9275 C CA . LYS C 1 75 ? -103.59400 -20.66000 16.55400 1.000 60.61100 75 LYS B CA 1
ATOM 9276 C C . LYS C 1 75 ? -103.51000 -22.02700 17.21200 1.000 62.24015 75 LYS B C 1
ATOM 9277 O O . LYS C 1 75 ? -102.42200 -22.48500 17.57800 1.000 62.18488 75 LYS B O 1
ATOM 9283 N N . GLU C 1 76 ? -104.65100 -22.69600 17.36500 1.000 63.78682 76 GLU B N 1
ATOM 9284 C CA . GLU C 1 76 ? -104.67300 -23.92300 18.15200 1.000 63.97631 76 GLU B CA 1
ATOM 9285 C C . GLU C 1 76 ? -104.03200 -25.07500 17.38700 1.000 60.38904 76 GLU B C 1
ATOM 9286 O O . GLU C 1 76 ? -103.26000 -25.86000 17.96300 1.000 58.41512 76 GLU B O 1
ATOM 9292 N N . LYS C 1 77 ? -104.32200 -25.18100 16.08500 1.000 59.37643 77 LYS B N 1
ATOM 9293 C CA . LYS C 1 77 ? -103.68900 -26.21500 15.27100 1.000 59.23694 77 LYS B CA 1
ATOM 9294 C C . LYS C 1 77 ? -102.18000 -25.99600 15.18900 1.000 58.44738 77 LYS B C 1
ATOM 9295 O O . LYS C 1 77 ? -101.40200 -26.95200 15.25600 1.000 58.04996 77 LYS B O 1
ATOM 9301 N N . ILE C 1 78 ? -101.74900 -24.73800 15.07900 1.000 57.55376 78 ILE B N 1
ATOM 9302 C CA . ILE C 1 78 ? -100.32300 -24.41000 15.09500 1.000 56.86420 78 ILE B CA 1
ATOM 9303 C C . ILE C 1 78 ? -99.69400 -24.83000 16.41500 1.000 59.28028 78 ILE B C 1
ATOM 9304 O O . ILE C 1 78 ? -98.60300 -25.41800 16.44700 1.000 61.19630 78 ILE B O 1
ATOM 9309 N N . ASP C 1 79 ? -100.36100 -24.48800 17.53100 1.000 57.80842 79 ASP B N 1
ATOM 9310 C CA . ASP C 1 79 ? -99.88200 -24.86200 18.85400 1.000 61.02722 79 ASP B CA 1
ATOM 9311 C C . ASP C 1 79 ? -99.74900 -26.37200 18.98100 1.000 62.85376 79 ASP B C 1
ATOM 9312 O O . ASP C 1 79 ? -98.74900 -26.87000 19.50900 1.000 62.29580 79 ASP B O 1
ATOM 9317 N N . LYS C 1 80 ? -100.74900 -27.11800 18.49800 1.000 61.56050 80 LYS B N 1
ATOM 9318 C CA . LYS C 1 80 ? -100.71000 -28.57100 18.62600 1.000 61.13676 80 LYS B CA 1
ATOM 9319 C C . LYS C 1 80 ? -99.53000 -29.15600 17.86000 1.000 59.20495 80 LYS B C 1
ATOM 9320 O O . LYS C 1 80 ? -98.88200 -30.09800 18.32900 1.000 60.28403 80 LYS B O 1
ATOM 9326 N N . MET C 1 81 ? -99.23100 -28.60700 16.67700 1.000 57.20380 81 MET B N 1
ATOM 9327 C CA . MET C 1 81 ? -98.09600 -29.09800 15.90800 1.000 56.09577 81 MET B CA 1
ATOM 9328 C C . MET C 1 81 ? -96.79900 -28.91100 16.67400 1.000 56.28790 81 MET B C 1
ATOM 9329 O O . MET C 1 81 ? -96.03800 -29.86300 16.87000 1.000 54.38241 81 MET B O 1
ATOM 9334 N N . PHE C 1 82 ? -96.52900 -27.67700 17.10900 1.000 55.54539 82 PHE B N 1
ATOM 9335 C CA . PHE C 1 82 ? -95.33000 -27.38800 17.89300 1.000 57.12716 82 PHE B CA 1
ATOM 9336 C C . PHE C 1 82 ? -95.31800 -28.17300 19.20400 1.000 57.92988 82 PHE B C 1
ATOM 9337 O O . PHE C 1 82 ? -94.25100 -28.57200 19.68700 1.000 59.30373 82 PHE B O 1
ATOM 9345 N N . LYS C 1 83 ? -96.48900 -28.41000 19.78200 1.000 54.56039 83 LYS B N 1
ATOM 9346 C CA . LYS C 1 83 ? -96.53900 -29.19500 21.00400 1.000 59.44782 83 LYS B CA 1
ATOM 9347 C C . LYS C 1 83 ? -96.24400 -30.65800 20.73000 1.000 59.89261 83 LYS B C 1
ATOM 9348 O O . LYS C 1 83 ? -95.79200 -31.36500 21.63000 1.000 61.75599 83 LYS B O 1
ATOM 9354 N N . GLY C 1 84 ? -96.45300 -31.12000 19.50300 1.000 58.92580 84 GLY B N 1
ATOM 9355 C CA . GLY C 1 84 ? -96.22500 -32.51300 19.19100 1.000 59.15478 84 GLY B CA 1
ATOM 9356 C C . GLY C 1 84 ? -97.44700 -33.40100 19.25400 1.000 59.75748 84 GLY B C 1
ATOM 9357 O O . GLY C 1 84 ? -97.29400 -34.62700 19.22900 1.000 60.56021 84 GLY B O 1
ATOM 9358 N N . GLU C 1 85 ? -98.64800 -32.83400 19.34800 1.000 59.87673 85 GLU B N 1
ATOM 9359 C CA . GLU C 1 85 ? -99.83800 -33.66600 19.27800 1.000 60.24519 85 GLU B CA 1
ATOM 9360 C C . GLU C 1 85 ? -99.88200 -34.40200 17.93900 1.000 59.12400 85 GLU B C 1
ATOM 9361 O O . GLU C 1 85 ? -99.37400 -33.92900 16.90500 1.000 59.49773 85 GLU B O 1
ATOM 9367 N N . LYS C 1 86 ? -100.50900 -35.57600 17.96200 1.000 59.29607 86 LYS B N 1
ATOM 9368 C CA . LYS C 1 86 ? -100.60500 -36.44800 16.79000 1.000 57.66692 86 LYS B CA 1
ATOM 9369 C C . LYS C 1 86 ? -101.62600 -35.89600 15.79600 1.000 57.25372 86 LYS B C 1
ATOM 9370 O O . LYS C 1 86 ? -102.67300 -36.49200 15.53100 1.000 59.04867 86 LYS B O 1
ATOM 9376 N N . ILE C 1 87 ? -101.29400 -34.73000 15.23400 1.000 59.85863 87 ILE B N 1
ATOM 9377 C CA . ILE C 1 87 ? -102.23700 -34.01800 14.38000 1.000 58.66375 87 ILE B CA 1
ATOM 9378 C C . ILE C 1 87 ? -102.35100 -34.64100 12.98800 1.000 58.00841 87 ILE B C 1
ATOM 9379 O O . ILE C 1 87 ? -103.34300 -34.40200 12.28400 1.000 57.87945 87 ILE B O 1
ATOM 9384 N N . ASN C 1 88 ? -101.37200 -35.43400 12.56200 1.000 58.47003 88 ASN B N 1
ATOM 9385 C CA . ASN C 1 88 ? -101.54100 -36.27500 11.37600 1.000 57.45938 88 ASN B CA 1
ATOM 9386 C C . ASN C 1 88 ? -102.43900 -37.44400 11.77900 1.000 57.39095 88 ASN B C 1
ATOM 9387 O O . ASN C 1 88 ? -101.98200 -38.56200 12.02700 1.000 60.39921 88 ASN B O 1
ATOM 9392 N N . THR C 1 89 ? -103.75100 -37.17200 11.86600 1.000 56.18448 89 THR B N 1
ATOM 9393 C CA . THR C 1 89 ? -104.64800 -38.15600 12.47400 1.000 59.09009 89 THR B CA 1
ATOM 9394 C C . THR C 1 89 ? -104.78900 -39.41300 11.62800 1.000 60.95347 89 THR B C 1
ATOM 9395 O O . THR C 1 89 ? -104.98800 -40.50600 12.18400 1.000 60.72976 89 THR B O 1
ATOM 9399 N N . THR C 1 90 ? -104.71100 -39.28500 10.29500 1.000 58.59067 90 THR B N 1
ATOM 9400 C CA . THR C 1 90 ? -104.92700 -40.44500 9.43600 1.000 59.68554 90 THR B CA 1
ATOM 9401 C C . THR C 1 90 ? -103.82200 -41.47600 9.58600 1.000 59.21969 90 THR B C 1
ATOM 9402 O O . THR C 1 90 ? -104.05800 -42.66700 9.37600 1.000 60.39088 90 THR B O 1
ATOM 9406 N N . GLU C 1 91 ? -102.60700 -41.04400 9.87900 1.000 59.39809 91 GLU B N 1
ATOM 9407 C CA . GLU C 1 91 ? -101.53200 -41.97300 10.16100 1.000 60.79563 91 GLU B CA 1
ATOM 9408 C C . GLU C 1 91 ? -101.23400 -42.03600 11.64800 1.000 64.16182 91 GLU B C 1
ATOM 9409 O O . GLU C 1 91 ? -100.39500 -42.83600 12.06200 1.000 65.35670 91 GLU B O 1
ATOM 9415 N N . ASN C 1 92 ? -101.89700 -41.19300 12.43800 1.000 60.34720 92 ASN B N 1
ATOM 9416 C CA . ASN C 1 92 ? -101.71600 -41.10200 13.88000 1.000 61.34995 92 ASN B CA 1
ATOM 9417 C C . ASN C 1 92 ? -100.24300 -40.89700 14.23600 1.000 60.70514 92 ASN B C 1
ATOM 9418 O O . ASN C 1 92 ? -99.61800 -41.70400 14.94100 1.000 60.24456 92 ASN B O 1
ATOM 9423 N N . ARG C 1 93 ? -99.69700 -39.78800 13.73300 1.000 58.51895 93 ARG B N 1
ATOM 9424 C CA . ARG C 1 93 ? -98.30300 -39.43200 13.95400 1.000 57.93730 93 ARG B CA 1
ATOM 9425 C C . ARG C 1 93 ? -98.22100 -37.99000 14.42400 1.000 56.47923 93 ARG B C 1
ATOM 9426 O O . ARG C 1 93 ? -99.09400 -37.17300 14.12100 1.000 56.68188 93 ARG B O 1
ATOM 9434 N N . SER C 1 94 ? -97.15200 -37.67500 15.15600 1.000 53.57598 94 SER B N 1
ATOM 9435 C CA . SER C 1 94 ? -96.83400 -36.27300 15.35800 1.000 53.98918 94 SER B CA 1
ATOM 9436 C C . SER C 1 94 ? -96.45200 -35.65600 14.02100 1.000 52.56006 94 SER B C 1
ATOM 9437 O O . SER C 1 94 ? -96.30000 -36.34300 13.01900 1.000 52.55743 94 SER B O 1
ATOM 9440 N N . VAL C 1 95 ? -96.28000 -34.34000 14.02400 1.000 55.36490 95 VAL B N 1
ATOM 9441 C CA . VAL C 1 95 ? -95.78100 -33.60100 12.87100 1.000 51.76710 95 VAL B CA 1
ATOM 9442 C C . VAL C 1 95 ? -94.75900 -32.60300 13.38000 1.000 52.31717 95 VAL B C 1
ATOM 9443 O O . VAL C 1 95 ? -95.12200 -31.54300 13.88400 1.000 52.65142 95 VAL B O 1
ATOM 9447 N N . LEU C 1 96 ? -93.47500 -32.94400 13.28300 1.000 47.32648 96 LEU B N 1
ATOM 9448 C CA . LEU C 1 96 ? -92.47700 -32.31800 14.14100 1.000 48.29501 96 LEU B CA 1
ATOM 9449 C C . LEU C 1 96 ? -91.21400 -31.98900 13.36800 1.000 47.72126 96 LEU B C 1
ATOM 9450 O O . LEU C 1 96 ? -90.09400 -32.17800 13.86600 1.000 50.01364 96 LEU B O 1
ATOM 9455 N N . HIS C 1 97 ? -91.36900 -31.43600 12.15500 1.000 47.34998 97 HIS B N 1
ATOM 9456 C CA . HIS C 1 97 ? -90.17800 -31.01100 11.44700 1.000 47.65001 97 HIS B CA 1
ATOM 9457 C C . HIS C 1 97 ? -89.54700 -29.80500 12.12800 1.000 49.99240 97 HIS B C 1
ATOM 9458 O O . HIS C 1 97 ? -88.33400 -29.59600 12.01200 1.000 49.95292 97 HIS B O 1
ATOM 9465 N N . VAL C 1 98 ? -90.32800 -29.04100 12.89600 1.000 51.75826 98 VAL B N 1
ATOM 9466 C CA . VAL C 1 98 ? -89.75000 -27.93500 13.66000 1.000 52.85313 98 VAL B CA 1
ATOM 9467 C C . VAL C 1 98 ? -88.68400 -28.43000 14.63200 1.000 52.85576 98 VAL B C 1
ATOM 9468 O O . VAL C 1 98 ? -87.65900 -27.76800 14.82200 1.000 53.98221 98 VAL B O 1
ATOM 9472 N N . ALA C 1 99 ? -88.89600 -29.59900 15.25800 1.000 50.81192 99 ALA B N 1
ATOM 9473 C CA . ALA C 1 99 ? -87.91700 -30.14200 16.20200 1.000 52.95165 99 ALA B CA 1
ATOM 9474 C C . ALA C 1 99 ? -86.54100 -30.39300 15.58700 1.000 53.05429 99 ALA B C 1
ATOM 9475 O O . ALA C 1 99 ? -85.55200 -30.46900 16.33300 1.000 54.99926 99 ALA B O 1
ATOM 9477 N N . LEU C 1 100 ? -86.46200 -30.55000 14.25200 1.000 52.22684 100 LEU B N 1
ATOM 9478 C CA . LEU C 1 100 ? -85.19800 -30.77900 13.55800 1.000 52.71374 100 LEU B CA 1
ATOM 9479 C C . LEU C 1 100 ? -84.23400 -29.61200 13.70100 1.000 51.85574 100 LEU B C 1
ATOM 9480 O O . LEU C 1 100 ? -83.01700 -29.81400 13.58900 1.000 53.20853 100 LEU B O 1
ATOM 9485 N N . ARG C 1 101 ? -84.75000 -28.40600 13.97200 1.000 53.00920 101 ARG B N 1
ATOM 9486 C CA . ARG C 1 101 ? -83.92800 -27.20300 14.05200 1.000 54.11196 101 ARG B CA 1
ATOM 9487 C C . ARG C 1 101 ? -84.04900 -26.51200 15.40900 1.000 58.17035 101 ARG B C 1
ATOM 9488 O O . ARG C 1 101 ? -83.61000 -25.36900 15.56200 1.000 58.16245 101 ARG B O 1
ATOM 9496 N N . ALA C 1 102 ? -84.62400 -27.18500 16.40400 1.000 54.73489 102 ALA B N 1
ATOM 9497 C CA . ALA C 1 102 ? -84.69500 -26.68400 17.77200 1.000 56.47458 102 ALA B CA 1
ATOM 9498 C C . ALA C 1 102 ? -83.30800 -26.66900 18.41000 1.000 60.18291 102 ALA B C 1
ATOM 9499 O O . ALA C 1 102 ? -82.46000 -27.51100 18.10200 1.000 58.94329 102 ALA B O 1
ATOM 9501 N N . PRO C 1 103 ? -83.04300 -25.71100 19.28800 1.000 57.87371 103 PRO B N 1
ATOM 9502 C CA . PRO C 1 103 ? -81.78900 -25.73500 20.04200 1.000 59.46863 103 PRO B CA 1
ATOM 9503 C C . PRO C 1 103 ? -81.78500 -26.88400 21.04900 1.000 59.98449 103 PRO B C 1
ATOM 9504 O O . PRO C 1 103 ? -82.83000 -27.44500 21.40500 1.000 60.87407 103 PRO B O 1
ATOM 9508 N N . ARG C 1 104 ? -80.57300 -27.20700 21.52600 1.000 62.56241 104 ARG B N 1
ATOM 9509 C CA . ARG C 1 104 ? -80.36400 -28.38800 22.36400 1.000 62.44660 104 ARG B CA 1
ATOM 9510 C C . ARG C 1 104 ? -81.28300 -28.43900 23.57200 1.000 63.70202 104 ARG B C 1
ATOM 9511 O O . ARG C 1 104 ? -81.73700 -29.51800 23.96800 1.000 63.22564 104 ARG B O 1
ATOM 9519 N N . ASP C 1 105 ? -81.53100 -27.29900 24.20100 1.000 61.95695 105 ASP B N 1
ATOM 9520 C CA . ASP C 1 105 ? -82.23700 -27.27000 25.47600 1.000 64.67833 105 ASP B CA 1
ATOM 9521 C C . ASP C 1 105 ? -83.74700 -27.33900 25.30600 1.000 62.99654 105 ASP B C 1
ATOM 9522 O O . ASP C 1 105 ? -84.48100 -27.18300 26.28200 1.000 65.98901 105 ASP B O 1
ATOM 9527 N N . ALA C 1 106 ? -84.22900 -27.56800 24.08800 1.000 64.13822 106 ALA B N 1
ATOM 9528 C CA . ALA C 1 106 ? -85.66400 -27.51800 23.82600 1.000 61.92743 106 ALA B CA 1
ATOM 9529 C C . ALA C 1 106 ? -86.34100 -28.77500 24.35200 1.000 61.54844 106 ALA B C 1
ATOM 9530 O O . ALA C 1 106 ? -85.72900 -29.84300 24.44900 1.000 60.81414 106 ALA B O 1
ATOM 9532 N N . VAL C 1 107 ? -87.61700 -28.65300 24.68000 1.000 55.92528 107 VAL B N 1
ATOM 9533 C CA . VAL C 1 107 ? -88.38900 -29.80100 25.12200 1.000 57.27018 107 VAL B CA 1
ATOM 9534 C C . VAL C 1 107 ? -89.60500 -29.92900 24.21600 1.000 54.43562 107 VAL B C 1
ATOM 9535 O O . VAL C 1 107 ? -90.57400 -29.16400 24.33000 1.000 54.06190 107 VAL B O 1
ATOM 9539 N N . ILE C 1 108 ? -89.55400 -30.91500 23.32500 1.000 61.18908 108 ILE B N 1
ATOM 9540 C CA . ILE C 1 108 ? -90.64100 -31.26000 22.41800 1.000 59.26517 108 ILE B CA 1
ATOM 9541 C C . ILE C 1 108 ? -90.89400 -32.74100 22.59300 1.000 60.47320 108 ILE B C 1
ATOM 9542 O O . ILE C 1 108 ? -89.96800 -33.54500 22.45600 1.000 60.75482 108 ILE B O 1
ATOM 9547 N N . ASN C 1 109 ? -92.12800 -33.10000 22.90300 1.000 57.01998 109 ASN B N 1
ATOM 9548 C CA . ASN C 1 109 ? -92.45300 -34.46800 23.26700 1.000 58.36225 109 ASN B CA 1
ATOM 9549 C C . ASN C 1 109 ? -93.39000 -35.06400 22.23800 1.000 57.63584 109 ASN B C 1
ATOM 9550 O O . ASN C 1 109 ? -94.30700 -34.39500 21.75100 1.000 57.78849 109 ASN B O 1
ATOM 9555 N N . SER C 1 110 ? -93.13400 -36.32700 21.90900 1.000 58.04015 110 SER B N 1
ATOM 9556 C CA . SER C 1 110 ? -94.01100 -37.12300 21.06300 1.000 58.16911 110 SER B CA 1
ATOM 9557 C C . SER C 1 110 ? -94.22400 -38.44500 21.78300 1.000 62.60122 110 SER B C 1
ATOM 9558 O O . SER C 1 110 ? -93.25500 -39.15000 22.08100 1.000 59.81404 110 SER B O 1
ATOM 9561 N N . ASP C 1 111 ? -95.48300 -38.76100 22.08700 1.000 57.18201 111 ASP B N 1
ATOM 9562 C CA . ASP C 1 111 ? -95.82900 -39.91900 22.91900 1.000 60.77981 111 ASP B CA 1
ATOM 9563 C C . ASP C 1 111 ? -95.04900 -39.90400 24.23400 1.000 62.79058 111 ASP B C 1
ATOM 9564 O O . ASP C 1 111 ? -94.49200 -40.91200 24.67100 1.000 65.07506 111 ASP B O 1
ATOM 9569 N N . GLY C 1 112 ? -94.99900 -38.73200 24.86300 1.000 62.32629 112 GLY B N 1
ATOM 9570 C CA . GLY C 1 112 ? -94.29300 -38.60100 26.12300 1.000 62.61843 112 GLY B CA 1
ATOM 9571 C C . GLY C 1 112 ? -92.79600 -38.80400 26.05500 1.000 62.42630 112 GLY B C 1
ATOM 9572 O O . GLY C 1 112 ? -92.19900 -39.23300 27.04200 1.000 64.10019 112 GLY B O 1
ATOM 9573 N N . VAL C 1 113 ? -92.16400 -38.51300 24.92400 1.000 64.74384 113 VAL B N 1
ATOM 9574 C CA . VAL C 1 113 ? -90.71400 -38.64900 24.78700 1.000 64.18588 113 VAL B CA 1
ATOM 9575 C C . VAL C 1 113 ? -90.15700 -37.37600 24.16100 1.000 61.02497 113 VAL B C 1
A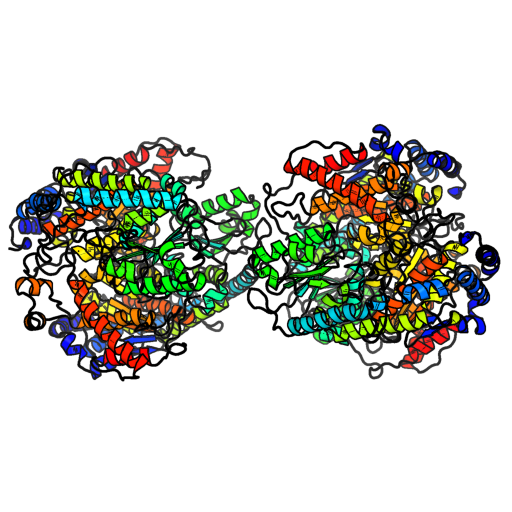TOM 9576 O O . VAL C 1 113 ? -90.51100 -37.02700 23.02200 1.000 60.04854 113 VAL B O 1
ATOM 9580 N N . ASN C 1 114 ? -89.27800 -36.69200 24.89700 1.000 63.51473 114 ASN B N 1
ATOM 9581 C CA . ASN C 1 114 ? -88.58000 -35.51800 24.37900 1.000 61.94086 114 ASN B CA 1
ATOM 9582 C C . ASN C 1 114 ? -87.71400 -35.93600 23.19500 1.000 60.41172 114 ASN B C 1
ATOM 9583 O O . ASN C 1 114 ? -86.71600 -36.64800 23.36400 1.000 61.44343 114 ASN B O 1
ATOM 9588 N N . VAL C 1 115 ? -88.07900 -35.48900 21.98200 1.000 61.50742 115 VAL B N 1
ATOM 9589 C CA . VAL C 1 115 ? -87.37900 -35.95000 20.78500 1.000 60.00197 115 VAL B CA 1
ATOM 9590 C C . VAL C 1 115 ? -86.14600 -35.12700 20.48500 1.000 60.71785 115 VAL B C 1
ATOM 9591 O O . VAL C 1 115 ? -85.35300 -35.51500 19.61400 1.000 59.76773 115 VAL B O 1
ATOM 9595 N N . VAL C 1 116 ? -85.95300 -34.00600 21.16700 1.000 57.51853 116 VAL B N 1
ATOM 9596 C CA . VAL C 1 116 ? -84.85900 -33.10100 20.81400 1.000 57.26850 116 VAL B CA 1
ATOM 9597 C C . VAL C 1 116 ? -83.48600 -33.72600 21.05100 1.000 58.55286 116 VAL B C 1
ATOM 9598 O O . VAL C 1 116 ? -82.59700 -33.55500 20.20500 1.000 58.00280 116 VAL B O 1
ATOM 9602 N N . PRO C 1 117 ? -83.23300 -34.42500 22.16600 1.000 56.66236 117 PRO B N 1
ATOM 9603 C CA . PRO C 1 117 ? -81.90400 -35.02900 22.31900 1.000 57.85987 117 PRO B CA 1
ATOM 9604 C C . PRO C 1 117 ? -81.62900 -36.09600 21.27500 1.000 56.74921 117 PRO B C 1
ATOM 9605 O O . PRO C 1 117 ? -80.46400 -36.28800 20.90000 1.000 56.84659 117 PRO B O 1
ATOM 9609 N N . GLU C 1 118 ? -82.66400 -36.79300 20.78900 1.000 57.07516 118 GLU B N 1
ATOM 9610 C CA . GLU C 1 118 ? -82.46100 -37.70000 19.66000 1.000 58.40164 118 GLU B CA 1
ATOM 9611 C C . GLU C 1 118 ? -82.07900 -36.93100 18.39400 1.000 56.49351 118 GLU B C 1
ATOM 9612 O O . GLU C 1 118 ? -81.21800 -37.37800 17.62800 1.000 55.78290 118 GLU B O 1
ATOM 9618 N N . VAL C 1 119 ? -82.70200 -35.77100 18.16300 1.000 58.04996 119 VAL B N 1
ATOM 9619 C CA . VAL C 1 119 ? -82.39700 -34.96000 16.97500 1.000 55.42860 119 VAL B CA 1
ATOM 9620 C C . VAL C 1 119 ? -80.93300 -34.53200 16.99000 1.000 56.56294 119 VAL B C 1
ATOM 9621 O O . VAL C 1 119 ? -80.20500 -34.67300 15.99300 1.000 55.61809 119 VAL B O 1
ATOM 9625 N N . TRP C 1 120 ? -80.47400 -34.01300 18.13100 1.000 57.85823 120 TRP B N 1
ATOM 9626 C CA . TRP C 1 120 ? -79.10700 -33.52800 18.25400 1.000 58.53200 120 TRP B CA 1
ATOM 9627 C C . TRP C 1 120 ? -78.08700 -34.64000 18.40000 1.000 58.73202 120 TRP B C 1
ATOM 9628 O O . TRP C 1 120 ? -76.88900 -34.37900 18.27800 1.000 59.58476 120 TRP B O 1
ATOM 9639 N N . ALA C 1 121 ? -78.50600 -35.86600 18.67500 1.000 57.65141 121 ALA B N 1
ATOM 9640 C CA . ALA C 1 121 ? -77.53500 -36.94900 18.64500 1.000 58.45414 121 ALA B CA 1
ATOM 9641 C C . ALA C 1 121 ? -77.20000 -37.30300 17.21300 1.000 56.94606 121 ALA B C 1
ATOM 9642 O O . ALA C 1 121 ? -76.03300 -37.55600 16.88300 1.000 57.57245 121 ALA B O 1
ATOM 9644 N N . VAL C 1 122 ? -78.21400 -37.30100 16.34700 1.000 57.50347 122 VAL B N 1
ATOM 9645 C CA . VAL C 1 122 ? -77.98000 -37.44700 14.91400 1.000 56.04014 122 VAL B CA 1
ATOM 9646 C C . VAL C 1 122 ? -77.15100 -36.28000 14.38500 1.000 55.88486 122 VAL B C 1
ATOM 9647 O O . VAL C 1 122 ? -76.18500 -36.47100 13.63700 1.000 55.80853 122 VAL B O 1
ATOM 9651 N N . LYS C 1 123 ? -77.49100 -35.05400 14.79100 1.000 57.50702 123 LYS B N 1
ATOM 9652 C CA . LYS C 1 123 ? -76.72500 -33.90000 14.32200 1.000 57.86496 123 LYS B CA 1
ATOM 9653 C C . LYS C 1 123 ? -75.28800 -33.93600 14.83400 1.000 61.23641 123 LYS B C 1
ATOM 9654 O O . LYS C 1 123 ? -74.37800 -33.44900 14.15900 1.000 58.61768 123 LYS B O 1
ATOM 9660 N N . ASP C 1 124 ? -75.05900 -34.51400 16.01100 1.000 56.51091 124 ASP B N 1
ATOM 9661 C CA . ASP C 1 124 ? -73.69800 -34.61600 16.52500 1.000 57.82949 124 ASP B CA 1
ATOM 9662 C C . ASP C 1 124 ? -72.92200 -35.71800 15.82300 1.000 57.54788 124 ASP B C 1
ATOM 9663 O O . ASP C 1 124 ? -71.71000 -35.58900 15.62200 1.000 58.11900 124 ASP B O 1
ATOM 9668 N N . LYS C 1 125 ? -73.59300 -36.80100 15.44000 1.000 58.72947 125 LYS B N 1
ATOM 9669 C CA . LYS C 1 125 ? -72.91100 -37.83900 14.68400 1.000 57.02927 125 LYS B CA 1
ATOM 9670 C C . LYS C 1 125 ? -72.59100 -37.35900 13.26700 1.000 54.96850 125 LYS B C 1
ATOM 9671 O O . LYS C 1 125 ? -71.53400 -37.69100 12.71400 1.000 54.26052 125 LYS B O 1
ATOM 9677 N N . ILE C 1 126 ? -73.47900 -36.55900 12.67100 1.000 56.85366 126 ILE B N 1
ATOM 9678 C CA . ILE C 1 126 ? -73.20400 -36.00800 11.34700 1.000 55.84565 126 ILE B CA 1
ATOM 9679 C C . ILE C 1 126 ? -71.99200 -35.10300 11.40700 1.000 57.29056 126 ILE B C 1
ATOM 9680 O O . ILE C 1 126 ? -71.05800 -35.23600 10.60900 1.000 58.48017 126 ILE B O 1
ATOM 9685 N N . LYS C 1 127 ? -71.98800 -34.17600 12.36700 1.000 57.86962 127 LYS B N 1
ATOM 9686 C CA . LYS C 1 127 ? -70.88400 -33.23200 12.50600 1.000 59.01450 127 LYS B CA 1
ATOM 9687 C C . LYS C 1 127 ? -69.53500 -33.95500 12.57500 1.000 60.44099 127 LYS B C 1
ATOM 9688 O O . LYS C 1 127 ? -68.60300 -33.63500 11.82000 1.000 60.57258 127 LYS B O 1
ATOM 9694 N N . GLN C 1 128 ? -69.43700 -34.97300 13.44000 1.000 61.17515 128 GLN B N 1
ATOM 9695 C CA . GLN C 1 128 ? -68.21700 -35.77200 13.54000 1.000 60.94881 128 GLN B CA 1
ATOM 9696 C C . GLN C 1 128 ? -67.87800 -36.45900 12.21600 1.000 59.36178 128 GLN B C 1
ATOM 9697 O O . GLN C 1 128 ? -66.73200 -36.40900 11.75400 1.000 59.77498 128 GLN B O 1
ATOM 9703 N N . PHE C 1 129 ? -68.85400 -37.13200 11.59800 1.000 60.15047 129 PHE B N 1
ATOM 9704 C CA . PHE C 1 129 ? -68.56700 -37.85000 10.36100 1.000 59.32932 129 PHE B CA 1
ATOM 9705 C C . PHE C 1 129 ? -68.08600 -36.89000 9.28100 1.000 60.64527 129 PHE B C 1
ATOM 9706 O O . PHE C 1 129 ? -67.07800 -37.14500 8.61100 1.000 60.75318 129 PHE B O 1
ATOM 9714 N N . SER C 1 130 ? -68.79800 -35.77300 9.10800 1.000 59.87950 130 SER B N 1
ATOM 9715 C CA . SER C 1 130 ? -68.42200 -34.79300 8.09800 1.000 59.71896 130 SER B CA 1
ATOM 9716 C C . SER C 1 130 ? -67.03100 -34.21900 8.35200 1.000 60.95858 130 SER B C 1
ATOM 9717 O O . SER C 1 130 ? -66.32900 -33.85400 7.39700 1.000 60.47958 130 SER B O 1
ATOM 9720 N N . GLU C 1 131 ? -66.61800 -34.10500 9.62000 1.000 59.02277 131 GLU B N 1
ATOM 9721 C CA . GLU C 1 131 ? -65.27700 -33.60100 9.90100 1.000 61.32042 131 GLU B CA 1
ATOM 9722 C C . GLU C 1 131 ? -64.20500 -34.59500 9.46200 1.000 62.42844 131 GLU B C 1
ATOM 9723 O O . GLU C 1 131 ? -63.17100 -34.20500 8.90600 1.000 61.93891 131 GLU B O 1
ATOM 9729 N N . THR C 1 132 ? -64.42900 -35.88400 9.73000 1.000 64.48417 132 THR B N 1
ATOM 9730 C CA . THR C 1 132 ? -63.48700 -36.92200 9.32700 1.000 65.56325 132 THR B CA 1
ATOM 9731 C C . THR C 1 132 ? -63.56400 -37.16600 7.83100 1.000 64.90791 132 THR B C 1
ATOM 9732 O O . THR C 1 132 ? -62.59600 -37.63300 7.22000 1.000 65.60273 132 THR B O 1
ATOM 9736 N N . PHE C 1 133 ? -64.69300 -36.83100 7.21900 1.000 63.85694 133 PHE B N 1
ATOM 9737 C CA . PHE C 1 133 ? -64.82300 -36.98500 5.77700 1.000 62.45677 133 PHE B CA 1
ATOM 9738 C C . PHE C 1 133 ? -64.12200 -35.85400 5.03200 1.000 61.71458 133 PHE B C 1
ATOM 9739 O O . PHE C 1 133 ? -63.31800 -36.10200 4.12800 1.000 61.75406 133 PHE B O 1
ATOM 9747 N N . ARG C 1 134 ? -64.40700 -34.60700 5.41100 1.000 61.29050 134 ARG B N 1
ATOM 9748 C CA . ARG C 1 134 ? -63.88800 -33.44800 4.68800 1.000 60.77728 134 ARG B CA 1
ATOM 9749 C C . ARG C 1 134 ? -62.39400 -33.22200 4.90600 1.000 61.98532 134 ARG B C 1
ATOM 9750 O O . ARG C 1 134 ? -61.71500 -32.70500 4.00700 1.000 62.03269 134 ARG B O 1
ATOM 9758 N N . SER C 1 135 ? -61.85500 -33.57500 6.07600 1.000 65.28020 135 SER B N 1
ATOM 9759 C CA . SER C 1 135 ? -60.39900 -33.59400 6.21000 1.000 67.10410 135 SER B CA 1
ATOM 9760 C C . SER C 1 135 ? -59.80100 -34.76100 5.43600 1.000 67.28043 135 SER B C 1
ATOM 9761 O O . SER C 1 135 ? -58.66300 -34.66800 4.95600 1.000 68.60428 135 SER B O 1
ATOM 9764 N N . GLY C 1 136 ? -60.49500 -35.88000 5.29800 1.000 69.81495 136 GLY B N 1
ATOM 9765 C CA . GLY C 1 136 ? -59.91400 -36.93400 4.44400 1.000 70.68084 136 GLY B CA 1
ATOM 9766 C C . GLY C 1 136 ? -59.41400 -38.14300 5.20500 1.000 71.55463 136 GLY B C 1
ATOM 9767 O O . GLY C 1 136 ? -58.80900 -39.01600 4.56600 1.000 72.38894 136 GLY B O 1
ATOM 9768 N N . SER C 1 137 ? -59.65300 -38.20700 6.51400 1.000 73.42209 137 SER B N 1
ATOM 9769 C CA . SER C 1 137 ? -59.30300 -39.42300 7.28900 1.000 74.53538 137 SER B CA 1
ATOM 9770 C C . SER C 1 137 ? -60.14900 -40.56600 6.74300 1.000 72.33775 137 SER B C 1
ATOM 9771 O O . SER C 1 137 ? -59.71000 -41.71900 6.81800 1.000 72.95361 137 SER B O 1
ATOM 9774 N N . TRP C 1 138 ? -61.32800 -40.23800 6.21900 1.000 70.48410 138 TRP B N 1
ATOM 9775 C CA . TRP C 1 138 ? -62.19100 -41.27300 5.59800 1.000 69.44450 138 TRP B CA 1
ATOM 9776 C C . TRP C 1 138 ? -61.70100 -41.49600 4.17200 1.000 67.94432 138 TRP B C 1
ATOM 9777 O O . TRP C 1 138 ? -62.25200 -40.87200 3.25200 1.000 68.12592 138 TRP B O 1
ATOM 9788 N N . VAL C 1 139 ? -60.66900 -42.32000 4.02100 1.000 67.52488 139 VAL B N 1
ATOM 9789 C CA . VAL C 1 139 ? -60.13700 -42.66200 2.67700 1.000 67.51699 139 VAL B CA 1
ATOM 9790 C C . VAL C 1 139 ? -60.96800 -43.79400 2.07500 1.000 66.45897 139 VAL B C 1
ATOM 9791 O O . VAL C 1 139 ? -61.68300 -44.46700 2.83000 1.000 66.88533 139 VAL B O 1
ATOM 9795 N N . GLY C 1 140 ? -60.85900 -43.99300 0.76200 1.000 64.64368 140 GLY B N 1
ATOM 9796 C CA . GLY C 1 140 ? -61.62700 -45.03900 0.07200 1.000 63.96991 140 GLY B CA 1
ATOM 9797 C C . GLY C 1 140 ? -60.88900 -46.35500 -0.02300 1.000 67.74668 140 GLY B C 1
ATOM 9798 O O . GLY C 1 140 ? -59.87500 -46.51300 0.67800 1.000 68.78101 140 GLY B O 1
ATOM 9799 N N . ALA C 1 141 ? -61.35300 -47.25100 -0.89400 1.000 64.50865 141 ALA B N 1
ATOM 9800 C CA . ALA C 1 141 ? -60.76900 -48.58200 -0.96500 1.000 66.04304 141 ALA B CA 1
ATOM 9801 C C . ALA C 1 141 ? -59.34900 -48.55200 -1.52000 1.000 67.43005 141 ALA B C 1
ATOM 9802 O O . ALA C 1 141 ? -58.53900 -49.43600 -1.20600 1.000 69.34870 141 ALA B O 1
ATOM 9804 N N . THR C 1 142 ? -59.02000 -47.55200 -2.33400 1.000 68.97055 142 THR B N 1
ATOM 9805 C CA . THR C 1 142 ? -57.65000 -47.36100 -2.78200 1.000 68.37048 142 THR B CA 1
ATOM 9806 C C . THR C 1 142 ? -56.92700 -46.30600 -1.95300 1.000 68.46786 142 THR B C 1
ATOM 9807 O O . THR C 1 142 ? -55.92300 -45.74000 -2.40500 1.000 67.30193 142 THR B O 1
ATOM 9811 N N . GLY C 1 143 ? -57.41300 -46.04500 -0.74200 1.000 67.18783 143 GLY B N 1
ATOM 9812 C CA . GLY C 1 143 ? -56.71000 -45.16800 0.16600 1.000 69.03805 143 GLY B CA 1
ATOM 9813 C C . GLY C 1 143 ? -56.77300 -43.70300 -0.18400 1.000 67.45365 143 GLY B C 1
ATOM 9814 O O . GLY C 1 143 ? -56.06700 -42.90200 0.44000 1.000 69.39862 143 GLY B O 1
ATOM 9815 N N . LYS C 1 144 ? -57.60300 -43.32800 -1.15500 1.000 67.08857 144 LYS B N 1
ATOM 9816 C CA . LYS C 1 144 ? -57.71300 -41.92000 -1.50300 1.000 66.94908 144 LYS B CA 1
ATOM 9817 C C . LYS C 1 144 ? -58.87500 -41.27700 -0.75200 1.000 65.48311 144 LYS B C 1
ATOM 9818 O O . LYS C 1 144 ? -59.91900 -41.91000 -0.57100 1.000 65.56733 144 LYS B O 1
ATOM 9824 N N . PRO C 1 145 ? -58.72000 -40.03000 -0.30800 1.000 65.88028 145 PRO B N 1
ATOM 9825 C CA . PRO C 1 145 ? -59.86200 -39.31300 0.26000 1.000 65.00386 145 PRO B CA 1
ATOM 9826 C C . PRO C 1 145 ? -60.97200 -39.19600 -0.76700 1.000 63.66686 145 PRO B C 1
ATOM 9827 O O . PRO C 1 145 ? -60.73400 -39.25300 -1.97700 1.000 61.46923 145 PRO B O 1
ATOM 9831 N N . LEU C 1 146 ? -62.19700 -39.04900 -0.27700 1.000 62.77590 146 LEU B N 1
ATOM 9832 C CA . LEU C 1 146 ? -63.36500 -38.96200 -1.14100 1.000 59.46761 146 LEU B CA 1
ATOM 9833 C C . LEU C 1 146 ? -63.77900 -37.50400 -1.30300 1.000 58.65436 146 LEU B C 1
ATOM 9834 O O . LEU C 1 146 ? -63.83600 -36.75200 -0.32100 1.000 59.23600 146 LEU B O 1
ATOM 9839 N N . THR C 1 147 ? -64.07000 -37.12000 -2.54900 1.000 56.79026 147 THR B N 1
ATOM 9840 C CA . THR C 1 147 ? -64.25600 -35.74000 -2.97900 1.000 56.92185 147 THR B CA 1
ATOM 9841 C C . THR C 1 147 ? -65.62400 -35.46700 -3.57900 1.000 56.12439 147 THR B C 1
ATOM 9842 O O . THR C 1 147 ? -66.08500 -34.32000 -3.54600 1.000 55.44273 147 THR B O 1
ATOM 9846 N N . ASN C 1 148 ? -66.29700 -36.48500 -4.08500 1.000 53.53096 148 ASN B N 1
ATOM 9847 C CA . ASN C 1 148 ? -67.57900 -36.34000 -4.74600 1.000 52.34135 148 ASN B CA 1
ATOM 9848 C C . ASN C 1 148 ? -68.57800 -37.23300 -4.03200 1.000 51.84392 148 ASN B C 1
ATOM 9849 O O . ASN C 1 148 ? -68.27500 -38.39900 -3.74700 1.000 52.86773 148 ASN B O 1
ATOM 9854 N N . VAL C 1 149 ? -69.76100 -36.68400 -3.74800 1.000 52.36975 149 VAL B N 1
ATOM 9855 C CA . VAL C 1 149 ? -70.81700 -37.37900 -3.02300 1.000 49.71417 149 VAL B CA 1
ATOM 9856 C C . VAL C 1 149 ? -72.04100 -37.49900 -3.92000 1.000 48.15082 149 VAL B C 1
ATOM 9857 O O . VAL C 1 149 ? -72.48200 -36.50500 -4.50900 1.000 48.71405 149 VAL B O 1
ATOM 9861 N N . VAL C 1 150 ? -72.60500 -38.70400 -3.99700 1.000 48.96442 150 VAL B N 1
ATOM 9862 C CA . VAL C 1 150 ? -73.85100 -38.96100 -4.71200 1.000 48.73807 150 VAL B CA 1
ATOM 9863 C C . VAL C 1 150 ? -74.90700 -39.36500 -3.69100 1.000 48.88809 150 VAL B C 1
ATOM 9864 O O . VAL C 1 150 ? -74.75500 -40.38600 -3.00200 1.000 47.24579 150 VAL B O 1
ATOM 9868 N N . SER C 1 151 ? -75.98000 -38.58100 -3.60600 1.000 50.30973 151 SER B N 1
ATOM 9869 C CA . SER C 1 151 ? -77.09800 -38.85000 -2.70800 1.000 49.85968 151 SER B CA 1
ATOM 9870 C C . SER C 1 151 ? -78.19700 -39.57200 -3.48000 1.000 47.54361 151 SER B C 1
ATOM 9871 O O . SER C 1 151 ? -78.71900 -39.03800 -4.46800 1.000 45.91447 151 SER B O 1
ATOM 9874 N N . VAL C 1 152 ? -78.53700 -40.78100 -3.05300 1.000 45.70949 152 VAL B N 1
ATOM 9875 C CA . VAL C 1 152 ? -79.52000 -41.60100 -3.75500 1.000 45.35418 152 VAL B CA 1
ATOM 9876 C C . VAL C 1 152 ? -80.83600 -41.54100 -2.99100 1.000 44.88570 152 VAL B C 1
ATOM 9877 O O . VAL C 1 152 ? -80.92000 -42.01300 -1.84600 1.000 46.56485 152 VAL B O 1
ATOM 9881 N N . GLY C 1 153 ? -81.86700 -40.99300 -3.62000 1.000 46.47835 153 GLY B N 1
ATOM 9882 C CA . GLY C 1 153 ? -83.15600 -40.85200 -2.99000 1.000 46.05724 153 GLY B CA 1
ATOM 9883 C C . GLY C 1 153 ? -84.21000 -40.20900 -3.85400 1.000 48.31541 153 GLY B C 1
ATOM 9884 O O . GLY C 1 153 ? -83.91300 -39.40500 -4.75100 1.000 44.48600 153 GLY B O 1
ATOM 9885 N N . ILE C 1 154 ? -85.46100 -40.55200 -3.58900 1.000 48.56373 154 ILE B N 1
ATOM 9886 C CA . ILE C 1 154 ? -86.58700 -40.03500 -4.35800 1.000 47.76627 154 ILE B CA 1
ATOM 9887 C C . ILE C 1 154 ? -87.37800 -39.05300 -3.50300 1.000 47.45044 154 ILE B C 1
ATOM 9888 O O . ILE C 1 154 ? -87.32500 -39.09500 -2.26700 1.000 47.87418 154 ILE B O 1
ATOM 9893 N N . GLY C 1 155 ? -88.10300 -38.15900 -4.17200 1.000 47.30898 155 GLY B N 1
ATOM 9894 C CA . GLY C 1 155 ? -89.05800 -37.27600 -3.54400 1.000 44.77183 155 GLY B CA 1
ATOM 9895 C C . GLY C 1 155 ? -88.53000 -36.33100 -2.48500 1.000 45.92460 155 GLY B C 1
ATOM 9896 O O . GLY C 1 155 ? -87.66900 -35.48800 -2.77800 1.000 46.54047 155 GLY B O 1
ATOM 9897 N N . GLY C 1 156 ? -89.05400 -36.46300 -1.25000 1.000 46.13114 156 GLY B N 1
ATOM 9898 C CA . GLY C 1 156 ? -88.63400 -35.61200 -0.15400 1.000 45.82321 156 GLY B CA 1
ATOM 9899 C C . GLY C 1 156 ? -87.15400 -35.68800 0.10200 1.000 47.07599 156 GLY B C 1
ATOM 9900 O O . GLY C 1 156 ? -86.57500 -34.72200 0.60000 1.000 47.98926 156 GLY B O 1
ATOM 9901 N N . SER C 1 157 ? -86.52500 -36.81000 -0.23900 1.000 46.80840 157 SER B N 1
ATOM 9902 C CA . SER C 1 157 ? -85.08800 -37.00100 -0.09400 1.000 47.57955 157 SER B CA 1
ATOM 9903 C C . SER C 1 157 ? -84.28000 -36.33500 -1.19100 1.000 47.17160 157 SER B C 1
ATOM 9904 O O . SER C 1 157 ? -83.04200 -36.35700 -1.13400 1.000 49.01919 157 SER B O 1
ATOM 9907 N N . PHE C 1 158 ? -84.94800 -35.76400 -2.19100 1.000 44.39769 158 PHE B N 1
ATOM 9908 C CA . PHE C 1 158 ? -84.29200 -35.22900 -3.36800 1.000 44.01870 158 PHE B CA 1
ATOM 9909 C C . PHE C 1 158 ? -84.56900 -33.74000 -3.52400 1.000 43.65023 158 PHE B C 1
ATOM 9910 O O . PHE C 1 158 ? -83.63500 -32.94100 -3.42300 1.000 43.62655 158 PHE B O 1
ATOM 9918 N N . LEU C 1 159 ? -85.82800 -33.33100 -3.68300 1.000 41.92473 159 LEU B N 1
ATOM 9919 C CA . LEU C 1 159 ? -86.11800 -31.94900 -4.06400 1.000 41.31149 159 LEU B CA 1
ATOM 9920 C C . LEU C 1 159 ? -85.63200 -30.95600 -3.01600 1.000 42.60375 159 LEU B C 1
ATOM 9921 O O . LEU C 1 159 ? -85.01700 -29.93300 -3.34900 1.000 42.91432 159 LEU B O 1
ATOM 9926 N N . GLY C 1 160 ? -85.89700 -31.24500 -1.73400 1.000 42.04863 160 GLY B N 1
ATOM 9927 C CA . GLY C 1 160 ? -85.54500 -30.34800 -0.66100 1.000 42.03810 160 GLY B CA 1
ATOM 9928 C C . GLY C 1 160 ? -84.05200 -30.14600 -0.54200 1.000 43.57776 160 GLY B C 1
ATOM 9929 O O . GLY C 1 160 ? -83.55600 -29.01200 -0.52300 1.000 45.85698 160 GLY B O 1
ATOM 9930 N N . PRO C 1 161 ? -83.30000 -31.24600 -0.43300 1.000 43.04565 161 PRO B N 1
ATOM 9931 C CA . PRO C 1 161 ? -81.83500 -31.11300 -0.42100 1.000 43.88259 161 PRO B CA 1
ATOM 9932 C C . PRO C 1 161 ? -81.28800 -30.46400 -1.68000 1.000 43.43254 161 PRO B C 1
ATOM 9933 O O . PRO C 1 161 ? -80.27800 -29.75100 -1.60900 1.000 44.01682 161 PRO B O 1
ATOM 9937 N N . LEU C 1 162 ? -81.93900 -30.68000 -2.82500 1.000 43.51846 162 LEU B N 1
ATOM 9938 C CA . LEU C 1 162 ? -81.49100 -30.05700 -4.07400 1.000 42.02881 162 LEU B CA 1
ATOM 9939 C C . LEU C 1 162 ? -81.72100 -28.55200 -4.05900 1.000 42.62625 162 LEU B C 1
ATOM 9940 O O . LEU C 1 162 ? -80.86500 -27.78000 -4.50800 1.000 44.53964 162 LEU B O 1
ATOM 9945 N N . PHE C 1 163 ? -82.89100 -28.11600 -3.58700 1.000 42.86439 163 PHE B N 1
ATOM 9946 C CA . PHE C 1 163 ? -83.16700 -26.68700 -3.49600 1.000 42.36697 163 PHE B CA 1
ATOM 9947 C C . PHE C 1 163 ? -82.11200 -25.97700 -2.65600 1.000 44.67251 163 PHE B C 1
ATOM 9948 O O . PHE C 1 163 ? -81.57600 -24.93900 -3.06200 1.000 47.79393 163 PHE B O 1
ATOM 9956 N N . VAL C 1 164 ? -81.79300 -26.53500 -1.47500 1.000 43.41256 164 VAL B N 1
ATOM 9957 C CA . VAL C 1 164 ? -80.83200 -25.91000 -0.56800 1.000 44.53901 164 VAL B CA 1
ATOM 9958 C C . VAL C 1 164 ? -79.41900 -25.96200 -1.14600 1.000 45.31542 164 VAL B C 1
ATOM 9959 O O . VAL C 1 164 ? -78.64800 -24.99700 -1.02600 1.000 46.73928 164 VAL B O 1
ATOM 9963 N N . HIS C 1 165 ? -79.04400 -27.09100 -1.75600 1.000 45.33537 165 HIS B N 1
ATOM 9964 C CA . HIS C 1 165 ? -77.72900 -27.19000 -2.38400 1.000 45.83280 165 HIS B CA 1
ATOM 9965 C C . HIS C 1 165 ? -77.57000 -26.14600 -3.48700 1.000 46.27496 165 HIS B C 1
ATOM 9966 O O . HIS C 1 165 ? -76.52900 -25.48300 -3.59300 1.000 47.79093 165 HIS B O 1
ATOM 9973 N N . THR C 1 166 ? -78.59700 -25.98400 -4.31900 1.000 46.22740 166 THR B N 1
ATOM 9974 C CA . THR C 1 166 ? -78.49600 -25.02100 -5.40900 1.000 47.78811 166 THR B CA 1
ATOM 9975 C C . THR C 1 166 ? -78.34900 -23.60300 -4.87400 1.000 48.85403 166 THR B C 1
ATOM 9976 O O . THR C 1 166 ? -77.55100 -22.81500 -5.39200 1.000 47.83812 166 THR B O 1
ATOM 9980 N N . ALA C 1 167 ? -79.07000 -23.27400 -3.80700 1.000 48.06054 167 ALA B N 1
ATOM 9981 C CA . ALA C 1 167 ? -79.01100 -21.91700 -3.28000 1.000 47.63944 167 ALA B CA 1
ATOM 9982 C C . ALA C 1 167 ? -77.67500 -21.62700 -2.61100 1.000 47.67365 167 ALA B C 1
ATOM 9983 O O . ALA C 1 167 ? -77.20500 -20.48100 -2.63900 1.000 49.98709 167 ALA B O 1
ATOM 9985 N N . LEU C 1 168 ? -77.04700 -22.65100 -2.02600 1.000 47.20753 168 LEU B N 1
ATOM 9986 C CA . LEU C 1 168 ? -75.79100 -22.47800 -1.30700 1.000 48.81036 168 LEU B CA 1
ATOM 9987 C C . LEU C 1 168 ? -74.59800 -22.45800 -2.24500 1.000 50.26843 168 LEU B C 1
ATOM 9988 O O . LEU C 1 168 ? -73.57100 -21.85000 -1.91200 1.000 51.55279 168 LEU B O 1
ATOM 9993 N N . GLN C 1 169 ? -74.73100 -23.11600 -3.41100 1.000 50.65751 169 GLN B N 1
ATOM 9994 C CA . GLN C 1 169 ? -73.64200 -23.27900 -4.37400 1.000 51.34969 169 GLN B CA 1
ATOM 9995 C C . GLN C 1 169 ? -72.91200 -21.98100 -4.67500 1.000 51.10756 169 GLN B C 1
ATOM 9996 O O . GLN C 1 169 ? -71.68400 -21.97200 -4.82400 1.000 52.48404 169 GLN B O 1
ATOM 10002 N N . THR C 1 170 ? -73.65500 -20.89400 -4.85200 1.000 49.22873 170 THR B N 1
ATOM 10003 C CA . THR C 1 170 ? -73.06300 -19.62300 -5.23200 1.000 49.95250 170 THR B CA 1
ATOM 10004 C C . THR C 1 170 ? -73.01400 -18.63500 -4.07400 1.000 53.02129 170 THR B C 1
ATOM 10005 O O . THR C 1 170 ? -72.68500 -17.46200 -4.27900 1.000 52.59229 170 THR B O 1
ATOM 10009 N N . ASP C 1 171 ? -73.33800 -19.07100 -2.86600 1.000 52.67364 171 ASP B N 1
ATOM 10010 C CA . ASP C 1 171 ? -73.04900 -18.23900 -1.71300 1.000 50.71814 171 ASP B CA 1
ATOM 10011 C C . ASP C 1 171 ? -71.54600 -18.26700 -1.46900 1.000 54.24488 171 ASP B C 1
ATOM 10012 O O . ASP C 1 171 ? -70.95900 -19.35000 -1.39500 1.000 53.00526 171 ASP B O 1
ATOM 10017 N N . PRO C 1 172 ? -70.89000 -17.11300 -1.34000 1.000 55.06556 172 PRO B N 1
ATOM 10018 C CA . PRO C 1 172 ? -69.41900 -17.12100 -1.29300 1.000 55.23926 172 PRO B CA 1
ATOM 10019 C C . PRO C 1 172 ? -68.84000 -17.75200 -0.02700 1.000 57.74746 172 PRO B C 1
ATOM 10020 O O . PRO C 1 172 ? -67.72100 -18.28200 -0.08200 1.000 57.07369 172 PRO B O 1
ATOM 10024 N N . GLU C 1 173 ? -69.54500 -17.71500 1.10600 1.000 57.07116 173 GLU B N 1
ATOM 10025 C CA . GLU C 1 173 ? -69.05700 -18.42700 2.28600 1.000 58.53976 173 GLU B CA 1
ATOM 10026 C C . GLU C 1 173 ? -69.10000 -19.93000 2.05300 1.000 56.72375 173 GLU B C 1
ATOM 10027 O O . GLU C 1 173 ? -68.07600 -20.61500 2.13900 1.000 57.47647 173 GLU B O 1
ATOM 10033 N N . ALA C 1 174 ? -70.28400 -20.45700 1.72800 1.000 57.78794 174 ALA B N 1
ATOM 10034 C CA . ALA C 1 174 ? -70.43400 -21.89300 1.51900 1.000 56.82203 174 ALA B CA 1
ATOM 10035 C C . ALA C 1 174 ? -69.66700 -22.37100 0.28800 1.000 56.54042 174 ALA B C 1
ATOM 10036 O O . ALA C 1 174 ? -69.18200 -23.50900 0.26100 1.000 57.05364 174 ALA B O 1
ATOM 10038 N N . ALA C 1 175 ? -69.55100 -21.53500 -0.75200 1.000 55.35498 175 ALA B N 1
ATOM 10039 C CA . ALA C 1 175 ? -68.80800 -21.97100 -1.93400 1.000 57.85528 175 ALA B CA 1
ATOM 10040 C C . ALA C 1 175 ? -67.34000 -22.18800 -1.61300 1.000 59.68444 175 ALA B C 1
ATOM 10041 O O . ALA C 1 175 ? -66.71300 -23.10100 -2.16600 1.000 59.10806 175 ALA B O 1
ATOM 10043 N N . GLU C 1 176 ? -66.77500 -21.36800 -0.72300 1.000 59.25715 176 GLU B N 1
ATOM 10044 C CA . GLU C 1 176 ? -65.38900 -21.57200 -0.32300 1.000 60.47572 176 GLU B CA 1
ATOM 10045 C C . GLU C 1 176 ? -65.23200 -22.90500 0.39100 1.000 61.10474 176 GLU B C 1
ATOM 10046 O O . GLU C 1 176 ? -64.32000 -23.68400 0.08700 1.000 62.70494 176 GLU B O 1
ATOM 10052 N N . SER C 1 177 ? -66.13400 -23.19400 1.33400 1.000 59.94414 177 SER B N 1
ATOM 10053 C CA . SER C 1 177 ? -66.11000 -24.48800 2.00400 1.000 60.20206 177 SER B CA 1
ATOM 10054 C C . SER C 1 177 ? -66.31600 -25.64800 1.02400 1.000 58.89664 177 SER B C 1
ATOM 10055 O O . SER C 1 177 ? -65.86200 -26.76300 1.30200 1.000 58.49923 177 SER B O 1
ATOM 10058 N N . ALA C 1 178 ? -66.95100 -25.41400 -0.12900 1.000 58.52358 178 ALA B N 1
ATOM 10059 C CA . ALA C 1 178 ? -67.28600 -26.48500 -1.06500 1.000 58.90784 178 ALA B CA 1
ATOM 10060 C C . ALA C 1 178 ? -66.21400 -26.71400 -2.12000 1.000 59.58424 178 ALA B C 1
ATOM 10061 O O . ALA C 1 178 ? -66.41900 -27.52300 -3.03500 1.000 56.83654 178 ALA B O 1
ATOM 10063 N N . LYS C 1 179 ? -65.07500 -26.04600 -1.99500 1.000 58.80561 179 LYS B N 1
ATOM 10064 C CA . LYS C 1 179 ? -64.11700 -25.95700 -3.08800 1.000 59.69519 179 LYS B CA 1
ATOM 10065 C C . LYS C 1 179 ? -63.58500 -27.33300 -3.46200 1.000 56.93697 179 LYS B C 1
ATOM 10066 O O . LYS C 1 179 ? -63.03500 -28.04700 -2.62100 1.000 56.21320 179 LYS B O 1
ATOM 10072 N N . GLY C 1 180 ? -63.75200 -27.70800 -4.72600 1.000 55.25160 180 GLY B N 1
ATOM 10073 C CA . GLY C 1 180 ? -63.21600 -28.96200 -5.21900 1.000 56.36489 180 GLY B CA 1
ATOM 10074 C C . GLY C 1 180 ? -64.04700 -30.18000 -4.90400 1.000 55.60164 180 GLY B C 1
ATOM 10075 O O . GLY C 1 180 ? -63.59600 -31.30400 -5.15000 1.000 55.73587 180 GLY B O 1
ATOM 10076 N N . ARG C 1 181 ? -65.24800 -29.99900 -4.38200 1.000 53.65141 181 ARG B N 1
ATOM 10077 C CA . ARG C 1 181 ? -66.11000 -31.11400 -4.04800 1.000 51.69329 181 ARG B CA 1
ATOM 10078 C C . ARG C 1 181 ? -67.36200 -31.07100 -4.89700 1.000 52.47233 181 ARG B C 1
ATOM 10079 O O . ARG C 1 181 ? -67.85500 -30.00000 -5.24900 1.000 49.38511 181 ARG B O 1
ATOM 10087 N N . GLN C 1 182 ? -67.89700 -32.24300 -5.18700 1.000 52.51924 182 GLN B N 1
ATOM 10088 C CA . GLN C 1 182 ? -69.15800 -32.33400 -5.89400 1.000 51.16118 182 GLN B CA 1
ATOM 10089 C C . GLN C 1 182 ? -70.20900 -33.00700 -5.02600 1.000 48.64246 182 GLN B C 1
ATOM 10090 O O . GLN C 1 182 ? -69.91000 -33.91700 -4.23500 1.000 49.30043 182 GLN B O 1
ATOM 10096 N N . LEU C 1 183 ? -71.45100 -32.55800 -5.19300 1.000 50.22718 183 LEU B N 1
ATOM 10097 C CA . LEU C 1 183 ? -72.60900 -33.18400 -4.56300 1.000 48.32432 183 LEU B CA 1
ATOM 10098 C C . LEU C 1 183 ? -73.68400 -33.38300 -5.62700 1.000 48.01902 183 LEU B C 1
ATOM 10099 O O . LEU C 1 183 ? -74.23900 -32.40700 -6.14300 1.000 46.90836 183 LEU B O 1
ATOM 10104 N N . ARG C 1 184 ? -73.98200 -34.64400 -5.94300 1.000 48.55077 184 ARG B N 1
ATOM 10105 C CA . ARG C 1 184 ? -74.93800 -35.00800 -6.97600 1.000 49.15348 184 ARG B CA 1
ATOM 10106 C C . ARG C 1 184 ? -76.09700 -35.80600 -6.39100 1.000 47.32431 184 ARG B C 1
ATOM 10107 O O . ARG C 1 184 ? -75.97300 -36.47200 -5.35400 1.000 48.15336 184 ARG B O 1
ATOM 10115 N N . PHE C 1 185 ? -77.22400 -35.75000 -7.09500 1.000 45.52259 185 PHE B N 1
ATOM 10116 C CA . PHE C 1 185 ? -78.44500 -36.44900 -6.72700 1.000 45.11202 185 PHE B CA 1
ATOM 10117 C C . PHE C 1 185 ? -78.82100 -37.47700 -7.78600 1.000 45.56734 185 PHE B C 1
ATOM 10118 O O . PHE C 1 185 ? -78.84000 -37.17200 -8.98300 1.000 44.67249 185 PHE B O 1
ATOM 10126 N N . LEU C 1 186 ? -79.13400 -38.68400 -7.33800 1.000 46.69881 186 LEU B N 1
ATOM 10127 C CA . LEU C 1 186 ? -79.61900 -39.75000 -8.20000 1.000 45.68027 186 LEU B CA 1
ATOM 10128 C C . LEU C 1 186 ? -81.03200 -40.08000 -7.73700 1.000 45.09599 186 LEU B C 1
ATOM 10129 O O . LEU C 1 186 ? -81.22700 -40.75100 -6.71000 1.000 46.12769 186 LEU B O 1
ATOM 10134 N N . ALA C 1 187 ? -82.01000 -39.59800 -8.48900 1.000 45.35631 187 ALA B N 1
ATOM 10135 C CA . ALA C 1 187 ? -83.40200 -39.61400 -8.06800 1.000 44.89836 187 ALA B CA 1
ATOM 10136 C C . ALA C 1 187 ? -84.30100 -40.45100 -8.95300 1.000 44.92994 187 ALA B C 1
ATOM 10137 O O . ALA C 1 187 ? -85.22600 -41.07900 -8.44900 1.000 45.13786 187 ALA B O 1
ATOM 10139 N N . ASN C 1 188 ? -84.07000 -40.45300 -10.26200 1.000 46.77997 188 ASN B N 1
ATOM 10140 C CA . ASN C 1 188 ? -84.91500 -41.16400 -11.21500 1.000 46.37203 188 ASN B CA 1
ATOM 10141 C C . ASN C 1 188 ? -84.46500 -42.61100 -11.34600 1.000 47.81957 188 ASN B C 1
ATOM 10142 O O . ASN C 1 188 ? -83.26600 -42.90300 -11.39700 1.000 48.18014 188 ASN B O 1
ATOM 10147 N N . VAL 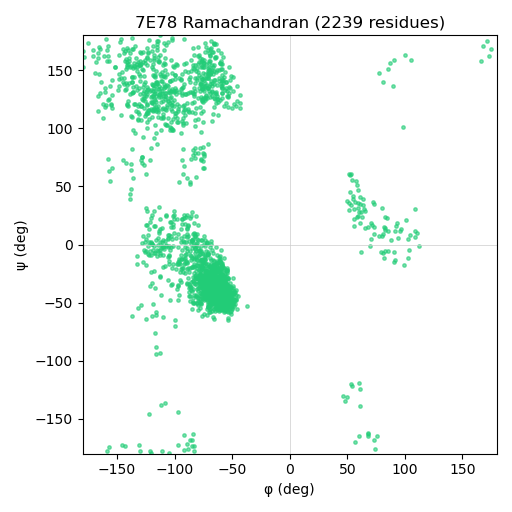C 1 189 ? -85.43200 -43.51900 -11.43600 1.000 46.42588 189 VAL B N 1
ATOM 10148 C CA . VAL C 1 189 ? -85.05800 -44.91800 -11.57800 1.000 47.95501 189 VAL B CA 1
ATOM 10149 C C . VAL C 1 189 ? -84.59000 -45.22100 -12.99500 1.000 47.74709 189 VAL B C 1
ATOM 10150 O O . VAL C 1 189 ? -83.85300 -46.20000 -13.20300 1.000 48.27347 189 VAL B O 1
ATOM 10154 N N . ASP C 1 190 ? -84.97800 -44.37900 -13.96200 1.000 46.61324 190 ASP B N 1
ATOM 10155 C CA . ASP C 1 190 ? -84.44700 -44.34500 -15.31500 1.000 46.99749 190 ASP B CA 1
ATOM 10156 C C . ASP C 1 190 ? -82.93200 -44.47800 -15.26300 1.000 47.96866 190 ASP B C 1
ATOM 10157 O O . ASP C 1 190 ? -82.26100 -43.66000 -14.62500 1.000 48.14763 190 ASP B O 1
ATOM 10162 N N . PRO C 1 191 ? -82.36100 -45.49800 -15.91000 1.000 48.23341 191 PRO B N 1
ATOM 10163 C CA . PRO C 1 191 ? -80.89700 -45.66600 -15.88700 1.000 48.74926 191 PRO B CA 1
ATOM 10164 C C . PRO C 1 191 ? -80.12000 -44.51400 -16.50800 1.000 48.27026 191 PRO B C 1
ATOM 10165 O O . PRO C 1 191 ? -78.89400 -44.44600 -16.32100 1.000 49.30196 191 PRO B O 1
ATOM 10169 N N . VAL C 1 192 ? -80.78600 -43.62700 -17.25200 1.000 47.45796 192 VAL B N 1
ATOM 10170 C CA . VAL C 1 192 ? -80.13900 -42.41500 -17.74900 1.000 47.21320 192 VAL B CA 1
ATOM 10171 C C . VAL C 1 192 ? -79.67200 -41.54000 -16.58800 1.000 49.54769 192 VAL B C 1
ATOM 10172 O O . VAL C 1 192 ? -78.58000 -40.96200 -16.63000 1.000 49.83720 192 VAL B O 1
ATOM 10176 N N . ASP C 1 193 ? -80.47700 -41.44600 -15.52100 1.000 48.60092 193 ASP B N 1
ATOM 10177 C CA . ASP C 1 193 ? -80.05200 -40.65100 -14.36500 1.000 48.12191 193 ASP B CA 1
ATOM 10178 C C . ASP C 1 193 ? -78.82400 -41.26600 -13.69900 1.000 48.96675 193 ASP B C 1
ATOM 10179 O O . ASP C 1 193 ? -77.93500 -40.54300 -13.22700 1.000 48.93517 193 ASP B O 1
ATOM 10184 N N . VAL C 1 194 ? -78.74100 -42.59500 -13.66300 1.000 48.45496 194 VAL B N 1
ATOM 10185 C CA . VAL C 1 194 ? -77.52100 -43.23400 -13.17400 1.000 48.90238 194 VAL B CA 1
ATOM 10186 C C . VAL C 1 194 ? -76.34500 -42.86800 -14.07200 1.000 49.54720 194 VAL B C 1
ATOM 10187 O O . VAL C 1 194 ? -75.26400 -42.49200 -13.59700 1.000 51.33425 194 VAL B O 1
ATOM 10191 N N . ALA C 1 195 ? -76.53600 -42.98300 -15.38900 1.000 50.35055 195 ALA B N 1
ATOM 10192 C CA . ALA C 1 195 ? -75.49900 -42.55400 -16.31900 1.000 50.79007 195 ALA B CA 1
ATOM 10193 C C . ALA C 1 195 ? -75.03300 -41.14600 -15.98200 1.000 50.16895 195 ALA B C 1
ATOM 10194 O O . ALA C 1 195 ? -73.83400 -40.89100 -15.81900 1.000 50.71638 195 ALA B O 1
ATOM 10196 N N . ARG C 1 196 ? -75.98500 -40.22900 -15.81400 1.000 48.51844 196 ARG B N 1
ATOM 10197 C CA . ARG C 1 196 ? -75.63600 -38.84800 -15.50200 1.000 50.56079 196 ARG B CA 1
ATOM 10198 C C . ARG C 1 196 ? -74.90900 -38.73000 -14.17100 1.000 50.63975 196 ARG B C 1
ATOM 10199 O O . ARG C 1 196 ? -73.91400 -38.00300 -14.06300 1.000 51.34246 196 ARG B O 1
ATOM 10207 N N . SER C 1 197 ? -75.37700 -39.44800 -13.14600 1.000 50.15770 197 SER B N 1
ATOM 10208 C CA . SER C 1 197 ? -74.83000 -39.22700 -11.81400 1.000 50.47616 197 SER B CA 1
ATOM 10209 C C . SER C 1 197 ? -73.37300 -39.66800 -11.72000 1.000 51.63156 197 SER B C 1
ATOM 10210 O O . SER C 1 197 ? -72.58900 -39.03600 -11.00100 1.000 53.18964 197 SER B O 1
ATOM 10213 N N . ILE C 1 198 ? -72.98800 -40.72700 -12.44500 1.000 50.57714 198 ILE B N 1
ATOM 10214 C CA . ILE C 1 198 ? -71.61500 -41.23900 -12.38700 1.000 52.29577 198 ILE B CA 1
ATOM 10215 C C . ILE C 1 198 ? -70.68200 -40.59900 -13.40600 1.000 53.57224 198 ILE B C 1
ATOM 10216 O O . ILE C 1 198 ? -69.46300 -40.82800 -13.33100 1.000 53.03796 198 ILE B O 1
ATOM 10221 N N . LYS C 1 199 ? -71.21000 -39.79700 -14.33600 1.000 54.51195 199 LYS B N 1
ATOM 10222 C CA . LYS C 1 199 ? -70.42400 -39.27200 -15.44900 1.000 55.20677 199 LYS B CA 1
ATOM 10223 C C . LYS C 1 199 ? -69.19100 -38.53900 -14.94200 1.000 54.72514 199 LYS B C 1
ATOM 10224 O O . LYS C 1 199 ? -69.30100 -37.58300 -14.16900 1.000 52.57225 199 LYS B O 1
ATOM 10230 N N . ASP C 1 200 ? -68.01700 -39.00100 -15.37400 1.000 53.50300 200 ASP B N 1
ATOM 10231 C CA . ASP C 1 200 ? -66.73500 -38.39900 -14.99800 1.000 55.06898 200 ASP B CA 1
ATOM 10232 C C . ASP C 1 200 ? -66.48900 -38.43700 -13.48500 1.000 54.82948 200 ASP B C 1
ATOM 10233 O O . ASP C 1 200 ? -65.88000 -37.52900 -12.91400 1.000 54.17940 200 ASP B O 1
ATOM 10238 N N . LEU C 1 201 ? -66.95000 -39.49500 -12.83100 1.000 56.12571 201 LEU B N 1
ATOM 10239 C CA . LEU C 1 201 ? -66.63100 -39.73100 -11.43200 1.000 54.82029 201 LEU B CA 1
ATOM 10240 C C . LEU C 1 201 ? -65.72600 -40.94900 -11.32100 1.000 55.37562 201 LEU B C 1
ATOM 10241 O O . LEU C 1 201 ? -65.84400 -41.90300 -12.09900 1.000 55.57038 201 LEU B O 1
ATOM 10246 N N . ASP C 1 202 ? -64.80400 -40.90000 -10.35900 1.000 54.49655 202 ASP B N 1
ATOM 10247 C CA . ASP C 1 202 ? -63.95200 -42.03400 -10.05600 1.000 57.39953 202 ASP B CA 1
ATOM 10248 C C . ASP C 1 202 ? -64.51700 -42.72700 -8.83500 1.000 57.03896 202 ASP B C 1
ATOM 10249 O O . ASP C 1 202 ? -64.69700 -42.06000 -7.80500 1.000 57.57850 202 ASP B O 1
ATOM 10254 N N . PRO C 1 203 ? -64.82700 -44.02700 -8.89200 1.000 56.17252 203 PRO B N 1
ATOM 10255 C CA . PRO C 1 203 ? -65.25900 -44.72700 -7.66800 1.000 56.94104 203 PRO B CA 1
ATOM 10256 C C . PRO C 1 203 ? -64.29600 -44.55600 -6.51600 1.000 57.80430 203 PRO B C 1
ATOM 10257 O O . PRO C 1 203 ? -64.73200 -44.39500 -5.37300 1.000 58.18855 203 PRO B O 1
ATOM 10261 N N . ALA C 1 204 ? -62.99200 -44.56000 -6.79200 1.000 57.80647 204 ALA B N 1
ATOM 10262 C CA . ALA C 1 204 ? -61.98700 -44.40800 -5.75000 1.000 59.13031 204 ALA B CA 1
ATOM 10263 C C . ALA C 1 204 ? -62.07500 -43.07800 -5.00600 1.000 58.79606 204 ALA B C 1
ATOM 10264 O O . ALA C 1 204 ? -61.47600 -42.95400 -3.93100 1.000 59.79355 204 ALA B O 1
ATOM 10266 N N . THR C 1 205 ? -62.79100 -42.08200 -5.53400 1.000 57.16954 205 THR B N 1
ATOM 10267 C CA . THR C 1 205 ? -62.95500 -40.80800 -4.83800 1.000 58.09070 205 THR B CA 1
ATOM 10268 C C . THR C 1 205 ? -64.42400 -40.44000 -4.63100 1.000 57.35904 205 THR B C 1
ATOM 10269 O O . THR C 1 205 ? -64.72600 -39.27800 -4.34000 1.000 57.22744 205 THR B O 1
ATOM 10273 N N . THR C 1 206 ? -65.34200 -41.39700 -4.76100 1.000 57.65234 206 THR B N 1
ATOM 10274 C CA . THR C 1 206 ? -66.77500 -41.13900 -4.64500 1.000 55.99425 206 THR B CA 1
ATOM 10275 C C . THR C 1 206 ? -67.32900 -41.79700 -3.37900 1.000 54.72304 206 THR B C 1
ATOM 10276 O O . THR C 1 206 ? -67.13900 -43.00200 -3.17000 1.000 55.81265 206 THR B O 1
ATOM 10280 N N . LEU C 1 207 ? -68.02000 -41.00600 -2.54500 1.000 53.28290 207 LEU B N 1
ATOM 10281 C CA . LEU C 1 207 ? -68.86400 -41.51500 -1.46600 1.000 52.04065 207 LEU B CA 1
ATOM 10282 C C . LEU C 1 207 ? -70.32000 -41.49500 -1.90800 1.000 50.75628 207 LEU B C 1
ATOM 10283 O O . LEU C 1 207 ? -70.79800 -40.48200 -2.42900 1.000 49.71142 207 LEU B O 1
ATOM 10288 N N . VAL C 1 208 ? -71.01700 -42.59900 -1.69400 1.000 48.52668 208 VAL B N 1
ATOM 10289 C CA . VAL C 1 208 ? -72.44900 -42.70000 -1.95900 1.000 47.55814 208 VAL B CA 1
ATOM 10290 C C . VAL C 1 208 ? -73.20200 -42.64000 -0.63000 1.000 48.07925 208 VAL B C 1
ATOM 10291 O O . VAL C 1 208 ? -72.76200 -43.20600 0.38700 1.000 51.01118 208 VAL B O 1
ATOM 10295 N N . VAL C 1 209 ? -74.33500 -41.94100 -0.63700 1.000 48.12477 209 VAL B N 1
ATOM 10296 C CA . VAL C 1 209 ? -75.22400 -41.81300 0.51600 1.000 48.74590 209 VAL B CA 1
ATOM 10297 C C . VAL C 1 209 ? -76.60400 -42.30000 0.09100 1.000 47.04570 209 VAL B C 1
ATOM 10298 O O . VAL C 1 209 ? -77.27500 -41.63800 -0.71100 1.000 46.13769 209 VAL B O 1
ATOM 10302 N N . VAL C 1 210 ? -77.06000 -43.42100 0.65500 1.000 47.65667 210 VAL B N 1
ATOM 10303 C CA . VAL C 1 210 ? -78.36200 -43.99400 0.30700 1.000 47.72247 210 VAL B CA 1
ATOM 10304 C C . VAL C 1 210 ? -79.42600 -43.46900 1.26300 1.000 47.32505 210 VAL B C 1
ATOM 10305 O O . VAL C 1 210 ? -79.36600 -43.71400 2.47800 1.000 48.83576 210 VAL B O 1
ATOM 10309 N N . VAL C 1 211 ? -80.42500 -42.78300 0.72200 1.000 47.23753 211 VAL B N 1
ATOM 10310 C CA . VAL C 1 211 ? -81.44100 -42.12000 1.52800 1.000 48.44294 211 VAL B CA 1
ATOM 10311 C C . VAL C 1 211 ? -82.73700 -42.90700 1.39400 1.000 47.86392 211 VAL B C 1
ATOM 10312 O O . VAL C 1 211 ? -83.45300 -42.78400 0.40000 1.000 47.35860 211 VAL B O 1
ATOM 10316 N N . SER C 1 212 ? -83.05600 -43.69000 2.42700 1.000 48.37866 212 SER B N 1
ATOM 10317 C CA . SER C 1 212 ? -84.32400 -44.41300 2.50700 1.000 51.30269 212 SER B CA 1
ATOM 10318 C C . SER C 1 212 ? -84.55300 -44.82800 3.95600 1.000 54.18725 212 SER B C 1
ATOM 10319 O O . SER C 1 212 ? -83.73600 -45.55600 4.52300 1.000 56.11379 212 SER B O 1
ATOM 10322 N N . LYS C 1 213 ? -85.66500 -44.38400 4.55200 1.000 52.80000 213 LYS B N 1
ATOM 10323 C CA . LYS C 1 213 ? -85.93700 -44.69900 5.95000 1.000 54.03699 213 LYS B CA 1
ATOM 10324 C C . LYS C 1 213 ? -86.05300 -46.20600 6.16400 1.000 54.98447 213 LYS B C 1
ATOM 10325 O O . LYS C 1 213 ? -85.37600 -46.78200 7.02200 1.000 57.32423 213 LYS B O 1
ATOM 10331 N N . THR C 1 214 ? -86.89500 -46.86000 5.36700 1.000 55.05087 214 THR B N 1
ATOM 10332 C CA . THR C 1 214 ? -87.09300 -48.30100 5.44700 1.000 54.29025 214 THR B CA 1
ATOM 10333 C C . THR C 1 214 ? -86.01600 -49.08400 4.73000 1.000 53.87441 214 THR B C 1
ATOM 10334 O O . THR C 1 214 ? -85.90200 -50.29300 4.97000 1.000 57.07480 214 THR B O 1
ATOM 10338 N N . PHE C 1 215 ? -85.28700 -48.44600 3.80300 1.000 49.66836 215 PHE B N 1
ATOM 10339 C CA . PHE C 1 215 ? -84.28400 -49.10900 2.96500 1.000 50.38160 215 PHE B CA 1
ATOM 10340 C C . PHE C 1 215 ? -84.90700 -50.17900 2.07200 1.000 53.40565 215 PHE B C 1
ATOM 10341 O O . PHE C 1 215 ? -84.23000 -51.12900 1.67100 1.000 54.45314 215 PHE B O 1
ATOM 10349 N N . THR C 1 216 ? -86.21000 -50.05100 1.79600 1.000 50.05824 216 THR B N 1
ATOM 10350 C CA . THR C 1 216 ? -86.90500 -50.88300 0.82500 1.000 51.51631 216 THR B CA 1
ATOM 10351 C C . THR C 1 216 ? -87.49500 -50.08000 -0.33400 1.000 49.31868 216 THR B C 1
ATOM 10352 O O . THR C 1 216 ? -88.05600 -50.68500 -1.26000 1.000 49.65819 216 THR B O 1
ATOM 10356 N N . THR C 1 217 ? -87.40900 -48.74700 -0.29100 1.000 49.47882 217 THR B N 1
ATOM 10357 C CA . THR C 1 217 ? -87.94100 -47.88000 -1.33700 1.000 50.36314 217 THR B CA 1
ATOM 10358 C C . THR C 1 217 ? -87.47500 -48.33500 -2.71400 1.000 51.04217 217 THR B C 1
ATOM 10359 O O . THR C 1 217 ? -86.27600 -48.33900 -2.99900 1.000 51.90016 217 THR B O 1
ATOM 10363 N N . ALA C 1 218 ? -88.44100 -48.71900 -3.55000 1.000 52.42078 218 ALA B N 1
ATOM 10364 C CA . ALA C 1 218 ? -88.15300 -49.50400 -4.75000 1.000 51.18116 218 ALA B CA 1
ATOM 10365 C C . ALA C 1 218 ? -87.18300 -48.78200 -5.68700 1.000 49.85468 218 ALA B C 1
ATOM 10366 O O . ALA C 1 218 ? -86.11900 -49.31400 -6.01400 1.000 49.17302 218 ALA B O 1
ATOM 10368 N N . GLU C 1 219 ? -87.51800 -47.56100 -6.10700 1.000 53.24992 219 GLU B N 1
ATOM 10369 C CA . GLU C 1 219 ? -86.61300 -46.83200 -6.99900 1.000 51.78659 219 GLU B CA 1
ATOM 10370 C C . GLU C 1 219 ? -85.26500 -46.58700 -6.33900 1.000 51.76816 219 GLU B C 1
ATOM 10371 O O . GLU C 1 219 ? -84.21400 -46.74700 -6.97300 1.000 50.85753 219 GLU B O 1
ATOM 10377 N N . THR C 1 220 ? -85.27400 -46.20100 -5.06200 1.000 49.43677 220 THR B N 1
ATOM 10378 C CA . THR C 1 220 ? -84.03800 -45.78000 -4.41900 1.000 49.01830 220 THR B CA 1
ATOM 10379 C C . THR C 1 220 ? -83.07100 -46.94300 -4.27900 1.000 50.84746 220 THR B C 1
ATOM 10380 O O . THR C 1 220 ? -81.86100 -46.78000 -4.47600 1.000 51.98444 220 THR B O 1
ATOM 10384 N N . MET C 1 221 ? -83.58600 -48.12600 -3.94300 1.000 48.00892 221 MET B N 1
ATOM 10385 C CA . MET C 1 221 ? -82.69200 -49.25700 -3.73500 1.000 49.20643 221 MET B CA 1
ATOM 10386 C C . MET C 1 221 ? -82.16200 -49.78900 -5.06400 1.000 49.33539 221 MET B C 1
ATOM 10387 O O . MET C 1 221 ? -80.98900 -50.17700 -5.16500 1.000 50.16707 221 MET B O 1
ATOM 10392 N N . LEU C 1 222 ? -83.00100 -49.80100 -6.09900 1.000 50.57837 222 LEU B N 1
ATOM 10393 C CA . LEU C 1 222 ? -82.51500 -50.20900 -7.41800 1.000 51.64165 222 LEU B CA 1
ATOM 10394 C C . LEU C 1 222 ? -81.34000 -49.34100 -7.85000 1.000 50.71259 222 LEU B C 1
ATOM 10395 O O . LEU C 1 222 ? -80.29400 -49.85300 -8.27100 1.000 51.22055 222 LEU B O 1
ATOM 10400 N N . ASN C 1 223 ? -81.47900 -48.01900 -7.71400 1.000 51.03526 223 ASN B N 1
ATOM 10401 C CA . ASN C 1 223 ? -80.34700 -47.13500 -7.97200 1.000 50.70628 223 ASN B CA 1
ATOM 10402 C C . ASN C 1 223 ? -79.16800 -47.48100 -7.06600 1.000 51.53006 223 ASN B C 1
ATOM 10403 O O . ASN C 1 223 ? -78.03600 -47.64200 -7.53700 1.000 51.99327 223 ASN B O 1
ATOM 10408 N N . ALA C 1 224 ? -79.42300 -47.63400 -5.75600 1.000 49.67384 224 ALA B N 1
ATOM 10409 C CA . ALA C 1 224 ? -78.34700 -47.96000 -4.82500 1.000 52.06360 224 ALA B CA 1
ATOM 10410 C C . ALA C 1 224 ? -77.62500 -49.24000 -5.23300 1.000 52.89002 224 ALA B C 1
ATOM 10411 O O . ALA C 1 224 ? -76.38900 -49.28000 -5.26900 1.000 52.99003 224 ALA B O 1
ATOM 10413 N N . ARG C 1 225 ? -78.37700 -50.29400 -5.56000 1.000 53.53281 225 ARG B N 1
ATOM 10414 C CA . ARG C 1 225 ? -77.73800 -51.54200 -5.97900 1.000 54.38818 225 ARG B CA 1
ATOM 10415 C C . ARG C 1 225 ? -76.96900 -51.37400 -7.29300 1.000 54.68032 225 ARG B C 1
ATOM 10416 O O . ARG C 1 225 ? -75.88300 -51.94800 -7.46800 1.000 54.33817 225 ARG B O 1
ATOM 10424 N N . THR C 1 226 ? -77.50200 -50.57100 -8.22000 1.000 53.50750 226 THR B N 1
ATOM 10425 C CA . THR C 1 226 ? -76.78700 -50.30900 -9.46100 1.000 53.44960 226 THR B CA 1
ATOM 10426 C C . THR C 1 226 ? -75.46700 -49.60300 -9.18900 1.000 53.51276 226 THR B C 1
ATOM 10427 O O . THR C 1 226 ? -74.41400 -50.03100 -9.67100 1.000 54.30233 226 THR B O 1
ATOM 10431 N N . ILE C 1 227 ? -75.49900 -48.52700 -8.39800 1.000 51.85395 227 ILE B N 1
ATOM 10432 C CA . ILE C 1 227 ? -74.27700 -47.76800 -8.16000 1.000 52.04344 227 ILE B CA 1
ATOM 10433 C C . ILE C 1 227 ? -73.35300 -48.48200 -7.18400 1.000 53.32781 227 ILE B C 1
ATOM 10434 O O . ILE C 1 227 ? -72.14700 -48.20000 -7.16100 1.000 55.09381 227 ILE B O 1
ATOM 10439 N N . LYS C 1 228 ? -73.87500 -49.42800 -6.39500 1.000 52.38027 228 LYS B N 1
ATOM 10440 C CA . LYS C 1 228 ? -72.99900 -50.32200 -5.64100 1.000 54.94900 228 LYS B CA 1
ATOM 10441 C C . LYS C 1 228 ? -72.21200 -51.21800 -6.59100 1.000 56.39128 228 LYS B C 1
ATOM 10442 O O . LYS C 1 228 ? -70.98900 -51.36800 -6.46400 1.000 57.74671 228 LYS B O 1
ATOM 10448 N N . GLU C 1 229 ? -72.91100 -51.82300 -7.55600 1.000 58.58077 229 GLU B N 1
ATOM 10449 C CA . GLU C 1 229 ? -72.25200 -52.59000 -8.61200 1.000 57.81226 229 GLU B CA 1
ATOM 10450 C C . GLU C 1 229 ? -71.19900 -51.75800 -9.33300 1.000 59.56773 229 GLU B C 1
ATOM 10451 O O . GLU C 1 229 ? -70.14200 -52.26700 -9.71300 1.000 60.48100 229 GLU B O 1
ATOM 10457 N N . TRP C 1 230 ? -71.47800 -50.47300 -9.53900 1.000 57.37878 230 TRP B N 1
ATOM 10458 C CA . TRP C 1 230 ? -70.48400 -49.57700 -10.11700 1.000 57.38404 230 TRP B CA 1
ATOM 10459 C C . TRP C 1 230 ? -69.20900 -49.57600 -9.28900 1.000 58.52102 230 TRP B C 1
ATOM 10460 O O . TRP C 1 230 ? -68.10100 -49.64200 -9.83500 1.000 57.90253 230 TRP B O 1
ATOM 10471 N N . ILE C 1 231 ? -69.34300 -49.51100 -7.96200 1.000 58.01762 231 ILE B N 1
ATOM 10472 C CA . ILE C 1 231 ? -68.16100 -49.35500 -7.12300 1.000 58.43873 231 ILE B CA 1
ATOM 10473 C C . ILE C 1 231 ? -67.43200 -50.68200 -6.94400 1.000 60.62583 231 ILE B C 1
ATOM 10474 O O . ILE C 1 231 ? -66.19600 -50.72000 -6.91800 1.000 63.16298 231 ILE B O 1
ATOM 10479 N N . VAL C 1 232 ? -68.16000 -51.79300 -6.84000 1.000 59.60926 232 VAL B N 1
ATOM 10480 C CA . VAL C 1 232 ? -67.46800 -53.06500 -6.66300 1.000 61.96218 232 VAL B CA 1
ATOM 10481 C C . VAL C 1 232 ? -66.81400 -53.49300 -7.96700 1.000 62.77806 232 VAL B C 1
ATOM 10482 O O . VAL C 1 232 ? -65.71700 -54.06900 -7.97100 1.000 63.15179 232 VAL B O 1
ATOM 10486 N N . SER C 1 233 ? -67.48400 -53.22300 -9.08900 1.000 60.51807 233 SER B N 1
ATOM 10487 C CA . SER C 1 233 ? -66.92200 -53.52000 -10.39700 1.000 63.72372 233 SER B CA 1
ATOM 10488 C C . SER C 1 233 ? -65.49200 -53.01200 -10.50200 1.000 66.41878 233 SER B C 1
ATOM 10489 O O . SER C 1 233 ? -64.60800 -53.72500 -10.98700 1.000 67.88737 233 SER B O 1
ATOM 10492 N N . SER C 1 234 ? -65.23400 -51.81000 -9.99100 1.000 63.18008 234 SER B N 1
ATOM 10493 C CA . SER C 1 234 ? -63.91400 -51.20100 -10.06800 1.000 63.74857 234 SER B CA 1
ATOM 10494 C C . SER C 1 234 ? -63.03500 -51.46800 -8.85700 1.000 63.53538 234 SER B C 1
ATOM 10495 O O . SER C 1 234 ? -61.80900 -51.37500 -8.97600 1.000 64.67236 234 SER B O 1
ATOM 10498 N N . LEU C 1 235 ? -63.61500 -51.77800 -7.69300 1.000 66.18471 235 LEU B N 1
ATOM 10499 C CA . LEU C 1 235 ? -62.84700 -51.80000 -6.45900 1.000 65.10826 235 LEU B CA 1
ATOM 10500 C C . LEU C 1 235 ? -62.95300 -53.08800 -5.65600 1.000 66.17418 235 LEU B C 1
ATOM 10501 O O . LEU C 1 235 ? -62.13200 -53.29000 -4.75800 1.000 67.60593 235 LEU B O 1
ATOM 10506 N N . GLY C 1 236 ? -63.92500 -53.95500 -5.93700 1.000 66.61764 236 GLY B N 1
ATOM 10507 C CA . GLY C 1 236 ? -64.03200 -55.22200 -5.24400 1.000 67.92306 236 GLY B CA 1
ATOM 10508 C C . GLY C 1 236 ? -65.06700 -55.19800 -4.14000 1.000 67.00980 236 GLY B C 1
ATOM 10509 O O . GLY C 1 236 ? -65.48500 -54.13300 -3.67100 1.000 65.45698 236 GLY B O 1
ATOM 10510 N N . PRO C 1 237 ? -65.48900 -56.37900 -3.68200 1.000 68.84619 237 PRO B N 1
ATOM 10511 C CA . PRO C 1 237 ? -66.62200 -56.43500 -2.74700 1.000 67.87239 237 PRO B CA 1
ATOM 10512 C C . PRO C 1 237 ? -66.33000 -55.77700 -1.42300 1.000 68.42772 237 PRO B C 1
ATOM 10513 O O . PRO C 1 237 ? -67.26700 -55.38900 -0.71600 1.000 66.64593 237 PRO B O 1
ATOM 10517 N N . GLN C 1 238 ? -65.06000 -55.62200 -1.07100 1.000 67.82647 238 GLN B N 1
ATOM 10518 C CA . GLN C 1 238 ? -64.69700 -55.03100 0.20300 1.000 68.98450 238 GLN B CA 1
ATOM 10519 C C . GLN C 1 238 ? -64.73700 -53.50900 0.17700 1.000 67.80805 238 GLN B C 1
ATOM 10520 O O . GLN C 1 238 ? -64.48400 -52.87700 1.20800 1.000 67.40274 238 GLN B O 1
ATOM 10526 N N . ALA C 1 239 ? -65.05900 -52.90400 -0.96800 1.000 63.71725 239 ALA B N 1
ATOM 10527 C CA . ALA C 1 239 ? -65.09200 -51.45000 -1.05300 1.000 62.96453 239 ALA B CA 1
ATOM 10528 C C . ALA C 1 239 ? -66.41400 -50.85100 -0.59000 1.000 61.22222 239 ALA B C 1
ATOM 10529 O O . ALA C 1 239 ? -66.45200 -49.65900 -0.26200 1.000 60.84585 239 ALA B O 1
ATOM 10531 N N . VAL C 1 240 ? -67.48600 -51.64500 -0.55400 1.000 60.05573 240 VAL B N 1
ATOM 10532 C CA . VAL C 1 240 ? -68.81100 -51.11300 -0.24800 1.000 58.73452 240 VAL B CA 1
ATOM 10533 C C . VAL C 1 240 ? -68.79800 -50.31500 1.05100 1.000 58.88717 240 VAL B C 1
ATOM 10534 O O . VAL C 1 240 ? -69.21700 -49.15300 1.08600 1.000 58.24762 240 VAL B O 1
ATOM 10538 N N . SER C 1 241 ? -68.30000 -50.91600 2.13900 1.000 58.99159 241 SER B N 1
ATOM 10539 C CA . SER C 1 241 ? -68.40900 -50.26200 3.44000 1.000 59.37847 241 SER B CA 1
ATOM 10540 C C . SER C 1 241 ? -67.55100 -49.00400 3.54800 1.000 59.31005 241 SER B C 1
ATOM 10541 O O . SER C 1 241 ? -67.82700 -48.16500 4.40400 1.000 59.26530 241 SER B O 1
ATOM 10544 N N . LYS C 1 242 ? -66.53800 -48.82800 2.69900 1.000 59.07692 242 LYS B N 1
ATOM 10545 C CA . LYS C 1 242 ? -65.77700 -47.58300 2.72600 1.000 60.47709 242 LYS B CA 1
ATOM 10546 C C . LYS C 1 242 ? -66.35200 -46.50200 1.81700 1.000 59.87176 242 LYS B C 1
ATOM 10547 O O . LYS C 1 242 ? -65.99300 -45.33100 1.97200 1.000 58.96902 242 LYS B O 1
ATOM 10553 N N . HIS C 1 243 ? -67.23600 -46.85700 0.88900 1.000 58.97869 243 HIS B N 1
ATOM 10554 C CA . HIS C 1 243 ? -67.74900 -45.91000 -0.08800 1.000 57.46272 243 HIS B CA 1
ATOM 10555 C C . HIS C 1 243 ? -69.24600 -45.64100 0.02700 1.000 56.10203 243 HIS B C 1
ATOM 10556 O O . HIS C 1 243 ? -69.73600 -44.72700 -0.64600 1.000 54.85188 243 HIS B O 1
ATOM 10563 N N . MET C 1 244 ? -69.99100 -46.40700 0.83100 1.000 54.36517 244 MET B N 1
ATOM 10564 C CA . MET C 1 244 ? -71.44500 -46.27700 0.90500 1.000 53.20713 244 MET B CA 1
ATOM 10565 C C . MET C 1 244 ? -71.89200 -46.14900 2.35700 1.000 53.67824 244 MET B C 1
ATOM 10566 O O . MET C 1 244 ? -71.67200 -47.06700 3.15700 1.000 54.93102 244 MET B O 1
ATOM 10571 N N . ILE C 1 245 ? -72.52600 -45.02100 2.69400 1.000 53.03396 245 ILE B N 1
ATOM 10572 C CA . ILE C 1 245 ? -73.18100 -44.83500 3.99100 1.000 53.57876 245 ILE B CA 1
ATOM 10573 C C . ILE C 1 245 ? -74.66300 -44.60300 3.72400 1.000 53.02869 245 ILE B C 1
ATOM 10574 O O . ILE C 1 245 ? -75.07600 -44.41500 2.57700 1.000 52.47600 245 ILE B O 1
ATOM 10579 N N . ALA C 1 246 ? -75.46800 -44.59200 4.78900 1.000 53.77213 246 ALA B N 1
ATOM 10580 C CA . ALA C 1 246 ? -76.91100 -44.59300 4.60300 1.000 52.02456 246 ALA B CA 1
ATOM 10581 C C . ALA C 1 246 ? -77.60500 -43.58800 5.51800 1.000 51.79295 246 ALA B C 1
ATOM 10582 O O . ALA C 1 246 ? -77.10900 -43.24300 6.59900 1.000 52.85623 246 ALA B O 1
ATOM 10584 N N . VAL C 1 247 ? -78.77200 -43.13400 5.06500 1.000 51.39582 247 VAL B N 1
ATOM 10585 C CA . VAL C 1 247 ? -79.70800 -42.36800 5.87200 1.000 51.50373 247 VAL B CA 1
ATOM 10586 C C . VAL C 1 247 ? -80.94000 -43.25500 5.98100 1.000 51.28002 247 VAL B C 1
ATOM 10587 O O . VAL C 1 247 ? -81.89000 -43.17600 5.19700 1.000 49.61403 247 VAL B O 1
ATOM 10591 N N . SER C 1 248 ? -80.91900 -44.14600 6.97300 1.000 51.80439 248 SER B N 1
ATOM 10592 C CA . SER C 1 248 ? -81.98100 -45.11100 7.20800 1.000 52.28603 248 SER B CA 1
ATOM 10593 C C . SER C 1 248 ? -82.06500 -45.37800 8.70100 1.000 52.67818 248 SER B C 1
ATOM 10594 O O . SER C 1 248 ? -81.14100 -45.05100 9.44500 1.000 54.54420 248 SER B O 1
ATOM 10597 N N . THR C 1 249 ? -83.18900 -45.96000 9.11900 1.000 57.07917 249 THR B N 1
ATOM 10598 C CA . THR C 1 249 ? -83.31300 -46.58200 10.43300 1.000 55.98693 249 THR B CA 1
ATOM 10599 C C . THR C 1 249 ? -83.40600 -48.09900 10.34300 1.000 56.96600 249 THR B C 1
ATOM 10600 O O . THR C 1 249 ? -83.59800 -48.75700 11.37200 1.000 58.05297 249 THR B O 1
ATOM 10604 N N . ASN C 1 250 ? -83.28000 -48.68000 9.14500 1.000 56.21737 250 ASN B N 1
ATOM 10605 C CA . ASN C 1 250 ? -83.40900 -50.12800 8.98800 1.000 56.71480 250 ASN B CA 1
ATOM 10606 C C . ASN C 1 250 ? -82.02600 -50.75900 9.08300 1.000 57.45173 250 ASN B C 1
ATOM 10607 O O . ASN C 1 250 ? -81.37100 -51.06900 8.08300 1.000 57.20170 250 ASN B O 1
ATOM 10612 N N . LEU C 1 251 ? -81.57900 -50.95700 10.32800 1.000 56.24632 251 LEU B N 1
ATOM 10613 C CA . LEU C 1 251 ? -80.20800 -51.40500 10.53900 1.000 57.79124 251 LEU B CA 1
ATOM 10614 C C . LEU C 1 251 ? -79.96400 -52.76500 9.89300 1.000 59.37301 251 LEU B C 1
ATOM 10615 O O . LEU C 1 251 ? -78.87100 -53.02200 9.36500 1.000 58.95980 251 LEU B O 1
ATOM 10620 N N . LYS C 1 252 ? -80.97200 -53.64500 9.91800 1.000 57.65625 252 LYS B N 1
ATOM 10621 C CA . LYS C 1 252 ? -80.81200 -54.97400 9.33300 1.000 59.03010 252 LYS B CA 1
ATOM 10622 C C . LYS C 1 252 ? -80.46500 -54.87500 7.84700 1.000 56.61139 252 LYS B C 1
ATOM 10623 O O . LYS C 1 252 ? -79.43100 -55.39000 7.40600 1.000 57.02460 252 LYS B O 1
ATOM 10629 N N . LEU C 1 253 ? -81.29600 -54.17500 7.07000 1.000 58.78953 253 LEU B N 1
ATOM 10630 C CA . LEU C 1 253 ? -81.05800 -54.06200 5.62600 1.000 56.64453 253 LEU B CA 1
ATOM 10631 C C . LEU C 1 253 ? -79.80100 -53.26600 5.29500 1.000 55.64705 253 LEU B C 1
ATOM 10632 O O . LEU C 1 253 ? -79.13500 -53.55500 4.29500 1.000 55.38649 253 LEU B O 1
ATOM 10637 N N . VAL C 1 254 ? -79.45200 -52.26900 6.10600 1.000 54.85922 254 VAL B N 1
ATOM 10638 C CA . VAL C 1 254 ? -78.22300 -51.52100 5.85600 1.000 54.74079 254 VAL B CA 1
ATOM 10639 C C . VAL C 1 254 ? -77.00900 -52.44200 5.93200 1.000 56.21728 254 VAL B C 1
ATOM 10640 O O . VAL C 1 254 ? -76.13900 -52.42000 5.05200 1.000 56.13306 254 VAL B O 1
ATOM 10644 N N . LYS C 1 255 ? -76.92400 -53.26200 6.99000 1.000 54.35366 255 LYS B N 1
ATOM 10645 C CA . LYS C 1 255 ? -75.83100 -54.22800 7.08900 1.000 57.01451 255 LYS B CA 1
ATOM 10646 C C . LYS C 1 255 ? -75.87500 -55.22300 5.93200 1.000 59.05949 255 LYS B C 1
ATOM 10647 O O . LYS C 1 255 ? -74.83600 -55.58600 5.36800 1.000 58.74103 255 LYS B O 1
ATOM 10653 N N . GLU C 1 256 ? -77.07700 -55.67900 5.57700 1.000 58.10024 256 GLU B N 1
ATOM 10654 C CA . GLU C 1 256 ? -77.25100 -56.69200 4.54000 1.000 60.22155 256 GLU B CA 1
ATOM 10655 C C . GLU C 1 256 ? -76.83800 -56.16700 3.17000 1.000 59.20301 256 GLU B C 1
ATOM 10656 O O . GLU C 1 256 ? -76.25900 -56.90100 2.36000 1.000 59.09247 256 GLU B O 1
ATOM 10662 N N . PHE C 1 257 ? -77.15100 -54.90100 2.89900 1.000 60.38596 257 PHE B N 1
ATOM 10663 C CA . PHE C 1 257 ? -76.65000 -54.20200 1.72800 1.000 57.35665 257 PHE B CA 1
ATOM 10664 C C . PHE C 1 257 ? -75.12800 -54.16500 1.69600 1.000 55.63275 257 PHE B C 1
ATOM 10665 O O . PHE C 1 257 ? -74.52800 -54.14400 0.60700 1.000 54.08783 257 PHE B O 1
ATOM 10673 N N . GLY C 1 258 ? -74.48500 -54.16800 2.86400 1.000 55.63506 258 GLY B N 1
ATOM 10674 C CA . GLY C 1 258 ? -73.03900 -54.06700 2.95300 1.000 55.81140 258 GLY B CA 1
ATOM 10675 C C . GLY C 1 258 ? -72.49700 -52.76900 3.52700 1.000 54.53493 258 GLY B C 1
ATOM 10676 O O . GLY C 1 258 ? -71.28200 -52.52800 3.44800 1.000 55.74297 258 GLY B O 1
ATOM 10677 N N . ILE C 1 259 ? -73.33800 -51.92800 4.08000 1.000 55.73631 259 ILE B N 1
ATOM 10678 C CA . ILE C 1 259 ? -72.88100 -50.69600 4.70600 1.000 56.56799 259 ILE B CA 1
ATOM 10679 C C . ILE C 1 259 ? -72.69600 -50.96700 6.19100 1.000 59.04460 259 ILE B C 1
ATOM 10680 O O . ILE C 1 259 ? -73.46500 -51.73200 6.79400 1.000 59.71574 259 ILE B O 1
ATOM 10685 N N . ASP C 1 260 ? -71.65300 -50.39700 6.78300 1.000 59.16820 260 ASP B N 1
ATOM 10686 C CA . ASP C 1 260 ? -71.48200 -50.55600 8.21900 1.000 59.56299 260 ASP B CA 1
ATOM 10687 C C . ASP C 1 260 ? -72.71000 -50.01100 8.94600 1.000 59.21294 260 ASP B C 1
ATOM 10688 O O . ASP C 1 260 ? -73.13500 -48.88100 8.67000 1.000 59.68932 260 ASP B O 1
ATOM 10693 N N . PRO C 1 261 ? -73.30500 -50.77100 9.87200 1.000 59.60731 261 PRO B N 1
ATOM 10694 C CA . PRO C 1 261 ? -74.50900 -50.28200 10.56400 1.000 58.71247 261 PRO B CA 1
ATOM 10695 C C . PRO C 1 261 ? -74.25700 -49.05900 11.41900 1.000 58.77300 261 PRO B C 1
ATOM 10696 O O . PRO C 1 261 ? -75.19400 -48.29200 11.66800 1.000 58.07818 261 PRO B O 1
ATOM 10700 N N . ASN C 1 262 ? -73.02100 -48.83300 11.85100 1.000 60.27028 262 ASN B N 1
ATOM 10701 C CA . ASN C 1 262 ? -72.71000 -47.58200 12.51800 1.000 60.59927 262 ASN B CA 1
ATOM 10702 C C . ASN C 1 262 ? -72.73800 -46.38000 11.58300 1.000 59.94129 262 ASN B C 1
ATOM 10703 O O . ASN C 1 262 ? -72.68200 -45.24600 12.06800 1.000 58.70430 262 ASN B O 1
ATOM 10708 N N . ASN C 1 263 ? -72.79700 -46.59500 10.26700 1.000 61.09539 263 ASN B N 1
ATOM 10709 C CA . ASN C 1 263 ? -72.84600 -45.51800 9.28900 1.000 59.60574 263 ASN B CA 1
ATOM 10710 C C . ASN C 1 263 ? -74.25700 -45.28700 8.77400 1.000 57.94238 263 ASN B C 1
ATOM 10711 O O . ASN C 1 263 ? -74.43700 -44.79400 7.64500 1.000 56.60275 263 ASN B O 1
ATOM 10716 N N . ALA C 1 264 ? -75.25500 -45.65600 9.56700 1.000 55.03998 264 ALA B N 1
ATOM 10717 C CA . ALA C 1 264 ? -76.64700 -45.34100 9.29200 1.000 53.82141 264 ALA B CA 1
ATOM 10718 C C . ALA C 1 264 ? -77.05500 -44.15000 10.14600 1.000 55.72164 264 ALA B C 1
ATOM 10719 O O . ALA C 1 264 ? -76.79100 -44.13000 11.35700 1.000 55.41897 264 ALA B O 1
ATOM 10721 N N . PHE C 1 265 ? -77.69000 -43.15700 9.52100 1.000 53.32723 265 PHE B N 1
ATOM 10722 C CA . PHE C 1 265 ? -78.06100 -41.91700 10.20000 1.000 52.54819 265 PHE B CA 1
ATOM 10723 C C . PHE C 1 265 ? -79.57400 -41.79300 10.21800 1.000 52.53240 265 PHE B C 1
ATOM 10724 O O . PHE C 1 265 ? -80.20200 -41.67200 9.15600 1.000 51.03222 265 PHE B O 1
ATOM 10732 N N . ALA C 1 266 ? -80.14400 -41.76200 11.42600 1.000 52.96235 266 ALA B N 1
ATOM 10733 C CA . ALA C 1 266 ? -81.57400 -41.93500 11.62400 1.000 52.33333 266 ALA B CA 1
ATOM 10734 C C . ALA C 1 266 ? -82.35600 -40.64600 11.39100 1.000 51.12529 266 ALA B C 1
ATOM 10735 O O . ALA C 1 266 ? -81.83200 -39.53300 11.50700 1.000 51.14108 266 ALA B O 1
ATOM 10737 N N . PHE C 1 267 ? -83.62200 -40.82000 11.02600 1.000 54.11755 267 PHE B N 1
ATOM 10738 C CA . PHE C 1 267 ? -84.64100 -39.79300 11.16200 1.000 54.01227 267 PHE B CA 1
ATOM 10739 C C . PHE C 1 267 ? -85.94500 -40.52100 11.45900 1.000 54.47812 267 PHE B C 1
ATOM 10740 O O . PHE C 1 267 ? -85.98000 -41.75400 11.50000 1.000 55.04661 267 PHE B O 1
ATOM 10748 N N . TRP C 1 268 ? -87.01800 -39.76200 11.69300 1.000 52.77934 268 TRP B N 1
ATOM 10749 C CA . TRP C 1 268 ? -88.16900 -40.27500 12.42300 1.000 54.39532 268 TRP B CA 1
ATOM 10750 C C . TRP C 1 268 ? -89.46300 -40.11600 11.64300 1.000 54.15582 268 TRP B C 1
ATOM 10751 O O . TRP C 1 268 ? -89.57400 -39.29300 10.73500 1.000 52.63458 268 TRP B O 1
ATOM 10762 N N . ASP C 1 269 ? -90.45100 -40.92500 12.02600 1.000 56.87477 269 ASP B N 1
ATOM 10763 C CA . ASP C 1 269 ? -91.74100 -40.95400 11.34100 1.000 56.85634 269 ASP B CA 1
ATOM 10764 C C . ASP C 1 269 ? -92.52400 -39.67000 11.48600 1.000 55.37459 269 ASP B C 1
ATOM 10765 O O . ASP C 1 269 ? -93.48100 -39.46900 10.73600 1.000 53.03483 269 ASP B O 1
ATOM 10770 N N . TRP C 1 270 ? -92.19000 -38.82000 12.45200 1.000 52.75915 270 TRP B N 1
ATOM 10771 C CA . TRP C 1 270 ? -92.85300 -37.52600 12.51500 1.000 51.18527 270 TRP B CA 1
ATOM 10772 C C . TRP C 1 270 ? -92.25500 -36.52300 11.54300 1.000 49.76142 270 TRP B C 1
ATOM 10773 O O . TRP C 1 270 ? -92.67600 -35.36500 11.55600 1.000 49.49823 270 TRP B O 1
ATOM 10784 N N . VAL C 1 271 ? -91.30300 -36.95000 10.71200 1.000 50.17742 271 VAL B N 1
ATOM 10785 C CA . VAL C 1 271 ? -90.67100 -36.12000 9.69400 1.000 49.25363 271 VAL B CA 1
ATOM 10786 C C . VAL C 1 271 ? -91.30000 -36.50300 8.35700 1.000 49.64051 271 VAL B C 1
ATOM 10787 O O . VAL C 1 271 ? -90.96300 -37.53300 7.77700 1.000 51.03805 271 VAL B O 1
ATOM 10791 N N . GLY C 1 272 ? -92.25500 -35.70600 7.89200 1.000 50.61332 272 GLY B N 1
ATOM 10792 C CA . GLY C 1 272 ? -92.74200 -35.87900 6.53200 1.000 50.08694 272 GLY B CA 1
ATOM 10793 C C . GLY C 1 272 ? -91.61300 -35.74300 5.52400 1.000 48.45253 272 GLY B C 1
ATOM 10794 O O . GLY C 1 272 ? -90.72200 -34.90300 5.66900 1.000 46.34175 272 GLY B O 1
ATOM 10795 N N . GLY C 1 273 ? -91.62900 -36.60700 4.51100 1.000 46.21528 273 GLY B N 1
ATOM 10796 C CA . GLY C 1 273 ? -90.55000 -36.58400 3.53400 1.000 46.01789 273 GLY B CA 1
ATOM 10797 C C . GLY C 1 273 ? -90.35300 -35.22000 2.87900 1.000 45.67311 273 GLY B C 1
ATOM 10798 O O . GLY C 1 273 ? -89.22200 -34.75300 2.71600 1.000 45.92841 273 GLY B O 1
ATOM 10799 N N . ARG C 1 274 ? -91.44600 -34.54800 2.53500 1.000 48.54023 274 ARG B N 1
ATOM 10800 C CA . ARG C 1 274 ? -91.34500 -33.19400 1.99700 1.000 46.24522 274 ARG B CA 1
ATOM 10801 C C . ARG C 1 274 ? -90.98500 -32.15900 3.04900 1.000 49.74037 274 ARG B C 1
ATOM 10802 O O . ARG C 1 274 ? -90.87900 -30.97700 2.71300 1.000 49.14819 274 ARG B O 1
ATOM 10810 N N . TYR C 1 275 ? -90.82900 -32.56400 4.31500 1.000 45.52018 275 TYR B N 1
ATOM 10811 C CA . TYR C 1 275 ? -90.36800 -31.68400 5.38500 1.000 46.77823 275 TYR B CA 1
ATOM 10812 C C . TYR C 1 275 ? -89.00800 -32.10900 5.91000 1.000 46.85718 275 TYR B C 1
ATOM 10813 O O . TYR C 1 275 ? -88.57900 -31.62300 6.96900 1.000 47.87046 275 TYR B O 1
ATOM 10822 N N . SER C 1 276 ? -88.33400 -33.01700 5.21100 1.000 46.74558 276 SER B N 1
ATOM 10823 C CA . SER C 1 276 ? -87.25400 -33.82600 5.76300 1.000 47.82729 276 SER B CA 1
ATOM 10824 C C . SER C 1 276 ? -85.86800 -33.22700 5.56600 1.000 48.19576 276 SER B C 1
ATOM 10825 O O . SER C 1 276 ? -84.87900 -33.86000 5.96000 1.000 49.14587 276 SER B O 1
ATOM 10828 N N . VAL C 1 277 ? -85.76300 -32.03000 4.98700 1.000 45.69046 277 VAL B N 1
ATOM 10829 C CA . VAL C 1 277 ? -84.44600 -31.57800 4.56500 1.000 45.96944 277 VAL B CA 1
ATOM 10830 C C . VAL C 1 277 ? -83.60600 -31.15400 5.76100 1.000 49.94887 277 VAL B C 1
ATOM 10831 O O . VAL C 1 277 ? -82.37500 -31.29600 5.74100 1.000 50.19100 277 VAL B O 1
ATOM 10835 N N . CYS C 1 278 ? -84.25700 -30.64900 6.80900 1.000 47.90689 278 CYS B N 1
ATOM 10836 C CA . CYS C 1 278 ? -83.52500 -30.26500 8.04300 1.000 50.84935 278 CYS B CA 1
ATOM 10837 C C . CYS C 1 278 ? -83.15400 -31.52800 8.83000 1.000 52.37585 278 CYS B C 1
ATOM 10838 O O . CYS C 1 278 ? -82.41600 -31.41700 9.81000 1.000 52.04686 278 CYS B O 1
ATOM 10841 N N . SER C 1 279 ? -83.64100 -32.68700 8.39400 1.000 49.30275 279 SER B N 1
ATOM 10842 C CA . SER C 1 279 ? -83.23200 -33.96300 9.02600 1.000 49.48698 279 SER B CA 1
ATOM 10843 C C . SER C 1 279 ? -81.91000 -34.40600 8.41500 1.000 50.62133 279 SER B C 1
ATOM 10844 O O . SER C 1 279 ? -81.39300 -33.69600 7.56400 1.000 50.52921 279 SER B O 1
ATOM 10847 N N . ALA C 1 280 ? -81.40800 -35.56200 8.83000 1.000 48.69075 280 ALA B N 1
ATOM 10848 C CA . ALA C 1 280 ? -80.17700 -36.08400 8.21600 1.000 49.03553 280 ALA B CA 1
ATOM 10849 C C . ALA C 1 280 ? -80.36700 -36.17800 6.69700 1.000 47.67221 280 ALA B C 1
ATOM 10850 O O . ALA C 1 280 ? -79.35600 -36.09100 6.00400 1.000 47.79064 280 ALA B O 1
ATOM 10852 N N . VAL C 1 281 ? -81.60800 -36.34400 6.21700 1.000 49.19846 281 VAL B N 1
ATOM 10853 C CA . VAL C 1 281 ? -81.82300 -36.50300 4.77900 1.000 49.58535 281 VAL B CA 1
ATOM 10854 C C . VAL C 1 281 ? -81.03400 -35.46100 3.99300 1.000 49.66167 281 VAL B C 1
ATOM 10855 O O . VAL C 1 281 ? -80.34500 -35.77900 3.02200 1.000 47.30876 281 VAL B O 1
ATOM 10859 N N . GLY C 1 282 ? -81.11100 -34.20700 4.41100 1.000 48.49461 282 GLY B N 1
ATOM 10860 C CA . GLY C 1 282 ? -80.26200 -33.19800 3.81500 1.000 48.37092 282 GLY B CA 1
ATOM 10861 C C . GLY C 1 282 ? -79.00200 -32.90700 4.60600 1.000 49.79477 282 GLY B C 1
ATOM 10862 O O . GLY C 1 282 ? -77.94000 -32.67200 4.01700 1.000 50.04743 282 GLY B O 1
ATOM 10863 N N . VAL C 1 283 ? -79.09000 -32.94700 5.94200 1.000 46.14267 283 VAL B N 1
ATOM 10864 C CA . VAL C 1 283 ? -77.99900 -32.42800 6.76300 1.000 49.57730 283 VAL B CA 1
ATOM 10865 C C . VAL C 1 283 ? -76.74100 -33.26200 6.60300 1.000 50.49583 283 VAL B C 1
ATOM 10866 O O . VAL C 1 283 ? -75.62500 -32.73200 6.65200 1.000 50.25106 283 VAL B O 1
ATOM 10870 N N . LEU C 1 284 ? -76.88000 -34.56500 6.37100 1.000 50.56409 284 LEU B N 1
ATOM 10871 C CA . LEU C 1 284 ? -75.68100 -35.35900 6.10600 1.000 49.91402 284 LEU B CA 1
ATOM 10872 C C . LEU C 1 284 ? -75.04600 -34.94000 4.78400 1.000 48.95601 284 LEU B C 1
ATOM 10873 O O . LEU C 1 284 ? -73.91800 -34.41600 4.80000 1.000 49.65083 284 LEU B O 1
ATOM 10878 N N . PRO C 1 285 ? -75.70700 -35.07500 3.62700 1.000 49.86511 285 PRO B N 1
ATOM 10879 C CA . PRO C 1 285 ? -74.99700 -34.73900 2.37200 1.000 48.42809 285 PRO B CA 1
ATOM 10880 C C . PRO C 1 285 ? -74.54700 -33.27800 2.29500 1.000 49.34926 285 PRO B C 1
ATOM 10881 O O . PRO C 1 285 ? -73.44800 -32.99100 1.79500 1.000 50.72574 285 PRO B O 1
ATOM 10885 N N . LEU C 1 286 ? -75.34500 -32.35500 2.83900 1.000 48.84332 286 LEU B N 1
ATOM 10886 C CA . LEU C 1 286 ? -74.97400 -30.94500 2.83500 1.000 49.11967 286 LEU B CA 1
ATOM 10887 C C . LEU C 1 286 ? -73.73400 -30.67200 3.68500 1.000 50.87251 286 LEU B C 1
ATOM 10888 O O . LEU C 1 286 ? -72.88800 -29.85300 3.30500 1.000 51.40152 286 LEU B O 1
ATOM 10893 N N . SER C 1 287 ? -73.60800 -31.33100 4.84600 1.000 49.79020 287 SER B N 1
ATOM 10894 C CA . SER C 1 287 ? -72.42400 -31.12800 5.67100 1.000 51.53778 287 SER B CA 1
ATOM 10895 C C . SER C 1 287 ? -71.17200 -31.64400 4.97800 1.000 52.88268 287 SER B C 1
ATOM 10896 O O . SER C 1 287 ? -70.10100 -31.04600 5.10100 1.000 54.26442 287 SER B O 1
ATOM 10899 N N . LEU C 1 288 ? -71.27300 -32.76800 4.27000 1.000 52.89395 288 LEU B N 1
ATOM 10900 C CA . LEU C 1 288 ? -70.12800 -33.22900 3.48700 1.000 53.40454 288 LEU B CA 1
ATOM 10901 C C . LEU C 1 288 ? -69.70600 -32.17800 2.46400 1.000 53.07029 288 LEU B C 1
ATOM 10902 O O . LEU C 1 288 ? -68.51800 -31.86500 2.32100 1.000 54.16252 288 LEU B O 1
ATOM 10907 N N . GLN C 1 289 ? -70.67000 -31.61000 1.75200 1.000 53.01991 289 GLN B N 1
ATOM 10908 C CA . GLN C 1 289 ? -70.30500 -30.68100 0.69500 1.000 52.68040 289 GLN B CA 1
ATOM 10909 C C . GLN C 1 289 ? -69.84900 -29.35100 1.27800 1.000 53.68841 289 GLN B C 1
ATOM 10910 O O . GLN C 1 289 ? -68.83300 -28.79400 0.84100 1.000 54.83329 289 GLN B O 1
ATOM 10916 N N . TYR C 1 290 ? -70.55400 -28.84800 2.29600 1.000 54.21197 290 TYR B N 1
ATOM 10917 C CA . TYR C 1 290 ? -70.35100 -27.48600 2.77000 1.000 55.33053 290 TYR B CA 1
ATOM 10918 C C . TYR C 1 290 ? -69.76500 -27.37200 4.16700 1.000 58.06243 290 TYR B C 1
ATOM 10919 O O . TYR C 1 290 ? -69.41100 -26.25900 4.57400 1.000 59.93108 290 TYR B O 1
ATOM 10928 N N . GLY C 1 291 ? -69.65100 -28.47000 4.91000 1.000 54.52950 291 GLY B N 1
ATOM 10929 C CA . GLY C 1 291 ? -69.20400 -28.37600 6.28500 1.000 54.86112 291 GLY B CA 1
ATOM 10930 C C . GLY C 1 291 ? -70.39500 -28.18600 7.18900 1.000 55.11115 291 GLY B C 1
ATOM 10931 O O . GLY C 1 291 ? -71.29800 -27.40000 6.87100 1.000 55.02430 291 GLY B O 1
ATOM 10932 N N . PHE C 1 292 ? -70.40700 -28.90200 8.31800 1.000 54.76049 292 PHE B N 1
ATOM 10933 C CA . PHE C 1 292 ? -71.53300 -28.81100 9.23600 1.000 54.84471 292 PHE B CA 1
ATOM 10934 C C . PHE C 1 292 ? -71.84500 -27.39400 9.69000 1.000 53.65773 292 PHE B C 1
ATOM 10935 O O . PHE C 1 292 ? -73.03800 -27.09000 9.85200 1.000 52.96554 292 PHE B O 1
ATOM 10943 N N . PRO C 1 293 ? -70.87800 -26.49100 9.91800 1.000 53.80170 293 PRO B N 1
ATOM 10944 C CA . PRO C 1 293 ? -71.27500 -25.15300 10.40200 1.000 54.88340 293 PRO B CA 1
ATOM 10945 C C . PRO C 1 293 ? -72.06700 -24.35200 9.38000 1.000 53.78064 293 PRO B C 1
ATOM 10946 O O . PRO C 1 293 ? -72.96700 -23.60100 9.77000 1.000 52.86737 293 PRO B O 1
ATOM 10950 N N . ILE C 1 294 ? -71.77100 -24.48800 8.08300 1.000 55.33529 294 ILE B N 1
ATOM 10951 C CA . ILE C 1 294 ? -72.63600 -23.88500 7.06700 1.000 53.27452 294 ILE B CA 1
ATOM 10952 C C . ILE C 1 294 ? -74.07000 -24.38200 7.24200 1.000 52.37178 294 ILE B C 1
ATOM 10953 O O . ILE C 1 294 ? -75.01600 -23.59300 7.33500 1.000 51.58747 294 ILE B O 1
ATOM 10958 N N . VAL C 1 295 ? -74.24400 -25.70000 7.34300 1.000 54.20729 295 VAL B N 1
ATOM 10959 C CA . VAL C 1 295 ? -75.56700 -26.28900 7.53700 1.000 52.99661 295 VAL B CA 1
ATOM 10960 C C . VAL C 1 295 ? -76.21500 -25.83300 8.84900 1.000 53.82566 295 VAL B C 1
ATOM 10961 O O . VAL C 1 295 ? -77.44700 -25.80400 8.96200 1.000 52.81764 295 VAL B O 1
ATOM 10965 N N . GLN C 1 296 ? -75.41400 -25.48600 9.86000 1.000 50.91663 296 GLN B N 1
ATOM 10966 C CA . GLN C 1 296 ? -75.99400 -25.06300 11.13700 1.000 53.93541 296 GLN B CA 1
ATOM 10967 C C . GLN C 1 296 ? -76.61500 -23.67200 11.04100 1.000 55.53297 296 GLN B C 1
ATOM 10968 O O . GLN C 1 296 ? -77.68700 -23.42200 11.61300 1.000 55.86459 296 GLN B O 1
ATOM 10974 N N . LYS C 1 297 ? -75.93100 -22.73800 10.37100 1.000 53.84086 297 LYS B N 1
ATOM 10975 C CA . LYS C 1 297 ? -76.53600 -21.44900 10.02900 1.000 53.34343 297 LYS B CA 1
ATOM 10976 C C . LYS C 1 297 ? -77.91600 -21.64400 9.42200 1.000 51.55111 297 LYS B C 1
ATOM 10977 O O . LYS C 1 297 ? -78.88800 -20.98500 9.81200 1.000 52.25383 297 LYS B O 1
ATOM 10983 N N . PHE C 1 298 ? -78.00600 -22.56200 8.45900 1.000 51.61500 298 PHE B N 1
ATOM 10984 C CA . PHE C 1 298 ? -79.25500 -22.85000 7.76900 1.000 49.73320 298 PHE B CA 1
ATOM 10985 C C . PHE C 1 298 ? -80.30600 -23.40000 8.72600 1.000 50.87807 298 PHE B C 1
ATOM 10986 O O . PHE C 1 298 ? -81.45300 -22.94200 8.72700 1.000 50.86228 298 PHE B O 1
ATOM 10994 N N . LEU C 1 299 ? -79.93400 -24.38000 9.56600 1.000 50.16737 299 LEU B N 1
ATOM 10995 C CA . LEU C 1 299 ? -80.85700 -24.85700 10.60400 1.000 52.56239 299 LEU B CA 1
ATOM 10996 C C . LEU C 1 299 ? -81.30500 -23.72100 11.53200 1.000 50.96746 299 LEU B C 1
ATOM 10997 O O . LEU C 1 299 ? -82.49300 -23.61600 11.87100 1.000 50.51741 299 LEU B O 1
ATOM 11002 N N . GLU C 1 300 ? -80.37200 -22.84200 11.92600 1.000 50.48605 300 GLU B N 1
ATOM 11003 C CA . GLU C 1 300 ? -80.73900 -21.68500 12.74800 1.000 51.82305 300 GLU B CA 1
ATOM 11004 C C . GLU C 1 300 ? -81.68600 -20.74500 12.01800 1.000 51.72304 300 GLU B C 1
ATOM 11005 O O . GLU C 1 300 ? -82.53200 -20.11100 12.64500 1.000 51.09138 300 GLU B O 1
ATOM 11011 N N . GLY C 1 301 ? -81.56100 -20.62300 10.69900 1.000 50.62138 301 GLY B N 1
ATOM 11012 C CA . GLY C 1 301 ? -82.43500 -19.71300 9.99500 1.000 49.01329 301 GLY B CA 1
ATOM 11013 C C . GLY C 1 301 ? -83.86500 -20.20300 9.96200 1.000 49.61073 301 GLY B C 1
ATOM 11014 O O . GLY C 1 301 ? -84.80000 -19.42800 10.17700 1.000 49.61600 301 GLY B O 1
ATOM 11015 N N . ALA C 1 302 ? -84.05900 -21.49200 9.68700 1.000 48.19022 302 ALA B N 1
ATOM 11016 C CA . ALA C 1 302 ? -85.40600 -22.04100 9.77900 1.000 47.52172 302 ALA B CA 1
ATOM 11017 C C . ALA C 1 302 ? -85.92200 -21.99000 11.21200 1.000 49.65356 302 ALA B C 1
ATOM 11018 O O . ALA C 1 302 ? -87.12800 -21.82300 11.43400 1.000 50.20889 302 ALA B O 1
ATOM 11020 N N . SER C 1 303 ? -85.02300 -22.12600 12.19200 1.000 49.27142 303 SER B N 1
ATOM 11021 C CA . SER C 1 303 ? -85.44600 -22.06600 13.59400 1.000 53.17978 303 SER B CA 1
ATOM 11022 C C . SER C 1 303 ? -85.96200 -20.67900 13.96100 1.000 54.31676 303 SER B C 1
ATOM 11023 O O . SER C 1 303 ? -86.92900 -20.56600 14.72100 1.000 54.41677 303 SER B O 1
ATOM 11026 N N . SER C 1 304 ? -85.36700 -19.62100 13.38900 1.000 55.70093 304 SER B N 1
ATOM 11027 C CA . SER C 1 304 ? -85.81900 -18.26200 13.66500 1.000 55.13507 304 SER B CA 1
ATOM 11028 C C . SER C 1 304 ? -87.21700 -18.01100 13.12200 1.000 54.33234 304 SER B C 1
ATOM 11029 O O . SER C 1 304 ? -87.98800 -17.27500 13.73900 1.000 54.10863 304 SER B O 1
ATOM 11032 N N . ILE C 1 305 ? -87.56400 -18.60700 11.98400 1.000 55.07170 305 ILE B N 1
ATOM 11033 C CA . ILE C 1 305 ? -88.92800 -18.49700 11.47500 1.000 53.64522 305 ILE B CA 1
ATOM 11034 C C . ILE C 1 305 ? -89.86500 -19.35400 12.30200 1.000 54.63744 305 ILE B C 1
ATOM 11035 O O . ILE C 1 305 ? -91.01000 -18.96600 12.56200 1.000 53.31623 305 ILE B O 1
ATOM 11040 N N . ASP C 1 306 ? -89.39200 -20.52200 12.73900 1.000 51.98859 306 ASP B N 1
ATOM 11041 C CA . ASP C 1 306 ? -90.19400 -21.37600 13.61500 1.000 52.59129 306 ASP B CA 1
ATOM 11042 C C . ASP C 1 306 ? -90.72500 -20.58100 14.79700 1.000 55.26530 306 ASP B C 1
ATOM 11043 O O . ASP C 1 306 ? -91.92800 -20.59900 15.08200 1.000 55.65745 306 ASP B O 1
ATOM 11048 N N . ASN C 1 307 ? -89.83800 -19.82900 15.45300 1.000 55.37457 307 ASN B N 1
ATOM 11049 C CA . ASN C 1 307 ? -90.20500 -19.05900 16.64300 1.000 56.86423 307 ASN B CA 1
ATOM 11050 C C . ASN C 1 307 ? -91.14600 -17.92000 16.29300 1.000 56.51945 307 ASN B C 1
ATOM 11051 O O . ASN C 1 307 ? -92.12000 -17.65800 17.01900 1.000 56.17467 307 ASN B O 1
ATOM 11056 N N . HIS C 1 308 ? -90.84300 -17.22300 15.19600 1.000 59.52969 308 HIS B N 1
ATOM 11057 C CA . HIS C 1 308 ? -91.69800 -16.15600 14.69400 1.000 56.27930 308 HIS B CA 1
ATOM 11058 C C . HIS C 1 308 ? -93.09200 -16.68400 14.36600 1.000 55.94242 308 HIS B C 1
ATOM 11059 O O . HIS C 1 308 ? -94.10300 -16.12800 14.80900 1.000 56.80568 308 HIS B O 1
ATOM 11066 N N . PHE C 1 309 ? -93.15900 -17.78000 13.60700 1.000 53.14710 309 PHE B N 1
ATOM 11067 C CA . PHE C 1 309 ? -94.45300 -18.34200 13.23900 1.000 51.70482 309 PHE B CA 1
ATOM 11068 C C . PHE C 1 309 ? -95.26200 -18.71400 14.47200 1.000 52.66809 309 PHE B C 1
ATOM 11069 O O . PHE C 1 309 ? -96.49000 -18.57100 14.49300 1.000 52.51544 309 PHE B O 1
ATOM 11077 N N . HIS C 1 310 ? -94.58000 -19.15900 15.52700 1.000 53.18807 310 HIS B N 1
ATOM 11078 C CA . HIS C 1 310 ? -95.23500 -19.74100 16.68800 1.000 55.13041 310 HIS B CA 1
ATOM 11079 C C . HIS C 1 310 ? -95.80500 -18.67300 17.61900 1.000 56.79640 310 HIS B C 1
ATOM 11080 O O . HIS C 1 310 ? -96.89100 -18.85100 18.19800 1.000 57.80968 310 HIS B O 1
ATOM 11087 N N . THR C 1 311 ? -95.08600 -17.55600 17.76300 1.000 55.11528 311 THR B N 1
ATOM 11088 C CA . THR C 1 311 ? -95.38100 -16.55200 18.78000 1.000 57.62348 311 THR B CA 1
ATOM 11089 C C . THR C 1 311 ? -95.93100 -15.25000 18.22300 1.000 59.11050 311 THR B C 1
ATOM 11090 O O . THR C 1 311 ? -96.52600 -14.48300 18.97800 1.000 59.71320 311 THR B O 1
ATOM 11094 N N . SER C 1 312 ? -95.73900 -14.97000 16.93700 1.000 58.15946 312 SER B N 1
ATOM 11095 C CA . SER C 1 312 ? -96.09700 -13.66000 16.40600 1.000 58.65162 312 SER B CA 1
ATOM 11096 C C . SER C 1 312 ? -97.60900 -13.50300 16.26400 1.000 57.45148 312 SER B C 1
ATOM 11097 O O . SER C 1 312 ? -98.32300 -14.44800 15.91400 1.000 56.94616 312 SER B O 1
ATOM 11100 N N . SER C 1 313 ? -98.09800 -12.30100 16.57300 1.000 61.48861 313 SER B N 1
ATOM 11101 C CA . SER C 1 313 ? -99.47900 -11.95500 16.26300 1.000 60.93065 313 SER B CA 1
ATOM 11102 C C . SER C 1 313 ? -99.72600 -12.03300 14.75500 1.000 57.68815 313 SER B C 1
ATOM 11103 O O . SER C 1 313 ? -98.80400 -11.89400 13.94200 1.000 57.15388 313 SER B O 1
ATOM 11106 N N . PHE C 1 314 ? -101.00000 -12.22900 14.38500 1.000 59.18788 314 PHE B N 1
ATOM 11107 C CA . PHE C 1 314 ? -101.33900 -12.59700 13.01000 1.000 57.11921 314 PHE B CA 1
ATOM 11108 C C . PHE C 1 314 ? -101.06700 -11.47100 12.01600 1.000 57.57716 314 PHE B C 1
ATOM 11109 O O . PHE C 1 314 ? -100.77500 -11.74000 10.84800 1.000 58.41673 314 PHE B O 1
ATOM 11117 N N . GLU C 1 315 ? -101.18900 -10.21300 12.43800 1.000 57.06154 315 GLU B N 1
ATOM 11118 C CA . GLU C 1 315 ? -100.89500 -9.09900 11.54700 1.000 58.90123 315 GLU B CA 1
ATOM 11119 C C . GLU C 1 315 ? -99.39800 -8.85800 11.38200 1.000 59.35918 315 GLU B C 1
ATOM 11120 O O . GLU C 1 315 ? -98.99500 -8.04500 10.54600 1.000 59.06441 315 GLU B O 1
ATOM 11126 N N . LYS C 1 316 ? -98.56400 -9.54100 12.15200 1.000 57.57261 316 LYS B N 1
ATOM 11127 C CA . LYS C 1 316 ? -97.12400 -9.47700 11.97500 1.000 57.83317 316 LYS B CA 1
ATOM 11128 C C . LYS C 1 316 ? -96.54300 -10.80600 11.53100 1.000 58.53062 316 LYS B C 1
ATOM 11129 O O . LYS C 1 316 ? -95.31800 -10.93100 11.44800 1.000 58.84645 316 LYS B O 1
ATOM 11135 N N . ASN C 1 317 ? -97.38200 -11.79800 11.25600 1.000 56.51264 317 ASN B N 1
ATOM 11136 C CA . ASN C 1 317 ? -96.94800 -13.18700 11.13400 1.000 54.08340 317 ASN B CA 1
ATOM 11137 C C . ASN C 1 317 ? -96.83200 -13.55800 9.65800 1.000 51.65416 317 ASN B C 1
ATOM 11138 O O . ASN C 1 317 ? -97.82300 -13.91700 9.02000 1.000 49.71709 317 ASN B O 1
ATOM 11143 N N . ILE C 1 318 ? -95.60800 -13.52100 9.12600 1.000 53.35587 318 ILE B N 1
ATOM 11144 C CA . ILE C 1 318 ? -95.42300 -13.72300 7.68400 1.000 51.66883 318 ILE B CA 1
ATOM 11145 C C . ILE C 1 318 ? -95.97800 -15.05700 7.20200 1.000 52.80844 318 ILE B C 1
ATOM 11146 O O . ILE C 1 318 ? -96.71500 -15.06800 6.19900 1.000 50.71345 318 ILE B O 1
ATOM 11151 N N . PRO C 1 319 ? -95.71100 -16.19700 7.84800 1.000 53.26563 319 PRO B N 1
ATOM 11152 C CA . PRO C 1 319 ? -96.29400 -17.44600 7.33700 1.000 51.77335 319 PRO B CA 1
ATOM 11153 C C . PRO C 1 319 ? -97.80800 -17.50000 7.46200 1.000 53.31564 319 PRO B C 1
ATOM 11154 O O . PRO C 1 319 ? -98.46500 -18.16900 6.64900 1.000 51.44173 319 PRO B O 1
ATOM 11158 N N . VAL C 1 320 ? -98.38400 -16.78700 8.42800 1.000 53.24757 320 VAL B N 1
ATOM 11159 C CA . VAL C 1 320 ? -99.83600 -16.76200 8.57700 1.000 51.66054 320 VAL B CA 1
ATOM 11160 C C . VAL C 1 320 ? -100.46800 -15.91800 7.47300 1.000 51.17364 320 VAL B C 1
ATOM 11161 O O . VAL C 1 320 ? -101.46700 -16.31300 6.85800 1.000 49.48660 320 VAL B O 1
ATOM 11165 N N . LEU C 1 321 ? -99.90300 -14.73700 7.22500 1.000 51.97382 321 LEU B N 1
ATOM 11166 C CA . LEU C 1 321 ? -100.42700 -13.87200 6.17700 1.000 51.89486 321 LEU B CA 1
ATOM 11167 C C . LEU C 1 321 ? -100.32600 -14.55200 4.81300 1.000 50.88685 321 LEU B C 1
ATOM 11168 O O . LEU C 1 321 ? -101.23300 -14.44500 3.98200 1.000 50.78420 321 LEU B O 1
ATOM 11173 N N . LEU C 1 322 ? -99.23900 -15.28200 4.57700 1.000 53.19969 322 LEU B N 1
ATOM 11174 C CA . LEU C 1 322 ? -99.07300 -15.94900 3.29200 1.000 52.02324 322 LEU B CA 1
ATOM 11175 C C . LEU C 1 322 ? -100.10200 -17.05900 3.10900 1.000 50.19934 322 LEU B C 1
ATOM 11176 O O . LEU C 1 322 ? -100.72800 -17.16500 2.04500 1.000 50.25724 322 LEU B O 1
ATOM 11181 N N . GLY C 1 323 ? -100.30800 -17.88100 4.13300 1.000 52.42468 323 GLY B N 1
ATOM 11182 C CA . GLY C 1 323 ? -101.31100 -18.92500 4.02200 1.000 52.21676 323 GLY B CA 1
ATOM 11183 C C . GLY C 1 323 ? -102.69300 -18.36100 3.76100 1.000 53.26688 323 GLY B C 1
ATOM 11184 O O . GLY C 1 323 ? -103.42600 -18.85100 2.89900 1.000 51.67195 323 GLY B O 1
ATOM 11185 N N . LEU C 1 324 ? -103.06000 -17.31100 4.49600 1.000 54.05375 324 LEU B N 1
ATOM 11186 C CA . LEU C 1 324 ? -104.39500 -16.73800 4.38600 1.000 54.61171 324 LEU B CA 1
ATOM 11187 C C . LEU C 1 324 ? -104.58100 -15.99700 3.07000 1.000 53.62738 324 LEU B C 1
ATOM 11188 O O . LEU C 1 324 ? -105.67800 -16.00100 2.49700 1.000 53.05889 324 LEU B O 1
ATOM 11193 N N . LEU C 1 325 ? -103.53300 -15.31700 2.60500 1.000 54.70749 325 LEU B N 1
ATOM 11194 C CA . LEU C 1 325 ? -103.61500 -14.63800 1.31500 1.000 53.18363 325 LEU B CA 1
ATOM 11195 C C . LEU C 1 325 ? -103.75600 -15.64000 0.18500 1.000 51.48342 325 LEU B C 1
ATOM 11196 O O . LEU C 1 325 ? -104.54800 -15.43200 -0.73800 1.000 50.59910 325 LEU B O 1
ATOM 11201 N N . SER C 1 326 ? -103.01600 -16.74900 0.24700 1.000 53.24485 326 SER B N 1
ATOM 11202 C CA . SER C 1 326 ? -103.18000 -17.77600 -0.77300 1.000 53.14747 326 SER B CA 1
ATOM 11203 C C . SER C 1 326 ? -104.57100 -18.39700 -0.70200 1.000 51.79994 326 SER B C 1
ATOM 11204 O O . SER C 1 326 ? -105.21900 -18.58800 -1.73800 1.000 52.21841 326 SER B O 1
ATOM 11207 N N . VAL C 1 327 ? -105.06600 -18.68000 0.50700 1.000 52.53559 327 VAL B N 1
ATOM 11208 C CA . VAL C 1 327 ? -106.43700 -19.17500 0.62600 1.000 52.89353 327 VAL B CA 1
ATOM 11209 C C . VAL C 1 327 ? -107.41900 -18.17300 0.04100 1.000 54.40160 327 VAL B C 1
ATOM 11210 O O . VAL C 1 327 ? -108.41500 -18.55400 -0.58700 1.000 53.24883 327 VAL B O 1
ATOM 11214 N N . TRP C 1 328 ? -107.14100 -16.88300 0.20900 1.000 57.00409 328 TRP B N 1
ATOM 11215 C CA . TRP C 1 328 ? -108.00400 -15.84900 -0.34600 1.000 55.50391 328 TRP B CA 1
ATOM 11216 C C . TRP C 1 328 ? -108.03500 -15.89900 -1.87600 1.000 53.08520 328 TRP B C 1
ATOM 11217 O O . TRP C 1 328 ? -109.08400 -15.65700 -2.48600 1.000 53.22732 328 TRP B O 1
ATOM 11228 N N . ASN C 1 329 ? -106.89500 -16.21000 -2.51500 1.000 51.88497 329 ASN B N 1
ATOM 11229 C CA . ASN C 1 329 ? -106.86400 -16.29300 -3.97200 1.000 52.01394 329 ASN B CA 1
ATOM 11230 C C . ASN C 1 329 ? -107.47500 -17.59700 -4.47200 1.000 52.47452 329 ASN B C 1
ATOM 11231 O O . ASN C 1 329 ? -108.22800 -17.59500 -5.44800 1.000 53.28514 329 ASN B O 1
ATOM 11236 N N . VAL C 1 330 ? -107.15400 -18.71600 -3.82600 1.000 53.48706 330 VAL B N 1
ATOM 11237 C CA . VAL C 1 330 ? -107.59900 -20.01700 -4.31700 1.000 53.65023 330 VAL B CA 1
ATOM 11238 C C . VAL C 1 330 ? -109.10100 -20.19600 -4.11100 1.000 53.83447 330 VAL B C 1
ATOM 11239 O O . VAL C 1 330 ? -109.82700 -20.57200 -5.03800 1.000 53.16860 330 VAL B O 1
ATOM 11243 N N . SER C 1 331 ? -109.59300 -19.95500 -2.88500 1.000 54.81348 331 SER B N 1
ATOM 11244 C CA . SER C 1 331 ? -110.95700 -20.32800 -2.52300 1.000 57.25588 331 SER B CA 1
ATOM 11245 C C . SER C 1 331 ? -111.96300 -19.19500 -2.65100 1.000 59.37982 331 SER B C 1
ATOM 11246 O O . SER C 1 331 ? -113.17000 -19.44800 -2.60500 1.000 58.70869 331 SER B O 1
ATOM 11249 N N . PHE C 1 332 ? -111.51300 -17.96700 -2.77700 1.000 57.09465 332 PHE B N 1
ATOM 11250 C CA . PHE C 1 332 ? -112.45600 -16.86500 -2.83600 1.000 57.00780 332 PHE B CA 1
ATOM 11251 C C . PHE C 1 332 ? -112.33400 -16.05700 -4.11700 1.000 57.05517 332 PHE B C 1
ATOM 11252 O O . PHE C 1 332 ? -113.34600 -15.58800 -4.64400 1.000 59.26333 332 PHE B O 1
ATOM 11260 N N . LEU C 1 333 ? -111.11600 -15.88000 -4.63400 1.000 57.37702 333 LEU B N 1
ATOM 11261 C CA . LEU C 1 333 ? -110.95200 -15.32400 -5.96600 1.000 53.94766 333 LEU B CA 1
ATOM 11262 C C . LEU C 1 333 ? -111.07300 -16.41100 -7.02500 1.000 57.42702 333 LEU B C 1
ATOM 11263 O O . LEU C 1 333 ? -111.57100 -16.14800 -8.11900 1.000 55.54522 333 LEU B O 1
ATOM 11268 N N . GLY C 1 334 ? -110.66400 -17.63700 -6.71200 1.000 56.42301 334 GLY B N 1
ATOM 11269 C CA . GLY C 1 334 ? -110.85700 -18.75900 -7.61100 1.000 54.11484 334 GLY B CA 1
ATOM 11270 C C . GLY C 1 334 ? -109.67800 -19.11500 -8.48700 1.000 54.32276 334 GLY B C 1
ATOM 11271 O O . GLY C 1 334 ? -109.84300 -19.90100 -9.42900 1.000 55.29919 334 GLY B O 1
ATOM 11272 N N . TYR C 1 335 ? -108.49700 -18.58600 -8.20100 1.000 52.75503 335 TYR B N 1
ATOM 11273 C CA . TYR C 1 335 ? -107.30900 -18.85600 -8.99700 1.000 52.12075 335 TYR B CA 1
ATOM 11274 C C . TYR C 1 335 ? -106.74400 -20.23000 -8.67800 1.000 52.11812 335 TYR B C 1
ATOM 11275 O O . TYR C 1 335 ? -106.23400 -20.46000 -7.56800 1.000 52.03390 335 TYR B O 1
ATOM 11284 N N . PRO C 1 336 ? -106.79300 -21.16200 -9.63900 1.000 47.85454 336 PRO B N 1
ATOM 11285 C CA . PRO C 1 336 ? -106.37600 -22.54700 -9.35300 1.000 48.94415 336 PRO B CA 1
ATOM 11286 C C . PRO C 1 336 ? -104.86700 -22.75100 -9.29100 1.000 51.67079 336 PRO B C 1
ATOM 11287 O O . PRO C 1 336 ? -104.41200 -23.75600 -8.72200 1.000 52.93147 336 PRO B O 1
ATOM 11291 N N . ALA C 1 337 ? -104.07300 -21.84600 -9.83600 1.000 46.10710 337 ALA B N 1
ATOM 11292 C CA . ALA C 1 337 ? -102.63500 -22.02000 -9.84200 1.000 45.03329 337 ALA B CA 1
ATOM 11293 C C . ALA C 1 337 ? -101.95000 -20.83200 -9.19400 1.000 46.82035 337 ALA B C 1
ATOM 11294 O O . ALA C 1 337 ? -102.50400 -19.73700 -9.08600 1.000 48.04154 337 ALA B O 1
ATOM 11296 N N . ARG C 1 338 ? -100.71400 -21.06200 -8.78900 1.000 46.34093 338 ARG B N 1
ATOM 11297 C CA . ARG C 1 338 ? -99.87400 -20.01800 -8.23700 1.000 47.00154 338 ARG B CA 1
ATOM 11298 C C . ARG C 1 338 ? -98.49900 -20.19000 -8.84600 1.000 48.77807 338 ARG B C 1
ATOM 11299 O O . ARG C 1 338 ? -98.06200 -21.32100 -9.08200 1.000 46.14617 338 ARG B O 1
ATOM 11307 N N . ALA C 1 339 ? -97.81700 -19.07700 -9.10200 1.000 46.31259 339 ALA B N 1
ATOM 11308 C CA . ALA C 1 339 ? -96.51700 -19.12600 -9.75800 1.000 45.12034 339 ALA B CA 1
ATOM 11309 C C . ALA C 1 339 ? -95.42800 -18.67400 -8.80000 1.000 45.72041 339 ALA B C 1
ATOM 11310 O O . ALA C 1 339 ? -95.52300 -17.58900 -8.21800 1.000 46.25995 339 ALA B O 1
ATOM 11312 N N . ILE C 1 340 ? -94.38400 -19.48100 -8.66300 1.000 45.70468 340 ILE B N 1
ATOM 11313 C CA . ILE C 1 340 ? -93.30100 -19.20000 -7.72800 1.000 46.93377 340 ILE B CA 1
ATOM 11314 C C . ILE C 1 340 ? -92.13400 -18.64200 -8.53200 1.000 46.66006 340 ILE B C 1
ATOM 11315 O O . ILE C 1 340 ? -91.47000 -19.37700 -9.27600 1.000 46.72585 340 ILE B O 1
ATOM 11320 N N . LEU C 1 341 ? -91.88400 -17.33500 -8.38400 1.000 46.20825 341 LEU B N 1
ATOM 11321 C CA . LEU C 1 341 ? -91.05600 -16.56600 -9.32300 1.000 46.82937 341 LEU B CA 1
ATOM 11322 C C . LEU C 1 341 ? -89.93000 -15.83100 -8.60200 1.000 49.63761 341 LEU B C 1
ATOM 11323 O O . LEU C 1 341 ? -89.91700 -14.59400 -8.55500 1.000 48.11900 341 LEU B O 1
ATOM 11328 N N . PRO C 1 342 ? -88.95000 -16.55400 -8.06000 1.000 46.70467 342 PRO B N 1
ATOM 11329 C CA . PRO C 1 342 ? -87.82700 -15.87300 -7.40800 1.000 46.55465 342 PRO B CA 1
ATOM 11330 C C . PRO C 1 342 ? -86.86000 -15.29300 -8.42500 1.000 48.68122 342 PRO B C 1
ATOM 11331 O O . PRO C 1 342 ? -86.48300 -15.94900 -9.39300 1.000 47.03629 342 PRO B O 1
ATOM 11335 N N . TYR C 1 343 ? -86.45300 -14.04800 -8.19100 1.000 46.88534 343 TYR B N 1
ATOM 11336 C CA . TYR C 1 343 ? -85.51300 -13.37400 -9.08100 1.000 46.77217 343 TYR B CA 1
ATOM 11337 C C . TYR C 1 343 ? -84.09400 -13.61400 -8.57000 1.000 48.56186 343 TYR B C 1
ATOM 11338 O O . TYR C 1 343 ? -83.37700 -12.71800 -8.12600 1.000 48.85926 343 TYR B O 1
ATOM 11347 N N . SER C 1 344 ? -83.69300 -14.87900 -8.66100 1.000 46.94879 344 SER B N 1
ATOM 11348 C CA . SER C 1 344 ? -82.32400 -15.28400 -8.37100 1.000 47.47517 344 SER B CA 1
ATOM 11349 C C . SER C 1 344 ? -82.07500 -16.67600 -8.91000 1.000 48.14367 344 SER B C 1
ATOM 11350 O O . SER C 1 344 ? -82.85500 -17.59500 -8.63700 1.000 46.83825 344 SER B O 1
ATOM 11353 N N . GLN C 1 345 ? -80.97600 -16.84200 -9.64100 1.000 47.07452 345 GLN B N 1
ATOM 11354 C CA . GLN C 1 345 ? -80.59400 -18.15900 -10.13200 1.000 47.37192 345 GLN B CA 1
ATOM 11355 C C . GLN C 1 345 ? -80.20200 -19.09800 -8.99800 1.000 46.49024 345 GLN B C 1
ATOM 11356 O O . GLN C 1 345 ? -80.30000 -20.32100 -9.16200 1.000 44.73213 345 GLN B O 1
ATOM 11362 N N . ALA C 1 346 ? -79.76400 -18.56300 -7.85200 1.000 47.84502 346 ALA B N 1
ATOM 11363 C CA . ALA C 1 346 ? -79.49100 -19.43800 -6.71400 1.000 47.37128 346 ALA B CA 1
ATOM 11364 C C . ALA C 1 346 ? -80.75600 -20.15200 -6.24100 1.000 46.11849 346 ALA B C 1
ATOM 11365 O O . ALA C 1 346 ? -80.69100 -21.31200 -5.81400 1.000 47.27653 346 ALA B O 1
ATOM 11367 N N . LEU C 1 347 ? -81.91600 -19.50300 -6.34800 1.000 46.25013 347 LEU B N 1
ATOM 11368 C CA . LEU C 1 347 ? -83.20000 -20.13100 -6.04100 1.000 45.31318 347 LEU B CA 1
ATOM 11369 C C . LEU C 1 347 ? -83.77800 -20.91300 -7.22000 1.000 44.16304 347 LEU B C 1
ATOM 11370 O O . LEU C 1 347 ? -85.00200 -21.07700 -7.31400 1.000 43.44454 347 LEU B O 1
ATOM 11375 N N . GLU C 1 348 ? -82.91900 -21.41500 -8.09900 1.000 48.20234 348 GLU B N 1
ATOM 11376 C CA . GLU C 1 348 ? -83.38000 -22.10800 -9.30000 1.000 47.47594 348 GLU B CA 1
ATOM 11377 C C . GLU C 1 348 ? -84.29000 -23.29000 -8.97400 1.000 46.53109 348 GLU B C 1
ATOM 11378 O O . GLU C 1 348 ? -85.28400 -23.52700 -9.67100 1.000 45.79153 348 GLU B O 1
ATOM 11384 N N . LYS C 1 349 ? -83.94500 -24.07400 -7.95100 1.000 46.05030 349 LYS B N 1
ATOM 11385 C CA . LYS C 1 349 ? -84.69300 -25.27900 -7.60500 1.000 45.90554 349 LYS B CA 1
ATOM 11386 C C . LYS C 1 349 ? -85.65800 -25.06700 -6.42200 1.000 45.45549 349 LYS B C 1
ATOM 11387 O O . LYS C 1 349 ? -86.05900 -26.04000 -5.76300 1.000 43.51315 349 LYS B O 1
ATOM 11393 N N . LEU C 1 350 ? -86.04100 -23.81600 -6.15600 1.000 45.17964 350 LEU B N 1
ATOM 11394 C CA . LEU C 1 350 ? -87.04200 -23.52900 -5.14000 1.000 43.80579 350 LEU B CA 1
ATOM 11395 C C . LEU C 1 350 ? -88.41500 -24.00300 -5.58000 1.000 43.98213 350 LEU B C 1
ATOM 11396 O O . LEU C 1 350 ? -89.08700 -24.75700 -4.86300 1.000 44.11372 350 LEU B O 1
ATOM 11401 N N . ALA C 1 351 ? -88.86200 -23.54300 -6.73600 1.000 45.17272 351 ALA B N 1
ATOM 11402 C CA . ALA C 1 351 ? -90.15500 -23.95500 -7.27000 1.000 45.70963 351 ALA B CA 1
ATOM 11403 C C . ALA C 1 351 ? -90.35900 -25.46400 -7.32000 1.000 45.77280 351 ALA B C 1
ATOM 11404 O O . ALA C 1 351 ? -91.45600 -25.91600 -6.96100 1.000 44.30157 351 ALA B O 1
ATOM 11406 N N . PRO C 1 352 ? -89.41100 -26.28800 -7.77100 1.000 44.20874 352 PRO B N 1
ATOM 11407 C CA . PRO C 1 352 ? -89.70100 -27.72500 -7.82100 1.000 44.63511 352 PRO B CA 1
ATOM 11408 C C . PRO C 1 352 ? -89.88400 -28.31700 -6.43800 1.000 43.20599 352 PRO B C 1
ATOM 11409 O O . PRO C 1 352 ? -90.63200 -29.28900 -6.28200 1.000 43.82448 352 PRO B O 1
ATOM 11413 N N . HIS C 1 353 ? -89.22200 -27.74900 -5.43100 1.000 43.55201 353 HIS B N 1
ATOM 11414 C CA . HIS C 1 353 ? -89.45800 -28.19500 -4.06600 1.000 43.87837 353 HIS B CA 1
ATOM 11415 C C . HIS C 1 353 ? -90.81000 -27.70800 -3.55800 1.000 44.49686 353 HIS B C 1
ATOM 11416 O O . HIS C 1 353 ? -91.55400 -28.47100 -2.92400 1.000 45.16010 353 HIS B O 1
ATOM 11423 N N . ILE C 1 354 ? -91.13300 -26.42800 -3.79600 1.000 45.44959 354 ILE B N 1
ATOM 11424 C CA . ILE C 1 354 ? -92.40400 -25.88800 -3.31900 1.000 44.99954 354 ILE B CA 1
ATOM 11425 C C . ILE C 1 354 ? -93.55300 -26.66400 -3.92900 1.000 43.37829 354 ILE B C 1
ATOM 11426 O O . ILE C 1 354 ? -94.61700 -26.79400 -3.32000 1.000 43.73623 354 ILE B O 1
ATOM 11431 N N . GLN C 1 355 ? -93.33500 -27.21700 -5.12600 1.000 43.41573 355 GLN B N 1
ATOM 11432 C CA . GLN C 1 355 ? -94.34200 -27.99600 -5.83500 1.000 43.05253 355 GLN B CA 1
ATOM 11433 C C . GLN C 1 355 ? -94.69400 -29.26200 -5.08300 1.000 44.73167 355 GLN B C 1
ATOM 11434 O O . GLN C 1 355 ? -95.86500 -29.64500 -5.01100 1.000 46.35292 355 GLN B O 1
ATOM 11440 N N . GLN C 1 356 ? -93.69400 -29.95300 -4.54600 1.000 42.54524 356 GLN B N 1
ATOM 11441 C CA . GLN C 1 356 ? -94.00100 -31.10400 -3.71400 1.000 45.37189 356 GLN B CA 1
ATOM 11442 C C . GLN C 1 356 ? -94.60200 -30.65300 -2.39500 1.000 44.91921 356 GLN B C 1
ATOM 11443 O O . GLN C 1 356 ? -95.68700 -31.10200 -2.00700 1.000 47.89061 356 GLN B O 1
ATOM 11449 N N . LEU C 1 357 ? -93.90100 -29.74900 -1.70300 1.000 44.79032 357 LEU B N 1
ATOM 11450 C CA . LEU C 1 357 ? -94.33300 -29.28700 -0.38500 1.000 45.67464 357 LEU B CA 1
ATOM 11451 C C . LEU C 1 357 ? -95.78200 -28.82100 -0.41600 1.000 47.33010 357 LEU B C 1
ATOM 11452 O O . LEU C 1 357 ? -96.57500 -29.17900 0.45700 1.000 49.13295 357 LEU B O 1
ATOM 11457 N N . SER C 1 358 ? -96.16100 -28.05200 -1.44600 1.000 48.58950 358 SER B N 1
ATOM 11458 C CA . SER C 1 358 ? -97.54200 -27.58400 -1.54400 1.000 45.89444 358 SER B CA 1
ATOM 11459 C C . SER C 1 358 ? -98.48300 -28.67000 -2.06200 1.000 46.64979 358 SER B C 1
ATOM 11460 O O . SER C 1 358 ? -99.55900 -28.88400 -1.49900 1.000 47.58148 358 SER B O 1
ATOM 11463 N N . MET C 1 359 ? -98.12300 -29.34500 -3.16300 1.000 44.73172 359 MET B N 1
ATOM 11464 C CA . MET C 1 359 ? -99.13300 -30.16700 -3.83000 1.000 44.73698 359 MET B CA 1
ATOM 11465 C C . MET C 1 359 ? -99.30700 -31.52900 -3.17700 1.000 48.10844 359 MET B C 1
ATOM 11466 O O . MET C 1 359 ? -100.39500 -32.10400 -3.24600 1.000 48.05843 359 MET B O 1
ATOM 11471 N N . GLU C 1 360 ? -98.26600 -32.06800 -2.55700 1.000 44.22326 360 GLU B N 1
ATOM 11472 C CA . GLU C 1 360 ? -98.44600 -33.33600 -1.87400 1.000 47.07623 360 GLU B CA 1
ATOM 11473 C C . GLU C 1 360 ? -99.18000 -33.16100 -0.54700 1.000 48.33691 360 GLU B C 1
ATOM 11474 O O . GLU C 1 360 ? -99.89500 -34.07000 -0.11000 1.000 47.26836 360 GLU B O 1
ATOM 11480 N N . SER C 1 361 ? -99.03600 -31.99400 0.08500 1.000 46.90883 361 SER B N 1
ATOM 11481 C CA . SER C 1 361 ? -99.67500 -31.73700 1.37300 1.000 46.92988 361 SER B CA 1
ATOM 11482 C C . SER C 1 361 ? -101.15300 -31.41300 1.20700 1.000 46.94567 361 SER B C 1
ATOM 11483 O O . SER C 1 361 ? -102.00800 -32.08200 1.79100 1.000 49.38544 361 SER B O 1
ATOM 11486 N N . ASN C 1 362 ? -101.47100 -30.41200 0.37500 1.000 47.89604 362 ASN B N 1
ATOM 11487 C CA . ASN C 1 362 ? -102.81200 -29.84900 0.28700 1.000 48.71983 362 ASN B CA 1
ATOM 11488 C C . ASN C 1 362 ? -103.61300 -30.32600 -0.91800 1.000 48.93827 362 ASN B C 1
ATOM 11489 O O . ASN C 1 362 ? -104.73500 -29.85500 -1.12200 1.000 51.40436 362 ASN B O 1
ATOM 11494 N N . GLY C 1 363 ? -103.09000 -31.25100 -1.70500 1.000 49.31661 363 GLY B N 1
ATOM 11495 C CA . GLY C 1 363 ? -103.86800 -31.78300 -2.80200 1.000 50.55887 363 GLY B CA 1
ATOM 11496 C C . GLY C 1 363 ? -104.75400 -32.92000 -2.35000 1.000 52.53542 363 GLY B C 1
ATOM 11497 O O . GLY C 1 363 ? -104.47900 -34.08300 -2.65900 1.000 53.13549 363 GLY B O 1
ATOM 11498 N N . LYS C 1 364 ? -105.82200 -32.60100 -1.62400 1.000 53.43025 364 LYS B N 1
ATOM 11499 C CA . LYS C 1 364 ? -106.62700 -33.60600 -0.94000 1.000 53.59343 364 LYS B CA 1
ATOM 11500 C C . LYS C 1 364 ? -108.10000 -33.36200 -1.23700 1.000 53.15916 364 LYS B C 1
ATOM 11501 O O . LYS C 1 364 ? -108.51600 -32.24200 -1.56800 1.000 52.52225 364 LYS B O 1
ATOM 11507 N N . GLY C 1 365 ? -108.89500 -34.42400 -1.09000 1.000 55.79720 365 GLY B N 1
ATOM 11508 C CA . GLY C 1 365 ? -110.27700 -34.36200 -1.52600 1.000 57.37107 365 GLY B CA 1
ATOM 11509 C C . GLY C 1 365 ? -111.29100 -34.41800 -0.40700 1.000 59.77663 365 GLY B C 1
ATOM 11510 O O . GLY C 1 365 ? -112.48900 -34.22600 -0.64200 1.000 59.99771 365 GLY B O 1
ATOM 11511 N N . VAL C 1 366 ? -110.81300 -34.67600 0.81400 1.000 60.33915 366 VAL B N 1
ATOM 11512 C CA . VAL C 1 366 ? -111.63800 -34.84200 2.00400 1.000 60.58655 366 VAL B CA 1
ATOM 11513 C C . VAL C 1 366 ? -111.04700 -34.01500 3.14000 1.000 60.18387 366 VAL B C 1
ATOM 11514 O O . VAL C 1 366 ? -109.83900 -33.75600 3.18600 1.000 58.18363 366 VAL B O 1
ATOM 11518 N N . SER C 1 367 ? -111.91100 -33.60300 4.06700 1.000 59.36580 367 SER B N 1
ATOM 11519 C CA . SER C 1 367 ? -111.42600 -32.98100 5.28600 1.000 58.64729 367 SER B CA 1
ATOM 11520 C C . SER C 1 367 ? -110.57100 -33.98800 6.07000 1.000 60.69490 367 SER B C 1
ATOM 11521 O O . SER C 1 367 ? -110.54600 -35.18600 5.77300 1.000 60.40540 367 SER B O 1
ATOM 11524 N N . ILE C 1 368 ? -109.84800 -33.49200 7.08000 1.000 59.52341 368 ILE B N 1
ATOM 11525 C CA . ILE C 1 368 ? -109.05300 -34.38900 7.92000 1.000 59.15757 368 ILE B CA 1
ATOM 11526 C C . ILE C 1 368 ? -109.92700 -35.44800 8.58400 1.000 60.05505 368 ILE B C 1
ATOM 11527 O O . ILE C 1 368 ? -109.41800 -36.48900 9.01800 1.000 59.57868 368 ILE B O 1
ATOM 11532 N N . ASP C 1 369 ? -111.23800 -35.21800 8.66300 1.000 59.74091 369 ASP B N 1
ATOM 11533 C CA . ASP C 1 369 ? -112.13200 -36.19000 9.27900 1.000 62.43597 369 ASP B CA 1
ATOM 11534 C C . ASP C 1 369 ? -112.67700 -37.23000 8.31200 1.000 62.16488 369 ASP B C 1
ATOM 11535 O O . ASP C 1 369 ? -113.17400 -38.27200 8.76700 1.000 63.43082 369 ASP B O 1
ATOM 11540 N N . GLY C 1 370 ? -112.56200 -36.99000 7.00900 1.000 62.15985 370 GLY B N 1
ATOM 11541 C CA . GLY C 1 370 ? -113.12000 -37.85700 6.00200 1.000 61.84666 370 GLY B CA 1
ATOM 11542 C C . GLY C 1 370 ? -114.31300 -37.30400 5.25700 1.000 63.17313 370 GLY B C 1
ATOM 11543 O O . GLY C 1 370 ? -114.97500 -38.07300 4.55300 1.000 65.67870 370 GLY B O 1
ATOM 11544 N N . VAL C 1 371 ? -114.62700 -36.01800 5.39200 1.000 63.81665 371 VAL B N 1
ATOM 11545 C CA . VAL C 1 371 ? -115.76700 -35.42700 4.69600 1.000 63.95087 371 VAL B CA 1
ATOM 11546 C C . VAL C 1 371 ? -115.30600 -34.91100 3.34000 1.000 61.81114 371 VAL B C 1
ATOM 11547 O O . VAL C 1 371 ? -114.43200 -34.04000 3.27100 1.000 60.50836 371 VAL B O 1
ATOM 11551 N N . ARG C 1 372 ? -115.91800 -35.40500 2.26200 1.000 62.57038 372 ARG B N 1
ATOM 11552 C CA . ARG C 1 372 ? -115.53400 -34.93300 0.93500 1.000 62.98622 372 ARG B CA 1
ATOM 11553 C C . ARG C 1 372 ? -115.88800 -33.45500 0.78800 1.000 62.19928 372 ARG B C 1
ATOM 11554 O O . ARG C 1 372 ? -117.01100 -33.03900 1.09200 1.000 61.94399 372 ARG B O 1
ATOM 11562 N N . LEU C 1 373 ? -114.89500 -32.64400 0.32600 1.000 61.50683 373 LEU B N 1
ATOM 11563 C CA . LEU C 1 373 ? -115.02700 -31.18700 0.32600 1.000 62.06216 373 LEU B CA 1
ATOM 11564 C C . LEU C 1 373 ? -115.91400 -30.71200 -0.82700 1.000 61.29891 373 LEU B C 1
ATOM 11565 O O . LEU C 1 373 ? -115.80500 -31.20700 -1.95200 1.000 60.60146 373 LEU B O 1
ATOM 11570 N N . PRO C 1 374 ? -116.79200 -29.70000 -0.61700 1.000 61.98122 374 PRO B N 1
ATOM 11571 C CA . PRO C 1 374 ? -117.56500 -29.15400 -1.72800 1.000 61.28903 374 PRO B CA 1
ATOM 11572 C C . PRO C 1 374 ? -116.67300 -28.23700 -2.57100 1.000 60.04414 374 PRO B C 1
ATOM 11573 O O . PRO C 1 374 ? -117.10900 -27.79400 -3.60300 1.000 61.95490 374 PRO B O 1
ATOM 11577 N N . TYR C 1 375 ? -115.45300 -27.99700 -2.11600 1.000 59.56758 375 TYR B N 1
ATOM 11578 C CA . TYR C 1 375 ? -114.56200 -27.04700 -2.81600 1.000 59.49389 375 TYR B CA 1
ATOM 11579 C C . TYR C 1 375 ? -113.22200 -27.71800 -3.06500 1.000 58.88329 375 TYR B C 1
ATOM 11580 O O . TYR C 1 375 ? -112.90000 -28.68000 -2.35900 1.000 60.80984 375 TYR B O 1
ATOM 11589 N N . GLU C 1 376 ? -112.49800 -27.25400 -4.07500 1.000 59.02185 376 GLU B N 1
ATOM 11590 C CA . GLU C 1 376 ? -111.14100 -27.79300 -4.32100 1.000 57.81118 376 GLU B CA 1
ATOM 11591 C C . GLU C 1 376 ? -110.17000 -27.04800 -3.40800 1.000 58.92184 376 GLU B C 1
ATOM 11592 O O . GLU C 1 376 ? -110.46000 -25.89800 -3.05500 1.000 59.01133 376 GLU B O 1
ATOM 11598 N N . ALA C 1 377 ? -109.04700 -27.67200 -3.06200 1.000 56.19534 377 ALA B N 1
ATOM 11599 C CA . ALA C 1 377 ? -108.14400 -27.03600 -2.08300 1.000 54.52935 377 ALA B CA 1
ATOM 11600 C C . ALA C 1 377 ? -106.78100 -26.67700 -2.66800 1.000 52.35278 377 ALA B C 1
ATOM 11601 O O . ALA C 1 377 ? -106.64600 -25.57000 -3.18800 1.000 50.61836 377 ALA B O 1
ATOM 11603 N N . GLY C 1 378 ? -105.83200 -27.61200 -2.63100 1.000 51.05075 378 GLY B N 1
ATOM 11604 C CA . GLY C 1 378 ? -104.44600 -27.29200 -3.01600 1.000 49.07420 378 GLY B CA 1
ATOM 11605 C C . GLY C 1 378 ? -104.33200 -26.70600 -4.39700 1.000 49.17684 378 GLY B C 1
ATOM 11606 O O . GLY C 1 378 ? -104.92600 -27.24700 -5.32800 1.000 47.73983 378 GLY B O 1
ATOM 11607 N N . GLU C 1 379 ? -103.54300 -25.65100 -4.50300 1.000 47.78658 379 GLU B N 1
ATOM 11608 C CA . GLU C 1 379 ? -103.38800 -24.95500 -5.79500 1.000 49.43152 379 GLU B CA 1
ATOM 11609 C C . GLU C 1 379 ? -102.30200 -25.62300 -6.62500 1.000 48.44982 379 GLU B C 1
ATOM 11610 O O . GLU C 1 379 ? -101.45500 -26.31700 -6.04700 1.000 48.57352 379 GLU B O 1
ATOM 11616 N N . ILE C 1 380 ? -102.34500 -25.41300 -7.93400 1.000 46.73290 380 ILE B N 1
ATOM 11617 C CA . ILE C 1 380 ? -101.33400 -25.94000 -8.84400 1.000 47.04609 380 ILE B CA 1
ATOM 11618 C C . ILE C 1 380 ? -100.14700 -24.98900 -8.81300 1.000 49.75431 380 ILE B C 1
ATOM 11619 O O . ILE C 1 380 ? -100.25400 -23.82300 -9.18800 1.000 50.02540 380 ILE B O 1
ATOM 11624 N N . ASP C 1 381 ? -99.03400 -25.47800 -8.29400 1.000 47.16197 381 ASP B N 1
ATOM 11625 C CA . ASP C 1 381 ? -97.82800 -24.69100 -8.10500 1.000 46.97774 381 ASP B CA 1
ATOM 11626 C C . ASP C 1 381 ? -96.86200 -24.96700 -9.25400 1.000 45.81181 381 ASP B C 1
ATOM 11627 O O . ASP C 1 381 ? -96.60700 -26.12700 -9.59100 1.000 45.44335 381 ASP B O 1
ATOM 11632 N N . PHE C 1 382 ? -96.36300 -23.90100 -9.88000 1.000 48.35424 382 PHE B N 1
ATOM 11633 C CA . PHE C 1 382 ? -95.27900 -24.00900 -10.83900 1.000 48.57005 382 PHE B CA 1
ATOM 11634 C C . PHE C 1 382 ? -94.39600 -22.78600 -10.70500 1.000 48.60953 382 PHE B C 1
ATOM 11635 O O . PHE C 1 382 ? -94.75600 -21.80500 -10.05800 1.000 47.74364 382 PHE B O 1
ATOM 11643 N N . GLY C 1 383 ? -93.23100 -22.83500 -11.33100 1.000 49.40623 383 GLY B N 1
ATOM 11644 C CA . GLY C 1 383 ? -92.33500 -21.69700 -11.26900 1.000 49.69574 383 GLY B CA 1
ATOM 11645 C C . GLY C 1 383 ? -91.07500 -21.91700 -12.07200 1.000 50.66428 383 GLY B C 1
ATOM 11646 O O . GLY C 1 383 ? -90.73200 -23.04500 -12.44300 1.000 48.60350 383 GLY B O 1
ATOM 11647 N N . GLU C 1 384 ? -90.41800 -20.79900 -12.37300 1.000 44.69500 384 GLU B N 1
ATOM 11648 C CA . GLU C 1 384 ? -89.06600 -20.71200 -12.91100 1.000 46.04779 384 GLU B CA 1
ATOM 11649 C C . GLU C 1 384 ? -88.48600 -19.41400 -12.36400 1.000 47.85327 384 GLU B C 1
ATOM 11650 O O . GLU C 1 384 ? -89.23800 -18.46300 -12.13200 1.000 48.11646 384 GLU B O 1
ATOM 11656 N N . PRO C 1 385 ? -87.18600 -19.35500 -12.09300 1.000 44.71087 385 PRO B N 1
ATOM 11657 C CA . PRO C 1 385 ? -86.61200 -18.11500 -11.56200 1.000 44.56611 385 PRO B CA 1
ATOM 11658 C C . PRO C 1 385 ? -86.63300 -17.02000 -12.61000 1.000 45.33726 385 PRO B C 1
ATOM 11659 O O . PRO C 1 385 ? -86.38700 -17.27800 -13.78400 1.000 44.28976 385 PRO B O 1
ATOM 11663 N N . GLY C 1 386 ? -86.94000 -15.79700 -12.18800 1.000 44.43305 386 GLY B N 1
ATOM 11664 C CA . GLY C 1 386 ? -86.68800 -14.64400 -13.03400 1.000 45.02523 386 GLY B CA 1
ATOM 11665 C C . GLY C 1 386 ? -85.19300 -14.40800 -13.16500 1.000 46.07272 386 GLY B C 1
ATOM 11666 O O . GLY C 1 386 ? -84.42200 -14.69900 -12.24400 1.000 46.90966 386 GLY B O 1
ATOM 11667 N N . THR C 1 387 ? -84.75400 -13.91300 -14.33600 1.000 45.29570 387 THR B N 1
ATOM 11668 C CA . THR C 1 387 ? -85.59000 -13.54400 -15.49000 1.000 44.89302 387 THR B CA 1
ATOM 11669 C C . THR C 1 387 ? -85.93600 -14.67600 -16.46100 1.000 45.37202 387 THR B C 1
ATOM 11670 O O . THR C 1 387 ? -86.59500 -14.42500 -17.47600 1.000 45.96683 387 THR B O 1
ATOM 11674 N N . ASN C 1 388 ? -85.46500 -15.89400 -16.17700 1.000 44.76667 388 ASN B N 1
ATOM 11675 C CA . ASN C 1 388 ? -85.76200 -17.01900 -17.06000 1.000 44.39557 388 ASN B CA 1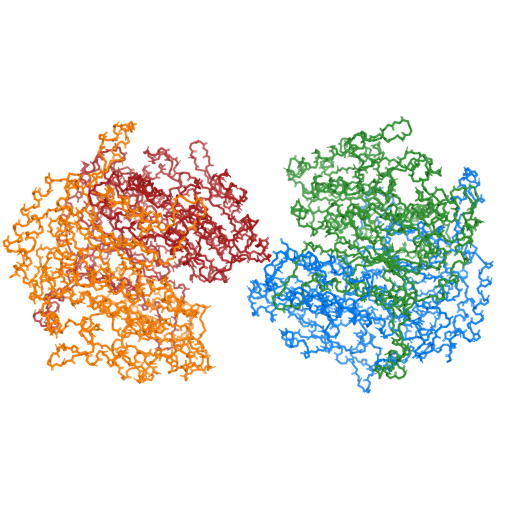
ATOM 11676 C C . ASN C 1 388 ? -87.26400 -17.14100 -17.26700 1.000 43.55073 388 ASN B C 1
ATOM 11677 O O . ASN C 1 388 ? -87.76100 -17.07400 -18.39500 1.000 45.26936 388 ASN B O 1
ATOM 11682 N N . GLY C 1 389 ? -88.00500 -17.29500 -16.17000 1.000 44.52183 389 GLY B N 1
ATOM 11683 C CA . GLY C 1 389 ? -89.44500 -17.41000 -16.27500 1.000 43.31379 389 GLY B CA 1
ATOM 11684 C C . GLY C 1 389 ? -90.06200 -16.20300 -16.93800 1.000 44.49024 389 GLY B C 1
ATOM 11685 O O . GLY C 1 389 ? -91.05100 -16.32100 -17.66200 1.000 42.85057 389 GLY B O 1
ATOM 11686 N N . GLN C 1 390 ? -89.47000 -15.03400 -16.73100 1.000 46.01408 390 GLN B N 1
ATOM 11687 C CA . GLN C 1 390 ? -90.02200 -13.83400 -17.33200 1.000 44.77708 390 GLN B CA 1
ATOM 11688 C C . GLN C 1 390 ? -90.01300 -13.90800 -18.86100 1.000 45.34031 390 GLN B C 1
ATOM 11689 O O . GLN C 1 390 ? -90.97700 -13.48000 -19.49700 1.000 45.02448 390 GLN B O 1
ATOM 11695 N N . HIS C 1 391 ? -88.98400 -14.49700 -19.47200 1.000 43.70306 391 HIS B N 1
ATOM 11696 C CA . HIS C 1 391 ? -88.93400 -14.58100 -20.93000 1.000 44.01100 391 HIS B CA 1
ATOM 11697 C C . HIS C 1 391 ? -89.50500 -15.88500 -21.46400 1.000 44.25313 391 HIS B C 1
ATOM 11698 O O . HIS C 1 391 ? -89.18600 -16.28000 -22.59200 1.000 44.90847 391 HIS B O 1
ATOM 11705 N N . SER C 1 392 ? -90.35300 -16.54900 -20.68200 1.000 47.19334 392 SER B N 1
ATOM 11706 C CA . SER C 1 392 ? -90.92500 -17.83800 -21.04600 1.000 45.44576 392 SER B CA 1
ATOM 11707 C C . SER C 1 392 ? -92.44400 -17.82600 -21.01200 1.000 43.76398 392 SER B C 1
ATOM 11708 O O . SER C 1 392 ? -93.06700 -18.00800 -22.06100 1.000 44.27720 392 SER B O 1
ATOM 11711 N N . PHE C 1 393 ? -93.06400 -17.62200 -19.84900 1.000 44.99557 393 PHE B N 1
ATOM 11712 C CA . PHE C 1 393 ? -94.51600 -17.72300 -19.73400 1.000 44.73501 393 PHE B CA 1
ATOM 11713 C C . PHE C 1 393 ? -95.18600 -16.46500 -19.19400 1.000 46.68524 393 PHE B C 1
ATOM 11714 O O . PHE C 1 393 ? -96.40000 -16.48700 -18.94300 1.000 46.93264 393 PHE B O 1
ATOM 11722 N N . TYR C 1 394 ? -94.46300 -15.35600 -19.03700 1.000 49.10421 394 TYR B N 1
ATOM 11723 C CA . TYR C 1 394 ? -95.13900 -14.19100 -18.47900 1.000 47.30925 394 TYR B CA 1
ATOM 11724 C C . TYR C 1 394 ? -96.19300 -13.62900 -19.41800 1.000 46.22491 394 TYR B C 1
ATOM 11725 O O . TYR C 1 394 ? -97.08300 -12.90900 -18.95000 1.000 47.15397 394 TYR B O 1
ATOM 11734 N N . GLN C 1 395 ? -96.11700 -13.95700 -20.71200 1.000 46.37991 395 GLN B N 1
ATOM 11735 C CA . GLN C 1 395 ? -97.15300 -13.56500 -21.66300 1.000 46.67731 395 GLN B CA 1
ATOM 11736 C C . GLN C 1 395 ? -98.53000 -13.96100 -21.16500 1.000 48.11696 395 GLN B C 1
ATOM 11737 O O . GLN C 1 395 ? -99.48600 -13.18100 -21.23700 1.000 45.83511 395 GLN B O 1
ATOM 11743 N N . LEU C 1 396 ? -98.64700 -15.18800 -20.66500 1.000 50.15512 396 LEU B N 1
ATOM 11744 C CA . LEU C 1 396 ? -99.93900 -15.67800 -20.21800 1.000 49.23659 396 LEU B CA 1
ATOM 11745 C C . LEU C 1 396 ? -100.36300 -15.00400 -18.91300 1.000 47.00737 396 LEU B C 1
ATOM 11746 O O . LEU C 1 396 ? -101.52700 -14.63400 -18.75600 1.000 46.86788 396 LEU B O 1
ATOM 11751 N N . ILE C 1 397 ? -99.43000 -14.82100 -17.97600 1.000 48.15909 397 ILE B N 1
ATOM 11752 C CA . ILE C 1 397 ? -99.74900 -14.17700 -16.71000 1.000 49.09078 397 ILE B CA 1
ATOM 11753 C C . ILE C 1 397 ? -100.10400 -12.71100 -16.90000 1.000 50.57517 397 ILE B C 1
ATOM 11754 O O . ILE C 1 397 ? -100.71200 -12.09500 -16.02500 1.000 51.82532 397 ILE B O 1
ATOM 11759 N N . HIS C 1 398 ? -99.74300 -12.12800 -18.02500 1.000 49.55383 398 HIS B N 1
ATOM 11760 C CA . HIS C 1 398 ? -100.14200 -10.75600 -18.28200 1.000 49.76438 398 HIS B CA 1
ATOM 11761 C C . HIS C 1 398 ? -101.41900 -10.64400 -19.09200 1.000 50.81977 398 HIS B C 1
ATOM 11762 O O . HIS C 1 398 ? -102.17300 -9.69400 -18.89400 1.000 50.78293 398 HIS B O 1
ATOM 11769 N N . GLN C 1 399 ? -101.68800 -11.58800 -19.99800 1.000 50.08971 399 GLN B N 1
ATOM 11770 C CA . GLN C 1 399 ? -102.82200 -11.46400 -20.90400 1.000 50.10551 399 GLN B CA 1
ATOM 11771 C C . GLN C 1 399 ? -103.67700 -12.71400 -21.01200 1.000 50.69505 399 GLN B C 1
ATOM 11772 O O . GLN C 1 399 ? -104.74100 -12.64200 -21.62600 1.000 51.26091 399 GLN B O 1
ATOM 11778 N N . GLY C 1 400 ? -103.25600 -13.84300 -20.46400 1.000 49.98862 400 GLY B N 1
ATOM 11779 C CA . GLY C 1 400 ? -104.09100 -15.03700 -20.40200 1.000 50.89926 400 GLY B CA 1
ATOM 11780 C C . GLY C 1 400 ? -104.78900 -15.18000 -19.06000 1.000 49.48593 400 GLY B C 1
ATOM 11781 O O . GLY C 1 400 ? -105.20300 -14.18900 -18.43800 1.000 47.79889 400 GLY B O 1
ATOM 11782 N N . ARG C 1 401 ? -104.92300 -16.42700 -18.60700 1.000 53.16510 401 ARG B N 1
ATOM 11783 C CA . ARG C 1 401 ? -105.50000 -16.67400 -17.29700 1.000 51.08854 401 ARG B CA 1
ATOM 11784 C C . ARG C 1 401 ? -104.64800 -16.02200 -16.22200 1.000 51.48859 401 ARG B C 1
ATOM 11785 O O . ARG C 1 401 ? -103.42100 -15.98700 -16.32200 1.000 51.03064 401 ARG B O 1
ATOM 11793 N N . VAL C 1 402 ? -105.30500 -15.50300 -15.20400 1.000 50.47064 402 VAL B N 1
ATOM 11794 C CA . VAL C 1 402 ? -104.62700 -14.83700 -14.10100 1.000 51.92608 402 VAL B CA 1
ATOM 11795 C C . VAL C 1 402 ? -104.01900 -15.87400 -13.17100 1.000 51.87344 402 VAL B C 1
ATOM 11796 O O . VAL C 1 402 ? -104.64300 -16.89000 -12.85000 1.000 50.27588 402 VAL B O 1
ATOM 11800 N N . ILE C 1 403 ? -102.79900 -15.59700 -12.71700 1.000 51.03489 403 ILE B N 1
ATOM 11801 C CA . ILE C 1 403 ? -102.10500 -16.44100 -11.75600 1.000 49.40838 403 ILE B CA 1
ATOM 11802 C C . ILE C 1 403 ? -101.48800 -15.54900 -10.70300 1.000 48.03717 403 ILE B C 1
ATOM 11803 O O . ILE C 1 403 ? -100.65600 -14.69800 -11.01200 1.000 48.34247 403 ILE B O 1
ATOM 11808 N N . PRO C 1 404 ? -101.83900 -15.71000 -9.41000 1.000 48.33322 404 PRO B N 1
ATOM 11809 C CA . PRO C 1 404 ? -101.13800 -14.95900 -8.36400 1.000 49.22807 404 PRO B CA 1
ATOM 11810 C C . PRO C 1 404 ? -99.69100 -15.40900 -8.29600 1.000 51.78627 404 PRO B C 1
ATOM 11811 O O . PRO C 1 404 ? -99.38600 -16.59900 -8.40700 1.000 51.20725 404 PRO B O 1
ATOM 11815 N N . CYS C 1 405 ? -98.79800 -14.43400 -8.14100 1.000 50.94447 405 CYS B N 1
ATOM 11816 C CA . CYS C 1 405 ? -97.35800 -14.63800 -8.25100 1.000 51.05764 405 CYS B CA 1
ATOM 11817 C C . CYS C 1 405 ? -96.68000 -14.35500 -6.92100 1.000 53.32634 405 CYS B C 1
ATOM 11818 O O . CYS C 1 405 ? -96.99600 -13.36700 -6.25300 1.000 53.02367 405 CYS B O 1
ATOM 11821 N N . ASP C 1 406 ? -95.71200 -15.19100 -6.57300 1.000 49.20671 406 ASP B N 1
ATOM 11822 C CA . ASP C 1 406 ? -94.76000 -14.87800 -5.52100 1.000 49.69097 406 ASP B CA 1
ATOM 11823 C C . ASP C 1 406 ? -93.47700 -14.37400 -6.17800 1.000 50.52002 406 ASP B C 1
ATOM 11824 O O . ASP C 1 406 ? -92.77900 -15.13000 -6.85500 1.000 49.76467 406 ASP B O 1
ATOM 11829 N N . PHE C 1 407 ? -93.17200 -13.09800 -5.97300 1.000 50.91171 407 PHE B N 1
ATOM 11830 C CA . PHE C 1 407 ? -91.88700 -12.52400 -6.34900 1.000 51.95657 407 PHE B CA 1
ATOM 11831 C C . PHE C 1 407 ? -90.96100 -12.50700 -5.14500 1.000 51.98815 407 PHE B C 1
ATOM 11832 O O . PHE C 1 407 ? -91.35600 -12.08300 -4.05000 1.000 51.70127 407 PHE B O 1
ATOM 11840 N N . ILE C 1 408 ? -89.74300 -12.99500 -5.33900 1.000 49.29216 408 ILE B N 1
ATOM 11841 C CA . ILE C 1 408 ? -88.74000 -13.01500 -4.28900 1.000 49.80275 408 ILE B CA 1
ATOM 11842 C C . ILE C 1 408 ? -87.50200 -12.30900 -4.80400 1.000 51.26345 408 ILE B C 1
ATOM 11843 O O . ILE C 1 408 ? -87.00800 -12.63000 -5.89200 1.000 50.80550 408 ILE B O 1
ATOM 11848 N N . GLY C 1 409 ? -87.01300 -11.34800 -4.03400 1.000 51.07905 409 GLY B N 1
ATOM 11849 C CA . GLY C 1 409 ? -85.82400 -10.60800 -4.40400 1.000 51.30539 409 GLY B CA 1
ATOM 11850 C C . GLY C 1 409 ? -84.83600 -10.54700 -3.25700 1.000 52.94506 409 GLY B C 1
ATOM 11851 O O . GLY C 1 409 ? -85.19800 -10.64800 -2.08500 1.000 52.93980 409 GLY B O 1
ATOM 11852 N N . VAL C 1 410 ? -83.56900 -10.38600 -3.62100 1.000 50.33199 410 VAL B N 1
ATOM 11853 C CA . VAL C 1 410 ? -82.46300 -10.36300 -2.67700 1.000 51.37685 410 VAL B CA 1
ATOM 11854 C C . VAL C 1 410 ? -81.69100 -9.06500 -2.88900 1.000 53.85083 410 VAL B C 1
ATOM 11855 O O . VAL C 1 410 ? -81.38900 -8.69500 -4.02800 1.000 54.00612 410 VAL B O 1
ATOM 11859 N N . ILE C 1 411 ? -81.41900 -8.35200 -1.80000 1.000 55.15247 411 ILE B N 1
ATOM 11860 C CA . ILE C 1 411 ? -80.79700 -7.03300 -1.90700 1.000 53.06538 411 ILE B CA 1
ATOM 11861 C C . ILE C 1 411 ? -79.32200 -7.14600 -2.25900 1.000 54.51292 411 ILE B C 1
ATOM 11862 O O . ILE C 1 411 ? -78.81300 -6.40800 -3.10400 1.000 54.99719 411 ILE B O 1
ATOM 11867 N N . LYS C 1 412 ? -78.60600 -8.01400 -1.56100 1.000 51.40260 412 LYS B N 1
ATOM 11868 C CA . LYS C 1 412 ? -77.18600 -8.22800 -1.77900 1.000 52.97911 412 LYS B CA 1
ATOM 11869 C C . LYS C 1 412 ? -77.01500 -9.38300 -2.75400 1.000 53.92659 412 LYS B C 1
ATOM 11870 O O . LYS C 1 412 ? -77.63800 -10.42800 -2.58700 1.000 53.40284 412 LYS B O 1
ATOM 11876 N N . SER C 1 413 ? -76.20200 -9.19800 -3.78500 1.000 53.16407 413 SER B N 1
ATOM 11877 C CA . SER C 1 413 ? -76.00500 -10.29300 -4.71800 1.000 53.12985 413 SER B CA 1
ATOM 11878 C C . SER C 1 413 ? -75.02800 -11.28300 -4.10500 1.000 53.41410 413 SER B C 1
ATOM 11879 O O . SER C 1 413 ? -74.12500 -10.90400 -3.36200 1.000 53.47200 413 SER B O 1
ATOM 11882 N N . GLN C 1 414 ? -75.23800 -12.56400 -4.39500 1.000 52.20835 414 GLN B N 1
ATOM 11883 C CA . GLN C 1 414 ? -74.21700 -13.55500 -4.08900 1.000 52.87159 414 GLN B CA 1
ATOM 11884 C C . GLN C 1 414 ? -72.96500 -13.34800 -4.93700 1.000 53.31901 414 GLN B C 1
ATOM 11885 O O . GLN C 1 414 ? -71.84100 -13.52200 -4.45200 1.000 54.22438 414 GLN B O 1
ATOM 11891 N N . GLN C 1 415 ? -73.13700 -13.02000 -6.21700 1.000 52.71603 415 GLN B N 1
ATOM 11892 C CA . GLN C 1 415 ? -72.03000 -12.91600 -7.16600 1.000 52.31861 415 GLN B CA 1
ATOM 11893 C C . GLN C 1 415 ? -72.11500 -11.57200 -7.86700 1.000 52.82131 415 GLN B C 1
ATOM 11894 O O . GLN C 1 415 ? -72.50400 -11.50000 -9.04200 1.000 53.34242 415 GLN B O 1
ATOM 11900 N N . PRO C 1 416 ? -71.73900 -10.49000 -7.19200 1.000 56.43047 416 PRO B N 1
ATOM 11901 C CA . PRO C 1 416 ? -71.92500 -9.16700 -7.79300 1.000 55.43561 416 PRO B CA 1
ATOM 11902 C C . PRO C 1 416 ? -70.96200 -8.93300 -8.95000 1.000 56.50416 416 PRO B C 1
ATOM 11903 O O . PRO C 1 416 ? -69.77200 -9.25600 -8.87600 1.000 56.64628 416 PRO B O 1
ATOM 11907 N N . VAL C 1 417 ? -71.51000 -8.39400 -10.04400 1.000 58.02458 417 VAL B N 1
ATOM 11908 C CA . VAL C 1 417 ? -70.74600 -8.00700 -11.21800 1.000 58.67466 417 VAL B CA 1
ATOM 11909 C C . VAL C 1 417 ? -71.05500 -6.55500 -11.53800 1.000 60.07746 417 VAL B C 1
ATOM 11910 O O . VAL C 1 417 ? -72.20400 -6.11600 -11.43100 1.000 58.51674 417 VAL B O 1
ATOM 11914 N N . TYR C 1 418 ? -70.02200 -5.81000 -11.91700 1.000 67.34684 418 TYR B N 1
ATOM 11915 C CA . TYR C 1 418 ? -70.18700 -4.50400 -12.53100 1.000 66.24144 418 TYR B CA 1
ATOM 11916 C C . TYR C 1 418 ? -69.11500 -4.32300 -13.59400 1.000 66.20986 418 TYR B C 1
ATOM 11917 O O . TYR C 1 418 ? -67.93800 -4.59200 -13.35100 1.000 67.12050 418 TYR B O 1
ATOM 11926 N N . LEU C 1 419 ? -69.52200 -3.87000 -14.77400 1.000 62.69631 419 LEU B N 1
ATOM 11927 C CA . LEU C 1 419 ? -68.59400 -3.61200 -15.86400 1.000 63.41481 419 LEU B CA 1
ATOM 11928 C C . LEU C 1 419 ? -68.46300 -2.11000 -16.05800 1.000 64.11753 419 LEU B C 1
ATOM 11929 O O . LEU C 1 419 ? -69.45700 -1.38300 -15.99600 1.000 63.79381 419 LEU B O 1
ATOM 11934 N N . LYS C 1 420 ? -67.22600 -1.65200 -16.25300 1.000 67.50051 420 LYS B N 1
ATOM 11935 C CA . LYS C 1 420 ? -66.96800 -0.22500 -16.39100 1.000 69.24283 420 LYS B CA 1
ATOM 11936 C C . LYS C 1 420 ? -67.75800 0.33200 -17.56400 1.000 70.22715 420 LYS B C 1
ATOM 11937 O O . LYS C 1 420 ? -67.81400 -0.27300 -18.63900 1.000 70.27190 420 LYS B O 1
ATOM 11943 N N . GLY C 1 421 ? -68.39400 1.47200 -17.34000 1.000 67.12698 421 GLY B N 1
ATOM 11944 C CA . GLY C 1 421 ? -69.20100 2.09900 -18.34700 1.000 67.03486 421 GLY B CA 1
ATOM 11945 C C . GLY C 1 421 ? -70.65000 1.68300 -18.34400 1.000 66.77957 421 GLY B C 1
ATOM 11946 O O . GLY C 1 421 ? -71.47100 2.36300 -18.97300 1.000 68.74823 421 GLY B O 1
ATOM 11947 N N . GLU C 1 422 ? -70.99900 0.59800 -17.65600 1.000 62.49045 422 GLU B N 1
ATOM 11948 C CA . GLU C 1 422 ? -72.37600 0.13300 -17.67700 1.000 61.44296 422 GLU B CA 1
ATOM 11949 C C . GLU C 1 422 ? -73.27100 1.10900 -16.93200 1.000 61.70088 422 GLU B C 1
ATOM 11950 O O . GLU C 1 422 ? -72.84000 1.81000 -16.01400 1.000 62.34306 422 GLU B O 1
ATOM 11956 N N . THR C 1 423 ? -74.52700 1.17500 -17.36600 1.000 62.00122 423 THR B N 1
ATOM 11957 C CA . THR C 1 423 ? -75.48300 2.04300 -16.69500 1.000 62.26177 423 THR B CA 1
ATOM 11958 C C . THR C 1 423 ? -75.86900 1.48700 -15.33400 1.000 60.48788 423 THR B C 1
ATOM 11959 O O . THR C 1 423 ? -76.13400 2.25800 -14.40100 1.000 61.06689 423 THR B O 1
ATOM 11963 N N . VAL C 1 424 ? -75.89400 0.16000 -15.19800 1.000 59.14638 424 VAL B N 1
ATOM 11964 C CA . VAL C 1 424 ? -76.21800 -0.49500 -13.93600 1.000 58.56473 424 VAL B CA 1
ATOM 11965 C C . VAL C 1 424 ? -75.38900 -1.76500 -13.82300 1.000 59.93858 424 VAL B C 1
ATOM 11966 O O . VAL C 1 424 ? -75.06500 -2.40600 -14.82200 1.000 59.32009 424 VAL B O 1
ATOM 11970 N N . SER C 1 425 ? -75.04900 -2.12800 -12.58700 1.000 58.37667 425 SER B N 1
ATOM 11971 C CA . SER C 1 425 ? -74.49000 -3.44100 -12.29600 1.000 57.76607 425 SER B CA 1
ATOM 11972 C C . SER C 1 425 ? -75.46000 -4.53100 -12.74100 1.000 54.53937 425 SER B C 1
ATOM 11973 O O . SER C 1 425 ? -76.65900 -4.29400 -12.92000 1.000 53.92614 425 SER B O 1
ATOM 11976 N N . ASN C 1 426 ? -74.93700 -5.74800 -12.90300 1.000 53.13403 426 ASN B N 1
ATOM 11977 C CA . ASN C 1 426 ? -75.79100 -6.83300 -13.37300 1.000 51.79176 426 ASN B CA 1
ATOM 11978 C C . ASN C 1 426 ? -76.93600 -7.09900 -12.39900 1.000 50.53635 426 ASN B C 1
ATOM 11979 O O . ASN C 1 426 ? -78.07200 -7.35100 -12.82400 1.000 49.44411 426 ASN B O 1
ATOM 11984 N N . HIS C 1 427 ? -76.66400 -7.01400 -11.08600 1.000 52.55238 427 HIS B N 1
ATOM 11985 C CA . HIS C 1 427 ? -77.68600 -7.29700 -10.07800 1.000 51.71281 427 HIS B CA 1
ATOM 11986 C C . HIS C 1 427 ? -78.76500 -6.22000 -10.05900 1.000 52.43658 427 HIS B C 1
ATOM 11987 O O . HIS C 1 427 ? -79.94800 -6.51100 -9.83700 1.000 51.82335 427 HIS B O 1
ATOM 11994 N N . ASP C 1 428 ? -78.37400 -4.96500 -10.28300 1.000 54.58793 428 ASP B N 1
ATOM 11995 C CA . ASP C 1 428 ? -79.37100 -3.92000 -10.45500 1.000 54.44318 428 ASP B CA 1
ATOM 11996 C C . ASP C 1 428 ? -80.20300 -4.15900 -11.71500 1.000 53.56939 428 ASP B C 1
ATOM 11997 O O . ASP C 1 428 ? -81.40400 -3.87100 -11.72500 1.000 54.63267 428 ASP B O 1
ATOM 12002 N N . GLU C 1 429 ? -79.60600 -4.73400 -12.76400 1.000 53.71163 429 GLU B N 1
ATOM 12003 C CA . GLU C 1 429 ? -80.38600 -5.05300 -13.96000 1.000 53.55372 429 GLU B CA 1
ATOM 12004 C C . GLU C 1 429 ? -81.41700 -6.12600 -13.66100 1.000 53.83007 429 GLU B C 1
ATOM 12005 O O . GLU C 1 429 ? -82.60000 -5.96700 -13.97800 1.000 53.71690 429 GLU B O 1
ATOM 12011 N N . LEU C 1 430 ? -80.98100 -7.23600 -13.06200 1.000 52.31904 430 LEU B N 1
ATOM 12012 C CA . LEU C 1 430 ? -81.92100 -8.25700 -12.61700 1.000 50.60568 430 LEU B CA 1
ATOM 12013 C C . LEU C 1 430 ? -83.02400 -7.65400 -11.75400 1.000 50.46356 430 LEU B C 1
ATOM 12014 O O . LEU C 1 430 ? -84.21500 -7.91100 -11.97500 1.000 48.47911 430 LEU B O 1
ATOM 12019 N N . MET C 1 431 ? -82.64700 -6.81200 -10.78300 1.000 51.66937 431 MET B N 1
ATOM 12020 C CA . MET C 1 431 ? -83.62600 -6.32300 -9.81400 1.000 50.30605 431 MET B CA 1
ATOM 12021 C C . MET C 1 431 ? -84.59600 -5.31100 -10.41700 1.000 50.27973 431 MET B C 1
ATOM 12022 O O . MET C 1 431 ? -85.73000 -5.19700 -9.94400 1.000 50.71663 431 MET B O 1
ATOM 12027 N N . SER C 1 432 ? -84.19000 -4.56400 -11.44400 1.000 50.62969 432 SER B N 1
ATOM 12028 C CA . SER C 1 432 ? -85.13800 -3.63700 -12.06100 1.000 52.36674 432 SER B CA 1
ATOM 12029 C C . SER C 1 432 ? -86.40500 -4.35900 -12.52000 1.000 52.08512 432 SER B C 1
ATOM 12030 O O . SER C 1 432 ? -87.50800 -3.80600 -12.41600 1.000 52.76678 432 SER B O 1
ATOM 12033 N N . ASN C 1 433 ? -86.27200 -5.60700 -12.98200 1.000 54.42362 433 ASN B N 1
ATOM 12034 C CA . ASN C 1 433 ? -87.44400 -6.39800 -13.34200 1.000 51.85489 433 ASN B CA 1
ATOM 12035 C C . ASN C 1 433 ? -88.25100 -6.79400 -12.12400 1.000 51.45747 433 ASN B C 1
ATOM 12036 O O . ASN C 1 433 ? -89.48000 -6.93600 -12.21400 1.000 50.05204 433 ASN B O 1
ATOM 12041 N N . PHE C 1 434 ? -87.56500 -7.02300 -10.99600 1.000 51.87971 434 PHE B N 1
ATOM 12042 C CA . PHE C 1 434 ? -88.23800 -7.40200 -9.76500 1.000 50.61903 434 PHE B CA 1
ATOM 12043 C C . PHE C 1 434 ? -89.16600 -6.29200 -9.29600 1.000 52.16922 434 PHE B C 1
ATOM 12044 O O . PHE C 1 434 ? -90.28900 -6.55700 -8.85600 1.000 51.64284 434 PHE B O 1
ATOM 12052 N N . PHE C 1 435 ? -88.72500 -5.03600 -9.39800 1.000 51.78037 435 PHE B N 1
ATOM 12053 C CA . PHE C 1 435 ? -89.58500 -3.93100 -8.98900 1.000 51.57245 435 PHE B CA 1
ATOM 12054 C C . PHE C 1 435 ? -90.57700 -3.52100 -10.08000 1.000 53.87009 435 PHE B C 1
ATOM 12055 O O . PHE C 1 435 ? -91.53600 -2.80200 -9.78300 1.000 56.03088 435 PHE B O 1
ATOM 12063 N N . ALA C 1 436 ? -90.40800 -3.98400 -11.31600 1.000 53.02968 436 ALA B N 1
ATOM 12064 C CA . ALA C 1 436 ? -91.30600 -3.50800 -12.36100 1.000 52.33223 436 ALA B CA 1
ATOM 12065 C C . ALA C 1 436 ? -92.46600 -4.46900 -12.62600 1.000 51.81901 436 ALA B C 1
ATOM 12066 O O . ALA C 1 436 ? -93.62400 -4.04300 -12.68500 1.000 51.55055 436 ALA B O 1
ATOM 12068 N N . GLN C 1 437 ? -92.17800 -5.76200 -12.76900 1.000 53.46854 437 GLN B N 1
ATOM 12069 C CA . GLN C 1 437 ? -93.21100 -6.74200 -13.10800 1.000 51.39987 437 GLN B CA 1
ATOM 12070 C C . GLN C 1 437 ? -94.43800 -6.69600 -12.20000 1.000 50.86822 437 GLN B C 1
ATOM 12071 O O . GLN C 1 437 ? -95.55900 -6.66100 -12.73000 1.000 50.81559 437 GLN B O 1
ATOM 12077 N N . PRO C 1 438 ? -94.32300 -6.69700 -10.86000 1.000 52.85931 438 PRO B N 1
ATOM 12078 C CA . PRO C 1 438 ? -95.55200 -6.67300 -10.04100 1.000 53.16198 438 PRO B CA 1
ATOM 12079 C C . PRO C 1 438 ? -96.37900 -5.41900 -10.26500 1.000 53.55150 438 PRO B C 1
ATOM 12080 O O . PRO C 1 438 ? -97.61400 -5.48000 -10.21800 1.000 52.23029 438 PRO B O 1
ATOM 12084 N N . ASP C 1 439 ? -95.73400 -4.28500 -10.53600 1.000 55.38484 439 ASP B N 1
ATOM 12085 C CA . ASP C 1 439 ? -96.48100 -3.09300 -10.92300 1.000 54.51895 439 ASP B CA 1
ATOM 12086 C C . ASP C 1 439 ? -97.17300 -3.28200 -12.27100 1.000 54.04521 439 ASP B C 1
ATOM 12087 O O . ASP C 1 439 ? -98.32500 -2.86700 -12.44400 1.000 53.75307 439 ASP B O 1
ATOM 12092 N N . ALA C 1 440 ? -96.50200 -3.93100 -13.22700 1.000 53.89931 440 ALA B N 1
ATOM 12093 C CA . ALA C 1 440 ? -97.12100 -4.14900 -14.53400 1.000 53.88878 440 ALA B CA 1
ATOM 12094 C C . ALA C 1 440 ? -98.36300 -5.01700 -14.41300 1.000 53.81246 440 ALA B C 1
ATOM 12095 O O . ALA C 1 440 ? -99.37400 -4.76100 -15.07700 1.000 54.82047 440 ALA B O 1
ATOM 12097 N N . LEU C 1 441 ? -98.31100 -6.04200 -13.56000 1.000 54.70247 441 LEU B N 1
ATOM 12098 C CA . LEU C 1 441 ? -99.48300 -6.88200 -13.35800 1.000 54.44191 441 LEU B CA 1
ATOM 12099 C C . LEU C 1 441 ? -100.57800 -6.11400 -12.64200 1.000 54.13398 441 LEU B C 1
ATOM 12100 O O . LEU C 1 441 ? -101.76600 -6.27700 -12.94800 1.000 53.83395 441 LEU B O 1
ATOM 12105 N N . ALA C 1 442 ? -100.19100 -5.28400 -11.67200 1.000 55.50129 442 ALA B N 1
ATOM 12106 C CA . ALA C 1 442 ? -101.15300 -4.48400 -10.92400 1.000 57.12254 442 ALA B CA 1
ATOM 12107 C C . ALA C 1 442 ? -101.87000 -3.47800 -11.82400 1.000 57.85684 442 ALA B C 1
ATOM 12108 O O . ALA C 1 442 ? -103.10500 -3.44300 -11.87100 1.000 59.18595 442 ALA B O 1
ATOM 12110 N N . TYR C 1 443 ? -101.11200 -2.65800 -12.55300 1.000 57.58104 443 TYR B N 1
ATOM 12111 C CA . TYR C 1 443 ? -101.66800 -1.53000 -13.29600 1.000 58.38640 443 TYR B CA 1
ATOM 12112 C C . TYR C 1 443 ? -102.21100 -1.92900 -14.66900 1.000 58.86014 443 TYR B C 1
ATOM 12113 O O . TYR C 1 443 ? -103.34200 -1.57600 -15.01400 1.000 58.50484 443 TYR B O 1
ATOM 12122 N N . GLY C 1 444 ? -101.43300 -2.65400 -15.46900 1.000 57.94500 444 GLY B N 1
ATOM 12123 C CA . GLY C 1 444 ? -101.97500 -2.88300 -16.79400 1.000 58.56349 444 GLY B CA 1
ATOM 12124 C C . GLY C 1 444 ? -101.83600 -1.62100 -17.62800 1.000 58.26609 444 GLY B C 1
ATOM 12125 O O . GLY C 1 444 ? -101.09600 -0.69500 -17.29000 1.000 58.01606 444 GLY B O 1
ATOM 12126 N N . LYS C 1 445 ? -102.56400 -1.59800 -18.74100 1.000 60.08511 445 LYS B N 1
ATOM 12127 C CA . LYS C 1 445 ? -102.52300 -0.46100 -19.65900 1.000 60.46937 445 LYS B CA 1
ATOM 12128 C C . LYS C 1 445 ? -103.83400 -0.42800 -20.42300 1.000 61.64320 445 LYS B C 1
ATOM 12129 O O . LYS C 1 445 ? -104.15200 -1.37200 -21.15500 1.000 60.46674 445 LYS B O 1
ATOM 12135 N N . THR C 1 446 ? -104.58500 0.64200 -20.23800 1.000 63.22364 446 THR B N 1
ATOM 12136 C CA . THR C 1 446 ? -105.91000 0.76300 -20.81900 1.000 64.79225 446 THR B CA 1
ATOM 12137 C C . THR C 1 446 ? -105.81200 1.09800 -22.30700 1.000 64.51327 446 THR B C 1
ATOM 12138 O O . THR C 1 446 ? -104.82600 1.69300 -22.75200 1.000 64.26061 446 THR B O 1
ATOM 12142 N N . PRO C 1 447 ? -106.82200 0.71700 -23.09600 1.000 63.84644 447 PRO B N 1
ATOM 12143 C CA . PRO C 1 447 ? -106.89000 1.21200 -24.47200 1.000 65.81773 447 PRO B CA 1
ATOM 12144 C C . PRO C 1 447 ? -106.72400 2.71200 -24.57100 1.000 66.96261 447 PRO B C 1
ATOM 12145 O O . PRO C 1 447 ? -106.21500 3.20700 -25.58400 1.000 69.33921 447 PRO B O 1
ATOM 12149 N N . GLU C 1 448 ? -107.12200 3.45500 -23.53800 1.000 67.10992 448 GLU B N 1
ATOM 12150 C CA . GLU C 1 448 ? -107.00800 4.90700 -23.60700 1.000 69.73918 448 GLU B CA 1
ATOM 12151 C C . GLU C 1 448 ? -105.55200 5.34200 -23.65000 1.000 69.65496 448 GLU B C 1
ATOM 12152 O O . GLU C 1 448 ? -105.14100 6.06700 -24.56700 1.000 70.18661 448 GLU B O 1
ATOM 12158 N N . GLN C 1 449 ? -104.75400 4.91900 -22.66500 1.000 66.88126 449 GLN B N 1
ATOM 12159 C CA . GLN C 1 449 ? -103.32100 5.17900 -22.73500 1.000 67.39711 449 GLN B CA 1
ATOM 12160 C C . GLN C 1 449 ? -102.77000 4.76200 -24.08800 1.000 67.51817 449 GLN B C 1
ATOM 12161 O O . GLN C 1 449 ? -101.91500 5.45000 -24.65300 1.000 67.48659 449 GLN B O 1
ATOM 12167 N N . LEU C 1 450 ? -103.28100 3.65700 -24.64200 1.000 67.42998 450 LEU B N 1
ATOM 12168 C CA . LEU C 1 450 ? -102.78100 3.15500 -25.91700 1.000 66.35353 450 LEU B CA 1
ATOM 12169 C C . LEU C 1 450 ? -103.19400 4.07100 -27.07000 1.000 68.33535 450 LEU B C 1
ATOM 12170 O O . LEU C 1 450 ? -102.35800 4.46700 -27.88800 1.000 69.11439 450 LEU B O 1
ATOM 12175 N N . HIS C 1 451 ? -104.47900 4.43000 -27.14600 1.000 67.82598 451 HIS B N 1
ATOM 12176 C CA . HIS C 1 451 ? -104.88500 5.42100 -28.13400 1.000 69.93149 451 HIS B CA 1
ATOM 12177 C C . HIS C 1 451 ? -104.15600 6.73000 -27.90300 1.000 72.42126 451 HIS B C 1
ATOM 12178 O O . HIS C 1 451 ? -103.72700 7.39200 -28.85700 1.000 73.19767 451 HIS B O 1
ATOM 12185 N N . SER C 1 452 ? -104.02400 7.12700 -26.63700 1.000 70.54707 452 SER B N 1
ATOM 12186 C CA . SER C 1 452 ? -103.25300 8.31500 -26.31000 1.000 71.66036 452 SER B CA 1
ATOM 12187 C C . SER C 1 452 ? -101.79300 8.19900 -26.73600 1.000 70.73920 452 SER B C 1
ATOM 12188 O O . SER C 1 452 ? -101.09200 9.21300 -26.76500 1.000 71.80511 452 SER B O 1
ATOM 12191 N N . GLU C 1 453 ? -101.31700 7.00000 -27.05900 1.000 70.74888 453 GLU B N 1
ATOM 12192 C CA . GLU C 1 453 ? -99.96500 6.81300 -27.56900 1.000 70.65413 453 GLU B CA 1
ATOM 12193 C C . GLU C 1 453 ? -99.94900 6.59500 -29.08100 1.000 70.45411 453 GLU B C 1
ATOM 12194 O O . GLU C 1 453 ? -98.92900 6.15000 -29.61800 1.000 71.76216 453 GLU B O 1
ATOM 12200 N N . LYS C 1 454 ? -101.05500 6.90300 -29.77200 1.000 69.10420 454 LYS B N 1
ATOM 12201 C CA . LYS C 1 454 ? -101.19300 6.73700 -31.22600 1.000 70.91494 454 LYS B CA 1
ATOM 12202 C C . LYS C 1 454 ? -101.01200 5.28800 -31.67600 1.000 69.29106 454 LYS B C 1
ATOM 12203 O O . LYS C 1 454 ? -100.58000 5.02900 -32.80000 1.000 70.93863 454 LYS B O 1
ATOM 12209 N N . VAL C 1 455 ? -101.32500 4.33400 -30.80800 1.000 68.43041 455 VAL B N 1
ATOM 12210 C CA . VAL C 1 455 ? -101.29000 2.92300 -31.21000 1.000 67.01708 455 VAL B CA 1
ATOM 12211 C C . VAL C 1 455 ? -102.36900 2.69500 -32.26200 1.000 67.25921 455 VAL B C 1
ATOM 12212 O O . VAL C 1 455 ? -103.53900 3.05000 -32.02300 1.000 65.23529 455 VAL B O 1
ATOM 12216 N N . PRO C 1 456 ? -102.03400 2.14500 -33.43300 1.000 65.32550 456 PRO B N 1
ATOM 12217 C CA . PRO C 1 456 ? -103.05900 1.87900 -34.44900 1.000 65.49921 456 PRO B CA 1
ATOM 12218 C C . PRO C 1 456 ? -104.22900 1.08800 -33.87700 1.000 64.28590 456 PRO B C 1
ATOM 12219 O O . PRO C 1 456 ? -104.05600 0.17100 -33.07200 1.000 65.24391 456 PRO B O 1
ATOM 12223 N N . GLU C 1 457 ? -105.43100 1.44500 -34.32900 1.000 65.14841 457 GLU B N 1
ATOM 12224 C CA . GLU C 1 457 ? -106.66000 0.94700 -33.71000 1.000 66.34066 457 GLU B CA 1
ATOM 12225 C C . GLU C 1 457 ? -106.78600 -0.57400 -33.82200 1.000 67.22235 457 GLU B C 1
ATOM 12226 O O . GLU C 1 457 ? -107.25300 -1.23400 -32.88500 1.000 66.37224 457 GLU B O 1
ATOM 12232 N N . ASN C 1 458 ? -106.36800 -1.15000 -34.95800 1.000 64.73507 458 ASN B N 1
ATOM 12233 C CA . ASN C 1 458 ? -106.45900 -2.59500 -35.14700 1.000 64.42977 458 ASN B CA 1
ATOM 12234 C C . ASN C 1 458 ? -105.59200 -3.36400 -34.15500 1.000 62.16371 458 ASN B C 1
ATOM 12235 O O . ASN C 1 458 ? -105.80600 -4.56300 -33.95700 1.000 62.15845 458 ASN B O 1
ATOM 12240 N N . LEU C 1 459 ? -104.62800 -2.69500 -33.54000 1.000 63.50149 459 LEU B N 1
ATOM 12241 C CA . LEU C 1 459 ? -103.64700 -3.33100 -32.68400 1.000 62.77509 459 LEU B CA 1
ATOM 12242 C C . LEU C 1 459 ? -103.93900 -3.16100 -31.20600 1.000 61.20122 459 LEU B C 1
ATOM 12243 O O . LEU C 1 459 ? -103.37500 -3.89900 -30.40100 1.000 60.89855 459 LEU B O 1
ATOM 12248 N N . ILE C 1 460 ? -104.80800 -2.21600 -30.84300 1.000 62.77656 460 ILE B N 1
ATOM 12249 C CA . ILE C 1 460 ? -104.92100 -1.77400 -29.45600 1.000 62.01331 460 ILE B CA 1
ATOM 12250 C C . ILE C 1 460 ? -105.40700 -2.90300 -28.56200 1.000 61.18163 460 ILE B C 1
ATOM 12251 O O . ILE C 1 460 ? -104.90300 -3.10400 -27.44500 1.000 59.66829 460 ILE B O 1
ATOM 12256 N N . SER C 1 461 ? -106.41300 -3.63800 -29.02700 1.000 60.44514 461 SER B N 1
ATOM 12257 C CA . SER C 1 461 ? -106.89800 -4.78200 -28.27300 1.000 60.57936 461 SER B CA 1
ATOM 12258 C C . SER C 1 461 ? -105.77100 -5.75600 -27.98900 1.000 59.04497 461 SER B C 1
ATOM 12259 O O . SER C 1 461 ? -105.67000 -6.29900 -26.88300 1.000 57.59743 461 SER B O 1
ATOM 12262 N N . HIS C 1 462 ? -104.89400 -5.96400 -28.97200 1.000 56.05614 462 HIS B N 1
ATOM 12263 C CA . HIS C 1 462 ? -103.81500 -6.92700 -28.80100 1.000 56.82728 462 HIS B CA 1
ATOM 12264 C C . HIS C 1 462 ? -102.80900 -6.46500 -27.75800 1.000 56.78517 462 HIS B C 1
ATOM 12265 O O . HIS C 1 462 ? -102.24500 -7.30000 -27.03900 1.000 54.47963 462 HIS B O 1
ATOM 12272 N N . LYS C 1 463 ? -102.59500 -5.15500 -27.64800 1.000 57.51868 463 LYS B N 1
ATOM 12273 C CA . LYS C 1 463 ? -101.63600 -4.55800 -26.73300 1.000 57.12653 463 LYS B CA 1
ATOM 12274 C C . LYS C 1 463 ? -102.26300 -4.13800 -25.40200 1.000 56.34223 463 LYS B C 1
ATOM 12275 O O . LYS C 1 463 ? -101.63000 -3.40700 -24.63700 1.000 55.45528 463 LYS B O 1
ATOM 12281 N N . THR C 1 464 ? -103.48200 -4.57400 -25.10600 1.000 59.03476 464 THR B N 1
ATOM 12282 C CA . THR C 1 464 ? -104.17800 -4.13100 -23.90900 1.000 57.55037 464 THR B CA 1
ATOM 12283 C C . THR C 1 464 ? -103.89800 -5.06100 -22.73100 1.000 57.24770 464 THR B C 1
ATOM 12284 O O . THR C 1 464 ? -104.04500 -6.28400 -22.84500 1.000 55.54486 464 THR B O 1
ATOM 12288 N N . PHE C 1 465 ? -103.50800 -4.46900 -21.60200 1.000 55.64339 465 PHE B N 1
ATOM 12289 C CA . PHE C 1 465 ? -103.28200 -5.18000 -20.35100 1.000 55.18018 465 PHE B CA 1
ATOM 12290 C C . PHE C 1 465 ? -104.37900 -4.79300 -19.37200 1.000 57.83576 465 PHE B C 1
ATOM 12291 O O . PHE C 1 465 ? -104.48900 -3.62200 -18.98800 1.000 58.08053 465 PHE B O 1
ATOM 12299 N N . GLN C 1 466 ? -105.17300 -5.78000 -18.96000 1.000 57.24930 466 GLN B N 1
ATOM 12300 C CA . GLN C 1 466 ? -106.28600 -5.53100 -18.05700 1.000 58.40207 466 GLN B CA 1
ATOM 12301 C C . GLN C 1 466 ? -105.84300 -4.98100 -16.71100 1.000 57.91254 466 GLN B C 1
ATOM 12302 O O . GLN C 1 466 ? -106.65800 -4.38400 -16.00100 1.000 57.28614 466 GLN B O 1
ATOM 12308 N N . GLY C 1 467 ? -104.58400 -5.16500 -16.34300 1.000 57.79967 467 GLY B N 1
ATOM 12309 C CA . GLY C 1 467 ? -104.20500 -4.88100 -14.96700 1.000 56.86008 467 GLY B CA 1
ATOM 12310 C C . GLY C 1 467 ? -104.96900 -5.74100 -13.96200 1.000 59.12351 467 GLY B C 1
ATOM 12311 O O . GLY C 1 467 ? -105.59200 -6.75000 -14.29800 1.000 59.37354 467 GLY B O 1
ATOM 12312 N N . ASN C 1 468 ? -104.90300 -5.29600 -12.69700 1.000 56.75385 468 ASN B N 1
ATOM 12313 C CA . ASN C 1 468 ? -105.64400 -5.87800 -11.58800 1.000 57.10916 468 ASN B CA 1
ATOM 12314 C C . ASN C 1 468 ? -105.23400 -7.32700 -11.30800 1.000 56.91703 468 ASN B C 1
ATOM 12315 O O . ASN C 1 468 ? -106.06200 -8.14200 -10.88500 1.000 54.84047 468 ASN B O 1
ATOM 12320 N N . ARG C 1 469 ? -103.95500 -7.67000 -11.49700 1.000 55.36052 469 ARG B N 1
ATOM 12321 C CA . ARG C 1 469 ? -103.55300 -9.06000 -11.31600 1.000 54.15775 469 ARG B CA 1
ATOM 12322 C C . ARG C 1 469 ? -102.63200 -9.19700 -10.12200 1.000 54.77887 469 ARG B C 1
ATOM 12323 O O . ARG C 1 469 ? -101.61100 -8.50200 -10.05100 1.000 55.75794 469 ARG B O 1
ATOM 12331 N N . PRO C 1 470 ? -102.93600 -10.09000 -9.18700 1.000 55.05954 470 PRO B N 1
ATOM 12332 C CA . PRO C 1 470 ? -102.34600 -9.98900 -7.85100 1.000 54.78846 470 PRO B CA 1
ATOM 12333 C C . PRO C 1 470 ? -100.93800 -10.54100 -7.78100 1.000 54.87005 470 PRO B C 1
ATOM 12334 O O . PRO C 1 470 ? -100.56200 -11.46300 -8.50400 1.000 53.16458 470 PRO B O 1
ATOM 12338 N N . SER C 1 471 ? -100.16400 -9.98300 -6.85900 1.000 53.30914 471 SER B N 1
ATOM 12339 C CA . SER C 1 471 ? -98.85000 -10.52900 -6.57000 1.000 52.78013 471 SER B CA 1
ATOM 12340 C C . SER C 1 471 ? -98.44100 -10.06400 -5.18700 1.000 55.72522 471 SER B C 1
ATOM 12341 O O . SER C 1 471 ? -99.06800 -9.19000 -4.59100 1.000 56.97800 471 SER B O 1
ATOM 12344 N N . LEU C 1 472 ? -97.38600 -10.67900 -4.68000 1.000 52.34210 472 LEU B N 1
ATOM 12345 C CA . LEU C 1 472 ? -96.74900 -10.23000 -3.46000 1.000 54.70554 472 LEU B CA 1
ATOM 12346 C C . LEU C 1 472 ? -95.24800 -10.29800 -3.67800 1.000 55.52406 472 LEU B C 1
ATOM 12347 O O . LEU C 1 472 ? -94.76300 -10.88400 -4.64900 1.000 55.42141 472 LEU B O 1
ATOM 12352 N N . SER C 1 473 ? -94.49900 -9.69700 -2.76600 1.000 53.97922 473 SER B N 1
ATOM 12353 C CA . SER C 1 473 ? -93.06200 -9.57300 -2.96400 1.000 55.05567 473 SER B CA 1
ATOM 12354 C C . SER C 1 473 ? -92.32800 -9.78900 -1.64500 1.000 56.37951 473 SER B C 1
ATOM 12355 O O . SER C 1 473 ? -92.58400 -9.08000 -0.66600 1.000 55.53730 473 SER B O 1
ATOM 12358 N N . PHE C 1 474 ? -91.44700 -10.79000 -1.61400 1.000 52.95304 474 PHE B N 1
ATOM 12359 C CA . PHE C 1 474 ? -90.46400 -10.94000 -0.55200 1.000 54.11897 474 PHE B CA 1
ATOM 12360 C C . PHE C 1 474 ? -89.20600 -10.18300 -0.95700 1.000 53.50574 474 PHE B C 1
ATOM 12361 O O . PHE C 1 474 ? -88.68500 -10.39400 -2.05500 1.000 52.98726 474 PHE B O 1
ATOM 12369 N N . LEU C 1 475 ? -88.69500 -9.33500 -0.07100 1.000 51.55303 475 LEU B N 1
ATOM 12370 C CA . LEU C 1 475 ? -87.38600 -8.72100 -0.26400 1.000 53.40325 475 LEU B CA 1
ATOM 12371 C C . LEU C 1 475 ? -86.48000 -9.20500 0.85500 1.000 55.95093 475 LEU B C 1
ATOM 12372 O O . LEU C 1 475 ? -86.79800 -9.02300 2.03000 1.000 54.37179 475 LEU B O 1
ATOM 12377 N N . LEU C 1 476 ? -85.36600 -9.82200 0.49900 1.000 54.56514 476 LEU B N 1
ATOM 12378 C CA . LEU C 1 476 ? -84.48400 -10.42000 1.48600 1.000 54.71253 476 LEU B CA 1
ATOM 12379 C C . LEU C 1 476 ? -83.19300 -9.61700 1.56200 1.000 54.47303 476 LEU B C 1
ATOM 12380 O O . LEU C 1 476 ? -82.73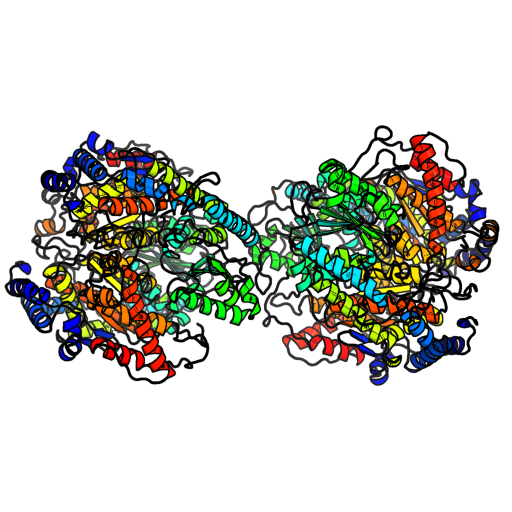100 -9.07200 0.56400 1.000 54.70727 476 LEU B O 1
ATOM 12385 N N . SER C 1 477 ? -82.63100 -9.51200 2.76800 1.000 53.06779 477 SER B N 1
ATOM 12386 C CA . SER C 1 477 ? -81.40400 -8.73700 2.92700 1.000 53.62575 477 SER B CA 1
ATOM 12387 C C . SER C 1 477 ? -80.24600 -9.37200 2.16600 1.000 53.64154 477 SER B C 1
ATOM 12388 O O . SER C 1 477 ? -79.44400 -8.66800 1.53900 1.000 52.38086 477 SER B O 1
ATOM 12391 N N . SER C 1 478 ? -80.13400 -10.69600 2.23100 1.000 53.26762 478 SER B N 1
ATOM 12392 C CA . SER C 1 478 ? -79.16800 -11.45900 1.44400 1.000 52.83599 478 SER B CA 1
ATOM 12393 C C . SER C 1 478 ? -79.68800 -12.88500 1.31600 1.000 51.79376 478 SER B C 1
ATOM 12394 O O . SER C 1 478 ? -80.80600 -13.20000 1.73600 1.000 51.04367 478 SER B O 1
ATOM 12397 N N . LEU C 1 479 ? -78.86600 -13.75400 0.72800 1.000 50.97037 479 LEU B N 1
ATOM 12398 C CA . LEU C 1 479 ? -79.24000 -15.13400 0.48800 1.000 49.84129 479 LEU B CA 1
ATOM 12399 C C . LEU C 1 479 ? -78.04900 -16.03500 0.83700 1.000 50.76772 479 LEU B C 1
ATOM 12400 O O . LEU C 1 479 ? -77.46500 -16.72000 -0.00300 1.000 52.44160 479 LEU B O 1
ATOM 12405 N N . SER C 1 480 ? -77.67800 -16.03700 2.12000 1.000 49.70990 480 SER B N 1
ATOM 12406 C CA . SER C 1 480 ? -76.71400 -16.98300 2.66100 1.000 50.64159 480 SER B CA 1
ATOM 12407 C C . SER C 1 480 ? -77.47200 -18.13700 3.30700 1.000 50.18890 480 SER B C 1
ATOM 12408 O O . SER C 1 480 ? -78.70000 -18.21200 3.23500 1.000 49.08087 480 SER B O 1
ATOM 12411 N N . ALA C 1 481 ? -76.74500 -19.02500 3.99000 1.000 49.99255 481 ALA B N 1
ATOM 12412 C CA . ALA C 1 481 ? -77.36800 -20.21900 4.56100 1.000 50.50577 481 ALA B CA 1
ATOM 12413 C C . ALA C 1 481 ? -78.49300 -19.87000 5.53400 1.000 51.14005 481 ALA B C 1
ATOM 12414 O O . ALA C 1 481 ? -79.57000 -20.48300 5.50000 1.000 49.35826 481 ALA B O 1
ATOM 12416 N N . TYR C 1 482 ? -78.25300 -18.90200 6.42900 1.000 49.16199 482 TYR B N 1
ATOM 12417 C CA . TYR C 1 482 ? -79.28300 -18.47300 7.37600 1.000 50.36476 482 TYR B CA 1
ATOM 12418 C C . TYR C 1 482 ? -80.57000 -18.08000 6.65600 1.000 49.65152 482 TYR B C 1
ATOM 12419 O O . TYR C 1 482 ? -81.66500 -18.52000 7.02500 1.000 50.19369 482 TYR B O 1
ATOM 12428 N N . GLU C 1 483 ? -80.45400 -17.24300 5.62300 1.000 51.11175 483 GLU B N 1
ATOM 12429 C CA . GLU C 1 483 ? -81.63600 -16.77100 4.90800 1.000 49.08783 483 GLU B CA 1
ATOM 12430 C C . GLU C 1 483 ? -82.28600 -17.88600 4.09000 1.000 48.03507 483 GLU B C 1
ATOM 12431 O O . GLU C 1 483 ? -83.51800 -17.95800 4.00000 1.000 47.33498 483 GLU B O 1
ATOM 12437 N N . ILE C 1 484 ? -81.47700 -18.75500 3.47700 1.000 48.33431 484 ILE B N 1
ATOM 12438 C CA . ILE C 1 484 ? -82.02700 -19.92900 2.79800 1.000 47.41841 484 ILE B CA 1
ATOM 12439 C C . ILE C 1 484 ? -82.91100 -20.73500 3.75600 1.000 51.27940 484 ILE B C 1
ATOM 12440 O O . ILE C 1 484 ? -84.02300 -21.14300 3.40200 1.000 50.17664 484 ILE B O 1
ATOM 12445 N N . GLY C 1 485 ? -82.44300 -20.94200 4.99900 1.000 48.18736 485 GLY B N 1
ATOM 12446 C CA . GLY C 1 485 ? -83.25300 -21.64600 5.99400 1.000 46.92668 485 GLY B CA 1
ATOM 12447 C C . GLY C 1 485 ? -84.53600 -20.91400 6.36000 1.000 47.82942 485 GLY B C 1
ATOM 12448 O O . GLY C 1 485 ? -85.58800 -21.53500 6.55400 1.000 47.27146 485 GLY B O 1
ATOM 12449 N N . GLN C 1 486 ? -84.47600 -19.58200 6.43000 1.000 49.88173 486 GLN B N 1
ATOM 12450 C CA . GLN C 1 486 ? -85.67600 -18.80200 6.70400 1.000 49.18165 486 GLN B CA 1
ATOM 12451 C C . GLN C 1 486 ? -86.72700 -19.01400 5.61600 1.000 47.23405 486 GLN B C 1
ATOM 12452 O O . GLN C 1 486 ? -87.88400 -19.33900 5.91400 1.000 48.23680 486 GLN B O 1
ATOM 12458 N N . LEU C 1 487 ? -86.32600 -18.87500 4.34100 1.000 50.01959 487 LEU B N 1
ATOM 12459 C CA . LEU C 1 487 ? -87.25800 -19.02000 3.22400 1.000 48.40624 487 LEU B CA 1
ATOM 12460 C C . LEU C 1 487 ? -87.96300 -20.36900 3.26300 1.000 48.80892 487 LEU B C 1
ATOM 12461 O O . LEU C 1 487 ? -89.19400 -20.44600 3.15200 1.000 47.78248 487 LEU B O 1
ATOM 12466 N N . LEU C 1 488 ? -87.18700 -21.44800 3.39800 1.000 46.72502 488 LEU B N 1
ATOM 12467 C CA . LEU C 1 488 ? -87.76900 -22.78100 3.47900 1.000 46.40393 488 LEU B CA 1
ATOM 12468 C C . LEU C 1 488 ? -88.80100 -22.86700 4.59600 1.000 46.98032 488 LEU B C 1
ATOM 12469 O O . LEU C 1 488 ? -89.94000 -23.30300 4.36800 1.000 47.17244 488 LEU B O 1
ATOM 12474 N N . SER C 1 489 ? -88.41700 -22.45500 5.82100 1.000 47.13775 489 SER B N 1
ATOM 12475 C CA . SER C 1 489 ? -89.35300 -22.50800 6.93900 1.000 47.31935 489 SER B CA 1
ATOM 12476 C C . SER C 1 489 ? -90.60100 -21.68800 6.64800 1.000 49.96178 489 SER B C 1
ATOM 12477 O O . SER C 1 489 ? -91.71500 -22.13700 6.93800 1.000 48.87480 489 SER B O 1
ATOM 12480 N N . ILE C 1 490 ? -90.43800 -20.50000 6.04500 1.000 50.79344 490 ILE B N 1
ATOM 12481 C CA . ILE C 1 490 ? -91.59600 -19.68300 5.68800 1.000 49.11166 490 ILE B CA 1
ATOM 12482 C C . ILE C 1 490 ? -92.58500 -20.49500 4.86600 1.000 47.66149 490 ILE B C 1
ATOM 12483 O O . ILE C 1 490 ? -93.79100 -20.49600 5.14200 1.000 48.34578 490 ILE B O 1
ATOM 12488 N N . TYR C 1 491 ? -92.08600 -21.20600 3.84200 1.000 47.52800 491 TYR B N 1
ATOM 12489 C CA . TYR C 1 491 ? -92.97700 -21.92900 2.94200 1.000 47.63327 491 TYR B CA 1
ATOM 12490 C C . TYR C 1 491 ? -93.55000 -23.18900 3.57700 1.000 47.63064 491 TYR B C 1
ATOM 12491 O O . TYR C 1 491 ? -94.69800 -23.54300 3.30000 1.000 46.00150 491 TYR B O 1
ATOM 12500 N N . GLU C 1 492 ? -92.76800 -23.88400 4.40900 1.000 46.23947 492 GLU B N 1
ATOM 12501 C CA . GLU C 1 492 ? -93.28500 -25.05100 5.13200 1.000 46.96060 492 GLU B CA 1
ATOM 12502 C C . GLU C 1 492 ? -94.49300 -24.69500 5.98600 1.000 48.22391 492 GLU B C 1
ATOM 12503 O O . GLU C 1 492 ? -95.47900 -25.43900 6.02000 1.000 47.04219 492 GLU B O 1
ATOM 12509 N N . HIS C 1 493 ? -94.45200 -23.54600 6.66300 1.000 48.20933 493 HIS B N 1
ATOM 12510 C CA . HIS C 1 493 ? -95.53000 -23.17600 7.58500 1.000 48.05405 493 HIS B CA 1
ATOM 12511 C C . HIS C 1 493 ? -96.72100 -22.58000 6.85700 1.000 48.61464 493 HIS B C 1
ATOM 12512 O O . HIS C 1 493 ? -97.86600 -22.78000 7.27500 1.000 49.90427 493 HIS B O 1
ATOM 12519 N N . ARG C 1 494 ? -96.46700 -21.83800 5.76900 1.000 53.34522 494 ARG B N 1
ATOM 12520 C CA . ARG C 1 494 ? -97.55500 -21.29000 4.96900 1.000 52.81357 494 ARG B CA 1
ATOM 12521 C C . ARG C 1 494 ? -98.42200 -22.40600 4.41500 1.000 50.81597 494 ARG B C 1
ATOM 12522 O O . ARG C 1 494 ? -99.65600 -22.32500 4.42600 1.000 49.32895 494 ARG B O 1
ATOM 12530 N N . ILE C 1 495 ? -97.77700 -23.44500 3.88300 1.000 48.92652 495 ILE B N 1
ATOM 12531 C CA . ILE C 1 495 ? -98.50300 -24.62100 3.41900 1.000 48.73966 495 ILE B CA 1
ATOM 12532 C C . ILE C 1 495 ? -99.32800 -25.21400 4.56100 1.000 49.24761 495 ILE B C 1
ATOM 12533 O O . ILE C 1 495 ? -100.50400 -25.55800 4.38500 1.000 49.95822 495 ILE B O 1
ATOM 12538 N N . ALA C 1 496 ? -98.73500 -25.31800 5.75400 1.000 50.09050 496 ALA B N 1
ATOM 12539 C CA . ALA C 1 496 ? -99.47900 -25.83500 6.90600 1.000 50.15103 496 ALA B CA 1
ATOM 12540 C C . ALA C 1 496 ? -100.69300 -24.96700 7.22900 1.000 50.61688 496 ALA B C 1
ATOM 12541 O O . ALA C 1 496 ? -101.75900 -25.48500 7.57800 1.000 49.79310 496 ALA B O 1
ATOM 12543 N N . VAL C 1 497 ? -100.56000 -23.64500 7.08000 1.000 50.55248 497 VAL B N 1
ATOM 12544 C CA . VAL C 1 497 ? -101.65700 -22.74400 7.42900 1.000 50.63670 497 VAL B CA 1
ATOM 12545 C C . VAL C 1 497 ? -102.82400 -22.92000 6.45800 1.000 50.40772 497 VAL B C 1
ATOM 12546 O O . VAL C 1 497 ? -103.99300 -22.88900 6.86300 1.000 52.86591 497 VAL B O 1
ATOM 12550 N N . GLN C 1 498 ? -102.53300 -23.13300 5.17100 1.000 50.40417 498 GLN B N 1
ATOM 12551 C CA . GLN C 1 498 ? -103.60300 -23.37800 4.20600 1.000 51.25953 498 GLN B CA 1
ATOM 12552 C C . GLN C 1 498 ? -104.34300 -24.67900 4.51200 1.000 51.56220 498 GLN B C 1
ATOM 12553 O O . GLN C 1 498 ? -105.58000 -24.71000 4.50500 1.000 52.08858 498 GLN B O 1
ATOM 12559 N N . GLY C 1 499 ? -103.60900 -25.75500 4.80600 1.000 51.88085 499 GLY B N 1
ATOM 12560 C CA . GLY C 1 499 ? -104.26400 -26.99100 5.21900 1.000 53.16258 499 GLY B CA 1
ATOM 12561 C C . GLY C 1 499 ? -105.08700 -26.82800 6.48700 1.000 53.15732 499 GLY B C 1
ATOM 12562 O O . GLY C 1 499 ? -106.18400 -27.38700 6.60600 1.000 55.86554 499 GLY B O 1
ATOM 12563 N N . PHE C 1 500 ? -104.56500 -26.06300 7.45200 1.000 50.02856 500 PHE B N 1
ATOM 12564 C CA . PHE C 1 500 ? -105.30600 -25.78800 8.68400 1.000 51.14449 500 PHE B CA 1
ATOM 12565 C C . PHE C 1 500 ? -106.59000 -25.02100 8.39400 1.000 53.66584 500 PHE B C 1
ATOM 12566 O O . PHE C 1 500 ? -107.67300 -25.38600 8.87600 1.000 57.24259 500 PHE B O 1
ATOM 12574 N N . ILE C 1 501 ? -106.49500 -23.95100 7.60200 1.000 55.76661 501 ILE B N 1
ATOM 12575 C CA . ILE C 1 501 ? -107.70200 -23.21900 7.25500 1.000 55.90874 501 ILE B CA 1
ATOM 12576 C C . ILE C 1 501 ? -108.66700 -24.11900 6.49400 1.000 55.88242 501 ILE B C 1
ATOM 12577 O O . ILE C 1 501 ? -109.86300 -24.15500 6.78600 1.000 58.21691 501 ILE B O 1
ATOM 12582 N N . TRP C 1 502 ? -108.16300 -24.88200 5.52700 1.000 54.56078 502 TRP B N 1
ATOM 12583 C CA . TRP C 1 502 ? -109.06400 -25.67500 4.69500 1.000 55.51089 502 TRP B CA 1
ATOM 12584 C C . TRP C 1 502 ? -109.70100 -26.82500 5.47200 1.000 57.70063 502 TRP B C 1
ATOM 12585 O O . TRP C 1 502 ? -110.77700 -27.29500 5.09100 1.000 58.78497 502 TRP B O 1
ATOM 12596 N N . GLY C 1 503 ? -109.07000 -27.28000 6.54600 1.000 55.73104 503 GLY B N 1
ATOM 12597 C CA . GLY C 1 503 ? -109.60800 -28.37700 7.32800 1.000 56.08108 503 GLY B CA 1
ATOM 12598 C C . GLY C 1 503 ? -109.10500 -29.74200 6.91800 1.000 55.38626 503 GLY B C 1
ATOM 12599 O O . GLY C 1 503 ? -109.69000 -30.75300 7.32200 1.000 57.82077 503 GLY B O 1
ATOM 12600 N N . ILE C 1 504 ? -108.02300 -29.80300 6.14400 1.000 53.35776 504 ILE B N 1
ATOM 12601 C CA . ILE C 1 504 ? -107.54000 -31.05700 5.57500 1.000 55.04744 504 ILE B CA 1
ATOM 12602 C C . ILE C 1 504 ? -106.30600 -31.53400 6.32900 1.000 56.48182 504 ILE B C 1
ATOM 12603 O O . ILE C 1 504 ? -105.86100 -30.88500 7.28300 1.000 59.18478 504 ILE B O 1
ATOM 12608 N N . ASN C 1 505 ? -105.74300 -32.66900 5.91600 1.000 54.45597 505 ASN B N 1
ATOM 12609 C CA . ASN C 1 505 ? -104.55000 -33.22300 6.54900 1.000 53.46111 505 ASN B CA 1
ATOM 12610 C C . ASN C 1 505 ? -103.34300 -32.95500 5.64700 1.000 52.34782 505 ASN B C 1
ATOM 12611 O O . ASN C 1 505 ? -103.07200 -33.70800 4.70500 1.000 52.80840 505 ASN B O 1
ATOM 12616 N N . SER C 1 506 ? -102.58900 -31.89700 5.96400 1.000 50.96913 506 SER B N 1
ATOM 12617 C CA . SER C 1 506 ? -101.47400 -31.47000 5.12400 1.000 51.05072 506 SER B CA 1
ATOM 12618 C C . SER C 1 506 ? -100.33700 -32.47800 5.16800 1.000 51.37708 506 SER B C 1
ATOM 12619 O O . SER C 1 506 ? -99.31800 -32.30100 4.48800 1.000 50.57172 506 SER B O 1
ATOM 12622 N N . PHE C 1 507 ? -100.48900 -33.54300 5.95600 1.000 52.80173 507 PHE B N 1
ATOM 12623 C CA . PHE C 1 507 ? -99.34100 -34.36000 6.30600 1.000 52.13059 507 PHE B CA 1
ATOM 12624 C C . PHE C 1 507 ? -99.45100 -35.83700 5.94900 1.000 51.77266 507 PHE B C 1
ATOM 12625 O O . PHE C 1 507 ? -98.49600 -36.58300 6.19500 1.000 52.03848 507 PHE B O 1
ATOM 12633 N N . ASP C 1 508 ? -100.55900 -36.29200 5.37400 1.000 52.89312 508 ASP B N 1
ATOM 12634 C CA . ASP C 1 508 ? -100.58400 -37.63500 4.81300 1.000 52.84575 508 ASP B CA 1
ATOM 12635 C C . ASP C 1 508 ? -100.45100 -37.57300 3.28500 1.000 51.80088 508 ASP B C 1
ATOM 12636 O O . ASP C 1 508 ? -100.41900 -36.50300 2.66500 1.000 55.55660 508 ASP B O 1
ATOM 12641 N N . GLN C 1 509 ? -100.37500 -38.74800 2.67000 1.000 53.51983 509 GLN B N 1
ATOM 12642 C CA . GLN C 1 509 ? -100.25600 -38.82200 1.22000 1.000 53.49878 509 GLN B CA 1
ATOM 12643 C C . GLN C 1 509 ? -100.76000 -40.17700 0.74100 1.000 53.83829 509 GLN B C 1
ATOM 12644 O O . GLN C 1 509 ? -100.00900 -40.98600 0.19000 1.000 54.19360 509 GLN B O 1
ATOM 12650 N N . TRP C 1 510 ? -102.04400 -40.43700 0.96600 1.000 54.03803 510 TRP B N 1
ATOM 12651 C CA . TRP C 1 510 ? -102.61300 -41.70300 0.53200 1.000 55.25923 510 TRP B CA 1
ATOM 12652 C C . TRP C 1 510 ? -102.65300 -41.79300 -0.98600 1.000 55.49874 510 TRP B C 1
ATOM 12653 O O . TRP C 1 510 ? -102.57600 -42.89100 -1.55000 1.000 54.84076 510 TRP B O 1
ATOM 12664 N N . GLY C 1 511 ? -102.74100 -40.64600 -1.65400 1.000 55.16470 511 GLY B N 1
ATOM 12665 C CA . GLY C 1 511 ? -102.90700 -40.62500 -3.09300 1.000 54.84624 511 GLY B CA 1
ATOM 12666 C C . GLY C 1 511 ? -101.80800 -41.31900 -3.86800 1.000 56.72015 511 GLY B C 1
ATOM 12667 O O . GLY C 1 511 ? -101.98900 -41.61600 -5.05200 1.000 59.43626 511 GLY B O 1
ATOM 12668 N N . VAL C 1 512 ? -100.66400 -41.58600 -3.23400 1.000 56.40193 512 VAL B N 1
ATOM 12669 C CA . VAL C 1 512 ? -99.55000 -42.20100 -3.94300 1.000 58.26268 512 VAL B CA 1
ATOM 12670 C C . VAL C 1 512 ? -99.66500 -43.72000 -4.02900 1.000 60.18133 512 VAL B C 1
ATOM 12671 O O . VAL C 1 512 ? -98.81000 -44.36000 -4.65400 1.000 62.28422 512 VAL B O 1
ATOM 12675 N N . GLU C 1 513 ? -100.70300 -44.31800 -3.45000 1.000 59.85896 513 GLU B N 1
ATOM 12676 C CA . GLU C 1 513 ? -100.73400 -45.77000 -3.29100 1.000 59.85633 513 GLU B CA 1
ATOM 12677 C C . GLU C 1 513 ? -101.30000 -46.52600 -4.49500 1.000 61.79604 513 GLU B C 1
ATOM 12678 O O . GLU C 1 513 ? -100.82700 -47.62700 -4.79800 1.000 61.61180 513 GLU B O 1
ATOM 12684 N N . LEU C 1 514 ? -102.31300 -45.97700 -5.18000 1.000 58.00190 514 LEU B N 1
ATOM 12685 C CA . LEU C 1 514 ? -102.93700 -46.69700 -6.29400 1.000 59.13098 514 LEU B CA 1
ATOM 12686 C C . LEU C 1 514 ? -101.96800 -46.87400 -7.45900 1.000 59.41786 514 LEU B C 1
ATOM 12687 O O . LEU C 1 514 ? -101.94200 -47.93100 -8.10600 1.000 61.46021 514 LEU B O 1
ATOM 12692 N N . GLY C 1 515 ? -101.17200 -45.84800 -7.74700 1.000 58.78289 515 GLY B N 1
ATOM 12693 C CA . GLY C 1 515 ? -100.13500 -46.00100 -8.75000 1.000 58.71446 515 GLY B CA 1
ATOM 12694 C C . GLY C 1 515 ? -99.11600 -47.05300 -8.36700 1.000 59.40402 515 GLY B C 1
ATOM 12695 O O . GLY C 1 515 ? -98.66100 -47.82500 -9.21200 1.000 60.16727 515 GLY B O 1
ATOM 12696 N N . LYS C 1 516 ? -98.76600 -47.12400 -7.07900 1.000 59.43114 516 LYS B N 1
ATOM 12697 C CA . LYS C 1 516 ? -97.72000 -48.06300 -6.68800 1.000 60.09438 516 LYS B CA 1
ATOM 12698 C C . LYS C 1 516 ? -98.21200 -49.50500 -6.76800 1.000 63.13158 516 LYS B C 1
ATOM 12699 O O . LYS C 1 516 ? -97.45200 -50.39900 -7.15600 1.000 63.68691 516 LYS B O 1
ATOM 12705 N N . SER C 1 517 ? -99.48900 -49.74600 -6.44300 1.000 59.83305 517 SER B N 1
ATOM 12706 C CA . SER C 1 517 ? -100.07000 -51.07800 -6.61500 1.000 59.65934 517 SER B CA 1
ATOM 12707 C C . SER C 1 517 ? -99.96000 -51.54400 -8.05900 1.000 61.44376 517 SER B C 1
ATOM 12708 O O . SER C 1 517 ? -99.39200 -52.60400 -8.34900 1.000 62.55442 517 SER B O 1
ATOM 12711 N N . LEU C 1 518 ? -100.49900 -50.75000 -8.98100 1.000 58.38826 518 LEU B N 1
ATOM 12712 C CA . LEU C 1 518 ? -100.59000 -51.17800 -10.36600 1.000 59.51208 518 LEU B CA 1
ATOM 12713 C C . LEU C 1 518 ? -99.21600 -51.25900 -11.01300 1.000 58.03559 518 LEU B C 1
ATOM 12714 O O . LEU C 1 518 ? -98.99100 -52.10200 -11.89300 1.000 58.81463 518 LEU B O 1
ATOM 12719 N N . ALA C 1 519 ? -98.28600 -50.40700 -10.58100 1.000 58.20371 519 ALA B N 1
ATOM 12720 C CA . ALA C 1 519 ? -96.89500 -50.56600 -10.98700 1.000 57.91420 519 ALA B CA 1
ATOM 12721 C C . ALA C 1 519 ? -96.36900 -51.94100 -10.59000 1.000 59.20646 519 ALA B C 1
ATOM 12722 O O . ALA C 1 519 ? -95.78200 -52.65100 -11.41400 1.000 59.92234 519 ALA B O 1
ATOM 12724 N N . SER C 1 520 ? -96.58200 -52.33900 -9.32600 1.000 58.10948 520 SER B N 1
ATOM 12725 C CA . SER C 1 520 ? -96.21600 -53.68700 -8.90000 1.000 60.05445 520 SER B CA 1
ATOM 12726 C C . SER C 1 520 ? -96.85900 -54.73400 -9.79600 1.000 61.47041 520 SER B C 1
ATOM 12727 O O . SER C 1 520 ? -96.22700 -55.73500 -10.14500 1.000 62.22577 520 SER B O 1
ATOM 12730 N N . THR C 1 521 ? -98.12000 -54.52300 -10.17000 1.000 59.50469 521 THR B N 1
ATOM 12731 C CA . THR C 1 521 ? -98.79100 -55.48300 -11.03200 1.000 61.23385 521 THR B CA 1
ATOM 12732 C C . THR C 1 521 ? -98.08400 -55.59300 -12.37200 1.000 61.33386 521 THR B C 1
ATOM 12733 O O . THR C 1 521 ? -97.84600 -56.70300 -12.86500 1.000 62.72876 521 THR B O 1
ATOM 12737 N N . VAL C 1 522 ? -97.70100 -54.45000 -12.95300 1.000 61.53315 522 VAL B N 1
ATOM 12738 C CA . VAL C 1 522 ? -97.03600 -54.46100 -14.25000 1.000 61.56999 522 VAL B CA 1
ATOM 12739 C C . VAL C 1 522 ? -95.64400 -55.08800 -14.15100 1.000 61.63579 522 VAL B C 1
ATOM 12740 O O . VAL C 1 522 ? -95.24200 -55.86600 -15.02600 1.000 62.55169 522 VAL B O 1
ATOM 12744 N N . ARG C 1 523 ? -94.88400 -54.76200 -13.09500 1.000 63.24508 523 ARG B N 1
ATOM 12745 C CA . ARG C 1 523 ? -93.55500 -55.35500 -12.92800 1.000 63.40036 523 ARG B CA 1
ATOM 12746 C C . ARG C 1 523 ? -93.62700 -56.87600 -12.96300 1.000 65.31638 523 ARG B C 1
ATOM 12747 O O . ARG C 1 523 ? -92.76900 -57.53800 -13.55900 1.000 65.94541 523 ARG B O 1
ATOM 12755 N N . LYS C 1 524 ? -94.65500 -57.44800 -12.33300 1.000 64.64672 524 LYS B N 1
ATOM 12756 C CA . LYS C 1 524 ? -94.86000 -58.89000 -12.40900 1.000 66.59169 524 LYS B CA 1
ATOM 12757 C C . LYS C 1 524 ? -95.01600 -59.33300 -13.85900 1.000 67.60497 524 LYS B C 1
ATOM 12758 O O . LYS C 1 524 ? -94.34800 -60.26900 -14.31300 1.000 68.65510 524 LYS B O 1
ATOM 12764 N N . GLN C 1 525 ? -95.88200 -58.64200 -14.60500 1.000 65.81528 525 GLN B N 1
ATOM 12765 C CA . GLN C 1 525 ? -96.13000 -58.99900 -15.99500 1.000 66.84698 525 GLN B CA 1
ATOM 12766 C C . GLN C 1 525 ? -94.86700 -58.86800 -16.83600 1.000 66.29954 525 GLN B C 1
ATOM 12767 O O . GLN C 1 525 ? -94.61200 -59.69600 -17.71700 1.000 67.41284 525 GLN B O 1
ATOM 12773 N N . LEU C 1 526 ? -94.05900 -57.83800 -16.57200 1.000 66.79917 526 LEU B N 1
ATOM 12774 C CA . LEU C 1 526 ? -92.78600 -57.68800 -17.26900 1.000 66.20700 526 LEU B CA 1
ATOM 12775 C C . LEU C 1 526 ? -91.83300 -58.83000 -16.93000 1.000 67.11237 526 LEU B C 1
ATOM 12776 O O . LEU C 1 526 ? -91.25700 -59.45300 -17.82700 1.000 67.86246 526 LEU B O 1
ATOM 12781 N N . HIS C 1 527 ? -91.65400 -59.11800 -15.63400 1.000 69.10215 527 HIS B N 1
ATOM 12782 C CA . HIS C 1 527 ? -90.84400 -60.26600 -15.21700 1.000 70.09963 527 HIS B CA 1
ATOM 12783 C C . HIS C 1 527 ? -91.28800 -61.54100 -15.93200 1.000 72.13935 527 HIS B C 1
ATOM 12784 O O . HIS C 1 527 ? -90.47700 -62.22800 -16.56400 1.000 72.92366 527 HIS B O 1
ATOM 12791 N N . ALA C 1 528 ? -92.58600 -61.85800 -15.85600 1.000 69.68199 528 ALA B N 1
ATOM 12792 C CA . ALA C 1 528 ? -93.09900 -63.07500 -16.48000 1.000 71.70591 528 ALA B CA 1
ATOM 12793 C C . ALA C 1 528 ? -92.79800 -63.10900 -17.97500 1.000 72.36652 528 ALA B C 1
ATOM 12794 O O . ALA C 1 528 ? -92.37000 -64.14200 -18.50300 1.000 74.51678 528 ALA B O 1
ATOM 12796 N N . SER C 1 529 ? -93.00200 -61.98700 -18.67500 1.000 72.04929 529 SER B N 1
ATOM 12797 C CA . SER C 1 529 ? -92.80000 -61.97600 -20.12300 1.000 71.64135 529 SER B CA 1
ATOM 12798 C C . SER C 1 529 ? -91.33700 -62.13900 -20.48900 1.000 71.05970 529 SER B C 1
ATOM 12799 O O . SER C 1 529 ? -91.00300 -62.94000 -21.36400 1.000 71.40711 529 SER B O 1
ATOM 12802 N N . ARG C 1 530 ? -90.45400 -61.39500 -19.82900 1.000 73.58555 530 ARG B N 1
ATOM 12803 C CA . ARG C 1 530 ? -89.03200 -61.48600 -20.14400 1.000 73.08286 530 ARG B CA 1
ATOM 12804 C C . ARG C 1 530 ? -88.44800 -62.84500 -19.78300 1.000 74.35406 530 ARG B C 1
ATOM 12805 O O . ARG C 1 530 ? -87.50000 -63.29800 -20.43200 1.000 75.78055 530 ARG B O 1
ATOM 12813 N N . MET C 1 531 ? -88.98500 -63.51200 -18.75700 1.000 76.84055 531 MET B N 1
ATOM 12814 C CA . MET C 1 531 ? -88.36000 -64.74400 -18.27400 1.000 78.09860 531 MET B CA 1
ATOM 12815 C C . MET C 1 531 ? -89.07800 -65.96900 -18.81900 1.000 79.58562 531 MET B C 1
ATOM 12816 O O . MET C 1 531 ? -88.50000 -66.73700 -19.59400 1.000 80.31992 531 MET B O 1
ATOM 12821 N N . GLU C 1 532 ? -90.33700 -66.15700 -18.42100 1.000 74.96818 532 GLU B N 1
ATOM 12822 C CA . GLU C 1 532 ? -91.13100 -67.30700 -18.84900 1.000 76.68154 532 GLU B CA 1
ATOM 12823 C C . GLU C 1 532 ? -91.71900 -67.14400 -20.24700 1.000 76.25254 532 GLU B C 1
ATOM 12824 O O . GLU C 1 532 ? -92.36200 -68.07700 -20.73900 1.000 77.53690 532 GLU B O 1
ATOM 12830 N N . GLY C 1 533 ? -91.52300 -65.99400 -20.89100 1.000 75.50351 533 GLY B N 1
ATOM 12831 C CA . GLY C 1 533 ? -92.17400 -65.74500 -22.16300 1.000 75.28769 533 GLY B CA 1
ATOM 12832 C C . GLY C 1 533 ? -93.67900 -65.66400 -22.07300 1.000 75.91934 533 GLY B C 1
ATOM 12833 O O . GLY C 1 533 ? -94.35500 -65.72300 -23.10300 1.000 76.27991 533 GLY B O 1
ATOM 12834 N N . LYS C 1 534 ? -94.22200 -65.52800 -20.86700 1.000 74.62311 534 LYS B N 1
ATOM 12835 C CA . LYS C 1 534 ? -95.66600 -65.49800 -20.67900 1.000 78.02879 534 LYS B CA 1
ATOM 12836 C C . LYS C 1 534 ? -96.28900 -64.40200 -21.54600 1.000 76.23120 534 LYS B C 1
ATOM 12837 O O . LYS C 1 534 ? -95.71500 -63.31000 -21.68000 1.000 72.78079 534 LYS B O 1
ATOM 12843 N N . PRO C 1 535 ? -97.44900 -64.65600 -22.16500 1.000 76.29108 535 PRO B N 1
ATOM 12844 C CA . PRO C 1 535 ? -98.14100 -63.58500 -22.88800 1.000 75.03040 535 PRO B CA 1
ATOM 12845 C C . PRO C 1 535 ? -98.67300 -62.55000 -21.91800 1.000 74.46455 535 PRO B C 1
ATOM 12846 O O . PRO C 1 535 ? -98.60400 -62.74500 -20.70000 1.000 74.56456 535 PRO B O 1
ATOM 12850 N N . VAL C 1 536 ? -99.23300 -61.46800 -22.43500 1.000 71.01563 536 VAL B N 1
ATOM 12851 C CA . VAL C 1 536 ? -99.81300 -60.42700 -21.59700 1.000 70.28922 536 VAL B CA 1
ATOM 12852 C C . VAL C 1 536 ? -101.22600 -60.83200 -21.20400 1.000 71.50253 536 VAL B C 1
ATOM 12853 O O . VAL C 1 536 ? -102.04300 -61.18600 -22.06000 1.000 72.22893 536 VAL B O 1
ATOM 12857 N N . GLU C 1 537 ? -101.52100 -60.76300 -19.90800 1.000 70.26511 537 GLU B N 1
ATOM 12858 C CA . GLU C 1 537 ? -102.80400 -61.20000 -19.37900 1.000 71.96268 537 GLU B CA 1
ATOM 12859 C C . GLU C 1 537 ? -103.20500 -60.28400 -18.22900 1.000 70.36775 537 GLU B C 1
ATOM 12860 O O . GLU C 1 537 ? -102.35700 -59.87900 -17.42900 1.000 69.62292 537 GLU B O 1
ATOM 12866 N N . GLY C 1 538 ? -104.49300 -59.93800 -18.17000 1.000 68.57847 538 GLY B N 1
ATOM 12867 C CA . GLY C 1 538 ? -105.05500 -59.22000 -17.04600 1.000 68.19421 538 GLY B CA 1
ATOM 12868 C C . GLY C 1 538 ? -105.33000 -57.74400 -17.25100 1.000 66.63876 538 GLY B C 1
ATOM 12869 O O . GLY C 1 538 ? -105.90600 -57.11700 -16.35400 1.000 65.96500 538 GLY B O 1
ATOM 12870 N N . PHE C 1 539 ? -104.95300 -57.16900 -18.39400 1.000 66.83490 539 PHE B N 1
ATOM 12871 C CA . PHE C 1 539 ? -105.06300 -55.73500 -18.61900 1.000 65.33208 539 PHE B CA 1
ATOM 12872 C C . PHE C 1 539 ? -106.13600 -55.41300 -19.64500 1.000 65.64001 539 PHE B C 1
ATOM 12873 O O . PHE C 1 539 ? -106.45600 -56.22900 -20.51400 1.000 66.74278 539 PHE B O 1
ATOM 12881 N N . ASN C 1 540 ? -106.67800 -54.20000 -19.53600 1.000 65.25051 540 ASN B N 1
ATOM 12882 C CA . ASN C 1 540 ? -107.62500 -53.69700 -20.51600 1.000 65.40842 540 ASN B CA 1
ATOM 12883 C C . ASN C 1 540 ? -106.97200 -53.66900 -21.89700 1.000 65.05838 540 ASN B C 1
ATOM 12884 O O . ASN C 1 540 ? -105.74400 -53.63100 -22.00300 1.000 64.33724 540 ASN B O 1
ATOM 12889 N N . PRO C 1 541 ? -107.78000 -53.67200 -22.97200 1.000 64.13119 541 PRO B N 1
ATOM 12890 C CA . PRO C 1 541 ? -107.20600 -53.76800 -24.33100 1.000 64.80232 541 PRO B CA 1
ATOM 12891 C C . PRO C 1 541 ? -106.11300 -52.76000 -24.62800 1.000 62.38361 541 PRO B C 1
ATOM 12892 O O . PRO C 1 541 ? -105.09900 -53.12300 -25.23800 1.000 61.30453 541 PRO B O 1
ATOM 12896 N N . SER C 1 542 ? -106.28800 -51.50400 -24.21400 1.000 62.89812 542 SER B N 1
ATOM 12897 C CA . SER C 1 542 ? -105.29900 -50.47600 -24.52600 1.000 61.38215 542 SER B CA 1
ATOM 12898 C C . SER C 1 542 ? -103.95400 -50.78500 -23.87800 1.000 60.85314 542 SER B C 1
ATOM 12899 O O . SER C 1 542 ? -102.91300 -50.78300 -24.54700 1.000 60.30044 542 SER B O 1
ATOM 12902 N N . SER C 1 543 ? -103.95900 -51.06300 -22.56900 1.000 59.22444 543 SER B N 1
ATOM 12903 C CA . SER C 1 543 ? -102.71200 -51.32700 -21.85600 1.000 59.10337 543 SER B CA 1
ATOM 12904 C C . SER C 1 543 ? -102.06800 -52.61900 -22.33200 1.000 61.25626 543 SER B C 1
ATOM 12905 O O . SER C 1 543 ? -100.83300 -52.72400 -22.40200 1.000 60.69830 543 SER B O 1
ATOM 12908 N N . ALA C 1 544 ? -102.90100 -53.61000 -22.65500 1.000 60.22792 544 ALA B N 1
ATOM 12909 C CA . ALA C 1 544 ? -102.42200 -54.83500 -23.28300 1.000 61.08066 544 ALA B CA 1
ATOM 12910 C C . ALA C 1 544 ? -101.57300 -54.52100 -24.50400 1.000 60.30425 544 ALA B C 1
ATOM 12911 O O . ALA C 1 544 ? -100.42600 -54.97000 -24.61800 1.000 60.10159 544 ALA B O 1
ATOM 12913 N N . SER C 1 545 ? -102.12000 -53.70800 -25.41000 1.000 60.18620 545 SER B N 1
ATOM 12914 C CA . SER C 1 545 ? -101.42300 -53.37400 -26.64500 1.000 61.71270 545 SER B CA 1
ATOM 12915 C C . SER C 1 545 ? -100.14500 -52.58400 -26.37700 1.000 60.20462 545 SER B C 1
ATOM 12916 O O . SER C 1 545 ? -99.11900 -52.81100 -27.03300 1.000 57.85434 545 SER B O 1
ATOM 12919 N N . LEU C 1 546 ? -100.19200 -51.64800 -25.42200 1.000 60.05351 546 LEU B N 1
ATOM 12920 C CA . LEU C 1 546 ? -99.00100 -50.88400 -25.06100 1.000 58.80862 546 LEU B CA 1
ATOM 12921 C C . LEU C 1 546 ? -97.91200 -51.78500 -24.49000 1.000 59.09550 546 LEU B C 1
ATOM 12922 O O . LEU C 1 546 ? -96.72700 -51.62000 -24.80500 1.000 58.43752 546 LEU B O 1
ATOM 12927 N N . LEU C 1 547 ? -98.29000 -52.73000 -23.62500 1.000 58.80249 547 LEU B N 1
ATOM 12928 C CA . LEU C 1 547 ? -97.30500 -53.65200 -23.07400 1.000 59.25518 547 LEU B CA 1
ATOM 12929 C C . LEU C 1 547 ? -96.78000 -54.60000 -24.14700 1.000 59.75261 547 LEU B C 1
ATOM 12930 O O . LEU C 1 547 ? -95.56900 -54.84800 -24.23000 1.000 59.49205 547 LEU B O 1
ATOM 12935 N N . THR C 1 548 ? -97.67500 -55.11800 -24.99300 1.000 58.63627 548 THR B N 1
ATOM 12936 C CA . THR C 1 548 ? -97.25300 -55.95500 -26.11500 1.000 59.15212 548 THR B CA 1
ATOM 12937 C C . THR C 1 548 ? -96.22000 -55.24500 -26.98000 1.000 60.63125 548 THR B C 1
ATOM 12938 O O . THR C 1 548 ? -95.15200 -55.79500 -27.27900 1.000 57.96514 548 THR B O 1
ATOM 12942 N N . ARG C 1 549 ? -96.53700 -54.01800 -27.40100 1.000 60.20766 549 ARG B N 1
ATOM 12943 C CA . ARG C 1 549 ? -95.57100 -53.18700 -28.10900 1.000 59.07331 549 ARG B CA 1
ATOM 12944 C C . ARG C 1 549 ? -94.24800 -53.11000 -27.35900 1.000 58.38112 549 ARG B C 1
ATOM 12945 O O . ARG C 1 549 ? -93.18900 -53.40700 -27.91700 1.000 58.02582 549 ARG B O 1
ATOM 12953 N N . PHE C 1 550 ? -94.29400 -52.74700 -26.07100 1.000 59.75590 550 PHE B N 1
ATOM 12954 C CA . PHE C 1 550 ? -93.06300 -52.58600 -25.29900 1.000 59.15057 550 PHE B CA 1
ATOM 12955 C C . PHE C 1 550 ? -92.25200 -53.87600 -25.27600 1.000 59.91119 550 PHE B C 1
ATOM 12956 O O . PHE C 1 550 ? -91.01900 -53.85100 -25.41600 1.000 59.41902 550 PHE B O 1
ATOM 12964 N N . LEU C 1 551 ? -92.92500 -55.01400 -25.12600 1.000 61.80099 551 LEU B N 1
ATOM 12965 C CA . LEU C 1 551 ? -92.20700 -56.26700 -24.94900 1.000 62.64056 551 LEU B CA 1
ATOM 12966 C C . LEU C 1 551 ? -91.75200 -56.89700 -26.25700 1.000 62.84848 551 LEU B C 1
ATOM 12967 O O . LEU C 1 551 ? -90.95200 -57.84000 -26.21300 1.000 63.38012 551 LEU B O 1
ATOM 12972 N N . ALA C 1 552 ? -92.22000 -56.39800 -27.40800 1.000 66.84749 552 ALA B N 1
ATOM 12973 C CA . ALA C 1 552 ? -91.81300 -56.96900 -28.69300 1.000 67.05015 552 ALA B CA 1
ATOM 12974 C C . ALA C 1 552 ? -90.31900 -56.79300 -28.94700 1.000 66.25005 552 ALA B C 1
ATOM 12975 O O . ALA C 1 552 ? -89.65500 -57.71800 -29.43200 1.000 66.61062 552 ALA B O 1
ATOM 12977 N N . VAL C 1 553 ? -89.77400 -55.61600 -28.64900 1.000 69.62240 553 VAL B N 1
ATOM 12978 C CA . VAL C 1 553 ? -88.35300 -55.35600 -28.86200 1.000 69.64608 553 VAL B CA 1
ATOM 12979 C C . VAL C 1 553 ? -87.59700 -55.92100 -27.66400 1.000 71.90688 553 VAL B C 1
ATOM 12980 O O . VAL C 1 553 ? -87.57800 -55.32000 -26.58800 1.000 71.96215 553 VAL B O 1
ATOM 12984 N N . LYS C 1 554 ? -86.98100 -57.08000 -27.83300 1.000 75.84862 554 LYS B N 1
ATOM 12985 C CA . LYS C 1 554 ? -86.08600 -57.56700 -26.79000 1.000 75.65123 554 LYS B CA 1
ATOM 12986 C C . LYS C 1 554 ? -84.86600 -56.64600 -26.71200 1.000 74.17737 554 LYS B C 1
ATOM 12987 O O . LYS C 1 554 ? -84.25400 -56.34700 -27.75500 1.000 74.38792 554 LYS B O 1
ATOM 12993 N N . PRO C 1 555 ? -84.52000 -56.12900 -25.52400 1.000 79.22926 555 PRO B N 1
ATOM 12994 C CA . PRO C 1 555 ? -83.30300 -55.31700 -25.39200 1.000 79.92408 555 PRO B CA 1
ATOM 12995 C C . PRO C 1 555 ? -82.05800 -56.15700 -25.63500 1.000 82.45596 555 PRO B C 1
ATOM 12996 O O . PRO C 1 555 ? -82.03100 -57.35800 -25.34700 1.000 84.84835 555 PRO B O 1
ATOM 13000 N N . SER C 1 556 ? -81.01300 -55.51000 -26.15800 1.000 87.75624 556 SER B N 1
ATOM 13001 C CA . SER C 1 556 ? -79.78700 -56.20800 -26.55300 1.000 87.23249 556 SER B CA 1
ATOM 13002 C C . SER C 1 556 ? -78.97300 -56.53400 -25.30400 1.000 86.20605 556 SER B C 1
ATOM 13003 O O . SER C 1 556 ? -78.22600 -55.68800 -24.80400 1.000 86.69032 556 SER B O 1
ATOM 13006 N N . THR C 1 557 ? -79.11800 -57.77300 -24.78800 1.000 89.51888 557 THR B N 1
ATOM 13007 C CA . THR C 1 557 ? -78.40800 -58.25100 -23.59400 1.000 89.33728 557 THR B CA 1
ATOM 13008 C C . THR C 1 557 ? -78.39400 -59.77400 -23.53800 1.000 88.96355 557 THR B C 1
ATOM 13009 O O . THR C 1 557 ? -79.44300 -60.39700 -23.76900 1.000 89.15041 557 THR B O 1
ATOM 13013 N N . PRO C 1 558 ? -77.25000 -60.40500 -23.23400 1.000 91.33726 558 PRO B N 1
ATOM 13014 C CA . PRO C 1 558 ? -77.26600 -61.83700 -22.89600 1.000 90.00552 558 PRO B CA 1
ATOM 13015 C C . PRO C 1 558 ? -78.13700 -62.05300 -21.67000 1.000 88.31058 558 PRO B C 1
ATOM 13016 O O . PRO C 1 558 ? -78.34700 -61.14100 -20.86400 1.000 86.97885 558 PRO B O 1
ATOM 13020 N N . TYR C 1 559 ? -78.65300 -63.27300 -21.52900 1.000 86.78212 559 TYR B N 1
ATOM 13021 C CA . TYR C 1 559 ? -79.61700 -63.53500 -20.46900 1.000 84.80557 559 TYR B CA 1
ATOM 13022 C C . TYR C 1 559 ? -78.97300 -63.36400 -19.09200 1.000 84.37131 559 TYR B C 1
ATOM 13023 O O . TYR C 1 559 ? -77.93900 -63.97800 -18.79300 1.000 85.23457 559 TYR B O 1
ATOM 13032 N N . ASP C 1 560 ? -79.59200 -62.51500 -18.25600 1.000 81.95862 560 ASP B N 1
ATOM 13033 C CA . ASP C 1 560 ? -79.20300 -62.34600 -16.85500 1.000 82.06915 560 ASP B CA 1
ATOM 13034 C C . ASP C 1 560 ? -77.77000 -61.82400 -16.70000 1.000 83.16402 560 ASP B C 1
ATOM 13035 O O . ASP C 1 560 ? -77.11500 -62.09400 -15.68600 1.000 82.67449 560 ASP B O 1
ATOM 13040 N N . THR C 1 561 ? -77.27000 -61.07000 -17.68500 1.000 84.65762 561 THR B N 1
ATOM 13041 C CA . THR C 1 561 ? -75.88700 -60.58700 -17.71200 1.000 84.36285 561 THR B CA 1
ATOM 13042 C C . THR C 1 561 ? -75.83100 -59.09500 -17.38400 1.000 82.73108 561 THR B C 1
ATOM 13043 O O . THR C 1 561 ? -76.62300 -58.30600 -17.91200 1.000 81.10456 561 THR B O 1
ATOM 13047 N N . THR C 1 562 ? -74.87200 -58.70400 -16.53500 1.000 84.50293 562 THR B N 1
ATOM 13048 C CA . THR C 1 562 ? -74.81200 -57.33100 -16.03500 1.000 78.86278 562 THR B CA 1
ATOM 13049 C C . THR C 1 562 ? -74.32400 -56.36600 -17.11600 1.000 78.58907 562 THR B C 1
ATOM 13050 O O . THR C 1 562 ? -73.35500 -56.65200 -17.82600 1.000 78.36009 562 THR B O 1
ATOM 13054 N N . VAL C 1 563 ? -74.99300 -55.21100 -17.22200 1.000 74.49648 563 VAL B N 1
ATOM 13055 C CA . VAL C 1 563 ? -74.60400 -54.12600 -18.12300 1.000 73.24633 563 VAL B CA 1
ATOM 13056 C C . VAL C 1 563 ? -74.78500 -52.79100 -17.39700 1.000 70.23018 563 VAL B C 1
ATOM 13057 O O . VAL C 1 563 ? -75.84900 -52.52800 -16.82600 1.000 68.70368 563 VAL B O 1
ATOM 13061 N N . LEU C 1 564 ? -73.74400 -51.95500 -17.41300 1.000 69.58975 564 LEU B N 1
ATOM 13062 C CA . LEU C 1 564 ? -73.68900 -50.64400 -16.77500 1.000 70.31089 564 LEU B CA 1
ATOM 13063 C C . LEU C 1 564 ? -73.56900 -49.54500 -17.83400 1.000 71.35838 564 LEU B C 1
ATOM 13064 O O . LEU C 1 564 ? -73.19400 -49.82600 -18.97800 1.000 71.20573 564 LEU B O 1
ATOM 13069 N N . PRO C 1 565 ? -73.87500 -48.28500 -17.49500 1.000 69.60961 565 PRO B N 1
ATOM 13070 C CA . PRO C 1 565 ? -73.94000 -47.23500 -18.52600 1.000 68.81477 565 PRO B CA 1
ATOM 13071 C C . PRO C 1 565 ? -72.56700 -46.82600 -19.05200 1.000 69.34905 565 PRO B C 1
ATOM 13072 O O . PRO C 1 565 ? -71.51400 -47.18800 -18.51600 1.000 67.99889 565 PRO B O 1
ATOM 13076 N N . LYS C 1 566 ? -72.61000 -46.03100 -20.12700 1.000 73.71491 566 LYS B N 1
ATOM 13077 C CA . LYS C 1 566 ? -71.42500 -45.47000 -20.78300 1.000 75.08876 566 LYS B CA 1
ATOM 13078 C C . LYS C 1 566 ? -70.48700 -46.54700 -21.31500 1.000 77.44167 566 LYS B C 1
ATOM 13079 O O . LYS C 1 566 ? -69.76200 -46.31800 -22.28400 1.000 76.88897 566 LYS B O 1
ATOM 13085 N N . ALA D 1 5 ? -116.54100 -14.70200 -37.17400 1.000 75.49361 5 ALA D N 1
ATOM 13086 C CA . ALA D 1 5 ? -117.03100 -14.52700 -35.80500 1.000 72.92751 5 ALA D CA 1
ATOM 13087 C C . ALA D 1 5 ? -116.20500 -15.33000 -34.81000 1.000 67.47685 5 ALA D C 1
ATOM 13088 O O . ALA D 1 5 ? -115.28000 -16.05500 -35.19500 1.000 71.00886 5 ALA D O 1
ATOM 13090 N N . LEU D 1 6 ? -116.55400 -15.18800 -33.53000 1.000 72.57880 6 LEU D N 1
ATOM 13091 C CA . LEU D 1 6 ? -115.91900 -15.95800 -32.46500 1.000 67.81507 6 LEU D CA 1
ATOM 13092 C C . LEU D 1 6 ? -116.31600 -17.42600 -32.55400 1.000 64.54889 6 LEU D C 1
ATOM 13093 O O . LEU D 1 6 ? -117.47900 -17.75400 -32.80100 1.000 65.51742 6 LEU D O 1
ATOM 13098 N N . ILE D 1 7 ? -115.34400 -18.31900 -32.34200 1.000 64.19897 7 ILE D N 1
ATOM 13099 C CA . ILE D 1 7 ? -115.62400 -19.74700 -32.48900 1.000 65.19383 7 ILE D CA 1
ATOM 13100 C C . ILE D 1 7 ? -116.64200 -20.21600 -31.46100 1.000 65.32805 7 ILE D C 1
ATOM 13101 O O . ILE D 1 7 ? -117.41000 -21.15100 -31.72000 1.000 66.40713 7 ILE D O 1
ATOM 13106 N N . SER D 1 8 ? -116.68300 -19.57200 -30.29100 1.000 64.28349 8 SER D N 1
ATOM 13107 C CA . SER D 1 8 ? -117.65900 -19.92500 -29.27100 1.000 64.33349 8 SER D CA 1
ATOM 13108 C C . SER D 1 8 ? -119.07400 -19.50100 -29.64200 1.000 66.08634 8 SER D C 1
ATOM 13109 O O . SER D 1 8 ? -119.99800 -19.72600 -28.85800 1.000 66.82327 8 SER D O 1
ATOM 13112 N N . ASP D 1 9 ? -119.27000 -18.89800 -30.81500 1.000 64.65310 9 ASP D N 1
ATOM 13113 C CA . ASP D 1 9 ? -120.59900 -18.60000 -31.33000 1.000 67.53502 9 ASP D CA 1
ATOM 13114 C C . ASP D 1 9 ? -121.09300 -19.62900 -32.33600 1.000 70.65382 9 ASP D C 1
ATOM 13115 O O . ASP D 1 9 ? -122.29600 -19.68400 -32.60400 1.000 72.74881 9 ASP D O 1
ATOM 13120 N N . THR D 1 10 ? -120.20400 -20.44600 -32.88500 1.000 68.24762 10 THR D N 1
ATOM 13121 C CA . THR D 1 10 ? -120.62600 -21.45700 -33.83400 1.000 69.01876 10 THR D CA 1
ATOM 13122 C C . THR D 1 10 ? -121.52900 -22.48600 -33.16600 1.000 69.82149 10 THR D C 1
ATOM 13123 O O . THR D 1 10 ? -121.56500 -22.63600 -31.93900 1.000 69.12141 10 THR D O 1
ATOM 13127 N N . ASP D 1 11 ? -122.26900 -23.20700 -34.00200 1.000 68.85740 11 ASP D N 1
ATOM 13128 C CA . ASP D 1 11 ? -123.09600 -24.29100 -33.49800 1.000 71.47877 11 ASP D CA 1
ATOM 13129 C C . ASP D 1 11 ? -122.26800 -25.52900 -33.20600 1.000 70.18388 11 ASP D C 1
ATOM 13130 O O . ASP D 1 11 ? -122.66200 -26.34900 -32.36700 1.000 69.19165 11 ASP D O 1
ATOM 13135 N N . GLN D 1 12 ? -121.12900 -25.68200 -33.88300 1.000 69.17556 12 GLN D N 1
ATOM 13136 C CA . GLN D 1 12 ? -120.23700 -26.79100 -33.57500 1.000 67.72276 12 GLN D CA 1
ATOM 13137 C C . GLN D 1 12 ? -119.62000 -26.63000 -32.19600 1.000 66.38839 12 GLN D C 1
ATOM 13138 O O . GLN D 1 12 ? -119.32600 -27.62600 -31.52700 1.000 67.42009 12 GLN D O 1
ATOM 13144 N N . TRP D 1 13 ? -119.40200 -25.38700 -31.76900 1.000 69.58707 13 TRP D N 1
ATOM 13145 C CA . TRP D 1 13 ? -118.91200 -25.13800 -30.42100 1.000 66.49986 13 TRP D CA 1
ATOM 13146 C C . TRP D 1 13 ? -120.00100 -25.41000 -29.39500 1.000 66.53934 13 TRP D C 1
ATOM 13147 O O . TRP D 1 13 ? -119.72500 -25.89500 -28.29000 1.000 67.95793 13 TRP D O 1
ATOM 13158 N N . LYS D 1 14 ? -121.24700 -25.10800 -29.75300 1.000 65.92973 14 LYS D N 1
ATOM 13159 C CA . LYS D 1 14 ? -122.36200 -25.33600 -28.85200 1.000 67.77468 14 LYS D CA 1
ATOM 13160 C C . LYS D 1 14 ? -122.73600 -26.81300 -28.79000 1.000 70.35657 14 LYS D C 1
ATOM 13161 O O . LYS D 1 14 ? -122.99600 -27.33800 -27.70500 1.000 70.66977 14 LYS D O 1
ATOM 13167 N N . ALA D 1 15 ? -122.74500 -27.50300 -29.93700 1.000 68.02694 15 ALA D N 1
ATOM 13168 C CA . ALA D 1 15 ? -123.01400 -28.94000 -29.93400 1.000 68.99285 15 ALA D CA 1
ATOM 13169 C C . ALA D 1 15 ? -122.07000 -29.66700 -28.98700 1.000 68.39804 15 ALA D C 1
ATOM 13170 O O . ALA D 1 15 ? -122.46900 -30.61100 -28.29500 1.000 68.06905 15 ALA D O 1
ATOM 13172 N N . LEU D 1 16 ? -120.81700 -29.21900 -28.92000 1.000 68.42558 16 LEU D N 1
ATOM 13173 C CA . LEU D 1 16 ? -119.85600 -29.84300 -28.02200 1.000 67.16227 16 LEU D CA 1
ATOM 13174 C C . LEU D 1 16 ? -120.14100 -29.51300 -26.56300 1.000 67.02804 16 LEU D C 1
ATOM 13175 O O . LEU D 1 16 ? -119.84200 -30.32700 -25.68300 1.000 64.38299 16 LEU D O 1
ATOM 13180 N N . GLN D 1 17 ? -120.70300 -28.33300 -26.27700 1.000 67.58716 17 GLN D N 1
ATOM 13181 C CA . GLN D 1 17 ? -121.03200 -28.01700 -24.88800 1.000 67.20554 17 GLN D CA 1
ATOM 13182 C C . GLN D 1 17 ? -122.15900 -28.89800 -24.37900 1.000 68.09512 17 GLN D C 1
ATOM 13183 O O . GLN D 1 17 ? -122.20300 -29.21900 -23.18800 1.000 66.70021 17 GLN D O 1
ATOM 13189 N N . ALA D 1 18 ? -123.06700 -29.30800 -25.26700 1.000 65.79976 18 ALA D N 1
ATOM 13190 C CA . ALA D 1 18 ? -124.10000 -30.26100 -24.88400 1.000 67.82369 18 ALA D CA 1
ATOM 13191 C C . ALA D 1 18 ? -123.50900 -31.64400 -24.65400 1.000 68.80275 18 ALA D C 1
ATOM 13192 O O . ALA D 1 18 ? -123.82800 -32.30700 -23.65800 1.000 69.96078 18 ALA D O 1
ATOM 13194 N N . HIS D 1 19 ? -122.63400 -32.08500 -25.55800 1.000 67.57454 19 HIS D N 1
ATOM 13195 C CA . HIS D 1 19 ? -121.99700 -33.38800 -25.44100 1.000 66.94815 19 HIS D CA 1
ATOM 13196 C C . HIS D 1 19 ? -121.29300 -33.57500 -24.10200 1.000 64.96107 19 HIS D C 1
ATOM 13197 O O . HIS D 1 19 ? -121.12200 -34.71600 -23.65400 1.000 65.71116 19 HIS D O 1
ATOM 13204 N N . VAL D 1 20 ? -120.89800 -32.47900 -23.44800 1.000 66.52975 20 VAL D N 1
ATOM 13205 C CA . VAL D 1 20 ? -120.22300 -32.57400 -22.15300 1.000 64.97167 20 VAL D CA 1
ATOM 13206 C C . VAL D 1 20 ? -121.10000 -33.30400 -21.13800 1.000 67.16930 20 VAL D C 1
ATOM 13207 O O . VAL D 1 20 ? -120.61300 -34.14000 -20.36500 1.000 66.13497 20 VAL D O 1
ATOM 13211 N N . GLY D 1 21 ? -122.40300 -33.00700 -21.12900 1.000 64.30956 21 GLY D N 1
ATOM 13212 C CA . GLY D 1 21 ? -123.29000 -33.63400 -20.16000 1.000 65.57813 21 GLY D CA 1
ATOM 13213 C C . GLY D 1 21 ? -123.30500 -35.14800 -20.26700 1.000 67.42046 21 GLY D C 1
ATOM 13214 O O . GLY D 1 21 ? -123.19900 -35.85200 -19.25800 1.000 69.14961 21 GLY D O 1
ATOM 13215 N N . ALA D 1 22 ? -123.42300 -35.66800 -21.49400 1.000 67.36408 22 ALA D N 1
ATOM 13216 C CA . ALA D 1 22 ? -123.46100 -37.11600 -21.70100 1.000 67.31407 22 ALA D CA 1
ATOM 13217 C C . ALA D 1 22 ? -122.13200 -37.77300 -21.34000 1.000 67.17195 22 ALA D C 1
ATOM 13218 O O . ALA D 1 22 ? -122.11100 -38.88900 -20.80400 1.000 68.05890 22 ALA D O 1
ATOM 13220 N N . ILE D 1 23 ? -121.01300 -37.10900 -21.64000 1.000 67.19177 23 ILE D N 1
ATOM 13221 C CA . ILE D 1 23 ? -119.71600 -37.60300 -21.18800 1.000 66.24428 23 ILE D CA 1
ATOM 13222 C C . ILE D 1 23 ? -119.64600 -37.60800 -19.66700 1.000 65.73896 23 ILE D C 1
ATOM 13223 O O . ILE D 1 23 ? -119.00400 -38.47600 -19.06200 1.000 67.23124 23 ILE D O 1
ATOM 13228 N N . HIS D 1 24 ? -120.28300 -36.62300 -19.02700 1.000 67.27585 24 HIS D N 1
ATOM 13229 C CA . HIS D 1 24 ? -120.26100 -36.52900 -17.57500 1.000 66.85474 24 HIS D CA 1
ATOM 13230 C C . HIS D 1 24 ? -120.93200 -37.73100 -16.91800 1.000 69.03132 24 HIS D C 1
ATOM 13231 O O . HIS D 1 24 ? -120.66100 -38.02000 -15.74700 1.000 70.42096 24 HIS D O 1
ATOM 13238 N N . LYS D 1 25 ? -121.77600 -38.44500 -17.66000 1.000 68.97044 25 LYS D N 1
ATOM 13239 C CA . LYS D 1 25 ? -122.42400 -39.66000 -17.19500 1.000 70.73381 25 LYS D CA 1
ATOM 13240 C C . LYS D 1 25 ? -121.56200 -40.90500 -17.39200 1.000 70.88120 25 LYS D C 1
ATOM 13241 O O . LYS D 1 25 ? -121.96400 -41.99500 -16.97100 1.000 70.12847 25 LYS D O 1
ATOM 13247 N N . THR D 1 26 ? -120.38900 -40.77700 -18.00000 1.000 66.87848 26 THR D N 1
ATOM 13248 C CA . THR D 1 26 ? -119.50400 -41.91300 -18.20400 1.000 66.96270 26 THR D CA 1
ATOM 13249 C C . THR D 1 26 ? -118.35500 -41.88500 -17.20400 1.000 65.24671 26 THR D C 1
ATOM 13250 O O . THR D 1 26 ? -118.00800 -40.84400 -16.64000 1.000 64.23869 26 THR D O 1
ATOM 13254 N N . HIS D 1 27 ? -117.75700 -43.05400 -17.00300 1.000 67.53328 27 HIS D N 1
ATOM 13255 C CA . HIS D 1 27 ? -116.57300 -43.21500 -16.17100 1.000 64.83559 27 HIS D CA 1
ATOM 13256 C C . HIS D 1 27 ? -115.58300 -44.06200 -16.95100 1.000 63.74072 27 HIS D C 1
ATOM 13257 O O . HIS D 1 27 ? -115.96000 -45.09500 -17.51600 1.000 65.57252 27 HIS D O 1
ATOM 13264 N N . LEU D 1 28 ? -114.32200 -43.62200 -16.98800 1.000 61.97097 28 LEU D N 1
ATOM 13265 C CA . LEU D 1 28 ? -113.31500 -44.34700 -17.75300 1.000 62.48419 28 LEU D CA 1
ATOM 13266 C C . LEU D 1 28 ? -113.24600 -45.81400 -17.35800 1.000 66.61363 28 LEU D C 1
ATOM 13267 O O . LEU D 1 28 ? -112.91200 -46.65600 -18.19800 1.000 66.53994 28 LEU D O 1
ATOM 13272 N N . ARG D 1 29 ? -113.58000 -46.14500 -16.09900 1.000 62.41755 29 ARG D N 1
ATOM 13273 C CA . ARG D 1 29 ? -113.50600 -47.53600 -15.64700 1.000 63.65454 29 ARG D CA 1
ATOM 13274 C C . ARG D 1 29 ? -114.42900 -48.43600 -16.46100 1.000 66.23117 29 ARG D C 1
ATOM 13275 O O . ARG D 1 29 ? -114.13500 -49.62400 -16.64800 1.000 65.83902 29 ARG D O 1
ATOM 13283 N N . ASP D 1 30 ? -115.53200 -47.88700 -16.96900 1.000 63.87237 30 ASP D N 1
ATOM 13284 C CA . ASP D 1 30 ? -116.36800 -48.59800 -17.92400 1.000 66.54901 30 ASP D CA 1
ATOM 13285 C C . ASP D 1 30 ? -115.94400 -48.35400 -19.36800 1.000 66.68324 30 ASP D C 1
ATOM 13286 O O . ASP D 1 30 ? -116.05100 -49.26900 -20.19200 1.000 69.53884 30 ASP D O 1
ATOM 13291 N N . LEU D 1 31 ? -115.44200 -47.15500 -19.69000 1.000 65.75180 31 LEU D N 1
ATOM 13292 C CA . LEU D 1 31 ? -115.00600 -46.89600 -21.06100 1.000 65.29385 31 LEU D CA 1
ATOM 13293 C C . LEU D 1 31 ? -113.80900 -47.75900 -21.43200 1.000 66.49399 31 LEU D C 1
ATOM 13294 O O . LEU D 1 31 ? -113.72900 -48.26800 -22.55800 1.000 69.19958 31 LEU D O 1
ATOM 13299 N N . MET D 1 32 ? -112.87400 -47.94700 -20.50100 1.000 66.53474 32 MET D N 1
ATOM 13300 C CA . MET D 1 32 ? -111.62100 -48.60700 -20.84400 1.000 65.89519 32 MET D CA 1
ATOM 13301 C C . MET D 1 32 ? -111.77500 -50.09600 -21.09400 1.000 69.42193 32 MET D C 1
ATOM 13302 O O . MET D 1 32 ? -110.77000 -50.76200 -21.36600 1.000 70.32467 32 MET D O 1
ATOM 13307 N N . THR D 1 33 ? -112.99400 -50.62900 -21.02400 1.000 67.15309 33 THR D N 1
ATOM 13308 C CA . THR D 1 33 ? -113.25200 -52.03500 -21.29900 1.000 69.39547 33 THR D CA 1
ATOM 13309 C C . THR D 1 33 ? -113.72900 -52.28700 -22.72400 1.000 70.43770 33 THR D C 1
ATOM 13310 O O . THR D 1 33 ? -113.69000 -53.43400 -23.17900 1.000 71.34307 33 THR D O 1
ATOM 13314 N N . ASP D 1 34 ? -114.18200 -51.24700 -23.42600 1.000 69.53182 34 ASP D N 1
ATOM 13315 C CA . ASP D 1 34 ? -114.58100 -51.35200 -24.82700 1.000 70.17663 34 ASP D CA 1
ATOM 13316 C C . ASP D 1 34 ? -113.33900 -51.44200 -25.70400 1.000 69.49234 34 ASP D C 1
ATOM 13317 O O . ASP D 1 34 ? -112.56100 -50.48400 -25.78900 1.000 67.80003 34 ASP D O 1
ATOM 13322 N N . ALA D 1 35 ? -113.16500 -52.58300 -26.37300 1.000 70.44276 35 ALA D N 1
ATOM 13323 C CA . ALA D 1 35 ? -111.98200 -52.77200 -27.20200 1.000 69.57950 35 ALA D CA 1
ATOM 13324 C C . ALA D 1 35 ? -112.04200 -51.90700 -28.46000 1.000 69.45580 35 ALA D C 1
ATOM 13325 O O . ALA D 1 35 ? -111.01600 -51.36100 -28.89400 1.000 68.93468 35 ALA D O 1
ATOM 13327 N N . ASP D 1 36 ? -113.22900 -51.77200 -29.06800 1.000 70.18588 36 ASP D N 1
ATOM 13328 C CA . ASP D 1 36 ? -113.33900 -50.94900 -30.27100 1.000 70.05429 36 ASP D CA 1
ATOM 13329 C C . ASP D 1 36 ? -113.11600 -49.47800 -29.95900 1.000 67.75665 36 ASP D C 1
ATOM 13330 O O . ASP D 1 36 ? -112.50000 -48.76600 -30.75700 1.000 67.58031 36 ASP D O 1
ATOM 13335 N N . ARG D 1 37 ? -113.59600 -49.00600 -28.80800 1.000 69.60957 37 ARG D N 1
ATOM 13336 C CA . ARG D 1 37 ? -113.29300 -47.63800 -28.40800 1.000 67.43826 37 ARG D CA 1
ATOM 13337 C C . ARG D 1 37 ? -111.78400 -47.43300 -28.27600 1.000 65.61435 37 ARG D C 1
ATOM 13338 O O . ARG D 1 37 ? -111.21600 -46.52000 -28.89300 1.000 65.05376 37 ARG D O 1
ATOM 13346 N N . CYS D 1 38 ? -111.11100 -48.29600 -27.50000 1.000 64.47915 38 CYS D N 1
ATOM 13347 C CA . CYS D 1 38 ? -109.67700 -48.12500 -27.25400 1.000 65.22661 38 CYS D CA 1
ATOM 13348 C C . CYS D 1 38 ? -108.87100 -48.15900 -28.54600 1.000 64.07911 38 CYS D C 1
ATOM 13349 O O . CYS D 1 38 ? -107.92400 -47.38200 -28.70700 1.000 62.48681 38 CYS D O 1
ATOM 13352 N N . LYS D 1 39 ? -109.20800 -49.07700 -29.46200 1.000 63.67430 39 LYS D N 1
ATOM 13353 C CA . LYS D 1 39 ? -108.46900 -49.19400 -30.72200 1.000 63.96907 39 LYS D CA 1
ATOM 13354 C C . LYS D 1 39 ? -108.73500 -48.00300 -31.63000 1.000 63.26109 39 LYS D C 1
ATOM 13355 O O . LYS D 1 39 ? -107.81100 -47.47400 -32.25200 1.000 61.58984 39 LYS D O 1
ATOM 13361 N N . ALA D 1 40 ? -109.99300 -47.56400 -31.70800 1.000 62.83569 40 ALA D N 1
ATOM 13362 C CA . ALA D 1 40 ? -110.32800 -46.41100 -32.53300 1.000 63.35417 40 ALA D CA 1
ATOM 13363 C C . ALA D 1 40 ? -109.55600 -45.17000 -32.10800 1.000 61.83820 40 ALA D C 1
ATOM 13364 O O . ALA D 1 40 ? -109.18000 -44.35200 -32.95400 1.000 61.41447 40 ALA D O 1
ATOM 13366 N N . MET D 1 41 ? -109.29100 -45.02200 -30.81700 1.000 63.30765 41 MET D N 1
ATOM 13367 C CA . MET D 1 41 ? -108.71100 -43.79400 -30.26900 1.000 61.17581 41 MET D CA 1
ATOM 13368 C C . MET D 1 41 ? -107.20100 -43.89500 -30.11700 1.000 60.07568 41 MET D C 1
ATOM 13369 O O . MET D 1 41 ? -106.63600 -43.64700 -29.04600 1.000 58.80184 41 MET D O 1
ATOM 13374 N N . THR D 1 42 ? -106.53400 -44.24900 -31.21100 1.000 58.35098 42 THR D N 1
ATOM 13375 C CA . THR D 1 42 ? -105.08600 -44.23300 -31.30300 1.000 57.42982 42 THR D CA 1
ATOM 13376 C C . THR D 1 42 ? -104.68500 -43.48800 -32.57300 1.000 57.26401 42 THR D C 1
ATOM 13377 O O . THR D 1 42 ? -105.53300 -42.94100 -33.28600 1.000 58.02726 42 THR D O 1
ATOM 13381 N N . ALA D 1 43 ? -103.37500 -43.44100 -32.82300 1.000 57.10949 43 ALA D N 1
ATOM 13382 C CA . ALA D 1 43 ? -102.77200 -42.99300 -34.07400 1.000 57.11739 43 ALA D CA 1
ATOM 13383 C C . ALA D 1 43 ? -101.29300 -43.34400 -34.03200 1.000 56.68576 43 ALA D C 1
ATOM 13384 O O . ALA D 1 43 ? -100.67600 -43.34700 -32.96500 1.000 55.88040 43 ALA D O 1
ATOM 13386 N N . GLU D 1 44 ? -100.73800 -43.65200 -35.19700 1.000 52.94991 44 GLU D N 1
ATOM 13387 C CA . GLU D 1 44 ? -99.35400 -44.08800 -35.31500 1.000 52.81832 44 GLU D CA 1
ATOM 13388 C C . GLU D 1 44 ? -98.69700 -43.36100 -36.47100 1.000 53.75001 44 GLU D C 1
ATOM 13389 O O . GLU D 1 44 ? -99.34400 -43.10200 -37.48800 1.000 56.95303 44 GLU D O 1
ATOM 13395 N N . PHE D 1 45 ? -97.41300 -43.03900 -36.31900 1.000 52.12601 45 PHE D N 1
ATOM 13396 C CA . PHE D 1 45 ? -96.61500 -42.59300 -37.45600 1.000 52.21812 45 PHE D CA 1
ATOM 13397 C C . PHE D 1 45 ? -95.15400 -42.89200 -37.17100 1.000 52.11285 45 PHE D C 1
ATOM 13398 O O . PHE D 1 45 ? -94.59900 -42.36800 -36.20400 1.000 53.07875 45 PHE D O 1
ATOM 13406 N N . GLU D 1 46 ? -94.52800 -43.69900 -38.03300 1.000 52.15931 46 GLU D N 1
ATOM 13407 C CA . GLU D 1 46 ? -93.13300 -44.12900 -37.85800 1.000 53.39104 46 GLU D CA 1
ATOM 13408 C C . GLU D 1 46 ? -93.00200 -44.64600 -36.42200 1.000 53.32261 46 GLU D C 1
ATOM 13409 O O . GLU D 1 46 ? -93.86400 -45.41900 -35.98700 1.000 53.98585 46 GLU D O 1
ATOM 13415 N N . GLY D 1 47 ? -91.99500 -44.22600 -35.65600 1.000 55.35205 47 GLY D N 1
ATOM 13416 C CA . GLY D 1 47 ? -91.81000 -44.73000 -34.30900 1.000 54.89410 47 GLY D CA 1
ATOM 13417 C C . GLY D 1 47 ? -92.64200 -44.05800 -33.23300 1.000 50.97258 47 GLY D C 1
ATOM 13418 O O . GLY D 1 47 ? -92.31900 -44.17500 -32.04700 1.000 49.82771 47 GLY D O 1
ATOM 13419 N N . VAL D 1 48 ? -93.71200 -43.36400 -33.61500 1.000 52.75520 48 VAL D N 1
ATOM 13420 C CA . VAL D 1 48 ? -94.52200 -42.57400 -32.69600 1.000 52.78941 48 VAL D CA 1
ATOM 13421 C C . VAL D 1 48 ? -95.89900 -43.20900 -32.61600 1.000 52.53149 48 VAL D C 1
ATOM 13422 O O . VAL D 1 48 ? -96.67800 -43.13300 -33.57400 1.000 52.58149 48 VAL D O 1
ATOM 13426 N N . PHE D 1 49 ? -96.21200 -43.81400 -31.46700 1.000 53.02432 49 PHE D N 1
ATOM 13427 C CA . PHE D 1 49 ? -97.54100 -44.34700 -31.19000 1.000 53.86915 49 PHE D CA 1
ATOM 13428 C C . PHE D 1 49 ? -98.24200 -43.46200 -30.17100 1.000 53.22434 49 PHE D C 1
ATOM 13429 O O . PHE D 1 49 ? -97.69200 -43.19200 -29.09700 1.000 53.64807 49 PHE D O 1
ATOM 13437 N N . LEU D 1 50 ? -99.44900 -43.00900 -30.51600 1.000 55.15089 50 LEU D N 1
ATOM 13438 C CA . LEU D 1 50 ? -100.28000 -42.18900 -29.64700 1.000 54.18235 50 LEU D CA 1
ATOM 13439 C C . LEU D 1 50 ? -101.49700 -42.99800 -29.23300 1.000 55.16931 50 LEU D C 1
ATOM 13440 O O . LEU D 1 50 ? -102.25600 -43.46200 -30.09200 1.000 56.69845 50 LEU D O 1
ATOM 13445 N N . ASP D 1 51 ? -101.68000 -43.15800 -27.91900 1.000 54.07120 51 ASP D N 1
ATOM 13446 C CA . ASP D 1 51 ? -102.84800 -43.81300 -27.33900 1.000 55.06342 51 ASP D CA 1
ATOM 13447 C C . ASP D 1 51 ? -103.53700 -42.78800 -26.45100 1.000 55.09237 51 ASP D C 1
ATOM 13448 O O . ASP D 1 51 ? -103.00300 -42.41000 -25.40000 1.000 54.32649 51 ASP D O 1
ATOM 13453 N N . TYR D 1 52 ? -104.71000 -42.32600 -26.87400 1.000 56.75123 52 TYR D N 1
ATOM 13454 C CA . TYR D 1 52 ? -105.47400 -41.35800 -26.10000 1.000 54.51412 52 TYR D CA 1
ATOM 13455 C C . TYR D 1 52 ? -106.81600 -41.95000 -25.69100 1.000 56.27749 52 TYR D C 1
ATOM 13456 O O . TYR D 1 52 ? -107.80300 -41.23200 -25.51100 1.000 54.85626 52 TYR D O 1
ATOM 13465 N N . SER D 1 53 ? -106.85800 -43.27300 -25.53100 1.000 55.89110 53 SER D N 1
ATOM 13466 C CA . SER D 1 53 ? -108.09100 -43.91400 -25.09700 1.000 58.25191 53 SER D CA 1
ATOM 13467 C C . SER D 1 53 ? -108.49700 -43.50000 -23.69000 1.000 57.18599 53 SER D C 1
ATOM 13468 O O . SER D 1 53 ? -109.67400 -43.62900 -23.34100 1.000 57.46761 53 SER D O 1
ATOM 13471 N N . ARG D 1 54 ? -107.56200 -42.98800 -22.88200 1.000 56.56015 54 ARG D N 1
ATOM 13472 C CA . ARG D 1 54 ? -107.87600 -42.55100 -21.52600 1.000 55.69952 54 ARG D CA 1
ATOM 13473 C C . ARG D 1 54 ? -108.31000 -41.09900 -21.46000 1.000 56.66280 54 ARG D C 1
ATOM 13474 O O . ARG D 1 54 ? -108.14800 -40.46100 -20.41000 1.000 57.61817 54 ARG D O 1
ATOM 13482 N N . GLN D 1 55 ? -108.85100 -40.56200 -22.55200 1.000 58.38849 55 GLN D N 1
ATOM 13483 C CA . GLN D 1 55 ? -109.47600 -39.24900 -22.54600 1.000 56.01189 55 GLN D CA 1
ATOM 13484 C C . GLN D 1 55 ? -110.94900 -39.38200 -22.18200 1.000 56.67776 55 GLN D C 1
ATOM 13485 O O . GLN D 1 55 ? -111.59300 -40.39000 -22.48000 1.000 59.40177 55 GLN D O 1
ATOM 13491 N N . GLN D 1 56 ? -111.48100 -38.35600 -21.51900 1.000 56.73795 56 GLN D N 1
ATOM 13492 C CA . GLN D 1 56 ? -112.90800 -38.31600 -21.18700 1.000 58.88558 56 GLN D CA 1
ATOM 13493 C C . GLN D 1 56 ? -113.66800 -37.98700 -22.46700 1.000 60.74896 56 GLN D C 1
ATOM 13494 O O . GLN D 1 56 ? -114.10000 -36.85800 -22.71600 1.000 61.02004 56 GLN D O 1
ATOM 13500 N N . ALA D 1 57 ? -113.82800 -39.01200 -23.29400 1.000 61.48004 57 ALA D N 1
ATOM 13501 C CA . ALA D 1 57 ? -114.37500 -38.82800 -24.62200 1.000 61.67480 57 ALA D CA 1
ATOM 13502 C C . ALA D 1 57 ? -114.64700 -40.19400 -25.22400 1.000 64.63305 57 ALA D C 1
ATOM 13503 O O . ALA D 1 57 ? -114.14100 -41.21600 -24.75000 1.000 63.94349 57 ALA D O 1
ATOM 13505 N N . THR D 1 58 ? -115.47100 -40.19300 -26.26200 1.000 63.64010 58 THR D N 1
ATOM 13506 C CA . THR D 1 58 ? -115.72600 -41.33500 -27.12400 1.000 65.43242 58 THR D CA 1
ATOM 13507 C C . THR D 1 58 ? -115.36500 -40.94600 -28.54500 1.000 64.93236 58 THR D C 1
ATOM 13508 O O . THR D 1 58 ? -114.91400 -39.83000 -28.80700 1.000 63.28479 58 THR D O 1
ATOM 13512 N N . THR D 1 59 ? -115.59100 -41.88000 -29.46800 1.000 64.94623 59 THR D N 1
ATOM 13513 C CA . THR D 1 59 ? -115.46200 -41.55900 -30.88000 1.000 65.45418 59 THR D CA 1
ATOM 13514 C C . THR D 1 59 ? -116.45800 -40.48700 -31.29300 1.000 65.69895 59 THR D C 1
ATOM 13515 O O . THR D 1 59 ? -116.15700 -39.66700 -32.16700 1.000 65.22521 59 THR D O 1
ATOM 13519 N N . GLU D 1 60 ? -117.64100 -40.46000 -30.67100 1.000 65.99453 60 GLU D N 1
ATOM 13520 C CA . GLU D 1 60 ? -118.58400 -39.38700 -30.96900 1.000 66.97886 60 GLU D CA 1
ATOM 13521 C C . GLU D 1 60 ? -117.99900 -38.03000 -30.59700 1.000 65.84978 60 GLU D C 1
ATOM 13522 O O . GLU D 1 60 ? -118.14800 -37.05500 -31.34500 1.000 65.41815 60 GLU D O 1
ATOM 13528 N N . THR D 1 61 ? -117.32200 -37.95300 -29.44700 1.000 67.40933 61 THR D N 1
ATOM 13529 C CA . THR D 1 61 ? -116.63500 -36.72300 -29.06500 1.000 66.27235 61 THR D CA 1
ATOM 13530 C C . THR D 1 61 ? -115.65100 -36.30100 -30.14400 1.000 67.30932 61 THR D C 1
ATOM 13531 O O . THR D 1 61 ? -115.53400 -35.11200 -30.46800 1.000 66.47501 61 THR D O 1
ATOM 13535 N N . VAL D 1 62 ? -114.95900 -37.27500 -30.73500 1.000 66.53256 62 VAL D N 1
ATOM 13536 C CA . VAL D 1 62 ? -113.97700 -36.98400 -31.77100 1.000 65.82984 62 VAL D CA 1
ATOM 13537 C C . VAL D 1 62 ? -114.65400 -36.36600 -32.98700 1.000 66.79048 62 VAL D C 1
ATOM 13538 O O . VAL D 1 62 ? -114.23100 -35.31600 -33.48800 1.000 66.56414 62 VAL D O 1
ATOM 13542 N N . ASP D 1 63 ? -115.71900 -37.00700 -33.47700 1.000 65.35717 63 ASP D N 1
ATOM 13543 C CA . ASP D 1 63 ? -116.41600 -36.49900 -34.65200 1.000 66.34150 63 ASP D CA 1
ATOM 13544 C C . ASP D 1 63 ? -116.94600 -35.09400 -34.42400 1.000 66.67838 63 ASP D C 1
ATOM 13545 O O . ASP D 1 63 ? -116.94600 -34.27300 -35.34800 1.000 68.81811 63 ASP D O 1
ATOM 13550 N N . LYS D 1 64 ? -117.37700 -34.78900 -33.20400 1.000 66.97436 64 LYS D N 1
ATOM 13551 C CA . LYS D 1 64 ? -117.84500 -33.43800 -32.92700 1.000 65.84791 64 LYS D CA 1
ATOM 13552 C C . LYS D 1 64 ? -116.68900 -32.44600 -32.89100 1.000 64.07664 64 LYS D C 1
ATOM 13553 O O . LYS D 1 64 ? -116.85900 -31.27900 -33.27100 1.000 64.00295 64 LYS D O 1
ATOM 13559 N N . LEU D 1 65 ? -115.50800 -32.88600 -32.45000 1.000 65.71744 65 LEU D N 1
ATOM 13560 C CA . LEU D 1 65 ? -114.33700 -32.02500 -32.54800 1.000 63.59087 65 LEU D CA 1
ATOM 13561 C C . LEU D 1 65 ? -113.93100 -31.82400 -34.00400 1.000 65.09105 65 LEU D C 1
ATOM 13562 O O . LEU D 1 65 ? -113.53200 -30.72100 -34.38700 1.000 64.28569 65 LEU D O 1
ATOM 13567 N N . PHE D 1 66 ? -114.04300 -32.86600 -34.83500 1.000 61.51373 66 PHE D N 1
ATOM 13568 C CA . PHE D 1 66 ? -113.69200 -32.73000 -36.24800 1.000 61.88746 66 PHE D CA 1
ATOM 13569 C C . PHE D 1 66 ? -114.53200 -31.65400 -36.92100 1.000 63.64030 66 PHE D C 1
ATOM 13570 O O . PHE D 1 66 ? -114.00700 -30.77300 -37.61000 1.000 64.51672 66 PHE D O 1
ATOM 13578 N N . LYS D 1 67 ? -115.84300 -31.70200 -36.71400 1.000 66.27808 67 LYS D N 1
ATOM 13579 C CA . LYS D 1 67 ? -116.70400 -30.67300 -37.27100 1.000 67.49664 67 LYS D CA 1
ATOM 13580 C C . LYS D 1 67 ? -116.38300 -29.29300 -36.70400 1.000 64.86475 67 LYS D C 1
ATOM 13581 O O . LYS D 1 67 ? -116.47000 -28.29500 -37.42700 1.000 65.48061 67 LYS D O 1
ATOM 13587 N N . LEU D 1 68 ? -115.99700 -29.20400 -35.42600 1.000 66.51631 68 LEU D N 1
ATOM 13588 C CA . LEU D 1 68 ? -115.54900 -27.91500 -34.90500 1.000 64.66609 68 LEU D CA 1
ATOM 13589 C C . LEU D 1 68 ? -114.28800 -27.45500 -35.62200 1.000 65.32143 68 LEU D C 1
ATOM 13590 O O . LEU D 1 68 ? -114.12800 -26.26200 -35.90100 1.000 66.27418 68 LEU D O 1
ATOM 13595 N N . ALA D 1 69 ? -113.37800 -28.38800 -35.92200 1.000 62.18001 69 ALA D N 1
ATOM 13596 C CA . ALA D 1 69 ? -112.20700 -28.03800 -36.71500 1.000 62.15369 69 ALA D CA 1
ATOM 13597 C C . ALA D 1 69 ? -112.61900 -27.62900 -38.12300 1.000 65.22512 69 ALA D C 1
ATOM 13598 O O . ALA D 1 69 ? -112.04500 -26.69700 -38.69800 1.000 64.72769 69 ALA D O 1
ATOM 13600 N N . GLU D 1 70 ? -113.61000 -28.32100 -38.69200 1.000 64.15183 70 GLU D N 1
ATOM 13601 C CA . GLU D 1 70 ? -114.10400 -27.95500 -40.01300 1.000 66.23366 70 GLU D CA 1
ATOM 13602 C C . GLU D 1 70 ? -114.65300 -26.53700 -40.00900 1.000 66.87321 70 GLU D C 1
ATOM 13603 O O . GLU D 1 70 ? -114.30700 -25.72900 -40.87500 1.000 65.93362 70 GLU D O 1
ATOM 13609 N N . ALA D 1 71 ? -115.50400 -26.20900 -39.03400 1.000 66.03131 71 ALA D N 1
ATOM 13610 C CA . ALA D 1 71 ? -116.04800 -24.85800 -38.98400 1.000 65.55230 71 ALA D CA 1
ATOM 13611 C C . ALA D 1 71 ? -114.93900 -23.83000 -38.79400 1.000 62.47825 71 ALA D C 1
ATOM 13612 O O . ALA D 1 71 ? -114.94600 -22.77000 -39.43300 1.000 63.46258 71 ALA D O 1
ATOM 13614 N N . ALA D 1 72 ? -113.95600 -24.13500 -37.95500 1.000 63.53217 72 ALA D N 1
ATOM 13615 C CA . ALA D 1 72 ? -112.89800 -23.17400 -37.67400 1.000 62.61363 72 ALA D CA 1
ATOM 13616 C C . ALA D 1 72 ? -111.86600 -23.08300 -38.78400 1.000 61.87670 72 ALA D C 1
ATOM 13617 O O . ALA D 1 72 ? -110.86900 -22.37300 -38.61800 1.000 59.98174 72 ALA D O 1
ATOM 13619 N N . LYS D 1 73 ? -112.06400 -23.79200 -39.89300 1.000 61.04249 73 LYS D N 1
ATOM 13620 C CA . LYS D 1 73 ? -111.17800 -23.69700 -41.05100 1.000 61.63203 73 LYS D CA 1
ATOM 13621 C C . LYS D 1 73 ? -109.75700 -24.12500 -40.69200 1.000 59.37913 73 LYS D C 1
ATOM 13622 O O . LYS D 1 73 ? -108.77600 -23.52300 -41.13600 1.000 59.60548 73 LYS D O 1
ATOM 13628 N N . LEU D 1 74 ? -109.64500 -25.19200 -39.89600 1.000 59.10061 74 LEU D N 1
ATOM 13629 C CA . LEU D 1 74 ? -108.33600 -25.60300 -39.39600 1.000 57.96889 74 LEU D CA 1
ATOM 13630 C C . LEU D 1 74 ? -107.42000 -26.03600 -40.53100 1.000 59.67962 74 LEU D C 1
ATOM 13631 O O . LEU D 1 74 ? -106.23400 -25.68100 -40.55000 1.000 59.52434 74 LEU D O 1
ATOM 13636 N N . LYS D 1 75 ? -107.94900 -26.81400 -41.48500 1.000 58.08879 75 LYS D N 1
ATOM 13637 C CA . LYS D 1 75 ? -107.11500 -27.30300 -42.58400 1.000 58.50726 75 LYS D CA 1
ATOM 13638 C C . LYS D 1 75 ? -106.59000 -26.15500 -43.43300 1.000 59.08891 75 LYS D C 1
ATOM 13639 O O . LYS D 1 75 ? -105.46100 -26.21400 -43.93800 1.000 59.29157 75 LYS D O 1
ATOM 13645 N N . GLU D 1 76 ? -107.39500 -25.09800 -43.60200 1.000 59.40635 76 GLU D N 1
ATOM 13646 C CA . GLU D 1 76 ? -106.95600 -23.97600 -44.43100 1.000 59.85641 76 GLU D CA 1
ATOM 13647 C C . GLU D 1 76 ? -105.94200 -23.11500 -43.69100 1.000 57.74563 76 GLU D C 1
ATOM 13648 O O . GLU D 1 76 ? -105.06300 -22.51600 -44.32100 1.000 57.20609 76 GLU D O 1
ATOM 13654 N N . LYS D 1 77 ? -106.03500 -23.06100 -42.35400 1.000 58.19318 77 LYS D N 1
ATOM 13655 C CA . LYS D 1 77 ? -105.05900 -22.30900 -41.57700 1.000 56.15083 77 LYS D CA 1
ATOM 13656 C C . LYS D 1 77 ? -103.70800 -23.00500 -41.57000 1.000 57.87472 77 LYS D C 1
ATOM 13657 O O . LYS D 1 77 ? -102.66400 -22.34700 -41.62700 1.000 54.67434 77 LYS D O 1
ATOM 13663 N N . ILE D 1 78 ? -103.70100 -24.33500 -41.47600 1.000 56.20806 78 ILE D N 1
ATOM 13664 C CA . ILE D 1 78 ? -102.43100 -25.05600 -41.49100 1.000 54.70261 78 ILE D CA 1
ATOM 13665 C C . ILE D 1 78 ? -101.73200 -24.85500 -42.82300 1.000 54.77631 78 ILE D C 1
ATOM 13666 O O . ILE D 1 78 ? -100.51300 -24.63700 -42.87900 1.000 53.59459 78 ILE D O 1
ATOM 13671 N N . ASP D 1 79 ? -102.49500 -24.94500 -43.91500 1.000 54.53879 79 ASP D N 1
ATOM 13672 C CA . ASP D 1 79 ? -101.93500 -24.76900 -45.25100 1.000 56.29689 79 ASP D CA 1
ATOM 13673 C C . ASP D 1 79 ? -101.35500 -23.37700 -45.42300 1.000 54.66512 79 ASP D C 1
ATOM 13674 O O . ASP D 1 79 ? -100.24300 -23.21300 -45.93600 1.000 53.72816 79 ASP D O 1
ATOM 13679 N N . LYS D 1 80 ? -102.10300 -22.35700 -44.99700 1.000 56.22558 80 LYS D N 1
ATOM 13680 C CA . LYS D 1 80 ? -101.59900 -20.99200 -45.06000 1.000 55.27810 80 LYS D CA 1
ATOM 13681 C C . LYS D 1 80 ? -100.31500 -20.83100 -44.25000 1.000 54.44905 80 LYS D C 1
ATOM 13682 O O . LYS D 1 80 ? -99.47500 -19.99000 -44.58100 1.000 53.76739 80 LYS D O 1
ATOM 13688 N N . MET D 1 81 ? -100.13400 -21.62500 -43.19300 1.000 52.16188 81 MET D N 1
ATOM 13689 C CA . MET D 1 81 ? -98.87200 -21.56200 -42.46600 1.000 51.84342 81 MET D CA 1
ATOM 13690 C C . MET D 1 81 ? -97.74000 -22.11700 -43.31200 1.000 52.56193 81 MET D C 1
ATOM 13691 O O . MET D 1 81 ? -96.70900 -21.46000 -43.48300 1.000 50.91962 81 MET D O 1
ATOM 13696 N N . PHE D 1 82 ? -97.92700 -23.32900 -43.85700 1.000 49.77144 82 PHE D N 1
ATOM 13697 C CA . PHE D 1 82 ? -96.92400 -23.97700 -44.70500 1.000 49.80039 82 PHE D CA 1
ATOM 13698 C C . PHE D 1 82 ? -96.68600 -23.21700 -46.01100 1.000 52.66652 82 PHE D C 1
ATOM 13699 O O . PHE D 1 82 ? -95.58000 -23.26200 -46.55800 1.000 54.21671 82 PHE D O 1
ATOM 13707 N N . LYS D 1 83 ? -97.70200 -22.53300 -46.52800 1.000 50.69265 83 LYS D N 1
ATOM 13708 C CA . LYS D 1 83 ? -97.53700 -21.79800 -47.77100 1.000 52.76395 83 LYS D CA 1
ATOM 13709 C C . LYS D 1 83 ? -96.74800 -20.51000 -47.59500 1.000 52.01386 83 LYS D C 1
ATOM 13710 O O . LYS D 1 83 ? -96.38100 -19.88300 -48.59400 1.000 53.56668 83 LYS D O 1
ATOM 13716 N N . GLY D 1 84 ? -96.45400 -20.11300 -46.36700 1.000 48.48189 84 GLY D N 1
ATOM 13717 C CA . GLY D 1 84 ? -95.74300 -18.87600 -46.15400 1.000 47.83707 84 GLY D CA 1
ATOM 13718 C C . GLY D 1 84 ? -96.60200 -17.63900 -46.16700 1.000 49.46358 84 GLY D C 1
ATOM 13719 O O . GLY D 1 84 ? -96.05800 -16.53800 -46.25000 1.000 48.64506 84 GLY D O 1
ATOM 13720 N N . GLU D 1 85 ? -97.92000 -17.77800 -46.07400 1.000 50.47711 85 GLU D N 1
ATOM 13721 C CA . GLU D 1 85 ? -98.77000 -16.60900 -45.92900 1.000 50.08233 85 GLU D CA 1
ATOM 13722 C C . GLU D 1 85 ? -98.54600 -15.93000 -44.57600 1.000 49.81388 85 GLU D C 1
ATOM 13723 O O . GLU D 1 85 ? -98.13400 -16.55400 -43.58700 1.000 49.76914 85 GLU D O 1
ATOM 13729 N N . LYS D 1 86 ? -98.83900 -14.63400 -44.52600 1.000 51.27096 86 LYS D N 1
ATOM 13730 C CA . LYS D 1 86 ? -98.54900 -13.82500 -43.34200 1.000 51.33412 86 LYS D CA 1
ATOM 13731 C C . LYS D 1 86 ? -99.65700 -14.02000 -42.31500 1.000 51.85261 86 LYS D C 1
ATOM 13732 O O . LYS D 1 86 ? -100.54100 -13.18000 -42.14200 1.000 50.53666 86 LYS D O 1
ATOM 13738 N N . ILE D 1 87 ? -99.59000 -15.14100 -41.59300 1.000 53.18843 87 ILE D N 1
ATOM 13739 C CA . ILE D 1 87 ? -100.67800 -15.47300 -40.67700 1.000 49.84856 87 ILE D CA 1
ATOM 13740 C C . ILE D 1 87 ? -100.50500 -14.86000 -39.28800 1.000 48.27732 87 ILE D C 1
ATOM 13741 O O . ILE D 1 87 ? -101.50200 -14.65400 -38.58400 1.000 49.58800 87 ILE D O 1
ATOM 13746 N N . ASN D 1 88 ? -99.28500 -14.53700 -38.87300 1.000 48.31779 88 ASN D N 1
ATOM 13747 C CA . ASN D 1 88 ? -99.11200 -13.62700 -37.74500 1.000 49.76270 88 ASN D CA 1
ATOM 13748 C C . ASN D 1 88 ? -99.51500 -12.22000 -38.19600 1.000 51.24972 88 ASN D C 1
ATOM 13749 O O . ASN D 1 88 ? -98.66600 -11.44000 -38.64000 1.000 51.33921 88 ASN D O 1
ATOM 13754 N N . THR D 1 89 ? -100.81400 -11.88400 -38.10100 1.000 50.63957 89 THR D N 1
ATOM 13755 C CA . THR D 1 89 ? -101.29600 -10.65100 -38.72400 1.000 51.70286 89 THR D CA 1
ATOM 13756 C C . THR D 1 89 ? -101.02200 -9.41600 -37.87900 1.000 50.75538 89 THR D C 1
ATOM 13757 O O . THR D 1 89 ? -100.87800 -8.32000 -38.42900 1.000 50.46324 89 THR D O 1
ATOM 13761 N N . THR D 1 90 ? -100.93800 -9.56200 -36.55600 1.000 51.76453 90 THR D N 1
ATOM 13762 C CA . THR D 1 90 ? -100.66200 -8.40600 -35.71200 1.000 51.14604 90 THR D CA 1
ATOM 13763 C C . THR D 1 90 ? -99.23000 -7.91900 -35.88500 1.000 51.58557 90 THR D C 1
ATOM 13764 O O . THR D 1 90 ? -98.94500 -6.74100 -35.66200 1.000 53.88847 90 THR D O 1
ATOM 13768 N N . GLU D 1 91 ? -98.31300 -8.79600 -36.26400 1.000 50.39645 91 GLU D N 1
ATOM 13769 C CA . GLU D 1 91 ? -96.96300 -8.36700 -36.59600 1.000 50.15431 91 GLU D CA 1
ATOM 13770 C C . GLU D 1 91 ? -96.68100 -8.36200 -38.10100 1.000 52.18350 91 GLU D C 1
ATOM 13771 O O . GLU D 1 91 ? -95.57100 -7.99400 -38.49800 1.000 51.96242 91 GLU D O 1
ATOM 13777 N N . ASN D 1 92 ? -97.65400 -8.76400 -38.93400 1.000 47.14220 92 ASN D N 1
ATOM 13778 C CA . ASN D 1 92 ? -97.49600 -8.87200 -40.39900 1.000 49.40300 92 ASN D CA 1
ATOM 13779 C C . ASN D 1 92 ? -96.29200 -9.74000 -40.78700 1.000 50.70579 92 ASN D C 1
ATOM 13780 O O . ASN D 1 92 ? -95.40600 -9.32500 -41.54100 1.000 53.07186 92 ASN D O 1
ATOM 13785 N N . ARG D 1 93 ? -96.27300 -10.97400 -40.28800 1.000 54.72208 93 ARG D N 1
ATOM 13786 C CA . ARG D 1 93 ? -95.16000 -11.88500 -40.52800 1.000 51.70066 93 ARG D CA 1
ATOM 13787 C C . ARG D 1 93 ? -95.66500 -13.23600 -41.01600 1.000 51.96648 93 ARG D C 1
ATOM 13788 O O . ARG D 1 93 ? -96.79900 -13.63200 -40.74700 1.000 52.17177 93 ARG D O 1
ATOM 13796 N N . SER D 1 94 ? -94.80300 -13.93800 -41.74900 1.000 49.93862 94 SER D N 1
ATOM 13797 C CA . SER D 1 94 ? -94.99700 -15.34800 -42.03700 1.000 48.15683 94 SER D CA 1
ATOM 13798 C C . SER D 1 94 ? -94.64000 -16.16900 -40.78800 1.000 48.13051 94 SER D C 1
ATOM 13799 O O . SER D 1 94 ? -93.95000 -15.69400 -39.88700 1.000 47.35410 94 SER D O 1
ATOM 13802 N N . VAL D 1 95 ? -95.14300 -17.39900 -40.72400 1.000 47.91448 95 VAL D N 1
ATOM 13803 C CA . VAL D 1 95 ? -94.84200 -18.32200 -39.62500 1.000 45.03256 95 VAL D CA 1
ATOM 13804 C C . VAL D 1 95 ? -94.27600 -19.58200 -40.27100 1.000 45.81949 95 VAL D C 1
ATOM 13805 O O . VAL D 1 95 ? -95.03200 -20.42000 -40.77400 1.000 47.70919 95 VAL D O 1
ATOM 13809 N N . LEU D 1 96 ? -92.95000 -19.72500 -40.25600 1.000 43.38387 96 LEU D N 1
ATOM 13810 C CA . LEU D 1 96 ? -92.26500 -20.62500 -41.18200 1.000 43.53125 96 LEU D CA 1
ATOM 13811 C C . LEU D 1 96 ? -91.14100 -21.39900 -40.50000 1.000 43.31807 96 LEU D C 1
ATOM 13812 O O . LEU D 1 96 ? -90.08800 -21.64400 -41.09900 1.000 43.75496 96 LEU D O 1
ATOM 13817 N N . HIS D 1 97 ? -91.35000 -21.84200 -39.24400 1.000 44.05088 97 HIS D N 1
ATOM 13818 C CA . HIS D 1 97 ? -90.33000 -22.67900 -38.62000 1.000 43.35080 97 HIS D CA 1
ATOM 13819 C C . HIS D 1 97 ? -90.16600 -23.98500 -39.37900 1.000 45.08258 97 HIS D C 1
ATOM 13820 O O . HIS D 1 97 ? -89.06400 -24.54200 -39.41900 1.000 41.35056 97 HIS D O 1
ATOM 13827 N N . VAL D 1 98 ? -91.23700 -24.47300 -40.00900 1.000 43.38070 98 VAL D N 1
ATOM 13828 C CA . VAL D 1 98 ? -91.12600 -25.66400 -40.85500 1.000 43.92023 98 VAL D CA 1
ATOM 13829 C C . VAL D 1 98 ? -90.08800 -25.48900 -41.96100 1.000 44.41766 98 VAL D C 1
ATOM 13830 O O . VAL D 1 98 ? -89.42700 -26.46000 -42.34600 1.000 44.45977 98 VAL D O 1
ATOM 13834 N N . ALA D 1 99 ? -89.90600 -24.26600 -42.48000 1.000 42.71539 99 ALA D N 1
ATOM 13835 C CA . ALA D 1 99 ? -88.91000 -24.07800 -43.53400 1.000 43.44706 99 ALA D CA 1
ATOM 13836 C C . ALA D 1 99 ? -87.51400 -24.42000 -43.03500 1.000 44.18925 99 ALA D C 1
ATOM 13837 O O . ALA D 1 99 ? -86.66400 -24.87000 -43.82000 1.000 45.28675 99 ALA D O 1
ATOM 13839 N N . LEU D 1 100 ? -87.28600 -24.25600 -41.72500 1.000 43.19919 100 LEU D N 1
ATOM 13840 C CA . LEU D 1 100 ? -85.99000 -24.49800 -41.09600 1.000 42.20960 100 LEU D CA 1
ATOM 13841 C C . LEU D 1 100 ? -85.48800 -25.92200 -41.27600 1.000 44.37828 100 LEU D C 1
ATOM 13842 O O . LEU D 1 100 ? -84.27900 -26.14600 -41.16700 1.000 45.71529 100 LEU D O 1
ATOM 13847 N N . ARG D 1 101 ? -86.38400 -26.88700 -41.50600 1.000 44.73839 101 ARG D N 1
ATOM 13848 C CA . ARG D 1 101 ? -86.01500 -28.29100 -41.65000 1.000 46.82811 101 ARG D CA 1
ATOM 13849 C C . ARG D 1 101 ? -86.53100 -28.86600 -42.96400 1.000 47.69664 101 ARG D C 1
ATOM 13850 O O . ARG D 1 101 ? -86.60900 -30.09000 -43.12300 1.000 48.23354 101 ARG D O 1
ATOM 13858 N N . ALA D 1 102 ? -86.89300 -27.99100 -43.90000 1.000 45.13836 102 ALA D N 1
ATOM 13859 C CA . ALA D 1 102 ? -87.38000 -28.41800 -45.19400 1.000 45.35417 102 ALA D CA 1
ATOM 13860 C C . ALA D 1 102 ? -86.23400 -29.00600 -46.02100 1.000 46.22796 102 ALA D C 1
ATOM 13861 O O . ALA D 1 102 ? -85.06100 -28.67000 -45.81600 1.000 46.07795 102 ALA D O 1
ATOM 13863 N N . PRO D 1 103 ? -86.54000 -29.92100 -46.93100 1.000 45.74704 103 PRO D N 1
ATOM 13864 C CA . PRO D 1 103 ? -85.48700 -30.45700 -47.79800 1.000 47.17879 103 PRO D CA 1
ATOM 13865 C C . PRO D 1 103 ? -84.94500 -29.37000 -48.70900 1.000 48.09732 103 PRO D C 1
ATOM 13866 O O . PRO D 1 103 ? -85.62500 -28.38400 -48.99400 1.000 47.63147 103 PRO D O 1
ATOM 13870 N N . ARG D 1 104 ? -83.69300 -29.55900 -49.14000 1.000 46.41688 104 ARG D N 1
ATOM 13871 C CA . ARG D 1 104 ? -82.95600 -28.49000 -49.81100 1.000 50.05152 104 ARG D CA 1
ATOM 13872 C C . ARG D 1 104 ? -83.64500 -28.02100 -51.09600 1.000 53.59668 104 ARG D C 1
ATOM 13873 O O . ARG D 1 104 ? -83.49200 -26.85700 -51.48600 1.000 53.52826 104 ARG D O 1
ATOM 13881 N N . ASP D 1 105 ? -84.40600 -28.89700 -51.75600 1.000 51.40045 105 ASP D N 1
ATOM 13882 C CA . ASP D 1 105 ? -85.12200 -28.55400 -52.98000 1.000 54.04287 105 ASP D CA 1
ATOM 13883 C C . ASP D 1 105 ? -86.52300 -28.00900 -52.72700 1.000 52.91642 105 ASP D C 1
ATOM 13884 O O . ASP D 1 105 ? -87.27800 -27.81500 -53.68100 1.000 54.36659 105 ASP D O 1
ATOM 13889 N N . ALA D 1 106 ? -86.90600 -27.78400 -51.47400 1.000 52.23904 106 ALA D N 1
ATOM 13890 C CA . ALA D 1 106 ? -88.25400 -27.31300 -51.20600 1.000 50.46515 106 ALA D CA 1
ATOM 13891 C C . ALA D 1 106 ? -88.42000 -25.87300 -51.69100 1.000 50.03878 106 ALA D C 1
ATOM 13892 O O . ALA D 1 106 ? -87.44600 -25.14400 -51.90300 1.000 49.17289 106 ALA D O 1
ATOM 13894 N N . VAL D 1 107 ? -89.67300 -25.47900 -51.92100 1.000 48.99464 107 VAL D N 1
ATOM 13895 C CA . VAL D 1 107 ? -90.00700 -24.11900 -52.33400 1.000 49.33415 107 VAL D CA 1
ATOM 13896 C C . VAL D 1 107 ? -91.03800 -23.58300 -51.35300 1.000 48.28403 107 VAL D C 1
ATOM 13897 O O . VAL D 1 107 ? -92.18200 -24.05500 -51.31900 1.000 48.27350 107 VAL D O 1
ATOM 13901 N N . ILE D 1 108 ? -90.63300 -22.61100 -50.54200 1.000 48.57513 108 ILE D N 1
ATOM 13902 C CA . ILE D 1 108 ? -91.48800 -22.02100 -49.52800 1.000 47.49079 108 ILE D CA 1
ATOM 13903 C C . ILE D 1 108 ? -91.26100 -20.52400 -49.60200 1.000 47.73293 108 ILE D C 1
ATOM 13904 O O . ILE D 1 108 ? -90.19000 -20.04100 -49.22300 1.000 46.87230 108 ILE D O 1
ATOM 13909 N N . ASN D 1 109 ? -92.25300 -19.78800 -50.08000 1.000 47.42760 109 ASN D N 1
ATOM 13910 C CA . ASN D 1 109 ? -92.05700 -18.38200 -50.38800 1.000 47.54340 109 ASN D CA 1
ATOM 13911 C C . ASN D 1 109 ? -92.64000 -17.48500 -49.32300 1.000 47.26179 109 ASN D C 1
ATOM 13912 O O . ASN D 1 109 ? -93.78000 -17.66700 -48.88300 1.000 47.79080 109 ASN D O 1
ATOM 13917 N N . SER D 1 110 ? -91.84500 -16.50300 -48.93700 1.000 48.38898 110 SER D N 1
ATOM 13918 C CA . SER D 1 110 ? -92.29400 -15.45300 -48.05000 1.000 46.38348 110 SER D CA 1
ATOM 13919 C C . SER D 1 110 ? -91.96100 -14.13700 -48.73000 1.000 48.13369 110 SER D C 1
ATOM 13920 O O . SER D 1 110 ? -90.82500 -13.93700 -49.16600 1.000 49.04169 110 SER D O 1
ATOM 13923 N N . ASP D 1 111 ? -92.95600 -13.25300 -48.80100 1.000 44.41142 111 ASP D N 1
ATOM 13924 C CA . ASP D 1 111 ? -92.80800 -11.92600 -49.38900 1.000 48.04344 111 ASP D CA 1
ATOM 13925 C C . ASP D 1 111 ? -92.15100 -12.00700 -50.76600 1.000 48.50665 111 ASP D C 1
ATOM 13926 O O . ASP D 1 111 ? -91.33500 -11.16400 -51.14200 1.000 49.96472 111 ASP D O 1
ATOM 13931 N N . GLY D 1 112 ? -92.49000 -13.04700 -51.52100 1.000 45.96044 112 GLY D N 1
ATOM 13932 C CA . GLY D 1 112 ? -91.99700 -13.21600 -52.86500 1.000 48.06595 112 GLY D CA 1
ATOM 13933 C C . GLY D 1 112 ? -90.67300 -13.94000 -53.00700 1.000 48.38441 112 GLY D C 1
ATOM 13934 O O . GLY D 1 112 ? -90.18500 -14.06300 -54.13800 1.000 50.25832 112 GLY D O 1
ATOM 13935 N N . VAL D 1 113 ? -90.08400 -14.44300 -51.91600 1.000 48.39243 113 VAL D N 1
ATOM 13936 C CA . VAL D 1 113 ? -88.72800 -14.98900 -51.94000 1.000 48.63720 113 VAL D CA 1
ATOM 13937 C C . VAL D 1 113 ? -88.73000 -16.40000 -51.35700 1.000 47.43179 113 VAL D C 1
ATOM 13938 O O . VAL D 1 113 ? -89.22200 -16.61600 -50.24200 1.000 45.71843 113 VAL D O 1
ATOM 13942 N N . ASN D 1 114 ? -88.16600 -17.35300 -52.10300 1.000 50.41643 114 ASN D N 1
ATOM 13943 C CA . ASN D 1 114 ? -88.03200 -18.72600 -51.62000 1.000 48.46356 114 ASN D CA 1
ATOM 13944 C C . ASN D 1 114 ? -87.03400 -18.75400 -50.47000 1.000 47.46081 114 ASN D C 1
ATOM 13945 O O . ASN D 1 114 ? -85.82500 -18.65300 -50.68700 1.000 49.19260 114 ASN D O 1
ATOM 13950 N N . VAL D 1 115 ? -87.53900 -18.90900 -49.23500 1.000 49.46581 115 VAL D N 1
ATOM 13951 C CA . VAL D 1 115 ? -86.67200 -18.83500 -48.06200 1.000 48.21303 115 VAL D CA 1
ATOM 13952 C C . VAL D 1 115 ? -85.77200 -20.06400 -47.92700 1.000 47.48399 115 VAL D C 1
ATOM 13953 O O . VAL D 1 115 ? -84.76300 -20.00500 -47.21800 1.000 46.10488 115 VAL D O 1
ATOM 13957 N N . VAL D 1 116 ? -86.08500 -21.16800 -48.61500 1.000 46.58320 116 VAL D N 1
ATOM 13958 C CA . VAL D 1 116 ? -85.33900 -22.41500 -48.39500 1.000 46.45424 116 VAL D CA 1
ATOM 13959 C C . VAL D 1 116 ? -83.85100 -22.30700 -48.72400 1.000 47.15959 116 VAL D C 1
ATOM 13960 O O . VAL D 1 116 ? -83.03200 -22.79800 -47.92700 1.000 46.35160 116 VAL D O 1
ATOM 13964 N N . PRO D 1 117 ? -83.42400 -21.73900 -49.86600 1.000 43.91714 117 PRO D N 1
ATOM 13965 C CA . PRO D 1 117 ? -81.97400 -21.59800 -50.09800 1.000 45.13307 117 PRO D CA 1
ATOM 13966 C C . PRO D 1 117 ? -81.25700 -20.82300 -49.00800 1.000 45.51733 117 PRO D C 1
ATOM 13967 O O . PRO D 1 117 ? -80.09000 -21.10700 -48.72200 1.000 45.71472 117 PRO D O 1
ATOM 13971 N N . GLU D 1 118 ? -81.90400 -19.83600 -48.39800 1.000 47.94233 118 GLU D N 1
ATOM 13972 C CA . GLU D 1 118 ? -81.23400 -19.10800 -47.32600 1.000 47.81600 118 GLU D CA 1
ATOM 13973 C C . GLU D 1 118 ? -81.13800 -19.95500 -46.05700 1.000 44.69720 118 GLU D C 1
ATOM 13974 O O . GLU D 1 118 ? -80.10200 -19.93900 -45.38400 1.000 43.28914 118 GLU D O 1
ATOM 13980 N N . VAL D 1 119 ? -82.17000 -20.74000 -45.74300 1.000 48.76428 119 VAL D N 1
ATOM 13981 C CA . VAL D 1 119 ? -82.05300 -21.65400 -44.60400 1.000 46.50611 119 VAL D CA 1
ATOM 13982 C C . VAL D 1 119 ? -80.84200 -22.56200 -44.79200 1.000 45.21912 119 VAL D C 1
ATOM 13983 O O . VAL D 1 119 ? -80.05700 -22.79200 -43.85300 1.000 45.00857 119 VAL D O 1
ATOM 13987 N N . TRP D 1 120 ? -80.64100 -23.04300 -46.03000 1.000 44.41017 120 TRP D N 1
ATOM 13988 C CA . TRP D 1 120 ? -79.58200 -24.01100 -46.28600 1.000 45.62611 120 TRP D CA 1
ATOM 13989 C C . TRP D 1 120 ? -78.21900 -23.34900 -46.40900 1.000 47.84742 120 TRP D C 1
ATOM 13990 O O . TRP D 1 120 ? -77.19600 -24.00000 -46.17400 1.000 49.02915 120 TRP D O 1
ATOM 14001 N N . ALA D 1 121 ? -78.17100 -22.08000 -46.81200 1.000 47.32564 121 ALA D N 1
ATOM 14002 C CA . ALA D 1 121 ? -76.91100 -21.35000 -46.74500 1.000 47.70200 121 ALA D CA 1
ATOM 14003 C C . ALA D 1 121 ? -76.38000 -21.34600 -45.31300 1.000 45.53069 121 ALA D C 1
ATOM 14004 O O . ALA D 1 121 ? -75.23400 -21.74200 -45.05600 1.000 46.52028 121 ALA D O 1
ATOM 14006 N N . VAL D 1 122 ? -77.21700 -20.91800 -44.36400 1.000 45.24306 122 VAL D N 1
ATOM 14007 C CA . VAL D 1 122 ? -76.77000 -20.84500 -42.98000 1.000 45.88787 122 VAL D CA 1
ATOM 14008 C C . VAL D 1 122 ? -76.41900 -22.23000 -42.45700 1.000 46.55901 122 VAL D C 1
ATOM 14009 O O . VAL D 1 122 ? -75.38200 -22.41200 -41.80900 1.000 47.05907 122 VAL D O 1
ATOM 14013 N N . LYS D 1 123 ? -77.25800 -23.23100 -42.74400 1.000 47.04483 123 LYS D N 1
ATOM 14014 C CA . LYS D 1 123 ? -76.93000 -24.60600 -42.36600 1.000 46.47897 123 LYS D CA 1
ATOM 14015 C C . LYS D 1 123 ? -75.55700 -25.02000 -42.89600 1.000 46.19472 123 LYS D C 1
ATOM 14016 O O . LYS D 1 123 ? -74.75000 -25.61400 -42.17100 1.000 44.97089 123 LYS D O 1
ATOM 14022 N N . ASP D 1 124 ? -75.29100 -24.74300 -44.18600 1.000 46.38873 124 ASP D N 1
ATOM 14023 C CA . ASP D 1 124 ? -74.03100 -25.14000 -44.80800 1.000 46.76773 124 ASP D CA 1
ATOM 14024 C C . ASP D 1 124 ? -72.85000 -24.42500 -44.17800 1.000 47.82575 124 ASP D C 1
ATOM 14025 O O . ASP D 1 124 ? -71.77000 -25.00500 -44.05400 1.000 48.38108 124 ASP D O 1
ATOM 14030 N N . LYS D 1 125 ? -73.02900 -23.16700 -43.79900 1.000 46.22599 125 LYS D N 1
ATOM 14031 C CA . LYS D 1 125 ? -71.99500 -22.44700 -43.06900 1.000 46.69183 125 LYS D CA 1
ATOM 14032 C C . LYS D 1 125 ? -71.82100 -22.99700 -41.64700 1.000 45.13112 125 LYS D C 1
ATOM 14033 O O . LYS D 1 125 ? -70.68900 -23.13500 -41.16400 1.000 45.81278 125 LYS D O 1
ATOM 14039 N N . ILE D 1 126 ? -72.92300 -23.31300 -40.95600 1.000 49.52683 126 ILE D N 1
ATOM 14040 C CA . ILE D 1 126 ? -72.79600 -23.97900 -39.65800 1.000 47.78452 126 ILE D CA 1
ATOM 14041 C C . ILE D 1 126 ? -72.03700 -25.28700 -39.81800 1.000 47.84242 126 ILE D C 1
ATOM 14042 O O . ILE D 1 126 ? -71.09500 -25.57700 -39.06900 1.000 48.30563 126 ILE D O 1
ATOM 14047 N N . LYS D 1 127 ? -72.43100 -26.08700 -40.81800 1.000 48.04440 127 LYS D N 1
ATOM 14048 C CA . LYS D 1 127 ? -71.78700 -27.37600 -41.04800 1.000 49.82356 127 LYS D CA 1
ATOM 14049 C C . LYS D 1 127 ? -70.28900 -27.21500 -41.25000 1.000 51.16320 127 LYS D C 1
ATOM 14050 O O . LYS D 1 127 ? -69.49300 -27.95200 -40.66000 1.000 52.19490 127 LYS D O 1
ATOM 14056 N N . GLN D 1 128 ? -69.88300 -26.23000 -42.04800 1.000 49.26724 128 GLN D N 1
ATOM 14057 C CA . GLN D 1 128 ? -68.46000 -26.02900 -42.28300 1.000 50.85164 128 GLN D CA 1
ATOM 14058 C C . GLN D 1 128 ? -67.76300 -25.51600 -41.02800 1.000 51.56225 128 GLN D C 1
ATOM 14059 O O . GLN D 1 128 ? -66.69800 -26.01900 -40.65200 1.000 52.76766 128 GLN D O 1
ATOM 14065 N N . PHE D 1 129 ? -68.31700 -24.48900 -40.38800 1.000 51.99868 129 PHE D N 1
ATOM 14066 C CA . PHE D 1 129 ? -67.68500 -24.01200 -39.16000 1.000 50.53008 129 PHE D CA 1
ATOM 14067 C C . PHE D 1 129 ? -67.64200 -25.11400 -38.10300 1.000 51.18542 129 PHE D C 1
ATOM 14068 O O . PHE D 1 129 ? -66.63500 -25.27100 -37.40300 1.000 52.50137 129 PHE D O 1
ATOM 14076 N N . SER D 1 130 ? -68.71200 -25.90500 -37.99000 1.000 50.46657 130 SER D N 1
ATOM 14077 C CA . SER D 1 130 ? -68.70700 -26.98000 -37.00100 1.000 49.26643 130 SER D CA 1
ATOM 14078 C C . SER D 1 130 ? -67.62100 -27.99000 -37.30600 1.000 50.48236 130 SER D C 1
ATOM 14079 O O . SER D 1 130 ? -67.05600 -28.59200 -36.38400 1.000 51.59039 130 SER D O 1
ATOM 14082 N N . GLU D 1 131 ? -67.31100 -28.17400 -38.59300 1.000 50.91233 131 GLU D N 1
ATOM 14083 C CA . GLU D 1 131 ? -66.26600 -29.11100 -38.99600 1.000 52.32566 131 GLU D CA 1
ATOM 14084 C C . GLU D 1 131 ? -64.87800 -28.54800 -38.69900 1.000 52.55200 131 GLU D C 1
ATOM 14085 O O . GLU D 1 131 ? -64.01500 -29.25300 -38.16100 1.000 53.44684 131 GLU D O 1
ATOM 14091 N N . THR D 1 132 ? -64.64400 -27.27500 -39.04300 1.000 51.63744 132 THR D N 1
ATOM 14092 C CA . THR D 1 132 ? -63.41400 -26.60200 -38.63000 1.000 52.41122 132 THR D CA 1
ATOM 14093 C C . THR D 1 132 ? -63.27100 -26.58700 -37.10200 1.000 52.47702 132 THR D C 1
ATOM 14094 O O . THR D 1 132 ? -62.16800 -26.77000 -36.57100 1.000 52.76653 132 THR D O 1
ATOM 14098 N N . PHE D 1 133 ? -64.37800 -26.39700 -36.37700 1.000 52.03823 133 PHE D N 1
ATOM 14099 C CA . PHE D 1 133 ? -64.28500 -26.18300 -34.93100 1.000 51.47764 133 PHE D CA 1
ATOM 14100 C C . PHE D 1 133 ? -63.91000 -27.46700 -34.20100 1.000 51.17497 133 PHE D C 1
ATOM 14101 O O . PHE D 1 133 ? -63.01000 -27.47300 -33.35200 1.000 51.22761 133 PHE D O 1
ATOM 14109 N N . ARG D 1 134 ? -64.56100 -28.56100 -34.56400 1.000 51.57215 134 ARG D N 1
ATOM 14110 C CA . ARG D 1 134 ? -64.36300 -29.82200 -33.81700 1.000 49.35873 134 ARG D CA 1
ATOM 14111 C C . ARG D 1 134 ? -63.08200 -30.54300 -34.25200 1.000 48.92973 134 ARG D C 1
ATOM 14112 O O . ARG D 1 134 ? -62.67700 -31.47800 -33.54700 1.000 48.86393 134 ARG D O 1
ATOM 14120 N N . SER D 1 135 ? -62.47900 -30.14800 -35.36800 1.000 50.73814 135 SER D N 1
ATOM 14121 C CA . SER D 1 135 ? -61.25900 -30.83100 -35.76500 1.000 52.40149 135 SER D CA 1
ATOM 14122 C C . SER D 1 135 ? -60.03200 -30.23100 -35.10600 1.000 53.72534 135 SER D C 1
ATOM 14123 O O . SER D 1 135 ? -58.96000 -30.84200 -35.14800 1.000 55.12550 135 SER D O 1
ATOM 14126 N N . GLY D 1 136 ? -60.16600 -29.05600 -34.50100 1.000 54.86694 136 GLY D N 1
ATOM 14127 C CA . GLY D 1 136 ? -59.05500 -28.36200 -33.90400 1.000 55.86706 136 GLY D CA 1
ATOM 14128 C C . GLY D 1 136 ? -58.51900 -27.20100 -34.71200 1.000 56.99088 136 GLY D C 1
ATOM 14129 O O . GLY D 1 136 ? -57.72600 -26.41600 -34.17200 1.000 56.02235 136 GLY D O 1
ATOM 14130 N N . SER D 1 137 ? -58.93200 -27.05300 -35.98000 1.000 55.75172 137 SER D N 1
ATOM 14131 C CA . SER D 1 137 ? -58.34700 -25.99200 -36.80000 1.000 58.26255 137 SER D CA 1
ATOM 14132 C C . SER D 1 137 ? -58.92600 -24.62000 -36.49100 1.000 57.82039 137 SER D C 1
ATOM 14133 O O . SER D 1 137 ? -58.44600 -23.62900 -37.04100 1.000 58.13095 137 SER D O 1
ATOM 14136 N N . TRP D 1 138 ? -59.92600 -24.52800 -35.62300 1.000 57.55181 138 TRP D N 1
ATOM 14137 C CA . TRP D 1 138 ? -60.19100 -23.28300 -34.92100 1.000 55.54631 138 TRP D CA 1
ATOM 14138 C C . TRP D 1 138 ? -59.43500 -23.34900 -33.60500 1.000 55.68843 138 TRP D C 1
ATOM 14139 O O . TRP D 1 138 ? -59.42500 -24.39000 -32.94000 1.000 55.68317 138 TRP D O 1
ATOM 14150 N N . VAL D 1 139 ? -58.76400 -22.25700 -33.24400 1.000 56.18237 139 VAL D N 1
ATOM 14151 C CA . VAL D 1 139 ? -57.94900 -22.24700 -32.03600 1.000 56.04814 139 VAL D CA 1
ATOM 14152 C C . VAL D 1 139 ? -58.14100 -20.94900 -31.27600 1.000 55.18488 139 VAL D C 1
ATOM 14153 O O . VAL D 1 139 ? -58.44900 -19.89900 -31.85100 1.000 55.48491 139 VAL D O 1
ATOM 14157 N N . GLY D 1 140 ? -57.91700 -21.03200 -29.96700 1.000 54.84323 140 GLY D N 1
ATOM 14158 C CA . GLY D 1 140 ? -58.06900 -19.89000 -29.10300 1.000 53.94575 140 GLY D CA 1
ATOM 14159 C C . GLY D 1 140 ? -56.80400 -19.07600 -29.00200 1.000 56.35393 140 GLY D C 1
ATOM 14160 O O . GLY D 1 140 ? -55.78800 -19.35200 -29.63800 1.000 57.60145 140 GLY D O 1
ATOM 14161 N N . ALA D 1 141 ? -56.87500 -18.05400 -28.14800 1.000 54.08924 141 ALA D N 1
ATOM 14162 C CA . ALA D 1 141 ? -55.80400 -17.07500 -28.02400 1.000 56.57901 141 ALA D CA 1
ATOM 14163 C C . ALA D 1 141 ? -54.46400 -17.70000 -27.66000 1.000 57.68967 141 ALA D C 1
ATOM 14164 O O . ALA D 1 141 ? -53.42100 -17.11700 -27.96500 1.000 59.53989 141 ALA D O 1
ATOM 14166 N N . THR D 1 142 ? -54.45400 -18.85300 -26.99600 1.000 56.01546 142 THR D N 1
ATOM 14167 C CA . THR D 1 142 ? -53.20200 -19.51500 -26.65200 1.000 56.57869 142 THR D CA 1
ATOM 14168 C C . THR D 1 142 ? -52.96400 -20.75400 -27.50600 1.000 58.00517 142 THR D C 1
ATOM 14169 O O . THR D 1 142 ? -52.24400 -21.67100 -27.08900 1.000 59.56852 142 THR D O 1
ATOM 14173 N N . GLY D 1 143 ? -53.55900 -20.79400 -28.69500 1.000 55.93967 143 GLY D N 1
ATOM 14174 C CA . GLY D 1 143 ? -53.35200 -21.90700 -29.58400 1.000 57.34773 143 GLY D CA 1
ATOM 14175 C C . GLY D 1 143 ? -54.00200 -23.16900 -29.10400 1.000 56.89768 143 GLY D C 1
ATOM 14176 O O . GLY D 1 143 ? -53.62700 -24.26200 -29.53300 1.000 57.51881 143 GLY D O 1
ATOM 14177 N N . LYS D 1 144 ? -54.86500 -23.06100 -28.28300 1.000 58.73244 144 LYS D N 1
ATOM 14178 C CA . LYS D 1 144 ? -55.47800 -24.28800 -27.83400 1.000 58.25870 144 LYS D CA 1
ATOM 14179 C C . LYS D 1 144 ? -56.82500 -24.45800 -28.52400 1.000 57.02434 144 LYS D C 1
ATOM 14180 O O . LYS D 1 144 ? -57.42200 -23.47700 -28.98800 1.000 56.56376 144 LYS D O 1
ATOM 14186 N N . PRO D 1 145 ? -57.29200 -25.69300 -28.67600 1.000 56.56162 145 PRO D N 1
ATOM 14187 C CA . PRO D 1 145 ? -58.60400 -25.90600 -29.29800 1.000 55.20093 145 PRO D CA 1
ATOM 14188 C C . PRO D 1 145 ? -59.74400 -25.68000 -28.30500 1.000 54.70877 145 PRO D C 1
ATOM 14189 O O . PRO D 1 145 ? -59.65600 -26.03400 -27.12200 1.000 56.17473 145 PRO D O 1
ATOM 14193 N N . LEU D 1 146 ? -60.82400 -25.07700 -28.80200 1.000 54.93639 146 LEU D N 1
ATOM 14194 C CA . LEU D 1 146 ? -61.98100 -24.76100 -27.97200 1.000 54.12577 146 LEU D CA 1
ATOM 14195 C C . LEU D 1 146 ? -62.89600 -25.98100 -27.88700 1.000 52.61769 146 LEU D C 1
ATOM 14196 O O . LEU D 1 146 ? -63.36100 -26.48100 -28.91900 1.000 52.59664 146 LEU D O 1
ATOM 14201 N N . THR D 1 147 ? -63.14700 -26.46800 -26.66200 1.000 53.81465 147 THR D N 1
ATOM 14202 C CA . THR D 1 147 ? -63.98800 -27.64900 -26.44900 1.000 51.51174 147 THR D CA 1
ATOM 14203 C C . THR D 1 147 ? -65.20200 -27.42200 -25.54400 1.000 49.86418 147 THR D C 1
ATOM 14204 O O . THR D 1 147 ? -66.04000 -28.33100 -25.42700 1.000 47.56916 147 THR D O 1
ATOM 14208 N N . ASN D 1 148 ? -65.31100 -26.26500 -24.88800 1.000 48.55254 148 ASN D N 1
ATOM 14209 C CA . ASN D 1 148 ? -66.45700 -25.91200 -24.05500 1.000 47.26028 148 ASN D CA 1
ATOM 14210 C C . ASN D 1 148 ? -67.18200 -24.74700 -24.71800 1.000 46.46282 148 ASN D C 1
ATOM 14211 O O . ASN D 1 148 ? -66.54600 -23.74700 -25.07500 1.000 48.84468 148 ASN D O 1
ATOM 14216 N N . VAL D 1 149 ? -68.50000 -24.87200 -24.89200 1.000 46.70763 149 VAL D N 1
ATOM 14217 C CA . VAL D 1 149 ? -69.28900 -23.84500 -25.56100 1.000 46.00491 149 VAL D CA 1
ATOM 14218 C C . VAL D 1 149 ? -70.30900 -23.27500 -24.58900 1.000 46.36548 149 VAL D C 1
ATOM 14219 O O . VAL D 1 149 ? -71.15200 -24.01100 -24.06400 1.000 45.53117 149 VAL D O 1
ATOM 14223 N N . VAL D 1 150 ? -70.27900 -21.96300 -24.40400 1.000 47.10987 150 VAL D N 1
ATOM 14224 C CA . VAL D 1 150 ? -71.31300 -21.25000 -23.66100 1.000 44.83855 150 VAL D CA 1
ATOM 14225 C C . VAL D 1 150 ? -72.23300 -20.55500 -24.66100 1.000 44.70695 150 VAL D C 1
ATOM 14226 O O . VAL D 1 150 ? -71.77500 -19.74300 -25.47500 1.000 46.03343 150 VAL D O 1
ATOM 14230 N N . SER D 1 151 ? -73.53000 -20.86100 -24.59500 1.000 44.02954 151 SER D N 1
ATOM 14231 C CA . SER D 1 151 ? -74.52700 -20.23800 -25.45400 1.000 43.76108 151 SER D CA 1
ATOM 14232 C C . SER D 1 151 ? -75.28200 -19.17900 -24.65400 1.000 43.16101 151 SER D C 1
ATOM 14233 O O . SER D 1 151 ? -76.01200 -19.50300 -23.70500 1.000 41.45818 151 SER D O 1
ATOM 14236 N N . VAL D 1 152 ? -75.12100 -17.91600 -25.04600 1.000 42.65265 152 VAL D N 1
ATOM 14237 C CA . VAL D 1 152 ? -75.69200 -16.78200 -24.33000 1.000 41.67359 152 VAL D CA 1
ATOM 14238 C C . VAL D 1 152 ? -76.98800 -16.36900 -25.00700 1.000 39.18908 152 VAL D C 1
ATOM 14239 O O . VAL D 1 152 ? -76.98200 -16.00900 -26.19400 1.000 40.21289 152 VAL D O 1
ATOM 14243 N N . GLY D 1 153 ? -78.08600 -16.39500 -24.26200 1.000 43.00622 153 GLY D N 1
ATOM 14244 C CA . GLY D 1 153 ? -79.36300 -15.99200 -24.81500 1.000 43.10360 153 GLY D CA 1
ATOM 14245 C C . GLY D 1 153 ? -80.51200 -16.39700 -23.93500 1.000 42.71145 153 GLY D C 1
ATOM 14246 O O . GLY D 1 153 ? -80.41400 -17.31500 -23.12000 1.000 41.10863 153 GLY D O 1
ATOM 14247 N N . ILE D 1 154 ? -81.62600 -15.69200 -24.10900 1.000 42.63978 154 ILE D N 1
ATOM 14248 C CA . ILE D 1 154 ? -82.76700 -15.78800 -23.20600 1.000 41.79758 154 ILE D CA 1
ATOM 14249 C C . ILE D 1 154 ? -83.96600 -16.37200 -23.95200 1.000 41.51070 154 ILE D C 1
ATOM 14250 O O . ILE D 1 154 ? -83.99800 -16.43900 -25.17700 1.000 45.75595 154 ILE D O 1
ATOM 14255 N N . GLY D 1 155 ? -84.98100 -16.74600 -23.19200 1.000 39.73124 155 GLY D N 1
ATOM 14256 C CA . GLY D 1 155 ? -86.24800 -17.17700 -23.73900 1.000 39.70755 155 GLY D CA 1
ATOM 14257 C C . GLY D 1 155 ? -86.10500 -18.29100 -24.74200 1.000 42.39734 155 GLY D C 1
ATOM 14258 O O . GLY D 1 155 ? -85.54600 -19.35000 -24.43400 1.000 45.66353 155 GLY D O 1
ATOM 14259 N N . GLY D 1 156 ? -86.59000 -18.03900 -25.96600 1.000 41.11839 156 GLY D N 1
ATOM 14260 C CA . GLY D 1 156 ? -86.54300 -19.04000 -27.01900 1.000 41.60266 156 GLY D CA 1
ATOM 14261 C C . GLY D 1 156 ? -85.14000 -19.42000 -27.43900 1.000 43.26865 156 GLY D C 1
ATOM 14262 O O . GLY D 1 156 ? -84.93800 -20.53300 -27.93200 1.000 43.36076 156 GLY D O 1
ATOM 14263 N N . SER D 1 157 ? -84.16300 -18.53100 -27.24600 1.000 41.69978 157 SER D N 1
ATOM 14264 C CA . SER D 1 157 ? -82.78200 -18.88900 -27.56000 1.000 40.99180 157 SER D CA 1
ATOM 14265 C C . SER D 1 157 ? -82.19700 -19.85600 -26.54800 1.000 42.81307 157 SER D C 1
ATOM 14266 O O . SER D 1 157 ? -81.06700 -20.33000 -26.75300 1.000 44.42643 157 SER D O 1
ATOM 14269 N N . PHE D 1 158 ? -82.95100 -20.15900 -25.48100 1.000 42.84518 158 PHE D N 1
ATOM 14270 C CA . PHE D 1 158 ? -82.48200 -20.91300 -24.32100 1.000 42.60567 158 PHE D CA 1
ATOM 14271 C C . PHE D 1 158 ? -83.22500 -22.23600 -24.16200 1.000 41.02127 158 PHE D C 1
ATOM 14272 O O . PHE D 1 158 ? -82.59200 -23.29500 -24.21200 1.000 42.40039 158 PHE D O 1
ATOM 14280 N N . LEU D 1 159 ? -84.56100 -22.22000 -24.03500 1.000 40.39443 159 LEU D N 1
ATOM 14281 C CA . LEU D 1 159 ? -85.28300 -23.40000 -23.55200 1.000 40.84712 159 LEU D CA 1
ATOM 14282 C C . LEU D 1 159 ? -85.29800 -24.53700 -24.57700 1.000 41.99726 159 LEU D C 1
ATOM 14283 O O . LEU D 1 159 ? -84.94000 -25.67700 -24.25000 1.000 41.79986 159 LEU D O 1
ATOM 14288 N N . GLY D 1 160 ? -85.73800 -24.25500 -25.81100 1.000 40.49113 160 GLY D N 1
ATOM 14289 C CA . GLY D 1 160 ? -85.72500 -25.22300 -26.89700 1.000 38.84357 160 GLY D CA 1
ATOM 14290 C C . GLY D 1 160 ? -84.36700 -25.87700 -27.10000 1.000 42.16239 160 GLY D C 1
ATOM 14291 O O . GLY D 1 160 ? -84.23100 -27.10000 -27.03500 1.000 42.00974 160 GLY D O 1
ATOM 14292 N N . PRO D 1 161 ? -83.33000 -25.07100 -27.35000 1.000 40.77067 161 PRO D N 1
ATOM 14293 C CA . PRO D 1 161 ? -81.96800 -25.62800 -27.37200 1.000 41.53918 161 PRO D CA 1
ATOM 14294 C C . PRO D 1 161 ? -81.61100 -26.43500 -26.13900 1.000 42.41034 161 PRO D C 1
ATOM 14295 O O . PRO D 1 161 ? -80.97300 -27.48700 -26.26900 1.000 42.94725 161 PRO D O 1
ATOM 14299 N N . LEU D 1 162 ? -81.99900 -25.97300 -24.94400 1.000 43.30744 162 LEU D N 1
ATOM 14300 C CA . LEU D 1 162 ? -81.66000 -26.71900 -23.73300 1.000 40.82030 162 LEU D CA 1
ATOM 14301 C C . LEU D 1 162 ? -82.38300 -28.05700 -23.70300 1.000 41.36773 162 LEU D C 1
ATOM 14302 O O . LEU D 1 162 ? -81.80600 -29.07000 -23.29300 1.000 40.61238 162 LEU D O 1
ATOM 14307 N N . PHE D 1 163 ? -83.64700 -28.08500 -24.13700 1.000 38.99391 163 PHE D N 1
ATOM 14308 C CA . PHE D 1 163 ? -84.37800 -29.35100 -24.21700 1.000 40.02035 163 PHE D CA 1
ATOM 14309 C C . PHE D 1 163 ? -83.63900 -30.36100 -25.09200 1.000 39.50713 163 PHE D C 1
ATOM 14310 O O . PHE D 1 163 ? -83.44100 -31.51800 -24.69900 1.000 40.76255 163 PHE D O 1
ATOM 14318 N N . VAL D 1 164 ? -83.20400 -29.93500 -26.27800 1.000 38.10482 164 VAL D N 1
ATOM 14319 C CA . VAL D 1 164 ? -82.60200 -30.86600 -27.23300 1.000 39.07335 164 VAL D CA 1
ATOM 14320 C C . VAL D 1 164 ? -81.23400 -31.33000 -26.74200 1.000 40.02347 164 VAL D C 1
ATOM 14321 O O . VAL D 1 164 ? -80.87500 -32.50700 -26.87100 1.000 41.30783 164 VAL D O 1
ATOM 14325 N N . HIS D 1 165 ? -80.44700 -30.40800 -26.17800 1.000 41.40011 165 HIS D N 1
ATOM 14326 C CA . HIS D 1 165 ? -79.14900 -30.77600 -25.63100 1.000 42.49761 165 HIS D CA 1
ATOM 14327 C C . HIS D 1 165 ? -79.30200 -31.84500 -24.55700 1.000 40.38156 165 HIS D C 1
ATOM 14328 O O . HIS D 1 165 ? -78.52000 -32.80400 -24.50500 1.000 40.17628 165 HIS D O 1
ATOM 14335 N N . THR D 1 166 ? -80.33900 -31.71500 -23.72400 1.000 40.97044 166 THR D N 1
ATOM 14336 C CA . THR D 1 166 ? -80.52600 -32.62900 -22.60300 1.000 42.00214 166 THR D CA 1
ATOM 14337 C C . THR D 1 166 ? -80.93300 -34.00000 -23.09500 1.000 42.17321 166 THR D C 1
ATOM 14338 O O . THR D 1 166 ? -80.45600 -35.01200 -22.58100 1.000 44.17082 166 THR D O 1
ATOM 14342 N N . ALA D 1 167 ? -81.79700 -34.05200 -24.11100 1.000 42.08518 167 ALA D N 1
ATOM 14343 C CA . ALA D 1 167 ? -82.26500 -35.33900 -24.60600 1.000 42.21940 167 ALA D CA 1
ATOM 14344 C C . ALA D 1 167 ? -81.20100 -36.04100 -25.44200 1.000 42.35626 167 ALA D C 1
ATOM 14345 O O . ALA D 1 167 ? -81.17300 -37.27800 -25.49900 1.000 43.71169 167 ALA D O 1
ATOM 14347 N N . LEU D 1 168 ? -80.21900 -35.30600 -25.96100 1.000 41.53704 168 LEU D N 1
ATOM 14348 C CA . LEU D 1 168 ? -79.14300 -35.90500 -26.80300 1.000 42.84246 168 LEU D CA 1
ATOM 14349 C C . LEU D 1 168 ? -77.93200 -36.30400 -25.96000 1.000 43.87942 168 LEU D C 1
ATOM 14350 O O . LEU D 1 168 ? -77.20200 -37.19200 -26.39400 1.000 45.73491 168 LEU D O 1
ATOM 14355 N N . GLN D 1 169 ? -77.77800 -35.73800 -24.76900 1.000 45.69376 169 GLN D N 1
ATOM 14356 C CA . GLN D 1 169 ? -76.57500 -35.96100 -23.92600 1.000 45.63060 169 GLN D CA 1
ATOM 14357 C C . GLN D 1 169 ? -76.38200 -37.44800 -23.65100 1.000 46.05960 169 GLN D C 1
ATOM 14358 O O . GLN D 1 169 ? -75.22600 -37.86800 -23.55600 1.000 46.25172 169 GLN D O 1
ATOM 14364 N N . THR D 1 170 ? -77.47000 -38.19400 -23.50100 1.000 46.68772 170 THR D N 1
ATOM 14365 C CA . THR D 1 170 ? -77.36700 -39.61600 -23.09100 1.000 46.92985 170 THR D CA 1
ATOM 14366 C C . THR D 1 170 ? -77.60600 -40.58700 -24.25500 1.000 47.03250 170 THR D C 1
ATOM 14367 O O . THR D 1 170 ? -77.30400 -41.76700 -24.06100 1.000 48.61164 170 THR D O 1
ATOM 14371 N N . ASP D 1 171 ? -78.14400 -40.13400 -25.39600 1.000 46.97559 171 ASP D N 1
ATOM 14372 C CA . ASP D 1 171 ? -78.23800 -41.03700 -26.54500 1.000 48.52314 171 ASP D CA 1
ATOM 14373 C C . ASP D 1 171 ? -76.82900 -41.43100 -26.98500 1.000 49.46273 171 ASP D C 1
ATOM 14374 O O . ASP D 1 171 ? -75.98500 -40.55400 -27.20800 1.000 48.75738 171 ASP D O 1
ATOM 14379 N N . PRO D 1 172 ? -76.53700 -42.72500 -27.11800 1.000 48.07776 172 PRO D N 1
ATOM 14380 C CA . PRO D 1 172 ? -75.13800 -43.15900 -27.33100 1.000 48.94366 172 PRO D CA 1
ATOM 14381 C C . PRO D 1 172 ? -74.41300 -42.55900 -28.55200 1.000 50.98074 172 PRO D C 1
ATOM 14382 O O . PRO D 1 172 ? -73.25400 -42.12800 -28.41200 1.000 51.52818 172 PRO D O 1
ATOM 14386 N N . GLU D 1 173 ? -75.03700 -42.52800 -29.74000 1.000 51.36401 173 GLU D N 1
ATOM 14387 C CA . GLU D 1 173 ? -74.34200 -41.98000 -30.91400 1.000 52.50625 173 GLU D CA 1
ATOM 14388 C C . GLU D 1 173 ? -73.94600 -40.52600 -30.68300 1.000 50.85342 173 GLU D C 1
ATOM 14389 O O . GLU D 1 173 ? -72.77500 -40.15300 -30.82800 1.000 50.11912 173 GLU D O 1
ATOM 14395 N N . ALA D 1 174 ? -74.90700 -39.70000 -30.25800 1.000 51.30305 174 ALA D N 1
ATOM 14396 C CA . ALA D 1 174 ? -74.60200 -38.31100 -29.92900 1.000 49.89499 174 ALA D CA 1
ATOM 14397 C C . ALA D 1 174 ? -73.58200 -38.20600 -28.79600 1.000 50.42663 174 ALA D C 1
ATOM 14398 O O . ALA D 1 174 ? -72.72500 -37.31300 -28.80300 1.000 50.65297 174 ALA D O 1
ATOM 14400 N N . ALA D 1 175 ? -73.66900 -39.09100 -27.79600 1.000 49.48096 175 ALA D N 1
ATOM 14401 C CA . ALA D 1 175 ? -72.72100 -39.04100 -26.68700 1.000 48.58348 175 ALA D CA 1
ATOM 14402 C C . ALA D 1 175 ? -71.29400 -39.26900 -27.17600 1.000 49.72046 175 ALA D C 1
ATOM 14403 O O . ALA D 1 175 ? -70.36700 -38.54100 -26.79500 1.000 52.23392 175 ALA D O 1
ATOM 14405 N N . GLU D 1 176 ? -71.09300 -40.30300 -27.99200 1.000 48.53861 176 GLU D N 1
ATOM 14406 C CA . GLU D 1 176 ? -69.79100 -40.51700 -28.60900 1.000 50.78888 176 GLU D CA 1
ATOM 14407 C C . GLU D 1 176 ? -69.32300 -39.26600 -29.35300 1.000 51.02838 176 GLU D C 1
ATOM 14408 O O . GLU D 1 176 ? -68.20900 -38.78100 -29.12400 1.000 50.98890 176 GLU D O 1
ATOM 14414 N N . SER D 1 177 ? -70.17800 -38.70300 -30.22300 1.000 49.61463 177 SER D N 1
ATOM 14415 C CA . SER D 1 177 ? -69.81800 -37.47700 -30.94100 1.000 49.31460 177 SER D CA 1
ATOM 14416 C C . SER D 1 177 ? -69.54500 -36.29300 -29.99600 1.000 48.42502 177 SER D C 1
ATOM 14417 O O . SER D 1 177 ? -68.95300 -35.29800 -30.43400 1.000 49.00403 177 SER D O 1
ATOM 14420 N N . ALA D 1 178 ? -69.92400 -36.38900 -28.70700 1.000 49.67947 178 ALA D N 1
ATOM 14421 C CA . ALA D 1 178 ? -69.83400 -35.28800 -27.75000 1.000 50.13742 178 ALA D CA 1
ATOM 14422 C C . ALA D 1 178 ? -68.72300 -35.45100 -26.72000 1.000 50.74013 178 ALA D C 1
ATOM 14423 O O . ALA D 1 178 ? -68.56300 -34.57300 -25.86100 1.000 50.22954 178 ALA D O 1
ATOM 14425 N N . LYS D 1 179 ? -67.96000 -36.54200 -26.77600 1.000 50.79400 179 LYS D N 1
ATOM 14426 C CA . LYS D 1 179 ? -67.03800 -36.88200 -25.69900 1.000 51.88097 179 LYS D CA 1
ATOM 14427 C C . LYS D 1 179 ? -66.02600 -35.76800 -25.48500 1.000 51.99677 179 LYS D C 1
ATOM 14428 O O . LYS D 1 179 ? -65.42000 -35.27300 -26.43400 1.000 53.49959 179 LYS D O 1
ATOM 14434 N N . GLY D 1 180 ? -65.86300 -35.35300 -24.23200 1.000 50.56547 180 GLY D N 1
ATOM 14435 C CA . GLY D 1 180 ? -64.94100 -34.28100 -23.91700 1.000 51.22344 180 GLY D CA 1
ATOM 14436 C C . GLY D 1 180 ? -65.47700 -32.88000 -24.11700 1.000 51.96564 180 GLY D C 1
ATOM 14437 O O . GLY D 1 180 ? -64.79500 -31.91300 -23.74400 1.000 53.48687 180 GLY D O 1
ATOM 14438 N N . ARG D 1 181 ? -66.67800 -32.73200 -24.66300 1.000 49.87671 181 ARG D N 1
ATOM 14439 C CA . ARG D 1 181 ? -67.21900 -31.42400 -24.99200 1.000 47.63170 181 ARG D CA 1
ATOM 14440 C C . ARG D 1 181 ? -68.34800 -31.06400 -24.04600 1.000 47.96595 181 ARG D C 1
ATOM 14441 O O . ARG D 1 181 ? -69.21000 -31.89200 -23.73900 1.000 47.26587 181 ARG D O 1
ATOM 14449 N N . GLN D 1 182 ? -68.34800 -29.81300 -23.61800 1.000 46.97160 182 GLN D N 1
ATOM 14450 C CA . GLN D 1 182 ? -69.43200 -29.25100 -22.84200 1.000 46.32415 182 GLN D CA 1
ATOM 14451 C C . GLN D 1 182 ? -70.17500 -28.22200 -23.68300 1.000 46.79789 182 GLN D C 1
ATOM 14452 O O . GLN D 1 182 ? -69.55900 -27.45100 -24.42200 1.000 47.66379 182 GLN D O 1
ATOM 14458 N N . LEU D 1 183 ? -71.50300 -28.21000 -23.54400 1.000 46.10832 183 LEU D N 1
ATOM 14459 C CA . LEU D 1 183 ? -72.37100 -27.12900 -24.00600 1.000 45.71880 183 LEU D CA 1
ATOM 14460 C C . LEU D 1 183 ? -73.19300 -26.62800 -22.81800 1.000 44.63973 183 LEU D C 1
ATOM 14461 O O . LEU D 1 183 ? -74.07000 -27.34500 -22.32700 1.000 44.35022 183 LEU D O 1
ATOM 14466 N N . ARG D 1 184 ? -72.93600 -25.39200 -22.39100 1.000 44.78356 184 ARG D N 1
ATOM 14467 C CA . ARG D 1 184 ? -73.62800 -24.72500 -21.29400 1.000 43.78607 184 ARG D CA 1
ATOM 14468 C C . ARG D 1 184 ? -74.44200 -23.54800 -21.81100 1.000 42.46223 184 ARG D C 1
ATOM 14469 O O . ARG D 1 184 ? -74.13800 -22.97100 -22.85900 1.000 44.01242 184 ARG D O 1
ATOM 14477 N N . PHE D 1 185 ? -75.45100 -23.15300 -21.04000 1.000 41.73537 185 PHE D N 1
ATOM 14478 C CA . PHE D 1 185 ? -76.30800 -22.03100 -21.39300 1.000 43.13291 185 PHE D CA 1
ATOM 14479 C C . PHE D 1 185 ? -76.22000 -20.93300 -20.34400 1.000 42.93552 185 PHE D C 1
ATOM 14480 O O . PHE D 1 185 ? -76.21500 -21.20900 -19.13600 1.000 43.56454 185 PHE D O 1
ATOM 14488 N N . LEU D 1 186 ? -76.13900 -19.68800 -20.80700 1.000 41.49106 186 LEU D N 1
ATOM 14489 C CA . LEU D 1 186 ? -76.17700 -18.51000 -19.94000 1.000 40.85414 186 LEU D CA 1
ATOM 14490 C C . LEU D 1 186 ? -77.43100 -17.71700 -20.30200 1.000 40.59621 186 LEU D C 1
ATOM 14491 O O . LEU D 1 186 ? -77.43200 -16.91600 -21.24800 1.000 42.45433 186 LEU D O 1
ATOM 14496 N N . ALA D 1 187 ? -78.50400 -17.95000 -19.54400 1.000 41.61398 187 ALA D N 1
ATOM 14497 C CA . ALA D 1 187 ? -79.79800 -17.33500 -19.79000 1.000 40.95337 187 ALA D CA 1
ATOM 14498 C C . ALA D 1 187 ? -80.11000 -16.20400 -18.82300 1.000 42.69042 187 ALA D C 1
ATOM 14499 O O . ALA D 1 187 ? -80.51600 -15.12300 -19.25300 1.000 44.38536 187 ALA D O 1
ATOM 14501 N N . ASN D 1 188 ? -79.92000 -16.41400 -17.52400 1.000 43.60698 188 ASN D N 1
ATOM 14502 C CA . ASN D 1 188 ? -80.34500 -15.43000 -16.54200 1.000 42.63318 188 ASN D CA 1
ATOM 14503 C C . ASN D 1 188 ? -79.38000 -14.25300 -16.50800 1.000 42.69371 188 ASN D C 1
ATOM 14504 O O . ASN D 1 188 ? -78.15700 -14.42500 -16.50500 1.000 43.01480 188 ASN D O 1
ATOM 14509 N N . VAL D 1 189 ? -79.94400 -13.04800 -16.45300 1.000 45.31767 189 VAL D N 1
ATOM 14510 C CA . VAL D 1 189 ? -79.13800 -11.85300 -16.27100 1.000 47.20211 189 VAL D CA 1
ATOM 14511 C C . VAL D 1 189 ? -78.62300 -11.73500 -14.84700 1.000 47.93904 189 VAL D C 1
ATOM 14512 O O . VAL D 1 189 ? -77.72500 -10.92200 -14.58200 1.000 48.94705 189 VAL D O 1
ATOM 14516 N N . ASP D 1 190 ? -79.17100 -12.52100 -13.92700 1.000 47.06074 190 ASP D N 1
ATOM 14517 C CA . ASP D 1 190 ? -78.62500 -12.63600 -12.57800 1.000 47.68450 190 ASP D CA 1
ATOM 14518 C C . ASP D 1 190 ? -77.14700 -12.99000 -12.68800 1.000 48.84253 190 ASP D C 1
ATOM 14519 O O . ASP D 1 190 ? -76.80800 -14.04400 -13.25600 1.000 48.55302 190 ASP D O 1
ATOM 14524 N N . PRO D 1 191 ? -76.23900 -12.14900 -12.18600 1.000 47.34559 191 PRO D N 1
ATOM 14525 C CA . PRO D 1 191 ? -74.80400 -12.44900 -12.32300 1.000 49.79588 191 PRO D CA 1
ATOM 14526 C C . PRO D 1 191 ? -74.40200 -13.72900 -11.63400 1.000 50.88286 191 PRO D C 1
ATOM 14527 O O . PRO D 1 191 ? -73.27400 -14.19700 -11.83800 1.000 50.30647 191 PRO D O 1
ATOM 14531 N N . VAL D 1 192 ? -75.29200 -14.31300 -10.82900 1.000 49.90735 192 VAL D N 1
ATOM 14532 C CA . VAL D 1 192 ? -75.05800 -15.65100 -10.30400 1.000 49.48361 192 VAL D CA 1
ATOM 14533 C C . VAL D 1 192 ? -74.97900 -16.66500 -11.44300 1.000 47.18597 192 VAL D C 1
ATOM 14534 O O . VAL D 1 192 ? -74.13400 -17.56500 -11.42700 1.000 48.30189 192 VAL D O 1
ATOM 14538 N N . ASP D 1 193 ? -75.81800 -16.51600 -12.48000 1.000 45.66995 193 ASP D N 1
ATOM 14539 C CA . ASP D 1 193 ? -75.78900 -17.48700 -13.58400 1.000 44.98040 193 ASP D CA 1
ATOM 14540 C C . ASP D 1 193 ? -74.51600 -17.37600 -14.41600 1.000 48.37554 193 ASP D C 1
ATOM 14541 O O . ASP D 1 193 ? -74.03700 -18.38300 -14.95200 1.000 51.17061 193 ASP D O 1
ATOM 14546 N N . VAL D 1 194 ? -73.98900 -16.16000 -14.57100 1.000 46.41984 194 VAL D N 1
ATOM 14547 C CA . VAL D 1 194 ? -72.65000 -15.96800 -15.13300 1.000 47.07255 194 VAL D CA 1
ATOM 14548 C C . VAL D 1 194 ? -71.65200 -16.83000 -14.37500 1.000 48.15163 194 VAL D C 1
ATOM 14549 O O . VAL D 1 194 ? -70.92300 -17.64100 -14.95900 1.000 50.66509 194 VAL D O 1
ATOM 14553 N N . ALA D 1 195 ? -71.62600 -16.67300 -13.04300 1.000 47.85561 195 ALA D N 1
ATOM 14554 C CA . ALA D 1 195 ? -70.70900 -17.45800 -12.22700 1.000 48.85046 195 ALA D CA 1
ATOM 14555 C C . ALA D 1 195 ? -70.90300 -18.95100 -12.46700 1.000 50.45855 195 ALA D C 1
ATOM 14556 O O . ALA D 1 195 ? -69.93000 -19.67700 -12.69000 1.000 51.28497 195 ALA D O 1
ATOM 14558 N N . ARG D 1 196 ? -72.15800 -19.41300 -12.48600 1.000 50.83234 196 ARG D N 1
ATOM 14559 C CA . ARG D 1 196 ? -72.45100 -20.81200 -12.80800 1.000 48.68471 196 ARG D CA 1
ATOM 14560 C C . ARG D 1 196 ? -71.82100 -21.24400 -14.12600 1.000 48.91369 196 ARG D C 1
ATOM 14561 O O . ARG D 1 196 ? -71.22400 -22.32300 -14.22300 1.000 50.21911 196 ARG D O 1
ATOM 14569 N N . SER D 1 197 ? -71.97600 -20.42200 -15.16100 1.000 47.24339 197 SER D N 1
ATOM 14570 C CA . SER D 1 197 ? -71.64200 -20.86200 -16.50200 1.000 47.05390 197 SER D CA 1
ATOM 14571 C C . SER D 1 197 ? -70.14100 -20.91800 -16.72800 1.000 47.65397 197 SER D C 1
ATOM 14572 O O . SER D 1 197 ? -69.67100 -21.79200 -17.46200 1.000 47.69082 197 SER D O 1
ATOM 14575 N N . ILE D 1 198 ? -69.36400 -20.04400 -16.08400 1.000 47.82171 198 ILE D N 1
ATOM 14576 C CA . ILE D 1 198 ? -67.91600 -20.08500 -16.24500 1.000 49.54823 198 ILE D CA 1
ATOM 14577 C C . ILE D 1 198 ? -67.20000 -20.90100 -15.17400 1.000 50.90103 198 ILE D C 1
ATOM 14578 O O . ILE D 1 198 ? -65.96100 -20.96200 -15.20900 1.000 51.56689 198 ILE D O 1
ATOM 14583 N N . LYS D 1 199 ? -67.91400 -21.53400 -14.23900 1.000 49.14741 199 LYS D N 1
ATOM 14584 C CA . LYS D 1 199 ? -67.22900 -22.31700 -13.21000 1.000 53.43477 199 LYS D CA 1
ATOM 14585 C C . LYS D 1 199 ? -66.49100 -23.50600 -13.82300 1.000 53.68743 199 LYS D C 1
ATOM 14586 O O . LYS D 1 199 ? -67.05100 -24.24700 -14.64100 1.000 52.62678 199 LYS D O 1
ATOM 14592 N N . ASP D 1 200 ? -65.21800 -23.67400 -13.44300 1.000 53.15375 200 ASP D N 1
ATOM 14593 C CA . ASP D 1 200 ? -64.38200 -24.78100 -13.92400 1.000 53.06426 200 ASP D CA 1
ATOM 14594 C C . ASP D 1 200 ? -64.13100 -24.72000 -15.42200 1.000 52.96162 200 ASP D C 1
ATOM 14595 O O . ASP D 1 200 ? -63.96500 -25.75300 -16.07900 1.000 53.85120 200 ASP D O 1
ATOM 14600 N N . LEU D 1 201 ? -64.10000 -23.51800 -15.97800 1.000 52.67029 201 LEU D N 1
ATOM 14601 C CA . LEU D 1 201 ? -63.75400 -23.33500 -17.37700 1.000 51.74650 201 LEU D CA 1
ATOM 14602 C C . LEU D 1 201 ? -62.50400 -22.48200 -17.49700 1.000 53.52829 201 LEU D C 1
ATOM 14603 O O . LEU D 1 201 ? -62.21300 -21.63200 -16.65000 1.000 54.99688 201 LEU D O 1
ATOM 14608 N N . ASP D 1 202 ? -61.77800 -22.72800 -18.57200 1.000 52.41659 202 ASP D N 1
ATOM 14609 C CA . ASP D 1 202 ? -60.61600 -21.97700 -18.98500 1.000 53.43776 202 ASP D CA 1
ATOM 14610 C C . ASP D 1 202 ? -61.01600 -21.11700 -20.17000 1.000 53.70885 202 ASP D C 1
ATOM 14611 O O . ASP D 1 202 ? -61.53700 -21.66200 -21.15100 1.000 54.69054 202 ASP D O 1
ATOM 14616 N N . PRO D 1 203 ? -60.84200 -19.79400 -20.12000 1.000 53.99243 203 PRO D N 1
ATOM 14617 C CA . PRO D 1 203 ? -61.19800 -18.98300 -21.28800 1.000 53.21865 203 PRO D CA 1
ATOM 14618 C C . PRO D 1 203 ? -60.43800 -19.40500 -22.53500 1.000 52.43435 203 PRO D C 1
ATOM 14619 O O . PRO D 1 203 ? -60.95200 -19.25300 -23.64500 1.000 51.40264 203 PRO D O 1
ATOM 14623 N N . ALA D 1 204 ? -59.23900 -19.96700 -22.37300 1.000 53.69185 204 ALA D N 1
ATOM 14624 C CA . ALA D 1 204 ? -58.44900 -20.44200 -23.49500 1.000 53.76555 204 ALA D CA 1
ATOM 14625 C C . ALA D 1 204 ? -59.07900 -21.63700 -24.20800 1.000 54.17349 204 ALA D C 1
ATOM 14626 O O . ALA D 1 204 ? -58.69700 -21.93200 -25.34000 1.000 54.33930 204 ALA D O 1
ATOM 14628 N N . THR D 1 205 ? -60.02100 -22.34000 -23.57600 1.000 51.38548 205 THR D N 1
ATOM 14629 C CA . THR D 1 205 ? -60.65400 -23.50000 -24.19500 1.000 51.50391 205 THR D CA 1
ATOM 14630 C C . THR D 1 205 ? -62.16300 -23.33100 -24.31300 1.000 51.63814 205 THR D C 1
ATOM 14631 O O . THR D 1 205 ? -62.88900 -24.31700 -24.46400 1.000 52.14873 205 THR D O 1
ATOM 14635 N N . THR D 1 206 ? -62.64700 -22.09900 -24.24000 1.000 51.96067 206 THR D N 1
ATOM 14636 C CA . THR D 1 206 ? -64.06800 -21.81000 -24.28300 1.000 49.17087 206 THR D CA 1
ATOM 14637 C C . THR D 1 206 ? -64.38200 -21.01100 -25.54400 1.000 47.80228 206 THR D C 1
ATOM 14638 O O . THR D 1 206 ? -63.61000 -20.12600 -25.93000 1.000 50.57367 206 THR D O 1
ATOM 14642 N N . LEU D 1 207 ? -65.51100 -21.33600 -26.19000 1.000 49.23607 207 LEU D N 1
ATOM 14643 C CA . LEU D 1 207 ? -66.07300 -20.55900 -27.29800 1.000 49.07026 207 LEU D CA 1
ATOM 14644 C C . LEU D 1 207 ? -67.47500 -20.09500 -26.91500 1.000 47.77010 207 LEU D C 1
ATOM 14645 O O . LEU D 1 207 ? -68.29400 -20.90200 -26.46300 1.000 44.93292 207 LEU D O 1
ATOM 14650 N N . VAL D 1 208 ? -67.76300 -18.81600 -27.13900 1.000 46.26632 208 VAL D N 1
ATOM 14651 C CA . VAL D 1 208 ? -69.02300 -18.21100 -26.72800 1.000 45.69783 208 VAL D CA 1
ATOM 14652 C C . VAL D 1 208 ? -69.85900 -17.93800 -27.96700 1.000 46.43739 208 VAL D C 1
ATOM 14653 O O . VAL D 1 208 ? -69.40500 -17.24800 -28.88200 1.000 47.63754 208 VAL D O 1
ATOM 14657 N N . VAL D 1 209 ? -71.08800 -18.45000 -27.97700 1.000 46.88570 209 VAL D N 1
ATOM 14658 C CA . VAL D 1 209 ? -72.06000 -18.18100 -29.03100 1.000 45.13022 209 VAL D CA 1
ATOM 14659 C C . VAL D 1 209 ? -73.09400 -17.22500 -28.46100 1.000 43.07735 209 VAL D C 1
ATOM 14660 O O . VAL D 1 209 ? -73.89300 -17.61300 -27.60700 1.000 41.50084 209 VAL D O 1
ATOM 14664 N N . VAL D 1 210 ? -73.09100 -15.97400 -28.91200 1.000 43.60074 210 VAL D N 1
ATOM 14665 C CA . VAL D 1 210 ? -74.02500 -14.97300 -28.40600 1.000 43.04015 210 VAL D CA 1
ATOM 14666 C C . VAL D 1 210 ? -75.25200 -14.98800 -29.29800 1.000 42.05056 210 VAL D C 1
ATOM 14667 O O . VAL D 1 210 ? -75.16400 -14.66700 -30.49100 1.000 41.73736 210 VAL D O 1
ATOM 14671 N N . VAL D 1 211 ? -76.40400 -15.35800 -28.74100 1.000 43.29411 211 VAL D N 1
ATOM 14672 C CA . VAL D 1 211 ? -77.59100 -15.57100 -29.56500 1.000 43.30727 211 VAL D CA 1
ATOM 14673 C C . VAL D 1 211 ? -78.54400 -14.40700 -29.33100 1.000 44.22843 211 VAL D C 1
ATOM 14674 O O . VAL D 1 211 ? -79.24000 -14.36000 -28.31500 1.000 42.16239 211 VAL D O 1
ATOM 14678 N N . SER D 1 212 ? -78.58800 -13.47800 -30.29300 1.000 44.71335 212 SER D N 1
ATOM 14679 C CA . SER D 1 212 ? -79.51400 -12.34600 -30.25300 1.000 44.08959 212 SER D CA 1
ATOM 14680 C C . SER D 1 212 ? -79.65600 -11.76600 -31.65600 1.000 44.95285 212 SER D C 1
ATOM 14681 O O . SER D 1 212 ? -78.67700 -11.26600 -32.21500 1.000 45.04234 212 SER D O 1
ATOM 14684 N N . LYS D 1 213 ? -80.87300 -11.80000 -32.20800 1.000 42.76194 213 LYS D N 1
ATOM 14685 C CA . LYS D 1 213 ? -81.08500 -11.40100 -33.59800 1.000 45.80441 213 LYS D CA 1
ATOM 14686 C C . LYS D 1 213 ? -80.64800 -9.96100 -33.83700 1.000 47.49935 213 LYS D C 1
ATOM 14687 O O . LYS D 1 213 ? -79.86500 -9.67500 -34.75100 1.000 49.49170 213 LYS D O 1
ATOM 14693 N N . THR D 1 214 ? -81.14400 -9.04000 -33.01200 1.000 45.61165 214 THR D N 1
ATOM 14694 C CA . THR D 1 214 ? -80.79100 -7.63400 -33.11700 1.000 46.15909 214 THR D CA 1
ATOM 14695 C C . THR D 1 214 ? -79.50500 -7.28200 -32.39500 1.000 46.87233 214 THR D C 1
ATOM 14696 O O . THR D 1 214 ? -79.01600 -6.16200 -32.56900 1.000 48.46989 214 THR D O 1
ATOM 14700 N N . PHE D 1 215 ? -78.97200 -8.18100 -31.56800 1.000 44.68900 215 PHE D N 1
ATOM 14701 C CA . PHE D 1 215 ? -77.79600 -7.89900 -30.74300 1.000 44.34159 215 PHE D CA 1
ATOM 14702 C C . PHE D 1 215 ? -78.01100 -6.70500 -29.80300 1.000 45.10747 215 PHE D C 1
ATOM 14703 O O . PHE D 1 215 ? -77.04300 -6.05800 -29.38400 1.000 45.95757 215 PHE D O 1
ATOM 14711 N N . THR D 1 216 ? -79.26200 -6.38800 -29.46100 1.000 45.21799 216 THR D N 1
ATOM 14712 C CA . THR D 1 216 ? -79.55000 -5.35300 -28.48100 1.000 46.11810 216 THR D CA 1
ATOM 14713 C C . THR D 1 216 ? -80.26400 -5.87100 -27.24600 1.000 44.22576 216 THR D C 1
ATOM 14714 O O . THR D 1 216 ? -80.48300 -5.09200 -26.31900 1.000 43.12563 216 THR D O 1
ATOM 14718 N N . THR D 1 217 ? -80.67600 -7.13300 -27.23700 1.000 45.47966 217 THR D N 1
ATOM 14719 C CA . THR D 1 217 ? -81.36300 -7.72600 -26.10100 1.000 45.01645 217 THR D CA 1
ATOM 14720 C C . THR D 1 217 ? -80.60600 -7.42600 -24.80700 1.000 44.54534 217 THR D C 1
ATOM 14721 O O . THR D 1 217 ? -79.41700 -7.74400 -24.68200 1.000 46.55611 217 THR D O 1
ATOM 14725 N N . ALA D 1 218 ? -81.29700 -6.75400 -23.87900 1.000 49.16469 218 ALA D N 1
ATOM 14726 C CA . ALA D 1 218 ? -80.64900 -6.17300 -22.70600 1.000 48.97520 218 ALA D CA 1
ATOM 14727 C C . ALA D 1 218 ? -79.96500 -7.23600 -21.85300 1.000 47.65135 218 ALA D C 1
ATOM 14728 O O . ALA D 1 218 ? -78.76500 -7.13700 -21.57300 1.000 46.06432 218 ALA D O 1
ATOM 14730 N N . GLU D 1 219 ? -80.72100 -8.25700 -21.43000 1.000 47.69717 219 GLU D N 1
ATOM 14731 C CA . GLU D 1 219 ? -80.15300 -9.37000 -20.66500 1.000 45.94432 219 GLU D CA 1
ATOM 14732 C C . GLU D 1 219 ? -79.00500 -10.05100 -21.40900 1.000 47.12341 219 GLU D C 1
ATOM 14733 O O . GLU D 1 219 ? -77.89400 -10.19100 -20.87600 1.000 49.96323 219 GLU D O 1
ATOM 14739 N N . THR D 1 220 ? -79.26400 -10.49400 -22.64600 1.000 44.53978 220 THR D N 1
ATOM 14740 C CA . THR D 1 220 ? -78.27800 -11.25800 -23.40700 1.000 44.18447 220 THR D CA 1
ATOM 14741 C C . THR D 1 220 ? -76.99500 -10.46200 -23.61600 1.000 46.50054 220 THR D C 1
ATOM 14742 O O . THR D 1 220 ? -75.88900 -10.97100 -23.40100 1.000 48.32444 220 THR D O 1
ATOM 14746 N N . MET D 1 221 ? -77.12200 -9.20400 -24.03000 1.000 44.04778 221 MET D N 1
ATOM 14747 C CA . MET D 1 221 ? -75.91900 -8.43900 -24.33700 1.000 44.73733 221 MET D CA 1
ATOM 14748 C C . MET D 1 221 ? -75.15700 -8.03900 -23.07000 1.000 44.60048 221 MET D C 1
ATOM 14749 O O . MET D 1 221 ? -73.92100 -7.96900 -23.09800 1.000 45.34004 221 MET D O 1
ATOM 14754 N N . LEU D 1 222 ? -75.85700 -7.75800 -21.96300 1.000 44.28641 222 LEU D N 1
ATOM 14755 C CA . LEU D 1 222 ? -75.14400 -7.56500 -20.69700 1.000 47.24729 222 LEU D CA 1
ATOM 14756 C C . LEU D 1 222 ? -74.39800 -8.83300 -20.29500 1.000 47.04727 222 LEU D C 1
ATOM 14757 O O . LEU D 1 222 ? -73.25600 -8.76500 -19.82900 1.000 46.87093 222 LEU D O 1
ATOM 14762 N N . ASN D 1 223 ? -75.01500 -9.99900 -20.49100 1.000 45.67173 223 ASN D N 1
ATOM 14763 C CA . ASN D 1 223 ? -74.30300 -11.24300 -20.22600 1.000 44.70057 223 ASN D CA 1
ATOM 14764 C C . ASN D 1 223 ? -73.12700 -11.42600 -21.18000 1.000 46.41919 223 ASN D C 1
ATOM 14765 O O . ASN D 1 223 ? -72.03600 -11.83900 -20.76200 1.000 46.90609 223 ASN D O 1
ATOM 14770 N N . ALA D 1 224 ? -73.33100 -11.12500 -22.47300 1.000 46.01194 224 ALA D N 1
ATOM 14771 C CA . ALA D 1 224 ? -72.25300 -11.26300 -23.44500 1.000 47.07522 224 ALA D CA 1
ATOM 14772 C C . ALA D 1 224 ? -71.09900 -10.31100 -23.14200 1.000 49.59658 224 ALA D C 1
ATOM 14773 O O . ALA D 1 224 ? -69.92700 -10.68800 -23.26900 1.000 51.19414 224 ALA D O 1
ATOM 14775 N N . ARG D 1 225 ? -71.40700 -9.06700 -22.74600 1.000 49.86323 225 ARG D N 1
ATOM 14776 C CA . ARG D 1 225 ? -70.34700 -8.13400 -22.36800 1.000 51.50816 225 ARG D CA 1
ATOM 14777 C C . ARG D 1 225 ? -69.58700 -8.64200 -21.15000 1.000 50.53173 225 ARG D C 1
ATOM 14778 O O . ARG D 1 225 ? -68.35700 -8.51400 -21.07300 1.000 50.70807 225 ARG D O 1
ATOM 14786 N N . THR D 1 226 ? -70.30000 -9.27200 -20.21100 1.000 49.73667 226 THR D N 1
ATOM 14787 C CA . THR D 1 226 ? -69.66800 -9.82200 -19.01400 1.000 49.50243 226 THR D CA 1
ATOM 14788 C C . THR D 1 226 ? -68.72000 -10.95300 -19.36600 1.000 49.99723 226 THR D C 1
ATOM 14789 O O . THR D 1 226 ? -67.55100 -10.94800 -18.96700 1.000 50.04723 226 THR D O 1
ATOM 14793 N N . ILE D 1 227 ? -69.21600 -11.94100 -20.11000 1.000 48.92569 227 ILE D N 1
ATOM 14794 C CA . ILE D 1 227 ? -68.35400 -13.02900 -20.55000 1.000 49.70473 227 ILE D CA 1
ATOM 14795 C C . ILE D 1 227 ? -67.20900 -12.49700 -21.41000 1.000 51.43389 227 ILE D C 1
ATOM 14796 O O . ILE D 1 227 ? -66.09400 -13.03400 -21.36600 1.000 52.05765 227 ILE D O 1
ATOM 14801 N N . LYS D 1 228 ? -67.44300 -11.41200 -22.16400 1.000 49.59671 228 LYS D N 1
ATOM 14802 C CA . LYS D 1 228 ? -66.38300 -10.84900 -22.99900 1.000 51.95752 228 LYS D CA 1
ATOM 14803 C C . LYS D 1 228 ? -65.25600 -10.30900 -22.13000 1.000 53.35768 228 LYS D C 1
ATOM 14804 O O . LYS D 1 228 ? -64.07800 -10.61100 -22.36300 1.000 54.17094 228 LYS D O 1
ATOM 14810 N N . GLU D 1 229 ? -65.61000 -9.51400 -21.11100 1.000 53.80796 229 GLU D N 1
ATOM 14811 C CA . GLU D 1 229 ? -64.63200 -9.01000 -20.15600 1.000 55.60028 229 GLU D CA 1
ATOM 14812 C C . GLU D 1 229 ? -63.94400 -10.14200 -19.40000 1.000 56.34510 229 GLU D C 1
ATOM 14813 O O . GLU D 1 229 ? -62.83900 -9.95100 -18.88100 1.000 59.16913 229 GLU D O 1
ATOM 14819 N N . TRP D 1 230 ? -64.57800 -11.31300 -19.31700 1.000 52.46034 230 TRP D N 1
ATOM 14820 C CA . TRP D 1 230 ? -63.92200 -12.48800 -18.75600 1.000 52.56298 230 TRP D CA 1
ATOM 14821 C C . TRP D 1 230 ? -62.86800 -13.05200 -19.69600 1.000 54.47110 230 TRP D C 1
ATOM 14822 O O . TRP D 1 230 ? -61.85800 -13.59500 -19.23600 1.000 56.61083 230 TRP D O 1
ATOM 14833 N N . ILE D 1 231 ? -63.09500 -12.96800 -21.00700 1.000 55.18829 231 ILE D N 1
ATOM 14834 C CA . ILE D 1 231 ? -62.09400 -13.43500 -21.95700 1.000 53.99078 231 ILE D CA 1
ATOM 14835 C C . ILE D 1 231 ? -60.94400 -12.44900 -22.04700 1.000 55.59097 231 ILE D C 1
ATOM 14836 O O . ILE D 1 231 ? -59.77100 -12.83600 -21.99800 1.000 56.30421 231 ILE D O 1
ATOM 14841 N N . VAL D 1 232 ? -61.26500 -11.16100 -22.18000 1.000 56.08879 232 VAL D N 1
ATOM 14842 C CA . VAL D 1 232 ? -60.22600 -10.14200 -22.31300 1.000 57.46264 232 VAL D CA 1
ATOM 14843 C C . VAL D 1 232 ? -59.36400 -10.09800 -21.06200 1.000 57.87322 232 VAL D C 1
ATOM 14844 O O . VAL D 1 232 ? -58.14700 -9.89400 -21.12800 1.000 57.81005 232 VAL D O 1
ATOM 14848 N N . SER D 1 233 ? -59.97900 -10.30400 -19.90300 1.000 57.47856 233 SER D N 1
ATOM 14849 C CA . SER D 1 233 ? -59.22400 -10.21700 -18.66000 1.000 59.21824 233 SER D CA 1
ATOM 14850 C C . SER D 1 233 ? -58.11700 -11.25800 -18.61300 1.000 59.33404 233 SER D C 1
ATOM 14851 O O . SER D 1 233 ? -57.06600 -11.01500 -18.01100 1.000 60.13151 233 SER D O 1
ATOM 14854 N N . SER D 1 234 ? -58.32100 -12.40100 -19.26400 1.000 57.10913 234 SER D N 1
ATOM 14855 C CA . SER D 1 234 ? -57.35700 -13.49200 -19.26600 1.000 58.19610 234 SER D CA 1
ATOM 14856 C C . SER D 1 234 ? -56.46200 -13.50400 -20.48700 1.000 58.55404 234 SER D C 1
ATOM 14857 O O . SER D 1 234 ? -55.28700 -13.86900 -20.36700 1.000 58.53561 234 SER D O 1
ATOM 14860 N N . LEU D 1 235 ? -57.00000 -13.11700 -21.65400 1.000 57.51952 235 LEU D N 1
ATOM 14861 C CA . LEU D 1 235 ? -56.38200 -13.38300 -22.94300 1.000 56.81680 235 LEU D CA 1
ATOM 14862 C C . LEU D 1 235 ? -56.08800 -12.14400 -23.77500 1.000 56.66941 235 LEU D C 1
ATOM 14863 O O . LEU D 1 235 ? -55.61000 -12.28900 -24.90400 1.000 58.24855 235 LEU D O 1
ATOM 14868 N N . GLY D 1 236 ? -56.35700 -10.94400 -23.27400 1.000 58.47983 236 GLY D N 1
ATOM 14869 C CA . GLY D 1 236 ? -56.07800 -9.73900 -24.01700 1.000 59.23255 236 GLY D CA 1
ATOM 14870 C C . GLY D 1 236 ? -57.22400 -9.34500 -24.92500 1.000 58.15347 236 GLY D C 1
ATOM 14871 O O . GLY D 1 236 ? -58.03800 -10.18100 -25.32900 1.000 55.48210 236 GLY D O 1
ATOM 14872 N N . PRO D 1 237 ? -57.30100 -8.05400 -25.27100 1.000 59.35830 237 PRO D N 1
ATOM 14873 C CA . PRO D 1 237 ? -58.44200 -7.57600 -26.07200 1.000 59.95837 237 PRO D CA 1
ATOM 14874 C C . PRO D 1 237 ? -58.58200 -8.28100 -27.40400 1.000 60.63740 237 PRO D C 1
ATOM 14875 O O . PRO D 1 237 ? -59.69400 -8.35200 -27.93800 1.000 60.26104 237 PRO D O 1
ATOM 14879 N N . GLN D 1 238 ? -57.49700 -8.81600 -27.94900 1.000 59.68417 238 GLN D N 1
ATOM 14880 C CA . GLN D 1 238 ? -57.53800 -9.34700 -29.30400 1.000 60.42900 238 GLN D CA 1
ATOM 14881 C C . GLN D 1 238 ? -58.09800 -10.76000 -29.37800 1.000 59.29729 238 GLN D C 1
ATOM 14882 O O . GLN D 1 238 ? -58.26400 -11.28600 -30.47900 1.000 58.83407 238 GLN D O 1
ATOM 14888 N N . ALA D 1 239 ? -58.42500 -11.37500 -28.24300 1.000 57.03549 239 ALA D N 1
ATOM 14889 C CA . ALA D 1 239 ? -58.98200 -12.72300 -28.24500 1.000 56.28540 239 ALA D CA 1
ATOM 14890 C C . ALA D 1 239 ? -60.47400 -12.74700 -28.54000 1.000 55.44056 239 ALA D C 1
ATOM 14891 O O . ALA D 1 239 ? -61.01600 -13.82700 -28.80800 1.000 55.25896 239 ALA D O 1
ATOM 14893 N N . VAL D 1 240 ? -61.13400 -11.58900 -28.50900 1.000 57.21681 240 VAL D N 1
ATOM 14894 C CA . VAL D 1 240 ? -62.58300 -11.54800 -28.67200 1.000 54.57439 240 VAL D CA 1
ATOM 14895 C C . VAL D 1 240 ? -62.99700 -12.28000 -29.94000 1.000 53.56111 240 VAL D C 1
ATOM 14896 O O . VAL D 1 240 ? -63.83600 -13.18800 -29.90700 1.000 52.12672 240 VAL D O 1
ATOM 14900 N N . SER D 1 241 ? -62.37400 -11.91800 -31.06700 1.000 53.94447 241 SER D N 1
ATOM 14901 C CA . SER D 1 241 ? -62.76700 -12.41600 -32.38100 1.000 54.05238 241 SER D CA 1
ATOM 14902 C C . SER D 1 241 ? -62.53800 -13.91000 -32.54600 1.000 53.70497 241 SER D C 1
ATOM 14903 O O . SER D 1 241 ? -63.05100 -14.50000 -33.50500 1.000 54.85248 241 SER D O 1
ATOM 14906 N N . LYS D 1 242 ? -61.77100 -14.53000 -31.65300 1.000 54.00236 242 LYS D N 1
ATOM 14907 C CA . LYS D 1 242 ? -61.46100 -15.94200 -31.78100 1.000 54.06553 242 LYS D CA 1
ATOM 14908 C C . LYS D 1 242 ? -62.13000 -16.80700 -30.72900 1.000 53.02593 242 LYS D C 1
ATOM 14909 O O . LYS D 1 242 ? -62.10500 -18.03400 -30.86000 1.000 54.09974 242 LYS D O 1
ATOM 14915 N N . HIS D 1 243 ? -62.76600 -16.20800 -29.71900 1.000 54.90613 243 HIS D N 1
ATOM 14916 C CA . HIS D 1 243 ? -63.52900 -16.97000 -28.73500 1.000 52.80851 243 HIS D CA 1
ATOM 14917 C C . HIS D 1 243 ? -65.02200 -16.70000 -28.75500 1.000 51.30043 243 HIS D C 1
ATOM 14918 O O . HIS D 1 243 ? -65.74500 -17.27100 -27.92400 1.000 49.98712 243 HIS D O 1
ATOM 14925 N N . MET D 1 244 ? -65.50400 -15.81500 -29.62100 1.000 49.75896 244 MET D N 1
ATOM 14926 C CA . MET D 1 244 ? -66.89900 -15.39800 -29.57600 1.000 47.69819 244 MET D CA 1
ATOM 14927 C C . MET D 1 244 ? -67.42700 -15.27200 -30.99700 1.000 47.35078 244 MET D C 1
ATOM 14928 O O . MET D 1 244 ? -66.83800 -14.56300 -31.82300 1.000 49.02467 244 MET D O 1
ATOM 14933 N N . ILE D 1 245 ? -68.50700 -15.99700 -31.28900 1.000 46.25243 245 ILE D N 1
ATOM 14934 C CA . ILE D 1 245 ? -69.24700 -15.85100 -32.52900 1.000 46.99989 245 ILE D CA 1
ATOM 14935 C C . ILE D 1 245 ? -70.68400 -15.51900 -32.15700 1.000 46.96830 245 ILE D C 1
ATOM 14936 O O . ILE D 1 245 ? -71.05400 -15.48600 -30.98100 1.000 47.19991 245 ILE D O 1
ATOM 14941 N N . ALA D 1 246 ? -71.49600 -15.26000 -33.16500 1.000 45.18347 246 ALA D N 1
ATOM 14942 C CA . ALA D 1 246 ? -72.82100 -14.73100 -32.91600 1.000 44.42812 246 ALA D CA 1
ATOM 14943 C C . ALA D 1 246 ? -73.84800 -15.42700 -33.79000 1.000 42.72528 246 ALA D C 1
ATOM 14944 O O . ALA D 1 246 ? -73.56600 -15.78400 -34.94000 1.000 44.03333 246 ALA D O 1
ATOM 14946 N N . VAL D 1 247 ? -75.03700 -15.62300 -33.23800 1.000 41.75368 247 VAL D N 1
ATOM 14947 C CA . VAL D 1 247 ? -76.23100 -15.91200 -34.02100 1.000 43.50652 247 VAL D CA 1
ATOM 14948 C C . VAL D 1 247 ? -77.02000 -14.61300 -34.02500 1.000 45.54624 247 VAL D C 1
ATOM 14949 O O . VAL D 1 247 ? -77.68300 -14.26900 -33.04900 1.000 43.60127 247 VAL D O 1
ATOM 14953 N N . SER D 1 248 ? -76.94000 -13.87800 -35.12700 1.000 40.66246 248 SER D N 1
ATOM 14954 C CA . SER D 1 248 ? -77.46500 -12.52600 -35.19600 1.000 42.59164 248 SER D CA 1
ATOM 14955 C C . SER D 1 248 ? -77.46800 -12.09300 -36.65600 1.000 44.98667 248 SER D C 1
ATOM 14956 O O . SER D 1 248 ? -76.72200 -12.62800 -37.48200 1.000 46.80531 248 SER D O 1
ATOM 14959 N N . THR D 1 249 ? -78.32600 -11.12000 -36.95700 1.000 48.51492 249 THR D N 1
ATOM 14960 C CA . THR D 1 249 ? -78.31200 -10.46200 -38.25000 1.000 47.76219 249 THR D CA 1
ATOM 14961 C C . THR D 1 249 ? -77.70300 -9.06600 -38.19500 1.000 48.22014 249 THR D C 1
ATOM 14962 O O . THR D 1 249 ? -77.44700 -8.48000 -39.25900 1.000 50.86783 249 THR D O 1
ATOM 14966 N N . ASN D 1 250 ? -77.43000 -8.52600 -36.99900 1.000 47.52377 250 ASN D N 1
ATOM 14967 C CA . ASN D 1 250 ? -76.91700 -7.15700 -36.88600 1.000 50.49782 250 ASN D CA 1
ATOM 14968 C C . ASN D 1 250 ? -75.40100 -7.14900 -37.06500 1.000 50.41623 250 ASN D C 1
ATOM 14969 O O . ASN D 1 250 ? -74.62300 -7.08300 -36.10800 1.000 51.35844 250 ASN D O 1
ATOM 14974 N N . LEU D 1 251 ? -74.98000 -7.17500 -38.33900 1.000 49.32659 251 LEU D N 1
ATOM 14975 C CA . LEU D 1 251 ? -73.55200 -7.17400 -38.64800 1.000 50.07142 251 LEU D CA 1
ATOM 14976 C C . LEU D 1 251 ? -72.86300 -5.92700 -38.09800 1.000 51.49001 251 LEU D C 1
ATOM 14977 O O . LEU D 1 251 ? -71.69700 -5.98900 -37.68800 1.000 50.74255 251 LEU D O 1
ATOM 14982 N N . LYS D 1 252 ? -73.56200 -4.78700 -38.07700 1.000 51.25050 252 LYS D N 1
ATOM 14983 C CA . LYS D 1 252 ? -72.98300 -3.57600 -37.50200 1.000 53.00334 252 LYS D CA 1
ATOM 14984 C C . LYS D 1 252 ? -72.64100 -3.78900 -36.02500 1.000 51.53475 252 LYS D C 1
ATOM 14985 O O . LYS D 1 252 ? -71.48800 -3.64000 -35.60800 1.000 52.84017 252 LYS D O 1
ATOM 14991 N N . LEU D 1 253 ? -73.62700 -4.18100 -35.22500 1.000 52.33935 253 LEU D N 1
ATOM 14992 C CA . LEU D 1 253 ? -73.39100 -4.29800 -33.78400 1.000 51.71823 253 LEU D CA 1
ATOM 14993 C C . LEU D 1 253 ? -72.49100 -5.48500 -33.44900 1.000 52.02879 253 LEU D C 1
ATOM 14994 O O . LEU D 1 253 ? -71.72100 -5.42200 -32.48400 1.000 52.41568 253 LEU D O 1
ATOM 14999 N N . VAL D 1 254 ? -72.53100 -6.54700 -34.25700 1.000 51.27162 254 VAL D N 1
ATOM 15000 C CA . VAL D 1 254 ? -71.65000 -7.69000 -34.03400 1.000 50.61628 254 VAL D CA 1
ATOM 15001 C C . VAL D 1 254 ? -70.18000 -7.27300 -34.11900 1.000 53.83509 254 VAL D C 1
ATOM 15002 O O . VAL D 1 254 ? -69.37900 -7.57700 -33.22400 1.000 53.99037 254 VAL D O 1
ATOM 15006 N N . LYS D 1 255 ? -69.80100 -6.56100 -35.19000 1.000 49.78394 255 LYS D N 1
ATOM 15007 C CA . LYS D 1 255 ? -68.41400 -6.11600 -35.32700 1.000 52.20002 255 LYS D CA 1
ATOM 15008 C C . LYS D 1 255 ? -68.05400 -5.10300 -34.24700 1.000 53.00538 255 LYS D C 1
ATOM 15009 O O . LYS D 1 255 ? -66.94800 -5.14400 -33.70100 1.000 53.64230 255 LYS D O 1
ATOM 15015 N N . GLU D 1 256 ? -68.96400 -4.18100 -33.92800 1.000 55.59578 256 GLU D N 1
ATOM 15016 C CA . GLU D 1 256 ? -68.67500 -3.22200 -32.87300 1.000 55.57736 256 GLU D CA 1
ATOM 15017 C C . GLU D 1 256 ? -68.38800 -3.93100 -31.56300 1.000 53.59818 256 GLU D C 1
ATOM 15018 O O . GLU D 1 256 ? -67.55800 -3.46900 -30.77800 1.000 50.69256 256 GLU D O 1
ATOM 15024 N N . PHE D 1 257 ? -69.06300 -5.05700 -31.32300 1.000 57.23857 257 PHE D N 1
ATOM 15025 C CA . PHE D 1 257 ? -68.82600 -5.83900 -30.12100 1.000 54.20399 257 PHE D CA 1
ATOM 15026 C C . PHE D 1 257 ? -67.43100 -6.45000 -30.12600 1.000 54.24874 257 PHE D C 1
ATOM 15027 O O . PHE D 1 257 ? -66.88200 -6.74400 -29.05700 1.000 54.72511 257 PHE D O 1
ATOM 15035 N N . GLY D 1 258 ? -66.84300 -6.63200 -31.30700 1.000 51.72834 258 GLY D N 1
ATOM 15036 C CA . GLY D 1 258 ? -65.54100 -7.27900 -31.44500 1.000 52.67845 258 GLY D CA 1
ATOM 15037 C C . GLY D 1 258 ? -65.55200 -8.63900 -32.13300 1.000 52.03627 258 GLY D C 1
ATOM 15038 O O . GLY D 1 258 ? -64.47600 -9.23600 -32.29900 1.000 52.27577 258 GLY D O 1
ATOM 15039 N N . ILE D 1 259 ? -66.70000 -9.18300 -32.54000 1.000 50.03707 259 ILE D N 1
ATOM 15040 C CA . ILE D 1 259 ? -66.75100 -10.46700 -33.23600 1.000 50.91876 259 ILE D CA 1
ATOM 15041 C C . ILE D 1 259 ? -66.56400 -10.21400 -34.72700 1.000 51.97415 259 ILE D C 1
ATOM 15042 O O . ILE D 1 259 ? -67.01900 -9.19100 -35.25200 1.000 52.74266 259 ILE D O 1
ATOM 15047 N N . ASP D 1 260 ? -65.87700 -11.12500 -35.40800 1.000 49.11503 260 ASP D N 1
ATOM 15048 C CA . ASP D 1 260 ? -65.72700 -11.02600 -36.85800 1.000 51.08632 260 ASP D CA 1
ATOM 15049 C C . ASP D 1 260 ? -67.10100 -11.16200 -37.50400 1.000 51.08369 260 ASP D C 1
ATOM 15050 O O . ASP D 1 260 ? -67.76600 -12.19000 -37.29900 1.000 50.90999 260 ASP D O 1
ATOM 15055 N N . PRO D 1 261 ? -67.56000 -10.17200 -38.29200 1.000 52.52745 261 PRO D N 1
ATOM 15056 C CA . PRO D 1 261 ? -68.93900 -10.22600 -38.80900 1.000 52.01686 261 PRO D CA 1
ATOM 15057 C C . PRO D 1 261 ? -69.18100 -11.40300 -39.70700 1.000 51.49048 261 PRO D C 1
ATOM 15058 O O . PRO D 1 261 ? -70.33600 -11.80400 -39.88800 1.000 51.16676 261 PRO D O 1
ATOM 15062 N N . ASN D 1 262 ? -68.12900 -11.99400 -40.26300 1.000 54.50442 262 ASN D N 1
ATOM 15063 C CA . ASN D 1 262 ? -68.32200 -13.24500 -40.96600 1.000 53.69643 262 ASN D CA 1
ATOM 15064 C C . ASN D 1 262 ? -68.75600 -14.37900 -40.03900 1.000 50.49078 262 ASN D C 1
ATOM 15065 O O . ASN D 1 262 ? -69.31700 -15.37200 -40.52200 1.000 48.74584 262 ASN D O 1
ATOM 15070 N N . ASN D 1 263 ? -68.51500 -14.25600 -38.72700 1.000 52.99276 263 ASN D N 1
ATOM 15071 C CA . ASN D 1 263 ? -68.89900 -15.26700 -37.75000 1.000 50.53983 263 ASN D CA 1
ATOM 15072 C C . ASN D 1 263 ? -70.28200 -15.01500 -37.15300 1.000 49.97924 263 ASN D C 1
ATOM 15073 O O . ASN D 1 263 ? -70.57500 -15.47900 -36.03100 1.000 49.25547 263 ASN D O 1
ATOM 15078 N N . ALA D 1 264 ? -71.11900 -14.27300 -37.86400 1.000 49.42326 264 ALA D N 1
ATOM 15079 C CA . ALA D 1 264 ? -72.51800 -14.09900 -37.52500 1.000 47.85202 264 ALA D CA 1
ATOM 15080 C C . ALA D 1 264 ? -73.33300 -15.09700 -38.33300 1.000 46.32289 264 ALA D C 1
ATOM 15081 O O . ALA D 1 264 ? -73.01500 -15.38400 -39.49400 1.000 47.01771 264 ALA D O 1
ATOM 15083 N N . PHE D 1 265 ? -74.38100 -15.63500 -37.72200 1.000 47.59725 265 PHE D N 1
ATOM 15084 C CA . PHE D 1 265 ? -75.19400 -16.66200 -38.36000 1.000 47.43144 265 PHE D CA 1
ATOM 15085 C C . PHE D 1 265 ? -76.64000 -16.19800 -38.33600 1.000 46.24182 265 PHE D C 1
ATOM 15086 O O . PHE D 1 265 ? -77.18800 -15.91800 -37.26000 1.000 44.52583 265 PHE D O 1
ATOM 15094 N N . ALA D 1 266 ? -77.26000 -16.12700 -39.51400 1.000 47.01330 266 ALA D N 1
ATOM 15095 C CA . ALA D 1 266 ? -78.55300 -15.47300 -39.65800 1.000 46.02634 266 ALA D CA 1
ATOM 15096 C C . ALA D 1 266 ? -79.72600 -16.38600 -39.28900 1.000 44.54722 266 ALA D C 1
ATOM 15097 O O . ALA D 1 266 ? -79.66200 -17.61400 -39.40100 1.000 45.08149 266 ALA D O 1
ATOM 15099 N N . PHE D 1 267 ? -80.79700 -15.75900 -38.81600 1.000 46.35209 267 PHE D N 1
ATOM 15100 C CA . PHE D 1 267 ? -82.13300 -16.34800 -38.81200 1.000 47.44959 267 PHE D CA 1
ATOM 15101 C C . PHE D 1 267 ? -83.10300 -15.19400 -39.03800 1.000 47.82332 267 PHE D C 1
ATOM 15102 O O . PHE D 1 267 ? -82.68500 -14.09400 -39.41600 1.000 48.11283 267 PHE D O 1
ATOM 15110 N N . TRP D 1 268 ? -84.40400 -15.44800 -38.92500 1.000 46.90757 268 TRP D N 1
ATOM 15111 C CA . TRP D 1 268 ? -85.34400 -14.58300 -39.63700 1.000 46.51805 268 TRP D CA 1
ATOM 15112 C C . TRP D 1 268 ? -86.58400 -14.33500 -38.80800 1.000 45.72322 268 TRP D C 1
ATOM 15113 O O . TRP D 1 268 ? -86.91500 -15.09700 -37.88900 1.000 45.84428 268 TRP D O 1
ATOM 15124 N N . ASP D 1 269 ? -87.27800 -13.25500 -39.15900 1.000 49.77660 269 ASP D N 1
ATOM 15125 C CA . ASP D 1 269 ? -88.36900 -12.81600 -38.30700 1.000 49.67922 269 ASP D CA 1
ATOM 15126 C C . ASP D 1 269 ? -89.59500 -13.69700 -38.43800 1.000 48.23168 269 ASP D C 1
ATOM 15127 O O . ASP D 1 269 ? -90.48400 -13.61800 -37.58800 1.000 47.03680 269 ASP D O 1
ATOM 15132 N N . TRP D 1 270 ? -89.64300 -14.56000 -39.44200 1.000 44.88276 270 TRP D N 1
ATOM 15133 C CA . TRP D 1 270 ? -90.66800 -15.58600 -39.45300 1.000 45.63812 270 TRP D CA 1
ATOM 15134 C C . TRP D 1 270 ? -90.27100 -16.80600 -38.63500 1.000 46.34610 270 TRP D C 1
ATOM 15135 O O . TRP D 1 270 ? -90.97900 -17.81800 -38.70900 1.000 47.37517 270 TRP D O 1
ATOM 15146 N N . VAL D 1 271 ? -89.17100 -16.73600 -37.88000 1.000 47.21697 271 VAL D N 1
ATOM 15147 C CA . VAL D 1 271 ? -88.81800 -17.75300 -36.88900 1.000 43.34018 271 VAL D CA 1
ATOM 15148 C C . VAL D 1 271 ? -89.17400 -17.19600 -35.51800 1.000 42.38481 271 VAL D C 1
ATOM 15149 O O . VAL D 1 271 ? -88.41800 -16.42300 -34.93100 1.000 40.85041 271 VAL D O 1
ATOM 15153 N N . GLY D 1 272 ? -90.33400 -17.58300 -35.00300 1.000 43.75566 272 GLY D N 1
ATOM 15154 C CA . GLY D 1 272 ? -90.67600 -17.20600 -33.64400 1.000 43.11611 272 GLY D CA 1
ATOM 15155 C C . GLY D 1 272 ? -89.64300 -17.73200 -32.66200 1.000 43.01610 272 GLY D C 1
ATOM 15156 O O . GLY D 1 272 ? -89.08200 -18.81400 -32.84400 1.000 42.00282 272 GLY D O 1
ATOM 15157 N N . GLY D 1 273 ? -89.34500 -16.92400 -31.64500 1.000 41.16059 273 GLY D N 1
ATOM 15158 C CA . GLY D 1 273 ? -88.28600 -17.28900 -30.72800 1.000 40.71843 273 GLY D CA 1
ATOM 15159 C C . GLY D 1 273 ? -88.54800 -18.63500 -30.08700 1.000 40.53156 273 GLY D C 1
ATOM 15160 O O . GLY D 1 273 ? -87.67600 -19.49900 -30.04900 1.000 40.19205 273 GLY D O 1
ATOM 15161 N N . ARG D 1 274 ? -89.77300 -18.84500 -29.60900 1.000 43.98895 274 ARG D N 1
ATOM 15162 C CA . ARG D 1 274 ? -90.11100 -20.13700 -29.03200 1.000 44.27845 274 ARG D CA 1
ATOM 15163 C C . ARG D 1 274 ? -90.23900 -21.23900 -30.07700 1.000 46.78928 274 ARG D C 1
ATOM 15164 O O . ARG D 1 274 ? -90.54300 -22.37600 -29.69400 1.000 46.43924 274 ARG D O 1
ATOM 15172 N N . TYR D 1 275 ? -90.01200 -20.92900 -31.36800 1.000 43.80204 275 TYR D N 1
ATOM 15173 C CA . TYR D 1 275 ? -90.01500 -21.89800 -32.47000 1.000 44.77058 275 TYR D CA 1
ATOM 15174 C C . TYR D 1 275 ? -88.65300 -22.00800 -33.14600 1.000 44.86796 275 TYR D C 1
ATOM 15175 O O . TYR D 1 275 ? -88.55600 -22.55900 -34.25400 1.000 46.93663 275 TYR D O 1
ATOM 15184 N N . SER D 1 276 ? -87.59600 -21.51100 -32.50600 1.000 42.29584 276 SER D N 1
ATOM 15185 C CA . SER D 1 276 ? -86.35000 -21.23600 -33.20100 1.000 43.05645 276 SER D CA 1
ATOM 15186 C C . SER D 1 276 ? -85.28700 -22.31500 -33.06200 1.000 43.69601 276 SER D C 1
ATOM 15187 O O . SER D 1 276 ? -84.16800 -22.10400 -33.54100 1.000 44.01973 276 SER D O 1
ATOM 15190 N N . VAL D 1 277 ? -85.57700 -23.46100 -32.43100 1.000 40.11557 277 VAL D N 1
ATOM 15191 C CA . VAL D 1 277 ? -84.45500 -24.34900 -32.13000 1.000 41.24728 277 VAL D CA 1
ATOM 15192 C C . VAL D 1 277 ? -83.90300 -24.98200 -33.40500 1.000 42.13686 277 VAL D C 1
ATOM 15193 O O . VAL D 1 277 ? -82.71500 -25.31700 -33.46600 1.000 43.11593 277 VAL D O 1
ATOM 15197 N N . CYS D 1 278 ? -84.72700 -25.12900 -34.44600 1.000 42.43280 278 CYS D N 1
ATOM 15198 C CA . CYS D 1 278 ? -84.23700 -25.64900 -35.72600 1.000 43.43292 278 CYS D CA 1
ATOM 15199 C C . CYS D 1 278 ? -83.48900 -24.61400 -36.56200 1.000 43.98825 278 CYS D C 1
ATOM 15200 O O . CYS D 1 278 ? -82.89800 -24.99000 -37.57400 1.000 44.94626 278 CYS D O 1
ATOM 15203 N N . SER D 1 279 ? -83.50500 -23.33500 -36.18100 1.000 41.22810 279 SER D N 1
ATOM 15204 C CA . SER D 1 279 ? -82.69000 -22.32300 -36.84300 1.000 43.03884 279 SER D CA 1
ATOM 15205 C C . SER D 1 279 ? -81.28500 -22.36400 -36.25000 1.000 45.34175 279 SER D C 1
ATOM 15206 O O . SER D 1 279 ? -80.94300 -23.23200 -35.44500 1.000 46.20501 279 SER D O 1
ATOM 15209 N N . ALA D 1 280 ? -80.44500 -21.41000 -36.64700 1.000 43.08324 280 ALA D N 1
ATOM 15210 C CA . ALA D 1 280 ? -79.07600 -21.39500 -36.15000 1.000 43.08061 280 ALA D CA 1
ATOM 15211 C C . ALA D 1 280 ? -79.02600 -21.26500 -34.63000 1.000 42.43316 280 ALA D C 1
ATOM 15212 O O . ALA D 1 280 ? -78.00500 -21.60800 -34.03100 1.000 40.08551 280 ALA D O 1
ATOM 15214 N N . VAL D 1 281 ? -80.11000 -20.76500 -34.02300 1.000 44.43531 281 VAL D N 1
ATOM 15215 C CA . VAL D 1 281 ? -80.20500 -20.59900 -32.56800 1.000 42.22715 281 VAL D CA 1
ATOM 15216 C C . VAL D 1 281 ? -79.83300 -21.89000 -31.86300 1.000 42.61141 281 VAL D C 1
ATOM 15217 O O . VAL D 1 281 ? -79.04600 -21.90100 -30.90700 1.000 42.38770 281 VAL D O 1
ATOM 15221 N N . GLY D 1 282 ? -80.37500 -23.00000 -32.34800 1.000 41.94633 282 GLY D N 1
ATOM 15222 C CA . GLY D 1 282 ? -80.03300 -24.29500 -31.81100 1.000 40.16190 282 GLY D CA 1
ATOM 15223 C C . GLY D 1 282 ? -78.98800 -25.00300 -32.64500 1.000 39.74869 282 GLY D C 1
ATOM 15224 O O . GLY D 1 282 ? -78.09000 -25.64400 -32.08500 1.000 40.70144 282 GLY D O 1
ATOM 15225 N N . VAL D 1 283 ? -79.06700 -24.86400 -33.98400 1.000 40.20322 283 VAL D N 1
ATOM 15226 C CA . VAL D 1 283 ? -78.27400 -25.72200 -34.86000 1.000 42.23505 283 VAL D CA 1
ATOM 15227 C C . VAL D 1 283 ? -76.78500 -25.45300 -34.69400 1.000 43.13779 283 VAL D C 1
ATOM 15228 O O . VAL D 1 283 ? -75.97300 -26.38000 -34.67800 1.000 42.48244 283 VAL D O 1
ATOM 15232 N N . LEU D 1 284 ? -76.39500 -24.19900 -34.54500 1.000 41.25872 284 LEU D N 1
ATOM 15233 C CA . LEU D 1 284 ? -74.97100 -23.92100 -34.35400 1.000 42.36412 284 LEU D CA 1
ATOM 15234 C C . LEU D 1 284 ? -74.43900 -24.50400 -33.04500 1.000 41.85879 284 LEU D C 1
ATOM 15235 O O . LEU D 1 284 ? -73.47800 -25.29200 -33.08900 1.000 43.99063 284 LEU D O 1
ATOM 15240 N N . PRO D 1 285 ? -74.98400 -24.16800 -31.86000 1.000 41.13855 285 PRO D N 1
ATOM 15241 C CA . PRO D 1 285 ? -74.41200 -24.73700 -30.62100 1.000 40.52269 285 PRO D CA 1
ATOM 15242 C C . PRO D 1 285 ? -74.48100 -26.25000 -30.60000 1.000 41.78863 285 PRO D C 1
ATOM 15243 O O . PRO D 1 285 ? -73.49700 -26.92400 -30.27100 1.000 42.50977 285 PRO D O 1
ATOM 15247 N N . LEU D 1 286 ? -75.63500 -26.80300 -30.96200 1.000 42.89585 286 LEU D N 1
ATOM 15248 C CA . LEU D 1 286 ? -75.77900 -28.24900 -30.99200 1.000 41.68254 286 LEU D CA 1
ATOM 15249 C C . LEU D 1 286 ? -74.75000 -28.89200 -31.92400 1.000 42.63792 286 LEU D C 1
ATOM 15250 O O . LEU D 1 286 ? -74.07500 -29.85900 -31.54300 1.000 42.89058 286 LEU D O 1
ATOM 15255 N N . SER D 1 287 ? -74.55800 -28.31900 -33.11900 1.000 42.52877 287 SER D N 1
ATOM 15256 C CA . SER D 1 287 ? -73.58700 -28.88500 -34.06000 1.000 42.81038 287 SER D CA 1
ATOM 15257 C C . SER D 1 287 ? -72.16500 -28.79700 -33.53300 1.000 43.10779 287 SER D C 1
ATOM 15258 O O . SER D 1 287 ? -71.34300 -29.67600 -33.81800 1.000 43.62890 287 SER D O 1
ATOM 15261 N N . LEU D 1 288 ? -71.83500 -27.73300 -32.80800 1.000 43.68566 288 LEU D N 1
ATOM 15262 C CA . LEU D 1 288 ? -70.51800 -27.68900 -32.19900 1.000 43.90148 288 LEU D CA 1
ATOM 15263 C C . LEU D 1 288 ? -70.33400 -28.83700 -31.22000 1.000 43.90411 288 LEU D C 1
ATOM 15264 O O . LEU D 1 288 ? -69.22400 -29.36000 -31.07300 1.000 43.99886 288 LEU D O 1
ATOM 15269 N N . GLN D 1 289 ? -71.41600 -29.26000 -30.55700 1.000 47.18135 289 GLN D N 1
ATOM 15270 C CA . GLN D 1 289 ? -71.30800 -30.24400 -29.49300 1.000 46.37599 289 GLN D CA 1
ATOM 15271 C C . GLN D 1 289 ? -71.38200 -31.65900 -30.03500 1.000 47.66825 289 GLN D C 1
ATOM 15272 O O . GLN D 1 289 ? -70.57500 -32.50800 -29.64600 1.000 48.17620 289 GLN D O 1
ATOM 15278 N N . TYR D 1 290 ? -72.31400 -31.91800 -30.94900 1.000 47.50023 290 TYR D N 1
ATOM 15279 C CA . TYR D 1 290 ? -72.61700 -33.26500 -31.41900 1.000 48.33717 290 TYR D CA 1
ATOM 15280 C C . TYR D 1 290 ? -72.21500 -33.54300 -32.86500 1.000 48.21874 290 TYR D C 1
ATOM 15281 O O . TYR D 1 290 ? -72.44400 -34.66100 -33.34500 1.000 48.65563 290 TYR D O 1
ATOM 15290 N N . GLY D 1 291 ? -71.65800 -32.56200 -33.57700 1.000 45.02255 291 GLY D N 1
ATOM 15291 C CA . GLY D 1 291 ? -71.47400 -32.68100 -35.01600 1.000 45.51208 291 GLY D CA 1
ATOM 15292 C C . GLY D 1 291 ? -72.74800 -32.35900 -35.75500 1.000 45.62525 291 GLY D C 1
ATOM 15293 O O . GLY D 1 291 ? -73.83900 -32.72200 -35.30500 1.000 45.36732 291 GLY D O 1
ATOM 15294 N N . PHE D 1 292 ? -72.62800 -31.65300 -36.87400 1.000 42.75854 292 PHE D N 1
ATOM 15295 C CA . PHE D 1 292 ? -73.79000 -31.38200 -37.71100 1.000 44.39558 292 PHE D CA 1
ATOM 15296 C C . PHE D 1 292 ? -74.56600 -32.62800 -38.11400 1.000 43.47178 292 PHE D C 1
ATOM 15297 O O . PHE D 1 292 ? -75.80700 -32.55700 -38.14400 1.000 43.21912 292 PHE D O 1
ATOM 15305 N N . PRO D 1 293 ? -73.94300 -33.76900 -38.44600 1.000 42.60132 293 PRO D N 1
ATOM 15306 C CA . PRO D 1 293 ? -74.76100 -34.92800 -38.85800 1.000 42.84609 293 PRO D CA 1
ATOM 15307 C C . PRO D 1 293 ? -75.74700 -35.37700 -37.79700 1.000 42.79345 293 PRO D C 1
ATOM 15308 O O . PRO D 1 293 ? -76.86800 -35.78900 -38.12400 1.000 42.90662 293 PRO D O 1
ATOM 15312 N N . ILE D 1 294 ? -75.36100 -35.30400 -36.52200 1.000 45.86655 294 ILE D N 1
ATOM 15313 C CA . ILE D 1 294 ? -76.32700 -35.54500 -35.45500 1.000 43.54785 294 ILE D CA 1
ATOM 15314 C C . ILE D 1 294 ? -77.48100 -34.55700 -35.56800 1.000 44.38743 294 ILE D C 1
ATOM 15315 O O . ILE D 1 294 ? -78.65100 -34.94100 -35.62000 1.000 45.11383 294 ILE D O 1
ATOM 15320 N N . VAL D 1 295 ? -77.16300 -33.27100 -35.66200 1.000 43.28206 295 VAL D N 1
ATOM 15321 C CA . VAL D 1 295 ? -78.20800 -32.24800 -35.72600 1.000 43.60841 295 VAL D CA 1
ATOM 15322 C C . VAL D 1 295 ? -79.08900 -32.43300 -36.96100 1.000 44.47431 295 VAL D C 1
ATOM 15323 O O . VAL D 1 295 ? -80.30700 -32.20700 -36.90800 1.000 44.04794 295 VAL D O 1
ATOM 15327 N N . GLN D 1 296 ? -78.49200 -32.85400 -38.09300 1.000 43.96219 296 GLN D N 1
ATOM 15328 C CA . GLN D 1 296 ? -79.26400 -33.06900 -39.31200 1.000 45.01495 296 GLN D CA 1
ATOM 15329 C C . GLN D 1 296 ? -80.35500 -34.11000 -39.10600 1.000 43.95956 296 GLN D C 1
ATOM 15330 O O . GLN D 1 296 ? -81.47600 -33.95700 -39.61400 1.000 44.07010 296 GLN D O 1
ATOM 15336 N N . LYS D 1 297 ? -80.05100 -35.17100 -38.34600 1.000 45.43472 297 LYS D N 1
ATOM 15337 C CA . LYS D 1 297 ? -81.06200 -36.18400 -38.03300 1.000 45.60579 297 LYS D CA 1
ATOM 15338 C C . LYS D 1 297 ? -82.22000 -35.58500 -37.23600 1.000 45.11889 297 LYS D C 1
ATOM 15339 O O . LYS D 1 297 ? -83.38900 -35.89300 -37.49500 1.000 45.80845 297 LYS D O 1
ATOM 15345 N N . PHE D 1 298 ? -81.91000 -34.74600 -36.24000 1.000 46.22332 298 PHE D N 1
ATOM 15346 C CA . PHE D 1 298 ? -82.93200 -33.99900 -35.51300 1.000 43.90725 298 PHE D CA 1
ATOM 15347 C C . PHE D 1 298 ? -83.85500 -33.24300 -36.46600 1.000 44.04674 298 PHE D C 1
ATOM 15348 O O . PHE D 1 298 ? -85.08500 -33.39100 -36.41600 1.000 44.19413 298 PHE D O 1
ATOM 15356 N N . LEU D 1 299 ? -83.26900 -32.42900 -37.35400 1.000 41.64574 299 LEU D N 1
ATOM 15357 C CA . LEU D 1 299 ? -84.06600 -31.71100 -38.35200 1.000 43.61966 299 LEU D CA 1
ATOM 15358 C C . LEU D 1 299 ? -84.88500 -32.67700 -39.19900 1.000 44.16183 299 LEU D C 1
ATOM 15359 O O . LEU D 1 299 ? -86.07700 -32.45300 -39.44800 1.000 44.10656 299 LEU D O 1
ATOM 15364 N N . GLU D 1 300 ? -84.25300 -33.76100 -39.65800 1.000 43.61880 300 GLU D N 1
ATOM 15365 C CA . GLU D 1 300 ? -84.98100 -34.75600 -40.43900 1.000 46.94025 300 GLU D CA 1
ATOM 15366 C C . GLU D 1 300 ? -86.19600 -35.28200 -39.68200 1.000 46.45861 300 GLU D C 1
ATOM 15367 O O . GLU D 1 300 ? -87.28200 -35.42000 -40.25900 1.000 48.43780 300 GLU D O 1
ATOM 15373 N N . GLY D 1 301 ? -86.04600 -35.54000 -38.37500 1.000 46.13734 301 GLY D N 1
ATOM 15374 C CA . GLY D 1 301 ? -87.17900 -36.00300 -37.59100 1.000 45.75572 301 GLY D CA 1
ATOM 15375 C C . GLY D 1 301 ? -88.28000 -34.96500 -37.48600 1.000 45.18986 301 GLY D C 1
ATOM 15376 O O . GLY D 1 301 ? -89.46300 -35.28600 -37.63900 1.000 45.63465 301 GLY D O 1
ATOM 15377 N N . ALA D 1 302 ? -87.91500 -33.71200 -37.20100 1.000 45.09031 302 ALA D N 1
ATOM 15378 C CA . ALA D 1 302 ? -88.92000 -32.65200 -37.20000 1.000 43.92175 302 ALA D CA 1
ATOM 15379 C C . ALA D 1 302 ? -89.54300 -32.50400 -38.58200 1.000 44.60078 302 ALA D C 1
ATOM 15380 O O . ALA D 1 302 ? -90.75500 -32.27800 -38.71300 1.000 45.50088 302 ALA D O 1
ATOM 15382 N N . SER D 1 303 ? -88.71600 -32.63400 -39.62600 1.000 43.25953 303 SER D N 1
ATOM 15383 C CA . SER D 1 303 ? -89.21900 -32.54400 -40.99400 1.000 46.99682 303 SER D CA 1
ATOM 15384 C C . SER D 1 303 ? -90.28100 -33.59500 -41.25300 1.000 46.15198 303 SER D C 1
ATOM 15385 O O . SER D 1 303 ? -91.26700 -33.33200 -41.95600 1.000 46.39148 303 SER D O 1
ATOM 15388 N N . SER D 1 304 ? -90.10700 -34.78400 -40.66700 1.000 44.70286 304 SER D N 1
ATOM 15389 C CA . SER D 1 304 ? -91.03800 -35.87400 -40.91700 1.000 47.42950 304 SER D CA 1
ATOM 15390 C C . SER D 1 304 ? -92.42300 -35.54700 -40.38700 1.000 47.33738 304 SER D C 1
ATOM 15391 O O . SER D 1 304 ? -93.42800 -35.87200 -41.02500 1.000 47.35054 304 SER D O 1
ATOM 15394 N N . ILE D 1 305 ? -92.49800 -34.90500 -39.21400 1.000 47.74055 305 ILE D N 1
ATOM 15395 C CA . ILE D 1 305 ? -93.78700 -34.58200 -38.60900 1.000 47.30102 305 ILE D CA 1
ATOM 15396 C C . ILE D 1 305 ? -94.46100 -33.46200 -39.38000 1.000 47.51947 305 ILE D C 1
ATOM 15397 O O . ILE D 1 305 ? -95.69100 -33.43200 -39.51600 1.000 47.94583 305 ILE D O 1
ATOM 15402 N N . ASP D 1 306 ? -93.66600 -32.51700 -39.88100 1.000 47.35488 306 ASP D N 1
ATOM 15403 C CA . ASP D 1 306 ? -94.18500 -31.45900 -40.74200 1.000 48.00759 306 ASP D CA 1
ATOM 15404 C C . ASP D 1 306 ? -95.01600 -32.04000 -41.87800 1.000 49.72095 306 ASP D C 1
ATOM 15405 O O . ASP D 1 306 ? -96.20000 -31.71800 -42.03500 1.000 50.42630 306 ASP D O 1
ATOM 15410 N N . ASN D 1 307 ? -94.40900 -32.92300 -42.66900 1.000 49.49700 307 ASN D N 1
ATOM 15411 C CA . ASN D 1 307 ? -95.13000 -33.55900 -43.76500 1.000 52.15521 307 ASN D CA 1
ATOM 15412 C C . ASN D 1 307 ? -96.39200 -34.25500 -43.26300 1.000 53.09216 307 ASN D C 1
ATOM 15413 O O . ASN D 1 307 ? -97.48300 -34.08000 -43.81800 1.000 54.48180 307 ASN D O 1
ATOM 15418 N N . HIS D 1 308 ? -96.25300 -35.02700 -42.18000 1.000 55.57510 308 HIS D N 1
ATOM 15419 C CA . HIS D 1 308 ? -97.36600 -35.76300 -41.58700 1.000 54.26705 308 HIS D CA 1
ATOM 15420 C C . HIS D 1 308 ? -98.50200 -34.82300 -41.20200 1.000 51.75623 308 HIS D C 1
ATOM 15421 O O . HIS D 1 308 ? -99.64000 -34.96500 -41.66700 1.000 51.46935 308 HIS D O 1
ATOM 15428 N N . PHE D 1 309 ? -98.19400 -33.85400 -40.34000 1.000 52.82393 309 PHE D N 1
ATOM 15429 C CA . PHE D 1 309 ? -99.14200 -32.81700 -39.95500 1.000 52.77918 309 PHE D CA 1
ATOM 15430 C C . PHE D 1 309 ? -99.79500 -32.15500 -41.16800 1.000 52.72128 309 PHE D C 1
ATOM 15431 O O . PHE D 1 309 ? -101.00100 -31.87300 -41.15200 1.000 53.09764 309 PHE D O 1
ATOM 15439 N N . HIS D 1 310 ? -99.02100 -31.91900 -42.24000 1.000 51.38289 310 HIS D N 1
ATOM 15440 C CA . HIS D 1 310 ? -99.55200 -31.17400 -43.38100 1.000 52.54356 310 HIS D CA 1
ATOM 15441 C C . HIS D 1 310 ? -100.49700 -32.01500 -44.23500 1.000 54.45431 310 HIS D C 1
ATOM 15442 O O . HIS D 1 310 ? -101.49700 -31.50000 -44.74800 1.000 55.45443 310 HIS D O 1
ATOM 15449 N N . THR D 1 311 ? -100.20600 -33.30300 -44.39500 1.000 55.04504 311 THR D N 1
ATOM 15450 C CA . THR D 1 311 ? -100.90200 -34.13900 -45.36600 1.000 54.59236 311 THR D CA 1
ATOM 15451 C C . THR D 1 311 ? -101.94900 -35.06400 -44.76000 1.000 56.44521 311 THR D C 1
ATOM 15452 O O . THR D 1 311 ? -102.99200 -35.29200 -45.38300 1.000 57.46639 311 THR D O 1
ATOM 15456 N N . SER D 1 312 ? -101.70800 -35.58900 -43.55800 1.000 57.08606 312 SER D N 1
ATOM 15457 C CA . SER D 1 312 ? -102.48600 -36.71400 -43.04800 1.000 57.64929 312 SER D CA 1
ATOM 15458 C C . SER D 1 312 ? -103.92100 -36.32300 -42.71600 1.000 57.99143 312 SER D C 1
ATOM 15459 O O . SER D 1 312 ? -104.17300 -35.29900 -42.07600 1.000 57.63350 312 SER D O 1
ATOM 15462 N N . SER D 1 313 ? -104.86400 -37.17400 -43.11600 1.000 56.67999 313 SER D N 1
ATOM 15463 C CA . SER D 1 313 ? -106.25000 -37.00800 -42.68900 1.000 58.04858 313 SER D CA 1
ATOM 15464 C C . SER D 1 313 ? -106.34000 -36.90500 -41.16400 1.000 56.51945 313 SER D C 1
ATOM 15465 O O . SER D 1 313 ? -105.49400 -37.43000 -40.43200 1.000 54.65080 313 SER D O 1
ATOM 15468 N N . PHE D 1 314 ? -107.38100 -36.21600 -40.68600 1.000 59.63571 314 PHE D N 1
ATOM 15469 C CA . PHE D 1 314 ? -107.38300 -35.77400 -39.29500 1.000 58.96985 314 PHE D CA 1
ATOM 15470 C C . PHE D 1 314 ? -107.39700 -36.95500 -38.32500 1.000 57.30912 314 PHE D C 1
ATOM 15471 O O . PHE D 1 314 ? -106.66800 -36.94600 -37.32500 1.000 53.84291 314 PHE D O 1
ATOM 15479 N N . GLU D 1 315 ? -108.19200 -37.99000 -38.61600 1.000 57.09760 315 GLU D N 1
ATOM 15480 C CA . GLU D 1 315 ? -108.28100 -39.15200 -37.73600 1.000 58.71885 315 GLU D CA 1
ATOM 15481 C C . GLU D 1 315 ? -106.94800 -39.85800 -37.55300 1.000 58.28459 315 GLU D C 1
ATOM 15482 O O . GLU D 1 315 ? -106.83700 -40.70700 -36.66100 1.000 59.30839 315 GLU D O 1
ATOM 15488 N N . LYS D 1 316 ? -105.94600 -39.52800 -38.36500 1.000 55.63309 316 LYS D N 1
ATOM 15489 C CA . LYS D 1 316 ? -104.60500 -40.07800 -38.24400 1.000 55.80416 316 LYS D CA 1
ATOM 15490 C C . LYS D 1 316 ? -103.56100 -39.00400 -38.00600 1.000 54.59086 316 LYS D C 1
ATOM 15491 O O . LYS D 1 316 ? -102.36800 -39.31700 -37.94500 1.000 51.80105 316 LYS D O 1
ATOM 15497 N N . ASN D 1 317 ? -103.96200 -37.74900 -37.91000 1.000 57.31948 317 ASN D N 1
ATOM 15498 C CA . ASN D 1 317 ? -103.01300 -36.64800 -37.82300 1.000 53.82169 317 ASN D CA 1
ATOM 15499 C C . ASN D 1 317 ? -102.73100 -36.41200 -36.34200 1.000 52.36362 317 ASN D C 1
ATOM 15500 O O . ASN D 1 317 ? -103.56100 -35.85400 -35.61700 1.000 51.65827 317 ASN D O 1
ATOM 15505 N N . ILE D 1 318 ? -101.55500 -36.85400 -35.90100 1.000 55.01881 318 ILE D N 1
ATOM 15506 C CA . ILE D 1 318 ? -101.26600 -36.83900 -34.47100 1.000 53.62128 318 ILE D CA 1
ATOM 15507 C C . ILE D 1 318 ? -101.29800 -35.43800 -33.90500 1.000 52.56852 318 ILE D C 1
ATOM 15508 O O . ILE D 1 318 ? -101.96500 -35.23100 -32.87200 1.000 49.77871 318 ILE D O 1
ATOM 15513 N N . PRO D 1 319 ? -100.69200 -34.41700 -34.52500 1.000 52.82028 319 PRO D N 1
ATOM 15514 C CA . PRO D 1 319 ? -100.80400 -33.06300 -33.96300 1.000 51.08060 319 PRO D CA 1
ATOM 15515 C C . PRO D 1 319 ? -102.20900 -32.50500 -33.99200 1.000 50.50421 319 PRO D C 1
ATOM 15516 O O . PRO D 1 319 ? -102.56900 -31.73200 -33.09900 1.000 50.08048 319 PRO D O 1
ATOM 15520 N N . VAL D 1 320 ? -103.01400 -32.84800 -34.99200 1.000 50.95510 320 VAL D N 1
ATOM 15521 C CA . VAL D 1 320 ? -104.40800 -32.41700 -34.98400 1.000 52.12367 320 VAL D CA 1
ATOM 15522 C C . VAL D 1 320 ? -105.14000 -33.04200 -33.80200 1.000 53.58437 320 VAL D C 1
ATOM 15523 O O . VAL D 1 320 ? -105.84000 -32.35800 -33.04800 1.000 50.81561 320 VAL D O 1
ATOM 15527 N N . LEU D 1 321 ? -104.98600 -34.35500 -33.62600 1.000 53.54524 321 LEU D N 1
ATOM 15528 C CA . LEU D 1 321 ? -105.63400 -35.03600 -32.50800 1.000 52.68988 321 LEU D CA 1
ATOM 15529 C C . LEU D 1 321 ? -105.26100 -34.38600 -31.18000 1.000 49.96060 321 LEU D C 1
ATOM 15530 O O . LEU D 1 321 ? -106.13600 -33.94500 -30.43100 1.000 50.43171 321 LEU D O 1
ATOM 15535 N N . LEU D 1 322 ? -103.96100 -34.25400 -30.91000 1.000 52.97195 322 LEU D N 1
ATOM 15536 C CA . LEU D 1 322 ? -103.49900 -33.67200 -29.65200 1.000 51.75075 322 LEU D CA 1
ATOM 15537 C C . LEU D 1 322 ? -104.11400 -32.30500 -29.37700 1.000 49.65050 322 LEU D C 1
ATOM 15538 O O . LEU D 1 322 ? -104.61400 -32.04000 -28.27300 1.000 47.32391 322 LEU D O 1
ATOM 15543 N N . GLY D 1 323 ? -104.06100 -31.40800 -30.36200 1.000 49.57143 323 GLY D N 1
ATOM 15544 C CA . GLY D 1 323 ? -104.60300 -30.07900 -30.15700 1.000 50.81895 323 GLY D CA 1
ATOM 15545 C C . GLY D 1 323 ? -106.10000 -30.08700 -29.91800 1.000 52.01646 323 GLY D C 1
ATOM 15546 O O . GLY D 1 323 ? -106.60800 -29.33800 -29.08000 1.000 52.80866 323 GLY D O 1
ATOM 15547 N N . LEU D 1 324 ? -106.83300 -30.92200 -30.65100 1.000 53.10438 324 LEU D N 1
ATOM 15548 C CA . LEU D 1 324 ? -108.27700 -30.95800 -30.44800 1.000 53.27282 324 LEU D CA 1
ATOM 15549 C C . LEU D 1 324 ? -108.61900 -31.50000 -29.06900 1.000 53.50180 324 LEU D C 1
ATOM 15550 O O . LEU D 1 324 ? -109.49800 -30.95800 -28.38700 1.000 52.41220 324 LEU D O 1
ATOM 15555 N N . LEU D 1 325 ? -107.93600 -32.56300 -28.63700 1.000 54.82525 325 LEU D N 1
ATOM 15556 C CA . LEU D 1 325 ? -108.18500 -33.10100 -27.30100 1.000 52.90660 325 LEU D CA 1
ATOM 15557 C C . LEU D 1 325 ? -107.84000 -32.07900 -26.23200 1.000 52.89081 325 LEU D C 1
ATOM 15558 O O . LEU D 1 325 ? -108.52700 -31.98000 -25.20800 1.000 53.57773 325 LEU D O 1
ATOM 15563 N N . SER D 1 326 ? -106.76800 -31.31700 -26.44300 1.000 53.37158 326 SER D N 1
ATOM 15564 C CA . SER D 1 326 ? -106.42000 -30.28900 -25.47600 1.000 52.39252 326 SER D CA 1
ATOM 15565 C C . SER D 1 326 ? -107.48900 -29.20100 -25.42600 1.000 51.71875 326 SER D C 1
ATOM 15566 O O . SER D 1 326 ? -107.82500 -28.71100 -24.34200 1.000 52.38462 326 SER D O 1
ATOM 15569 N N . VAL D 1 327 ? -108.05700 -28.82000 -26.58000 1.000 52.36390 327 VAL D N 1
ATOM 15570 C CA . VAL D 1 327 ? -109.17300 -27.87200 -26.56000 1.000 53.87724 327 VAL D CA 1
ATOM 15571 C C . VAL D 1 327 ? -110.37400 -28.47900 -25.83800 1.000 55.38005 327 VAL D C 1
ATOM 15572 O O . VAL D 1 327 ? -111.04600 -27.80900 -25.04000 1.000 55.42216 327 VAL D O 1
ATOM 15576 N N . TRP D 1 328 ? -110.67500 -29.74800 -26.12300 1.000 54.52054 328 TRP D N 1
ATOM 15577 C CA . TRP D 1 328 ? -111.75800 -30.43100 -25.42800 1.000 55.44170 328 TRP D CA 1
ATOM 15578 C C . TRP D 1 328 ? -111.58700 -30.33700 -23.91700 1.000 54.60476 328 TRP D C 1
ATOM 15579 O O . TRP D 1 328 ? -112.51200 -29.95000 -23.20300 1.000 54.65477 328 TRP D O 1
ATOM 15590 N N . ASN D 1 329 ? -110.38700 -30.64600 -23.42300 1.000 56.77711 329 ASN D N 1
ATOM 15591 C CA . ASN D 1 329 ? -110.13700 -30.65800 -21.98600 1.000 55.00058 329 ASN D CA 1
ATOM 15592 C C . ASN D 1 329 ? -110.24100 -29.26700 -21.37800 1.000 54.05310 329 ASN D C 1
ATOM 15593 O O . ASN D 1 329 ? -110.70500 -29.10800 -20.24100 1.000 54.58211 329 ASN D O 1
ATOM 15598 N N . VAL D 1 330 ? -109.78900 -28.25700 -22.10600 1.000 54.01525 330 VAL D N 1
ATOM 15599 C CA . VAL D 1 330 ? -109.66900 -26.91600 -21.55900 1.000 53.98367 330 VAL D CA 1
ATOM 15600 C C . VAL D 1 330 ? -110.97900 -26.15700 -21.65900 1.000 55.11538 330 VAL D C 1
ATOM 15601 O O . VAL D 1 330 ? -111.51600 -25.68800 -20.65400 1.000 52.70720 330 VAL D O 1
ATOM 15605 N N . SER D 1 331 ? -111.53200 -26.03900 -22.86000 1.000 56.33571 331 SER D N 1
ATOM 15606 C CA . SER D 1 331 ? -112.66200 -25.14900 -23.06700 1.000 56.66469 331 SER D CA 1
ATOM 15607 C C . SER D 1 331 ? -114.01000 -25.81800 -22.86700 1.000 57.72798 331 SER D C 1
ATOM 15608 O O . SER D 1 331 ? -115.03000 -25.11900 -22.82200 1.000 57.40689 331 SER D O 1
ATOM 15611 N N . PHE D 1 332 ? -114.04300 -27.13300 -22.71100 1.000 57.60468 332 PHE D N 1
ATOM 15612 C CA . PHE D 1 332 ? -115.30100 -27.84000 -22.54800 1.000 57.05461 332 PHE D CA 1
ATOM 15613 C C . PHE D 1 332 ? -115.38300 -28.56400 -21.21500 1.000 56.92039 332 PHE D C 1
ATOM 15614 O O . PHE D 1 332 ? -116.34900 -28.36500 -20.46600 1.000 59.16803 332 PHE D O 1
ATOM 15622 N N . LEU D 1 333 ? -114.37700 -29.36900 -20.87300 1.000 55.11290 333 LEU D N 1
ATOM 15623 C CA . LEU D 1 333 ? -114.31300 -29.96300 -19.54600 1.000 55.35503 333 LEU D CA 1
ATOM 15624 C C . LEU D 1 333 ? -113.82100 -28.98700 -18.49100 1.000 54.73390 333 LEU D C 1
ATOM 15625 O O . LEU D 1 333 ? -113.93000 -29.28700 -17.29900 1.000 55.95773 333 LEU D O 1
ATOM 15630 N N . GLY D 1 334 ? -113.26400 -27.84600 -18.89000 1.000 54.85912 334 GLY D N 1
ATOM 15631 C CA . GLY D 1 334 ? -112.89600 -26.81600 -17.93700 1.000 53.48528 334 GLY D CA 1
ATOM 15632 C C . GLY D 1 334 ? -111.57900 -27.00200 -17.22100 1.000 54.08798 334 GLY D C 1
ATOM 15633 O O . GLY D 1 334 ? -111.34100 -26.32000 -16.22100 1.000 54.41960 334 GLY D O 1
ATOM 15634 N N . TYR D 1 335 ? -110.70800 -27.88700 -17.69400 1.000 52.99417 335 TYR D N 1
ATOM 15635 C CA . TYR D 1 335 ? -109.44300 -28.11700 -17.00100 1.000 52.87837 335 TYR D CA 1
ATOM 15636 C C . TYR D 1 335 ? -108.47400 -26.99100 -17.32400 1.000 52.02037 335 TYR D C 1
ATOM 15637 O O . TYR D 1 335 ? -108.12800 -26.80100 -18.49800 1.000 51.89930 335 TYR D O 1
ATOM 15646 N N . PRO D 1 336 ? -108.02400 -26.22400 -16.32800 1.000 51.12783 336 PRO D N 1
ATOM 15647 C CA . PRO D 1 336 ? -107.22500 -25.02500 -16.59800 1.000 51.45418 336 PRO D CA 1
ATOM 15648 C C . PRO D 1 336 ? -105.73600 -25.28700 -16.72700 1.000 51.91213 336 PRO D C 1
ATOM 15649 O O . PRO D 1 336 ? -104.99300 -24.37500 -17.11400 1.000 50.53829 336 PRO D O 1
ATOM 15653 N N . ALA D 1 337 ? -105.27400 -26.48800 -16.40500 1.000 51.12132 337 ALA D N 1
ATOM 15654 C CA . ALA D 1 337 ? -103.85700 -26.79600 -16.48000 1.000 48.48943 337 ALA D CA 1
ATOM 15655 C C . ALA D 1 337 ? -103.65700 -28.13600 -17.17300 1.000 48.80525 337 ALA D C 1
ATOM 15656 O O . ALA D 1 337 ? -104.58000 -28.95000 -17.27400 1.000 50.16331 337 ALA D O 1
ATOM 15658 N N . ARG D 1 338 ? -102.43300 -28.34400 -17.66400 1.000 45.73366 338 ARG D N 1
ATOM 15659 C CA . ARG D 1 338 ? -102.03900 -29.59900 -18.28100 1.000 48.15237 338 ARG D CA 1
ATOM 15660 C C . ARG D 1 338 ? -100.65200 -29.96700 -17.78200 1.000 49.07617 338 ARG D C 1
ATOM 15661 O O . ARG D 1 338 ? -99.79500 -29.09500 -17.62700 1.000 47.16015 338 ARG D O 1
ATOM 15669 N N . ALA D 1 339 ? -100.44100 -31.25300 -17.50300 1.000 47.93074 339 ALA D N 1
ATOM 15670 C CA . ALA D 1 339 ? -99.16500 -31.74300 -17.00000 1.000 45.76732 339 ALA D CA 1
ATOM 15671 C C . ALA D 1 339 ? -98.40800 -32.51300 -18.08400 1.000 47.35962 339 ALA D C 1
ATOM 15672 O O . ALA D 1 339 ? -98.99800 -33.31600 -18.81700 1.000 47.28066 339 ALA D O 1
ATOM 15674 N N . ILE D 1 340 ? -97.09900 -32.27700 -18.18100 1.000 45.01751 340 ILE D N 1
ATOM 15675 C CA . ILE D 1 340 ? -96.23700 -32.90600 -19.18700 1.000 46.81773 340 ILE D CA 1
ATOM 15676 C C . ILE D 1 340 ? -95.30100 -33.84900 -18.45200 1.000 47.67836 340 ILE D C 1
ATOM 15677 O O . ILE D 1 340 ? -94.40300 -33.40900 -17.72300 1.000 46.66245 340 ILE D O 1
ATOM 15682 N N . LEU D 1 341 ? -95.51100 -35.14600 -18.61600 1.000 47.28529 341 LEU D N 1
ATOM 15683 C CA . LEU D 1 341 ? -94.91100 -36.14300 -17.72600 1.000 48.78810 341 LEU D CA 1
ATOM 15684 C C . LEU D 1 341 ? -94.19000 -37.18900 -18.56400 1.000 50.49094 341 LEU D C 1
ATOM 15685 O O . LEU D 1 341 ? -94.67200 -38.31800 -18.73000 1.000 49.32501 341 LEU D O 1
ATOM 15690 N N . PRO D 1 342 ? -93.01800 -36.84700 -19.10000 1.000 47.95646 342 PRO D N 1
ATOM 15691 C CA . PRO D 1 342 ? -92.21600 -37.83400 -19.83100 1.000 47.72222 342 PRO D CA 1
ATOM 15692 C C . PRO D 1 342 ? -91.51100 -38.78300 -18.86700 1.000 48.64075 342 PRO D C 1
ATOM 15693 O O . PRO D 1 342 ? -90.89300 -38.35500 -17.88900 1.000 47.85118 342 PRO D O 1
ATOM 15697 N N . TYR D 1 343 ? -91.56700 -40.07900 -19.16000 1.000 46.49833 343 TYR D N 1
ATOM 15698 C CA . TYR D 1 343 ? -90.84300 -41.04000 -18.32900 1.000 48.24064 343 TYR D CA 1
ATOM 15699 C C . TYR D 1 343 ? -89.46900 -41.30100 -18.94700 1.000 48.62227 343 TYR D C 1
ATOM 15700 O O . TYR D 1 343 ? -89.17100 -42.34800 -19.53000 1.000 50.09876 343 TYR D O 1
ATOM 15709 N N . SER D 1 344 ? -88.61900 -40.28500 -18.79700 1.000 44.40373 344 SER D N 1
ATOM 15710 C CA . SER D 1 344 ? -87.29100 -40.26100 -19.38200 1.000 45.44070 344 SER D CA 1
ATOM 15711 C C . SER D 1 344 ? -86.51200 -39.12600 -18.74300 1.000 45.95918 344 SER D C 1
ATOM 15712 O O . SER D 1 344 ? -86.88200 -37.96000 -18.90500 1.000 43.93262 344 SER D O 1
ATOM 15715 N N . GLN D 1 345 ? -85.44500 -39.44200 -18.00200 1.000 47.31564 345 GLN D N 1
ATOM 15716 C CA . GLN D 1 345 ? -84.55600 -38.38400 -17.52400 1.000 44.04419 345 GLN D CA 1
ATOM 15717 C C . GLN D 1 345 ? -83.91800 -37.60200 -18.67600 1.000 44.81534 345 GLN D C 1
ATOM 15718 O O . GLN D 1 345 ? -83.46300 -36.46900 -18.46600 1.000 45.82335 345 GLN D O 1
ATOM 15724 N N . ALA D 1 346 ? -83.87200 -38.17600 -19.88500 1.000 43.48728 346 ALA D N 1
ATOM 15725 C CA . ALA D 1 346 ? -83.37400 -37.43100 -21.04700 1.000 43.96628 346 ALA D CA 1
ATOM 15726 C C . ALA D 1 346 ? -84.32400 -36.30800 -21.44500 1.000 43.55834 346 ALA D C 1
ATOM 15727 O O . ALA D 1 346 ? -83.89200 -35.28800 -22.00100 1.000 42.55559 346 ALA D O 1
ATOM 15729 N N . LEU D 1 347 ? -85.61300 -36.47500 -21.16900 1.000 42.98300 347 LEU D N 1
ATOM 15730 C CA . LEU D 1 347 ? -86.59600 -35.44700 -21.43900 1.000 41.30648 347 LEU D CA 1
ATOM 15731 C C . LEU D 1 347 ? -86.81200 -34.53900 -20.23500 1.000 41.21437 347 LEU D C 1
ATOM 15732 O O . LEU D 1 347 ? -87.87000 -33.91600 -20.11500 1.000 40.61956 347 LEU D O 1
ATOM 15737 N N . GLU D 1 348 ? -85.80300 -34.42500 -19.37100 1.000 42.02071 348 GLU D N 1
ATOM 15738 C CA . GLU D 1 348 ? -85.93200 -33.60700 -18.17000 1.000 41.53907 348 GLU D CA 1
ATOM 15739 C C . GLU D 1 348 ? -86.28900 -32.17100 -18.51300 1.000 42.71553 348 GLU D C 1
ATOM 15740 O O . GLU D 1 348 ? -87.02000 -31.51000 -17.77400 1.000 41.85753 348 GLU D O 1
ATOM 15746 N N . LYS D 1 349 ? -85.75200 -31.65100 -19.61700 1.000 40.94221 349 LYS D N 1
ATOM 15747 C CA . LYS D 1 349 ? -85.97900 -30.25300 -19.95300 1.000 41.28173 349 LYS D CA 1
ATOM 15748 C C . LYS D 1 349 ? -87.01700 -30.08000 -21.06600 1.000 42.15025 349 LYS D C 1
ATOM 15749 O O . LYS D 1 349 ? -87.08800 -29.01100 -21.69000 1.000 43.31881 349 LYS D O 1
ATOM 15755 N N . LEU D 1 350 ? -87.84200 -31.10400 -21.30900 1.000 41.04602 350 LEU D N 1
ATOM 15756 C CA . LEU D 1 350 ? -88.94300 -30.95700 -22.25700 1.000 41.37238 350 LEU D CA 1
ATOM 15757 C C . LEU D 1 350 ? -90.01700 -30.03400 -21.70300 1.000 40.80915 350 LEU D C 1
ATOM 15758 O O . LEU D 1 350 ? -90.41000 -29.06200 -22.35300 1.000 41.60925 350 LEU D O 1
ATOM 15763 N N . ALA D 1 351 ? -90.51300 -30.33400 -20.50200 1.000 40.58734 351 ALA D N 1
ATOM 15764 C CA . ALA D 1 351 ? -91.61400 -29.55600 -19.95200 1.000 40.86632 351 ALA D CA 1
ATOM 15765 C C . ALA D 1 351 ? -91.29200 -28.07400 -19.83100 1.000 40.64261 351 ALA D C 1
ATOM 15766 O O . ALA D 1 351 ? -92.18700 -27.25900 -20.10700 1.000 38.46340 351 ALA D O 1
ATOM 15768 N N . PRO D 1 352 ? -90.09700 -27.65200 -19.41400 1.000 38.53428 352 PRO D N 1
ATOM 15769 C CA . PRO D 1 352 ? -89.82100 -26.20800 -19.40900 1.000 39.02382 352 PRO D CA 1
ATOM 15770 C C . PRO D 1 352 ? -89.90700 -25.57200 -20.79900 1.000 41.08459 352 PRO D C 1
ATOM 15771 O O . PRO D 1 352 ? -90.25400 -24.39300 -20.91500 1.000 40.70033 352 PRO D O 1
ATOM 15775 N N . HIS D 1 353 ? -89.65300 -26.33500 -21.86300 1.000 40.66028 353 HIS D N 1
ATOM 15776 C CA . HIS D 1 353 ? -89.78000 -25.78500 -23.21500 1.000 40.64186 353 HIS D CA 1
ATOM 15777 C C . HIS D 1 353 ? -91.24400 -25.71600 -23.64600 1.000 41.29193 353 HIS D C 1
ATOM 15778 O O . HIS D 1 353 ? -91.69300 -24.67600 -24.13900 1.000 41.28404 353 HIS D O 1
ATOM 15785 N N . ILE D 1 354 ? -92.01000 -26.79400 -23.43700 1.000 42.92527 354 ILE D N 1
ATOM 15786 C CA . ILE D 1 354 ? -93.44700 -26.76100 -23.73000 1.000 42.45153 354 ILE D CA 1
ATOM 15787 C C . ILE D 1 354 ? -94.10400 -25.59600 -23.01200 1.000 41.28297 354 ILE D C 1
ATOM 15788 O O . ILE D 1 354 ? -95.01100 -24.95300 -23.54600 1.000 43.02528 354 ILE D O 1
ATOM 15793 N N . GLN D 1 355 ? -93.64400 -25.31100 -21.78700 1.000 43.53020 355 GLN D N 1
ATOM 15794 C CA . GLN D 1 355 ? -94.15200 -24.20200 -20.98200 1.000 43.58547 355 GLN D CA 1
ATOM 15795 C C . GLN D 1 355 ? -94.10000 -22.88600 -21.74800 1.000 43.78813 355 GLN D C 1
ATOM 15796 O O . GLN D 1 355 ? -95.09500 -22.16100 -21.81900 1.000 45.96734 355 GLN D O 1
ATOM 15802 N N . GLN D 1 356 ? -92.94400 -22.56200 -22.34100 1.000 42.50763 356 GLN D N 1
ATOM 15803 C CA . GLN D 1 356 ? -92.86900 -21.36100 -23.16100 1.000 44.50261 356 GLN D CA 1
ATOM 15804 C C . GLN D 1 356 ? -93.67100 -21.52900 -24.42600 1.000 46.28966 356 GLN D C 1
ATOM 15805 O O . GLN D 1 356 ? -94.45400 -20.65200 -24.79200 1.000 45.38692 356 GLN D O 1
ATOM 15811 N N . LEU D 1 357 ? -93.47000 -22.64900 -25.11400 1.000 46.15689 357 LEU D N 1
ATOM 15812 C CA . LEU D 1 357 ? -94.10500 -22.84300 -26.41100 1.000 44.66987 357 LEU D CA 1
ATOM 15813 C C . LEU D 1 357 ? -95.60500 -22.63200 -26.31400 1.000 45.64893 357 LEU D C 1
ATOM 15814 O O . LEU D 1 357 ? -96.19000 -21.88900 -27.10900 1.000 47.13332 357 LEU D O 1
ATOM 15819 N N . SER D 1 358 ? -96.22400 -23.21700 -25.30300 1.000 47.37487 358 SER D N 1
ATOM 15820 C CA . SER D 1 358 ? -97.67000 -23.22200 -25.12500 1.000 47.62753 358 SER D CA 1
ATOM 15821 C C . SER D 1 358 ? -98.21100 -21.92700 -24.53100 1.000 48.51448 358 SER D C 1
ATOM 15822 O O . SER D 1 358 ? -99.17400 -21.36200 -25.05500 1.000 48.75135 358 SER D O 1
ATOM 15825 N N . MET D 1 359 ? -97.61400 -21.44000 -23.44300 1.000 47.89934 359 MET D N 1
ATOM 15826 C CA . MET D 1 359 ? -98.23500 -20.33300 -22.71900 1.000 48.15200 359 MET D CA 1
ATOM 15827 C C . MET D 1 359 ? -97.95200 -18.99300 -23.38600 1.000 48.45467 359 MET D C 1
ATOM 15828 O O . MET D 1 359 ? -98.79500 -18.08600 -23.33400 1.000 46.67814 359 MET D O 1
ATOM 15833 N N . GLU D 1 360 ? -96.79000 -18.86000 -24.03000 1.000 44.79439 360 GLU D N 1
ATOM 15834 C CA . GLU D 1 360 ? -96.46800 -17.63600 -24.74400 1.000 46.52091 360 GLU D CA 1
ATOM 15835 C C . GLU D 1 360 ? -97.18800 -17.57200 -26.07900 1.000 48.42641 360 GLU D C 1
ATOM 15836 O O . GLU D 1 360 ? -97.45800 -16.47900 -26.57500 1.000 50.12135 360 GLU D O 1
ATOM 15842 N N . SER D 1 361 ? -97.53100 -18.72100 -26.65100 1.000 45.92773 361 SER D N 1
ATOM 15843 C CA . SER D 1 361 ? -98.33300 -18.74600 -27.86500 1.000 45.73823 361 SER D CA 1
ATOM 15844 C C . SER D 1 361 ? -99.80000 -18.47800 -27.57600 1.000 47.53318 361 SER D C 1
ATOM 15845 O O . SER D 1 361 ? -100.41300 -17.62100 -28.21400 1.000 48.25696 361 SER D O 1
ATOM 15848 N N . ASN D 1 362 ? -100.38700 -19.20700 -26.62300 1.000 47.68830 362 ASN D N 1
ATOM 15849 C CA . ASN D 1 362 ? -101.83600 -19.24100 -26.49900 1.000 47.63303 362 ASN D CA 1
ATOM 15850 C C . ASN D 1 362 ? -102.35500 -18.54200 -25.26700 1.000 47.93570 362 ASN D C 1
ATOM 15851 O O . ASN D 1 362 ? -103.57500 -18.46000 -25.09700 1.000 47.60408 362 ASN D O 1
ATOM 15856 N N . GLY D 1 363 ? -101.48300 -18.01400 -24.41700 1.000 49.87930 363 GLY D N 1
ATOM 15857 C CA . GLY D 1 363 ? -101.96800 -17.25600 -23.27700 1.000 49.91615 363 GLY D CA 1
ATOM 15858 C C . GLY D 1 363 ? -102.44600 -15.91000 -23.78000 1.000 50.68993 363 GLY D C 1
ATOM 15859 O O . GLY D 1 363 ? -101.83300 -14.88000 -23.49400 1.000 50.25040 363 GLY D O 1
ATOM 15860 N N . LYS D 1 364 ? -103.50500 -15.91000 -24.58700 1.000 49.37083 364 LYS D N 1
ATOM 15861 C CA . LYS D 1 364 ? -103.99800 -14.70900 -25.24200 1.000 52.23170 364 LYS D CA 1
ATOM 15862 C C . LYS D 1 364 ? -105.43300 -14.45600 -24.78500 1.000 54.83991 364 LYS D C 1
ATOM 15863 O O . LYS D 1 364 ? -106.16100 -15.38800 -24.42500 1.000 51.69479 364 LYS D O 1
ATOM 15869 N N . GLY D 1 365 ? -105.83800 -13.19000 -24.81300 1.000 57.62757 365 GLY D N 1
ATOM 15870 C CA . GLY D 1 365 ? -107.15300 -12.83400 -24.32300 1.000 56.13792 365 GLY D CA 1
ATOM 15871 C C . GLY D 1 365 ? -108.04700 -12.20600 -25.37100 1.000 57.23015 365 GLY D C 1
ATOM 15872 O O . GLY D 1 365 ? -109.19000 -11.84500 -25.06900 1.000 58.49609 365 GLY D O 1
ATOM 15873 N N . VAL D 1 366 ? -107.54500 -12.06100 -26.60100 1.000 55.37744 366 VAL D N 1
ATOM 15874 C CA . VAL D 1 366 ? -108.33900 -11.55500 -27.71400 1.000 57.59086 366 VAL D CA 1
ATOM 15875 C C . VAL D 1 366 ? -108.18500 -12.48900 -28.90700 1.000 57.86195 366 VAL D C 1
ATOM 15876 O O . VAL D 1 366 ? -107.22200 -13.24800 -29.02000 1.000 57.66719 366 VAL D O 1
ATOM 15880 N N . SER D 1 367 ? -109.16500 -12.42700 -29.79900 1.000 57.57560 367 SER D N 1
ATOM 15881 C CA . SER D 1 367 ? -109.08000 -13.17300 -31.04100 1.000 57.53613 367 SER D CA 1
ATOM 15882 C C . SER D 1 367 ? -108.02900 -12.55200 -31.95100 1.000 58.93103 367 SER D C 1
ATOM 15883 O O . SER D 1 367 ? -107.55100 -11.43600 -31.72700 1.000 57.35979 367 SER D O 1
ATOM 15886 N N . ILE D 1 368 ? -107.67500 -13.29100 -33.00000 1.000 57.04501 368 ILE D N 1
ATOM 15887 C CA . ILE D 1 368 ? -106.69900 -12.76100 -33.93900 1.000 57.13976 368 ILE D CA 1
ATOM 15888 C C . ILE D 1 368 ? -107.20900 -11.47600 -34.58100 1.000 58.59520 368 ILE D C 1
ATOM 15889 O O . ILE D 1 368 ? -106.41600 -10.60300 -34.94500 1.000 58.57151 368 ILE D O 1
ATOM 15894 N N . ASP D 1 369 ? -108.52600 -11.30900 -34.67900 1.000 60.62926 369 ASP D N 1
ATOM 15895 C CA . ASP D 1 369 ? -109.10600 -10.06100 -35.15500 1.000 62.33999 369 ASP D CA 1
ATOM 15896 C C . ASP D 1 369 ? -109.35500 -9.05800 -34.04000 1.000 61.53990 369 ASP D C 1
ATOM 15897 O O . ASP D 1 369 ? -110.07600 -8.07800 -34.25600 1.000 61.20565 369 ASP D O 1
ATOM 15902 N N . GLY D 1 370 ? -108.79600 -9.28600 -32.85600 1.000 61.28477 370 GLY D N 1
ATOM 15903 C CA . GLY D 1 370 ? -108.88700 -8.32200 -31.78200 1.000 60.41625 370 GLY D CA 1
ATOM 15904 C C . GLY D 1 370 ? -110.16000 -8.35500 -30.96000 1.000 60.00041 370 GLY D C 1
ATOM 15905 O O . GLY D 1 370 ? -110.39100 -7.42300 -30.18400 1.000 62.42701 370 GLY D O 1
ATOM 15906 N N . VAL D 1 371 ? -110.98900 -9.38600 -31.09300 1.000 59.79794 371 VAL D N 1
ATOM 15907 C CA . VAL D 1 371 ? -112.20700 -9.48700 -30.29600 1.000 60.32168 371 VAL D CA 1
ATOM 15908 C C . VAL D 1 371 ? -111.85700 -10.06400 -28.93000 1.000 59.97164 371 VAL D C 1
ATOM 15909 O O . VAL D 1 371 ? -111.13800 -11.06600 -28.83500 1.000 58.64780 371 VAL D O 1
ATOM 15913 N N . ARG D 1 372 ? -112.34700 -9.43200 -27.86600 1.000 60.47897 372 ARG D N 1
ATOM 15914 C CA . ARG D 1 372 ? -112.13000 -9.97700 -26.52700 1.000 61.37118 372 ARG D CA 1
ATOM 15915 C C . ARG D 1 372 ? -112.81700 -11.33900 -26.41300 1.000 62.36604 372 ARG D C 1
ATOM 15916 O O . ARG D 1 372 ? -114.01500 -11.46100 -26.68800 1.000 64.21100 372 ARG D O 1
ATOM 15924 N N . LEU D 1 373 ? -112.05400 -12.36500 -26.02800 1.000 62.14483 373 LEU D N 1
ATOM 15925 C CA . LEU D 1 373 ? -112.60700 -13.71400 -25.91600 1.000 62.72911 373 LEU D CA 1
ATOM 15926 C C . LEU D 1 373 ? -113.48700 -13.81200 -24.67700 1.000 60.73413 373 LEU D C 1
ATOM 15927 O O . LEU D 1 373 ? -113.04700 -13.44200 -23.58100 1.000 59.06288 373 LEU D O 1
ATOM 15932 N N . PRO D 1 374 ? -114.72700 -14.36200 -24.75900 1.000 60.05506 374 PRO D N 1
ATOM 15933 C CA . PRO D 1 374 ? -115.53900 -14.54800 -23.56000 1.000 61.67630 374 PRO D CA 1
ATOM 15934 C C . PRO D 1 374 ? -115.07700 -15.81500 -22.83200 1.000 63.59759 374 PRO D C 1
ATOM 15935 O O . PRO D 1 374 ? -115.73600 -16.22000 -21.90600 1.000 65.51097 374 PRO D O 1
ATOM 15939 N N . TYR D 1 375 ? -113.96000 -16.39000 -23.27400 1.000 60.97349 375 TYR D N 1
ATOM 15940 C CA . TYR D 1 375 ? -113.46800 -17.65600 -22.68400 1.000 59.56543 375 TYR D CA 1
ATOM 15941 C C . TYR D 1 375 ? -111.95100 -17.59100 -22.53000 1.000 58.18368 375 TYR D C 1
ATOM 15942 O O . TYR D 1 375 ? -111.29100 -16.85000 -23.27000 1.000 57.35727 375 TYR D O 1
ATOM 15951 N N . GLU D 1 376 ? -111.42600 -18.34000 -21.56300 1.000 57.80293 376 GLU D N 1
ATOM 15952 C CA . GLU D 1 376 ? -109.96300 -18.37600 -21.34200 1.000 57.31867 376 GLU D CA 1
ATOM 15953 C C . GLU D 1 376 ? -109.35600 -19.34500 -22.34800 1.000 57.02389 376 GLU D C 1
ATOM 15954 O O . GLU D 1 376 ? -110.03600 -20.30800 -22.71800 1.000 55.36317 376 GLU D O 1
ATOM 15960 N N . ALA D 1 377 ? -108.12300 -19.08600 -22.76600 1.000 53.63802 377 ALA D N 1
ATOM 15961 C CA . ALA D 1 377 ? -107.51600 -19.91400 -23.82300 1.000 54.62498 377 ALA D CA 1
ATOM 15962 C C . ALA D 1 377 ? -106.35300 -20.74200 -23.29200 1.000 53.41168 377 ALA D C 1
ATOM 15963 O O . ALA D 1 377 ? -106.60000 -21.79300 -22.69900 1.000 54.15650 377 ALA D O 1
ATOM 15965 N N . GLY D 1 378 ? -105.14300 -20.21200 -23.40000 1.000 54.08852 378 GLY D N 1
ATOM 15966 C CA . GLY D 1 378 ? -103.96300 -21.02000 -23.07400 1.000 51.49084 378 GLY D CA 1
ATOM 15967 C C . GLY D 1 378 ? -104.01400 -21.66200 -21.71400 1.000 52.01195 378 GLY D C 1
ATOM 15968 O O . GLY D 1 378 ? -104.23900 -20.95700 -20.73200 1.000 49.37480 378 GLY D O 1
ATOM 15969 N N . GLU D 1 379 ? -103.74900 -22.96000 -21.68700 1.000 52.78159 379 GLU D N 1
ATOM 15970 C CA . GLU D 1 379 ? -103.71100 -23.69800 -20.41200 1.000 51.21035 379 GLU D CA 1
ATOM 15971 C C . GLU D 1 379 ? -102.37300 -23.45700 -19.73000 1.000 50.83136 379 GLU D C 1
ATOM 15972 O O . GLU D 1 379 ? -101.42900 -23.02600 -20.40600 1.000 51.13929 379 GLU D O 1
ATOM 15978 N N . ILE D 1 380 ? -102.31400 -23.74700 -18.44000 1.000 49.06813 380 ILE D N 1
ATOM 15979 C CA . ILE D 1 380 ? -101.10800 -23.59400 -17.64400 1.000 49.32869 380 ILE D CA 1
ATOM 15980 C C . ILE D 1 380 ? -100.36600 -24.92100 -17.71600 1.000 50.18668 380 ILE D C 1
ATOM 15981 O O . ILE D 1 380 ? -100.86500 -25.95100 -17.25200 1.000 48.87600 380 ILE D O 1
ATOM 15986 N N . ASP D 1 381 ? -99.17100 -24.90200 -18.28400 1.000 47.36018 381 ASP D N 1
ATOM 15987 C CA . ASP D 1 381 ? -98.39500 -26.11600 -18.49000 1.000 47.93920 381 ASP D CA 1
ATOM 15988 C C . ASP D 1 381 ? -97.29500 -26.24300 -17.45100 1.000 48.18397 381 ASP D C 1
ATOM 15989 O O . ASP D 1 381 ? -96.66800 -25.25400 -17.06100 1.000 48.57875 381 ASP D O 1
ATOM 15994 N N . PHE D 1 382 ? -97.07600 -27.47100 -17.00700 1.000 46.40816 382 PHE D N 1
ATOM 15995 C CA . PHE D 1 382 ? -95.97600 -27.77500 -16.11400 1.000 45.86599 382 PHE D CA 1
ATOM 15996 C C . PHE D 1 382 ? -95.70000 -29.25700 -16.26800 1.000 47.26616 382 PHE D C 1
ATOM 15997 O O . PHE D 1 382 ? -96.46600 -29.98700 -16.90900 1.000 45.97127 382 PHE D O 1
ATOM 16005 N N . GLY D 1 383 ? -94.59900 -29.69500 -15.67400 1.000 45.94473 383 GLY D N 1
ATOM 16006 C CA . GLY D 1 383 ? -94.34300 -31.11700 -15.60500 1.000 46.08159 383 GLY D CA 1
ATOM 16007 C C . GLY D 1 383 ? -92.96600 -31.38300 -15.04200 1.000 47.34490 383 GLY D C 1
ATOM 16008 O O . GLY D 1 383 ? -92.09900 -30.50600 -15.00400 1.000 45.06567 383 GLY D O 1
ATOM 16009 N N . GLU D 1 384 ? -92.78300 -32.61800 -14.59500 1.000 46.11415 384 GLU D N 1
ATOM 16010 C CA . GLU D 1 384 ? -91.47700 -33.15900 -14.28300 1.000 46.75107 384 GLU D CA 1
ATOM 16011 C C . GLU D 1 384 ? -91.41500 -34.54000 -14.90400 1.000 47.93279 384 GLU D C 1
ATOM 16012 O O . GLU D 1 384 ? -92.45700 -35.17800 -15.10800 1.000 47.71697 384 GLU D O 1
ATOM 16018 N N . PRO D 1 385 ? -90.21800 -35.01100 -15.24600 1.000 44.74072 385 PRO D N 1
ATOM 16019 C CA . PRO D 1 385 ? -90.08400 -36.37200 -15.77200 1.000 45.87506 385 PRO D CA 1
ATOM 16020 C C . PRO D 1 385 ? -90.41000 -37.41600 -14.71700 1.000 46.55936 385 PRO D C 1
ATOM 16021 O O . PRO D 1 385 ? -90.16000 -37.22100 -13.52400 1.000 45.94086 385 PRO D O 1
ATOM 16025 N N . GLY D 1 386 ? -90.98400 -38.53000 -15.16900 1.000 46.63434 386 GLY D N 1
ATOM 16026 C CA . GLY D 1 386 ? -91.02400 -39.70700 -14.33600 1.000 45.76582 386 GLY D CA 1
ATOM 16027 C C . GLY D 1 386 ? -89.62900 -40.27900 -14.16000 1.000 47.22915 386 GLY D C 1
ATOM 16028 O O . GLY D 1 386 ? -88.76100 -40.14400 -15.02500 1.000 48.17137 386 GLY D O 1
ATOM 16029 N N . THR D 1 387 ? -89.38800 -40.89000 -12.99700 1.000 47.42993 387 THR D N 1
ATOM 16030 C CA . THR D 1 387 ? -90.35200 -40.95900 -11.89500 1.000 47.32729 387 THR D CA 1
ATOM 16031 C C . THR D 1 387 ? -90.36700 -39.73300 -10.95700 1.000 46.59036 387 THR D C 1
ATOM 16032 O O . THR D 1 387 ? -91.10100 -39.73900 -9.96100 1.000 47.06410 387 THR D O 1
ATOM 16036 N N . ASN D 1 388 ? -89.54900 -38.71800 -11.26200 1.000 47.21588 388 ASN D N 1
ATOM 16037 C CA . ASN D 1 388 ? -89.40300 -37.57000 -10.36700 1.000 46.40000 388 ASN D CA 1
ATOM 16038 C C . ASN D 1 388 ? -90.75800 -36.95500 -10.02500 1.000 45.50515 388 ASN D C 1
ATOM 16039 O O . ASN D 1 388 ? -91.19000 -36.97600 -8.86100 1.000 49.47142 388 ASN D O 1
ATOM 16044 N N . GLY D 1 389 ? -91.44800 -36.39900 -11.03400 1.000 47.10014 389 GLY D N 1
ATOM 16045 C CA . GLY D 1 389 ? -92.77200 -35.82700 -10.81000 1.000 49.06880 389 GLY D CA 1
ATOM 16046 C C . GLY D 1 389 ? -93.72600 -36.77600 -10.10400 1.000 49.26356 389 GLY D C 1
ATOM 16047 O O . GLY D 1 389 ? -94.56200 -36.34700 -9.29300 1.000 48.95826 389 GLY D O 1
ATOM 16048 N N . GLN D 1 390 ? -93.59000 -38.07900 -10.36800 1.000 50.10969 390 GLN D N 1
ATOM 16049 C CA . GLN D 1 390 ? -94.42700 -39.08200 -9.71400 1.000 49.08589 390 GLN D CA 1
ATOM 16050 C C . GLN D 1 390 ? -94.26700 -39.07400 -8.19900 1.000 48.46213 390 GLN D C 1
ATOM 16051 O O . GLN D 1 390 ? -95.21100 -39.39900 -7.46700 1.000 49.35960 390 GLN D O 1
ATOM 16057 N N . HIS D 1 391 ? -93.08500 -38.73800 -7.70200 1.000 48.78891 391 HIS D N 1
ATOM 16058 C CA . HIS D 1 391 ? -92.85100 -38.72100 -6.27300 1.000 49.61795 391 HIS D CA 1
ATOM 16059 C C . HIS D 1 391 ? -92.92000 -37.31600 -5.70500 1.000 51.16551 391 HIS D C 1
ATOM 16060 O O . HIS D 1 391 ? -92.59700 -37.11300 -4.52600 1.000 53.37367 391 HIS D O 1
ATOM 16067 N N . SER D 1 392 ? -93.37600 -36.34800 -6.50700 1.000 49.89964 392 SER D N 1
ATOM 16068 C CA . SER D 1 392 ? -93.51400 -34.96700 -6.07100 1.000 48.69949 392 SER D CA 1
ATOM 16069 C C . SER D 1 392 ? -94.96800 -34.53700 -5.92900 1.000 47.86518 392 SER D C 1
ATOM 16070 O O . SER D 1 392 ? -95.40000 -34.18600 -4.82800 1.000 50.64183 392 SER D O 1
ATOM 16073 N N . PHE D 1 393 ? -95.73800 -34.54200 -7.01800 1.000 47.00851 393 PHE D N 1
ATOM 16074 C CA . PHE D 1 393 ? -97.05500 -33.91900 -7.01900 1.000 47.78492 393 PHE D CA 1
ATOM 16075 C C . PHE D 1 393 ? -98.18300 -34.82700 -7.50200 1.000 47.53489 393 PHE D C 1
ATOM 16076 O O . PHE D 1 393 ? -99.31200 -34.35100 -7.65800 1.000 46.61110 393 PHE D O 1
ATOM 16084 N N . TYR D 1 394 ? -97.93200 -36.11300 -7.73500 1.000 49.65348 394 TYR D N 1
ATOM 16085 C CA . TYR D 1 394 ? -99.04200 -36.96300 -8.15200 1.000 50.07458 394 TYR D CA 1
ATOM 16086 C C . TYR D 1 394 ? -100.10100 -37.10300 -7.06200 1.000 50.96153 394 TYR D C 1
ATOM 16087 O O . TYR D 1 394 ? -101.22700 -37.51600 -7.36800 1.000 50.74835 394 TYR D O 1
ATOM 16096 N N . GLN D 1 395 ? -99.78000 -36.76800 -5.80400 1.000 50.26720 395 GLN D N 1
ATOM 16097 C CA . GLN D 1 395 ? -100.80700 -36.75700 -4.76200 1.000 48.67491 395 GLN D CA 1
ATOM 16098 C C . GLN D 1 395 ? -102.00300 -35.91100 -5.18600 1.000 48.89862 395 GLN D C 1
ATOM 16099 O O . GLN D 1 395 ? -103.15800 -36.34300 -5.07600 1.000 49.23024 395 GLN D O 1
ATOM 16105 N N . LEU D 1 396 ? -101.74700 -34.71000 -5.70400 1.000 49.93752 396 LEU D N 1
ATOM 16106 C CA . LEU D 1 396 ? -102.85000 -33.86300 -6.12900 1.000 49.14795 396 LEU D CA 1
ATOM 16107 C C . LEU D 1 396 ? -103.48100 -34.35400 -7.43100 1.000 48.16362 396 LEU D C 1
ATOM 16108 O O . LEU D 1 396 ? -104.68700 -34.17800 -7.62800 1.000 49.30060 396 LEU D O 1
ATOM 16113 N N . ILE D 1 397 ? -102.70700 -34.97400 -8.32400 1.000 48.68259 397 ILE D N 1
ATOM 16114 C CA . ILE D 1 397 ? -103.26800 -35.35800 -9.62000 1.000 52.24881 397 ILE D CA 1
ATOM 16115 C C . ILE D 1 397 ? -104.28600 -36.48000 -9.46200 1.000 51.85139 397 ILE D C 1
ATOM 16116 O O . ILE D 1 397 ? -105.27300 -36.53500 -10.19900 1.000 50.95128 397 ILE D O 1
ATOM 16121 N N . HIS D 1 398 ? -104.08900 -37.36700 -8.48800 1.000 52.58408 398 HIS D N 1
ATOM 16122 C CA . HIS D 1 398 ? -105.01000 -38.46500 -8.20200 1.000 53.98162 398 HIS D CA 1
ATOM 16123 C C . HIS D 1 398 ? -106.16100 -38.07500 -7.28100 1.000 54.37377 398 HIS D C 1
ATOM 16124 O O . HIS D 1 398 ? -107.27800 -38.57700 -7.45100 1.000 53.78160 398 HIS D O 1
ATOM 16131 N N . GLN D 1 399 ? -105.91000 -37.20200 -6.29600 1.000 52.73118 399 GLN D N 1
ATOM 16132 C CA . GLN D 1 399 ? -106.86700 -36.96100 -5.21900 1.000 52.87330 399 GLN D CA 1
ATOM 16133 C C . GLN D 1 399 ? -107.21500 -35.50400 -4.97200 1.000 52.22848 399 GLN D C 1
ATOM 16134 O O . GLN D 1 399 ? -107.97100 -35.22800 -4.03200 1.000 52.94962 399 GLN D O 1
ATOM 16140 N N . GLY D 1 400 ? -106.67200 -34.57500 -5.74400 1.000 52.87516 400 GLY D N 1
ATOM 16141 C CA . GLY D 1 400 ? -107.05400 -33.18100 -5.68900 1.000 51.92505 400 GLY D CA 1
ATOM 16142 C C . GLY D 1 400 ? -107.52500 -32.73700 -7.05600 1.000 50.71175 400 GLY D C 1
ATOM 16143 O O . GLY D 1 400 ? -108.12400 -33.54000 -7.78200 1.000 53.30679 400 GLY D O 1
ATOM 16144 N N . ARG D 1 401 ? -107.25700 -31.48200 -7.42300 1.000 52.42037 401 ARG D N 1
ATOM 16145 C CA . ARG D 1 401 ? -107.66200 -30.96600 -8.72400 1.000 52.57302 401 ARG D CA 1
ATOM 16146 C C . ARG D 1 401 ? -107.25000 -31.90900 -9.84000 1.000 53.00991 401 ARG D C 1
ATOM 16147 O O . ARG D 1 401 ? -106.11700 -32.39200 -9.87100 1.000 52.82305 401 ARG D O 1
ATOM 16155 N N . VAL D 1 402 ? -108.20200 -32.19300 -10.72700 1.000 52.96636 402 VAL D N 1
ATOM 16156 C CA . VAL D 1 402 ? -107.94900 -33.01400 -11.90500 1.000 52.66895 402 VAL D CA 1
ATOM 16157 C C . VAL D 1 402 ? -107.07800 -32.24900 -12.89200 1.000 51.23983 402 VAL D C 1
ATOM 16158 O O . VAL D 1 402 ? -107.36900 -31.09800 -13.23400 1.000 49.51068 402 VAL D O 1
ATOM 16162 N N . ILE D 1 403 ? -106.03200 -32.91300 -13.38700 1.000 50.59447 403 ILE D N 1
ATOM 16163 C CA . ILE D 1 403 ? -105.08600 -32.32800 -14.33100 1.000 49.81543 403 ILE D CA 1
ATOM 16164 C C . ILE D 1 403 ? -104.85700 -33.32000 -15.45500 1.000 51.49195 403 ILE D C 1
ATOM 16165 O O . ILE D 1 403 ? -104.33700 -34.41900 -15.23800 1.000 52.07096 403 ILE D O 1
ATOM 16170 N N . PRO D 1 404 ? -105.25300 -33.00600 -16.71100 1.000 50.11490 404 PRO D N 1
ATOM 16171 C CA . PRO D 1 404 ? -105.02400 -33.94900 -17.81700 1.000 49.70959 404 PRO D CA 1
ATOM 16172 C C . PRO D 1 404 ? -103.53800 -34.09200 -18.12400 1.000 50.57022 404 PRO D C 1
ATOM 16173 O O . PRO D 1 404 ? -102.80000 -33.10300 -18.16800 1.000 50.69392 404 PRO D O 1
ATOM 16177 N N . CYS D 1 405 ? -103.09700 -35.33300 -18.33700 1.000 50.97288 405 CYS D N 1
ATOM 16178 C CA . CYS D 1 405 ? -101.67800 -35.65700 -18.31700 1.000 49.98855 405 CYS D CA 1
ATOM 16179 C C . CYS D 1 405 ? -101.22000 -36.17400 -19.67300 1.000 49.90170 405 CYS D C 1
ATOM 16180 O O . CYS D 1 405 ? -101.87700 -37.03500 -20.27000 1.000 50.44124 405 CYS D O 1
ATOM 16183 N N . ASP D 1 406 ? -100.07500 -35.66900 -20.12800 1.000 47.43982 406 ASP D N 1
ATOM 16184 C CA . ASP D 1 406 ? -99.34100 -36.24300 -21.24500 1.000 49.44796 406 ASP D CA 1
ATOM 16185 C C . ASP D 1 406 ? -98.31500 -37.22900 -20.69800 1.000 50.23753 406 ASP D C 1
ATOM 16186 O O . ASP D 1 406 ? -97.36800 -36.82400 -20.01600 1.000 50.23226 406 ASP D O 1
ATOM 16191 N N . PHE D 1 407 ? -98.49200 -38.51000 -20.99400 1.000 49.17754 407 PHE D N 1
ATOM 16192 C CA . PHE D 1 407 ? -97.50600 -39.52000 -20.63500 1.000 49.24860 407 PHE D CA 1
ATOM 16193 C C . PHE D 1 407 ? -96.70200 -39.91100 -21.87100 1.000 49.53548 407 PHE D C 1
ATOM 16194 O O . PHE D 1 407 ? -97.27800 -40.28800 -22.89000 1.000 51.10409 407 PHE D O 1
ATOM 16202 N N . ILE D 1 408 ? -95.37500 -39.85000 -21.76900 1.000 47.73033 408 ILE D N 1
ATOM 16203 C CA . ILE D 1 408 ? -94.48200 -40.14900 -22.88500 1.000 49.33315 408 ILE D CA 1
ATOM 16204 C C . ILE D 1 408 ? -93.53300 -41.26500 -22.46200 1.000 50.23589 408 ILE D C 1
ATOM 16205 O O . ILE D 1 408 ? -92.72600 -41.08300 -21.54100 1.000 48.28829 408 ILE D O 1
ATOM 16210 N N . GLY D 1 409 ? -93.63200 -42.41400 -23.12600 1.000 49.20722 409 GLY D N 1
ATOM 16211 C CA . GLY D 1 409 ? -92.74600 -43.53200 -22.86400 1.000 50.17050 409 GLY D CA 1
ATOM 16212 C C . GLY D 1 409 ? -91.85200 -43.85700 -24.05000 1.000 51.38643 409 GLY D C 1
ATOM 16213 O O . GLY D 1 409 ? -92.16400 -43.49800 -25.19100 1.000 50.62581 409 GLY D O 1
ATOM 16214 N N . VAL D 1 410 ? -90.73100 -44.52800 -23.78700 1.000 51.66410 410 VAL D N 1
ATOM 16215 C CA . VAL D 1 410 ? -89.74100 -44.88100 -24.79700 1.000 52.66159 410 VAL D CA 1
ATOM 16216 C C . VAL D 1 410 ? -89.42900 -46.36500 -24.65300 1.000 54.22493 410 VAL D C 1
ATOM 16217 O O . VAL D 1 410 ? -89.13800 -46.83900 -23.54700 1.000 54.03807 410 VAL D O 1
ATOM 16221 N N . ILE D 1 411 ? -89.48500 -47.10100 -25.76600 1.000 52.42382 411 ILE D N 1
ATOM 16222 C CA . ILE D 1 411 ? -89.33900 -48.54900 -25.67700 1.000 53.56606 411 ILE D CA 1
ATOM 16223 C C . ILE D 1 411 ? -87.88900 -48.92200 -25.45800 1.000 53.56080 411 ILE D C 1
ATOM 16224 O O . ILE D 1 411 ? -87.57700 -49.79600 -24.64300 1.000 53.99243 411 ILE D O 1
ATOM 16229 N N . LYS D 1 412 ? -86.98600 -48.26300 -26.16400 1.000 53.13265 412 LYS D N 1
ATOM 16230 C CA . LYS D 1 412 ? -85.57200 -48.59700 -26.14800 1.000 52.51152 412 LYS D CA 1
ATOM 16231 C C . LYS D 1 412 ? -84.85400 -47.59700 -25.25500 1.000 52.96421 412 LYS D C 1
ATOM 16232 O O . LYS D 1 412 ? -84.89700 -46.38700 -25.50000 1.000 51.36928 412 LYS D O 1
ATOM 16238 N N . SER D 1 413 ? -84.20900 -48.09700 -24.21700 1.000 51.20128 413 SER D N 1
ATOM 16239 C CA . SER D 1 413 ? -83.51300 -47.21100 -23.30300 1.000 53.59104 413 SER D CA 1
ATOM 16240 C C . SER D 1 413 ? -82.27800 -46.62400 -23.97900 1.000 52.77515 413 SER D C 1
ATOM 16241 O O . SER D 1 413 ? -81.51500 -47.33500 -24.63200 1.000 53.15941 413 SER D O 1
ATOM 16244 N N . GLN D 1 414 ? -82.08700 -45.31200 -23.82000 1.000 50.08353 414 GLN D N 1
ATOM 16245 C CA . GLN D 1 414 ? -80.83400 -44.69600 -24.24200 1.000 49.89403 414 GLN D CA 1
ATOM 16246 C C . GLN D 1 414 ? -79.63600 -45.33000 -23.54600 1.000 51.70478 414 GLN D C 1
ATOM 16247 O O . GLN D 1 414 ? -78.55000 -45.42500 -24.12900 1.000 51.69162 414 GLN D O 1
ATOM 16253 N N . GLN D 1 415 ? -79.79400 -45.73100 -22.28500 1.000 53.92562 415 GLN D N 1
ATOM 16254 C CA . GLN D 1 415 ? -78.69800 -46.27800 -21.48500 1.000 54.33883 415 GLN D CA 1
ATOM 16255 C C . GLN D 1 415 ? -79.21300 -47.48400 -20.71100 1.000 55.77847 415 GLN D C 1
ATOM 16256 O O . GLN D 1 415 ? -79.55000 -47.37500 -19.52800 1.000 54.69150 415 GLN D O 1
ATOM 16262 N N . PRO D 1 416 ? -79.27300 -48.65500 -21.34400 1.000 56.99689 416 PRO D N 1
ATOM 16263 C CA . PRO D 1 416 ? -79.90500 -49.81400 -20.69800 1.000 57.48642 416 PRO D CA 1
ATOM 16264 C C . PRO D 1 416 ? -79.00600 -50.42800 -19.63200 1.000 58.26810 416 PRO D C 1
ATOM 16265 O O . PRO D 1 416 ? -77.86100 -50.79600 -19.90000 1.000 57.70224 416 PRO D O 1
ATOM 16269 N N . VAL D 1 417 ? -79.53200 -50.54100 -18.41600 1.000 62.72537 417 VAL D N 1
ATOM 16270 C CA . VAL D 1 417 ? -78.83800 -51.20200 -17.32000 1.000 62.15688 417 VAL D CA 1
ATOM 16271 C C . VAL D 1 417 ? -79.60200 -52.45900 -16.96400 1.000 63.92025 417 VAL D C 1
ATOM 16272 O O . VAL D 1 417 ? -80.83300 -52.44200 -16.86600 1.000 63.02014 417 VAL D O 1
ATOM 16276 N N . TYR D 1 418 ? -78.87300 -53.55400 -16.80600 1.000 70.07578 418 TYR D N 1
ATOM 16277 C CA . TYR D 1 418 ? -79.38100 -54.73900 -16.14300 1.000 71.04958 418 TYR D CA 1
ATOM 16278 C C . TYR D 1 418 ? -78.33500 -55.22200 -15.14900 1.000 71.58385 418 TYR D C 1
ATOM 16279 O O . TYR D 1 418 ? -77.14800 -55.28000 -15.47100 1.000 71.86020 418 TYR D O 1
ATOM 16288 N N . LEU D 1 419 ? -78.77000 -55.59300 -13.94400 1.000 70.86108 419 LEU D N 1
ATOM 16289 C CA . LEU D 1 419 ? -77.84600 -56.13200 -12.91100 1.000 71.60064 419 LEU D CA 1
ATOM 16290 C C . LEU D 1 419 ? -78.08500 -57.64200 -12.78000 1.000 73.03502 419 LEU D C 1
ATOM 16291 O O . LEU D 1 419 ? -79.24800 -58.04600 -12.90800 1.000 73.33506 419 LEU D O 1
ATOM 16296 N N . LYS D 1 420 ? -77.04500 -58.43600 -12.48300 1.000 77.32283 420 LYS D N 1
ATOM 16297 C CA . LYS D 1 420 ? -77.23800 -59.89500 -12.27000 1.000 78.71510 420 LYS D CA 1
ATOM 16298 C C . LYS D 1 420 ? -78.19100 -60.14600 -11.09900 1.000 79.04936 420 LYS D C 1
ATOM 16299 O O . LYS D 1 420 ? -77.90600 -59.64700 -9.99300 1.000 78.83354 420 LYS D O 1
ATOM 16305 N N . GLY D 1 421 ? -79.27600 -60.89200 -11.33300 1.000 78.81371 421 GLY D N 1
ATOM 16306 C CA . GLY D 1 421 ? -80.18400 -61.26200 -10.23000 1.000 79.35325 421 GLY D CA 1
ATOM 16307 C C . GLY D 1 421 ? -81.22700 -60.20200 -9.92200 1.000 78.16626 421 GLY D C 1
ATOM 16308 O O . GLY D 1 421 ? -81.73400 -60.20100 -8.78400 1.000 78.36102 421 GLY D O 1
ATOM 16309 N N . GLU D 1 422 ? -81.55500 -59.33000 -10.87700 1.000 75.09781 422 GLU D N 1
ATOM 16310 C CA . GLU D 1 422 ? -82.65800 -58.37300 -10.61100 1.000 74.05294 422 GLU D CA 1
ATOM 16311 C C . GLU D 1 422 ? -83.92300 -58.91500 -11.27200 1.000 74.82146 422 GLU D C 1
ATOM 16312 O O . GLU D 1 422 ? -83.80600 -59.55100 -12.32400 1.000 75.73736 422 GLU D O 1
ATOM 16318 N N . THR D 1 423 ? -85.07700 -58.68900 -10.65100 1.000 72.65080 423 THR D N 1
ATOM 16319 C CA . THR D 1 423 ? -86.33500 -59.13600 -11.23300 1.000 74.02991 423 THR D CA 1
ATOM 16320 C C . THR D 1 423 ? -86.51100 -58.59500 -12.64500 1.000 74.83527 423 THR D C 1
ATOM 16321 O O . THR D 1 423 ? -86.96200 -59.31500 -13.54500 1.000 76.64075 423 THR D O 1
ATOM 16325 N N . VAL D 1 424 ? -86.14400 -57.33100 -12.85600 1.000 68.63805 424 VAL D N 1
ATOM 16326 C CA . VAL D 1 424 ? -86.32700 -56.63400 -14.12300 1.000 67.32737 424 VAL D CA 1
ATOM 16327 C C . VAL D 1 424 ? -85.12500 -55.72600 -14.35200 1.000 66.19039 424 VAL D C 1
ATOM 16328 O O . VAL D 1 424 ? -84.33400 -55.46800 -13.44300 1.000 65.64822 424 VAL D O 1
ATOM 16332 N N . SER D 1 425 ? -84.99600 -55.22600 -15.58200 1.000 60.79589 425 SER D N 1
ATOM 16333 C CA . SER D 1 425 ? -84.01100 -54.18300 -15.83300 1.000 59.66154 425 SER D CA 1
ATOM 16334 C C . SER D 1 425 ? -84.50000 -52.85400 -15.26600 1.000 58.21400 425 SER D C 1
ATOM 16335 O O . SER D 1 425 ? -85.70000 -52.64400 -15.06100 1.000 58.06398 425 SER D O 1
ATOM 16338 N N . ASN D 1 426 ? -83.55000 -51.94300 -15.02900 1.000 56.85642 426 ASN D N 1
ATOM 16339 C CA . ASN D 1 426 ? -83.90700 -50.62300 -14.51500 1.000 55.54837 426 ASN D CA 1
ATOM 16340 C C . ASN D 1 426 ? -84.91000 -49.93200 -15.42300 1.000 55.00620 426 ASN D C 1
ATOM 16341 O O . ASN D 1 426 ? -85.86200 -49.30800 -14.94200 1.000 54.36139 426 ASN D O 1
ATOM 16346 N N . HIS D 1 427 ? -84.72400 -50.05100 -16.74400 1.000 53.76656 427 HIS D N 1
ATOM 16347 C CA . HIS D 1 427 ? -85.63700 -49.41400 -17.68800 1.000 53.41652 427 HIS D CA 1
ATOM 16348 C C . HIS D 1 427 ? -87.01400 -50.06100 -17.64500 1.000 54.14555 427 HIS D C 1
ATOM 16349 O O . HIS D 1 427 ? -88.03700 -49.37200 -17.73700 1.000 53.59285 427 HIS D O 1
ATOM 16356 N N . ASP D 1 428 ? -87.05800 -51.38400 -17.49300 1.000 56.49200 428 ASP D N 1
ATOM 16357 C CA . ASP D 1 428 ? -88.32600 -52.05400 -17.21700 1.000 57.30789 428 ASP D CA 1
ATOM 16358 C C . ASP D 1 428 ? -88.96800 -51.55200 -15.92300 1.000 56.55780 428 ASP D C 1
ATOM 16359 O O . ASP D 1 428 ? -90.20100 -51.46200 -15.83500 1.000 56.64728 428 ASP D O 1
ATOM 16364 N N . GLU D 1 429 ? -88.16000 -51.22200 -14.91000 1.000 56.75513 429 GLU D N 1
ATOM 16365 C CA . GLU D 1 429 ? -88.72800 -50.72900 -13.65500 1.000 56.08400 429 GLU D CA 1
ATOM 16366 C C . GLU D 1 429 ? -89.27900 -49.32300 -13.81700 1.000 54.76805 429 GLU D C 1
ATOM 16367 O O . GLU D 1 429 ? -90.34900 -49.00100 -13.28600 1.000 54.52592 429 GLU D O 1
ATOM 16373 N N . LEU D 1 430 ? -88.53900 -48.46000 -14.51300 1.000 52.47124 430 LEU D N 1
ATOM 16374 C CA . LEU D 1 430 ? -89.09300 -47.16900 -14.89500 1.000 51.38427 430 LEU D CA 1
ATOM 16375 C C . LEU D 1 430 ? -90.40700 -47.35200 -15.63100 1.000 51.80274 430 LEU D C 1
ATOM 16376 O O . LEU D 1 430 ? -91.42400 -46.73600 -15.28400 1.000 51.24214 430 LEU D O 1
ATOM 16381 N N . MET D 1 431 ? -90.41200 -48.23900 -16.62500 1.000 52.01649 431 MET D N 1
ATOM 16382 C CA . MET D 1 431 ? -91.54200 -48.30700 -17.53700 1.000 52.42707 431 MET D CA 1
ATOM 16383 C C . MET D 1 431 ? -92.77200 -48.91700 -16.88500 1.000 52.88502 431 MET D C 1
ATOM 16384 O O . MET D 1 431 ? -93.89500 -48.63500 -17.32300 1.000 53.11926 431 MET D O 1
ATOM 16389 N N . SER D 1 432 ? -92.59000 -49.74100 -15.84400 1.000 54.63024 432 SER D N 1
ATOM 16390 C CA . SER D 1 432 ? -93.73800 -50.25800 -15.10000 1.000 55.33822 432 SER D CA 1
ATOM 16391 C C . SER D 1 432 ? -94.61200 -49.11900 -14.61200 1.000 54.27757 432 SER D C 1
ATOM 16392 O O . SER D 1 432 ? -95.84200 -49.20100 -14.65700 1.000 54.89606 432 SER D O 1
ATOM 16395 N N . ASN D 1 433 ? -93.98900 -48.02900 -14.18100 1.000 53.31126 433 ASN D N 1
ATOM 16396 C CA . ASN D 1 433 ? -94.74900 -46.86300 -13.75400 1.000 52.24534 433 ASN D CA 1
ATOM 16397 C C . ASN D 1 433 ? -95.47900 -46.20900 -14.92300 1.000 52.04269 433 ASN D C 1
ATOM 16398 O O . ASN D 1 433 ? -96.60800 -45.72200 -14.76100 1.000 51.82161 433 ASN D O 1
ATOM 16403 N N . PHE D 1 434 ? -94.85600 -46.19700 -16.11400 1.000 51.22031 434 PHE D N 1
ATOM 16404 C CA . PHE D 1 434 ? -95.45900 -45.53200 -17.27100 1.000 51.12293 434 PHE D CA 1
ATOM 16405 C C . PHE D 1 434 ? -96.76900 -46.19700 -17.68200 1.000 53.35740 434 PHE D C 1
ATOM 16406 O O . PHE D 1 434 ? -97.71600 -45.51800 -18.09300 1.000 53.36267 434 PHE D O 1
ATOM 16414 N N . PHE D 1 435 ? -96.84000 -47.52500 -17.59200 1.000 52.75139 435 PHE D N 1
ATOM 16415 C CA . PHE D 1 435 ? -98.06600 -48.22300 -17.97200 1.000 54.21998 435 PHE D CA 1
ATOM 16416 C C . PHE D 1 435 ? -99.12100 -48.20700 -16.86900 1.000 54.20682 435 PHE D C 1
ATOM 16417 O O . PHE D 1 435 ? -100.32000 -48.30900 -17.15600 1.000 54.99113 435 PHE D O 1
ATOM 16425 N N . ALA D 1 436 ? -98.70800 -48.09200 -15.61500 1.000 54.80390 436 ALA D N 1
ATOM 16426 C CA . ALA D 1 436 ? -99.65800 -48.21500 -14.51700 1.000 55.63294 436 ALA D CA 1
ATOM 16427 C C . ALA D 1 436 ? -100.32600 -46.89700 -14.16100 1.000 53.84326 436 ALA D C 1
ATOM 16428 O O . ALA D 1 436 ? -101.51300 -46.88000 -13.79900 1.000 54.10908 436 ALA D O 1
ATOM 16430 N N . GLN D 1 437 ? -99.60600 -45.78800 -14.28400 1.000 54.57790 437 GLN D N 1
ATOM 16431 C CA . GLN D 1 437 ? -100.17400 -44.52500 -13.83400 1.000 53.33301 437 GLN D CA 1
ATOM 16432 C C . GLN D 1 437 ? -101.40800 -44.11000 -14.63200 1.000 53.59883 437 GLN D C 1
ATOM 16433 O O . GLN D 1 437 ? -102.36500 -43.61800 -14.00700 1.000 53.36196 437 GLN D O 1
ATOM 16439 N N . PRO D 1 438 ? -101.48200 -44.28000 -15.96000 1.000 53.12450 438 PRO D N 1
ATOM 16440 C CA . PRO D 1 438 ? -102.71900 -43.87700 -16.64800 1.000 51.76118 438 PRO D CA 1
ATOM 16441 C C . PRO D 1 438 ? -103.92000 -44.72300 -16.26700 1.000 53.16398 438 PRO D C 1
ATOM 16442 O O . PRO D 1 438 ? -105.02500 -44.18900 -16.12800 1.000 52.77183 438 PRO D O 1
ATOM 16446 N N . ASP D 1 439 ? -103.73900 -46.03100 -16.08800 1.000 54.31707 439 ASP D N 1
ATOM 16447 C CA . ASP D 1 439 ? -104.82000 -46.86200 -15.54900 1.000 55.72777 439 ASP D CA 1
ATOM 16448 C C . ASP D 1 439 ? -105.23800 -46.41100 -14.15300 1.000 54.96189 439 ASP D C 1
ATOM 16449 O O . ASP D 1 439 ? -106.43200 -46.38900 -13.83100 1.000 57.73064 439 ASP D O 1
ATOM 16454 N N . ALA D 1 440 ? -104.27100 -46.06000 -13.30200 1.000 55.23532 440 ALA D N 1
ATOM 16455 C CA . ALA D 1 440 ? -104.61100 -45.60000 -11.95700 1.000 55.94593 440 ALA D CA 1
ATOM 16456 C C . ALA D 1 440 ? -105.48700 -44.35400 -12.00700 1.000 54.08255 440 ALA D C 1
ATOM 16457 O O . ALA D 1 440 ? -106.42000 -44.20700 -11.20600 1.000 54.27731 440 ALA D O 1
ATOM 16459 N N . LEU D 1 441 ? -105.19800 -43.44100 -12.94600 1.000 55.30549 441 LEU D N 1
ATOM 16460 C CA . LEU D 1 441 ? -106.00800 -42.23500 -13.10100 1.000 54.47118 441 LEU D CA 1
ATOM 16461 C C . LEU D 1 441 ? -107.36200 -42.55100 -13.71300 1.000 55.74238 441 LEU D C 1
ATOM 16462 O O . LEU D 1 441 ? -108.38400 -41.98200 -13.30600 1.000 55.51867 441 LEU D O 1
ATOM 16467 N N . ALA D 1 442 ? -107.38400 -43.43800 -14.70900 1.000 55.31905 442 ALA D N 1
ATOM 16468 C CA . ALA D 1 442 ? -108.64100 -43.80000 -15.35300 1.000 56.73764 442 ALA D CA 1
ATOM 16469 C C . ALA D 1 442 ? -109.60900 -44.42700 -14.35000 1.000 57.84040 442 ALA D C 1
ATOM 16470 O O . ALA D 1 442 ? -110.71700 -43.91700 -14.13000 1.000 58.07464 442 ALA D O 1
ATOM 16472 N N . TYR D 1 443 ? -109.18400 -45.51900 -13.69700 1.000 57.77756 443 TYR D N 1
ATOM 16473 C CA . TYR D 1 443 ? -110.10100 -46.37900 -12.94800 1.000 59.27248 443 TYR D CA 1
ATOM 16474 C C . TYR D 1 443 ? -110.42600 -45.81600 -11.56500 1.000 58.33815 443 TYR D C 1
ATOM 16475 O O . TYR D 1 443 ? -111.59800 -45.71500 -11.18500 1.000 59.10404 443 TYR D O 1
ATOM 16484 N N . GLY D 1 444 ? -109.41300 -45.44700 -10.79400 1.000 61.11249 444 GLY D N 1
ATOM 16485 C CA . GLY D 1 444 ? -109.65400 -45.08000 -9.41400 1.000 60.51768 444 GLY D CA 1
ATOM 16486 C C . GLY D 1 444 ? -109.94700 -46.30500 -8.57000 1.000 62.07313 444 GLY D C 1
ATOM 16487 O O . GLY D 1 444 ? -109.89200 -47.45300 -9.02600 1.000 63.56278 444 GLY D O 1
ATOM 16488 N N . LYS D 1 445 ? -110.25700 -46.06000 -7.30100 1.000 65.33509 445 LYS D N 1
ATOM 16489 C CA . LYS D 1 445 ? -110.55900 -47.15200 -6.37900 1.000 66.63524 445 LYS D CA 1
ATOM 16490 C C . LYS D 1 445 ? -111.80800 -46.79500 -5.58700 1.000 66.41416 445 LYS D C 1
ATOM 16491 O O . LYS D 1 445 ? -111.82400 -45.78700 -4.86800 1.000 65.63776 445 LYS D O 1
ATOM 16497 N N . THR D 1 446 ? -112.83100 -47.65100 -5.70600 1.000 67.44672 446 THR D N 1
ATOM 16498 C CA . THR D 1 446 ? -114.14700 -47.39100 -5.14000 1.000 69.36538 446 THR D CA 1
ATOM 16499 C C . THR D 1 446 ? -114.13100 -47.57200 -3.61900 1.000 71.96832 446 THR D C 1
ATOM 16500 O O . THR D 1 446 ? -113.29500 -48.31100 -3.08100 1.000 73.56851 446 THR D O 1
ATOM 16504 N N . PRO D 1 447 ? -115.02500 -46.87700 -2.90200 1.000 69.54309 447 PRO D N 1
ATOM 16505 C CA . PRO D 1 447 ? -115.20000 -47.18300 -1.47300 1.000 71.40910 447 PRO D CA 1
ATOM 16506 C C . PRO D 1 447 ? -115.41400 -48.66400 -1.21400 1.000 74.71476 447 PRO D C 1
ATOM 16507 O O . PRO D 1 447 ? -114.87700 -49.20200 -0.24000 1.000 76.04124 447 PRO D O 1
ATOM 16511 N N . GLU D 1 448 ? -116.13800 -49.34500 -2.10700 1.000 75.39660 448 GLU D N 1
ATOM 16512 C CA . GLU D 1 448 ? -116.48000 -50.74600 -1.89800 1.000 74.23330 448 GLU D CA 1
ATOM 16513 C C . GLU D 1 448 ? -115.24200 -51.63400 -1.93400 1.000 73.51217 448 GLU D C 1
ATOM 16514 O O . GLU D 1 448 ? -115.07400 -52.50700 -1.07200 1.000 75.09920 448 GLU D O 1
ATOM 16520 N N . GLN D 1 449 ? -114.37000 -51.43900 -2.93300 1.000 73.34333 449 GLN D N 1
ATOM 16521 C CA . GLN D 1 449 ? -113.13600 -52.22100 -3.00500 1.000 73.47756 449 GLN D CA 1
ATOM 16522 C C . GLN D 1 449 ? -112.33500 -52.09100 -1.71700 1.000 72.44322 449 GLN D C 1
ATOM 16523 O O . GLN D 1 449 ? -111.88300 -53.09400 -1.15100 1.000 74.45662 449 GLN D O 1
ATOM 16529 N N . LEU D 1 450 ? -112.16900 -50.86100 -1.22500 1.000 73.64888 450 LEU D N 1
ATOM 16530 C CA . LEU D 1 450 ? -111.45500 -50.66600 0.03200 1.000 73.55676 450 LEU D CA 1
ATOM 16531 C C . LEU D 1 450 ? -112.17800 -51.36500 1.17500 1.000 76.07548 450 LEU D C 1
ATOM 16532 O O . LEU D 1 450 ? -111.55600 -52.05500 1.99200 1.000 76.72293 450 LEU D O 1
ATOM 16537 N N . HIS D 1 451 ? -113.50500 -51.21500 1.22400 1.000 76.17151 451 HIS D N 1
ATOM 16538 C CA . HIS D 1 451 ? -114.31000 -51.94200 2.20000 1.000 78.63497 451 HIS D CA 1
ATOM 16539 C C . HIS D 1 451 ? -114.12500 -53.44600 2.04800 1.000 80.36675 451 HIS D C 1
ATOM 16540 O O . HIS D 1 451 ? -113.95500 -54.16300 3.04100 1.000 80.75101 451 HIS D O 1
ATOM 16547 N N . SER D 1 452 ? -114.12800 -53.93900 0.80700 1.000 79.10926 452 SER D N 1
ATOM 16548 C CA . SER D 1 452 ? -113.91600 -55.36500 0.58800 1.000 80.03305 452 SER D CA 1
ATOM 16549 C C . SER D 1 452 ? -112.50200 -55.79300 0.93400 1.000 79.91198 452 SER D C 1
ATOM 16550 O O . SER D 1 452 ? -112.23700 -56.99400 1.01200 1.000 81.91749 452 SER D O 1
ATOM 16553 N N . GLU D 1 453 ? -111.58400 -54.84700 1.12000 1.000 79.43904 453 GLU D N 1
ATOM 16554 C CA . GLU D 1 453 ? -110.21700 -55.16400 1.50500 1.000 78.75475 453 GLU D CA 1
ATOM 16555 C C . GLU D 1 453 ? -109.98500 -54.94000 2.99300 1.000 79.90752 453 GLU D C 1
ATOM 16556 O O . GLU D 1 453 ? -108.83300 -54.90000 3.44200 1.000 80.36810 453 GLU D O 1
ATOM 16562 N N . LYS D 1 454 ? -111.06900 -54.80400 3.76000 1.000 78.76751 454 LYS D N 1
ATOM 16563 C CA . LYS D 1 454 ? -111.00500 -54.62500 5.20700 1.000 80.28611 454 LYS D CA 1
ATOM 16564 C C . LYS D 1 454 ? -110.20700 -53.37400 5.57000 1.000 78.56485 454 LYS D C 1
ATOM 16565 O O . LYS D 1 454 ? -109.46900 -53.35200 6.55500 1.000 78.39904 454 LYS D O 1
ATOM 16571 N N . VAL D 1 455 ? -110.32500 -52.33500 4.75400 1.000 76.22691 455 VAL D N 1
ATOM 16572 C CA . VAL D 1 455 ? -109.76500 -51.03900 5.15300 1.000 75.47419 455 VAL D CA 1
ATOM 16573 C C . VAL D 1 455 ? -110.64600 -50.45400 6.25300 1.000 75.33996 455 VAL D C 1
ATOM 16574 O O . VAL D 1 455 ? -111.88400 -50.43000 6.09800 1.000 76.78750 455 VAL D O 1
ATOM 16578 N N . PRO D 1 456 ? -110.08100 -50.04200 7.39100 1.000 72.75702 456 PRO D N 1
ATOM 16579 C CA . PRO D 1 456 ? -110.89900 -49.44900 8.45300 1.000 74.50460 456 PRO D CA 1
ATOM 16580 C C . PRO D 1 456 ? -111.80600 -48.37100 7.89600 1.000 75.29943 456 PRO D C 1
ATOM 16581 O O . PRO D 1 456 ? -111.43700 -47.64700 6.97100 1.000 73.16234 456 PRO D O 1
ATOM 16585 N N . GLU D 1 457 ? -113.01100 -48.28600 8.45800 1.000 72.45972 457 GLU D N 1
ATOM 16586 C CA . GLU D 1 457 ? -114.00100 -47.35700 7.93300 1.000 73.41510 457 GLU D CA 1
ATOM 16587 C C . GLU D 1 457 ? -113.49200 -45.92300 7.97100 1.000 70.63319 457 GLU D C 1
ATOM 16588 O O . GLU D 1 457 ? -113.79100 -45.13800 7.06400 1.000 69.87520 457 GLU D O 1
ATOM 16594 N N . ASN D 1 458 ? -112.69300 -45.56800 8.98600 1.000 70.80607 458 ASN D N 1
ATOM 16595 C CA . ASN D 1 458 ? -112.28200 -44.17300 9.15600 1.000 69.91386 458 ASN D CA 1
ATOM 16596 C C . ASN D 1 458 ? -111.28500 -43.69600 8.09500 1.000 67.10036 458 ASN D C 1
ATOM 16597 O O . ASN D 1 458 ? -111.13000 -42.48300 7.92300 1.000 67.00825 458 ASN D O 1
ATOM 16602 N N . LEU D 1 459 ? -110.60600 -44.61300 7.40100 1.000 69.27304 459 LEU D N 1
ATOM 16603 C CA . LEU D 1 459 ? -109.64000 -44.26500 6.36100 1.000 67.13594 459 LEU D CA 1
ATOM 16604 C C . LEU D 1 459 ? -110.20200 -44.36400 4.95400 1.000 67.30964 459 LEU D C 1
ATOM 16605 O O . LEU D 1 459 ? -109.63500 -43.75100 4.03800 1.000 65.71471 459 LEU D O 1
ATOM 16610 N N . ILE D 1 460 ? -111.27800 -45.13300 4.75900 1.000 68.27538 460 ILE D N 1
ATOM 16611 C CA . ILE D 1 460 ? -111.80600 -45.38200 3.41700 1.000 67.27263 460 ILE D CA 1
ATOM 16612 C C . ILE D 1 460 ? -111.96900 -44.08000 2.64300 1.000 67.34369 460 ILE D C 1
ATOM 16613 O O . ILE D 1 460 ? -111.55200 -43.97000 1.48000 1.000 66.31988 460 ILE D O 1
ATOM 16618 N N . SER D 1 461 ? -112.55000 -43.06500 3.28600 1.000 66.18450 461 SER D N 1
ATOM 16619 C CA . SER D 1 461 ? -112.62300 -41.74600 2.67000 1.000 67.24515 461 SER D CA 1
ATOM 16620 C C . SER D 1 461 ? -111.24100 -41.24800 2.26200 1.000 62.81567 461 SER D C 1
ATOM 16621 O O . SER D 1 461 ? -111.06600 -40.71200 1.15900 1.000 61.40498 461 SER D O 1
ATOM 16624 N N . HIS D 1 462 ? -110.24300 -41.43400 3.12500 1.000 63.55716 462 HIS D N 1
ATOM 16625 C CA . HIS D 1 462 ? -108.90500 -40.93900 2.82500 1.000 62.03329 462 HIS D CA 1
ATOM 16626 C C . HIS D 1 462 ? -108.19100 -41.77300 1.76800 1.000 61.59903 462 HIS D C 1
ATOM 16627 O O . HIS D 1 462 ? -107.25100 -41.27700 1.13100 1.000 60.16201 462 HIS D O 1
ATOM 16634 N N . LYS D 1 463 ? -108.62600 -43.00800 1.54300 1.000 61.22444 463 LYS D N 1
ATOM 16635 C CA . LYS D 1 463 ? -107.97700 -43.88400 0.58200 1.000 61.05863 463 LYS D CA 1
ATOM 16636 C C . LYS D 1 463 ? -108.74700 -44.00100 -0.72600 1.000 60.67438 463 LYS D C 1
ATOM 16637 O O . LYS D 1 463 ? -108.38000 -44.81400 -1.57800 1.000 60.67174 463 LYS D O 1
ATOM 16643 N N . THR D 1 464 ? -109.79900 -43.21500 -0.90800 1.000 61.91501 464 THR D N 1
ATOM 16644 C CA . THR D 1 464 ? -110.60700 -43.30900 -2.11100 1.000 61.40969 464 THR D CA 1
ATOM 16645 C C . THR D 1 464 ? -109.90100 -42.62100 -3.27700 1.000 59.53051 464 THR D C 1
ATOM 16646 O O . THR D 1 464 ? -109.21600 -41.61200 -3.09300 1.000 58.32247 464 THR D O 1
ATOM 16650 N N . PHE D 1 465 ? -110.04700 -43.18700 -4.47300 1.000 59.49581 465 PHE D N 1
ATOM 16651 C CA . PHE D 1 465 ? -109.62000 -42.53700 -5.71300 1.000 58.77730 465 PHE D CA 1
ATOM 16652 C C . PHE D 1 465 ? -110.81900 -42.45500 -6.64100 1.000 59.51686 465 PHE D C 1
ATOM 16653 O O . PHE D 1 465 ? -111.31100 -43.48800 -7.11200 1.000 60.40644 465 PHE D O 1
ATOM 16661 N N . GLN D 1 466 ? -111.27300 -41.23100 -6.91700 1.000 60.24984 466 GLN D N 1
ATOM 16662 C CA . GLN D 1 466 ? -112.42200 -41.06100 -7.79700 1.000 61.82109 466 GLN D CA 1
ATOM 16663 C C . GLN D 1 466 ? -112.18700 -41.71100 -9.15300 1.000 60.58936 466 GLN D C 1
ATOM 16664 O O . GLN D 1 466 ? -113.10600 -42.29600 -9.73600 1.000 61.95531 466 GLN D O 1
ATOM 16670 N N . GLY D 1 467 ? -110.96100 -41.63900 -9.66500 1.000 58.86839 467 GLY D N 1
ATOM 16671 C CA . GLY D 1 467 ? -110.76200 -42.11000 -11.01800 1.000 59.56848 467 GLY D CA 1
ATOM 16672 C C . GLY D 1 467 ? -111.46200 -41.20100 -12.02400 1.000 59.23686 467 GLY D C 1
ATOM 16673 O O . GLY D 1 467 ? -111.83700 -40.05500 -11.73500 1.000 59.08947 467 GLY D O 1
ATOM 16674 N N . ASN D 1 468 ? -111.65100 -41.74700 -13.22500 1.000 59.25861 468 ASN D N 1
ATOM 16675 C CA . ASN D 1 468 ? -112.20300 -40.99500 -14.35600 1.000 59.20334 468 ASN D CA 1
ATOM 16676 C C . ASN D 1 468 ? -111.33500 -39.78500 -14.70100 1.000 58.65854 468 ASN D C 1
ATOM 16677 O O . ASN D 1 468 ? -111.83500 -38.75900 -15.17200 1.000 59.56128 468 ASN D O 1
ATOM 16682 N N . ARG D 1 469 ? -110.02400 -39.88800 -14.48200 1.000 57.69177 469 ARG D N 1
ATOM 16683 C CA . ARG D 1 469 ? -109.14500 -38.76300 -14.75700 1.000 56.09421 469 ARG D CA 1
ATOM 16684 C C . ARG D 1 469 ? -108.34100 -38.99600 -16.03300 1.000 56.32845 469 ARG D C 1
ATOM 16685 O O . ARG D 1 469 ? -107.73900 -40.06900 -16.19200 1.000 57.61808 469 ARG D O 1
ATOM 16693 N N . PRO D 1 470 ? -108.30300 -38.01700 -16.95100 1.000 56.28826 470 PRO D N 1
ATOM 16694 C CA . PRO D 1 470 ? -107.86500 -38.28000 -18.32700 1.000 56.21457 470 PRO D CA 1
ATOM 16695 C C . PRO D 1 470 ? -106.36600 -38.17000 -18.54200 1.000 55.27762 470 PRO D C 1
ATOM 16696 O O . PRO D 1 470 ? -105.69100 -37.29500 -17.99800 1.000 53.15894 470 PRO D O 1
ATOM 16700 N N . SER D 1 471 ? -105.84700 -39.05500 -19.38600 1.000 52.48691 471 SER D N 1
ATOM 16701 C CA . SER D 1 471 ? -104.44700 -39.00600 -19.77500 1.000 51.72893 471 SER D CA 1
ATOM 16702 C C . SER D 1 471 ? -104.32100 -39.42400 -21.22900 1.000 52.33426 471 SER D C 1
ATOM 16703 O O . SER D 1 471 ? -105.24200 -40.00200 -21.80300 1.000 53.70022 471 SER D O 1
ATOM 16706 N N . LEU D 1 472 ? -103.16000 -39.13700 -21.81500 1.000 49.70182 472 LEU D N 1
ATOM 16707 C CA . LEU D 1 472 ? -102.75700 -39.75400 -23.07300 1.000 50.93618 472 LEU D CA 1
ATOM 16708 C C . LEU D 1 472 ? -101.32300 -40.25300 -22.95000 1.000 50.17293 472 LEU D C 1
ATOM 16709 O O . LEU D 1 472 ? -100.51100 -39.68800 -22.20900 1.000 49.05437 472 LEU D O 1
ATOM 16714 N N . SER D 1 473 ? -101.02100 -41.32800 -23.67500 1.000 51.31474 473 SER D N 1
ATOM 16715 C CA . SER D 1 473 ? -99.69600 -41.92300 -23.65300 1.000 51.53845 473 SER D CA 1
ATOM 16716 C C . SER D 1 473 ? -99.03900 -41.85500 -25.02900 1.000 52.58858 473 SER D C 1
ATOM 16717 O O . SER D 1 473 ? -99.68000 -42.11000 -26.05300 1.000 53.47290 473 SER D O 1
ATOM 16720 N N . PHE D 1 474 ? -97.76200 -41.49100 -25.04100 1.000 51.73386 474 PHE D N 1
ATOM 16721 C CA . PHE D 1 474 ? -96.89300 -41.62700 -26.20000 1.000 52.78925 474 PHE D CA 1
ATOM 16722 C C . PHE D 1 474 ? -95.95500 -42.79300 -25.94400 1.000 52.78662 474 PHE D C 1
ATOM 16723 O O . PHE D 1 474 ? -95.21800 -42.79000 -24.95100 1.000 52.26813 474 PHE D O 1
ATOM 16731 N N . LEU D 1 475 ? -95.95300 -43.76800 -26.83400 1.000 51.56696 475 LEU D N 1
ATOM 16732 C CA . LEU D 1 475 ? -94.92300 -44.79600 -26.82500 1.000 52.14861 475 LEU D CA 1
ATOM 16733 C C . LEU D 1 475 ? -94.06400 -44.55800 -28.06400 1.000 52.15651 475 LEU D C 1
ATOM 16734 O O . LEU D 1 475 ? -94.52600 -44.74800 -29.19200 1.000 52.75658 475 LEU D O 1
ATOM 16739 N N . LEU D 1 476 ? -92.83500 -44.10000 -27.85300 1.000 51.13100 476 LEU D N 1
ATOM 16740 C CA . LEU D 1 476 ? -91.87500 -43.91500 -28.92700 1.000 51.04151 476 LEU D CA 1
ATOM 16741 C C . LEU D 1 476 ? -90.93300 -45.11300 -28.97900 1.000 52.15217 476 LEU D C 1
ATOM 16742 O O . LEU D 1 476 ? -90.73500 -45.82000 -27.98700 1.000 51.39419 476 LEU D O 1
ATOM 16747 N N . SER D 1 477 ? -90.35900 -45.34100 -30.15600 1.000 49.81882 477 SER D N 1
ATOM 16748 C CA . SER D 1 477 ? -89.46400 -46.47900 -30.32700 1.000 50.77156 477 SER D CA 1
ATOM 16749 C C . SER D 1 477 ? -88.12800 -46.23200 -29.64200 1.000 50.97159 477 SER D C 1
ATOM 16750 O O . SER D 1 477 ? -87.56200 -47.13600 -29.01700 1.000 50.87157 477 SER D O 1
ATOM 16753 N N . SER D 1 478 ? -87.61100 -45.01900 -29.73300 1.000 48.43156 478 SER D N 1
ATOM 16754 C CA . SER D 1 478 ? -86.31200 -44.73100 -29.15600 1.000 49.45536 478 SER D CA 1
ATOM 16755 C C . SER D 1 478 ? -86.23700 -43.23600 -28.95200 1.000 47.02612 478 SER D C 1
ATOM 16756 O O . SER D 1 478 ? -87.20500 -42.51300 -29.18100 1.000 46.69977 478 SER D O 1
ATOM 16759 N N . LEU D 1 479 ? -85.10900 -42.78100 -28.48500 1.000 47.81350 479 LEU D N 1
ATOM 16760 C CA . LEU D 1 479 ? -84.91300 -41.37700 -28.25300 1.000 46.94498 479 LEU D CA 1
ATOM 16761 C C . LEU D 1 479 ? -83.51000 -41.05600 -28.75900 1.000 47.11079 479 LEU D C 1
ATOM 16762 O O . LEU D 1 479 ? -82.58100 -40.80100 -27.99900 1.000 46.16330 479 LEU D O 1
ATOM 16767 N N . SER D 1 480 ? -83.35100 -41.12400 -30.08200 1.000 47.22256 480 SER D N 1
ATOM 16768 C CA . SER D 1 480 ? -82.19100 -40.57700 -30.74700 1.000 47.74894 480 SER D CA 1
ATOM 16769 C C . SER D 1 480 ? -82.58900 -39.25100 -31.38500 1.000 46.63302 480 SER D C 1
ATOM 16770 O O . SER D 1 480 ? -83.75100 -38.84100 -31.34700 1.000 45.99610 480 SER D O 1
ATOM 16773 N N . ALA D 1 481 ? -81.60700 -38.59400 -32.00200 1.000 46.11893 481 ALA D N 1
ATOM 16774 C CA . ALA D 1 481 ? -81.81200 -37.26200 -32.57300 1.000 45.84258 481 ALA D CA 1
ATOM 16775 C C . ALA D 1 481 ? -83.08500 -37.18300 -33.40300 1.000 46.05839 481 ALA D C 1
ATOM 16776 O O . ALA D 1 481 ? -83.88100 -36.25000 -33.25000 1.000 43.90287 481 ALA D O 1
ATOM 16778 N N . TYR D 1 482 ? -83.28700 -38.15800 -34.29600 1.000 44.53921 482 TYR D N 1
ATOM 16779 C CA . TYR D 1 482 ? -84.46300 -38.16700 -35.16300 1.000 44.87083 482 TYR D CA 1
ATOM 16780 C C . TYR D 1 482 ? -85.73700 -38.10900 -34.34100 1.000 46.96318 482 TYR D C 1
ATOM 16781 O O . TYR D 1 482 ? -86.58100 -37.22600 -34.53000 1.000 43.99704 482 TYR D O 1
ATOM 16790 N N . GLU D 1 483 ? -85.88100 -39.03900 -33.39600 1.000 45.88575 483 GLU D N 1
ATOM 16791 C CA . GLU D 1 483 ? -87.12300 -39.12600 -32.64100 1.000 45.37516 483 GLU D CA 1
ATOM 16792 C C . GLU D 1 483 ? -87.32500 -37.88200 -31.78600 1.000 44.04869 483 GLU D C 1
ATOM 16793 O O . GLU D 1 483 ? -88.45200 -37.40700 -31.62800 1.000 43.45914 483 GLU D O 1
ATOM 16799 N N . ILE D 1 484 ? -86.24100 -37.32300 -31.25000 1.000 43.81406 484 ILE D N 1
ATOM 16800 C CA . ILE D 1 484 ? -86.35500 -36.08600 -30.48900 1.000 42.29809 484 ILE D CA 1
ATOM 16801 C C . ILE D 1 484 ? -86.88900 -34.97100 -31.37800 1.000 42.50864 484 ILE D C 1
ATOM 16802 O O . ILE D 1 484 ? -87.77300 -34.20400 -30.97100 1.000 41.66380 484 ILE D O 1
ATOM 16807 N N . GLY D 1 485 ? -86.36800 -34.86900 -32.61100 1.000 42.88822 485 GLY D N 1
ATOM 16808 C CA . GLY D 1 485 ? -86.90200 -33.90000 -33.55800 1.000 43.34091 485 GLY D CA 1
ATOM 16809 C C . GLY D 1 485 ? -88.37000 -34.12200 -33.85500 1.000 44.31207 485 GLY D C 1
ATOM 16810 O O . GLY D 1 485 ? -89.14800 -33.16900 -33.94000 1.000 42.74346 485 GLY D O 1
ATOM 16811 N N . GLN D 1 486 ? -88.77500 -35.38500 -33.98900 1.000 46.13283 486 GLN D N 1
ATOM 16812 C CA . GLN D 1 486 ? -90.19300 -35.68100 -34.14700 1.000 45.16166 486 GLN D CA 1
ATOM 16813 C C . GLN D 1 486 ? -91.00700 -35.19300 -32.94800 1.000 44.90900 486 GLN D C 1
ATOM 16814 O O . GLN D 1 486 ? -92.13700 -34.70800 -33.11000 1.000 44.83794 486 GLN D O 1
ATOM 16820 N N . LEU D 1 487 ? -90.45100 -35.31200 -31.73300 1.000 46.62248 487 LEU D N 1
ATOM 16821 C CA . LEU D 1 487 ? -91.21100 -34.94700 -30.54200 1.000 45.31706 487 LEU D CA 1
ATOM 16822 C C . LEU D 1 487 ? -91.40300 -33.44100 -30.46200 1.000 44.64856 487 LEU D C 1
ATOM 16823 O O . LEU D 1 487 ? -92.51400 -32.96400 -30.20400 1.000 43.28261 487 LEU D O 1
ATOM 16828 N N . LEU D 1 488 ? -90.34400 -32.68400 -30.70600 1.000 44.07867 488 LEU D N 1
ATOM 16829 C CA . LEU D 1 488 ? -90.45200 -31.20500 -30.67100 1.000 44.09446 488 LEU D CA 1
ATOM 16830 C C . LEU D 1 488 ? -91.48000 -30.75100 -31.70300 1.000 44.39713 488 LEU D C 1
ATOM 16831 O O . LEU D 1 488 ? -92.29000 -29.88500 -31.37400 1.000 43.74442 488 LEU D O 1
ATOM 16836 N N . SER D 1 489 ? -91.45800 -31.36600 -32.88100 1.000 43.68207 489 SER D N 1
ATOM 16837 C CA . SER D 1 489 ? -92.32000 -30.90900 -33.96500 1.000 43.85841 489 SER D CA 1
ATOM 16838 C C . SER D 1 489 ? -93.79100 -31.18200 -33.65800 1.000 45.51124 489 SER D C 1
ATOM 16839 O O . SER D 1 489 ? -94.66500 -30.37400 -33.99800 1.000 44.67166 489 SER D O 1
ATOM 16842 N N . ILE D 1 490 ? -94.08200 -32.31300 -33.01300 1.000 47.18349 490 ILE D N 1
ATOM 16843 C CA . ILE D 1 490 ? -95.46100 -32.64000 -32.63700 1.000 46.35445 490 ILE D CA 1
ATOM 16844 C C . ILE D 1 490 ? -96.03600 -31.57900 -31.69700 1.000 43.45936 490 ILE D C 1
ATOM 16845 O O . ILE D 1 490 ? -97.17100 -31.11400 -31.87700 1.000 44.50949 490 ILE D O 1
ATOM 16850 N N . TYR D 1 491 ? -95.26500 -31.17800 -30.67900 1.000 45.18814 491 TYR D N 1
ATOM 16851 C CA . TYR D 1 491 ? -95.74300 -30.12300 -29.79000 1.000 46.17773 491 TYR D CA 1
ATOM 16852 C C . TYR D 1 491 ? -95.77800 -28.76500 -30.47400 1.000 45.65399 491 TYR D C 1
ATOM 16853 O O . TYR D 1 491 ? -96.67200 -27.96600 -30.19400 1.000 44.94074 491 TYR D O 1
ATOM 16862 N N . GLU D 1 492 ? -94.83600 -28.48300 -31.37700 1.000 44.53281 492 GLU D N 1
ATOM 16863 C CA . GLU D 1 492 ? -94.88800 -27.19600 -32.06500 1.000 44.61966 492 GLU D CA 1
ATOM 16864 C C . GLU D 1 492 ? -96.19600 -27.05800 -32.82200 1.000 47.25945 492 GLU D C 1
ATOM 16865 O O . GLU D 1 492 ? -96.83800 -26.00300 -32.78000 1.000 45.24342 492 GLU D O 1
ATOM 16871 N N . HIS D 1 493 ? -96.66200 -28.15000 -33.42300 1.000 44.79234 493 HIS D N 1
ATOM 16872 C CA . HIS D 1 493 ? -97.86500 -28.12200 -34.24300 1.000 45.85563 493 HIS D CA 1
ATOM 16873 C C . HIS D 1 493 ? -99.14400 -28.30300 -33.45900 1.000 45.38715 493 HIS D C 1
ATOM 16874 O O . HIS D 1 493 ? -100.17600 -27.75700 -33.86800 1.000 45.88195 493 HIS D O 1
ATOM 16881 N N . ARG D 1 494 ? -99.11300 -29.08000 -32.36600 1.000 47.71177 494 ARG D N 1
ATOM 16882 C CA . ARG D 1 494 ? -100.27100 -29.15400 -31.47800 1.000 47.43542 494 ARG D CA 1
ATOM 16883 C C . ARG D 1 494 ? -100.55900 -27.80200 -30.85300 1.000 47.00642 494 ARG D C 1
ATOM 16884 O O . ARG D 1 494 ? -101.72200 -27.43200 -30.66200 1.000 48.11445 494 ARG D O 1
ATOM 16892 N N . ILE D 1 495 ? -99.50900 -27.05200 -30.53500 1.000 46.05000 495 ILE D N 1
ATOM 16893 C CA . ILE D 1 495 ? -99.70600 -25.71300 -29.91400 1.000 46.45005 495 ILE D CA 1
ATOM 16894 C C . ILE D 1 495 ? -100.37800 -24.83400 -30.96900 1.000 47.90022 495 ILE D C 1
ATOM 16895 O O . ILE D 1 495 ? -101.31300 -24.09100 -30.62400 1.000 49.42672 495 ILE D O 1
ATOM 16900 N N . ALA D 1 496 ? -99.97100 -24.99400 -32.22400 1.000 47.03746 496 ALA D N 1
ATOM 16901 C CA . ALA D 1 496 ? -100.53200 -24.15900 -33.27700 1.000 48.61133 496 ALA D CA 1
ATOM 16902 C C . ALA D 1 496 ? -101.98700 -24.51700 -33.55100 1.000 49.34036 496 ALA D C 1
ATOM 16903 O O . ALA D 1 496 ? -102.80300 -23.63200 -33.83700 1.000 48.60343 496 ALA D O 1
ATOM 16905 N N . VAL D 1 497 ? -102.33900 -25.80200 -33.44600 1.000 49.95216 497 VAL D N 1
ATOM 16906 C CA . VAL D 1 497 ? -103.72400 -26.20600 -33.68000 1.000 50.56539 497 VAL D CA 1
ATOM 16907 C C . VAL D 1 497 ? -104.65400 -25.60300 -32.62600 1.000 49.64160 497 VAL D C 1
ATOM 16908 O O . VAL D 1 497 ? -105.77600 -25.18500 -32.93700 1.000 50.39169 497 VAL D O 1
ATOM 16912 N N . GLN D 1 498 ? -104.21900 -25.55700 -31.36400 1.000 51.83109 498 GLN D N 1
ATOM 16913 C CA . GLN D 1 498 ? -105.07900 -25.00200 -30.32100 1.000 51.15469 498 GLN D CA 1
ATOM 16914 C C . GLN D 1 498 ? -105.39200 -23.53700 -30.60100 1.000 52.21798 498 GLN D C 1
ATOM 16915 O O . GLN D 1 498 ? -106.55700 -23.12400 -30.59900 1.000 51.86267 498 GLN D O 1
ATOM 16921 N N . GLY D 1 499 ? -104.36400 -22.73300 -30.83300 1.000 50.13140 499 GLY D N 1
ATOM 16922 C CA . GLY D 1 499 ? -104.60600 -21.36000 -31.25300 1.000 50.20246 499 GLY D CA 1
ATOM 16923 C C . GLY D 1 499 ? -105.42100 -21.22900 -32.53200 1.000 52.44747 499 GLY D C 1
ATOM 16924 O O . GLY D 1 499 ? -106.13700 -20.24000 -32.71200 1.000 52.32903 499 GLY D O 1
ATOM 16925 N N . PHE D 1 500 ? -105.34300 -22.21400 -33.43300 1.000 49.17174 500 PHE D N 1
ATOM 16926 C CA . PHE D 1 500 ? -106.15500 -22.12300 -34.64600 1.000 50.49295 500 PHE D CA 1
ATOM 16927 C C . PHE D 1 500 ? -107.63100 -22.34400 -34.34000 1.000 51.78258 500 PHE D C 1
ATOM 16928 O O . PHE D 1 500 ? -108.49500 -21.65100 -34.89600 1.000 51.73258 500 PHE D O 1
ATOM 16936 N N . ILE D 1 501 ? -107.94200 -23.31300 -33.47700 1.000 54.35575 501 ILE D N 1
ATOM 16937 C CA . ILE D 1 501 ? -109.33100 -23.56700 -33.11000 1.000 55.86119 501 ILE D CA 1
ATOM 16938 C C . ILE D 1 501 ? -109.87600 -22.40700 -32.29000 1.000 54.38733 501 ILE D C 1
ATOM 16939 O O . ILE D 1 501 ? -110.93500 -21.84600 -32.59300 1.000 55.24006 501 ILE D O 1
ATOM 16944 N N . TRP D 1 502 ? -109.15500 -22.02900 -31.23200 1.000 59.01794 502 TRP D N 1
ATOM 16945 C CA . TRP D 1 502 ? -109.51900 -20.85100 -30.45200 1.000 57.27562 502 TRP D CA 1
ATOM 16946 C C . TRP D 1 502 ? -109.58700 -19.58600 -31.30400 1.000 58.34154 502 TRP D C 1
ATOM 16947 O O . TRP D 1 502 ? -110.22100 -18.61300 -30.89100 1.000 58.36786 502 TRP D O 1
ATOM 16958 N N . GLY D 1 503 ? -108.95200 -19.57100 -32.47100 1.000 54.21389 503 GLY D N 1
ATOM 16959 C CA . GLY D 1 503 ? -109.00500 -18.39800 -33.32600 1.000 56.01147 503 GLY D CA 1
ATOM 16960 C C . GLY D 1 503 ? -108.19200 -17.23100 -32.80900 1.000 52.92953 503 GLY D C 1
ATOM 16961 O O . GLY D 1 503 ? -108.60800 -16.07200 -32.95100 1.000 54.49024 503 GLY D O 1
ATOM 16962 N N . ILE D 1 504 ? -107.04000 -17.51100 -32.21200 1.000 53.36040 504 ILE D N 1
ATOM 16963 C CA . ILE D 1 504 ? -106.17500 -16.48800 -31.64300 1.000 54.40000 504 ILE D CA 1
ATOM 16964 C C . ILE D 1 504 ? -104.91800 -16.45700 -32.49200 1.000 55.48698 504 ILE D C 1
ATOM 16965 O O . ILE D 1 504 ? -104.78600 -17.22300 -33.44900 1.000 54.94744 504 ILE D O 1
ATOM 16970 N N . ASN D 1 505 ? -103.98100 -15.58800 -32.15200 1.000 51.71072 505 ASN D N 1
ATOM 16971 C CA . ASN D 1 505 ? -102.71500 -15.49500 -32.86500 1.000 51.60544 505 ASN D CA 1
ATOM 16972 C C . ASN D 1 505 ? -101.67900 -16.18500 -31.98900 1.000 48.41559 505 ASN D C 1
ATOM 16973 O O . ASN D 1 505 ? -101.29100 -15.65900 -30.93700 1.000 47.97606 505 ASN D O 1
ATOM 16978 N N . SER D 1 506 ? -101.27800 -17.38700 -32.39500 1.000 49.75094 506 SER D N 1
ATOM 16979 C CA . SER D 1 506 ? -100.33800 -18.17700 -31.61800 1.000 48.51921 506 SER D CA 1
ATOM 16980 C C . SER D 1 506 ? -98.90700 -17.69200 -31.77200 1.000 48.00073 506 SER D C 1
ATOM 16981 O O . SER D 1 506 ? -98.01200 -18.24300 -31.12300 1.000 46.12682 506 SER D O 1
ATOM 16984 N N . PHE D 1 507 ? -98.66200 -16.66600 -32.58500 1.000 46.64735 507 PHE D N 1
ATOM 16985 C CA . PHE D 1 507 ? -97.30000 -16.36800 -32.97400 1.000 46.87632 507 PHE D CA 1
ATOM 16986 C C . PHE D 1 507 ? -96.85500 -14.94500 -32.67300 1.000 46.69209 507 PHE D C 1
ATOM 16987 O O . PHE D 1 507 ? -95.72200 -14.58900 -33.01600 1.000 47.12109 507 PHE D O 1
ATOM 16995 N N . ASP D 1 508 ? -97.67900 -14.13500 -32.01700 1.000 51.04218 508 ASP D N 1
ATOM 16996 C CA . ASP D 1 508 ? -97.20400 -12.87300 -31.46600 1.000 50.82374 508 ASP D CA 1
ATOM 16997 C C . ASP D 1 508 ? -97.06900 -13.00000 -29.95100 1.000 50.38421 508 ASP D C 1
ATOM 16998 O O . ASP D 1 508 ? -97.40900 -14.02000 -29.34500 1.000 48.81560 508 ASP D O 1
ATOM 17003 N N . GLN D 1 509 ? -96.53700 -11.95800 -29.33000 1.000 50.40432 509 GLN D N 1
ATOM 17004 C CA . GLN D 1 509 ? -96.31700 -12.00300 -27.88200 1.000 49.34367 509 GLN D CA 1
ATOM 17005 C C . GLN D 1 509 ? -96.32700 -10.55900 -27.38900 1.000 49.92795 509 GLN D C 1
ATOM 17006 O O . GLN D 1 509 ? -95.33400 -10.00200 -26.92800 1.000 50.05954 509 GLN D O 1
ATOM 17012 N N . TRP D 1 510 ? -97.48600 -9.91900 -27.50100 1.000 51.78299 510 TRP D N 1
ATOM 17013 C CA . TRP D 1 510 ? -97.52900 -8.51800 -27.11900 1.000 53.29896 510 TRP D CA 1
ATOM 17014 C C . TRP D 1 510 ? -97.49000 -8.37400 -25.61500 1.000 52.74363 510 TRP D C 1
ATOM 17015 O O . TRP D 1 510 ? -96.96600 -7.38100 -25.10300 1.000 50.88552 510 TRP D O 1
ATOM 17026 N N . GLY D 1 511 ? -97.96100 -9.38900 -24.89500 1.000 53.36223 511 GLY D N 1
ATOM 17027 C CA . GLY D 1 511 ? -97.97800 -9.34800 -23.44500 1.000 53.70964 511 GLY D CA 1
ATOM 17028 C C . GLY D 1 511 ? -96.63100 -9.11100 -22.80500 1.000 54.81503 511 GLY D C 1
ATOM 17029 O O . GLY D 1 511 ? -96.58300 -8.82900 -21.60700 1.000 52.67267 511 GLY D O 1
ATOM 17030 N N . VAL D 1 512 ? -95.54100 -9.20400 -23.56100 1.000 52.69623 512 VAL D N 1
ATOM 17031 C CA . VAL D 1 512 ? -94.22300 -9.03100 -22.96800 1.000 53.94901 512 VAL D CA 1
ATOM 17032 C C . VAL D 1 512 ? -93.87300 -7.56600 -22.69100 1.000 54.22272 512 VAL D C 1
ATOM 17033 O O . VAL D 1 512 ? -93.03000 -7.29700 -21.82700 1.000 54.78858 512 VAL D O 1
ATOM 17037 N N . GLU D 1 513 ? -94.50800 -6.60600 -23.37500 1.000 54.41766 513 GLU D N 1
ATOM 17038 C CA . GLU D 1 513 ? -93.91900 -5.27000 -23.50000 1.000 53.21751 513 GLU D CA 1
ATOM 17039 C C . GLU D 1 513 ? -94.02000 -4.46000 -22.20500 1.000 54.21763 513 GLU D C 1
ATOM 17040 O O . GLU D 1 513 ? -93.10100 -3.70400 -21.86900 1.000 55.23091 513 GLU D O 1
ATOM 17046 N N . LEU D 1 514 ? -95.13600 -4.57900 -21.48200 1.000 55.06863 514 LEU D N 1
ATOM 17047 C CA . LEU D 1 514 ? -95.40600 -3.67000 -20.36600 1.000 55.22391 514 LEU D CA 1
ATOM 17048 C C . LEU D 1 514 ? -94.42100 -3.87100 -19.21300 1.000 55.71607 514 LEU D C 1
ATOM 17049 O O . LEU D 1 514 ? -93.93900 -2.89500 -18.62500 1.000 55.78713 514 LEU D O 1
ATOM 17054 N N . GLY D 1 515 ? -94.14700 -5.12700 -18.83600 1.000 53.24571 515 GLY D N 1
ATOM 17055 C CA . GLY D 1 515 ? -93.07800 -5.37400 -17.88600 1.000 52.21927 515 GLY D CA 1
ATOM 17056 C C . GLY D 1 515 ? -91.74500 -4.83000 -18.36200 1.000 52.36929 515 GLY D C 1
ATOM 17057 O O . GLY D 1 515 ? -90.93600 -4.36500 -17.55500 1.000 52.96146 515 GLY D O 1
ATOM 17058 N N . LYS D 1 516 ? -91.51400 -4.84600 -19.68200 1.000 51.65474 516 LYS D N 1
ATOM 17059 C CA . LYS D 1 516 ? -90.26000 -4.33600 -20.23800 1.000 53.45233 516 LYS D CA 1
ATOM 17060 C C . LYS D 1 516 ? -90.17400 -2.82400 -20.10600 1.000 56.56849 516 LYS D C 1
ATOM 17061 O O . LYS D 1 516 ? -89.12900 -2.28400 -19.72500 1.000 56.67113 516 LYS D O 1
ATOM 17067 N N . SER D 1 517 ? -91.25400 -2.12500 -20.46100 1.000 56.54984 517 SER D N 1
ATOM 17068 C CA . SER D 1 517 ? -91.25500 -0.67100 -20.37600 1.000 56.09452 517 SER D CA 1
ATOM 17069 C C . SER D 1 517 ? -90.93500 -0.21500 -18.96500 1.000 55.98135 517 SER D C 1
ATOM 17070 O O . SER D 1 517 ? -90.05300 0.62700 -18.75800 1.000 57.67103 517 SER D O 1
ATOM 17073 N N . LEU D 1 518 ? -91.63400 -0.78400 -17.97900 1.000 54.71770 518 LEU D N 1
ATOM 17074 C CA . LEU D 1 518 ? -91.46300 -0.36600 -16.58900 1.000 55.34409 518 LEU D CA 1
ATOM 17075 C C . LEU D 1 518 ? -90.06900 -0.68500 -16.07500 1.000 56.51265 518 LEU D C 1
ATOM 17076 O O . LEU D 1 518 ? -89.52400 0.04300 -15.24200 1.000 56.35737 518 LEU D O 1
ATOM 17081 N N . ALA D 1 519 ? -89.48500 -1.78700 -16.54100 1.000 55.78609 519 ALA D N 1
ATOM 17082 C CA . ALA D 1 519 ? -88.14800 -2.14900 -16.10500 1.000 55.40710 519 ALA D CA 1
ATOM 17083 C C . ALA D 1 519 ? -87.11900 -1.13000 -16.55400 1.000 56.76516 519 ALA D C 1
ATOM 17084 O O . ALA D 1 519 ? -86.11500 -0.92000 -15.86700 1.000 58.14164 519 ALA D O 1
ATOM 17086 N N . SER D 1 520 ? -87.33800 -0.49300 -17.70600 1.000 56.04390 520 SER D N 1
ATOM 17087 C CA . SER D 1 520 ? -86.41000 0.53800 -18.15300 1.000 59.33376 520 SER D CA 1
ATOM 17088 C C . SER D 1 520 ? -86.55400 1.79100 -17.31400 1.000 59.78382 520 SER D C 1
ATOM 17089 O O . SER D 1 520 ? -85.57300 2.50200 -17.08300 1.000 60.10491 520 SER D O 1
ATOM 17092 N N . THR D 1 521 ? -87.77200 2.06900 -16.85900 1.000 60.09411 521 THR D N 1
ATOM 17093 C CA . THR D 1 521 ? -87.98900 3.14000 -15.90100 1.000 61.27846 521 THR D CA 1
ATOM 17094 C C . THR D 1 521 ? -87.24100 2.86500 -14.59700 1.000 61.38374 521 THR D C 1
ATOM 17095 O O . THR D 1 521 ? -86.48100 3.71200 -14.11800 1.000 61.31268 521 THR D O 1
ATOM 17099 N N . VAL D 1 522 ? -87.42300 1.66800 -14.02400 1.000 60.86376 522 VAL D N 1
ATOM 17100 C CA . VAL D 1 522 ? -86.73400 1.33200 -12.78100 1.000 60.48477 522 VAL D CA 1
ATOM 17101 C C . VAL D 1 522 ? -85.22800 1.37900 -12.98200 1.000 61.38751 522 VAL D C 1
ATOM 17102 O O . VAL D 1 522 ? -84.49000 1.88500 -12.12800 1.000 61.08484 522 VAL D O 1
ATOM 17106 N N . ARG D 1 523 ? -84.75000 0.86100 -14.11500 1.000 60.20503 523 ARG D N 1
ATOM 17107 C CA . ARG D 1 523 ? -83.31800 0.87300 -14.39400 1.000 60.12345 523 ARG D CA 1
ATOM 17108 C C . ARG D 1 523 ? -82.75900 2.28200 -14.29300 1.000 61.83944 523 ARG D C 1
ATOM 17109 O O . ARG D 1 523 ? -81.68500 2.49300 -13.71900 1.000 62.53689 523 ARG D O 1
ATOM 17117 N N . LYS D 1 524 ? -83.48600 3.26300 -14.83500 1.000 65.10821 524 LYS D N 1
ATOM 17118 C CA . LYS D 1 524 ? -83.01200 4.64300 -14.80800 1.000 67.06370 524 LYS D CA 1
ATOM 17119 C C . LYS D 1 524 ? -83.00300 5.18400 -13.38500 1.000 66.43731 524 LYS D C 1
ATOM 17120 O O . LYS D 1 524 ? -82.05700 5.86900 -12.97600 1.000 67.81906 524 LYS D O 1
ATOM 17126 N N . GLN D 1 525 ? -84.06000 4.89700 -12.62500 1.000 65.49734 525 GLN D N 1
ATOM 17127 C CA . GLN D 1 525 ? -84.09900 5.29100 -11.22600 1.000 67.33440 525 GLN D CA 1
ATOM 17128 C C . GLN D 1 525 ? -82.93500 4.68400 -10.45700 1.000 67.66339 525 GLN D C 1
ATOM 17129 O O . GLN D 1 525 ? -82.30100 5.36100 -9.64300 1.000 67.49758 525 GLN D O 1
ATOM 17135 N N . LEU D 1 526 ? -82.63200 3.41100 -10.70500 1.000 64.86103 526 LEU D N 1
ATOM 17136 C CA . LEU D 1 526 ? -81.48900 2.80000 -10.04300 1.000 64.73734 526 LEU D CA 1
ATOM 17137 C C . LEU D 1 526 ? -80.18900 3.47900 -10.44900 1.000 65.62428 526 LEU D C 1
ATOM 17138 O O . LEU D 1 526 ? -79.33200 3.73500 -9.60100 1.000 66.62440 526 LEU D O 1
ATOM 17143 N N . HIS D 1 527 ? -80.02700 3.80500 -11.72800 1.000 66.80991 527 HIS D N 1
ATOM 17144 C CA . HIS D 1 527 ? -78.77600 4.42700 -12.15300 1.000 67.69686 527 HIS D CA 1
ATOM 17145 C C . HIS D 1 527 ? -78.59400 5.79500 -11.51100 1.000 69.81290 527 HIS D C 1
ATOM 17146 O O . HIS D 1 527 ? -77.47200 6.17700 -11.15700 1.000 70.18136 527 HIS D O 1
ATOM 17153 N N . ALA D 1 528 ? -79.68800 6.54000 -11.34600 1.000 70.82022 528 ALA D N 1
ATOM 17154 C CA . ALA D 1 528 ? -79.59800 7.89200 -10.81600 1.000 71.11763 528 ALA D CA 1
ATOM 17155 C C . ALA D 1 528 ? -79.37400 7.89000 -9.30700 1.000 72.56254 528 ALA D C 1
ATOM 17156 O O . ALA D 1 528 ? -78.68000 8.76400 -8.77100 1.000 73.21262 528 ALA D O 1
ATOM 17158 N N . SER D 1 529 ? -79.96500 6.92700 -8.60600 1.000 69.78253 529 SER D N 1
ATOM 17159 C CA . SER D 1 529 ? -79.72000 6.81200 -7.17800 1.000 69.93518 529 SER D CA 1
ATOM 17160 C C . SER D 1 529 ? -78.30900 6.30900 -6.90300 1.000 70.02466 529 SER D C 1
ATOM 17161 O O . SER D 1 529 ? -77.60100 6.88100 -6.06800 1.000 71.20112 529 SER D O 1
ATOM 17164 N N . ARG D 1 530 ? -77.86900 5.26600 -7.61600 1.000 68.81713 530 ARG D N 1
ATOM 17165 C CA . ARG D 1 530 ? -76.53900 4.71000 -7.37800 1.000 69.85410 530 ARG D CA 1
ATOM 17166 C C . ARG D 1 530 ? -75.45000 5.72400 -7.69600 1.000 71.14636 530 ARG D C 1
ATOM 17167 O O . ARG D 1 530 ? -74.61300 6.04200 -6.84600 1.000 73.29398 530 ARG D O 1
ATOM 17175 N N . MET D 1 531 ? -75.43600 6.23800 -8.92200 1.000 77.77073 531 MET D N 1
ATOM 17176 C CA . MET D 1 531 ? -74.29100 7.01500 -9.37100 1.000 77.00485 531 MET D CA 1
ATOM 17177 C C . MET D 1 531 ? -74.46500 8.51500 -9.19900 1.000 79.26565 531 MET D C 1
ATOM 17178 O O . MET D 1 531 ? -73.47100 9.24200 -9.24700 1.000 80.08943 531 MET D O 1
ATOM 17183 N N . GLU D 1 532 ? -75.68100 9.00300 -8.99400 1.000 78.34767 532 GLU D N 1
ATOM 17184 C CA . GLU D 1 532 ? -75.89100 10.43200 -8.84000 1.000 78.64508 532 GLU D CA 1
ATOM 17185 C C . GLU D 1 532 ? -76.50500 10.81600 -7.50800 1.000 77.97395 532 GLU D C 1
ATOM 17186 O O . GLU D 1 532 ? -76.58700 12.01300 -7.22200 1.000 79.10040 532 GLU D O 1
ATOM 17192 N N . GLY D 1 533 ? -76.95100 9.85100 -6.70000 1.000 72.17030 533 GLY D N 1
ATOM 17193 C CA . GLY D 1 533 ? -77.53100 10.11900 -5.39500 1.000 73.88366 533 GLY D CA 1
ATOM 17194 C C . GLY D 1 533 ? -78.97800 10.55200 -5.40500 1.000 72.97829 533 GLY D C 1
ATOM 17195 O O . GLY D 1 533 ? -79.50400 10.92700 -4.35100 1.000 71.38862 533 GLY D O 1
ATOM 17196 N N . LYS D 1 534 ? -79.63800 10.51100 -6.55800 1.000 69.10219 534 LYS D N 1
ATOM 17197 C CA . LYS D 1 534 ? -80.98800 11.04600 -6.67800 1.000 71.25245 534 LYS D CA 1
ATOM 17198 C C . LYS D 1 534 ? -81.93500 10.29700 -5.74500 1.000 69.70226 534 LYS D C 1
ATOM 17199 O O . LYS D 1 534 ? -81.81900 9.07500 -5.59700 1.000 68.66266 534 LYS D O 1
ATOM 17205 N N . PRO D 1 535 ? -82.86800 10.99100 -5.09600 1.000 72.04548 535 PRO D N 1
ATOM 17206 C CA . PRO D 1 535 ? -83.89600 10.30300 -4.30500 1.000 71.68754 535 PRO D CA 1
ATOM 17207 C C . PRO D 1 535 ? -84.88500 9.56900 -5.20100 1.000 70.84270 535 PRO D C 1
ATOM 17208 O O . PRO D 1 535 ? -84.97500 9.79800 -6.40900 1.000 71.70859 535 PRO D O 1
ATOM 17212 N N . VAL D 1 536 ? -85.64400 8.66900 -4.58600 1.000 68.86734 536 VAL D N 1
ATOM 17213 C CA . VAL D 1 536 ? -86.59500 7.84400 -5.32400 1.000 68.18042 536 VAL D CA 1
ATOM 17214 C C . VAL D 1 536 ? -87.82900 8.67400 -5.62600 1.000 69.27002 536 VAL D C 1
ATOM 17215 O O . VAL D 1 536 ? -88.37400 9.34000 -4.74100 1.000 69.43320 536 VAL D O 1
ATOM 17219 N N . GLU D 1 537 ? -88.27900 8.63300 -6.87700 1.000 69.39614 537 GLU D N 1
ATOM 17220 C CA . GLU D 1 537 ? -89.38000 9.50200 -7.26400 1.000 69.16716 537 GLU D CA 1
ATOM 17221 C C . GLU D 1 537 ? -89.99500 9.04600 -8.58100 1.000 68.45655 537 GLU D C 1
ATOM 17222 O O . GLU D 1 537 ? -89.28300 8.66600 -9.51800 1.000 67.86437 537 GLU D O 1
ATOM 17228 N N . GLY D 1 538 ? -91.32200 9.12300 -8.64400 1.000 68.98977 538 GLY D N 1
ATOM 17229 C CA . GLY D 1 538 ? -92.08500 8.63400 -9.76900 1.000 68.11072 538 GLY D CA 1
ATOM 17230 C C . GLY D 1 538 ? -92.80800 7.33100 -9.51300 1.000 68.06861 538 GLY D C 1
ATOM 17231 O O . GLY D 1 538 ? -93.36900 6.76100 -10.45600 1.000 69.89251 538 GLY D O 1
ATOM 17232 N N . PHE D 1 539 ? -92.81800 6.84400 -8.27800 1.000 66.07762 539 PHE D N 1
ATOM 17233 C CA . PHE D 1 539 ? -93.31100 5.51200 -7.97200 1.000 65.74337 539 PHE D CA 1
ATOM 17234 C C . PHE D 1 539 ? -94.40800 5.58500 -6.92400 1.000 65.27489 539 PHE D C 1
ATOM 17235 O O . PHE D 1 539 ? -94.47500 6.52900 -6.13300 1.000 65.36701 539 PHE D O 1
ATOM 17243 N N . ASN D 1 540 ? -95.28300 4.58000 -6.93800 1.000 61.85498 540 ASN D N 1
ATOM 17244 C CA . ASN D 1 540 ? -96.33300 4.50500 -5.94000 1.000 63.54729 540 ASN D CA 1
ATOM 17245 C C . ASN D 1 540 ? -95.70800 4.19900 -4.57800 1.000 64.00524 540 ASN D C 1
ATOM 17246 O O . ASN D 1 540 ? -94.55500 3.76400 -4.50200 1.000 63.60782 540 ASN D O 1
ATOM 17251 N N . PRO D 1 541 ? -96.43500 4.44500 -3.48300 1.000 63.18333 541 PRO D N 1
ATOM 17252 C CA . PRO D 1 541 ? -95.81600 4.29600 -2.15300 1.000 64.27819 541 PRO D CA 1
ATOM 17253 C C . PRO D 1 541 ? -95.20100 2.93200 -1.91300 1.000 62.93066 541 PRO D C 1
ATOM 17254 O O . PRO D 1 541 ? -94.16200 2.84000 -1.24400 1.000 61.79895 541 PRO D O 1
ATOM 17258 N N . SER D 1 542 ? -95.80100 1.86600 -2.45600 1.000 61.03974 542 SER D N 1
ATOM 17259 C CA . SER D 1 542 ? -95.24200 0.53300 -2.27100 1.000 59.88170 542 SER D CA 1
ATOM 17260 C C . SER D 1 542 ? -93.90500 0.38900 -2.97900 1.000 59.75011 542 SER D C 1
ATOM 17261 O O . SER D 1 542 ? -92.96200 -0.17500 -2.41900 1.000 61.47137 542 SER D O 1
ATOM 17264 N N . SER D 1 543 ? -93.79100 0.89800 -4.20300 1.000 58.62536 543 SER D N 1
ATOM 17265 C CA . SER D 1 543 ? -92.54500 0.69400 -4.92200 1.000 58.64905 543 SER D CA 1
ATOM 17266 C C . SER D 1 543 ? -91.45500 1.63700 -4.43100 1.000 59.82551 543 SER D C 1
ATOM 17267 O O . SER D 1 543 ? -90.27900 1.26000 -4.40600 1.000 59.74129 543 SER D O 1
ATOM 17270 N N . ALA D 1 544 ? -91.82400 2.85200 -4.02800 1.000 61.59521 544 ALA D N 1
ATOM 17271 C CA . ALA D 1 544 ? -90.84900 3.77700 -3.45500 1.000 61.33728 544 ALA D CA 1
ATOM 17272 C C . ALA D 1 544 ? -90.19700 3.18600 -2.20500 1.000 61.22674 544 ALA D C 1
ATOM 17273 O O . ALA D 1 544 ? -88.97000 3.23300 -2.04200 1.000 62.28476 544 ALA D O 1
ATOM 17275 N N . SER D 1 545 ? -91.00900 2.63100 -1.30700 1.000 59.15454 545 SER D N 1
ATOM 17276 C CA . SER D 1 545 ? -90.47300 1.98700 -0.11200 1.000 62.78393 545 SER D CA 1
ATOM 17277 C C . SER D 1 545 ? -89.50800 0.85600 -0.47400 1.000 60.19941 545 SER D C 1
ATOM 17278 O O . SER D 1 545 ? -88.37700 0.81000 0.02600 1.000 58.73344 545 SER D O 1
ATOM 17281 N N . LEU D 1 546 ? -89.93200 -0.05200 -1.36600 1.000 59.94342 546 LEU D N 1
ATOM 17282 C CA . LEU D 1 546 ? -89.09000 -1.18300 -1.77400 1.000 58.70906 546 LEU D CA 1
ATOM 17283 C C . LEU D 1 546 ? -87.75500 -0.72000 -2.35500 1.000 60.12502 546 LEU D C 1
ATOM 17284 O O . LEU D 1 546 ? -86.69700 -1.26000 -2.01100 1.000 59.81709 546 LEU D O 1
ATOM 17289 N N . LEU D 1 547 ? -87.78800 0.27700 -3.24800 1.000 60.76575 547 LEU D N 1
ATOM 17290 C CA . LEU D 1 547 ? -86.56000 0.76500 -3.87100 1.000 59.37874 547 LEU D CA 1
ATOM 17291 C C . LEU D 1 547 ? -85.65600 1.44900 -2.85700 1.000 60.94472 547 LEU D C 1
ATOM 17292 O O . LEU D 1 547 ? -84.43300 1.27100 -2.89500 1.000 60.62100 547 LEU D O 1
ATOM 17297 N N . THR D 1 548 ? -86.23300 2.25600 -1.95800 1.000 59.21876 548 THR D N 1
ATOM 17298 C CA . THR D 1 548 ? -85.44300 2.83300 -0.87400 1.000 61.48746 548 THR D CA 1
ATOM 17299 C C . THR D 1 548 ? -84.71400 1.74600 -0.10200 1.000 61.81644 548 THR D C 1
ATOM 17300 O O . THR D 1 548 ? -83.49200 1.80800 0.08200 1.000 60.48471 548 THR D O 1
ATOM 17304 N N . ARG D 1 549 ? -85.46100 0.73600 0.35100 1.000 60.95758 549 ARG D N 1
ATOM 17305 C CA . ARG D 1 549 ? -84.86200 -0.38600 1.06200 1.000 59.40477 549 ARG D CA 1
ATOM 17306 C C . ARG D 1 549 ? -83.73800 -1.01600 0.25600 1.000 58.19146 549 ARG D C 1
ATOM 17307 O O . ARG D 1 549 ? -82.63000 -1.23700 0.76400 1.000 60.06274 549 ARG D O 1
ATOM 17315 N N . PHE D 1 550 ? -84.01700 -1.32400 -1.00800 1.000 58.62207 550 PHE D N 1
ATOM 17316 C CA . PHE D 1 550 ? -83.00900 -1.93900 -1.85100 1.000 58.22728 550 PHE D CA 1
ATOM 17317 C C . PHE D 1 550 ? -81.79900 -1.02700 -1.98900 1.000 60.58809 550 PHE D C 1
ATOM 17318 O O . PHE D 1 550 ? -80.65100 -1.48100 -1.91000 1.000 59.46427 550 PHE D O 1
ATOM 17326 N N . LEU D 1 551 ? -82.04000 0.27300 -2.13300 1.000 61.30384 551 LEU D N 1
ATOM 17327 C CA . LEU D 1 551 ? -80.98200 1.25700 -2.31600 1.000 62.92772 551 LEU D CA 1
ATOM 17328 C C . LEU D 1 551 ? -80.37400 1.73000 -0.99700 1.000 62.51714 551 LEU D C 1
ATOM 17329 O O . LEU D 1 551 ? -79.50200 2.60500 -1.00800 1.000 62.08025 551 LEU D O 1
ATOM 17334 N N . ALA D 1 552 ? -80.78900 1.17400 0.13700 1.000 61.99884 552 ALA D N 1
ATOM 17335 C CA . ALA D 1 552 ? -80.18000 1.59000 1.39400 1.000 65.71507 552 ALA D CA 1
ATOM 17336 C C . ALA D 1 552 ? -78.83100 0.92100 1.62400 1.000 65.09921 552 ALA D C 1
ATOM 17337 O O . ALA D 1 552 ? -77.96800 1.50600 2.29300 1.000 66.21513 552 ALA D O 1
ATOM 17339 N N . VAL D 1 553 ? -78.63700 -0.28600 1.09200 1.000 68.81144 553 VAL D N 1
ATOM 17340 C CA . VAL D 1 553 ? -77.35000 -0.97700 1.14300 1.000 68.76407 553 VAL D CA 1
ATOM 17341 C C . VAL D 1 553 ? -76.48000 -0.44000 0.00900 1.000 68.85882 553 VAL D C 1
ATOM 17342 O O . VAL D 1 553 ? -76.72700 -0.71000 -1.16900 1.000 68.55088 553 VAL D O 1
ATOM 17346 N N . LYS D 1 554 ? -75.48100 0.34800 0.36300 1.000 72.20836 554 LYS D N 1
ATOM 17347 C CA . LYS D 1 554 ? -74.66400 0.97800 -0.64800 1.000 75.07186 554 LYS D CA 1
ATOM 17348 C C . LYS D 1 554 ? -73.75700 -0.06500 -1.28900 1.000 78.38542 554 LYS D C 1
ATOM 17349 O O . LYS D 1 554 ? -73.19800 -0.92200 -0.58400 1.000 76.29569 554 LYS D O 1
ATOM 17355 N N . PRO D 1 555 ? -73.60200 -0.03100 -2.63900 1.000 78.31398 555 PRO D N 1
ATOM 17356 C CA . PRO D 1 555 ? -72.73400 -1.00300 -3.31300 1.000 82.09601 555 PRO D CA 1
ATOM 17357 C C . PRO D 1 555 ? -71.28200 -0.78900 -2.92100 1.000 83.99097 555 PRO D C 1
ATOM 17358 O O . PRO D 1 555 ? -70.70700 0.27200 -3.20600 1.000 85.43588 555 PRO D O 1
ATOM 17362 N N . SER D 1 556 ? -70.70000 -1.74200 -2.19600 1.000 83.73107 556 SER D N 1
ATOM 17363 C CA . SER D 1 556 ? -69.25300 -1.59400 -1.90700 1.000 85.63393 556 SER D CA 1
ATOM 17364 C C . SER D 1 556 ? -68.57000 -1.59200 -3.26700 1.000 86.04713 556 SER D C 1
ATOM 17365 O O . SER D 1 556 ? -67.40400 -1.15500 -3.35200 1.000 86.70511 556 SER D O 1
ATOM 17368 N N . THR D 1 557 ? -69.31000 -2.02500 -4.29100 1.000 85.10837 557 THR D N 1
ATOM 17369 C CA . THR D 1 557 ? -68.74700 -2.09100 -5.66000 1.000 84.12404 557 THR D CA 1
ATOM 17370 C C . THR D 1 557 ? -68.30500 -0.67800 -6.03300 1.000 85.31892 557 THR D C 1
ATOM 17371 O O . THR D 1 557 ? -69.06800 0.27500 -5.77100 1.000 86.38221 557 THR D O 1
ATOM 17375 N N . PRO D 1 558 ? -67.10100 -0.49800 -6.61000 1.000 87.30384 558 PRO D N 1
ATOM 17376 C CA . PRO D 1 558 ? -66.61800 0.83600 -6.91500 1.000 85.70365 558 PRO D CA 1
ATOM 17377 C C . PRO D 1 558 ? -67.73400 1.36300 -7.81000 1.000 82.85067 558 PRO D C 1
ATOM 17378 O O . PRO D 1 558 ? -68.12800 0.65500 -8.72200 1.000 81.33470 558 PRO D O 1
ATOM 17382 N N . TYR D 1 559 ? -68.43200 2.31900 -7.58800 1.000 88.67805 559 TYR D N 1
ATOM 17383 C CA . TYR D 1 559 ? -69.57700 2.76300 -8.42500 1.000 86.68044 559 TYR D CA 1
ATOM 17384 C C . TYR D 1 559 ? -69.24000 2.54800 -9.90600 1.000 87.39106 559 TYR D C 1
ATOM 17385 O O . TYR D 1 559 ? -70.05200 1.92000 -10.61000 1.000 87.77531 559 TYR D O 1
ATOM 17394 N N . ASP D 1 560 ? -67.93100 3.17900 -10.34000 1.000 79.62764 560 ASP D N 1
ATOM 17395 C CA . ASP D 1 560 ? -67.66300 2.88500 -11.76900 1.000 79.08021 560 ASP D CA 1
ATOM 17396 C C . ASP D 1 560 ? -66.32700 2.15300 -11.91600 1.000 80.02769 560 ASP D C 1
ATOM 17397 O O . ASP D 1 560 ? -65.38500 2.77700 -12.42700 1.000 79.38024 560 ASP D O 1
ATOM 17402 N N . THR D 1 561 ? -66.22900 0.89900 -11.53500 1.000 77.64881 561 THR D N 1
ATOM 17403 C CA . THR D 1 561 ? -64.99100 0.09800 -11.76100 1.000 78.23572 561 THR D CA 1
ATOM 17404 C C . THR D 1 561 ? -65.38700 -1.36700 -11.97000 1.000 77.63301 561 THR D C 1
ATOM 17405 O O . THR D 1 561 ? -66.30700 -1.82900 -11.26500 1.000 77.25139 561 THR D O 1
ATOM 17409 N N . THR D 1 562 ? -64.72500 -2.07500 -12.85300 1.000 74.10783 562 THR D N 1
ATOM 17410 C CA . THR D 1 562 ? -65.07200 -3.44000 -13.23800 1.000 74.64474 562 THR D CA 1
ATOM 17411 C C . THR D 1 562 ? -64.76400 -4.44400 -12.13300 1.000 75.66328 562 THR D C 1
ATOM 17412 O O . THR D 1 562 ? -63.62600 -4.52700 -11.65500 1.000 73.73147 562 THR D O 1
ATOM 17416 N N . VAL D 1 563 ? -65.78300 -5.23000 -11.75900 1.000 67.29186 563 VAL D N 1
ATOM 17417 C CA . VAL D 1 563 ? -65.64300 -6.38100 -10.86600 1.000 71.33971 563 VAL D CA 1
ATOM 17418 C C . VAL D 1 563 ? -66.34200 -7.60000 -11.48800 1.000 70.73700 563 VAL D C 1
ATOM 17419 O O . VAL D 1 563 ? -67.46400 -7.49200 -12.00200 1.000 67.62347 563 VAL D O 1
ATOM 17423 N N . LEU D 1 564 ? -65.66800 -8.75000 -11.44900 1.000 70.50466 564 LEU D N 1
ATOM 17424 C CA . LEU D 1 564 ? -66.11000 -10.04000 -11.96300 1.000 66.71999 564 LEU D CA 1
ATOM 17425 C C . LEU D 1 564 ? -66.02300 -11.09600 -10.86600 1.000 67.46745 564 LEU D C 1
ATOM 17426 O O . LEU D 1 564 ? -65.23400 -10.95300 -9.92400 1.000 66.84895 564 LEU D O 1
ATOM 17431 N N . PRO D 1 565 ? -66.81300 -12.19700 -10.96600 1.000 65.23767 565 PRO D N 1
ATOM 17432 C CA . PRO D 1 565 ? -66.81800 -13.24400 -9.92800 1.000 67.13264 565 PRO D CA 1
ATOM 17433 C C . PRO D 1 565 ? -65.43600 -13.80900 -9.61000 1.000 65.56666 565 PRO D C 1
ATOM 17434 O O . PRO D 1 565 ? -64.65400 -14.00000 -10.54000 1.000 63.97700 565 PRO D O 1
#

Secondary structure (DSSP, 8-state):
--GGGSHHHHHHHHHHHHHTT--HHHHTT-HHHHHHSEEEETTEEEE-TTSS--HHHHHHHHHHHHHTTHHHHHHHHHHT---BTTTTB---GGGGG--TT---EETTEE-HHHHHHHHHHHHHHHHHHHHS-SB-TTSPBP-EEEEE--GGGTHHHHHHHHHHTT-HHHHHHTTT-EEEEE--SSHHHHHHHHTT--GGGEEEEEE-SSS--HHHHHHHHHHHHHHHHHH-TTTHHHHEEEEES-HHHHHHHT--GGGEEE--TTS-GGG-TTSHHHHHHHHHHH-HHHHHHHHHHHHHHHHHHHHS-GGG-HHHHHHHHHHIIIIIS---EEEEEES-GGGTTHHHHHHHHHHHHH--SB-TTSPBPSS--SPEEEE--TTTGGGTTHHHHHHSS---EEEEEESS-SS--B-TT-SS-HHHHHHHHHHHHHHHHHH-B-HHHHHTTT--TTTTGGG-B-----EEEEEES--SHHHHHHHHHHHHHHHHHHHHHHT--TT--GGGHHHHHHHHHHHHHHHHHHHH-PPP-SS-HHHHHHHHHHHTS--SSPTT--B---/--GGGSHHHHHHHHHHHHHHT--HHHHTT-HHHHHHSEEEETTEEEE-TTSS--HHHHHHHHHHHHHTTHHHHHHHHHHT---BTTTTB---GGGGG--TT---EETTEE-HHHHHHHHHHHHHHHHHHHHT-SB-TTSPBP-EEEEE--GGGTHHHHHHHHHHHT-HHHHHHTTT-EEEEE--SSHHHHHHHHTT--GGGEEEEEE-SSS--HHHHHHHHHHHHHHHHHH-GGGHHHHEEEE-S-HHHHHHHT--GGGB----TTS-GGGGGGSHHHHHHHHHHH-HHHHHHHHHHHHHHHHHHHHS-GGG-HHHHHHHHHHIIIIII---EEEEEES-GGGTTHHHHHHHHHHHHH--SB-TTSPBPSS--S-EEEE--TTTGGGTTHHHHHHSS---EEEEEESS-SS--B-TT-SS-HHHHHHHHHHHHHHHHHH-B-HHHHHTTT--HHHHTTT-B-----EEEEEES--SHHHHHHHHHHHHHHHHHHHHHHTS-TT--GGGHHHHHHHHHHHHHHHHHHHH-----SS-HHHHHHHHHHHHS--S--TT--B---/---GGGSHHHHHHHHHHHHHHT--HHHHTT-HHHHHHSEEEETTEEEE-TTSS--HHHHHHHHHHHHHTTHHHHHHHHHTT---BTTTTB---SGGGGS-TT---EETTEE-HHHHHHHHHHHHHHHHHHHTT-SB-SSSPBP-EEEEE--GGGTHHHHHHHHHHTT-HHHHHHTTT-EEEEE--SSHHHHHHHHTT--GGGEEEEEE-SSS--HHHHHHHHHHHHHHHHHH-TTHHHHHEEEEES-HHHHHHHT--GGGEEE--TTS-GGG-TTTHHHHHHHHHHHHHHHHHHHHHHHHHHHHHHHHS-TTT-HHHHHHHHHHIIIIIS---EEEEEES-GGGTTHHHHHHIIIIIHH--SB-TTSPBPSS--S-EEE---TTTGGGTTHHHHHHSS---EEEEEESS-SS--B-TT-SS-HHHHHHHHHHHHHHHHHH-B-HHHHHHTT--HHHHHHH-B-----EEEEEES--SHHHHHHHHHHHHHHHHHHHHHHTS-TT---TTHHHHHHHHHHHHHHHHHHHH-PPP-SS-HHHHHHHHHHHTS--SSPTT--B--/--GGGSHHHHHHHHHHHHHHT--HHHHTT-HHHHHHTEEEETTEEEE-TTSS--HHHHHHHHHHHHHTTHHHHHHHHHTT---BTTTTB---GGGGG--TT---EETTEE-HHHHHHHHHHHHHHHHHHHHT-S--TTSPPP-EEEEE--GGGTHHHHHHHHHHSSSHHHHHHHTT-EEEEE---SHHHHHHHHTT--GGGEEEEEE-SSS--HHHHHHHHHHHHHHHHHH-GGGHHHHEEEE-S-HHHHHHHTS-GGGEE---TTS-GGG-TTSHHHHHHHHHHH-HHHHHHHHHHHHHHHHHHHHS-GGG-HHHHHHHHHHIIIIIS---EEEEEES-GGGTTHHHHHHHHHHHHH--SB-TTSPBPSS--SPEEE---TTTGGGTTHHHHHHSS---EEEEEESS-SS--B-TT-SS-HHHHHHHHHHHHHHHHHH-B-HHHHHHTT--HHHHHHH-B-----EEEEEES--SHHHHHHHHHHHHHHHHHHHHHHT--TT--GGGHHHHHHHHHHHHHHHHHHHH-PPP-SS-HHHHHHHHHHHHS---S-TTS-B--

InterPro domains:
  IPR001672 Phosphoglucose isomerase (PGI) [MF_00473] (45-526)
  IPR001672 Phosphoglucose isomerase (PGI) [PF00342] (51-547)
  IPR001672 Phosphoglucose isomerase (PGI) [PR00662] (149-168)
  IPR001672 Phosphoglucose isomerase (PGI) [PR00662] (265-283)
  IPR001672 Phosphoglucose isomerase (PGI) [PR00662] (343-364)
  IPR001672 Phosphoglucose isomerase (PGI) [PR00662] (467-485)
  IPR001672 Phosphoglucose isomerase (PGI) [PR00662] (485-499)
  IPR001672 Phosphoglucose isomerase (PGI) [PR00662] (499-512)
  IPR001672 Phosphoglucose isomerase (PGI) [PS51463] (10-553)
  IPR001672 Phosphoglucose isomerase (PGI) [PTHR11469] (5-554)
  IPR018189 Phosphoglucose isomerase, conserved site [PS00174] (499-516)
  IPR018189 Phosphoglucose isomerase, conserved site [PS00765] (269-282)
  IPR023096 Phosphoglucose isomerase, C-terminal [G3DSA:1.10.1390.10] (509-553)
  IPR035476 Phosphoglucose isomerase, SIS domain 1 [cd05015] (120-288)
  IPR035482 Phosphoglucose isomerase, SIS domain 2 [cd05016] (336-522)
  IPR046348 SIS domain superfamily [SSF53697] (8-552)

Radius of gyration: 45.4 Å; Cα contacts (8 Å, |Δi|>4): 4747; chains: 4; bounding box: 131×78×112 Å

Sequence (2247 aa):
ALISDTDQWKALQAHVGAIHKTHLRDLMTDADRCKAMTAEFEGVFLDYSRQQATTETVDKLFKLAEAAKLKEKIDKMFKGEKINTTENRSVLHVALRAPRDAVINSDGVNVVPEVWAVKDKIKQFSETFRSGSWVGATGKPLTNVVSVGIGGSFLGPLFVHTALQTDPEAAESAKGRQLRFLANVDPVDVARSIKDLDPATTLVVVVSKTFTTAETMLNARTIKEWIVSSLGPQAVSKHMIAVSTNLKLVKEFGIDPNNAFAFWDWVGGRYSVCSAVGVLPLSLQYGFPIVQKFLEGASSIDNHFHTSSFEKNIPVLLGLLSVWNVSFLGYPARAILPYSQALEKLAPHIQQLSMESNGKGVSIDGVRLPYEAGEIDFGEPGTNGQHSFYQLIHQGRVIPCDFIGVIKSQQPVYLKGETVSNHDELMSNFFAQPDALAYGKTPEQLHSEKVPENLISHKTFQGNRPSLSFLLSSLSAYEIGQLLSIYEHRIAVQGFIWGINSFDQWGVELGKSLASTVRKQLHASRMEGKPVEGFNPSSASLLTRFLAVKPSTPYDTTVLPKPALISDTDQWKALQAHVGAIHKTHLRDLMTDADRCKAMTAEFEGVFLDYSRQQATTETVDKLFKLAEAAKLKEKIDKMFKGEKINTTENRSVLHVALRAPRDAVINSDGVNVVPEVWAVKDKIKQFSETFRSGSWVGATGKPLTNVVSVGIGGSFLGPLFVHTALQTDPEAAESAKGRQLRFLANVDPVDVARSIKDLDPATTLVVVVSKTFTTAETMLNARTIKEWIVSSLGPQAVSKHMIAVSTNLKLVKEFGIDPNNAFAFWDWVGGRYSVCSAVGVLPLSLQYGFPIVQKFLEGASSIDNHFHTSSFEKNIPVLLGLLSVWNVSFLGYPARAILPYSQALEKLAPHIQQLSMESNGKGVSIDGVRLPYEAGEIDFGEPGTNGQHSFYQLIHQGRVIPCDFIGVIKSQQPVYLKGETVSNHDELMSNFFAQPDALAYGKTPEQLHSEKVPENLISHKTFQGNRPSLSFLLSSLSAYEIGQLLSIYEHRIAVQGFIWGINSFDQWGVELGKSLASTVRKQLHASRMEGKPVEGFNPSSASLLTRFLAVKPSTPYDTTVLPALISDTDQWKALQAHVGAIHKTHLRDLMTDADRCKAMTAEFEGVFLDYSRQQATTETVDKLFKLAEAAKLKEKIDKMFKGEKINTTENRSVLHVALRAPRDAVINSDGVNVVPEVWAVKDKIKQFSETFRSGSWVGATGKPLTNVVSVGIGGSFLGPLFVHTALQTDPEAAESAKGRQLRFLANVDPVDVARSIKDLDPATTLVVVVSKTFTTAETMLNARTIKEWIVSSLGPQAVSKHMIAVSTNLKLVKEFGIDPNNAFAFWDWVGGRYSVCSAVGVLPLSLQYGFPIVQKFLEGASSIDNHFHTSSFEKNIPVLLGLLSVWNVSFLGYPARAILPYSQALEKLAPHIQQLSMESNGKGVSIDGVRLPYEAGEIDFGEPGTNGQHSFYQLIHQGRVIPCDFIGVIKSQQPVYLKGETVSNHDELMSNFFAQPDALAYGKTPEQLHSEKVPENLISHKTFQGNRPSLSFLLSSLSAYEIGQLLSIYEHRIAVQGFIWGINSFDQWGVELGKSLASTVRKQLHASRMEGKPVEGFNPSSASLLTRFLAVKPSTPYDTTVLPKALISDTDQWKALQAHVGAIHKTHLRDLMTDADRCKAMTAEFEGVFLDYSRQQATTETVDKLFKLAEAAKLKEKIDKMFKGEKINTTENRSVLHVALRAPRDAVINSDGVNVVPEVWAVKDKIKQFSETFRSGSWVGATGKPLTNVVSVGIGGSFLGPLFVHTALQTDPEAAESAKGRQLRFLANVDPVDVARSIKDLDPATTLVVVVSKTFTTAETMLNARTIKEWIVSSLGPQAVSKHMIAVSTNLKLVKEFGIDPNNAFAFWDWVGGRYSVCSAVGVLPLSLQYGFPIVQKFLEGASSIDNHFHTSSFEKNIPVLLGLLSVWNVSFLGYPARAILPYSQALEKLAPHIQQLSMESNGKGVSIDGVRLPYEAGEIDFGEPGTNGQHSFYQLIHQGRVIPCDFIGVIKSQQPVYLKGETVSNHDELMSNFFAQPDALAYGKTPEQLHSEKVPENLISHKTFQGNRPSLSFLLSSLSAYEIGQLLSIYEHRIAVQGFIWGINSFDQWGVELGKSLASTVRKQLHASRMEGKPVEGFNPSSASLLTRFLAVKPSTPYDTTVLP

B-factor: mean 54.53, std 8.97, range [37.01, 93.38]

Organism: Triticum aestivum (NCBI:txid4565)

Solvent-accessible surface area: 73230 Å² total; per-residue (Å²): 142,30,19,17,85,32,107,61,8,116,50,0,90,78,14,20,39,56,3,112,186,44,34,0,71,94,28,0,98,64,54,116,12,4,169,54,0,32,9,90,48,99,27,0,10,0,2,6,0,4,1,8,0,33,59,85,0,14,76,63,2,34,125,0,1,108,43,7,110,0,94,87,60,2,30,86,0,27,138,5,84,69,20,6,76,11,46,95,71,2,5,0,1,7,0,4,8,10,71,136,123,21,116,22,60,13,108,74,94,43,8,0,78,91,4,27,57,18,8,47,65,1,60,115,17,2,100,44,2,57,81,24,84,54,57,1,18,58,38,116,70,5,48,12,3,0,3,0,2,14,3,10,13,18,13,2,0,31,0,0,7,9,0,1,81,14,8,76,120,0,31,124,41,11,166,67,50,75,11,54,28,0,2,0,0,4,0,4,12,3,5,48,7,23,107,120,18,46,7,8,30,0,0,0,0,0,0,3,40,65,6,83,27,42,9,0,18,6,0,0,87,0,1,48,45,26,0,34,34,49,28,23,109,152,0,16,55,89,0,0,0,0,0,0,55,51,74,109,43,1,110,115,23,43,4,62,87,108,14,8,2,24,3,39,60,14,0,24,27,8,2,2,3,1,3,4,1,0,1,0,0,1,0,1,12,2,8,12,95,18,2,38,109,1,2,67,0,0,22,15,0,6,87,12,3,49,106,26,65,37,87,128,1,0,0,0,4,0,0,2,2,4,0,0,8,11,28,17,18,52,28,27,2,7,0,0,0,1,2,7,14,0,0,42,40,2,5,24,5,2,11,3,0,0,0,14,0,0,0,15,19,13,9,51,118,14,63,102,20,91,40,93,3,2,1,2,0,2,14,42,4,0,1,20,0,6,18,2,0,6,1,0,2,5,22,9,24,30,1,8,1,2,0,0,0,9,23,134,11,16,31,81,2,24,14,142,65,23,64,6,29,0,17,4,8,1,0,0,8,1,9,0,3,3,12,1,4,0,59,8,40,31,51,125,83,6,106,91,90,178,23,77,131,114,32,15,34,15,36,10,7,89,8,26,25,1,0,4,3,0,4,2,49,26,8,30,4,59,20,0,0,1,1,3,0,0,1,1,0,3,0,0,0,0,0,10,1,3,21,4,5,0,18,3,52,33,0,19,75,9,1,98,53,51,4,35,67,3,59,140,14,0,56,15,20,62,50,124,66,103,91,41,120,76,49,18,48,6,2,32,37,5,0,78,62,0,26,75,74,175,91,122,47,72,153,41,44,19,11,14,10,142,161,80,28,16,21,85,30,109,60,5,112,49,0,97,81,8,20,48,55,4,121,183,42,42,0,63,93,26,0,96,67,54,116,13,2,128,55,1,23,9,90,44,101,24,0,9,0,2,7,0,3,1,12,0,34,62,84,0,15,78,63,2,34,130,0,0,115,40,9,115,0,83,95,52,1,31,87,0,22,133,5,75,64,22,4,77,17,41,102,69,3,7,0,0,5,0,1,7,9,73,144,123,26,110,21,72,8,118,74,89,35,7,0,77,84,5,22,59,18,8,54,69,1,75,116,14,1,86,40,3,62,81,26,84,48,57,3,52,88,43,102,61,3,52,15,5,0,2,0,2,18,7,7,13,23,13,2,0,31,0,0,12,11,0,0,60,11,8,66,132,0,27,100,39,12,152,72,49,72,13,54,26,1,2,0,0,5,0,5,8,4,12,68,5,21,127,128,26,54,17,6,14,0,0,0,0,0,0,6,42,62,10,88,29,44,7,1,16,6,0,0,94,1,2,48,62,30,0,39,79,66,35,20,102,150,5,12,50,108,0,0,0,0,0,0,49,48,68,128,45,0,118,120,23,39,3,56,74,103,13,8,2,23,4,45,66,20,0,24,28,10,2,2,3,2,5,5,1,0,4,0,0,1,0,2,11,4,5,16,95,20,1,38,110,1,2,72,0,0,18,12,0,6,86,14,2,49,103,22,64,36,100,135,0,0,0,0,4,0,0,4,4,5,0,0,11,11,26,17,22,52,32,28,2,9,0,0,0,1,2,8,14,0,0,37,40,1,6,20,2,1,10,5,0,0,0,15,0,0,0,16,16,15,7,48,100,17,67,116,17,95,35,99,1,0,1,0,0,3,11,43,1,0,0,14,0,5,18,4,0,2,1,0,1,6,19,11,30,33,3,8,2,3,0,1,0,8,22,116,16,13,10,76,1,27,12,153,62,31,66,10,29,0,16,4,7,1,0,0,8,1,6,2,4,3,14,0,2,0,57,7,43,26,59,120,79,7,110,88,98,178,22,76,133,103,27,9,37,13,41,7,10,87,8,31,25,1,0,5,2,0,4,1,50,24,7,34,5,60,20,0,0,1,0,1,0,0,0,0,0,5,0,0,0,0,0,15,0,3,16,6,5,1,19,4,64,32,0,18,76,12,0,95,59,44,4,39,78,4,43,154,16,0,59,14,20,60,46,126,65,108,92,40,122,80,43,17,48,2,3,26,43,6,0,76,74,1,24,77,73,177,92,119,45,96,152,28,54,53,43,52,76,133,26,19,18,90,45,108,59,6,119,41,0,96,77,14,18,40,52,5,107,184,43,33,0,75,96,30,0,94,65,54,116,13,6,172,53,0,34,9,91,41,100,28,5,11,0,3,6,0,4,2,6,0,30,61,94,0,16,79,49,4,29,124,0,0,108,38,8,111,1,92,84,63,2,27,96,0,24,132,6,89,70,20,6,75,13,44,91,86,4,6,0,1,6,0,2,7,10,74,133,125,23,110,22,67,16,108,73,79,49,4,0,77,81,3,31,60,19,8,56,69,0,91,114,18,1,90,46,3,50,90,12,84,53,64,2,36,78,44,107,67,2,48,17,3,0,1,0,3,23,8,9,18,23,15,0,0,27,0,0,8,7,0,1,59,9,9,77,123,0,26,123,42,13,163,69,53,71,12,56,27,1,2,0,0,4,0,4,10,2,5,50,4,15,108,127,19,67,14,7,23,0,0,0,0,0,3,5,49,69,7,87,39,53,11,1,10,6,1,0,78,1,0,52,50,29,0,36,77,69,41,21,110,152,0,11,48,95,0,0,0,0,0,1,56,43,101,161,48,0,144,133,20,29,3,64,49,106,16,10,3,33,16,42,78,24,9,28,38,7,2,1,2,1,3,4,1,0,1,0,0,1,0,0,12,2,7,13,87,19,1,37,99,0,1,71,0,0,15,13,0,7,88,15,3,56,104,23,60,37,84,132,1,0,0,0,4,0,0,4,4,4,0,0,7,11,25,17,24,48,34,28,2,8,0,1,0,1,1,9,10,0,1,43,39,0,6,21,2,0,10,4,0,0,0,18,0,0,0,15,25,11,6,46,117,16,68,109,16,98,36,102,3,2,0,2,0,3,12,48,3,0,0,18,0,7,15,2,0,8,4,0,2,8,20,8,24,34,0,8,2,3,1,0,0,5,23,131,12,12,28,67,1,7,10,141,64,22,64,7,23,0,17,6,9,1,0,0,4,2,6,1,6,4,14,1,6,0,63,6,40,30,58,119,75,5,114,90,92,176,22,82,133,113,24,11,33,14,38,14,9,82,6,35,16,0,0,4,1,0,3,4,48,22,3,35,5,63,24,0,0,2,2,0,0,0,0,0,0,3,0,0,0,0,0,13,1,2,17,7,6,1,15,3,54,35,0,29,75,16,1,88,60,44,4,41,69,4,57,145,13,0,64,11,14,39,65,128,58,88,99,40,120,80,45,17,52,4,1,26,42,4,0,76,64,0,24,78,79,136,66,108,49,91,163,54,57,49,45,56,18,177,143,33,16,19,77,37,105,63,9,106,48,0,99,78,12,16,44,66,4,117,187,40,43,0,62,97,24,0,90,70,53,115,12,4,142,60,1,21,11,94,47,93,26,2,9,0,3,6,0,4,2,9,0,32,62,93,0,18,80,56,4,30,125,0,1,115,31,8,103,0,114,90,51,6,39,81,0,24,140,6,82,69,23,3,78,16,43,98,83,4,8,0,1,6,0,1,7,9,75,134,123,22,109,21,70,10,114,77,82,43,5,0,74,85,5,24,62,18,8,57,73,1,86,106,18,1,89,39,3,63,43,23,69,36,25,5,47,12,10,25,19,2,34,18,4,0,2,0,2,28,6,10,22,23,12,1,0,28,0,0,10,7,0,0,59,10,10,66,126,0,24,107,39,12,116,66,46,73,10,55,28,0,2,0,0,2,0,2,10,3,14,64,4,24,113,129,24,69,16,6,26,0,0,0,0,0,2,6,47,70,8,86,42,42,14,2,10,5,0,0,85,2,0,48,56,33,0,38,81,49,33,26,98,160,4,12,39,89,0,0,0,0,0,2,54,40,99,144,45,0,141,127,21,30,2,63,37,104,13,7,2,33,17,44,76,28,8,26,39,6,2,2,3,2,4,4,2,0,1,0,0,1,0,1,7,1,7,12,96,22,0,38,107,1,2,69,0,0,17,11,0,6,87,14,2,69,110,25,65,24,94,126,1,0,0,0,5,0,0,4,6,4,0,0,8,10,28,20,20,49,32,32,2,8,0,0,0,1,1,6,13,0,0,43,40,0,4,20,4,0,9,4,0,0,0,18,0,0,0,14,17,12,8,50,126,16,67,112,15,100,34,96,1,0,0,2,0,5,12,45,1,0,0,20,0,3,11,2,0,7,3,0,3,6,22,13,28,36,2,8,2,3,1,0,0,6,25,120,13,14,15,59,1,22,12,166,64,32,68,10,22,0,15,5,10,1,0,0,4,0,5,1,6,3,13,1,3,0,56,6,42,23,66,112,77,4,117,91,93,185,20,75,131,97,25,12,36,14,40,11,6,89,7,30,19,0,0,4,1,0,3,1,46,21,4,34,6,59,24,0,0,0,1,1,0,0,0,0,0,3,0,0,0,0,0,15,1,3,17,5,6,1,16,2,45,33,0,32,73,12,1,106,62,52,4,39,72,4,53,148,10,0,53,10,20,53,54,119,60,97,104,37,123,75,44,19,48,3,2,28,45,6,0,77,78,0,30,72,84,179,67,120,30,58,158,40,64,48,45,53,74

Foldseek 3Di:
DFLCVDPLNVVLQVVLVVLVVDFLQVLVVDPVFQVLQWFDDDQKIWGFSQFSDGVVSVVSLVVLCVVLVVLVVLVCLQQFQQPLVVVSGHAPLLLLLDDQVDARDHPNDGCNVVSVVLLVLLQVVLCCLQVQVQFFLVSGHAAEEEEFEEQLLAQLLVQLCLLLCLQVQQVVLQPSHYYHYQYFLPLVSVCVRCVVHDLRRYAYEQEDAALPDPSRLVSVVQVLCVNCVRRNNVRDLRRYAYEYQDLVSVVVSPYDSSSYRYDHPSQFSLSDCSGCSPQNSSCNRRNNVLSSLLSLLLNVLSVLQNDPDQSNNLLLSLLSSVQSCPVRVPAQEAEEEELDSSSQSVQVSLQSLQCQLKQDQAFQVRHGHPGGATHGYGYGYPPVCVVPCVVCCFPNGFHEYEYEYEDDDSDWADDPPDPDTPSVVSVVCSVVVSVCQSNWAALVNVVVVVDPPVCSVVRTTPHSGGYMYMYGHHSGSSNNSNVSNSSSSNSVSRSSSSRHGSRDRPVVVVVVVVVVVVVVQCCCCQVVVDQDDDDDPVVNVVSCVVSVDHDPDDPPDDDRDD/DDFLCVDPLVVVLLVVLVVLVVDALQVQVVDPVFQVLQWFDDVQKTWGFSQFSDGVVSVVSLVVLCVVLVVLVVLVCLQLQQQPLVVVSGRAPLLLLLADQPDARDHPRHGCNPVSVVLLVLLQVVLCCQLVQVLFFLVGGRAQEEEEFEEFLLFLLLVQLCLLACLFVLQVVLQPPHYYHYQYALPQVSVCVRCPPHDLRRYAYEQEDQACVPDSRVVSVVQVLVVNCVHRNPVRSASRYAYEYQDLVSVVVSPYDSSRYRYDHPSQFSLSPCSGCSPQNRSCNRRNNVQQSLLSVLLNSLSCLQNDPDQSNNLLLSLLSSVCCCPVNVNAQAAEEEELDVSSQSVQVSLQSLQCQLWVDQAFAVGHGDPGGTTHHYYYGYPPVVVVPPVVCCFPNGFHEYEYEEEDDDSDWAADPPDPDTPSVVSCVCSVVVSVCQRNWAALVNVVVVVNPPVCSVVRTTPHSRGYMYMYGHHRGSSVNSNVSSSSSSNSVSNSSSSNHGSRDGPVCVVVVVVVVVVVVVVCCCLPVVDADDDDDPVVNVVVCVVVVDHDPDPPPDDDHD/DFLCPDVLVVVLLVCLVVLVVDALVVQVVDPVFQVLQWFDDVFKTWGFSLFSDGVVNVVSLVVLCVVLVLLPLLVCQQQQQQLLVVVSGHQHLLLLLDDQVDAHDHPRRRCNVVSVVLLVVLQVVLVCLQVFVLFFLVRGRAAEEEEFEEDLLPLLLVLLCLLACLQVQQVVLQPRHYYHYQYALPQVSVVVRCVPHDLRRYAYEQEDAQCVPPSRVSSVVQVLCVNCVPRNPLRCQSRYAYAYPNLPVCVVSPHHSVRYRYDDPSQFSLSCCSGCSNQNSSCNRRNNVLSSLLSVLLNSLSVLCNPPDQSNNLLNCLLSSVCCCCVNVNAQAAEEEELDSSSQSVQVSLQCLQCQQWQDQAFAVRHGDPGGAGHHYGYGYPPVVVVPPVVCCFPNDPHEYEYEEEDDDSDWADDPPDPDTPNVVSCVCSVVVSVCQRPWAALVVVVVVVNDPVCSVVRGTPHRGGYMYMYGHHRGSSVVSNVVSSSNSSSVSRSSSRRHGSRDRPVVPVVVVVVVVVVVVVVCCVPVVDQDDDDDPVVSVVVVVVSPDDDPDDPPDDDHDD/DFLCPDVLVVVLLVVLVVLVPDFLQVQVVDPVFQVLQWFDDDQKTWGFSQFSDTVVSVVSLVVLCVVLVLLVVLVCQQQQHQQLVVVSGHQPLLLLLDPQPDARDHPRDRCNPVSVVLLVVLQVVLVCQVVQVQFFLVSGHAAEEEEFEEDLLPQLLVQLCLLACLQVLLVVLQPSHHYHYQYALPLVSVCVRCPPHDLRRYAYEQEDAQCVPPSSVSSVLQVLCVNCVPRNNLRPQRRYAYAYDNLPVCVVSPHNSVRYRYDDPSQFSLSPCSGCSNQNSSCNRRNNVLLSLLSVLLNSLSVLCNDPDQSRNLLNSLLSSVCCCPFRVNAQAAEEEEQASSSQSVQVSLQSLQCQQWQDQAFQVGHGDPTGAGHHYGYGYPPVRVVPPVVCCFPNRPHEYEYEAEDDDSDWDDDPPDPDTPNVVSCVCSVVVSVCQRNWDDLVNCVVVVNPPVCSVVRTTPHSGGYMYIYGHHRGSSVNSNVVSSSNSSSVSRSSSSRHGRRDRPVVVPVVVVVVVVVVQVLCCQPPVDQDDDDDPVVSVVVCVVVVPHPPPPSPDDDHD

Nearest PDB structures (foldseek):
  7e77-assembly2_D  TM=9.980E-01  e=8.103E-94  Triticum aestivum
  3ujh-assembly1_B  TM=9.911E-01  e=4.371E-67  Toxoplasma gondii
  2wu8-assembly1_A-2  TM=9.639E-01  e=2.696E-59  Mycobacterium tuberculosis H37Rv
  2cxo-assembly1_A  TM=9.373E-01  e=2.063E-55  Mus musculus
  6otu-assembly1_A-2  TM=9.160E-01  e=1.399E-41  Chlamydia trachomatis D/UW-3/CX